Protein 2MTD (pdb70)

Nearest PDB structures (foldseek):
  2mtd-assembly1_A  TM=8.688E-01  e=1.043E-18  Borreliella garinii PBr
  2lqu-assembly1_A  TM=7.264E-01  e=1.147E-08  Borreliella burgdorferi
  4onr-assembly1_A  TM=6.900E-01  e=2.595E-08  Borreliella burgdorferi
  2mtd-assembly1_A  TM=9.031E-01  e=4.687E-16  Borreliella garinii PBr
  4onr-assembly1_A  TM=6.928E-01  e=1.316E-07  Borreliella burgdorferi

Structure (mmCIF, N/CA/C/O backbone):
data_2MTD
#
_entry.id   2MTD
#
loop_
_atom_site.group_PDB
_atom_site.id
_atom_site.type_symbol
_atom_site.label_atom_id
_atom_site.label_alt_id
_atom_site.label_comp_id
_atom_site.label_asym_id
_atom_site.label_entity_id
_atom_site.label_seq_id
_atom_site.pdbx_PDB_ins_code
_atom_site.Cartn_x
_atom_site.Cartn_y
_atom_site.Cartn_z
_atom_site.occupancy
_atom_site.B_iso_or_equiv
_atom_site.auth_seq_id
_atom_site.auth_comp_id
_atom_site.auth_asym_id
_atom_site.auth_atom_id
_atom_site.pdbx_PDB_model_num
ATOM 1 N N . GLY A 1 1 ? -18.343 22.000 -14.190 1.00 0.00 22 GLY A N 1
ATOM 2 C CA . GLY A 1 1 ? -18.322 20.698 -14.922 1.00 0.00 22 GLY A CA 1
ATOM 3 C C . GLY A 1 1 ? -17.917 19.585 -13.969 1.00 0.00 22 GLY A C 1
ATOM 4 O O . GLY A 1 1 ? -17.275 19.830 -12.949 1.00 0.00 22 GLY A O 1
ATOM 10 N N . LEU A 1 2 ? -18.298 18.359 -14.306 1.00 0.00 23 LEU A N 1
ATOM 11 C CA . LEU A 1 2 ? -17.971 17.212 -13.468 1.00 0.00 23 LEU A CA 1
ATOM 12 C C . LEU A 1 2 ? -16.480 16.933 -13.503 1.00 0.00 23 LEU A C 1
ATOM 13 O O . LEU A 1 2 ? -15.855 16.977 -14.560 1.00 0.00 23 LEU A O 1
ATOM 29 N N . THR A 1 3 ? -15.914 16.648 -12.333 1.00 0.00 24 THR A N 1
ATOM 30 C CA . THR A 1 3 ? -14.492 16.364 -12.233 1.00 0.00 24 THR A CA 1
ATOM 31 C C . THR A 1 3 ? -14.165 15.023 -12.883 1.00 0.00 24 THR A C 1
ATOM 32 O O . THR A 1 3 ? -14.959 14.084 -12.825 1.00 0.00 24 THR A O 1
ATOM 43 N N . GLY A 1 4 ? -12.996 14.942 -13.500 1.00 0.00 25 GLY A N 1
ATOM 44 C CA . GLY A 1 4 ? -12.577 13.710 -14.156 1.00 0.00 25 GLY A CA 1
ATOM 45 C C . GLY A 1 4 ? -11.203 13.872 -14.785 1.00 0.00 25 GLY A C 1
ATOM 46 O O . GLY A 1 4 ? -11.084 14.164 -15.972 1.00 0.00 25 GLY A O 1
ATOM 50 N N . GLU A 1 5 ? -10.165 13.688 -13.981 1.00 0.00 26 GLU A N 1
ATOM 51 C CA . GLU A 1 5 ? -8.805 13.824 -14.481 1.00 0.00 26 GLU A CA 1
ATOM 52 C C . GLU A 1 5 ? -8.466 12.689 -15.427 1.00 0.00 26 GLU A C 1
ATOM 53 O O . GLU A 1 5 ? -7.933 12.919 -16.509 1.00 0.00 26 GLU A O 1
ATOM 65 N N . THR A 1 6 ? -8.760 11.460 -15.000 1.00 0.00 27 THR A N 1
ATOM 66 C CA . THR A 1 6 ? -8.470 10.267 -15.806 1.00 0.00 27 THR A CA 1
ATOM 67 C C . THR A 1 6 ? -8.772 10.539 -17.281 1.00 0.00 27 THR A C 1
ATOM 68 O O . THR A 1 6 ? -8.103 10.028 -18.179 1.00 0.00 27 THR A O 1
ATOM 79 N N . LYS A 1 7 ? -9.789 11.363 -17.507 1.00 0.00 28 LYS A N 1
ATOM 80 C CA . LYS A 1 7 ? -10.168 11.707 -18.870 1.00 0.00 28 LYS A CA 1
ATOM 81 C C . LYS A 1 7 ? -9.006 12.395 -19.580 1.00 0.00 28 LYS A C 1
ATOM 82 O O . LYS A 1 7 ? -8.675 12.060 -20.715 1.00 0.00 28 LYS A O 1
ATOM 101 N N . ILE A 1 8 ? -8.382 13.352 -18.901 1.00 0.00 29 ILE A N 1
ATOM 102 C CA . ILE A 1 8 ? -7.254 14.071 -19.484 1.00 0.00 29 ILE A CA 1
ATOM 103 C C . ILE A 1 8 ? -6.014 13.196 -19.443 1.00 0.00 29 ILE A C 1
ATOM 104 O O . ILE A 1 8 ? -5.394 12.937 -20.471 1.00 0.00 29 ILE A O 1
ATOM 120 N N . ARG A 1 9 ? -5.648 12.763 -18.249 1.00 0.00 30 ARG A N 1
ATOM 121 C CA . ARG A 1 9 ? -4.475 11.930 -18.067 1.00 0.00 30 ARG A CA 1
ATOM 122 C C . ARG A 1 9 ? -3.269 12.516 -18.799 1.00 0.00 30 ARG A C 1
ATOM 123 O O . ARG A 1 9 ? -2.626 11.847 -19.606 1.00 0.00 30 ARG A O 1
ATOM 144 N N . LEU A 1 10 ? -2.972 13.774 -18.529 1.00 0.00 31 LEU A N 1
ATOM 145 C CA . LEU A 1 10 ? -1.846 14.425 -19.177 1.00 0.00 31 LEU A CA 1
ATOM 146 C C . LEU A 1 10 ? -0.554 14.135 -18.423 1.00 0.00 31 LEU A C 1
ATOM 147 O O . LEU A 1 10 ? 0.434 13.696 -19.009 1.00 0.00 31 LEU A O 1
ATOM 163 N N . GLU A 1 11 ? -0.570 14.390 -17.117 1.00 0.00 32 GLU A N 1
ATOM 164 C CA . GLU A 1 11 ? 0.604 14.157 -16.280 1.00 0.00 32 GLU A CA 1
ATOM 165 C C . GLU A 1 11 ? 0.809 12.666 -16.045 1.00 0.00 32 GLU A C 1
ATOM 166 O O . GLU A 1 11 ? 1.942 12.192 -15.972 1.00 0.00 32 GLU A O 1
ATOM 178 N N . SER A 1 12 ? -0.295 11.935 -15.915 1.00 0.00 33 SER A N 1
ATOM 179 C CA . SER A 1 12 ? -0.225 10.500 -15.678 1.00 0.00 33 SER A CA 1
ATOM 180 C C . SER A 1 12 ? 0.579 10.207 -14.415 1.00 0.00 33 SER A C 1
ATOM 181 O O . SER A 1 12 ? 1.224 9.166 -14.308 1.00 0.00 33 SER A O 1
ATOM 189 N N . SER A 1 13 ? 0.544 11.137 -13.465 1.00 0.00 34 SER A N 1
ATOM 190 C CA . SER A 1 13 ? 1.279 10.973 -12.211 1.00 0.00 34 SER A CA 1
ATOM 191 C C . SER A 1 13 ? 0.544 10.006 -11.288 1.00 0.00 34 SER A C 1
ATOM 192 O O . SER A 1 13 ? -0.558 9.550 -11.596 1.00 0.00 34 SER A O 1
ATOM 200 N N . ALA A 1 14 ? 1.166 9.700 -10.152 1.00 0.00 35 ALA A N 1
ATOM 201 C CA . ALA A 1 14 ? 0.570 8.789 -9.178 1.00 0.00 35 ALA A CA 1
ATOM 202 C C . ALA A 1 14 ? -0.532 9.496 -8.399 1.00 0.00 35 ALA A C 1
ATOM 203 O O . ALA A 1 14 ? -0.831 9.129 -7.270 1.00 0.00 35 ALA A O 1
ATOM 210 N N . GLN A 1 15 ? -1.135 10.510 -9.007 1.00 0.00 36 GLN A N 1
ATOM 211 C CA . GLN A 1 15 ? -2.209 11.263 -8.363 1.00 0.00 36 GLN A CA 1
ATOM 212 C C . GLN A 1 15 ? -3.535 10.505 -8.453 1.00 0.00 36 GLN A C 1
ATOM 213 O O . GLN A 1 15 ? -4.477 10.791 -7.718 1.00 0.00 36 GLN A O 1
ATOM 227 N N . GLU A 1 16 ? -3.621 9.583 -9.398 1.00 0.00 37 GLU A N 1
ATOM 228 C CA . GLU A 1 16 ? -4.855 8.833 -9.601 1.00 0.00 37 GLU A CA 1
ATOM 229 C C . GLU A 1 16 ? -5.266 8.042 -8.363 1.00 0.00 37 GLU A C 1
ATOM 230 O O . GLU A 1 16 ? -6.352 8.222 -7.814 1.00 0.00 37 GLU A O 1
ATOM 242 N N . ILE A 1 17 ? -4.397 7.156 -7.958 1.00 0.00 38 ILE A N 1
ATOM 243 C CA . ILE A 1 17 ? -4.647 6.299 -6.792 1.00 0.00 38 ILE A CA 1
ATOM 244 C C . ILE A 1 17 ? -4.637 7.100 -5.502 1.00 0.00 38 ILE A C 1
ATOM 245 O O . ILE A 1 17 ? -5.171 6.659 -4.491 1.00 0.00 38 ILE A O 1
ATOM 261 N N . LYS A 1 18 ? -4.012 8.257 -5.553 1.00 0.00 39 LYS A N 1
ATOM 262 C CA . LYS A 1 18 ? -3.940 9.107 -4.361 1.00 0.00 39 LYS A CA 1
ATOM 263 C C . LYS A 1 18 ? -5.318 9.550 -3.911 1.00 0.00 39 LYS A C 1
ATOM 264 O O . LYS A 1 18 ? -5.595 9.614 -2.716 1.00 0.00 39 LYS A O 1
ATOM 283 N N . ASP A 1 19 ? -6.173 9.866 -4.869 1.00 0.00 40 ASP A N 1
ATOM 284 C CA . ASP A 1 19 ? -7.524 10.307 -4.554 1.00 0.00 40 ASP A CA 1
ATOM 285 C C . ASP A 1 19 ? -8.380 9.119 -4.132 1.00 0.00 40 ASP A C 1
ATOM 286 O O . ASP A 1 19 ? -9.283 9.254 -3.308 1.00 0.00 40 ASP A O 1
ATOM 295 N N . GLU A 1 20 ? -8.109 7.960 -4.725 1.00 0.00 41 GLU A N 1
ATOM 296 C CA . GLU A 1 20 ? -8.882 6.767 -4.416 1.00 0.00 41 GLU A CA 1
ATOM 297 C C . GLU A 1 20 ? -8.723 6.383 -2.950 1.00 0.00 41 GLU A C 1
ATOM 298 O O . GLU A 1 20 ? -9.708 6.149 -2.250 1.00 0.00 41 GLU A O 1
ATOM 310 N N . ILE A 1 21 ? -7.480 6.310 -2.493 1.00 0.00 42 ILE A N 1
ATOM 311 C CA . ILE A 1 21 ? -7.206 5.947 -1.110 1.00 0.00 42 ILE A CA 1
ATOM 312 C C . ILE A 1 21 ? -7.686 7.038 -0.171 1.00 0.00 42 ILE A C 1
ATOM 313 O O . ILE A 1 21 ? -8.304 6.757 0.849 1.00 0.00 42 ILE A O 1
ATOM 329 N N . ASN A 1 22 ? -7.395 8.284 -0.525 1.00 0.00 43 ASN A N 1
ATOM 330 C CA . ASN A 1 22 ? -7.798 9.423 0.297 1.00 0.00 43 ASN A CA 1
ATOM 331 C C . ASN A 1 22 ? -9.278 9.318 0.660 1.00 0.00 43 ASN A C 1
ATOM 332 O O . ASN A 1 22 ? -9.760 9.998 1.562 1.00 0.00 43 ASN A O 1
ATOM 343 N N . LYS A 1 23 ? -9.991 8.469 -0.063 1.00 0.00 44 LYS A N 1
ATOM 344 C CA . LYS A 1 23 ? -11.411 8.286 0.184 1.00 0.00 44 LYS A CA 1
ATOM 345 C C . LYS A 1 23 ? -11.658 7.697 1.569 1.00 0.00 44 LYS A C 1
ATOM 346 O O . LYS A 1 23 ? -12.655 8.009 2.218 1.00 0.00 44 LYS A O 1
ATOM 365 N N . ILE A 1 24 ? -10.756 6.829 2.008 1.00 0.00 45 ILE A N 1
ATOM 366 C CA . ILE A 1 24 ? -10.897 6.195 3.311 1.00 0.00 45 ILE A CA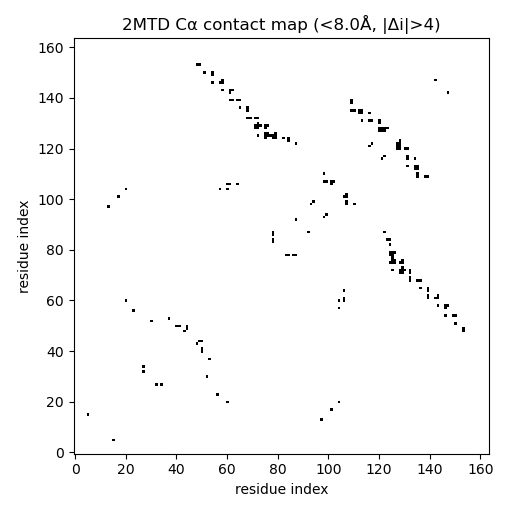 1
ATOM 367 C C . ILE A 1 24 ? -10.773 7.228 4.430 1.00 0.00 45 ILE A C 1
ATOM 368 O O . ILE A 1 24 ? -11.311 7.039 5.523 1.00 0.00 45 ILE A O 1
ATOM 384 N N . LYS A 1 25 ? -10.063 8.326 4.160 1.00 0.00 46 LYS A N 1
ATOM 385 C CA . LYS A 1 25 ? -9.880 9.382 5.146 1.00 0.00 46 LYS A CA 1
ATOM 386 C C . LYS A 1 25 ? -11.168 10.186 5.309 1.00 0.00 46 LYS A C 1
ATOM 387 O O . LYS A 1 25 ? -11.611 10.448 6.425 1.00 0.00 46 LYS A O 1
ATOM 406 N N . ALA A 1 26 ? -11.762 10.563 4.181 1.00 0.00 47 ALA A N 1
ATOM 407 C CA . ALA A 1 26 ? -13.009 11.327 4.204 1.00 0.00 47 ALA A CA 1
ATOM 408 C C . ALA A 1 26 ? -14.164 10.455 4.675 1.00 0.00 47 ALA A C 1
ATOM 409 O O . ALA A 1 26 ? -15.052 10.920 5.376 1.00 0.00 47 ALA A O 1
ATOM 416 N N . ASN A 1 27 ? -14.147 9.193 4.278 1.00 0.00 48 ASN A N 1
ATOM 417 C CA . ASN A 1 27 ? -15.202 8.270 4.652 1.00 0.00 48 ASN A CA 1
ATOM 418 C C . ASN A 1 27 ? -15.238 8.116 6.166 1.00 0.00 48 ASN A C 1
ATOM 419 O O . ASN A 1 27 ? -16.290 7.860 6.743 1.00 0.00 48 ASN A O 1
ATOM 430 N N . ALA A 1 28 ? -14.079 8.280 6.796 1.00 0.00 49 ALA A N 1
ATOM 431 C CA . ALA A 1 28 ? -13.988 8.157 8.242 1.00 0.00 49 ALA A CA 1
ATOM 432 C C . ALA A 1 28 ? -14.772 9.275 8.927 1.00 0.00 49 ALA A C 1
ATOM 433 O O . ALA A 1 28 ? -15.356 9.095 9.984 1.00 0.00 49 ALA A O 1
ATOM 440 N N . LYS A 1 29 ? -14.778 10.437 8.317 1.00 0.00 50 LYS A N 1
ATOM 441 C CA . LYS A 1 29 ? -15.489 11.568 8.892 1.00 0.00 50 LYS A CA 1
ATOM 442 C C . LYS A 1 29 ? -16.949 11.237 9.119 1.00 0.00 50 LYS A C 1
ATOM 443 O O . LYS A 1 29 ? -17.578 11.752 10.045 1.00 0.00 50 LYS A O 1
ATOM 462 N N . LYS A 1 30 ? -17.489 10.383 8.264 1.00 0.00 51 LYS A N 1
ATOM 463 C CA . LYS A 1 30 ? -18.899 9.989 8.370 1.00 0.00 51 LYS A CA 1
ATOM 464 C C . LYS A 1 30 ? -19.056 8.782 9.286 1.00 0.00 51 LYS A C 1
ATOM 465 O O . LYS A 1 30 ? -20.153 8.499 9.768 1.00 0.00 51 LYS A O 1
ATOM 484 N N . GLU A 1 31 ? -17.956 8.083 9.530 1.00 0.00 52 GLU A N 1
ATOM 485 C CA . GLU A 1 31 ? -17.993 6.913 10.399 1.00 0.00 52 GLU A CA 1
ATOM 486 C C . GLU A 1 31 ? -18.357 7.305 11.817 1.00 0.00 52 GLU A C 1
ATOM 487 O O . GLU A 1 31 ? -18.802 6.470 12.601 1.00 0.00 52 GLU A O 1
ATOM 499 N N . GLY A 1 32 ? -18.170 8.569 12.146 1.00 0.00 53 GLY A N 1
ATOM 500 C CA . GLY A 1 32 ? -18.481 9.046 13.486 1.00 0.00 53 GLY A CA 1
ATOM 501 C C . GLY A 1 32 ? -17.487 8.506 14.504 1.00 0.00 53 GLY A C 1
ATOM 502 O O . GLY A 1 32 ? -17.157 9.183 15.476 1.00 0.00 53 GLY A O 1
ATOM 506 N N . VAL A 1 33 ? -17.009 7.284 14.279 1.00 0.00 54 VAL A N 1
ATOM 507 C CA . VAL A 1 33 ? -16.054 6.661 15.186 1.00 0.00 54 VAL A CA 1
ATOM 508 C C . VAL A 1 33 ? -14.933 7.629 15.549 1.00 0.00 54 VAL A C 1
ATOM 509 O O . VAL A 1 33 ? -14.600 8.521 14.783 1.00 0.00 54 VAL A O 1
ATOM 522 N N . LYS A 1 34 ? -14.357 7.455 16.728 1.00 0.00 55 LYS A N 1
ATOM 523 C CA . LYS A 1 34 ? -13.277 8.330 17.170 1.00 0.00 55 LYS A CA 1
ATOM 524 C C . LYS A 1 34 ? -12.011 8.003 16.395 1.00 0.00 55 LYS A C 1
ATOM 525 O O . LYS A 1 34 ? -11.326 7.028 16.684 1.00 0.00 55 LYS A O 1
ATOM 544 N N . PHE A 1 35 ? -11.710 8.821 15.405 1.00 0.00 56 PHE A N 1
ATOM 545 C CA . PHE A 1 35 ? -10.533 8.618 14.566 1.00 0.00 56 PHE A CA 1
ATOM 546 C C . PHE A 1 35 ? -9.264 8.677 15.408 1.00 0.00 56 PHE A C 1
ATOM 547 O O . PHE A 1 35 ? -8.374 7.848 15.264 1.00 0.00 56 PHE A O 1
ATOM 564 N N . GLU A 1 36 ? -9.178 9.677 16.276 1.00 0.00 57 GLU A N 1
ATOM 565 C CA . GLU A 1 36 ? -8.002 9.841 17.124 1.00 0.00 57 GLU A CA 1
ATOM 566 C C . GLU A 1 36 ? -7.684 8.534 17.843 1.00 0.00 57 GLU A C 1
ATOM 567 O O . GLU A 1 36 ? -6.535 8.267 18.192 1.00 0.00 57 GLU A O 1
ATOM 579 N N . ALA A 1 37 ? -8.715 7.720 18.053 1.00 0.00 58 ALA A N 1
ATOM 580 C CA . ALA A 1 37 ? -8.551 6.433 18.720 1.00 0.00 58 ALA A CA 1
ATOM 581 C C . ALA A 1 37 ? -8.063 5.389 17.744 1.00 0.00 58 ALA A C 1
ATOM 582 O O . ALA A 1 37 ? -7.687 4.315 18.146 1.00 0.00 58 ALA A O 1
ATOM 589 N N . PHE A 1 38 ? -8.079 5.708 16.456 1.00 0.00 59 PHE A N 1
ATOM 590 C CA . PHE A 1 38 ? -7.635 4.764 15.418 1.00 0.00 59 PHE A CA 1
ATOM 591 C C . PHE A 1 38 ? -6.426 3.959 15.888 1.00 0.00 59 PHE A C 1
ATOM 592 O O . PHE A 1 38 ? -6.211 2.830 15.446 1.00 0.00 59 PHE A O 1
ATOM 609 N N . THR A 1 39 ? -5.648 4.549 16.793 1.00 0.00 60 THR A N 1
ATOM 610 C CA . THR A 1 39 ? -4.469 3.881 17.336 1.00 0.00 60 THR A CA 1
ATOM 611 C C . THR A 1 39 ? -4.783 3.216 18.672 1.00 0.00 60 THR A C 1
ATOM 612 O O . THR A 1 39 ? -4.504 2.035 18.869 1.00 0.00 60 THR A O 1
ATOM 623 N N . ASN A 1 40 ? -5.340 3.990 19.600 1.00 0.00 61 ASN A N 1
ATOM 624 C CA . ASN A 1 40 ? -5.662 3.469 20.933 1.00 0.00 61 ASN A CA 1
ATOM 625 C C . ASN A 1 40 ? -6.923 2.611 20.903 1.00 0.00 61 ASN A C 1
ATOM 626 O O . ASN A 1 40 ? -7.278 1.974 21.892 1.00 0.00 61 ASN A O 1
ATOM 637 N N . THR A 1 41 ? -7.598 2.616 19.772 1.00 0.00 62 THR A N 1
ATOM 638 C CA . THR A 1 41 ? -8.824 1.856 19.620 1.00 0.00 62 THR A CA 1
ATOM 639 C C . THR A 1 41 ? -8.547 0.370 19.777 1.00 0.00 62 THR A C 1
ATOM 640 O O . THR A 1 41 ? -9.433 -0.400 20.143 1.00 0.00 62 THR A O 1
ATOM 651 N N . GLN A 1 42 ? -7.323 -0.030 19.482 1.00 0.00 63 GLN A N 1
ATOM 652 C CA . GLN A 1 42 ? -6.958 -1.437 19.581 1.00 0.00 63 GLN A CA 1
ATOM 653 C C . GLN A 1 42 ? -7.255 -1.974 20.972 1.00 0.00 63 GLN A C 1
ATOM 654 O O . GLN A 1 42 ? -7.872 -3.026 21.125 1.00 0.00 63 GLN A O 1
ATOM 668 N N . THR A 1 43 ? -6.828 -1.235 21.974 1.00 0.00 64 THR A N 1
ATOM 669 C CA . THR A 1 43 ? -7.065 -1.626 23.361 1.00 0.00 64 THR A CA 1
ATOM 670 C C . THR A 1 43 ? -8.531 -1.409 23.736 1.00 0.00 64 THR A C 1
ATOM 671 O O . THR A 1 43 ? -9.152 -2.254 24.377 1.00 0.00 64 THR A O 1
ATOM 682 N N . GLY A 1 44 ? -9.070 -0.260 23.338 1.00 0.00 65 GLY A N 1
ATOM 683 C CA . GLY A 1 44 ? -10.456 0.074 23.640 1.00 0.00 65 GLY A CA 1
ATOM 684 C C . GLY A 1 44 ? -11.411 -0.888 22.948 1.00 0.00 65 GLY A C 1
ATOM 685 O O . GLY A 1 44 ? -12.565 -1.032 23.351 1.00 0.00 65 GLY A O 1
ATOM 689 N N . SER A 1 45 ? -10.921 -1.549 21.902 1.00 0.00 66 SER A N 1
ATOM 690 C CA . SER A 1 45 ? -11.737 -2.502 21.158 1.00 0.00 66 SER A CA 1
ATOM 691 C C . SER A 1 45 ? -12.338 -3.539 22.097 1.00 0.00 66 SER A C 1
ATOM 692 O O . SER A 1 45 ? -13.178 -4.341 21.696 1.00 0.00 66 SER A O 1
ATOM 700 N N . LYS A 1 46 ? -11.899 -3.528 23.345 1.00 0.00 67 LYS A N 1
ATOM 701 C CA . LYS A 1 46 ? -12.398 -4.477 24.308 1.00 0.00 67 LYS A CA 1
ATOM 702 C C . LYS A 1 46 ? -13.906 -4.388 24.435 1.00 0.00 67 LYS A C 1
ATOM 703 O O . LYS A 1 46 ? -14.601 -5.402 24.441 1.00 0.00 67 LYS A O 1
ATOM 722 N N . ILE A 1 47 ? -14.398 -3.171 24.569 1.00 0.00 68 ILE A N 1
ATOM 723 C CA . ILE A 1 47 ? -15.837 -2.948 24.723 1.00 0.00 68 ILE A CA 1
ATOM 724 C C . ILE A 1 47 ? -16.518 -2.887 23.370 1.00 0.00 68 ILE A C 1
ATOM 725 O O . ILE A 1 47 ? -17.510 -3.569 23.126 1.00 0.00 68 ILE A O 1
ATOM 741 N N . SER A 1 48 ? -15.974 -2.056 22.507 1.00 0.00 69 SER A N 1
ATOM 742 C CA . SER A 1 48 ? -16.526 -1.889 21.165 1.00 0.00 69 SER A CA 1
ATOM 743 C C . SER A 1 48 ? -16.456 -3.182 20.392 1.00 0.00 69 SER A C 1
ATOM 744 O O . SER A 1 48 ? -17.403 -3.530 19.690 1.00 0.00 69 SER A O 1
ATOM 752 N N . GLU A 1 49 ? -15.329 -3.896 20.527 1.00 0.00 70 GLU A N 1
ATOM 753 C CA . GLU A 1 49 ? -15.133 -5.176 19.836 1.00 0.00 70 GLU A CA 1
ATOM 754 C C . GLU A 1 49 ? -15.738 -5.150 18.440 1.00 0.00 70 GLU A C 1
ATOM 755 O O . GLU A 1 49 ? -16.185 -6.178 17.930 1.00 0.00 70 GLU A O 1
ATOM 767 N N . LYS A 1 50 ? -15.765 -3.959 17.839 1.00 0.00 71 LYS A N 1
ATOM 768 C CA . LYS A 1 50 ? -16.325 -3.772 16.499 1.00 0.00 71 LYS A CA 1
ATOM 769 C C . LYS A 1 50 ? -15.384 -2.941 15.636 1.00 0.00 71 LYS A C 1
ATOM 770 O O . LYS A 1 50 ? -15.818 -2.022 14.946 1.00 0.00 71 LYS A O 1
ATOM 789 N N . PRO A 1 51 ? -14.115 -3.258 15.651 1.00 0.00 72 PRO A N 1
ATOM 790 C CA . PRO A 1 51 ? -13.104 -2.531 14.831 1.00 0.00 72 PRO A CA 1
ATOM 791 C C . PRO A 1 51 ? -13.274 -2.828 13.335 1.00 0.00 72 PRO A C 1
ATOM 792 O O . PRO A 1 51 ? -12.305 -3.007 12.607 1.00 0.00 72 PRO A O 1
ATOM 803 N N . GLU A 1 52 ? -14.516 -2.872 12.883 1.00 0.00 73 GLU A N 1
ATOM 804 C CA . GLU A 1 52 ? -14.781 -3.139 11.479 1.00 0.00 73 GLU A CA 1
ATOM 805 C C . GLU A 1 52 ? -14.381 -1.950 10.623 1.00 0.00 73 GLU A C 1
ATOM 806 O O . GLU A 1 52 ? -14.010 -2.116 9.474 1.00 0.00 73 GLU A O 1
ATOM 818 N N . PHE A 1 53 ? -14.462 -0.749 11.192 1.00 0.00 74 PHE A N 1
ATOM 819 C CA . PHE A 1 53 ? -14.095 0.462 10.458 1.00 0.00 74 PHE A CA 1
ATOM 820 C C . PHE A 1 53 ? -12.584 0.482 10.170 1.00 0.00 74 PHE A C 1
ATOM 821 O O . PHE A 1 53 ? -12.148 0.770 9.058 1.00 0.00 74 PHE A O 1
ATOM 838 N N . ILE A 1 54 ? -11.808 0.202 11.199 1.00 0.00 75 ILE A N 1
ATOM 839 C CA . ILE A 1 54 ? -10.359 0.213 11.051 1.00 0.00 75 ILE A CA 1
ATOM 840 C C . ILE A 1 54 ? -9.931 -0.899 10.099 1.00 0.00 75 ILE A C 1
ATOM 841 O O . ILE A 1 54 ? -9.033 -0.726 9.278 1.00 0.00 75 ILE A O 1
ATOM 857 N N . LEU A 1 55 ? -10.563 -2.055 10.255 1.00 0.00 76 LEU A N 1
ATOM 858 C CA . LEU A 1 55 ? -10.239 -3.211 9.434 1.00 0.00 76 LEU A CA 1
ATOM 859 C C . LEU A 1 55 ? -10.801 -3.055 8.049 1.00 0.00 76 LEU A C 1
ATOM 860 O O . LEU A 1 55 ? -10.563 -3.897 7.210 1.00 0.00 76 LEU A O 1
ATOM 876 N N . LYS A 1 56 ? -11.558 -1.989 7.826 1.00 0.00 77 LYS A N 1
ATOM 877 C CA . LYS A 1 56 ? -12.153 -1.737 6.511 1.00 0.00 77 LYS A CA 1
ATOM 878 C C . LYS A 1 56 ? -11.131 -1.115 5.561 1.00 0.00 77 LYS A C 1
ATOM 879 O O . LYS A 1 56 ? -11.028 -1.506 4.400 1.00 0.00 77 LYS A O 1
ATOM 898 N N . ALA A 1 57 ? -10.398 -0.119 6.053 1.00 0.00 78 ALA A N 1
ATOM 899 C CA . ALA A 1 57 ? -9.400 0.563 5.236 1.00 0.00 78 ALA A CA 1
ATOM 900 C C . ALA A 1 57 ? -8.155 -0.289 5.072 1.00 0.00 78 ALA A C 1
ATOM 901 O O . ALA A 1 57 ? -7.603 -0.388 3.982 1.00 0.00 78 ALA A O 1
ATOM 908 N N . LYS A 1 58 ? -7.708 -0.902 6.158 1.00 0.00 79 LYS A N 1
ATOM 909 C CA . LYS A 1 58 ? -6.514 -1.740 6.122 1.00 0.00 79 LYS A CA 1
ATOM 910 C C . LYS A 1 58 ? -6.606 -2.775 5.012 1.00 0.00 79 LYS A C 1
ATOM 911 O O . LYS A 1 58 ? -5.643 -2.994 4.290 1.00 0.00 79 LYS A O 1
ATOM 930 N N . ILE A 1 59 ? -7.768 -3.394 4.871 1.00 0.00 80 ILE A N 1
ATOM 931 C CA . ILE A 1 59 ? -7.973 -4.395 3.824 1.00 0.00 80 ILE A CA 1
ATOM 932 C C . ILE A 1 59 ? -8.122 -3.727 2.457 1.00 0.00 80 ILE A C 1
ATOM 933 O O . ILE A 1 59 ? -7.551 -4.169 1.465 1.00 0.00 80 ILE A O 1
ATOM 949 N N . LYS A 1 60 ? -8.916 -2.672 2.399 1.00 0.00 81 LYS A N 1
ATOM 950 C CA . LYS A 1 60 ? -9.160 -1.970 1.153 1.00 0.00 81 LYS A CA 1
ATOM 951 C C . LYS A 1 60 ? -7.913 -1.206 0.744 1.00 0.00 81 LYS A C 1
ATOM 952 O O . LYS A 1 60 ? -7.785 -0.777 -0.398 1.00 0.00 81 LYS A O 1
ATOM 971 N N . ALA A 1 61 ? -6.993 -1.032 1.692 1.00 0.00 82 ALA A N 1
ATOM 972 C CA . ALA A 1 61 ? -5.755 -0.299 1.422 1.00 0.00 82 ALA A CA 1
ATOM 973 C C . ALA A 1 61 ? -4.728 -1.205 0.748 1.00 0.00 82 ALA A C 1
ATOM 974 O O . ALA A 1 61 ? -4.058 -0.812 -0.201 1.00 0.00 82 ALA A O 1
ATOM 981 N N . ILE A 1 62 ? -4.613 -2.420 1.251 1.00 0.00 83 ILE A N 1
ATOM 982 C CA . ILE A 1 62 ? -3.667 -3.384 0.687 1.00 0.00 83 ILE A CA 1
ATOM 983 C C . ILE A 1 62 ? -4.166 -3.885 -0.662 1.00 0.00 83 ILE A C 1
ATOM 984 O O . ILE A 1 62 ? -3.377 -4.130 -1.574 1.00 0.00 83 ILE A O 1
ATOM 1000 N N . GLN A 1 63 ? -5.482 -4.050 -0.782 1.00 0.00 84 GLN A N 1
ATOM 1001 C CA . GLN A 1 63 ? -6.057 -4.537 -2.029 1.00 0.00 84 GLN A CA 1
ATOM 1002 C C . GLN A 1 63 ? -5.697 -3.610 -3.181 1.00 0.00 84 GLN A C 1
ATOM 1003 O O . GLN A 1 63 ? -5.191 -4.058 -4.200 1.00 0.00 84 GLN A O 1
ATOM 1017 N N . VAL A 1 64 ? -5.958 -2.327 -3.007 1.00 0.00 85 VAL A N 1
ATOM 1018 C CA . VAL A 1 64 ? -5.645 -1.347 -4.045 1.00 0.00 85 VAL A CA 1
ATOM 1019 C C . VAL A 1 64 ? -4.141 -1.231 -4.222 1.00 0.00 85 VAL A C 1
ATOM 1020 O O . VAL A 1 64 ? -3.667 -0.963 -5.313 1.00 0.00 85 VAL A O 1
ATOM 1033 N N . ALA A 1 65 ? -3.398 -1.422 -3.139 1.00 0.00 86 ALA A N 1
ATOM 1034 C CA . ALA A 1 65 ? -1.938 -1.310 -3.197 1.00 0.00 86 ALA A CA 1
ATOM 1035 C C . ALA A 1 65 ? -1.374 -2.131 -4.353 1.00 0.00 86 ALA A C 1
ATOM 1036 O O . ALA A 1 65 ? -0.494 -1.685 -5.087 1.00 0.00 86 ALA A O 1
ATOM 1043 N N . GLU A 1 66 ? -1.912 -3.329 -4.506 1.00 0.00 87 GLU A N 1
ATOM 1044 C CA . GLU A 1 66 ? -1.479 -4.220 -5.582 1.00 0.00 87 GLU A CA 1
ATOM 1045 C C . GLU A 1 66 ? -1.461 -3.465 -6.911 1.00 0.00 87 GLU A C 1
ATOM 1046 O O . GLU A 1 66 ? -0.888 -3.932 -7.889 1.00 0.00 87 GLU A O 1
ATOM 1058 N N . ARG A 1 67 ? -2.119 -2.312 -6.948 1.00 0.00 88 ARG A N 1
ATOM 1059 C CA . ARG A 1 67 ? -2.179 -1.533 -8.156 1.00 0.00 88 ARG A CA 1
ATOM 1060 C C . ARG A 1 67 ? -0.820 -0.939 -8.492 1.00 0.00 88 ARG A C 1
ATOM 1061 O O . ARG A 1 67 ? -0.501 -0.731 -9.661 1.00 0.00 88 ARG A O 1
ATOM 1082 N N . PHE A 1 68 ? -0.047 -0.616 -7.460 1.00 0.00 89 PHE A N 1
ATOM 1083 C CA . PHE A 1 68 ? 1.254 -0.002 -7.686 1.00 0.00 89 PHE A CA 1
ATOM 1084 C C . PHE A 1 68 ? 2.227 -0.992 -8.283 1.00 0.00 89 PHE A C 1
ATOM 1085 O O . PHE A 1 68 ? 2.643 -0.828 -9.422 1.00 0.00 89 PHE A O 1
ATOM 1102 N N . VAL A 1 69 ? 2.571 -2.017 -7.506 1.00 0.00 90 VAL A N 1
ATOM 1103 C CA . VAL A 1 69 ? 3.527 -3.032 -7.976 1.00 0.00 90 VAL A CA 1
ATOM 1104 C C . VAL A 1 69 ? 3.244 -3.417 -9.424 1.00 0.00 90 VAL A C 1
ATOM 1105 O O . VAL A 1 69 ? 4.143 -3.809 -10.164 1.00 0.00 90 VAL A O 1
ATOM 1118 N N . LYS A 1 70 ? 1.974 -3.285 -9.818 1.00 0.00 91 LYS A N 1
ATOM 1119 C CA . LYS A 1 70 ? 1.560 -3.593 -11.184 1.00 0.00 91 LYS A CA 1
ATOM 1120 C C . LYS A 1 70 ? 2.054 -2.527 -12.151 1.00 0.00 91 LYS A C 1
ATOM 1121 O O . LYS A 1 70 ? 2.464 -2.830 -13.262 1.00 0.00 91 LYS A O 1
ATOM 1140 N N . ALA A 1 71 ? 2.006 -1.279 -11.722 1.00 0.00 92 ALA A N 1
ATOM 1141 C CA . ALA A 1 71 ? 2.467 -0.175 -12.559 1.00 0.00 92 ALA A CA 1
ATOM 1142 C C . ALA A 1 71 ? 3.998 -0.160 -12.634 1.00 0.00 92 ALA A C 1
ATOM 1143 O O . ALA A 1 71 ? 4.581 0.277 -13.627 1.00 0.00 92 ALA A O 1
ATOM 1150 N N . ILE A 1 72 ? 4.631 -0.615 -11.566 1.00 0.00 93 ILE A N 1
ATOM 1151 C CA . ILE A 1 72 ? 6.097 -0.618 -11.513 1.00 0.00 93 ILE A CA 1
ATOM 1152 C C . ILE A 1 72 ? 6.680 -1.524 -12.572 1.00 0.00 93 ILE A C 1
ATOM 1153 O O . ILE A 1 72 ? 7.645 -1.163 -13.244 1.00 0.00 93 ILE A O 1
ATOM 1169 N N . LYS A 1 73 ? 6.103 -2.700 -12.722 1.00 0.00 94 LYS A N 1
ATOM 1170 C CA . LYS A 1 73 ? 6.577 -3.655 -13.706 1.00 0.00 94 LYS A CA 1
ATOM 1171 C C . LYS A 1 73 ? 6.299 -3.153 -15.119 1.00 0.00 94 LYS A C 1
ATOM 1172 O O . LYS A 1 73 ? 6.980 -3.532 -16.069 1.00 0.00 94 LYS A O 1
ATOM 1191 N N . GLU A 1 74 ? 5.290 -2.300 -15.256 1.00 0.00 95 GLU A N 1
ATOM 1192 C CA . GLU A 1 74 ? 4.942 -1.751 -16.565 1.00 0.00 95 GLU A CA 1
ATOM 1193 C C . GLU A 1 74 ? 5.975 -0.715 -16.990 1.00 0.00 95 GLU A C 1
ATOM 1194 O O . GLU A 1 74 ? 6.582 -0.842 -18.046 1.00 0.00 95 GLU A O 1
ATOM 1206 N N . GLU A 1 75 ? 6.163 0.302 -16.157 1.00 0.00 96 GLU A N 1
ATOM 1207 C CA . GLU A 1 75 ? 7.126 1.357 -16.466 1.00 0.00 96 GLU A CA 1
ATOM 1208 C C . GLU A 1 75 ? 8.493 0.757 -16.773 1.00 0.00 96 GLU A C 1
ATOM 1209 O O . GLU A 1 75 ? 9.305 1.364 -17.460 1.00 0.00 96 GLU A O 1
ATOM 1221 N N . ALA A 1 76 ? 8.738 -0.441 -16.265 1.00 0.00 97 ALA A N 1
ATOM 1222 C CA . ALA A 1 76 ? 10.010 -1.108 -16.513 1.00 0.00 97 ALA A CA 1
ATOM 1223 C C . ALA A 1 76 ? 10.121 -1.509 -17.983 1.00 0.00 97 ALA A C 1
ATOM 1224 O O . ALA A 1 76 ? 11.157 -1.321 -18.609 1.00 0.00 97 ALA A O 1
ATOM 1231 N N . GLU A 1 77 ? 9.038 -2.062 -18.519 1.00 0.00 98 GLU A N 1
ATOM 1232 C CA . GLU A 1 77 ? 9.038 -2.492 -19.917 1.00 0.00 98 GLU A CA 1
ATOM 1233 C C . GLU A 1 77 ? 9.494 -1.359 -20.831 1.00 0.00 98 GLU A C 1
ATOM 1234 O O . GLU A 1 77 ? 9.927 -1.594 -21.958 1.00 0.00 98 GLU A O 1
ATOM 1246 N N . LYS A 1 78 ? 9.382 -0.127 -20.340 1.00 0.00 99 LYS A N 1
ATOM 1247 C CA . LYS A 1 78 ? 9.777 1.042 -21.128 1.00 0.00 99 LYS A CA 1
ATOM 1248 C C . LYS A 1 78 ? 11.265 1.251 -21.016 1.00 0.00 99 LYS A C 1
ATOM 1249 O O . LYS A 1 78 ? 11.860 1.970 -21.816 1.00 0.00 99 LYS A O 1
ATOM 1268 N N . LEU A 1 79 ? 11.870 0.624 -20.015 1.00 0.00 100 LEU A N 1
ATOM 1269 C CA . LEU A 1 79 ? 13.298 0.765 -19.815 1.00 0.00 100 LEU A CA 1
ATOM 1270 C C . LEU A 1 79 ? 14.062 -0.226 -20.683 1.00 0.00 100 LEU A C 1
ATOM 1271 O O . LEU A 1 79 ? 15.278 -0.128 -20.833 1.00 0.00 100 LEU A O 1
ATOM 1287 N N . LYS A 1 80 ? 13.355 -1.174 -21.253 1.00 0.00 101 LYS A N 1
ATOM 1288 C CA . LYS A 1 80 ? 13.996 -2.160 -22.092 1.00 0.00 101 LYS A CA 1
ATOM 1289 C C . LYS A 1 80 ? 14.392 -1.570 -23.442 1.00 0.00 101 LYS A C 1
ATOM 1290 O O . LYS A 1 80 ? 15.550 -1.636 -23.847 1.00 0.00 101 LYS A O 1
ATOM 1309 N N . LYS A 1 81 ? 13.412 -0.996 -24.131 1.00 0.00 102 LYS A N 1
ATOM 1310 C CA . LYS A 1 81 ? 13.646 -0.398 -25.443 1.00 0.00 102 LYS A CA 1
ATOM 1311 C C . LYS A 1 81 ? 14.376 0.922 -25.309 1.00 0.00 102 LYS A C 1
ATOM 1312 O O . LYS A 1 81 ? 14.680 1.578 -26.302 1.00 0.00 102 LYS A O 1
ATOM 1331 N N . SER A 1 82 ? 14.647 1.319 -24.065 1.00 0.00 103 SER A N 1
ATOM 1332 C CA . SER A 1 82 ? 15.348 2.585 -23.795 1.00 0.00 103 SER A CA 1
ATOM 1333 C C . SER A 1 82 ? 16.821 2.332 -23.491 1.00 0.00 103 SER A C 1
ATOM 1334 O O . SER A 1 82 ? 17.701 2.987 -24.052 1.00 0.00 103 SER A O 1
ATOM 1342 N N . GLY A 1 83 ? 17.081 1.378 -22.603 1.00 0.00 104 GLY A N 1
ATOM 1343 C CA . GLY A 1 83 ? 18.452 1.045 -22.234 1.00 0.00 104 GLY A CA 1
ATOM 1344 C C . GLY A 1 83 ? 19.124 2.215 -21.534 1.00 0.00 104 GLY A C 1
ATOM 1345 O O . GLY A 1 83 ? 20.332 2.200 -21.313 1.00 0.00 104 GLY A O 1
ATOM 1349 N N . SER A 1 84 ? 18.333 3.234 -21.189 1.00 0.00 105 SER A N 1
ATOM 1350 C CA . SER A 1 84 ? 18.860 4.424 -20.509 1.00 0.00 105 SER A CA 1
ATOM 1351 C C . SER A 1 84 ? 18.538 4.376 -19.022 1.00 0.00 105 SER A C 1
ATOM 1352 O O . SER A 1 84 ? 17.446 4.750 -18.597 1.00 0.00 105 SER A O 1
ATOM 1360 N N . SER A 1 85 ? 19.505 3.924 -18.236 1.00 0.00 106 SER A N 1
ATOM 1361 C CA . SER A 1 85 ? 19.336 3.833 -16.790 1.00 0.00 106 SER A CA 1
ATOM 1362 C C . SER A 1 85 ? 19.012 5.207 -16.211 1.00 0.00 106 SER A C 1
ATOM 1363 O O . SER A 1 85 ? 18.644 5.330 -15.042 1.00 0.00 106 SER A O 1
ATOM 1371 N N . GLY A 1 86 ? 19.155 6.241 -17.038 1.00 0.00 107 GLY A N 1
ATOM 1372 C CA . GLY A 1 86 ? 18.873 7.605 -16.598 1.00 0.00 107 GLY A CA 1
ATOM 1373 C C . GLY A 1 86 ? 17.390 7.782 -16.277 1.00 0.00 107 GLY A C 1
ATOM 1374 O O . GLY A 1 86 ? 17.032 8.360 -15.251 1.00 0.00 107 GLY A O 1
ATOM 1378 N N . ALA A 1 87 ? 16.532 7.283 -17.161 1.00 0.00 108 ALA A N 1
ATOM 1379 C CA . ALA A 1 87 ? 15.089 7.396 -16.961 1.00 0.00 108 ALA A CA 1
ATOM 1380 C C . ALA A 1 87 ? 14.670 6.675 -15.686 1.00 0.00 108 ALA A C 1
ATOM 1381 O O . ALA A 1 87 ? 13.794 7.137 -14.955 1.00 0.00 108 ALA A O 1
ATOM 1388 N N . PHE A 1 88 ? 15.307 5.544 -15.426 1.00 0.00 109 PHE A N 1
ATOM 1389 C CA . PHE A 1 88 ? 15.002 4.766 -14.238 1.00 0.00 109 PHE A CA 1
ATOM 1390 C C . PHE A 1 88 ? 15.241 5.590 -12.980 1.00 0.00 109 PHE A C 1
ATOM 1391 O O . PHE A 1 88 ? 14.516 5.451 -12.002 1.00 0.00 109 PHE A O 1
ATOM 1408 N N . SER A 1 89 ? 16.261 6.433 -13.001 1.00 0.00 110 SER A N 1
ATOM 1409 C CA . SER A 1 89 ? 16.588 7.260 -11.850 1.00 0.00 110 SER A CA 1
ATOM 1410 C C . SER A 1 89 ? 15.425 8.182 -11.504 1.00 0.00 110 SER A C 1
ATOM 1411 O O . SER A 1 89 ? 15.045 8.296 -10.345 1.00 0.00 110 SER A O 1
ATOM 1419 N N . ALA A 1 90 ? 14.867 8.833 -12.516 1.00 0.00 111 ALA A N 1
ATOM 1420 C CA . ALA A 1 90 ? 13.746 9.741 -12.294 1.00 0.00 111 ALA A CA 1
ATOM 1421 C C . ALA A 1 90 ? 12.533 8.993 -11.753 1.00 0.00 111 ALA A C 1
ATOM 1422 O O . ALA A 1 90 ? 11.919 9.407 -10.769 1.00 0.00 111 ALA A O 1
ATOM 1429 N N . MET A 1 91 ? 12.187 7.894 -12.413 1.00 0.00 112 MET A N 1
ATOM 1430 C CA . MET A 1 91 ? 11.037 7.103 -11.989 1.00 0.00 112 MET A CA 1
ATOM 1431 C C . MET A 1 91 ? 11.290 6.429 -10.647 1.00 0.00 112 MET A C 1
ATOM 1432 O O . MET A 1 91 ? 10.420 6.408 -9.778 1.00 0.00 112 MET A O 1
ATOM 1446 N N . TYR A 1 92 ? 12.479 5.865 -10.497 1.00 0.00 113 TYR A N 1
ATOM 1447 C CA . TYR A 1 92 ? 12.834 5.180 -9.264 1.00 0.00 113 TYR A CA 1
ATOM 1448 C C . TYR A 1 92 ? 12.905 6.146 -8.089 1.00 0.00 113 TYR A C 1
ATOM 1449 O O . TYR A 1 92 ? 12.332 5.901 -7.036 1.00 0.00 113 TYR A O 1
ATOM 1467 N N . ASP A 1 93 ? 13.628 7.238 -8.280 1.00 0.00 114 ASP A N 1
ATOM 1468 C CA . ASP A 1 93 ? 13.789 8.226 -7.221 1.00 0.00 114 ASP A CA 1
ATOM 1469 C C . ASP A 1 93 ? 12.441 8.749 -6.771 1.00 0.00 114 ASP A C 1
ATOM 1470 O O . ASP A 1 93 ? 12.303 9.287 -5.675 1.00 0.00 114 ASP A O 1
ATOM 1479 N N . LEU A 1 94 ? 11.445 8.599 -7.623 1.00 0.00 115 LEU A N 1
ATOM 1480 C CA . LEU A 1 94 ? 10.114 9.067 -7.300 1.00 0.00 115 LEU A CA 1
ATOM 1481 C C . LEU A 1 94 ? 9.494 8.219 -6.204 1.00 0.00 115 LEU A C 1
ATOM 1482 O O . LEU A 1 94 ? 8.569 8.646 -5.538 1.00 0.00 115 LEU A O 1
ATOM 1498 N N . MET A 1 95 ? 9.994 7.012 -6.051 1.00 0.00 116 MET A N 1
ATOM 1499 C CA . MET A 1 95 ? 9.443 6.106 -5.031 1.00 0.00 116 MET A CA 1
ATOM 1500 C C . MET A 1 95 ? 9.301 6.852 -3.709 1.00 0.00 116 MET A C 1
ATOM 1501 O O . MET A 1 95 ? 8.206 7.091 -3.250 1.00 0.00 116 MET A O 1
ATOM 1515 N N . ILE A 1 96 ? 10.401 7.196 -3.098 1.00 0.00 117 ILE A N 1
ATOM 1516 C CA . ILE A 1 96 ? 10.355 7.890 -1.817 1.00 0.00 117 ILE A CA 1
ATOM 1517 C C . ILE A 1 96 ? 9.454 9.105 -1.898 1.00 0.00 117 ILE A C 1
ATOM 1518 O O . ILE A 1 96 ? 8.768 9.437 -0.938 1.00 0.00 117 ILE A O 1
ATOM 1534 N N . ASP A 1 97 ? 9.472 9.780 -3.039 1.00 0.00 118 ASP A N 1
ATOM 1535 C CA . ASP A 1 97 ? 8.678 10.979 -3.235 1.00 0.00 118 ASP A CA 1
ATOM 1536 C C . ASP A 1 97 ? 7.197 10.692 -3.126 1.00 0.00 118 ASP A C 1
ATOM 1537 O O . ASP A 1 97 ? 6.471 11.399 -2.435 1.00 0.00 118 ASP A O 1
ATOM 1546 N N . VAL A 1 98 ? 6.742 9.648 -3.814 1.00 0.00 119 VAL A N 1
ATOM 1547 C CA . VAL A 1 98 ? 5.327 9.279 -3.789 1.00 0.00 119 VAL A CA 1
ATOM 1548 C C . VAL A 1 98 ? 4.998 8.411 -2.579 1.00 0.00 119 VAL A C 1
ATOM 1549 O O . VAL A 1 98 ? 3.867 8.396 -2.108 1.00 0.00 119 VAL A O 1
ATOM 1562 N N . SER A 1 99 ? 5.995 7.677 -2.095 1.00 0.00 120 SER A N 1
ATOM 1563 C CA . SER A 1 99 ? 5.815 6.788 -0.955 1.00 0.00 120 SER A CA 1
ATOM 1564 C C . SER A 1 99 ? 5.842 7.567 0.344 1.00 0.00 120 SER A C 1
ATOM 1565 O O . SER A 1 99 ? 5.325 7.110 1.360 1.00 0.00 120 SER A O 1
ATOM 1573 N N . LYS A 1 100 ? 6.437 8.750 0.313 1.00 0.00 121 LYS A N 1
ATOM 1574 C CA . LYS A 1 100 ? 6.512 9.590 1.497 1.00 0.00 121 LYS A CA 1
ATOM 1575 C C . LYS A 1 100 ? 5.109 9.935 1.985 1.00 0.00 121 LYS A C 1
ATOM 1576 O O . LYS A 1 100 ? 4.756 9.603 3.116 1.00 0.00 121 LYS A O 1
ATOM 1595 N N . PRO A 1 101 ? 4.318 10.598 1.170 1.00 0.00 122 PRO A N 1
ATOM 1596 C CA . PRO A 1 101 ? 2.929 10.978 1.548 1.00 0.00 122 PRO A CA 1
ATOM 1597 C C . PRO A 1 101 ? 2.047 9.751 1.701 1.00 0.00 122 PRO A C 1
ATOM 1598 O O . PRO A 1 101 ? 1.185 9.700 2.577 1.00 0.00 122 PRO A O 1
ATOM 1609 N N . LEU A 1 102 ? 2.260 8.769 0.828 1.00 0.00 123 LEU A N 1
ATOM 1610 C CA . LEU A 1 102 ? 1.449 7.565 0.856 1.00 0.00 123 LEU A CA 1
ATOM 1611 C C . LEU A 1 102 ? 1.314 7.042 2.271 1.00 0.00 123 LEU A C 1
ATOM 1612 O O . LEU A 1 102 ? 0.293 6.485 2.625 1.00 0.00 123 LEU A O 1
ATOM 1628 N N . GLU A 1 103 ? 2.344 7.248 3.079 1.00 0.00 124 GLU A N 1
ATOM 1629 C CA . GLU A 1 103 ? 2.322 6.801 4.476 1.00 0.00 124 GLU A CA 1
ATOM 1630 C C . GLU A 1 103 ? 0.964 7.081 5.131 1.00 0.00 124 GLU A C 1
ATOM 1631 O O . GLU A 1 103 ? 0.607 6.476 6.145 1.00 0.00 124 GLU A O 1
ATOM 1643 N N . GLU A 1 104 ? 0.223 8.007 4.536 1.00 0.00 125 GLU A N 1
ATOM 1644 C CA . GLU A 1 104 ? -1.088 8.375 5.042 1.00 0.00 125 GLU A CA 1
ATOM 1645 C C . GLU A 1 104 ? -2.007 7.174 5.065 1.00 0.00 125 GLU A C 1
ATOM 1646 O O . GLU A 1 104 ? -3.067 7.219 5.683 1.00 0.00 125 GLU A O 1
ATOM 1658 N N . ILE A 1 105 ? -1.608 6.096 4.380 1.00 0.00 126 ILE A N 1
ATOM 1659 C CA . ILE A 1 105 ? -2.406 4.872 4.319 1.00 0.00 126 ILE A CA 1
ATOM 1660 C C . ILE A 1 105 ? -1.676 3.715 5.001 1.00 0.00 126 ILE A C 1
ATOM 1661 O O . ILE A 1 105 ? -2.221 2.625 5.167 1.00 0.00 126 ILE A O 1
ATOM 1677 N N . GLY A 1 106 ? -0.449 3.952 5.397 1.00 0.00 127 GLY A N 1
ATOM 1678 C CA . GLY A 1 106 ? 0.312 2.909 6.058 1.00 0.00 127 GLY A CA 1
ATOM 1679 C C . GLY A 1 106 ? 0.703 1.782 5.118 1.00 0.00 127 GLY A C 1
ATOM 1680 O O . GLY A 1 106 ? 0.456 0.619 5.420 1.00 0.00 127 GLY A O 1
ATOM 1684 N N . ILE A 1 107 ? 1.337 2.113 3.977 1.00 0.00 128 ILE A N 1
ATOM 1685 C CA . ILE A 1 107 ? 1.786 1.118 3.013 1.00 0.00 128 ILE A CA 1
ATOM 1686 C C . ILE A 1 107 ? 3.287 1.327 2.758 1.00 0.00 128 ILE A C 1
ATOM 1687 O O . ILE A 1 107 ? 3.928 0.541 2.078 1.00 0.00 128 ILE A O 1
ATOM 1703 N N . GLN A 1 108 ? 3.850 2.364 3.318 1.00 0.00 129 GLN A N 1
ATOM 1704 C CA . GLN A 1 108 ? 5.272 2.614 3.121 1.00 0.00 129 GLN A CA 1
ATOM 1705 C C . GLN A 1 108 ? 6.128 1.460 3.648 1.00 0.00 129 GLN A C 1
ATOM 1706 O O . GLN A 1 108 ? 7.336 1.605 3.809 1.00 0.00 129 GLN A O 1
ATOM 1720 N N . LYS A 1 109 ? 5.503 0.309 3.908 1.00 0.00 130 LYS A N 1
ATOM 1721 C CA . LYS A 1 109 ? 6.211 -0.857 4.415 1.00 0.00 130 LYS A CA 1
ATOM 1722 C C . LYS A 1 109 ? 6.670 -1.738 3.263 1.00 0.00 130 LYS A C 1
ATOM 1723 O O . LYS A 1 109 ? 7.866 -1.876 3.006 1.00 0.00 130 LYS A O 1
ATOM 1742 N N . MET A 1 110 ? 5.706 -2.329 2.568 1.00 0.00 131 MET A N 1
ATOM 1743 C CA . MET A 1 110 ? 6.024 -3.207 1.434 1.00 0.00 131 MET A CA 1
ATOM 1744 C C . MET A 1 110 ? 6.942 -2.490 0.450 1.00 0.00 131 MET A C 1
ATOM 1745 O O . MET A 1 110 ? 7.829 -3.100 -0.140 1.00 0.00 131 MET A O 1
ATOM 1759 N N . THR A 1 111 ? 6.724 -1.191 0.286 1.00 0.00 132 THR A N 1
ATOM 1760 C CA . THR A 1 111 ? 7.550 -0.399 -0.623 1.00 0.00 132 THR A CA 1
ATOM 1761 C C . THR A 1 111 ? 8.986 -0.346 -0.119 1.00 0.00 132 THR A C 1
ATOM 1762 O O . THR A 1 111 ? 9.911 -0.631 -0.859 1.00 0.00 132 THR A O 1
ATOM 1773 N N . GLY A 1 112 ? 9.146 0.029 1.147 1.00 0.00 133 GLY A N 1
ATOM 1774 C CA . GLY A 1 112 ? 10.489 0.127 1.737 1.00 0.00 133 GLY A CA 1
ATOM 1775 C C . GLY A 1 112 ? 11.341 -1.093 1.377 1.00 0.00 133 GLY A C 1
ATOM 1776 O O . GLY A 1 112 ? 12.567 -1.010 1.281 1.00 0.00 133 GLY A O 1
ATOM 1780 N N . THR A 1 113 ? 10.672 -2.221 1.169 1.00 0.00 134 THR A N 1
ATOM 1781 C CA . THR A 1 113 ? 11.361 -3.457 0.813 1.00 0.00 134 THR A CA 1
ATOM 1782 C C . THR A 1 113 ? 12.031 -3.329 -0.550 1.00 0.00 134 THR A C 1
ATOM 1783 O O . THR A 1 113 ? 13.032 -3.984 -0.824 1.00 0.00 134 THR A O 1
ATOM 1794 N N . VAL A 1 114 ? 11.460 -2.498 -1.412 1.00 0.00 135 VAL A N 1
ATOM 1795 C CA . VAL A 1 114 ? 11.997 -2.308 -2.756 1.00 0.00 135 VAL A CA 1
ATOM 1796 C C . VAL A 1 114 ? 13.506 -2.063 -2.704 1.00 0.00 135 VAL A C 1
ATOM 1797 O O . VAL A 1 114 ? 14.252 -2.525 -3.570 1.00 0.00 135 VAL A O 1
ATOM 1810 N N . LYS A 1 115 ? 13.944 -1.328 -1.684 1.00 0.00 136 LYS A N 1
ATOM 1811 C CA . LYS A 1 115 ? 15.352 -1.017 -1.536 1.00 0.00 136 LYS A CA 1
ATOM 1812 C C . LYS A 1 115 ? 16.156 -2.295 -1.395 1.00 0.00 136 LYS A C 1
ATOM 1813 O O . LYS A 1 115 ? 17.166 -2.466 -2.066 1.00 0.00 136 LYS A O 1
ATOM 1832 N N . GLU A 1 116 ? 15.704 -3.188 -0.520 1.00 0.00 137 GLU A N 1
ATOM 1833 C CA . GLU A 1 116 ? 16.401 -4.447 -0.301 1.00 0.00 137 GLU A CA 1
ATOM 1834 C C . GLU A 1 116 ? 16.448 -5.263 -1.588 1.00 0.00 137 GLU A C 1
ATOM 1835 O O . GLU A 1 116 ? 17.396 -6.002 -1.835 1.00 0.00 137 GLU A O 1
ATOM 1847 N N . ALA A 1 117 ? 15.415 -5.129 -2.403 1.00 0.00 138 ALA A N 1
ATOM 1848 C CA . ALA A 1 117 ? 15.349 -5.859 -3.662 1.00 0.00 138 ALA A CA 1
ATOM 1849 C C . ALA A 1 117 ? 16.435 -5.376 -4.621 1.00 0.00 138 ALA A C 1
ATOM 1850 O O . ALA A 1 117 ? 16.781 -6.063 -5.582 1.00 0.00 138 ALA A O 1
ATOM 1857 N N . ALA A 1 118 ? 16.958 -4.182 -4.362 1.00 0.00 139 ALA A N 1
ATOM 1858 C CA . ALA A 1 118 ? 17.989 -3.599 -5.210 1.00 0.00 139 ALA A CA 1
ATOM 1859 C C . ALA A 1 118 ? 19.319 -4.293 -4.987 1.00 0.00 139 ALA A C 1
ATOM 1860 O O . ALA A 1 118 ? 20.305 -3.972 -5.643 1.00 0.00 139 ALA A O 1
ATOM 1867 N N . GLN A 1 119 ? 19.345 -5.251 -4.056 1.00 0.00 140 GLN A N 1
ATOM 1868 C CA . GLN A 1 119 ? 20.560 -5.998 -3.753 1.00 0.00 140 GLN A CA 1
ATOM 1869 C C . GLN A 1 119 ? 20.570 -7.328 -4.474 1.00 0.00 140 GLN A C 1
ATOM 1870 O O . GLN A 1 119 ? 21.631 -7.836 -4.835 1.00 0.00 140 GLN A O 1
ATOM 1884 N N . LYS A 1 120 ? 19.390 -7.907 -4.671 1.00 0.00 141 LYS A N 1
ATOM 1885 C CA . LYS A 1 120 ? 19.285 -9.198 -5.332 1.00 0.00 141 LYS A CA 1
ATOM 1886 C C . LYS A 1 120 ? 19.075 -9.037 -6.819 1.00 0.00 141 LYS A C 1
ATOM 1887 O O . LYS A 1 120 ? 19.748 -9.686 -7.614 1.00 0.00 141 LYS A O 1
ATOM 1906 N N . THR A 1 121 ? 18.123 -8.181 -7.187 1.00 0.00 142 THR A N 1
ATOM 1907 C CA . THR A 1 121 ? 17.801 -7.939 -8.601 1.00 0.00 142 THR A CA 1
ATOM 1908 C C . THR A 1 121 ? 17.966 -6.460 -8.937 1.00 0.00 142 THR A C 1
ATOM 1909 O O . THR A 1 121 ? 17.005 -5.695 -8.885 1.00 0.00 142 THR A O 1
ATOM 1920 N N . PRO A 1 122 ? 19.158 -6.052 -9.296 1.00 0.00 143 PRO A N 1
ATOM 1921 C CA . PRO A 1 122 ? 19.435 -4.638 -9.667 1.00 0.00 143 PRO A CA 1
ATOM 1922 C C . PRO A 1 122 ? 18.504 -4.159 -10.779 1.00 0.00 143 PRO A C 1
ATOM 1923 O O . PRO A 1 122 ? 18.193 -4.902 -11.707 1.00 0.00 143 PRO A O 1
ATOM 1934 N N . ALA A 1 123 ? 18.079 -2.909 -10.683 1.00 0.00 144 ALA A N 1
ATOM 1935 C CA . ALA A 1 123 ? 17.199 -2.317 -11.685 1.00 0.00 144 ALA A CA 1
ATOM 1936 C C . ALA A 1 123 ? 17.999 -1.816 -12.881 1.00 0.00 144 ALA A C 1
ATOM 1937 O O . ALA A 1 123 ? 17.550 -0.935 -13.613 1.00 0.00 144 ALA A O 1
ATOM 1944 N N . THR A 1 124 ? 19.186 -2.365 -13.071 1.00 0.00 145 THR A N 1
ATOM 1945 C CA . THR A 1 124 ? 20.052 -1.962 -14.173 1.00 0.00 145 THR A CA 1
ATOM 1946 C C . THR A 1 124 ? 19.359 -2.181 -15.501 1.00 0.00 145 THR A C 1
ATOM 1947 O O . THR A 1 124 ? 19.893 -1.824 -16.555 1.00 0.00 145 THR A O 1
ATOM 1958 N N . THR A 1 125 ? 18.163 -2.765 -15.459 1.00 0.00 146 THR A N 1
ATOM 1959 C CA . THR A 1 125 ? 17.405 -3.013 -16.680 1.00 0.00 146 THR A CA 1
ATOM 1960 C C . THR A 1 125 ? 15.947 -3.305 -16.355 1.00 0.00 146 THR A C 1
ATOM 1961 O O . THR A 1 125 ? 15.589 -3.503 -15.194 1.00 0.00 146 THR A O 1
ATOM 1972 N N . ALA A 1 126 ? 15.112 -3.337 -17.385 1.00 0.00 147 ALA A N 1
ATOM 1973 C CA . ALA A 1 126 ? 13.701 -3.614 -17.198 1.00 0.00 147 ALA A CA 1
ATOM 1974 C C . ALA A 1 126 ? 13.487 -5.022 -16.664 1.00 0.00 147 ALA A C 1
ATOM 1975 O O . ALA A 1 126 ? 12.484 -5.299 -16.026 1.00 0.00 147 ALA A O 1
ATOM 1982 N N . ASP A 1 127 ? 14.430 -5.914 -16.922 1.00 0.00 148 ASP A N 1
ATOM 1983 C CA . ASP A 1 127 ? 14.319 -7.293 -16.464 1.00 0.00 148 ASP A CA 1
ATOM 1984 C C . ASP A 1 127 ? 14.378 -7.368 -14.945 1.00 0.00 148 ASP A C 1
ATOM 1985 O O . ASP A 1 127 ? 13.525 -7.990 -14.308 1.00 0.00 148 ASP A O 1
ATOM 1994 N N . GLY A 1 128 ? 15.393 -6.742 -14.369 1.00 0.00 149 GLY A N 1
ATOM 1995 C CA . GLY A 1 128 ? 15.558 -6.769 -12.929 1.00 0.00 149 GLY A CA 1
ATOM 1996 C C . GLY A 1 128 ? 14.338 -6.197 -12.233 1.00 0.00 149 GLY A C 1
ATOM 1997 O O . GLY A 1 128 ? 13.825 -6.790 -11.291 1.00 0.00 149 GLY A O 1
ATOM 2001 N N . ILE A 1 129 ? 13.880 -5.039 -12.697 1.00 0.00 150 ILE A N 1
ATOM 2002 C CA . ILE A 1 129 ? 12.722 -4.394 -12.089 1.00 0.00 150 ILE A CA 1
ATOM 2003 C C . ILE A 1 129 ? 11.510 -5.306 -12.130 1.00 0.00 150 ILE A C 1
ATOM 2004 O O . ILE A 1 129 ? 10.889 -5.565 -11.104 1.00 0.00 150 ILE A O 1
ATOM 2020 N N . ILE A 1 130 ? 11.173 -5.798 -13.313 1.00 0.00 151 ILE A N 1
ATOM 2021 C CA . ILE A 1 130 ? 10.021 -6.682 -13.458 1.00 0.00 151 ILE A CA 1
ATOM 2022 C C . ILE A 1 130 ? 10.018 -7.720 -12.346 1.00 0.00 151 ILE A C 1
ATOM 2023 O O . ILE A 1 130 ? 8.963 -8.095 -11.838 1.00 0.00 151 ILE A O 1
ATOM 2039 N N . ALA A 1 131 ? 11.208 -8.182 -11.981 1.00 0.00 152 ALA A N 1
ATOM 2040 C CA . ALA A 1 131 ? 11.330 -9.177 -10.937 1.00 0.00 152 ALA A CA 1
ATOM 2041 C C . ALA A 1 131 ? 11.069 -8.537 -9.579 1.00 0.00 152 ALA A C 1
ATOM 2042 O O . ALA A 1 131 ? 10.366 -9.092 -8.736 1.00 0.00 152 ALA A O 1
ATOM 2049 N N . ILE A 1 132 ? 11.663 -7.367 -9.380 1.00 0.00 153 ILE A N 1
ATOM 2050 C CA . ILE A 1 132 ? 11.503 -6.661 -8.114 1.00 0.00 153 ILE A CA 1
ATOM 2051 C C . ILE A 1 132 ? 10.020 -6.518 -7.764 1.00 0.00 153 ILE A C 1
ATOM 2052 O O . ILE A 1 132 ? 9.662 -6.330 -6.603 1.00 0.00 153 ILE A O 1
ATOM 2068 N N . ALA A 1 133 ? 9.174 -6.588 -8.778 1.00 0.00 154 ALA A N 1
ATOM 2069 C CA . ALA A 1 133 ? 7.736 -6.462 -8.573 1.00 0.00 154 ALA A CA 1
ATOM 2070 C C . ALA A 1 133 ? 7.213 -7.615 -7.729 1.00 0.00 154 ALA A C 1
ATOM 2071 O O . ALA A 1 133 ? 6.223 -7.473 -7.015 1.00 0.00 154 ALA A O 1
ATOM 2078 N N . GLN A 1 134 ? 7.887 -8.757 -7.820 1.00 0.00 155 GLN A N 1
ATOM 2079 C CA . GLN A 1 134 ? 7.480 -9.936 -7.059 1.00 0.00 155 GLN A CA 1
ATOM 2080 C C . GLN A 1 134 ? 7.753 -9.742 -5.571 1.00 0.00 155 GLN A C 1
ATOM 2081 O O . GLN A 1 134 ? 6.972 -10.179 -4.725 1.00 0.00 155 GLN A O 1
ATOM 2095 N N . ALA A 1 135 ? 8.870 -9.094 -5.258 1.00 0.00 156 ALA A N 1
ATOM 2096 C CA . ALA A 1 135 ? 9.239 -8.860 -3.867 1.00 0.00 156 ALA A CA 1
ATOM 2097 C C . ALA A 1 135 ? 8.139 -8.093 -3.142 1.00 0.00 156 ALA A C 1
ATOM 2098 O O . ALA A 1 135 ? 7.719 -8.478 -2.052 1.00 0.00 156 ALA A O 1
ATOM 2105 N N . MET A 1 136 ? 7.677 -7.011 -3.753 1.00 0.00 157 MET A N 1
ATOM 2106 C CA . MET A 1 136 ? 6.622 -6.201 -3.155 1.00 0.00 157 MET A CA 1
ATOM 2107 C C . MET A 1 136 ? 5.313 -6.978 -3.106 1.00 0.00 157 MET A C 1
ATOM 2108 O O . MET A 1 136 ? 4.564 -6.882 -2.137 1.00 0.00 157 MET A O 1
ATOM 2122 N N . GLU A 1 137 ? 5.041 -7.738 -4.162 1.00 0.00 158 GLU A N 1
ATOM 2123 C CA . GLU A 1 137 ? 3.812 -8.520 -4.231 1.00 0.00 158 GLU A CA 1
ATOM 2124 C C . GLU A 1 137 ? 3.777 -9.577 -3.136 1.00 0.00 158 GLU A C 1
ATOM 2125 O O . GLU A 1 137 ? 2.714 -9.894 -2.601 1.00 0.00 158 GLU A O 1
ATOM 2137 N N . ASP A 1 138 ? 4.940 -10.120 -2.813 1.00 0.00 159 ASP A N 1
ATOM 2138 C CA . ASP A 1 138 ? 5.024 -11.154 -1.791 1.00 0.00 159 ASP A CA 1
ATOM 2139 C C . ASP A 1 138 ? 4.504 -10.618 -0.461 1.00 0.00 159 ASP A C 1
ATOM 2140 O O . ASP A 1 138 ? 3.855 -11.334 0.295 1.00 0.00 159 ASP A O 1
ATOM 2149 N N . LYS A 1 139 ? 4.803 -9.360 -0.174 1.00 0.00 160 LYS A N 1
ATOM 2150 C CA . LYS A 1 139 ? 4.357 -8.756 1.074 1.00 0.00 160 LYS A CA 1
ATOM 2151 C C . LYS A 1 139 ? 2.844 -8.674 1.139 1.00 0.00 160 LYS A C 1
ATOM 2152 O O . LYS A 1 139 ? 2.237 -8.994 2.160 1.00 0.00 160 LYS A O 1
ATOM 2171 N N . LEU A 1 140 ? 2.251 -8.235 0.046 1.00 0.00 161 LEU A N 1
ATOM 2172 C CA . LEU A 1 140 ? 0.796 -8.101 -0.010 1.00 0.00 161 LEU A CA 1
ATOM 2173 C C . LEU A 1 140 ? 0.115 -9.352 0.521 1.00 0.00 161 LEU A C 1
ATOM 2174 O O . LEU A 1 140 ? -0.941 -9.286 1.131 1.00 0.00 161 LEU A O 1
ATOM 2190 N N . ASN A 1 141 ? 0.753 -10.485 0.295 1.00 0.00 162 ASN A N 1
ATOM 2191 C CA . ASN A 1 141 ? 0.212 -11.760 0.773 1.00 0.00 162 ASN A CA 1
ATOM 2192 C C . ASN A 1 141 ? 0.364 -11.895 2.289 1.00 0.00 162 ASN A C 1
ATOM 2193 O O . ASN A 1 141 ? -0.491 -12.474 2.959 1.00 0.00 162 ASN A O 1
ATOM 2204 N N . ASN A 1 142 ? 1.472 -11.386 2.817 1.00 0.00 163 ASN A N 1
ATOM 2205 C CA . ASN A 1 142 ? 1.739 -11.481 4.244 1.00 0.00 163 ASN A CA 1
ATOM 2206 C C . ASN A 1 142 ? 0.742 -10.659 5.042 1.00 0.00 163 ASN A C 1
ATOM 2207 O O . ASN A 1 142 ? 0.235 -11.106 6.066 1.00 0.00 163 ASN A O 1
ATOM 2218 N N . VAL A 1 143 ? 0.467 -9.450 4.570 1.00 0.00 164 VAL A N 1
ATOM 2219 C CA . VAL A 1 143 ? -0.474 -8.561 5.247 1.00 0.00 164 VAL A CA 1
ATOM 2220 C C . VAL A 1 143 ? -1.915 -8.942 4.928 1.00 0.00 164 VAL A C 1
ATOM 2221 O O . VAL A 1 143 ? -2.799 -8.831 5.771 1.00 0.00 164 VAL A O 1
ATOM 2234 N N . ASN A 1 144 ? -2.142 -9.388 3.702 1.00 0.00 165 ASN A N 1
ATOM 2235 C CA . ASN A 1 144 ? -3.485 -9.786 3.284 1.00 0.00 165 ASN A CA 1
ATOM 2236 C C . ASN A 1 144 ? -3.953 -11.011 4.050 1.00 0.00 165 ASN A C 1
ATOM 2237 O O . ASN A 1 144 ? -5.120 -11.106 4.429 1.00 0.00 165 ASN A O 1
ATOM 2248 N N . LYS A 1 145 ? -3.048 -11.958 4.251 1.00 0.00 166 LYS A N 1
ATOM 2249 C CA . LYS A 1 145 ? -3.386 -13.188 4.956 1.00 0.00 166 LYS A CA 1
ATOM 2250 C C . LYS A 1 145 ? -3.347 -12.986 6.457 1.00 0.00 166 LYS A C 1
ATOM 2251 O O . LYS A 1 145 ? -4.022 -13.701 7.194 1.00 0.00 166 LYS A O 1
ATOM 2270 N N . LYS A 1 146 ? -2.566 -12.017 6.916 1.00 0.00 167 LYS A N 1
ATOM 2271 C CA . LYS A 1 146 ? -2.450 -11.725 8.341 1.00 0.00 167 LYS A CA 1
ATOM 2272 C C . LYS A 1 146 ? -3.514 -10.740 8.794 1.00 0.00 167 LYS A C 1
ATOM 2273 O O . LYS A 1 146 ? -4.064 -10.866 9.887 1.00 0.00 167 LYS A O 1
ATOM 2292 N N . GLN A 1 147 ? -3.786 -9.745 7.958 1.00 0.00 168 GLN A N 1
ATOM 2293 C CA . GLN A 1 147 ? -4.772 -8.727 8.305 1.00 0.00 168 GLN A CA 1
ATOM 2294 C C . GLN A 1 147 ? -6.177 -9.305 8.292 1.00 0.00 168 GLN A C 1
ATOM 2295 O O . GLN A 1 147 ? -6.967 -9.060 9.201 1.00 0.00 168 GLN A O 1
ATOM 2309 N N . HIS A 1 148 ? -6.486 -10.058 7.250 1.00 0.00 169 HIS A N 1
ATOM 2310 C CA . HIS A 1 148 ? -7.809 -10.655 7.121 1.00 0.00 169 HIS A CA 1
ATOM 2311 C C . HIS A 1 148 ? -8.082 -11.593 8.289 1.00 0.00 169 HIS A C 1
ATOM 2312 O O . HIS A 1 148 ? -9.234 -11.816 8.654 1.00 0.00 169 HIS A O 1
ATOM 2327 N N . ASP A 1 149 ? -7.021 -12.133 8.871 1.00 0.00 170 ASP A N 1
ATOM 2328 C CA . ASP A 1 149 ? -7.169 -13.047 9.992 1.00 0.00 170 ASP A CA 1
ATOM 2329 C C . ASP A 1 149 ? -7.886 -12.364 11.150 1.00 0.00 170 ASP A C 1
ATOM 2330 O O . ASP A 1 149 ? -8.689 -12.985 11.846 1.00 0.00 170 ASP A O 1
ATOM 2339 N N . ALA A 1 150 ? -7.594 -11.084 11.346 1.00 0.00 171 ALA A N 1
ATOM 2340 C CA . ALA A 1 150 ? -8.219 -10.322 12.420 1.00 0.00 171 ALA A CA 1
ATOM 2341 C C . ALA A 1 150 ? -9.695 -10.108 12.122 1.00 0.00 171 ALA A C 1
ATOM 2342 O O . ALA A 1 150 ? -10.533 -10.126 13.020 1.00 0.00 171 ALA A O 1
ATOM 2349 N N . LEU A 1 151 ? -10.007 -9.887 10.855 1.00 0.00 172 LEU A N 1
ATOM 2350 C CA . LEU A 1 151 ? -11.382 -9.659 10.457 1.00 0.00 172 LEU A CA 1
ATOM 2351 C C . LEU A 1 151 ? -12.231 -10.898 10.712 1.00 0.00 172 LEU A C 1
ATOM 2352 O O . LEU A 1 151 ? -13.382 -10.800 11.137 1.00 0.00 172 LEU A O 1
ATOM 2368 N N . LYS A 1 152 ? -11.664 -12.057 10.437 1.00 0.00 173 LYS A N 1
ATOM 2369 C CA . LYS A 1 152 ? -12.383 -13.305 10.633 1.00 0.00 173 LYS A CA 1
ATOM 2370 C C . LYS A 1 152 ? -12.757 -13.465 12.094 1.00 0.00 173 LYS A C 1
ATOM 2371 O O . LYS A 1 152 ? -13.811 -13.988 12.412 1.00 0.00 173 LYS A O 1
ATOM 2390 N N . ASN A 1 153 ? -11.888 -13.031 12.980 1.00 0.00 174 ASN A N 1
ATOM 2391 C CA . ASN A 1 153 ? -12.157 -13.165 14.406 1.00 0.00 174 ASN A CA 1
ATOM 2392 C C . ASN A 1 153 ? -13.546 -12.622 14.742 1.00 0.00 174 ASN A C 1
ATOM 2393 O O . ASN A 1 153 ? -14.324 -13.271 15.440 1.00 0.00 174 ASN A O 1
ATOM 2404 N N . LEU A 1 154 ? -13.850 -11.437 14.237 1.00 0.00 175 LEU A N 1
ATOM 2405 C CA . LEU A 1 154 ? -15.146 -10.816 14.497 1.00 0.00 175 LEU A CA 1
ATOM 2406 C C . LEU A 1 154 ? -16.267 -11.735 14.044 1.00 0.00 175 LEU A C 1
ATOM 2407 O O . LEU A 1 154 ? -17.418 -11.574 14.446 1.00 0.00 175 LEU A O 1
ATOM 2423 N N . LYS A 1 155 ? -15.927 -12.698 13.207 1.00 0.00 176 LYS A N 1
ATOM 2424 C CA . LYS A 1 155 ? -16.919 -13.637 12.714 1.00 0.00 176 LYS A CA 1
ATOM 2425 C C . LYS A 1 155 ? -17.433 -14.537 13.832 1.00 0.00 176 LYS A C 1
ATOM 2426 O O . LYS A 1 155 ? -18.629 -14.816 13.920 1.00 0.00 176 LYS A O 1
ATOM 2445 N N . GLU A 1 156 ? -16.516 -15.003 14.668 1.00 0.00 177 GLU A N 1
ATOM 2446 C CA . GLU A 1 156 ? -16.876 -15.886 15.769 1.00 0.00 177 GLU A CA 1
ATOM 2447 C C . GLU A 1 156 ? -17.671 -15.124 16.816 1.00 0.00 177 GLU A C 1
ATOM 2448 O O . GLU A 1 156 ? -18.582 -15.670 17.435 1.00 0.00 177 GLU A O 1
ATOM 2460 N N . LYS A 1 157 ? -17.319 -13.854 17.012 1.00 0.00 178 LYS A N 1
ATOM 2461 C CA . LYS A 1 157 ? -18.004 -13.017 17.993 1.00 0.00 178 LYS A CA 1
ATOM 2462 C C . LYS A 1 157 ? -19.307 -12.482 17.413 1.00 0.00 178 LYS A C 1
ATOM 2463 O O . LYS A 1 157 ? -19.990 -11.671 18.037 1.00 0.00 178 LYS A O 1
ATOM 2482 N N . ALA A 1 158 ? -19.648 -12.942 16.212 1.00 0.00 179 ALA A N 1
ATOM 2483 C CA . ALA A 1 158 ? -20.871 -12.499 15.555 1.00 0.00 179 ALA A CA 1
ATOM 2484 C C . ALA A 1 158 ? -22.077 -12.755 16.446 1.00 0.00 179 ALA A C 1
ATOM 2485 O O . ALA A 1 158 ? -22.195 -13.818 17.057 1.00 0.00 179 ALA A O 1
ATOM 2492 N N . LYS A 1 159 ? -22.971 -11.769 16.517 1.00 0.00 180 LYS A N 1
ATOM 2493 C CA . LYS A 1 159 ? -24.169 -11.890 17.338 1.00 0.00 180 LYS A CA 1
ATOM 2494 C C . LYS A 1 159 ? -25.296 -11.024 16.794 1.00 0.00 180 LYS A C 1
ATOM 2495 O O . LYS A 1 159 ? -25.053 -9.950 16.249 1.00 0.00 180 LYS A O 1
ATOM 2514 N N . THR A 1 160 ? -26.527 -11.494 16.959 1.00 0.00 181 THR A N 1
ATOM 2515 C CA . THR A 1 160 ? -27.687 -10.748 16.487 1.00 0.00 181 THR A CA 1
ATOM 2516 C C . THR A 1 160 ? -27.897 -9.489 17.322 1.00 0.00 181 THR A C 1
ATOM 2517 O O . THR A 1 160 ? -28.585 -8.560 16.900 1.00 0.00 181 THR A O 1
ATOM 2528 N N . ALA A 1 161 ? -27.303 -9.468 18.506 1.00 0.00 182 ALA A N 1
ATOM 2529 C CA . ALA A 1 161 ? -27.430 -8.319 19.398 1.00 0.00 182 ALA A CA 1
ATOM 2530 C C . ALA A 1 161 ? -26.867 -7.064 18.740 1.00 0.00 182 ALA A C 1
ATOM 2531 O O . ALA A 1 161 ? -27.208 -5.945 19.123 1.00 0.00 182 ALA A O 1
ATOM 2538 N N . THR A 1 162 ? -26.001 -7.256 17.750 1.00 0.00 183 THR A N 1
ATOM 2539 C CA . THR A 1 162 ? -25.392 -6.131 17.049 1.00 0.00 183 THR A CA 1
ATOM 2540 C C . THR A 1 162 ? -26.466 -5.182 16.535 1.00 0.00 183 THR A C 1
ATOM 2541 O O . THR A 1 162 ? -27.500 -5.625 16.036 1.00 0.00 183 THR A O 1
ATOM 2552 N N . THR A 1 163 ? -26.212 -3.884 16.665 1.00 0.00 184 THR A N 1
ATOM 2553 C CA . THR A 1 163 ? -27.163 -2.873 16.215 1.00 0.00 184 THR A CA 1
ATOM 2554 C C . THR A 1 163 ? -28.502 -3.039 16.931 1.00 0.00 184 THR A C 1
ATOM 2555 O O . THR A 1 163 ? -28.882 -4.142 17.318 1.00 0.00 184 THR A O 1
ATOM 2566 N N . THR A 1 164 ? -29.214 -1.932 17.105 1.00 0.00 185 THR A N 1
ATOM 2567 C CA . THR A 1 164 ? -30.508 -1.969 17.774 1.00 0.00 185 THR A CA 1
ATOM 2568 C C . THR A 1 164 ? -31.486 -2.849 17.002 1.00 0.00 185 THR A C 1
ATOM 2569 O O . THR A 1 164 ? -32.485 -3.241 17.582 1.00 0.00 185 THR A O 1
ATOM 2581 N N . GLY A 1 1 ? -22.296 9.243 -13.560 1.00 0.00 22 GLY A N 2
ATOM 2582 C CA . GLY A 1 1 ? -21.822 8.984 -12.170 1.00 0.00 22 GLY A CA 2
ATOM 2583 C C . GLY A 1 1 ? -20.475 9.655 -11.966 1.00 0.00 22 GLY A C 2
ATOM 2584 O O . GLY A 1 1 ? -20.196 10.699 -12.555 1.00 0.00 22 GLY A O 2
ATOM 2590 N N . LEU A 1 2 ? -19.637 9.051 -11.132 1.00 0.00 23 LEU A N 2
ATOM 2591 C CA . LEU A 1 2 ? -18.309 9.596 -10.853 1.00 0.00 23 LEU A CA 2
ATOM 2592 C C . LEU A 1 2 ? -17.267 8.939 -11.748 1.00 0.00 23 LEU A C 2
ATOM 2593 O O . LEU A 1 2 ? -17.414 7.783 -12.143 1.00 0.00 23 LEU A O 2
ATOM 2609 N N . THR A 1 3 ? -16.218 9.687 -12.057 1.00 0.00 24 THR A N 2
ATOM 2610 C CA . THR A 1 3 ? -15.150 9.179 -12.904 1.00 0.00 24 THR A CA 2
ATOM 2611 C C . THR A 1 3 ? -14.363 8.098 -12.175 1.00 0.00 24 THR A C 2
ATOM 2612 O O . THR A 1 3 ? -14.157 8.176 -10.965 1.00 0.00 24 THR A O 2
ATOM 2623 N N . GLY A 1 4 ? -13.923 7.092 -12.924 1.00 0.00 25 GLY A N 2
ATOM 2624 C CA . GLY A 1 4 ? -13.145 5.984 -12.358 1.00 0.00 25 GLY A CA 2
ATOM 2625 C C . GLY A 1 4 ? -11.665 6.161 -12.658 1.00 0.00 25 GLY A C 2
ATOM 2626 O O . GLY A 1 4 ? -11.284 7.055 -13.408 1.00 0.00 25 GLY A O 2
ATOM 2630 N N . GLU A 1 5 ? -10.836 5.302 -12.068 1.00 0.00 26 GLU A N 2
ATOM 2631 C CA . GLU A 1 5 ? -9.387 5.363 -12.276 1.00 0.00 26 GLU A CA 2
ATOM 2632 C C . GLU A 1 5 ? -8.996 4.659 -13.576 1.00 0.00 26 GLU A C 2
ATOM 2633 O O . GLU A 1 5 ? -7.905 4.860 -14.107 1.00 0.00 26 GLU A O 2
ATOM 2645 N N . THR A 1 6 ? -9.910 3.837 -14.073 1.00 0.00 27 THR A N 2
ATOM 2646 C CA . THR A 1 6 ? -9.664 3.106 -15.318 1.00 0.00 27 THR A CA 2
ATOM 2647 C C . THR A 1 6 ? -9.625 4.064 -16.507 1.00 0.00 27 THR A C 2
ATOM 2648 O O . THR A 1 6 ? -9.080 3.740 -17.560 1.00 0.00 27 THR A O 2
ATOM 2659 N N . LYS A 1 7 ? -10.211 5.244 -16.326 1.00 0.00 28 LYS A N 2
ATOM 2660 C CA . LYS A 1 7 ? -10.241 6.247 -17.394 1.00 0.00 28 LYS A CA 2
ATOM 2661 C C . LYS A 1 7 ? -8.947 7.037 -17.438 1.00 0.00 28 LYS A C 2
ATOM 2662 O O . LYS A 1 7 ? -8.637 7.680 -18.438 1.00 0.00 28 LYS A O 2
ATOM 2681 N N . ILE A 1 8 ? -8.203 6.997 -16.348 1.00 0.00 29 ILE A N 2
ATOM 2682 C CA . ILE A 1 8 ? -6.941 7.727 -16.264 1.00 0.00 29 ILE A CA 2
ATOM 2683 C C . ILE A 1 8 ? -5.796 6.845 -16.717 1.00 0.00 29 ILE A C 2
ATOM 2684 O O . ILE A 1 8 ? -4.821 7.327 -17.289 1.00 0.00 29 ILE A O 2
ATOM 2700 N N . ARG A 1 9 ? -5.909 5.560 -16.443 1.00 0.00 30 ARG A N 2
ATOM 2701 C CA . ARG A 1 9 ? -4.870 4.622 -16.808 1.00 0.00 30 ARG A CA 2
ATOM 2702 C C . ARG A 1 9 ? -3.511 5.094 -16.294 1.00 0.00 30 ARG A C 2
ATOM 2703 O O . ARG A 1 9 ? -3.104 4.753 -15.183 1.00 0.00 30 ARG A O 2
ATOM 2724 N N . LEU A 1 10 ? -2.810 5.879 -17.111 1.00 0.00 31 LEU A N 2
ATOM 2725 C CA . LEU A 1 10 ? -1.487 6.400 -16.745 1.00 0.00 31 LEU A CA 2
ATOM 2726 C C . LEU A 1 10 ? -1.360 7.868 -17.135 1.00 0.00 31 LEU A C 2
ATOM 2727 O O . LEU A 1 10 ? -0.299 8.470 -16.978 1.00 0.00 31 LEU A O 2
ATOM 2743 N N . GLU A 1 11 ? -2.447 8.441 -17.637 1.00 0.00 32 GLU A N 2
ATOM 2744 C CA . GLU A 1 11 ? -2.444 9.845 -18.037 1.00 0.00 32 GLU A CA 2
ATOM 2745 C C . GLU A 1 11 ? -1.984 10.724 -16.877 1.00 0.00 32 GLU A C 2
ATOM 2746 O O . GLU A 1 11 ? -1.691 11.904 -17.067 1.00 0.00 32 GLU A O 2
ATOM 2758 N N . SER A 1 12 ? -1.930 10.147 -15.680 1.00 0.00 33 SER A N 2
ATOM 2759 C CA . SER A 1 12 ? -1.506 10.882 -14.487 1.00 0.00 33 SER A CA 2
ATOM 2760 C C . SER A 1 12 ? -0.553 10.035 -13.657 1.00 0.00 33 SER A C 2
ATOM 2761 O O . SER A 1 12 ? -0.606 8.806 -13.692 1.00 0.00 33 SER A O 2
ATOM 2769 N N . SER A 1 13 ? 0.320 10.703 -12.909 1.00 0.00 34 SER A N 2
ATOM 2770 C CA . SER A 1 13 ? 1.288 10.009 -12.067 1.00 0.00 34 SER A CA 2
ATOM 2771 C C . SER A 1 13 ? 0.617 9.485 -10.803 1.00 0.00 34 SER A C 2
ATOM 2772 O O . SER A 1 13 ? -0.608 9.379 -10.737 1.00 0.00 34 SER A O 2
ATOM 2780 N N . ALA A 1 14 ? 1.429 9.158 -9.804 1.00 0.00 35 ALA A N 2
ATOM 2781 C CA . ALA A 1 14 ? 0.910 8.645 -8.543 1.00 0.00 35 ALA A CA 2
ATOM 2782 C C . ALA A 1 14 ? 0.224 9.757 -7.754 1.00 0.00 35 ALA A C 2
ATOM 2783 O O . ALA A 1 14 ? -0.105 9.579 -6.584 1.00 0.00 35 ALA A O 2
ATOM 2790 N N . GLN A 1 15 ? 0.017 10.906 -8.396 1.00 0.00 36 GLN A N 2
ATOM 2791 C CA . GLN A 1 15 ? -0.625 12.046 -7.739 1.00 0.00 36 GLN A CA 2
ATOM 2792 C C . GLN A 1 15 ? -2.139 11.908 -7.776 1.00 0.00 36 GLN A C 2
ATOM 2793 O O . GLN A 1 15 ? -2.841 12.471 -6.938 1.00 0.00 36 GLN A O 2
ATOM 2807 N N . GLU A 1 16 ? -2.644 11.166 -8.755 1.00 0.00 37 GLU A N 2
ATOM 2808 C CA . GLU A 1 16 ? -4.088 10.978 -8.886 1.00 0.00 37 GLU A CA 2
ATOM 2809 C C . GLU A 1 16 ? -4.614 10.024 -7.813 1.00 0.00 37 GLU A C 2
ATOM 2810 O O . GLU A 1 16 ? -5.419 10.402 -6.962 1.00 0.00 37 GLU A O 2
ATOM 2822 N N . ILE A 1 17 ? -4.152 8.790 -7.872 1.00 0.00 38 ILE A N 2
ATOM 2823 C CA . ILE A 1 17 ? -4.577 7.780 -6.910 1.00 0.00 38 ILE A CA 2
ATOM 2824 C C . ILE A 1 17 ? -4.321 8.262 -5.476 1.00 0.00 38 ILE A C 2
ATOM 2825 O O . ILE A 1 17 ? -4.885 7.732 -4.518 1.00 0.00 38 ILE A O 2
ATOM 2841 N N . LYS A 1 18 ? -3.447 9.258 -5.352 1.00 0.00 39 LYS A N 2
ATOM 2842 C CA . LYS A 1 18 ? -3.118 9.787 -4.033 1.00 0.00 39 LYS A CA 2
ATOM 2843 C C . LYS A 1 18 ? -4.365 10.328 -3.336 1.00 0.00 39 LYS A C 2
ATOM 2844 O O . LYS A 1 18 ? -4.612 10.026 -2.169 1.00 0.00 39 LYS A O 2
ATOM 2863 N N . ASP A 1 19 ? -5.148 11.126 -4.054 1.00 0.00 40 ASP A N 2
ATOM 2864 C CA . ASP A 1 19 ? -6.366 11.702 -3.492 1.00 0.00 40 ASP A CA 2
ATOM 2865 C C . ASP A 1 19 ? -7.449 10.639 -3.364 1.00 0.00 40 ASP A C 2
ATOM 2866 O O . ASP A 1 19 ? -8.318 10.724 -2.497 1.00 0.00 40 ASP A O 2
ATOM 2875 N N . GLU A 1 20 ? -7.408 9.649 -4.245 1.00 0.00 41 GLU A N 2
ATOM 2876 C CA . GLU A 1 20 ? -8.411 8.594 -4.226 1.00 0.00 41 GLU A CA 2
ATOM 2877 C C . GLU A 1 20 ? -8.446 7.899 -2.868 1.00 0.00 41 GLU A C 2
ATOM 2878 O O . GLU A 1 20 ? -9.476 7.882 -2.193 1.00 0.00 41 GLU A O 2
ATOM 2890 N N . ILE A 1 21 ? -7.317 7.329 -2.475 1.00 0.00 42 ILE A N 2
ATOM 2891 C CA . ILE A 1 21 ? -7.231 6.629 -1.202 1.00 0.00 42 ILE A CA 2
ATOM 2892 C C . ILE A 1 21 ? -7.536 7.576 -0.049 1.00 0.00 42 ILE A C 2
ATOM 2893 O O . ILE A 1 21 ? -8.188 7.197 0.921 1.00 0.00 42 ILE A O 2
ATOM 2909 N N . ASN A 1 22 ? -7.051 8.806 -0.163 1.00 0.00 43 ASN A N 2
ATOM 2910 C CA . ASN A 1 22 ? -7.266 9.804 0.877 1.00 0.00 43 ASN A CA 2
ATOM 2911 C C . ASN A 1 22 ? -8.745 9.891 1.239 1.00 0.00 43 ASN A C 2
ATOM 2912 O O . ASN A 1 22 ? -9.111 10.429 2.283 1.00 0.00 43 ASN A O 2
ATOM 2923 N N . LYS A 1 23 ? -9.586 9.355 0.365 1.00 0.00 44 LYS A N 2
ATOM 2924 C CA . LYS A 1 23 ? -11.025 9.377 0.596 1.00 0.00 44 LYS A CA 2
ATOM 2925 C C . LYS A 1 23 ? -11.377 8.639 1.885 1.00 0.00 44 LYS A C 2
ATOM 2926 O O . LYS A 1 23 ? -12.284 9.042 2.611 1.00 0.00 44 LYS A O 2
ATOM 2945 N N . ILE A 1 24 ? -10.662 7.555 2.157 1.00 0.00 45 ILE A N 2
ATOM 2946 C CA . ILE A 1 24 ? -10.916 6.769 3.356 1.00 0.00 45 ILE A CA 2
ATOM 2947 C C . ILE A 1 24 ? -10.722 7.636 4.593 1.00 0.00 45 ILE A C 2
ATOM 2948 O O . ILE A 1 24 ? -11.277 7.350 5.654 1.00 0.00 45 ILE A O 2
ATOM 2964 N N . LYS A 1 25 ? -9.931 8.699 4.461 1.00 0.00 46 LYS A N 2
ATOM 2965 C CA . LYS A 1 25 ? -9.678 9.600 5.575 1.00 0.00 46 LYS A CA 2
ATOM 2966 C C . LYS A 1 25 ? -10.917 10.425 5.903 1.00 0.00 46 LYS A C 2
ATOM 2967 O O . LYS A 1 25 ? -11.315 10.543 7.060 1.00 0.00 46 LYS A O 2
ATOM 2986 N N . ALA A 1 26 ? -11.517 10.998 4.865 1.00 0.00 47 ALA A N 2
ATOM 2987 C CA . ALA A 1 26 ? -12.709 11.818 5.045 1.00 0.00 47 ALA A CA 2
ATOM 2988 C C . ALA A 1 26 ? -13.882 10.966 5.524 1.00 0.00 47 ALA A C 2
ATOM 2989 O O . ALA A 1 26 ? -14.675 11.397 6.361 1.00 0.00 47 ALA A O 2
ATOM 2996 N N . ASN A 1 27 ? -13.984 9.756 4.982 1.00 0.00 48 ASN A N 2
ATOM 2997 C CA . ASN A 1 27 ? -15.065 8.853 5.347 1.00 0.00 48 ASN A CA 2
ATOM 2998 C C . ASN A 1 27 ? -15.022 8.566 6.836 1.00 0.00 48 ASN A C 2
ATOM 2999 O O . ASN A 1 27 ? -16.021 8.157 7.430 1.00 0.00 48 ASN A O 2
ATOM 3010 N N . ALA A 1 28 ? -13.853 8.787 7.436 1.00 0.00 49 ALA A N 2
ATOM 3011 C CA . ALA A 1 28 ? -13.693 8.551 8.865 1.00 0.00 49 ALA A CA 2
ATOM 3012 C C . ALA A 1 28 ? -14.210 9.734 9.673 1.00 0.00 49 ALA A C 2
ATOM 3013 O O . ALA A 1 28 ? -14.797 9.564 10.740 1.00 0.00 49 ALA A O 2
ATOM 3020 N N . LYS A 1 29 ? -13.980 10.935 9.163 1.00 0.00 50 LYS A N 2
ATOM 3021 C CA . LYS A 1 29 ? -14.409 12.144 9.850 1.00 0.00 50 LYS A CA 2
ATOM 3022 C C . LYS A 1 29 ? -15.913 12.152 10.040 1.00 0.00 50 LYS A C 2
ATOM 3023 O O . LYS A 1 29 ? -16.411 12.484 11.115 1.00 0.00 50 LYS A O 2
ATOM 3042 N N . LYS A 1 30 ? -16.633 11.777 8.993 1.00 0.00 51 LYS A N 2
ATOM 3043 C CA . LYS A 1 30 ? -18.084 11.740 9.054 1.00 0.00 51 LYS A CA 2
ATOM 3044 C C . LYS A 1 30 ? -18.550 10.555 9.896 1.00 0.00 51 LYS A C 2
ATOM 3045 O O . LYS A 1 30 ? -19.679 10.529 10.379 1.00 0.00 51 LYS A O 2
ATOM 3064 N N . GLU A 1 31 ? -17.678 9.569 10.067 1.00 0.00 52 GLU A N 2
ATOM 3065 C CA . GLU A 1 31 ? -18.037 8.391 10.833 1.00 0.00 52 GLU A CA 2
ATOM 3066 C C . GLU A 1 31 ? -18.343 8.764 12.279 1.00 0.00 52 GLU A C 2
ATOM 3067 O O . GLU A 1 31 ? -18.775 7.930 13.072 1.00 0.00 52 GLU A O 2
ATOM 3079 N N . GLY A 1 32 ? -18.140 10.023 12.619 1.00 0.00 53 GLY A N 2
ATOM 3080 C CA . GLY A 1 32 ? -18.415 10.479 13.974 1.00 0.00 53 GLY A CA 2
ATOM 3081 C C . GLY A 1 32 ? -17.459 9.848 14.979 1.00 0.00 53 GLY A C 2
ATOM 3082 O O . GLY A 1 32 ? -17.111 10.464 15.987 1.00 0.00 53 GLY A O 2
ATOM 3086 N N . VAL A 1 33 ? -17.032 8.614 14.707 1.00 0.00 54 VAL A N 2
ATOM 3087 C CA . VAL A 1 33 ? -16.121 7.908 15.597 1.00 0.00 54 VAL A CA 2
ATOM 3088 C C . VAL A 1 33 ? -14.964 8.810 16.022 1.00 0.00 54 VAL A C 2
ATOM 3089 O O . VAL A 1 33 ? -14.610 9.748 15.320 1.00 0.00 54 VAL A O 2
ATOM 3102 N N . LYS A 1 34 ? -14.383 8.515 17.164 1.00 0.00 55 LYS A N 2
ATOM 3103 C CA . LYS A 1 34 ? -13.264 9.301 17.658 1.00 0.00 55 LYS A CA 2
ATOM 3104 C C . LYS A 1 34 ? -12.030 9.035 16.815 1.00 0.00 55 LYS A C 2
ATOM 3105 O O . LYS A 1 34 ? -11.389 7.991 16.935 1.00 0.00 55 LYS A O 2
ATOM 3124 N N . PHE A 1 35 ? -11.691 9.983 15.954 1.00 0.00 56 PHE A N 2
ATOM 3125 C CA . PHE A 1 35 ? -10.533 9.856 15.081 1.00 0.00 56 PHE A CA 2
ATOM 3126 C C . PHE A 1 35 ? -9.251 9.747 15.913 1.00 0.00 56 PHE A C 2
ATOM 3127 O O . PHE A 1 35 ? -8.408 8.892 15.682 1.00 0.00 56 PHE A O 2
ATOM 3144 N N . GLU A 1 36 ? -9.109 10.641 16.885 1.00 0.00 57 GLU A N 2
ATOM 3145 C CA . GLU A 1 36 ? -7.927 10.642 17.738 1.00 0.00 57 GLU A CA 2
ATOM 3146 C C . GLU A 1 36 ? -7.709 9.264 18.350 1.00 0.00 57 GLU A C 2
ATOM 3147 O O . GLU A 1 36 ? -6.614 8.945 18.814 1.00 0.00 57 GLU A O 2
ATOM 3159 N N . ALA A 1 37 ? -8.763 8.448 18.347 1.00 0.00 58 ALA A N 2
ATOM 3160 C CA . ALA A 1 37 ? -8.687 7.098 18.906 1.00 0.00 58 ALA A CA 2
ATOM 3161 C C . ALA A 1 37 ? -8.139 6.117 17.877 1.00 0.00 58 ALA A C 2
ATOM 3162 O O . ALA A 1 37 ? -7.372 5.217 18.218 1.00 0.00 58 ALA A O 2
ATOM 3169 N N . PHE A 1 38 ? -8.538 6.300 16.617 1.00 0.00 59 PHE A N 2
ATOM 3170 C CA . PHE A 1 38 ? -8.083 5.419 15.541 1.00 0.00 59 PHE A CA 2
ATOM 3171 C C . PHE A 1 38 ? -6.574 5.171 15.661 1.00 0.00 59 PHE A C 2
ATOM 3172 O O . PHE A 1 38 ? -6.065 4.139 15.223 1.00 0.00 59 PHE A O 2
ATOM 3189 N N . THR A 1 39 ? -5.870 6.135 16.243 1.00 0.00 60 THR A N 2
ATOM 3190 C CA . THR A 1 39 ? -4.428 6.016 16.399 1.00 0.00 60 THR A CA 2
ATOM 3191 C C . THR A 1 39 ? -4.081 5.036 17.511 1.00 0.00 60 THR A C 2
ATOM 3192 O O . THR A 1 39 ? -3.263 4.135 17.328 1.00 0.00 60 THR A O 2
ATOM 3203 N N . ASN A 1 40 ? -4.706 5.226 18.674 1.00 0.00 61 ASN A N 2
ATOM 3204 C CA . ASN A 1 40 ? -4.454 4.362 19.828 1.00 0.00 61 ASN A CA 2
ATOM 3205 C C . ASN A 1 40 ? -5.296 3.100 19.766 1.00 0.00 61 ASN A C 2
ATOM 3206 O O . ASN A 1 40 ? -4.770 1.988 19.819 1.00 0.00 61 ASN A O 2
ATOM 3217 N N . THR A 1 41 ? -6.603 3.274 19.651 1.00 0.00 62 THR A N 2
ATOM 3218 C CA . THR A 1 41 ? -7.521 2.136 19.582 1.00 0.00 62 THR A CA 2
ATOM 3219 C C . THR A 1 41 ? -7.054 1.109 18.558 1.00 0.00 62 THR A C 2
ATOM 3220 O O . THR A 1 41 ? -7.555 -0.009 18.518 1.00 0.00 62 THR A O 2
ATOM 3231 N N . GLN A 1 42 ? -6.113 1.520 17.716 1.00 0.00 63 GLN A N 2
ATOM 3232 C CA . GLN A 1 42 ? -5.596 0.647 16.665 1.00 0.00 63 GLN A CA 2
ATOM 3233 C C . GLN A 1 42 ? -5.393 -0.767 17.194 1.00 0.00 63 GLN A C 2
ATOM 3234 O O . GLN A 1 42 ? -6.003 -1.717 16.710 1.00 0.00 63 GLN A O 2
ATOM 3248 N N . THR A 1 43 ? -4.555 -0.884 18.204 1.00 0.00 64 THR A N 2
ATOM 3249 C CA . THR A 1 43 ? -4.297 -2.181 18.823 1.00 0.00 64 THR A CA 2
ATOM 3250 C C . THR A 1 43 ? -5.541 -2.676 19.559 1.00 0.00 64 THR A C 2
ATOM 3251 O O . THR A 1 43 ? -5.912 -3.845 19.453 1.00 0.00 64 THR A O 2
ATOM 3262 N N . GLY A 1 44 ? -6.176 -1.779 20.308 1.00 0.00 65 GLY A N 2
ATOM 3263 C CA . GLY A 1 44 ? -7.370 -2.130 21.066 1.00 0.00 65 GLY A CA 2
ATOM 3264 C C . GLY A 1 44 ? -8.465 -2.648 20.144 1.00 0.00 65 GLY A C 2
ATOM 3265 O O . GLY A 1 44 ? -9.376 -3.353 20.577 1.00 0.00 65 GLY A O 2
ATOM 3269 N N . SER A 1 45 ? -8.370 -2.289 18.868 1.00 0.00 66 SER A N 2
ATOM 3270 C CA . SER A 1 45 ? -9.358 -2.715 17.888 1.00 0.00 66 SER A CA 2
ATOM 3271 C C . SER A 1 45 ? -9.555 -4.224 17.946 1.00 0.00 66 SER A C 2
ATOM 3272 O O . SER A 1 45 ? -10.598 -4.743 17.546 1.00 0.00 66 SER A O 2
ATOM 3280 N N . LYS A 1 46 ? -8.539 -4.926 18.431 1.00 0.00 67 LYS A N 2
ATOM 3281 C CA . LYS A 1 46 ? -8.605 -6.378 18.524 1.00 0.00 67 LYS A CA 2
ATOM 3282 C C . LYS A 1 46 ? -9.677 -6.826 19.502 1.00 0.00 67 LYS A C 2
ATOM 3283 O O . LYS A 1 46 ? -10.483 -7.702 19.197 1.00 0.00 67 LYS A O 2
ATOM 3302 N N . ILE A 1 47 ? -9.662 -6.234 20.685 1.00 0.00 68 ILE A N 2
ATOM 3303 C CA . ILE A 1 47 ? -10.619 -6.580 21.750 1.00 0.00 68 ILE A CA 2
ATOM 3304 C C . ILE A 1 47 ? -11.760 -5.583 21.815 1.00 0.00 68 ILE A C 2
ATOM 3305 O O . ILE A 1 47 ? -12.707 -5.762 22.580 1.00 0.00 68 ILE A O 2
ATOM 3321 N N . SER A 1 48 ? -11.671 -4.529 21.022 1.00 0.00 69 SER A N 2
ATOM 3322 C CA . SER A 1 48 ? -12.712 -3.505 21.021 1.00 0.00 69 SER A CA 2
ATOM 3323 C C . SER A 1 48 ? -14.105 -4.141 21.014 1.00 0.00 69 SER A C 2
ATOM 3324 O O . SER A 1 48 ? -14.697 -4.362 22.073 1.00 0.00 69 SER A O 2
ATOM 3332 N N . GLU A 1 49 ? -14.613 -4.440 19.824 1.00 0.00 70 GLU A N 2
ATOM 3333 C CA . GLU A 1 49 ? -15.914 -5.048 19.701 1.00 0.00 70 GLU A CA 2
ATOM 3334 C C . GLU A 1 49 ? -16.152 -5.514 18.265 1.00 0.00 70 GLU A C 2
ATOM 3335 O O . GLU A 1 49 ? -16.350 -6.702 18.012 1.00 0.00 70 GLU A O 2
ATOM 3347 N N . LYS A 1 50 ? -16.139 -4.568 17.332 1.00 0.00 71 LYS A N 2
ATOM 3348 C CA . LYS A 1 50 ? -16.363 -4.884 15.923 1.00 0.00 71 LYS A CA 2
ATOM 3349 C C . LYS A 1 50 ? -16.025 -3.683 15.032 1.00 0.00 71 LYS A C 2
ATOM 3350 O O . LYS A 1 50 ? -16.852 -3.233 14.239 1.00 0.00 71 LYS A O 2
ATOM 3369 N N . PRO A 1 51 ? -14.826 -3.169 15.140 1.00 0.00 72 PRO A N 2
ATOM 3370 C CA . PRO A 1 51 ? -14.375 -2.006 14.319 1.00 0.00 72 PRO A CA 2
ATOM 3371 C C . PRO A 1 51 ? -14.148 -2.412 12.863 1.00 0.00 72 PRO A C 2
ATOM 3372 O O . PRO A 1 51 ? -13.151 -2.039 12.245 1.00 0.00 72 PRO A O 2
ATOM 3383 N N . GLU A 1 52 ? -15.085 -3.172 12.313 1.00 0.00 73 GLU A N 2
ATOM 3384 C CA . GLU A 1 52 ? -14.964 -3.607 10.928 1.00 0.00 73 GLU A CA 2
ATOM 3385 C C . GLU A 1 52 ? -14.683 -2.428 10.017 1.00 0.00 73 GLU A C 2
ATOM 3386 O O . GLU A 1 52 ? -14.296 -2.607 8.869 1.00 0.00 73 GLU A O 2
ATOM 3398 N N . PHE A 1 53 ? -14.877 -1.224 10.536 1.00 0.00 74 PHE A N 2
ATOM 3399 C CA . PHE A 1 53 ? -14.632 -0.039 9.737 1.00 0.00 74 PHE A CA 2
ATOM 3400 C C . PHE A 1 53 ? -13.110 0.152 9.530 1.00 0.00 74 PHE A C 2
ATOM 3401 O O . PHE A 1 53 ? -12.598 0.090 8.416 1.00 0.00 74 PHE A O 2
ATOM 3418 N N . ILE A 1 54 ? -12.403 0.420 10.627 1.00 0.00 75 ILE A N 2
ATOM 3419 C CA . ILE A 1 54 ? -10.957 0.663 10.530 1.00 0.00 75 ILE A CA 2
ATOM 3420 C C . ILE A 1 54 ? -10.288 -0.444 9.717 1.00 0.00 75 ILE A C 2
ATOM 3421 O O . ILE A 1 54 ? -9.373 -0.192 8.928 1.00 0.00 75 ILE A O 2
ATOM 3437 N N . LEU A 1 55 ? -10.769 -1.657 9.913 1.00 0.00 76 LEU A N 2
ATOM 3438 C CA . LEU A 1 55 ? -10.241 -2.805 9.192 1.00 0.00 76 LEU A CA 2
ATOM 3439 C C . LEU A 1 55 ? -10.593 -2.713 7.715 1.00 0.00 76 LEU A C 2
ATOM 3440 O O . LEU A 1 55 ? -9.818 -3.143 6.864 1.00 0.00 76 LEU A O 2
ATOM 3456 N N . LYS A 1 56 ? -11.766 -2.158 7.420 1.00 0.00 77 LYS A N 2
ATOM 3457 C CA . LYS A 1 56 ? -12.210 -2.032 6.037 1.00 0.00 77 LYS A CA 2
ATOM 3458 C C . LYS A 1 56 ? -11.221 -1.188 5.236 1.00 0.00 77 LYS A C 2
ATOM 3459 O O . LYS A 1 56 ? -10.848 -1.551 4.124 1.00 0.00 77 LYS A O 2
ATOM 3478 N N . ALA A 1 57 ? -10.797 -0.065 5.804 1.00 0.00 78 ALA A N 2
ATOM 3479 C CA . ALA A 1 57 ? -9.856 0.807 5.121 1.00 0.00 78 ALA A CA 2
ATOM 3480 C C . ALA A 1 57 ? -8.586 0.046 4.772 1.00 0.00 78 ALA A C 2
ATOM 3481 O O . ALA A 1 57 ? -8.084 0.136 3.652 1.00 0.00 78 ALA A O 2
ATOM 3488 N N . LYS A 1 58 ? -8.072 -0.705 5.737 1.00 0.00 79 LYS A N 2
ATOM 3489 C CA . LYS A 1 58 ? -6.862 -1.487 5.524 1.00 0.00 79 LYS A CA 2
ATOM 3490 C C . LYS A 1 58 ? -7.032 -2.426 4.339 1.00 0.00 79 LYS A C 2
ATOM 3491 O O . LYS A 1 58 ? -6.498 -2.180 3.266 1.00 0.00 79 LYS A O 2
ATOM 3510 N N . ILE A 1 59 ? -7.770 -3.517 4.536 1.00 0.00 80 ILE A N 2
ATOM 3511 C CA . ILE A 1 59 ? -7.980 -4.492 3.461 1.00 0.00 80 ILE A CA 2
ATOM 3512 C C . ILE A 1 59 ? -8.282 -3.793 2.138 1.00 0.00 80 ILE A C 2
ATOM 3513 O O . ILE A 1 59 ? -7.714 -4.131 1.102 1.00 0.00 80 ILE A O 2
ATOM 3529 N N . LYS A 1 60 ? -9.177 -2.819 2.184 1.00 0.00 81 LYS A N 2
ATOM 3530 C CA . LYS A 1 60 ? -9.553 -2.083 1.001 1.00 0.00 81 LYS A CA 2
ATOM 3531 C C . LYS A 1 60 ? -8.346 -1.396 0.407 1.00 0.00 81 LYS A C 2
ATOM 3532 O O . LYS A 1 60 ? -8.239 -1.273 -0.809 1.00 0.00 81 LYS A O 2
ATOM 3551 N N . ALA A 1 61 ? -7.435 -0.948 1.267 1.00 0.00 82 ALA A N 2
ATOM 3552 C CA . ALA A 1 61 ? -6.226 -0.275 0.808 1.00 0.00 82 ALA A CA 2
ATOM 3553 C C . ALA A 1 61 ? -5.235 -1.288 0.239 1.00 0.00 82 ALA A C 2
ATOM 3554 O O . ALA A 1 61 ? -4.580 -1.033 -0.768 1.00 0.00 82 ALA A O 2
ATOM 3561 N N . ILE A 1 62 ? -5.120 -2.433 0.898 1.00 0.00 83 ILE A N 2
ATOM 3562 C CA . ILE A 1 62 ? -4.185 -3.457 0.444 1.00 0.00 83 ILE A CA 2
ATOM 3563 C C . ILE A 1 62 ? -4.504 -3.839 -0.995 1.00 0.00 83 ILE A C 2
ATOM 3564 O O . ILE A 1 62 ? -3.604 -3.966 -1.825 1.00 0.00 83 ILE A O 2
ATOM 3580 N N . GLN A 1 63 ? -5.779 -4.029 -1.284 1.00 0.00 84 GLN A N 2
ATOM 3581 C CA . GLN A 1 63 ? -6.176 -4.408 -2.627 1.00 0.00 84 GLN A CA 2
ATOM 3582 C C . GLN A 1 63 ? -5.643 -3.397 -3.641 1.00 0.00 84 GLN A C 2
ATOM 3583 O O . GLN A 1 63 ? -5.157 -3.766 -4.711 1.00 0.00 84 GLN A O 2
ATOM 3597 N N . VAL A 1 64 ? -5.731 -2.121 -3.287 1.00 0.00 85 VAL A N 2
ATOM 3598 C CA . VAL A 1 64 ? -5.252 -1.063 -4.166 1.00 0.00 85 VAL A CA 2
ATOM 3599 C C . VAL A 1 64 ? -3.749 -1.193 -4.364 1.00 0.00 85 VAL A C 2
ATOM 3600 O O . VAL A 1 64 ? -3.249 -1.049 -5.473 1.00 0.00 85 VAL A O 2
ATOM 3613 N N . ALA A 1 65 ? -3.026 -1.456 -3.279 1.00 0.00 86 ALA A N 2
ATOM 3614 C CA . ALA A 1 65 ? -1.572 -1.591 -3.361 1.00 0.00 86 ALA A CA 2
ATOM 3615 C C . ALA A 1 65 ? -1.178 -2.502 -4.530 1.00 0.00 86 ALA A C 2
ATOM 3616 O O . ALA A 1 65 ? -0.165 -2.296 -5.191 1.00 0.00 86 ALA A O 2
ATOM 3623 N N . GLU A 1 66 ? -1.994 -3.517 -4.761 1.00 0.00 87 GLU A N 2
ATOM 3624 C CA . GLU A 1 66 ? -1.726 -4.456 -5.834 1.00 0.00 87 GLU A CA 2
ATOM 3625 C C . GLU A 1 66 ? -1.698 -3.735 -7.172 1.00 0.00 87 GLU A C 2
ATOM 3626 O O . GLU A 1 66 ? -1.073 -4.199 -8.125 1.00 0.00 87 GLU A O 2
ATOM 3638 N N . ARG A 1 67 ? -2.378 -2.600 -7.249 1.00 0.00 88 ARG A N 2
ATOM 3639 C CA . ARG A 1 67 ? -2.417 -1.837 -8.476 1.00 0.00 88 ARG A CA 2
ATOM 3640 C C . ARG A 1 67 ? -1.098 -1.124 -8.715 1.00 0.00 88 ARG A C 2
ATOM 3641 O O . ARG A 1 67 ? -0.779 -0.771 -9.846 1.00 0.00 88 ARG A O 2
ATOM 3662 N N . PHE A 1 68 ? -0.343 -0.893 -7.644 1.00 0.00 89 PHE A N 2
ATOM 3663 C CA . PHE A 1 68 ? 0.934 -0.193 -7.783 1.00 0.00 89 PHE A CA 2
ATOM 3664 C C . PHE A 1 68 ? 1.975 -1.092 -8.426 1.00 0.00 89 PHE A C 2
ATOM 3665 O O . PHE A 1 68 ? 2.400 -0.848 -9.550 1.00 0.00 89 PHE A O 2
ATOM 3682 N N . VAL A 1 69 ? 2.374 -2.126 -7.692 1.00 0.00 90 VAL A N 2
ATOM 3683 C CA . VAL A 1 69 ? 3.397 -3.053 -8.187 1.00 0.00 90 VAL A CA 2
ATOM 3684 C C . VAL A 1 69 ? 3.160 -3.391 -9.657 1.00 0.00 90 VAL A C 2
ATOM 3685 O O . VAL A 1 69 ? 4.091 -3.689 -10.397 1.00 0.00 90 VAL A O 2
ATOM 3698 N N . LYS A 1 70 ? 1.899 -3.314 -10.062 1.00 0.00 91 LYS A N 2
ATOM 3699 C CA . LYS A 1 70 ? 1.523 -3.586 -11.444 1.00 0.00 91 LYS A CA 2
ATOM 3700 C C . LYS A 1 70 ? 2.042 -2.504 -12.377 1.00 0.00 91 LYS A C 2
ATOM 3701 O O . LYS A 1 70 ? 2.506 -2.798 -13.477 1.00 0.00 91 LYS A O 2
ATOM 3720 N N . ALA A 1 71 ? 1.956 -1.261 -11.939 1.00 0.00 92 ALA A N 2
ATOM 3721 C CA . ALA A 1 71 ? 2.419 -0.147 -12.750 1.00 0.00 92 ALA A CA 2
ATOM 3722 C C . ALA A 1 71 ? 3.941 -0.182 -12.895 1.00 0.00 92 ALA A C 2
ATOM 3723 O O . ALA A 1 71 ? 4.496 0.256 -13.893 1.00 0.00 92 ALA A O 2
ATOM 3730 N N . ILE A 1 72 ? 4.603 -0.699 -11.874 1.00 0.00 93 ILE A N 2
ATOM 3731 C CA . ILE A 1 72 ? 6.064 -0.764 -11.900 1.00 0.00 93 ILE A CA 2
ATOM 3732 C C . ILE A 1 72 ? 6.527 -1.724 -12.990 1.00 0.00 93 ILE A C 2
ATOM 3733 O O . ILE A 1 72 ? 7.654 -1.615 -13.474 1.00 0.00 93 ILE A O 2
ATOM 3749 N N . LYS A 1 73 ? 5.683 -2.670 -13.353 1.00 0.00 94 LYS A N 2
ATOM 3750 C CA . LYS A 1 73 ? 6.043 -3.654 -14.361 1.00 0.00 94 LYS A CA 2
ATOM 3751 C C . LYS A 1 73 ? 6.029 -3.042 -15.757 1.00 0.00 94 LYS A C 2
ATOM 3752 O O . LYS A 1 73 ? 6.991 -3.169 -16.513 1.00 0.00 94 LYS A O 2
ATOM 3771 N N . GLU A 1 74 ? 4.931 -2.378 -16.085 1.00 0.00 95 GLU A N 2
ATOM 3772 C CA . GLU A 1 74 ? 4.786 -1.747 -17.392 1.00 0.00 95 GLU A CA 2
ATOM 3773 C C . GLU A 1 74 ? 5.781 -0.605 -17.553 1.00 0.00 95 GLU A C 2
ATOM 3774 O O . GLU A 1 74 ? 6.324 -0.396 -18.630 1.00 0.00 95 GLU A O 2
ATOM 3786 N N . GLU A 1 75 ? 6.009 0.132 -16.479 1.00 0.00 96 GLU A N 2
ATOM 3787 C CA . GLU A 1 75 ? 6.935 1.256 -16.528 1.00 0.00 96 GLU A CA 2
ATOM 3788 C C . GLU A 1 75 ? 8.335 0.791 -16.908 1.00 0.00 96 GLU A C 2
ATOM 3789 O O . GLU A 1 75 ? 9.031 1.454 -17.678 1.00 0.00 96 GLU A O 2
ATOM 3801 N N . ALA A 1 76 ? 8.745 -0.338 -16.362 1.00 0.00 97 ALA A N 2
ATOM 3802 C CA . ALA A 1 76 ? 10.067 -0.877 -16.650 1.00 0.00 97 ALA A CA 2
ATOM 3803 C C . ALA A 1 76 ? 10.155 -1.367 -18.095 1.00 0.00 97 ALA A C 2
ATOM 3804 O O . ALA A 1 76 ? 11.196 -1.258 -18.736 1.00 0.00 97 ALA A O 2
ATOM 3811 N N . GLU A 1 77 ? 9.056 -1.914 -18.591 1.00 0.00 98 GLU A N 2
ATOM 3812 C CA . GLU A 1 77 ? 9.039 -2.437 -19.953 1.00 0.00 98 GLU A CA 2
ATOM 3813 C C . GLU A 1 77 ? 9.390 -1.343 -20.952 1.00 0.00 98 GLU A C 2
ATOM 3814 O O . GLU A 1 77 ? 9.889 -1.620 -22.042 1.00 0.00 98 GLU A O 2
ATOM 3826 N N . LYS A 1 78 ? 9.112 -0.105 -20.583 1.00 0.00 99 LYS A N 2
ATOM 3827 C CA . LYS A 1 78 ? 9.381 1.025 -21.463 1.00 0.00 99 LYS A CA 2
ATOM 3828 C C . LYS A 1 78 ? 10.813 1.475 -21.307 1.00 0.00 99 LYS A C 2
ATOM 3829 O O . LYS A 1 78 ? 11.334 2.210 -22.145 1.00 0.00 99 LYS A O 2
ATOM 3848 N N . LEU A 1 79 ? 11.444 1.039 -20.214 1.00 0.00 100 LEU A N 2
ATOM 3849 C CA . LEU A 1 79 ? 12.829 1.414 -19.940 1.00 0.00 100 LEU A CA 2
ATOM 3850 C C . LEU A 1 79 ? 13.788 0.336 -20.434 1.00 0.00 100 LEU A C 2
ATOM 3851 O O . LEU A 1 79 ? 14.983 0.569 -20.544 1.00 0.00 100 LEU A O 2
ATOM 3867 N N . LYS A 1 80 ? 13.264 -0.848 -20.713 1.00 0.00 101 LYS A N 2
ATOM 3868 C CA . LYS A 1 80 ? 14.096 -1.941 -21.170 1.00 0.00 101 LYS A CA 2
ATOM 3869 C C . LYS A 1 80 ? 14.971 -1.514 -22.348 1.00 0.00 101 LYS A C 2
ATOM 3870 O O . LYS A 1 80 ? 16.180 -1.338 -22.196 1.00 0.00 101 LYS A O 2
ATOM 3889 N N . LYS A 1 81 ? 14.360 -1.361 -23.523 1.00 0.00 102 LYS A N 2
ATOM 3890 C CA . LYS A 1 81 ? 15.100 -0.982 -24.706 1.00 0.00 102 LYS A CA 2
ATOM 3891 C C . LYS A 1 81 ? 15.890 0.296 -24.464 1.00 0.00 102 LYS A C 2
ATOM 3892 O O . LYS A 1 81 ? 17.082 0.364 -24.762 1.00 0.00 102 LYS A O 2
ATOM 3911 N N . SER A 1 82 ? 15.222 1.302 -23.932 1.00 0.00 103 SER A N 2
ATOM 3912 C CA . SER A 1 82 ? 15.882 2.581 -23.672 1.00 0.00 103 SER A CA 2
ATOM 3913 C C . SER A 1 82 ? 17.089 2.383 -22.762 1.00 0.00 103 SER A C 2
ATOM 3914 O O . SER A 1 82 ? 18.152 2.960 -22.988 1.00 0.00 103 SER A O 2
ATOM 3922 N N . GLY A 1 83 ? 16.916 1.563 -21.735 1.00 0.00 104 GLY A N 2
ATOM 3923 C CA . GLY A 1 83 ? 17.996 1.287 -20.796 1.00 0.00 104 GLY A CA 2
ATOM 3924 C C . GLY A 1 83 ? 18.565 2.580 -20.228 1.00 0.00 104 GLY A C 2
ATOM 3925 O O . GLY A 1 83 ? 19.655 2.594 -19.658 1.00 0.00 104 GLY A O 2
ATOM 3929 N N . SER A 1 84 ? 17.819 3.668 -20.392 1.00 0.00 105 SER A N 2
ATOM 3930 C CA . SER A 1 84 ? 18.259 4.966 -19.896 1.00 0.00 105 SER A CA 2
ATOM 3931 C C . SER A 1 84 ? 18.195 5.008 -18.376 1.00 0.00 105 SER A C 2
ATOM 3932 O O . SER A 1 84 ? 17.205 5.450 -17.796 1.00 0.00 105 SER A O 2
ATOM 3940 N N . SER A 1 85 ? 19.261 4.543 -17.734 1.00 0.00 106 SER A N 2
ATOM 3941 C CA . SER A 1 85 ? 19.323 4.527 -16.275 1.00 0.00 106 SER A CA 2
ATOM 3942 C C . SER A 1 85 ? 18.982 5.902 -15.708 1.00 0.00 106 SER A C 2
ATOM 3943 O O . SER A 1 85 ? 18.607 6.030 -14.542 1.00 0.00 106 SER A O 2
ATOM 3951 N N . GLY A 1 86 ? 19.109 6.926 -16.547 1.00 0.00 107 GLY A N 2
ATOM 3952 C CA . GLY A 1 86 ? 18.806 8.288 -16.123 1.00 0.00 107 GLY A CA 2
ATOM 3953 C C . GLY A 1 86 ? 17.316 8.452 -15.834 1.00 0.00 107 GLY A C 2
ATOM 3954 O O . GLY A 1 86 ? 16.928 8.994 -14.800 1.00 0.00 107 GLY A O 2
ATOM 3958 N N . ALA A 1 87 ? 16.489 7.979 -16.759 1.00 0.00 108 ALA A N 2
ATOM 3959 C CA . ALA A 1 87 ? 15.047 8.082 -16.595 1.00 0.00 108 ALA A CA 2
ATOM 3960 C C . ALA A 1 87 ? 14.609 7.280 -15.394 1.00 0.00 108 ALA A C 2
ATOM 3961 O O . ALA A 1 87 ? 13.615 7.601 -14.738 1.00 0.00 108 ALA A O 2
ATOM 3968 N N . PHE A 1 88 ? 15.335 6.207 -15.132 1.00 0.00 109 PHE A N 2
ATOM 3969 C CA . PHE A 1 88 ? 14.967 5.351 -14.028 1.00 0.00 109 PHE A CA 2
ATOM 3970 C C . PHE A 1 88 ? 15.002 6.121 -12.702 1.00 0.00 109 PHE A C 2
ATOM 3971 O O . PHE A 1 88 ? 14.054 6.083 -11.916 1.00 0.00 109 PHE A O 2
ATOM 3988 N N . SER A 1 89 ? 16.123 6.805 -12.449 1.00 0.00 110 SER A N 2
ATOM 3989 C CA . SER A 1 89 ? 16.295 7.562 -11.204 1.00 0.00 110 SER A CA 2
ATOM 3990 C C . SER A 1 89 ? 15.029 8.346 -10.876 1.00 0.00 110 SER A C 2
ATOM 3991 O O . SER A 1 89 ? 14.613 8.429 -9.726 1.00 0.00 110 SER A O 2
ATOM 3999 N N . ALA A 1 90 ? 14.409 8.893 -11.911 1.00 0.00 111 ALA A N 2
ATOM 4000 C CA . ALA A 1 90 ? 13.178 9.648 -11.732 1.00 0.00 111 ALA A CA 2
ATOM 4001 C C . ALA A 1 90 ? 12.047 8.729 -11.284 1.00 0.00 111 ALA A C 2
ATOM 4002 O O . ALA A 1 90 ? 11.187 9.126 -10.499 1.00 0.00 111 ALA A O 2
ATOM 4009 N N . MET A 1 91 ? 12.038 7.506 -11.806 1.00 0.00 112 MET A N 2
ATOM 4010 C CA . MET A 1 91 ? 10.980 6.554 -11.462 1.00 0.00 112 MET A CA 2
ATOM 4011 C C . MET A 1 91 ? 11.175 6.022 -10.041 1.00 0.00 112 MET A C 2
ATOM 4012 O O . MET A 1 91 ? 10.241 5.990 -9.243 1.00 0.00 112 MET A O 2
ATOM 4026 N N . TYR A 1 92 ? 12.394 5.574 -9.755 1.00 0.00 113 TYR A N 2
ATOM 4027 C CA . TYR A 1 92 ? 12.701 5.014 -8.452 1.00 0.00 113 TYR A CA 2
ATOM 4028 C C . TYR A 1 92 ? 12.587 6.069 -7.364 1.00 0.00 113 TYR A C 2
ATOM 4029 O O . TYR A 1 92 ? 12.018 5.817 -6.307 1.00 0.00 113 TYR A O 2
ATOM 4047 N N . ASP A 1 93 ? 13.140 7.246 -7.627 1.00 0.00 114 ASP A N 2
ATOM 4048 C CA . ASP A 1 93 ? 13.117 8.336 -6.652 1.00 0.00 114 ASP A CA 2
ATOM 4049 C C . ASP A 1 93 ? 11.726 8.482 -6.035 1.00 0.00 114 ASP A C 2
ATOM 4050 O O . ASP A 1 93 ? 11.593 8.804 -4.856 1.00 0.00 114 ASP A O 2
ATOM 4059 N N . LEU A 1 94 ? 10.702 8.243 -6.835 1.00 0.00 115 LEU A N 2
ATOM 4060 C CA . LEU A 1 94 ? 9.334 8.357 -6.359 1.00 0.00 115 LEU A CA 2
ATOM 4061 C C . LEU A 1 94 ? 9.057 7.324 -5.291 1.00 0.00 115 LEU A C 2
ATOM 4062 O O . LEU A 1 94 ? 8.417 7.610 -4.286 1.00 0.00 115 LEU A O 2
ATOM 4078 N N . MET A 1 95 ? 9.544 6.122 -5.516 1.00 0.00 116 MET A N 2
ATOM 4079 C CA . MET A 1 95 ? 9.349 5.038 -4.562 1.00 0.00 116 MET A CA 2
ATOM 4080 C C . MET A 1 95 ? 9.632 5.492 -3.141 1.00 0.00 116 MET A C 2
ATOM 4081 O O . MET A 1 95 ? 9.255 4.818 -2.189 1.00 0.00 116 MET A O 2
ATOM 4095 N N . ILE A 1 96 ? 10.312 6.630 -2.995 1.00 0.00 117 ILE A N 2
ATOM 4096 C CA . ILE A 1 96 ? 10.666 7.184 -1.690 1.00 0.00 117 ILE A CA 2
ATOM 4097 C C . ILE A 1 96 ? 9.865 8.441 -1.396 1.00 0.00 117 ILE A C 2
ATOM 4098 O O . ILE A 1 96 ? 9.317 8.591 -0.305 1.00 0.00 117 ILE A O 2
ATOM 4114 N N . ASP A 1 97 ? 9.804 9.348 -2.363 1.00 0.00 118 ASP A N 2
ATOM 4115 C CA . ASP A 1 97 ? 9.080 10.597 -2.190 1.00 0.00 118 ASP A CA 2
ATOM 4116 C C . ASP A 1 97 ? 7.588 10.348 -2.048 1.00 0.00 118 ASP A C 2
ATOM 4117 O O . ASP A 1 97 ? 6.921 11.018 -1.267 1.00 0.00 118 ASP A O 2
ATOM 4126 N N . VAL A 1 98 ? 7.073 9.399 -2.824 1.00 0.00 119 VAL A N 2
ATOM 4127 C CA . VAL A 1 98 ? 5.652 9.071 -2.792 1.00 0.00 119 VAL A CA 2
ATOM 4128 C C . VAL A 1 98 ? 5.343 8.090 -1.670 1.00 0.00 119 VAL A C 2
ATOM 4129 O O . VAL A 1 98 ? 4.224 8.052 -1.175 1.00 0.00 119 VAL A O 2
ATOM 4142 N N . SER A 1 99 ? 6.339 7.304 -1.272 1.00 0.00 120 SER A N 2
ATOM 4143 C CA . SER A 1 99 ? 6.147 6.326 -0.200 1.00 0.00 120 SER A CA 2
ATOM 4144 C C . SER A 1 99 ? 6.064 6.997 1.163 1.00 0.00 120 SER A C 2
ATOM 4145 O O . SER A 1 99 ? 5.521 6.429 2.107 1.00 0.00 120 SER A O 2
ATOM 4153 N N . LYS A 1 100 ? 6.594 8.203 1.265 1.00 0.00 121 LYS A N 2
ATOM 4154 C CA . LYS A 1 100 ? 6.565 8.944 2.521 1.00 0.00 121 LYS A CA 2
ATOM 4155 C C . LYS A 1 100 ? 5.127 9.330 2.876 1.00 0.00 121 LYS A C 2
ATOM 4156 O O . LYS A 1 100 ? 4.622 8.928 3.918 1.00 0.00 121 LYS A O 2
ATOM 4175 N N . PRO A 1 101 ? 4.472 10.116 2.048 1.00 0.00 122 PRO A N 2
ATOM 4176 C CA . PRO A 1 101 ? 3.074 10.559 2.318 1.00 0.00 122 PRO A CA 2
ATOM 4177 C C . PRO A 1 101 ? 2.111 9.392 2.323 1.00 0.00 122 PRO A C 2
ATOM 4178 O O . PRO A 1 101 ? 1.248 9.291 3.196 1.00 0.00 122 PRO A O 2
ATOM 4189 N N . LEU A 1 102 ? 2.244 8.525 1.328 1.00 0.00 123 LEU A N 2
ATOM 4190 C CA . LEU A 1 102 ? 1.348 7.384 1.215 1.00 0.00 123 LEU A CA 2
ATOM 4191 C C . LEU A 1 102 ? 1.173 6.714 2.566 1.00 0.00 123 LEU A C 2
ATOM 4192 O O . LEU A 1 102 ? 0.153 6.107 2.839 1.00 0.00 123 LEU A O 2
ATOM 4208 N N . GLU A 1 103 ? 2.172 6.858 3.420 1.00 0.00 124 GLU A N 2
ATOM 4209 C CA . GLU A 1 103 ? 2.106 6.273 4.755 1.00 0.00 124 GLU A CA 2
ATOM 4210 C C . GLU A 1 103 ? 0.748 6.546 5.415 1.00 0.00 124 GLU A C 2
ATOM 4211 O O . GLU A 1 103 ? 0.386 5.899 6.398 1.00 0.00 124 GLU A O 2
ATOM 4223 N N . GLU A 1 104 ? 0.022 7.505 4.880 1.00 0.00 125 GLU A N 2
ATOM 4224 C CA . GLU A 1 104 ? -1.274 7.856 5.420 1.00 0.00 125 GLU A CA 2
ATOM 4225 C C . GLU A 1 104 ? -2.251 6.705 5.283 1.00 0.00 125 GLU A C 2
ATOM 4226 O O . GLU A 1 104 ? -3.311 6.717 5.906 1.00 0.00 125 GLU A O 2
ATOM 4238 N N . ILE A 1 105 ? -1.903 5.707 4.460 1.00 0.00 126 ILE A N 2
ATOM 4239 C CA . ILE A 1 105 ? -2.764 4.544 4.240 1.00 0.00 126 ILE A CA 2
ATOM 4240 C C . ILE A 1 105 ? -2.135 3.291 4.849 1.00 0.00 126 ILE A C 2
ATOM 4241 O O . ILE A 1 105 ? -2.743 2.225 4.897 1.00 0.00 126 ILE A O 2
ATOM 4257 N N . GLY A 1 106 ? -0.916 3.425 5.329 1.00 0.00 127 GLY A N 2
ATOM 4258 C CA . GLY A 1 106 ? -0.238 2.296 5.944 1.00 0.00 127 GLY A CA 2
ATOM 4259 C C . GLY A 1 106 ? 0.181 1.247 4.921 1.00 0.00 127 GLY A C 2
ATOM 4260 O O . GLY A 1 106 ? -0.093 0.062 5.107 1.00 0.00 127 GLY A O 2
ATOM 4264 N N . ILE A 1 107 ? 0.858 1.673 3.839 1.00 0.00 128 ILE A N 2
ATOM 4265 C CA . ILE A 1 107 ? 1.341 0.758 2.801 1.00 0.00 128 ILE A CA 2
ATOM 4266 C C . ILE A 1 107 ? 2.851 0.974 2.621 1.00 0.00 128 ILE A C 2
ATOM 4267 O O . ILE A 1 107 ? 3.517 0.231 1.908 1.00 0.00 128 ILE A O 2
ATOM 4283 N N . GLN A 1 108 ? 3.391 1.971 3.278 1.00 0.00 129 GLN A N 2
ATOM 4284 C CA . GLN A 1 108 ? 4.819 2.228 3.166 1.00 0.00 129 GLN A CA 2
ATOM 4285 C C . GLN A 1 108 ? 5.641 1.040 3.668 1.00 0.00 129 GLN A C 2
ATOM 4286 O O . GLN A 1 108 ? 6.854 1.151 3.838 1.00 0.00 129 GLN A O 2
ATOM 4300 N N . LYS A 1 109 ? 4.987 -0.109 3.896 1.00 0.00 130 LYS A N 2
ATOM 4301 C CA . LYS A 1 109 ? 5.673 -1.309 4.364 1.00 0.00 130 LYS A CA 2
ATOM 4302 C C . LYS A 1 109 ? 6.098 -2.157 3.169 1.00 0.00 130 LYS A C 2
ATOM 4303 O O . LYS A 1 109 ? 7.284 -2.313 2.888 1.00 0.00 130 LYS A O 2
ATOM 4322 N N . MET A 1 110 ? 5.108 -2.695 2.463 1.00 0.00 131 MET A N 2
ATOM 4323 C CA . MET A 1 110 ? 5.384 -3.526 1.285 1.00 0.00 131 MET A CA 2
ATOM 4324 C C . MET A 1 110 ? 6.212 -2.736 0.285 1.00 0.00 131 MET A C 2
ATOM 4325 O O . MET A 1 110 ? 7.122 -3.265 -0.345 1.00 0.00 131 MET A O 2
ATOM 4339 N N . THR A 1 111 ? 5.897 -1.452 0.141 1.00 0.00 132 THR A N 2
ATOM 4340 C CA . THR A 1 111 ? 6.634 -0.584 -0.772 1.00 0.00 132 THR A CA 2
ATOM 4341 C C . THR A 1 111 ? 7.929 -0.122 -0.102 1.00 0.00 132 THR A C 2
ATOM 4342 O O . THR A 1 111 ? 8.832 0.374 -0.766 1.00 0.00 132 THR A O 2
ATOM 4353 N N . GLY A 1 112 ? 7.995 -0.267 1.216 1.00 0.00 133 GLY A N 2
ATOM 4354 C CA . GLY A 1 112 ? 9.179 0.157 1.969 1.00 0.00 133 GLY A CA 2
ATOM 4355 C C . GLY A 1 112 ? 10.366 -0.769 1.713 1.00 0.00 133 GLY A C 2
ATOM 4356 O O . GLY A 1 112 ? 11.493 -0.316 1.511 1.00 0.00 133 GLY A O 2
ATOM 4360 N N . THR A 1 113 ? 10.097 -2.066 1.728 1.00 0.00 134 THR A N 2
ATOM 4361 C CA . THR A 1 113 ? 11.135 -3.067 1.504 1.00 0.00 134 THR A CA 2
ATOM 4362 C C . THR A 1 113 ? 11.767 -2.883 0.134 1.00 0.00 134 THR A C 2
ATOM 4363 O O . THR A 1 113 ? 12.846 -3.408 -0.133 1.00 0.00 134 THR A O 2
ATOM 4374 N N . VAL A 1 114 ? 11.085 -2.155 -0.745 1.00 0.00 135 VAL A N 2
ATOM 4375 C CA . VAL A 1 114 ? 11.585 -1.929 -2.099 1.00 0.00 135 VAL A CA 2
ATOM 4376 C C . VAL A 1 114 ? 13.068 -1.555 -2.077 1.00 0.00 135 VAL A C 2
ATOM 4377 O O . VAL A 1 114 ? 13.832 -1.947 -2.957 1.00 0.00 135 VAL A O 2
ATOM 4390 N N . LYS A 1 115 ? 13.464 -0.781 -1.071 1.00 0.00 136 LYS A N 2
ATOM 4391 C CA . LYS A 1 115 ? 14.843 -0.348 -0.958 1.00 0.00 136 LYS A CA 2
ATOM 4392 C C . LYS A 1 115 ? 15.753 -1.554 -0.819 1.00 0.00 136 LYS A C 2
ATOM 4393 O O . LYS A 1 115 ? 16.785 -1.637 -1.483 1.00 0.00 136 LYS A O 2
ATOM 4412 N N . GLU A 1 116 ? 15.364 -2.490 0.042 1.00 0.00 137 GLU A N 2
ATOM 4413 C CA . GLU A 1 116 ? 16.161 -3.689 0.248 1.00 0.00 137 GLU A CA 2
ATOM 4414 C C . GLU A 1 116 ? 16.184 -4.531 -1.022 1.00 0.00 137 GLU A C 2
ATOM 4415 O O . GLU A 1 116 ? 17.200 -5.116 -1.371 1.00 0.00 137 GLU A O 2
ATOM 4427 N N . ALA A 1 117 ? 15.053 -4.589 -1.707 1.00 0.00 138 ALA A N 2
ATOM 4428 C CA . ALA A 1 117 ? 14.961 -5.365 -2.939 1.00 0.00 138 ALA A CA 2
ATOM 4429 C C . ALA A 1 117 ? 15.920 -4.818 -3.995 1.00 0.00 138 ALA A C 2
ATOM 4430 O O . ALA A 1 117 ? 16.424 -5.561 -4.836 1.00 0.00 138 ALA A O 2
ATOM 4437 N N . ALA A 1 118 ? 16.165 -3.515 -3.940 1.00 0.00 139 ALA A N 2
ATOM 4438 C CA . ALA A 1 118 ? 17.059 -2.865 -4.895 1.00 0.00 139 ALA A CA 2
ATOM 4439 C C . ALA A 1 118 ? 18.503 -3.220 -4.595 1.00 0.00 139 ALA A C 2
ATOM 4440 O O . ALA A 1 118 ? 19.422 -2.743 -5.261 1.00 0.00 139 ALA A O 2
ATOM 4447 N N . GLN A 1 119 ? 18.702 -4.064 -3.581 1.00 0.00 140 GLN A N 2
ATOM 4448 C CA . GLN A 1 119 ? 20.049 -4.481 -3.191 1.00 0.00 140 GLN A CA 2
ATOM 4449 C C . GLN A 1 119 ? 20.418 -5.808 -3.830 1.00 0.00 140 GLN A C 2
ATOM 4450 O O . GLN A 1 119 ? 21.586 -6.064 -4.119 1.00 0.00 140 GLN A O 2
ATOM 4464 N N . LYS A 1 120 ? 19.421 -6.661 -4.048 1.00 0.00 141 LYS A N 2
ATOM 4465 C CA . LYS A 1 120 ? 19.650 -7.974 -4.651 1.00 0.00 141 LYS A CA 2
ATOM 4466 C C . LYS A 1 120 ? 19.319 -7.945 -6.126 1.00 0.00 141 LYS A C 2
ATOM 4467 O O . LYS A 1 120 ? 20.027 -8.534 -6.941 1.00 0.00 141 LYS A O 2
ATOM 4486 N N . THR A 1 121 ? 18.222 -7.272 -6.471 1.00 0.00 142 THR A N 2
ATOM 4487 C CA . THR A 1 121 ? 17.805 -7.205 -7.866 1.00 0.00 142 THR A CA 2
ATOM 4488 C C . THR A 1 121 ? 18.623 -6.160 -8.637 1.00 0.00 142 THR A C 2
ATOM 4489 O O . THR A 1 121 ? 18.950 -5.103 -8.095 1.00 0.00 142 THR A O 2
ATOM 4500 N N . PRO A 1 122 ? 18.946 -6.418 -9.887 1.00 0.00 143 PRO A N 2
ATOM 4501 C CA . PRO A 1 122 ? 19.721 -5.458 -10.721 1.00 0.00 143 PRO A CA 2
ATOM 4502 C C . PRO A 1 122 ? 18.869 -4.279 -11.205 1.00 0.00 143 PRO A C 2
ATOM 4503 O O . PRO A 1 122 ? 18.355 -4.299 -12.322 1.00 0.00 143 PRO A O 2
ATOM 4514 N N . ALA A 1 123 ? 18.750 -3.248 -10.372 1.00 0.00 144 ALA A N 2
ATOM 4515 C CA . ALA A 1 123 ? 17.988 -2.050 -10.720 1.00 0.00 144 ALA A CA 2
ATOM 4516 C C . ALA A 1 123 ? 18.712 -1.292 -11.840 1.00 0.00 144 ALA A C 2
ATOM 4517 O O . ALA A 1 123 ? 18.527 -0.095 -12.030 1.00 0.00 144 ALA A O 2
ATOM 4524 N N . THR A 1 124 ? 19.558 -1.999 -12.574 1.00 0.00 145 THR A N 2
ATOM 4525 C CA . THR A 1 124 ? 20.319 -1.383 -13.662 1.00 0.00 145 THR A CA 2
ATOM 4526 C C . THR A 1 124 ? 19.637 -1.620 -14.996 1.00 0.00 145 THR A C 2
ATOM 4527 O O . THR A 1 124 ? 20.152 -1.221 -16.042 1.00 0.00 145 THR A O 2
ATOM 4538 N N . THR A 1 125 ? 18.473 -2.259 -14.973 1.00 0.00 146 THR A N 2
ATOM 4539 C CA . THR A 1 125 ? 17.739 -2.525 -16.202 1.00 0.00 146 THR A CA 2
ATOM 4540 C C . THR A 1 125 ? 16.295 -2.887 -15.891 1.00 0.00 146 THR A C 2
ATOM 4541 O O . THR A 1 125 ? 15.942 -3.125 -14.743 1.00 0.00 146 THR A O 2
ATOM 4552 N N . ALA A 1 126 ? 15.467 -2.930 -16.923 1.00 0.00 147 ALA A N 2
ATOM 4553 C CA . ALA A 1 126 ? 14.066 -3.266 -16.747 1.00 0.00 147 ALA A CA 2
ATOM 4554 C C . ALA A 1 126 ? 13.902 -4.676 -16.199 1.00 0.00 147 ALA A C 2
ATOM 4555 O O . ALA A 1 126 ? 12.894 -4.995 -15.586 1.00 0.00 147 ALA A O 2
ATOM 4562 N N . ASP A 1 127 ? 14.894 -5.522 -16.414 1.00 0.00 148 ASP A N 2
ATOM 4563 C CA . ASP A 1 127 ? 14.820 -6.896 -15.933 1.00 0.00 148 ASP A CA 2
ATOM 4564 C C . ASP A 1 127 ? 14.697 -6.941 -14.413 1.00 0.00 148 ASP A C 2
ATOM 4565 O O . ASP A 1 127 ? 13.785 -7.568 -13.872 1.00 0.00 148 ASP A O 2
ATOM 4574 N N . GLY A 1 128 ? 15.622 -6.283 -13.734 1.00 0.00 149 GLY A N 2
ATOM 4575 C CA . GLY A 1 128 ? 15.610 -6.276 -12.279 1.00 0.00 149 GLY A CA 2
ATOM 4576 C C . GLY A 1 128 ? 14.372 -5.580 -11.743 1.00 0.00 149 GLY A C 2
ATOM 4577 O O . GLY A 1 128 ? 13.726 -6.068 -10.821 1.00 0.00 149 GLY A O 2
ATOM 4581 N N . ILE A 1 129 ? 14.046 -4.440 -12.327 1.00 0.00 150 ILE A N 2
ATOM 4582 C CA . ILE A 1 129 ? 12.886 -3.671 -11.895 1.00 0.00 150 ILE A CA 2
ATOM 4583 C C . ILE A 1 129 ? 11.609 -4.486 -12.027 1.00 0.00 150 ILE A C 2
ATOM 4584 O O . ILE A 1 129 ? 10.693 -4.356 -11.215 1.00 0.00 150 ILE A O 2
ATOM 4600 N N . ILE A 1 130 ? 11.550 -5.321 -13.045 1.00 0.00 151 ILE A N 2
ATOM 4601 C CA . ILE A 1 130 ? 10.380 -6.154 -13.267 1.00 0.00 151 ILE A CA 2
ATOM 4602 C C . ILE A 1 130 ? 10.236 -7.152 -12.127 1.00 0.00 151 ILE A C 2
ATOM 4603 O O . ILE A 1 130 ? 9.131 -7.411 -11.650 1.00 0.00 151 ILE A O 2
ATOM 4619 N N . ALA A 1 131 ? 11.358 -7.723 -11.708 1.00 0.00 152 ALA A N 2
ATOM 4620 C CA . ALA A 1 131 ? 11.341 -8.696 -10.634 1.00 0.00 152 ALA A CA 2
ATOM 4621 C C . ALA A 1 131 ? 11.058 -8.008 -9.306 1.00 0.00 152 ALA A C 2
ATOM 4622 O O . ALA A 1 131 ? 10.415 -8.572 -8.421 1.00 0.00 152 ALA A O 2
ATOM 4629 N N . ILE A 1 132 ? 11.561 -6.786 -9.171 1.00 0.00 153 ILE A N 2
ATOM 4630 C CA . ILE A 1 132 ? 11.374 -6.042 -7.939 1.00 0.00 153 ILE A CA 2
ATOM 4631 C C . ILE A 1 132 ? 9.885 -5.886 -7.637 1.00 0.00 153 ILE A C 2
ATOM 4632 O O . ILE A 1 132 ? 9.489 -5.758 -6.477 1.00 0.00 153 ILE A O 2
ATOM 4648 N N . ALA A 1 133 ? 9.073 -5.886 -8.680 1.00 0.00 154 ALA A N 2
ATOM 4649 C CA . ALA A 1 133 ? 7.637 -5.734 -8.506 1.00 0.00 154 ALA A CA 2
ATOM 4650 C C . ALA A 1 133 ? 7.074 -6.899 -7.705 1.00 0.00 154 ALA A C 2
ATOM 4651 O O . ALA A 1 133 ? 6.218 -6.717 -6.840 1.00 0.00 154 ALA A O 2
ATOM 4658 N N . GLN A 1 134 ? 7.561 -8.095 -8.008 1.00 0.00 155 GLN A N 2
ATOM 4659 C CA . GLN A 1 134 ? 7.098 -9.292 -7.317 1.00 0.00 155 GLN A CA 2
ATOM 4660 C C . GLN A 1 134 ? 7.517 -9.265 -5.852 1.00 0.00 155 GLN A C 2
ATOM 4661 O O . GLN A 1 134 ? 6.772 -9.702 -4.973 1.00 0.00 155 GLN A O 2
ATOM 4675 N N . ALA A 1 135 ? 8.715 -8.749 -5.595 1.00 0.00 156 ALA A N 2
ATOM 4676 C CA . ALA A 1 135 ? 9.233 -8.670 -4.234 1.00 0.00 156 ALA A CA 2
ATOM 4677 C C . ALA A 1 135 ? 8.257 -7.928 -3.331 1.00 0.00 156 ALA A C 2
ATOM 4678 O O . ALA A 1 135 ? 8.310 -8.056 -2.109 1.00 0.00 156 ALA A O 2
ATOM 4685 N N . MET A 1 136 ? 7.366 -7.145 -3.942 1.00 0.00 157 MET A N 2
ATOM 4686 C CA . MET A 1 136 ? 6.367 -6.377 -3.192 1.00 0.00 157 MET A CA 2
ATOM 4687 C C . MET A 1 136 ? 5.015 -7.079 -3.231 1.00 0.00 157 MET A C 2
ATOM 4688 O O . MET A 1 136 ? 4.218 -6.950 -2.304 1.00 0.00 157 MET A O 2
ATOM 4702 N N . GLU A 1 137 ? 4.760 -7.816 -4.308 1.00 0.00 158 GLU A N 2
ATOM 4703 C CA . GLU A 1 137 ? 3.494 -8.528 -4.455 1.00 0.00 158 GLU A CA 2
ATOM 4704 C C . GLU A 1 137 ? 3.364 -9.638 -3.417 1.00 0.00 158 GLU A C 2
ATOM 4705 O O . GLU A 1 137 ? 2.276 -9.898 -2.906 1.00 0.00 158 GLU A O 2
ATOM 4717 N N . ASP A 1 138 ? 4.478 -10.287 -3.119 1.00 0.00 159 ASP A N 2
ATOM 4718 C CA . ASP A 1 138 ? 4.474 -11.372 -2.145 1.00 0.00 159 ASP A CA 2
ATOM 4719 C C . ASP A 1 138 ? 4.037 -10.869 -0.772 1.00 0.00 159 ASP A C 2
ATOM 4720 O O . ASP A 1 138 ? 3.430 -11.609 0.002 1.00 0.00 159 ASP A O 2
ATOM 4729 N N . LYS A 1 139 ? 4.348 -9.616 -0.474 1.00 0.00 160 LYS A N 2
ATOM 4730 C CA . LYS A 1 139 ? 3.985 -9.023 0.809 1.00 0.00 160 LYS A CA 2
ATOM 4731 C C . LYS A 1 139 ? 2.478 -8.835 0.926 1.00 0.00 160 LYS A C 2
ATOM 4732 O O . LYS A 1 139 ? 1.907 -8.991 2.001 1.00 0.00 160 LYS A O 2
ATOM 4751 N N . LEU A 1 140 ? 1.855 -8.491 -0.188 1.00 0.00 161 LEU A N 2
ATOM 4752 C CA . LEU A 1 140 ? 0.416 -8.261 -0.199 1.00 0.00 161 LEU A CA 2
ATOM 4753 C C . LEU A 1 140 ? -0.330 -9.497 0.277 1.00 0.00 161 LEU A C 2
ATOM 4754 O O . LEU A 1 140 ? -1.365 -9.399 0.928 1.00 0.00 161 LEU A O 2
ATOM 4770 N N . ASN A 1 141 ? 0.213 -10.652 -0.044 1.00 0.00 162 ASN A N 2
ATOM 4771 C CA . ASN A 1 141 ? -0.409 -11.913 0.369 1.00 0.00 162 ASN A CA 2
ATOM 4772 C C . ASN A 1 141 ? -0.234 -12.162 1.869 1.00 0.00 162 ASN A C 2
ATOM 4773 O O . ASN A 1 141 ? -1.141 -12.662 2.535 1.00 0.00 162 ASN A O 2
ATOM 4784 N N . ASN A 1 142 ? 0.944 -11.834 2.385 1.00 0.00 163 ASN A N 2
ATOM 4785 C CA . ASN A 1 142 ? 1.235 -12.050 3.795 1.00 0.00 163 ASN A CA 2
ATOM 4786 C C . ASN A 1 142 ? 0.348 -11.190 4.682 1.00 0.00 163 ASN A C 2
ATOM 4787 O O . ASN A 1 142 ? -0.156 -11.657 5.704 1.00 0.00 163 ASN A O 2
ATOM 4798 N N . VAL A 1 143 ? 0.163 -9.933 4.294 1.00 0.00 164 VAL A N 2
ATOM 4799 C CA . VAL A 1 143 ? -0.662 -9.014 5.068 1.00 0.00 164 VAL A CA 2
ATOM 4800 C C . VAL A 1 143 ? -2.145 -9.261 4.818 1.00 0.00 164 VAL A C 2
ATOM 4801 O O . VAL A 1 143 ? -2.959 -9.188 5.731 1.00 0.00 164 VAL A O 2
ATOM 4814 N N . ASN A 1 144 ? -2.483 -9.551 3.570 1.00 0.00 165 ASN A N 2
ATOM 4815 C CA . ASN A 1 144 ? -3.876 -9.795 3.218 1.00 0.00 165 ASN A CA 2
ATOM 4816 C C . ASN A 1 144 ? -4.469 -10.882 4.102 1.00 0.00 165 ASN A C 2
ATOM 4817 O O . ASN A 1 144 ? -5.667 -10.879 4.384 1.00 0.00 165 ASN A O 2
ATOM 4828 N N . LYS A 1 145 ? -3.636 -11.820 4.514 1.00 0.00 166 LYS A N 2
ATOM 4829 C CA . LYS A 1 145 ? -4.114 -12.914 5.342 1.00 0.00 166 LYS A CA 2
ATOM 4830 C C . LYS A 1 145 ? -4.504 -12.432 6.731 1.00 0.00 166 LYS A C 2
ATOM 4831 O O . LYS A 1 145 ? -5.669 -12.484 7.118 1.00 0.00 166 LYS A O 2
ATOM 4850 N N . LYS A 1 146 ? -3.516 -11.982 7.481 1.00 0.00 167 LYS A N 2
ATOM 4851 C CA . LYS A 1 146 ? -3.755 -11.522 8.834 1.00 0.00 167 LYS A CA 2
ATOM 4852 C C . LYS A 1 146 ? -4.772 -10.399 8.863 1.00 0.00 167 LYS A C 2
ATOM 4853 O O . LYS A 1 146 ? -5.575 -10.309 9.792 1.00 0.00 167 LYS A O 2
ATOM 4872 N N . GLN A 1 147 ? -4.744 -9.544 7.857 1.00 0.00 168 GLN A N 2
ATOM 4873 C CA . GLN A 1 147 ? -5.655 -8.420 7.774 1.00 0.00 168 GLN A CA 2
ATOM 4874 C C . GLN A 1 147 ? -7.075 -8.892 7.495 1.00 0.00 168 GLN A C 2
ATOM 4875 O O . GLN A 1 147 ? -7.992 -8.612 8.266 1.00 0.00 168 GLN A O 2
ATOM 4889 N N . HIS A 1 148 ? -7.253 -9.600 6.389 1.00 0.00 169 HIS A N 2
ATOM 4890 C CA . HIS A 1 148 ? -8.571 -10.087 6.018 1.00 0.00 169 HIS A CA 2
ATOM 4891 C C . HIS A 1 148 ? -9.097 -11.074 7.060 1.00 0.00 169 HIS A C 2
ATOM 4892 O O . HIS A 1 148 ? -10.271 -11.034 7.430 1.00 0.00 169 HIS A O 2
ATOM 4907 N N . ASP A 1 149 ? -8.221 -11.954 7.525 1.00 0.00 170 ASP A N 2
ATOM 4908 C CA . ASP A 1 149 ? -8.603 -12.950 8.516 1.00 0.00 170 ASP A CA 2
ATOM 4909 C C . ASP A 1 149 ? -9.181 -12.273 9.753 1.00 0.00 170 ASP A C 2
ATOM 4910 O O . ASP A 1 149 ? -9.895 -12.897 10.537 1.00 0.00 170 ASP A O 2
ATOM 4919 N N . ALA A 1 150 ? -8.861 -10.997 9.928 1.00 0.00 171 ALA A N 2
ATOM 4920 C CA . ALA A 1 150 ? -9.349 -10.251 11.079 1.00 0.00 171 ALA A CA 2
ATOM 4921 C C . ALA A 1 150 ? -10.873 -10.185 11.079 1.00 0.00 171 ALA A C 2
ATOM 4922 O O . ALA A 1 150 ? -11.509 -10.231 12.131 1.00 0.00 171 ALA A O 2
ATOM 4929 N N . LEU A 1 151 ? -11.450 -10.070 9.895 1.00 0.00 172 LEU A N 2
ATOM 4930 C CA . LEU A 1 151 ? -12.901 -9.985 9.760 1.00 0.00 172 LEU A CA 2
ATOM 4931 C C . LEU A 1 151 ? -13.562 -11.275 10.204 1.00 0.00 172 LEU A C 2
ATOM 4932 O O . LEU A 1 151 ? -14.711 -11.274 10.633 1.00 0.00 172 LEU A O 2
ATOM 4948 N N . LYS A 1 152 ? -12.838 -12.372 10.091 1.00 0.00 173 LYS A N 2
ATOM 4949 C CA . LYS A 1 152 ? -13.375 -13.673 10.473 1.00 0.00 173 LYS A CA 2
ATOM 4950 C C . LYS A 1 152 ? -13.320 -13.848 11.981 1.00 0.00 173 LYS A C 2
ATOM 4951 O O . LYS A 1 152 ? -14.015 -14.695 12.537 1.00 0.00 173 LYS A O 2
ATOM 4970 N N . ASN A 1 153 ? -12.496 -13.050 12.636 1.00 0.00 174 ASN A N 2
ATOM 4971 C CA . ASN A 1 153 ? -12.362 -13.128 14.087 1.00 0.00 174 ASN A CA 2
ATOM 4972 C C . ASN A 1 153 ? -13.496 -12.383 14.783 1.00 0.00 174 ASN A C 2
ATOM 4973 O O . ASN A 1 153 ? -13.860 -12.710 15.912 1.00 0.00 174 ASN A O 2
ATOM 4984 N N . LEU A 1 154 ? -14.048 -11.378 14.107 1.00 0.00 175 LEU A N 2
ATOM 4985 C CA . LEU A 1 154 ? -15.138 -10.579 14.669 1.00 0.00 175 LEU A CA 2
ATOM 4986 C C . LEU A 1 154 ? -16.474 -11.264 14.446 1.00 0.00 175 LEU A C 2
ATOM 4987 O O . LEU A 1 154 ? -17.487 -10.853 15.004 1.00 0.00 175 LEU A O 2
ATOM 5003 N N . LYS A 1 155 ? -16.468 -12.314 13.639 1.00 0.00 176 LYS A N 2
ATOM 5004 C CA . LYS A 1 155 ? -17.693 -13.060 13.363 1.00 0.00 176 LYS A CA 2
ATOM 5005 C C . LYS A 1 155 ? -18.139 -13.854 14.582 1.00 0.00 176 LYS A C 2
ATOM 5006 O O . LYS A 1 155 ? -19.328 -13.918 14.890 1.00 0.00 176 LYS A O 2
ATOM 5025 N N . GLU A 1 156 ? -17.187 -14.471 15.260 1.00 0.00 177 GLU A N 2
ATOM 5026 C CA . GLU A 1 156 ? -17.502 -15.271 16.434 1.00 0.00 177 GLU A CA 2
ATOM 5027 C C . GLU A 1 156 ? -17.904 -14.379 17.598 1.00 0.00 177 GLU A C 2
ATOM 5028 O O . GLU A 1 156 ? -18.798 -14.716 18.373 1.00 0.00 177 GLU A O 2
ATOM 5040 N N . LYS A 1 157 ? -17.229 -13.241 17.722 1.00 0.00 178 LYS A N 2
ATOM 5041 C CA . LYS A 1 157 ? -17.514 -12.308 18.807 1.00 0.00 178 LYS A CA 2
ATOM 5042 C C . LYS A 1 157 ? -18.777 -11.513 18.521 1.00 0.00 178 LYS A C 2
ATOM 5043 O O . LYS A 1 157 ? -19.254 -10.759 19.370 1.00 0.00 178 LYS A O 2
ATOM 5062 N N . ALA A 1 158 ? -19.313 -11.680 17.320 1.00 0.00 179 ALA A N 2
ATOM 5063 C CA . ALA A 1 158 ? -20.529 -10.969 16.918 1.00 0.00 179 ALA A CA 2
ATOM 5064 C C . ALA A 1 158 ? -21.765 -11.695 17.427 1.00 0.00 179 ALA A C 2
ATOM 5065 O O . ALA A 1 158 ? -22.894 -11.294 17.147 1.00 0.00 179 ALA A O 2
ATOM 5072 N N . LYS A 1 159 ? -21.545 -12.766 18.166 1.00 0.00 180 LYS A N 2
ATOM 5073 C CA . LYS A 1 159 ? -22.656 -13.543 18.698 1.00 0.00 180 LYS A CA 2
ATOM 5074 C C . LYS A 1 159 ? -23.480 -12.707 19.662 1.00 0.00 180 LYS A C 2
ATOM 5075 O O . LYS A 1 159 ? -24.704 -12.655 19.557 1.00 0.00 180 LYS A O 2
ATOM 5094 N N . THR A 1 160 ? -22.798 -12.055 20.604 1.00 0.00 181 THR A N 2
ATOM 5095 C CA . THR A 1 160 ? -23.473 -11.217 21.598 1.00 0.00 181 THR A CA 2
ATOM 5096 C C . THR A 1 160 ? -24.741 -11.892 22.115 1.00 0.00 181 THR A C 2
ATOM 5097 O O . THR A 1 160 ? -25.849 -11.416 21.870 1.00 0.00 181 THR A O 2
ATOM 5108 N N . ALA A 1 161 ? -24.569 -13.009 22.824 1.00 0.00 182 ALA A N 2
ATOM 5109 C CA . ALA A 1 161 ? -25.703 -13.765 23.376 1.00 0.00 182 ALA A CA 2
ATOM 5110 C C . ALA A 1 161 ? -25.475 -14.071 24.849 1.00 0.00 182 ALA A C 2
ATOM 5111 O O . ALA A 1 161 ? -26.421 -14.344 25.587 1.00 0.00 182 ALA A O 2
ATOM 5118 N N . THR A 1 162 ? -24.218 -14.016 25.274 1.00 0.00 183 THR A N 2
ATOM 5119 C CA . THR A 1 162 ? -23.881 -14.285 26.668 1.00 0.00 183 THR A CA 2
ATOM 5120 C C . THR A 1 162 ? -24.397 -13.166 27.566 1.00 0.00 183 THR A C 2
ATOM 5121 O O . THR A 1 162 ? -24.308 -11.986 27.223 1.00 0.00 183 THR A O 2
ATOM 5132 N N . THR A 1 163 ? -24.937 -13.542 28.723 1.00 0.00 184 THR A N 2
ATOM 5133 C CA . THR A 1 163 ? -25.464 -12.564 29.670 1.00 0.00 184 THR A CA 2
ATOM 5134 C C . THR A 1 163 ? -24.325 -11.868 30.402 1.00 0.00 184 THR A C 2
ATOM 5135 O O . THR A 1 163 ? -23.193 -11.836 29.922 1.00 0.00 184 THR A O 2
ATOM 5146 N N . THR A 1 164 ? -24.634 -11.307 31.570 1.00 0.00 185 THR A N 2
ATOM 5147 C CA . THR A 1 164 ? -23.627 -10.608 32.367 1.00 0.00 185 THR A CA 2
ATOM 5148 C C . THR A 1 164 ? -24.086 -10.478 33.815 1.00 0.00 185 THR A C 2
ATOM 5149 O O . THR A 1 164 ? -24.765 -9.510 34.116 1.00 0.00 185 THR A O 2
ATOM 5161 N N . GLY A 1 1 ? -9.168 13.583 -34.596 1.00 0.00 22 GLY A N 3
ATOM 5162 C CA . GLY A 1 1 ? -8.434 14.027 -33.377 1.00 0.00 22 GLY A CA 3
ATOM 5163 C C . GLY A 1 1 ? -6.965 13.658 -33.502 1.00 0.00 22 GLY A C 3
ATOM 5164 O O . GLY A 1 1 ? -6.620 12.591 -34.008 1.00 0.00 22 GLY A O 3
ATOM 5170 N N . LEU A 1 2 ? -6.096 14.549 -33.039 1.00 0.00 23 LEU A N 3
ATOM 5171 C CA . LEU A 1 2 ? -4.657 14.307 -33.102 1.00 0.00 23 LEU A CA 3
ATOM 5172 C C . LEU A 1 2 ? -4.241 13.301 -32.050 1.00 0.00 23 LEU A C 3
ATOM 5173 O O . LEU A 1 2 ? -4.803 13.262 -30.962 1.00 0.00 23 LEU A O 3
ATOM 5189 N N . THR A 1 3 ? -3.243 12.489 -32.387 1.00 0.00 24 THR A N 3
ATOM 5190 C CA . THR A 1 3 ? -2.754 11.478 -31.459 1.00 0.00 24 THR A CA 3
ATOM 5191 C C . THR A 1 3 ? -1.956 12.125 -30.336 1.00 0.00 24 THR A C 3
ATOM 5192 O O . THR A 1 3 ? -1.407 13.215 -30.496 1.00 0.00 24 THR A O 3
ATOM 5203 N N . GLY A 1 4 ? -1.897 11.448 -29.193 1.00 0.00 25 GLY A N 3
ATOM 5204 C CA . GLY A 1 4 ? -1.163 11.965 -28.040 1.00 0.00 25 GLY A CA 3
ATOM 5205 C C . GLY A 1 4 ? -1.660 11.319 -26.755 1.00 0.00 25 GLY A C 3
ATOM 5206 O O . GLY A 1 4 ? -2.234 11.988 -25.898 1.00 0.00 25 GLY A O 3
ATOM 5210 N N . GLU A 1 5 ? -1.432 10.017 -26.623 1.00 0.00 26 GLU A N 3
ATOM 5211 C CA . GLU A 1 5 ? -1.864 9.288 -25.433 1.00 0.00 26 GLU A CA 3
ATOM 5212 C C . GLU A 1 5 ? -1.426 10.006 -24.162 1.00 0.00 26 GLU A C 3
ATOM 5213 O O . GLU A 1 5 ? -1.956 9.761 -23.083 1.00 0.00 26 GLU A O 3
ATOM 5225 N N . THR A 1 6 ? -0.460 10.897 -24.298 1.00 0.00 27 THR A N 3
ATOM 5226 C CA . THR A 1 6 ? 0.053 11.650 -23.157 1.00 0.00 27 THR A CA 3
ATOM 5227 C C . THR A 1 6 ? -1.004 12.628 -22.647 1.00 0.00 27 THR A C 3
ATOM 5228 O O . THR A 1 6 ? -1.333 12.637 -21.463 1.00 0.00 27 THR A O 3
ATOM 5239 N N . LYS A 1 7 ? -1.523 13.450 -23.554 1.00 0.00 28 LYS A N 3
ATOM 5240 C CA . LYS A 1 7 ? -2.535 14.428 -23.182 1.00 0.00 28 LYS A CA 3
ATOM 5241 C C . LYS A 1 7 ? -3.705 13.737 -22.496 1.00 0.00 28 LYS A C 3
ATOM 5242 O O . LYS A 1 7 ? -4.434 14.351 -21.718 1.00 0.00 28 LYS A O 3
ATOM 5261 N N . ILE A 1 8 ? -3.899 12.460 -22.812 1.00 0.00 29 ILE A N 3
ATOM 5262 C CA . ILE A 1 8 ? -5.011 11.700 -22.241 1.00 0.00 29 ILE A CA 3
ATOM 5263 C C . ILE A 1 8 ? -4.623 11.124 -20.894 1.00 0.00 29 ILE A C 3
ATOM 5264 O O . ILE A 1 8 ? -5.449 10.546 -20.192 1.00 0.00 29 ILE A O 3
ATOM 5280 N N . ARG A 1 9 ? -3.356 11.279 -20.541 1.00 0.00 30 ARG A N 3
ATOM 5281 C CA . ARG A 1 9 ? -2.866 10.756 -19.275 1.00 0.00 30 ARG A CA 3
ATOM 5282 C C . ARG A 1 9 ? -3.310 11.651 -18.122 1.00 0.00 30 ARG A C 3
ATOM 5283 O O . ARG A 1 9 ? -2.632 11.761 -17.099 1.00 0.00 30 ARG A O 3
ATOM 5304 N N . LEU A 1 10 ? -4.433 12.319 -18.299 1.00 0.00 31 LEU A N 3
ATOM 5305 C CA . LEU A 1 10 ? -4.921 13.211 -17.273 1.00 0.00 31 LEU A CA 3
ATOM 5306 C C . LEU A 1 10 ? -5.233 12.440 -15.992 1.00 0.00 31 LEU A C 3
ATOM 5307 O O . LEU A 1 10 ? -4.921 12.885 -14.886 1.00 0.00 31 LEU A O 3
ATOM 5323 N N . GLU A 1 11 ? -5.865 11.294 -16.150 1.00 0.00 32 GLU A N 3
ATOM 5324 C CA . GLU A 1 11 ? -6.230 10.478 -15.002 1.00 0.00 32 GLU A CA 3
ATOM 5325 C C . GLU A 1 11 ? -4.998 10.174 -14.158 1.00 0.00 32 GLU A C 3
ATOM 5326 O O . GLU A 1 11 ? -5.106 9.906 -12.963 1.00 0.00 32 GLU A O 3
ATOM 5338 N N . SER A 1 12 ? -3.829 10.222 -14.787 1.00 0.00 33 SER A N 3
ATOM 5339 C CA . SER A 1 12 ? -2.583 9.952 -14.081 1.00 0.00 33 SER A CA 3
ATOM 5340 C C . SER A 1 12 ? -2.631 8.579 -13.426 1.00 0.00 33 SER A C 3
ATOM 5341 O O . SER A 1 12 ? -3.405 7.712 -13.831 1.00 0.00 33 SER A O 3
ATOM 5349 N N . SER A 1 13 ? -1.800 8.383 -12.404 1.00 0.00 34 SER A N 3
ATOM 5350 C CA . SER A 1 13 ? -1.759 7.104 -11.690 1.00 0.00 34 SER A CA 3
ATOM 5351 C C . SER A 1 13 ? -1.446 7.323 -10.213 1.00 0.00 34 SER A C 3
ATOM 5352 O O . SER A 1 13 ? -2.293 7.090 -9.351 1.00 0.00 34 SER A O 3
ATOM 5360 N N . ALA A 1 14 ? -0.228 7.770 -9.930 1.00 0.00 35 ALA A N 3
ATOM 5361 C CA . ALA A 1 14 ? 0.187 8.014 -8.553 1.00 0.00 35 ALA A CA 3
ATOM 5362 C C . ALA A 1 14 ? -0.668 9.105 -7.921 1.00 0.00 35 ALA A C 3
ATOM 5363 O O . ALA A 1 14 ? -0.981 9.054 -6.732 1.00 0.00 35 ALA A O 3
ATOM 5370 N N . GLN A 1 15 ? -1.041 10.098 -8.719 1.00 0.00 36 GLN A N 3
ATOM 5371 C CA . GLN A 1 15 ? -1.860 11.201 -8.222 1.00 0.00 36 GLN A CA 3
ATOM 5372 C C . GLN A 1 15 ? -3.300 10.747 -8.023 1.00 0.00 36 GLN A C 3
ATOM 5373 O O . GLN A 1 15 ? -4.035 11.322 -7.221 1.00 0.00 36 GLN A O 3
ATOM 5387 N N . GLU A 1 16 ? -3.706 9.721 -8.766 1.00 0.00 37 GLU A N 3
ATOM 5388 C CA . GLU A 1 16 ? -5.074 9.211 -8.662 1.00 0.00 37 GLU A CA 3
ATOM 5389 C C . GLU A 1 16 ? -5.248 8.390 -7.389 1.00 0.00 37 GLU A C 3
ATOM 5390 O O . GLU A 1 16 ? -5.990 8.771 -6.487 1.00 0.00 37 GLU A O 3
ATOM 5402 N N . ILE A 1 17 ? -4.548 7.263 -7.327 1.00 0.00 38 ILE A N 3
ATOM 5403 C CA . ILE A 1 17 ? -4.633 6.392 -6.149 1.00 0.00 38 ILE A CA 3
ATOM 5404 C C . ILE A 1 17 ? -4.544 7.214 -4.857 1.00 0.00 38 ILE A C 3
ATOM 5405 O O . ILE A 1 17 ? -5.008 6.789 -3.799 1.00 0.00 38 ILE A O 3
ATOM 5421 N N . LYS A 1 18 ? -3.930 8.394 -4.967 1.00 0.00 39 LYS A N 3
ATOM 5422 C CA . LYS A 1 18 ? -3.781 9.260 -3.805 1.00 0.00 39 LYS A CA 3
ATOM 5423 C C . LYS A 1 18 ? -5.148 9.665 -3.264 1.00 0.00 39 LYS A C 3
ATOM 5424 O O . LYS A 1 18 ? -5.388 9.616 -2.059 1.00 0.00 39 LYS A O 3
ATOM 5443 N N . ASP A 1 19 ? -6.042 10.072 -4.161 1.00 0.00 40 ASP A N 3
ATOM 5444 C CA . ASP A 1 19 ? -7.384 10.485 -3.756 1.00 0.00 40 ASP A CA 3
ATOM 5445 C C . ASP A 1 19 ? -8.266 9.264 -3.507 1.00 0.00 40 ASP A C 3
ATOM 5446 O O . ASP A 1 19 ? -9.263 9.343 -2.791 1.00 0.00 40 ASP A O 3
ATOM 5455 N N . GLU A 1 20 ? -7.901 8.141 -4.114 1.00 0.00 41 GLU A N 3
ATOM 5456 C CA . GLU A 1 20 ? -8.680 6.920 -3.956 1.00 0.00 41 GLU A CA 3
ATOM 5457 C C . GLU A 1 20 ? -8.690 6.474 -2.498 1.00 0.00 41 GLU A C 3
ATOM 5458 O O . GLU A 1 20 ? -9.745 6.209 -1.926 1.00 0.00 41 GLU A O 3
ATOM 5470 N N . ILE A 1 21 ? -7.506 6.396 -1.900 1.00 0.00 42 ILE A N 3
ATOM 5471 C CA . ILE A 1 21 ? -7.390 5.984 -0.506 1.00 0.00 42 ILE A CA 3
ATOM 5472 C C . ILE A 1 21 ? -7.960 7.047 0.414 1.00 0.00 42 ILE A C 3
ATOM 5473 O O . ILE A 1 21 ? -8.573 6.735 1.421 1.00 0.00 42 ILE A O 3
ATOM 5489 N N . ASN A 1 22 ? -7.756 8.310 0.051 1.00 0.00 43 ASN A N 3
ATOM 5490 C CA . ASN A 1 22 ? -8.257 9.422 0.860 1.00 0.00 43 ASN A CA 3
ATOM 5491 C C . ASN A 1 22 ? -9.703 9.175 1.281 1.00 0.00 43 ASN A C 3
ATOM 5492 O O . ASN A 1 22 ? -10.211 9.805 2.207 1.00 0.00 43 ASN A O 3
ATOM 5503 N N . LYS A 1 23 ? -10.356 8.255 0.592 1.00 0.00 44 LYS A N 3
ATOM 5504 C CA . LYS A 1 23 ? -11.730 7.934 0.898 1.00 0.00 44 LYS A CA 3
ATOM 5505 C C . LYS A 1 23 ? -11.859 7.303 2.286 1.00 0.00 44 LYS A C 3
ATOM 5506 O O . LYS A 1 23 ? -12.799 7.593 3.026 1.00 0.00 44 LYS A O 3
ATOM 5525 N N . ILE A 1 24 ? -10.936 6.414 2.615 1.00 0.00 45 ILE A N 3
ATOM 5526 C CA . ILE A 1 24 ? -10.979 5.724 3.897 1.00 0.00 45 ILE A CA 3
ATOM 5527 C C . ILE A 1 24 ? -10.763 6.708 5.042 1.00 0.00 45 ILE A C 3
ATOM 5528 O O . ILE A 1 24 ? -11.150 6.446 6.179 1.00 0.00 45 ILE A O 3
ATOM 5544 N N . LYS A 1 25 ? -10.118 7.836 4.742 1.00 0.00 46 LYS A N 3
ATOM 5545 C CA . LYS A 1 25 ? -9.838 8.844 5.753 1.00 0.00 46 LYS A CA 3
ATOM 5546 C C . LYS A 1 25 ? -11.091 9.653 6.055 1.00 0.00 46 LYS A C 3
ATOM 5547 O O . LYS A 1 25 ? -11.476 9.807 7.209 1.00 0.00 46 LYS A O 3
ATOM 5566 N N . ALA A 1 26 ? -11.727 10.158 5.003 1.00 0.00 47 ALA A N 3
ATOM 5567 C CA . ALA A 1 26 ? -12.946 10.944 5.168 1.00 0.00 47 ALA A CA 3
ATOM 5568 C C . ALA A 1 26 ? -14.054 10.089 5.770 1.00 0.00 47 ALA A C 3
ATOM 5569 O O . ALA A 1 26 ? -14.786 10.539 6.628 1.00 0.00 47 ALA A O 3
ATOM 5576 N N . ASN A 1 27 ? -14.153 8.847 5.325 1.00 0.00 48 ASN A N 3
ATOM 5577 C CA . ASN A 1 27 ? -15.171 7.936 5.831 1.00 0.00 48 ASN A CA 3
ATOM 5578 C C . ASN A 1 27 ? -15.095 7.848 7.350 1.00 0.00 48 ASN A C 3
ATOM 5579 O O . ASN A 1 27 ? -16.025 7.384 8.006 1.00 0.00 48 ASN A O 3
ATOM 5590 N N . ALA A 1 28 ? -13.966 8.287 7.901 1.00 0.00 49 ALA A N 3
ATOM 5591 C CA . ALA A 1 28 ? -13.771 8.248 9.346 1.00 0.00 49 ALA A CA 3
ATOM 5592 C C . ALA A 1 28 ? -14.573 9.344 10.048 1.00 0.00 49 ALA A C 3
ATOM 5593 O O . ALA A 1 28 ? -15.152 9.124 11.110 1.00 0.00 49 ALA A O 3
ATOM 5600 N N . LYS A 1 29 ? -14.604 10.521 9.437 1.00 0.00 50 LYS A N 3
ATOM 5601 C CA . LYS A 1 29 ? -15.328 11.641 10.014 1.00 0.00 50 LYS A CA 3
ATOM 5602 C C . LYS A 1 29 ? -16.789 11.283 10.230 1.00 0.00 50 LYS A C 3
ATOM 5603 O O . LYS A 1 29 ? -17.444 11.793 11.143 1.00 0.00 50 LYS A O 3
ATOM 5622 N N . LYS A 1 30 ? -17.314 10.440 9.349 1.00 0.00 51 LYS A N 3
ATOM 5623 C CA . LYS A 1 30 ? -18.712 10.046 9.423 1.00 0.00 51 LYS A CA 3
ATOM 5624 C C . LYS A 1 30 ? -18.879 8.908 10.414 1.00 0.00 51 LYS A C 3
ATOM 5625 O O . LYS A 1 30 ? -19.980 8.629 10.887 1.00 0.00 51 LYS A O 3
ATOM 5644 N N . GLU A 1 31 ? -17.775 8.247 10.722 1.00 0.00 52 GLU A N 3
ATOM 5645 C CA . GLU A 1 31 ? -17.805 7.139 11.655 1.00 0.00 52 GLU A CA 3
ATOM 5646 C C . GLU A 1 31 ? -18.110 7.626 13.067 1.00 0.00 52 GLU A C 3
ATOM 5647 O O . GLU A 1 31 ? -18.434 6.835 13.953 1.00 0.00 52 GLU A O 3
ATOM 5659 N N . GLY A 1 32 ? -17.987 8.926 13.276 1.00 0.00 53 GLY A N 3
ATOM 5660 C CA . GLY A 1 32 ? -18.234 9.505 14.590 1.00 0.00 53 GLY A CA 3
ATOM 5661 C C . GLY A 1 32 ? -17.163 9.075 15.585 1.00 0.00 53 GLY A C 3
ATOM 5662 O O . GLY A 1 32 ? -16.981 9.705 16.626 1.00 0.00 53 GLY A O 3
ATOM 5666 N N . VAL A 1 33 ? -16.450 8.001 15.260 1.00 0.00 54 VAL A N 3
ATOM 5667 C CA . VAL A 1 33 ? -15.401 7.500 16.131 1.00 0.00 54 VAL A CA 3
ATOM 5668 C C . VAL A 1 33 ? -14.214 8.455 16.142 1.00 0.00 54 VAL A C 3
ATOM 5669 O O . VAL A 1 33 ? -14.045 9.269 15.235 1.00 0.00 54 VAL A O 3
ATOM 5682 N N . LYS A 1 34 ? -13.390 8.343 17.180 1.00 0.00 55 LYS A N 3
ATOM 5683 C CA . LYS A 1 34 ? -12.209 9.195 17.294 1.00 0.00 55 LYS A CA 3
ATOM 5684 C C . LYS A 1 34 ? -11.107 8.705 16.357 1.00 0.00 55 LYS A C 3
ATOM 5685 O O . LYS A 1 34 ? -10.566 7.618 16.539 1.00 0.00 55 LYS A O 3
ATOM 5704 N N . PHE A 1 35 ? -10.788 9.512 15.357 1.00 0.00 56 PHE A N 3
ATOM 5705 C CA . PHE A 1 35 ? -9.771 9.155 14.389 1.00 0.00 56 PHE A CA 3
ATOM 5706 C C . PHE A 1 35 ? -8.427 8.918 15.080 1.00 0.00 56 PHE A C 3
ATOM 5707 O O . PHE A 1 35 ? -7.727 7.959 14.794 1.00 0.00 56 PHE A O 3
ATOM 5724 N N . GLU A 1 36 ? -8.082 9.812 15.999 1.00 0.00 57 GLU A N 3
ATOM 5725 C CA . GLU A 1 36 ? -6.817 9.699 16.717 1.00 0.00 57 GLU A CA 3
ATOM 5726 C C . GLU A 1 36 ? -6.676 8.308 17.330 1.00 0.00 57 GLU A C 3
ATOM 5727 O O . GLU A 1 36 ? -5.576 7.766 17.417 1.00 0.00 57 GLU A O 3
ATOM 5739 N N . ALA A 1 37 ? -7.799 7.735 17.750 1.00 0.00 58 ALA A N 3
ATOM 5740 C CA . ALA A 1 37 ? -7.797 6.406 18.350 1.00 0.00 58 ALA A CA 3
ATOM 5741 C C . ALA A 1 37 ? -7.604 5.340 17.285 1.00 0.00 58 ALA A C 3
ATOM 5742 O O . ALA A 1 37 ? -7.371 4.185 17.594 1.00 0.00 58 ALA A O 3
ATOM 5749 N N . PHE A 1 38 ? -7.713 5.733 16.025 1.00 0.00 59 PHE A N 3
ATOM 5750 C CA . PHE A 1 38 ? -7.557 4.790 14.919 1.00 0.00 59 PHE A CA 3
ATOM 5751 C C . PHE A 1 38 ? -6.323 3.918 15.123 1.00 0.00 59 PHE A C 3
ATOM 5752 O O . PHE A 1 38 ? -6.293 2.762 14.705 1.00 0.00 59 PHE A O 3
ATOM 5769 N N . THR A 1 39 ? -5.302 4.486 15.754 1.00 0.00 60 THR A N 3
ATOM 5770 C CA . THR A 1 39 ? -4.062 3.756 15.998 1.00 0.00 60 THR A CA 3
ATOM 5771 C C . THR A 1 39 ? -4.086 3.079 17.361 1.00 0.00 60 THR A C 3
ATOM 5772 O O . THR A 1 39 ? -3.843 1.882 17.468 1.00 0.00 60 THR A O 3
ATOM 5783 N N . ASN A 1 40 ? -4.363 3.859 18.400 1.00 0.00 61 ASN A N 3
ATOM 5784 C CA . ASN A 1 40 ? -4.397 3.330 19.758 1.00 0.00 61 ASN A CA 3
ATOM 5785 C C . ASN A 1 40 ? -5.483 2.275 19.905 1.00 0.00 61 ASN A C 3
ATOM 5786 O O . ASN A 1 40 ? -5.354 1.340 20.695 1.00 0.00 61 ASN A O 3
ATOM 5797 N N . THR A 1 41 ? -6.554 2.437 19.150 1.00 0.00 62 THR A N 3
ATOM 5798 C CA . THR A 1 41 ? -7.665 1.503 19.209 1.00 0.00 62 THR A CA 3
ATOM 5799 C C . THR A 1 41 ? -7.197 0.094 18.880 1.00 0.00 62 THR A C 3
ATOM 5800 O O . THR A 1 41 ? -7.863 -0.881 19.219 1.00 0.00 62 THR A O 3
ATOM 5811 N N . GLN A 1 42 ? -6.062 -0.013 18.206 1.00 0.00 63 GLN A N 3
ATOM 5812 C CA . GLN A 1 42 ? -5.533 -1.318 17.826 1.00 0.00 63 GLN A CA 3
ATOM 5813 C C . GLN A 1 42 ? -5.590 -2.293 18.992 1.00 0.00 63 GLN A C 3
ATOM 5814 O O . GLN A 1 42 ? -5.971 -3.449 18.835 1.00 0.00 63 GLN A O 3
ATOM 5828 N N . THR A 1 43 ? -5.211 -1.810 20.167 1.00 0.00 64 THR A N 3
ATOM 5829 C CA . THR A 1 43 ? -5.222 -2.639 21.374 1.00 0.00 64 THR A CA 3
ATOM 5830 C C . THR A 1 43 ? -6.585 -2.587 22.055 1.00 0.00 64 THR A C 3
ATOM 5831 O O . THR A 1 43 ? -7.116 -3.612 22.479 1.00 0.00 64 THR A O 3
ATOM 5842 N N . GLY A 1 44 ? -7.142 -1.388 22.156 1.00 0.00 65 GLY A N 3
ATOM 5843 C CA . GLY A 1 44 ? -8.441 -1.200 22.790 1.00 0.00 65 GLY A CA 3
ATOM 5844 C C . GLY A 1 44 ? -9.545 -1.856 21.976 1.00 0.00 65 GLY A C 3
ATOM 5845 O O . GLY A 1 44 ? -10.675 -1.987 22.441 1.00 0.00 65 GLY A O 3
ATOM 5849 N N . SER A 1 45 ? -9.219 -2.241 20.746 1.00 0.00 66 SER A N 3
ATOM 5850 C CA . SER A 1 45 ? -10.200 -2.859 19.858 1.00 0.00 66 SER A CA 3
ATOM 5851 C C . SER A 1 45 ? -10.974 -3.958 20.583 1.00 0.00 66 SER A C 3
ATOM 5852 O O . SER A 1 45 ? -12.069 -4.337 20.170 1.00 0.00 66 SER A O 3
ATOM 5860 N N . LYS A 1 46 ? -10.403 -4.445 21.674 1.00 0.00 67 LYS A N 3
ATOM 5861 C CA . LYS A 1 46 ? -11.052 -5.484 22.464 1.00 0.00 67 LYS A CA 3
ATOM 5862 C C . LYS A 1 46 ? -12.367 -4.981 23.040 1.00 0.00 67 LYS A C 3
ATOM 5863 O O . LYS A 1 46 ? -13.328 -5.736 23.172 1.00 0.00 67 LYS A O 3
ATOM 5882 N N . ILE A 1 47 ? -12.407 -3.703 23.378 1.00 0.00 68 ILE A N 3
ATOM 5883 C CA . ILE A 1 47 ? -13.622 -3.095 23.929 1.00 0.00 68 ILE A CA 3
ATOM 5884 C C . ILE A 1 47 ? -14.547 -2.656 22.814 1.00 0.00 68 ILE A C 3
ATOM 5885 O O . ILE A 1 47 ? -15.762 -2.608 22.993 1.00 0.00 68 ILE A O 3
ATOM 5901 N N . SER A 1 48 ? -13.967 -2.323 21.674 1.00 0.00 69 SER A N 3
ATOM 5902 C CA . SER A 1 48 ? -14.757 -1.873 20.538 1.00 0.00 69 SER A CA 3
ATOM 5903 C C . SER A 1 48 ? -15.775 -2.938 20.144 1.00 0.00 69 SER A C 3
ATOM 5904 O O . SER A 1 48 ? -15.412 -4.044 19.750 1.00 0.00 69 SER A O 3
ATOM 5912 N N . GLU A 1 49 ? -17.048 -2.597 20.265 1.00 0.00 70 GLU A N 3
ATOM 5913 C CA . GLU A 1 49 ? -18.118 -3.531 19.926 1.00 0.00 70 GLU A CA 3
ATOM 5914 C C . GLU A 1 49 ? -18.154 -3.783 18.428 1.00 0.00 70 GLU A C 3
ATOM 5915 O O . GLU A 1 49 ? -18.414 -4.902 17.985 1.00 0.00 70 GLU A O 3
ATOM 5927 N N . LYS A 1 50 ? -17.898 -2.735 17.644 1.00 0.00 71 LYS A N 3
ATOM 5928 C CA . LYS A 1 50 ? -17.910 -2.847 16.182 1.00 0.00 71 LYS A CA 3
ATOM 5929 C C . LYS A 1 50 ? -16.744 -2.070 15.574 1.00 0.00 71 LYS A C 3
ATOM 5930 O O . LYS A 1 50 ? -16.934 -0.992 15.013 1.00 0.00 71 LYS A O 3
ATOM 5949 N N . PRO A 1 51 ? -15.546 -2.600 15.671 1.00 0.00 72 PRO A N 3
ATOM 5950 C CA . PRO A 1 51 ? -14.329 -1.951 15.104 1.00 0.00 72 PRO A CA 3
ATOM 5951 C C . PRO A 1 51 ? -14.180 -2.231 13.610 1.00 0.00 72 PRO A C 3
ATOM 5952 O O . PRO A 1 51 ? -13.147 -1.929 13.014 1.00 0.00 72 PRO A O 3
ATOM 5963 N N . GLU A 1 52 ? -15.215 -2.817 13.020 1.00 0.00 73 GLU A N 3
ATOM 5964 C CA . GLU A 1 52 ? -15.178 -3.137 11.598 1.00 0.00 73 GLU A CA 3
ATOM 5965 C C . GLU A 1 52 ? -14.785 -1.911 10.784 1.00 0.00 73 GLU A C 3
ATOM 5966 O O . GLU A 1 52 ? -14.441 -2.021 9.614 1.00 0.00 73 GLU A O 3
ATOM 5978 N N . PHE A 1 53 ? -14.828 -0.746 11.415 1.00 0.00 74 PHE A N 3
ATOM 5979 C CA . PHE A 1 53 ? -14.460 0.489 10.732 1.00 0.00 74 PHE A CA 3
ATOM 5980 C C . PHE A 1 53 ? -12.960 0.496 10.407 1.00 0.00 74 PHE A C 3
ATOM 5981 O O . PHE A 1 53 ? -12.558 0.771 9.278 1.00 0.00 74 PHE A O 3
ATOM 5998 N N . ILE A 1 54 ? -12.152 0.230 11.426 1.00 0.00 75 ILE A N 3
ATOM 5999 C CA . ILE A 1 54 ? -10.708 0.243 11.240 1.00 0.00 75 ILE A CA 3
ATOM 6000 C C . ILE A 1 54 ? -10.303 -0.868 10.283 1.00 0.00 75 ILE A C 3
ATOM 6001 O O . ILE A 1 54 ? -9.465 -0.673 9.409 1.00 0.00 75 ILE A O 3
ATOM 6017 N N . LEU A 1 55 ? -10.890 -2.038 10.476 1.00 0.00 76 LEU A N 3
ATOM 6018 C CA . LEU A 1 55 ? -10.568 -3.179 9.634 1.00 0.00 76 LEU A CA 3
ATOM 6019 C C . LEU A 1 55 ? -10.952 -2.904 8.199 1.00 0.00 76 LEU A C 3
ATOM 6020 O O . LEU A 1 55 ? -10.202 -3.217 7.288 1.00 0.00 76 LEU A O 3
ATOM 6036 N N . LYS A 1 56 ? -12.119 -2.326 8.006 1.00 0.00 77 LYS A N 3
ATOM 6037 C CA . LYS A 1 56 ? -12.589 -2.032 6.665 1.00 0.00 77 LYS A CA 3
ATOM 6038 C C . LYS A 1 56 ? -11.591 -1.144 5.936 1.00 0.00 77 LYS A C 3
ATOM 6039 O O . LYS A 1 56 ? -11.272 -1.384 4.778 1.00 0.00 77 LYS A O 3
ATOM 6058 N N . ALA A 1 57 ? -11.102 -0.118 6.615 1.00 0.00 78 ALA A N 3
ATOM 6059 C CA . ALA A 1 57 ? -10.144 0.795 6.011 1.00 0.00 78 ALA A CA 3
ATOM 6060 C C . ALA A 1 57 ? -8.776 0.143 5.926 1.00 0.00 78 ALA A C 3
ATOM 6061 O O . ALA A 1 57 ? -7.892 0.628 5.225 1.00 0.00 78 ALA A O 3
ATOM 6068 N N . LYS A 1 58 ? -8.592 -0.958 6.635 1.00 0.00 79 LYS A N 3
ATOM 6069 C CA . LYS A 1 58 ? -7.329 -1.671 6.635 1.00 0.00 79 LYS A CA 3
ATOM 6070 C C . LYS A 1 58 ? -7.255 -2.671 5.492 1.00 0.00 79 LYS A C 3
ATOM 6071 O O . LYS A 1 58 ? -6.233 -2.782 4.829 1.00 0.00 79 LYS A O 3
ATOM 6090 N N . ILE A 1 59 ? -8.347 -3.395 5.273 1.00 0.00 80 ILE A N 3
ATOM 6091 C CA . ILE A 1 59 ? -8.406 -4.387 4.202 1.00 0.00 80 ILE A CA 3
ATOM 6092 C C . ILE A 1 59 ? -8.577 -3.713 2.849 1.00 0.00 80 ILE A C 3
ATOM 6093 O O . ILE A 1 59 ? -7.972 -4.120 1.859 1.00 0.00 80 ILE A O 3
ATOM 6109 N N . LYS A 1 60 ? -9.408 -2.679 2.813 1.00 0.00 81 LYS A N 3
ATOM 6110 C CA . LYS A 1 60 ? -9.658 -1.953 1.582 1.00 0.00 81 LYS A CA 3
ATOM 6111 C C . LYS A 1 60 ? -8.374 -1.349 1.064 1.00 0.00 81 LYS A C 3
ATOM 6112 O O . LYS A 1 60 ? -8.302 -0.915 -0.077 1.00 0.00 81 LYS A O 3
ATOM 6131 N N . ALA A 1 61 ? -7.362 -1.307 1.914 1.00 0.00 82 ALA A N 3
ATOM 6132 C CA . ALA A 1 61 ? -6.070 -0.745 1.530 1.00 0.00 82 ALA A CA 3
ATOM 6133 C C . ALA A 1 61 ? -5.221 -1.796 0.820 1.00 0.00 82 ALA A C 3
ATOM 6134 O O . ALA A 1 61 ? -4.610 -1.525 -0.209 1.00 0.00 82 ALA A O 3
ATOM 6141 N N . ILE A 1 62 ? -5.175 -2.989 1.390 1.00 0.00 83 ILE A N 3
ATOM 6142 C CA . ILE A 1 62 ? -4.376 -4.051 0.803 1.00 0.00 83 ILE A CA 3
ATOM 6143 C C . ILE A 1 62 ? -4.805 -4.319 -0.629 1.00 0.00 83 ILE A C 3
ATOM 6144 O O . ILE A 1 62 ? -3.967 -4.374 -1.529 1.00 0.00 83 ILE A O 3
ATOM 6160 N N . GLN A 1 63 ? -6.097 -4.526 -0.823 1.00 0.00 84 GLN A N 3
ATOM 6161 C CA . GLN A 1 63 ? -6.603 -4.823 -2.157 1.00 0.00 84 GLN A CA 3
ATOM 6162 C C . GLN A 1 63 ? -6.174 -3.733 -3.135 1.00 0.00 84 GLN A C 3
ATOM 6163 O O . GLN A 1 63 ? -5.782 -4.011 -4.262 1.00 0.00 84 GLN A O 3
ATOM 6177 N N . VAL A 1 64 ? -6.266 -2.488 -2.681 1.00 0.00 85 VAL A N 3
ATOM 6178 C CA . VAL A 1 64 ? -5.889 -1.358 -3.509 1.00 0.00 85 VAL A CA 3
ATOM 6179 C C . VAL A 1 64 ? -4.390 -1.391 -3.762 1.00 0.00 85 VAL A C 3
ATOM 6180 O O . VAL A 1 64 ? -3.934 -1.090 -4.854 1.00 0.00 85 VAL A O 3
ATOM 6193 N N . ALA A 1 65 ? -3.626 -1.721 -2.730 1.00 0.00 86 ALA A N 3
ATOM 6194 C CA . ALA A 1 65 ? -2.173 -1.748 -2.851 1.00 0.00 86 ALA A CA 3
ATOM 6195 C C . ALA A 1 65 ? -1.751 -2.565 -4.068 1.00 0.00 86 ALA A C 3
ATOM 6196 O O . ALA A 1 65 ? -0.793 -2.239 -4.749 1.00 0.00 86 ALA A O 3
ATOM 6203 N N . GLU A 1 66 ? -2.485 -3.632 -4.328 1.00 0.00 87 GLU A N 3
ATOM 6204 C CA . GLU A 1 66 ? -2.177 -4.491 -5.465 1.00 0.00 87 GLU A CA 3
ATOM 6205 C C . GLU A 1 66 ? -2.096 -3.670 -6.742 1.00 0.00 87 GLU A C 3
ATOM 6206 O O . GLU A 1 66 ? -1.534 -4.112 -7.736 1.00 0.00 87 GLU A O 3
ATOM 6218 N N . ARG A 1 67 ? -2.666 -2.469 -6.714 1.00 0.00 88 ARG A N 3
ATOM 6219 C CA . ARG A 1 67 ? -2.651 -1.612 -7.879 1.00 0.00 88 ARG A CA 3
ATOM 6220 C C . ARG A 1 67 ? -1.274 -1.002 -8.095 1.00 0.00 88 ARG A C 3
ATOM 6221 O O . ARG A 1 67 ? -0.936 -0.567 -9.201 1.00 0.00 88 ARG A O 3
ATOM 6242 N N . PHE A 1 68 ? -0.489 -0.947 -7.035 1.00 0.00 89 PHE A N 3
ATOM 6243 C CA . PHE A 1 68 ? 0.841 -0.350 -7.146 1.00 0.00 89 PHE A CA 3
ATOM 6244 C C . PHE A 1 68 ? 1.789 -1.269 -7.895 1.00 0.00 89 PHE A C 3
ATOM 6245 O O . PHE A 1 68 ? 2.206 -0.963 -9.012 1.00 0.00 89 PHE A O 3
ATOM 6262 N N . VAL A 1 69 ? 2.134 -2.386 -7.264 1.00 0.00 90 VAL A N 3
ATOM 6263 C CA . VAL A 1 69 ? 3.060 -3.335 -7.884 1.00 0.00 90 VAL A CA 3
ATOM 6264 C C . VAL A 1 69 ? 2.677 -3.592 -9.336 1.00 0.00 90 VAL A C 3
ATOM 6265 O O . VAL A 1 69 ? 3.511 -3.959 -10.158 1.00 0.00 90 VAL A O 3
ATOM 6278 N N . LYS A 1 70 ? 1.399 -3.392 -9.643 1.00 0.00 91 LYS A N 3
ATOM 6279 C CA . LYS A 1 70 ? 0.905 -3.601 -10.995 1.00 0.00 91 LYS A CA 3
ATOM 6280 C C . LYS A 1 70 ? 1.411 -2.532 -11.938 1.00 0.00 91 LYS A C 3
ATOM 6281 O O . LYS A 1 70 ? 1.844 -2.829 -13.050 1.00 0.00 91 LYS A O 3
ATOM 6300 N N . ALA A 1 71 ? 1.353 -1.290 -11.488 1.00 0.00 92 ALA A N 3
ATOM 6301 C CA . ALA A 1 71 ? 1.815 -0.172 -12.303 1.00 0.00 92 ALA A CA 3
ATOM 6302 C C . ALA A 1 71 ? 3.330 -0.190 -12.437 1.00 0.00 92 ALA A C 3
ATOM 6303 O O . ALA A 1 71 ? 3.884 0.260 -13.436 1.00 0.00 92 ALA A O 3
ATOM 6310 N N . ILE A 1 72 ? 3.994 -0.707 -11.420 1.00 0.00 93 ILE A N 3
ATOM 6311 C CA . ILE A 1 72 ? 5.449 -0.755 -11.444 1.00 0.00 93 ILE A CA 3
ATOM 6312 C C . ILE A 1 72 ? 5.935 -1.586 -12.614 1.00 0.00 93 ILE A C 3
ATOM 6313 O O . ILE A 1 72 ? 6.885 -1.202 -13.298 1.00 0.00 93 ILE A O 3
ATOM 6329 N N . LYS A 1 73 ? 5.330 -2.742 -12.804 1.00 0.00 94 LYS A N 3
ATOM 6330 C CA . LYS A 1 73 ? 5.753 -3.636 -13.864 1.00 0.00 94 LYS A CA 3
ATOM 6331 C C . LYS A 1 73 ? 5.594 -2.964 -15.214 1.00 0.00 94 LYS A C 3
ATOM 6332 O O . LYS A 1 73 ? 6.542 -2.890 -15.987 1.00 0.00 94 LYS A O 3
ATOM 6351 N N . GLU A 1 74 ? 4.395 -2.468 -15.486 1.00 0.00 95 GLU A N 3
ATOM 6352 C CA . GLU A 1 74 ? 4.129 -1.803 -16.753 1.00 0.00 95 GLU A CA 3
ATOM 6353 C C . GLU A 1 74 ? 5.031 -0.588 -16.921 1.00 0.00 95 GLU A C 3
ATOM 6354 O O . GLU A 1 74 ? 5.461 -0.267 -18.027 1.00 0.00 95 GLU A O 3
ATOM 6366 N N . GLU A 1 75 ? 5.309 0.088 -15.815 1.00 0.00 96 GLU A N 3
ATOM 6367 C CA . GLU A 1 75 ? 6.161 1.270 -15.858 1.00 0.00 96 GLU A CA 3
ATOM 6368 C C . GLU A 1 75 ? 7.589 0.885 -16.239 1.00 0.00 96 GLU A C 3
ATOM 6369 O O . GLU A 1 75 ? 8.282 1.633 -16.928 1.00 0.00 96 GLU A O 3
ATOM 6381 N N . ALA A 1 76 ? 8.023 -0.282 -15.777 1.00 0.00 97 ALA A N 3
ATOM 6382 C CA . ALA A 1 76 ? 9.371 -0.759 -16.072 1.00 0.00 97 ALA A CA 3
ATOM 6383 C C . ALA A 1 76 ? 9.493 -1.165 -17.537 1.00 0.00 97 ALA A C 3
ATOM 6384 O O . ALA A 1 76 ? 10.541 -0.993 -18.156 1.00 0.00 97 ALA A O 3
ATOM 6391 N N . GLU A 1 77 ? 8.412 -1.711 -18.078 1.00 0.00 98 GLU A N 3
ATOM 6392 C CA . GLU A 1 77 ? 8.422 -2.156 -19.470 1.00 0.00 98 GLU A CA 3
ATOM 6393 C C . GLU A 1 77 ? 8.895 -1.039 -20.392 1.00 0.00 98 GLU A C 3
ATOM 6394 O O . GLU A 1 77 ? 9.355 -1.289 -21.503 1.00 0.00 98 GLU A O 3
ATOM 6406 N N . LYS A 1 78 ? 8.770 0.193 -19.924 1.00 0.00 99 LYS A N 3
ATOM 6407 C CA . LYS A 1 78 ? 9.174 1.350 -20.720 1.00 0.00 99 LYS A CA 3
ATOM 6408 C C . LYS A 1 78 ? 10.661 1.588 -20.585 1.00 0.00 99 LYS A C 3
ATOM 6409 O O . LYS A 1 78 ? 11.258 2.330 -21.364 1.00 0.00 99 LYS A O 3
ATOM 6428 N N . LEU A 1 79 ? 11.266 0.960 -19.581 1.00 0.00 100 LEU A N 3
ATOM 6429 C CA . LEU A 1 79 ? 12.692 1.118 -19.356 1.00 0.00 100 LEU A CA 3
ATOM 6430 C C . LEU A 1 79 ? 13.489 0.102 -20.152 1.00 0.00 100 LEU A C 3
ATOM 6431 O O . LEU A 1 79 ? 14.706 0.212 -20.283 1.00 0.00 100 LEU A O 3
ATOM 6447 N N . LYS A 1 80 ? 12.809 -0.885 -20.681 1.00 0.00 101 LYS A N 3
ATOM 6448 C CA . LYS A 1 80 ? 13.477 -1.925 -21.459 1.00 0.00 101 LYS A CA 3
ATOM 6449 C C . LYS A 1 80 ? 14.545 -1.326 -22.369 1.00 0.00 101 LYS A C 3
ATOM 6450 O O . LYS A 1 80 ? 15.579 -1.942 -22.608 1.00 0.00 101 LYS A O 3
ATOM 6469 N N . LYS A 1 81 ? 14.285 -0.119 -22.847 1.00 0.00 102 LYS A N 3
ATOM 6470 C CA . LYS A 1 81 ? 15.228 0.564 -23.715 1.00 0.00 102 LYS A CA 3
ATOM 6471 C C . LYS A 1 81 ? 14.757 1.978 -24.024 1.00 0.00 102 LYS A C 3
ATOM 6472 O O . LYS A 1 81 ? 15.514 2.786 -24.563 1.00 0.00 102 LYS A O 3
ATOM 6491 N N . SER A 1 82 ? 13.501 2.274 -23.691 1.00 0.00 103 SER A N 3
ATOM 6492 C CA . SER A 1 82 ? 12.930 3.596 -23.945 1.00 0.00 103 SER A CA 3
ATOM 6493 C C . SER A 1 82 ? 12.910 4.429 -22.675 1.00 0.00 103 SER A C 3
ATOM 6494 O O . SER A 1 82 ? 11.854 4.665 -22.090 1.00 0.00 103 SER A O 3
ATOM 6502 N N . GLY A 1 83 ? 14.086 4.883 -22.255 1.00 0.00 104 GLY A N 3
ATOM 6503 C CA . GLY A 1 83 ? 14.194 5.712 -21.056 1.00 0.00 104 GLY A CA 3
ATOM 6504 C C . GLY A 1 83 ? 15.595 5.645 -20.465 1.00 0.00 104 GLY A C 3
ATOM 6505 O O . GLY A 1 83 ? 16.107 6.636 -19.945 1.00 0.00 104 GLY A O 3
ATOM 6509 N N . SER A 1 84 ? 16.213 4.472 -20.547 1.00 0.00 105 SER A N 3
ATOM 6510 C CA . SER A 1 84 ? 17.557 4.284 -20.013 1.00 0.00 105 SER A CA 3
ATOM 6511 C C . SER A 1 84 ? 17.559 4.490 -18.502 1.00 0.00 105 SER A C 3
ATOM 6512 O O . SER A 1 84 ? 16.580 4.967 -17.928 1.00 0.00 105 SER A O 3
ATOM 6520 N N . SER A 1 85 ? 18.669 4.130 -17.863 1.00 0.00 106 SER A N 3
ATOM 6521 C CA . SER A 1 85 ? 18.788 4.276 -16.415 1.00 0.00 106 SER A CA 3
ATOM 6522 C C . SER A 1 85 ? 18.418 5.696 -15.987 1.00 0.00 106 SER A C 3
ATOM 6523 O O . SER A 1 85 ? 18.037 5.933 -14.844 1.00 0.00 106 SER A O 3
ATOM 6531 N N . GLY A 1 86 ? 18.536 6.636 -16.915 1.00 0.00 107 GLY A N 3
ATOM 6532 C CA . GLY A 1 86 ? 18.206 8.026 -16.617 1.00 0.00 107 GLY A CA 3
ATOM 6533 C C . GLY A 1 86 ? 16.724 8.176 -16.282 1.00 0.00 107 GLY A C 3
ATOM 6534 O O . GLY A 1 86 ? 16.368 8.710 -15.232 1.00 0.00 107 GLY A O 3
ATOM 6538 N N . ALA A 1 87 ? 15.867 7.696 -17.176 1.00 0.00 108 ALA A N 3
ATOM 6539 C CA . ALA A 1 87 ? 14.427 7.786 -16.959 1.00 0.00 108 ALA A CA 3
ATOM 6540 C C . ALA A 1 87 ? 14.031 7.068 -15.672 1.00 0.00 108 ALA A C 3
ATOM 6541 O O . ALA A 1 87 ? 13.109 7.485 -14.978 1.00 0.00 108 ALA A O 3
ATOM 6548 N N . PHE A 1 88 ? 14.735 5.988 -15.367 1.00 0.00 109 PHE A N 3
ATOM 6549 C CA . PHE A 1 88 ? 14.443 5.221 -14.167 1.00 0.00 109 PHE A CA 3
ATOM 6550 C C . PHE A 1 88 ? 14.548 6.099 -12.924 1.00 0.00 109 PHE A C 3
ATOM 6551 O O . PHE A 1 88 ? 13.859 5.864 -11.932 1.00 0.00 109 PHE A O 3
ATOM 6568 N N . SER A 1 89 ? 15.406 7.106 -12.983 1.00 0.00 110 SER A N 3
ATOM 6569 C CA . SER A 1 89 ? 15.592 8.005 -11.856 1.00 0.00 110 SER A CA 3
ATOM 6570 C C . SER A 1 89 ? 14.325 8.812 -11.606 1.00 0.00 110 SER A C 3
ATOM 6571 O O . SER A 1 89 ? 13.906 8.981 -10.470 1.00 0.00 110 SER A O 3
ATOM 6579 N N . ALA A 1 90 ? 13.718 9.306 -12.680 1.00 0.00 111 ALA A N 3
ATOM 6580 C CA . ALA A 1 90 ? 12.500 10.098 -12.555 1.00 0.00 111 ALA A CA 3
ATOM 6581 C C . ALA A 1 90 ? 11.365 9.262 -11.983 1.00 0.00 111 ALA A C 3
ATOM 6582 O O . ALA A 1 90 ? 10.722 9.658 -11.019 1.00 0.00 111 ALA A O 3
ATOM 6589 N N . MET A 1 91 ? 11.116 8.113 -12.592 1.00 0.00 112 MET A N 3
ATOM 6590 C CA . MET A 1 91 ? 10.034 7.250 -12.131 1.00 0.00 112 MET A CA 3
ATOM 6591 C C . MET A 1 91 ? 10.304 6.724 -10.732 1.00 0.00 112 MET A C 3
ATOM 6592 O O . MET A 1 91 ? 9.421 6.753 -9.874 1.00 0.00 112 MET A O 3
ATOM 6606 N N . TYR A 1 92 ? 11.513 6.230 -10.518 1.00 0.00 113 TYR A N 3
ATOM 6607 C CA . TYR A 1 92 ? 11.877 5.681 -9.224 1.00 0.00 113 TYR A CA 3
ATOM 6608 C C . TYR A 1 92 ? 11.829 6.750 -8.151 1.00 0.00 113 TYR A C 3
ATOM 6609 O O . TYR A 1 92 ? 11.272 6.531 -7.084 1.00 0.00 113 TYR A O 3
ATOM 6627 N N . ASP A 1 93 ? 12.409 7.909 -8.445 1.00 0.00 114 ASP A N 3
ATOM 6628 C CA . ASP A 1 93 ? 12.437 9.016 -7.484 1.00 0.00 114 ASP A CA 3
ATOM 6629 C C . ASP A 1 93 ? 11.098 9.137 -6.757 1.00 0.00 114 ASP A C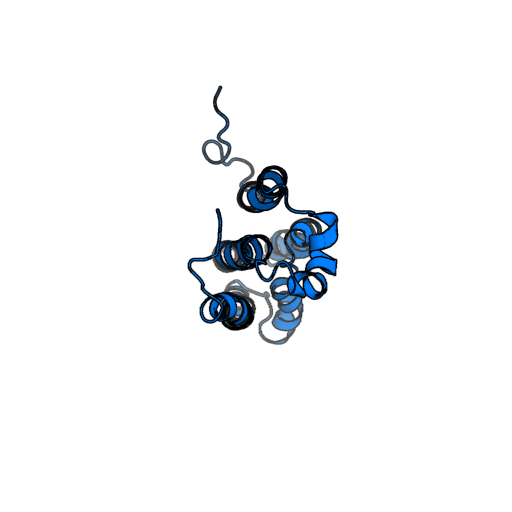 3
ATOM 6630 O O . ASP A 1 93 ? 11.058 9.313 -5.541 1.00 0.00 114 ASP A O 3
ATOM 6639 N N . LEU A 1 94 ? 10.011 9.034 -7.508 1.00 0.00 115 LEU A N 3
ATOM 6640 C CA . LEU A 1 94 ? 8.686 9.129 -6.921 1.00 0.00 115 LEU A CA 3
ATOM 6641 C C . LEU A 1 94 ? 8.459 8.027 -5.923 1.00 0.00 115 LEU A C 3
ATOM 6642 O O . LEU A 1 94 ? 7.887 8.269 -4.870 1.00 0.00 115 LEU A O 3
ATOM 6658 N N . MET A 1 95 ? 8.896 6.824 -6.259 1.00 0.00 116 MET A N 3
ATOM 6659 C CA . MET A 1 95 ? 8.728 5.687 -5.372 1.00 0.00 116 MET A CA 3
ATOM 6660 C C . MET A 1 95 ? 9.025 6.056 -3.924 1.00 0.00 116 MET A C 3
ATOM 6661 O O . MET A 1 95 ? 8.621 5.355 -2.999 1.00 0.00 116 MET A O 3
ATOM 6675 N N . ILE A 1 96 ? 9.730 7.167 -3.734 1.00 0.00 117 ILE A N 3
ATOM 6676 C CA . ILE A 1 96 ? 10.079 7.654 -2.406 1.00 0.00 117 ILE A CA 3
ATOM 6677 C C . ILE A 1 96 ? 9.168 8.794 -1.987 1.00 0.00 117 ILE A C 3
ATOM 6678 O O . ILE A 1 96 ? 8.708 8.836 -0.849 1.00 0.00 117 ILE A O 3
ATOM 6694 N N . ASP A 1 97 ? 8.916 9.718 -2.906 1.00 0.00 118 ASP A N 3
ATOM 6695 C CA . ASP A 1 97 ? 8.065 10.861 -2.609 1.00 0.00 118 ASP A CA 3
ATOM 6696 C C . ASP A 1 97 ? 6.621 10.427 -2.429 1.00 0.00 118 ASP A C 3
ATOM 6697 O O . ASP A 1 97 ? 5.836 11.113 -1.783 1.00 0.00 118 ASP A O 3
ATOM 6706 N N . VAL A 1 98 ? 6.265 9.298 -3.024 1.00 0.00 119 VAL A N 3
ATOM 6707 C CA . VAL A 1 98 ? 4.899 8.783 -2.933 1.00 0.00 119 VAL A CA 3
ATOM 6708 C C . VAL A 1 98 ? 4.748 7.868 -1.721 1.00 0.00 119 VAL A C 3
ATOM 6709 O O . VAL A 1 98 ? 3.644 7.652 -1.226 1.00 0.00 119 VAL A O 3
ATOM 6722 N N . SER A 1 99 ? 5.868 7.317 -1.259 1.00 0.00 120 SER A N 3
ATOM 6723 C CA . SER A 1 99 ? 5.847 6.410 -0.114 1.00 0.00 120 SER A CA 3
ATOM 6724 C C . SER A 1 99 ? 5.676 7.174 1.192 1.00 0.00 120 SER A C 3
ATOM 6725 O O . SER A 1 99 ? 5.179 6.634 2.177 1.00 0.00 120 SER A O 3
ATOM 6733 N N . LYS A 1 100 ? 6.080 8.433 1.191 1.00 0.00 121 LYS A N 3
ATOM 6734 C CA . LYS A 1 100 ? 5.959 9.270 2.379 1.00 0.00 121 LYS A CA 3
ATOM 6735 C C . LYS A 1 100 ? 4.489 9.551 2.682 1.00 0.00 121 LYS A C 3
ATOM 6736 O O . LYS A 1 100 ? 4.004 9.209 3.755 1.00 0.00 121 LYS A O 3
ATOM 6755 N N . PRO A 1 101 ? 3.787 10.183 1.771 1.00 0.00 122 PRO A N 3
ATOM 6756 C CA . PRO A 1 101 ? 2.344 10.519 1.957 1.00 0.00 122 PRO A CA 3
ATOM 6757 C C . PRO A 1 101 ? 1.494 9.269 2.089 1.00 0.00 122 PRO A C 3
ATOM 6758 O O . PRO A 1 101 ? 0.636 9.183 2.968 1.00 0.00 122 PRO A O 3
ATOM 6769 N N . LEU A 1 102 ? 1.713 8.309 1.186 1.00 0.00 123 LEU A N 3
ATOM 6770 C CA . LEU A 1 102 ? 0.938 7.087 1.201 1.00 0.00 123 LEU A CA 3
ATOM 6771 C C . LEU A 1 102 ? 0.796 6.556 2.614 1.00 0.00 123 LEU A C 3
ATOM 6772 O O . LEU A 1 102 ? -0.215 5.963 2.950 1.00 0.00 123 LEU A O 3
ATOM 6788 N N . GLU A 1 103 ? 1.813 6.774 3.431 1.00 0.00 124 GLU A N 3
ATOM 6789 C CA . GLU A 1 103 ? 1.788 6.299 4.815 1.00 0.00 124 GLU A CA 3
ATOM 6790 C C . GLU A 1 103 ? 0.415 6.517 5.460 1.00 0.00 124 GLU A C 3
ATOM 6791 O O . GLU A 1 103 ? 0.068 5.872 6.446 1.00 0.00 124 GLU A O 3
ATOM 6803 N N . GLU A 1 104 ? -0.350 7.442 4.886 1.00 0.00 125 GLU A N 3
ATOM 6804 C CA . GLU A 1 104 ? -1.668 7.753 5.394 1.00 0.00 125 GLU A CA 3
ATOM 6805 C C . GLU A 1 104 ? -2.538 6.515 5.413 1.00 0.00 125 GLU A C 3
ATOM 6806 O O . GLU A 1 104 ? -3.601 6.512 6.033 1.00 0.00 125 GLU A O 3
ATOM 6818 N N . ILE A 1 105 ? -2.088 5.455 4.736 1.00 0.00 126 ILE A N 3
ATOM 6819 C CA . ILE A 1 105 ? -2.836 4.200 4.682 1.00 0.00 126 ILE A CA 3
ATOM 6820 C C . ILE A 1 105 ? -2.069 3.080 5.377 1.00 0.00 126 ILE A C 3
ATOM 6821 O O . ILE A 1 105 ? -2.567 1.968 5.540 1.00 0.00 126 ILE A O 3
ATOM 6837 N N . GLY A 1 106 ? -0.853 3.373 5.784 1.00 0.00 127 GLY A N 3
ATOM 6838 C CA . GLY A 1 106 ? -0.045 2.372 6.454 1.00 0.00 127 GLY A CA 3
ATOM 6839 C C . GLY A 1 106 ? 0.385 1.257 5.519 1.00 0.00 127 GLY A C 3
ATOM 6840 O O . GLY A 1 106 ? 0.202 0.082 5.833 1.00 0.00 127 GLY A O 3
ATOM 6844 N N . ILE A 1 107 ? 0.983 1.617 4.384 1.00 0.00 128 ILE A N 3
ATOM 6845 C CA . ILE A 1 107 ? 1.483 0.630 3.425 1.00 0.00 128 ILE A CA 3
ATOM 6846 C C . ILE A 1 107 ? 2.956 0.925 3.130 1.00 0.00 128 ILE A C 3
ATOM 6847 O O . ILE A 1 107 ? 3.622 0.180 2.415 1.00 0.00 128 ILE A O 3
ATOM 6863 N N . GLN A 1 108 ? 3.479 1.991 3.687 1.00 0.00 129 GLN A N 3
ATOM 6864 C CA . GLN A 1 108 ? 4.878 2.337 3.460 1.00 0.00 129 GLN A CA 3
ATOM 6865 C C . GLN A 1 108 ? 5.815 1.197 3.881 1.00 0.00 129 GLN A C 3
ATOM 6866 O O . GLN A 1 108 ? 7.014 1.402 4.042 1.00 0.00 129 GLN A O 3
ATOM 6880 N N . LYS A 1 109 ? 5.267 -0.007 4.043 1.00 0.00 130 LYS A N 3
ATOM 6881 C CA . LYS A 1 109 ? 6.044 -1.172 4.417 1.00 0.00 130 LYS A CA 3
ATOM 6882 C C . LYS A 1 109 ? 6.508 -1.906 3.161 1.00 0.00 130 LYS A C 3
ATOM 6883 O O . LYS A 1 109 ? 7.706 -2.045 2.920 1.00 0.00 130 LYS A O 3
ATOM 6902 N N . MET A 1 110 ? 5.546 -2.379 2.366 1.00 0.00 131 MET A N 3
ATOM 6903 C CA . MET A 1 110 ? 5.881 -3.117 1.144 1.00 0.00 131 MET A CA 3
ATOM 6904 C C . MET A 1 110 ? 6.776 -2.258 0.257 1.00 0.00 131 MET A C 3
ATOM 6905 O O . MET A 1 110 ? 7.798 -2.724 -0.244 1.00 0.00 131 MET A O 3
ATOM 6919 N N . THR A 1 111 ? 6.397 -0.997 0.086 1.00 0.00 132 THR A N 3
ATOM 6920 C CA . THR A 1 111 ? 7.189 -0.078 -0.725 1.00 0.00 132 THR A CA 3
ATOM 6921 C C . THR A 1 111 ? 8.552 0.147 -0.081 1.00 0.00 132 THR A C 3
ATOM 6922 O O . THR A 1 111 ? 9.492 0.599 -0.731 1.00 0.00 132 THR A O 3
ATOM 6933 N N . GLY A 1 112 ? 8.651 -0.173 1.204 1.00 0.00 133 GLY A N 3
ATOM 6934 C CA . GLY A 1 112 ? 9.908 -0.012 1.938 1.00 0.00 133 GLY A CA 3
ATOM 6935 C C . GLY A 1 112 ? 10.892 -1.122 1.575 1.00 0.00 133 GLY A C 3
ATOM 6936 O O . GLY A 1 112 ? 12.106 -0.916 1.579 1.00 0.00 133 GLY A O 3
ATOM 6940 N N . THR A 1 113 ? 10.360 -2.298 1.262 1.00 0.00 134 THR A N 3
ATOM 6941 C CA . THR A 1 113 ? 11.196 -3.435 0.895 1.00 0.00 134 THR A CA 3
ATOM 6942 C C . THR A 1 113 ? 11.916 -3.167 -0.423 1.00 0.00 134 THR A C 3
ATOM 6943 O O . THR A 1 113 ? 12.936 -3.789 -0.723 1.00 0.00 134 THR A O 3
ATOM 6954 N N . VAL A 1 114 ? 11.379 -2.243 -1.208 1.00 0.00 135 VAL A N 3
ATOM 6955 C CA . VAL A 1 114 ? 11.973 -1.912 -2.495 1.00 0.00 135 VAL A CA 3
ATOM 6956 C C . VAL A 1 114 ? 13.412 -1.460 -2.302 1.00 0.00 135 VAL A C 3
ATOM 6957 O O . VAL A 1 114 ? 14.298 -1.853 -3.062 1.00 0.00 135 VAL A O 3
ATOM 6970 N N . LYS A 1 115 ? 13.650 -0.621 -1.301 1.00 0.00 136 LYS A N 3
ATOM 6971 C CA . LYS A 1 115 ? 14.987 -0.117 -1.045 1.00 0.00 136 LYS A CA 3
ATOM 6972 C C . LYS A 1 115 ? 15.952 -1.281 -0.849 1.00 0.00 136 LYS A C 3
ATOM 6973 O O . LYS A 1 115 ? 17.012 -1.326 -1.469 1.00 0.00 136 LYS A O 3
ATOM 6992 N N . GLU A 1 116 ? 15.575 -2.218 0.016 1.00 0.00 137 GLU A N 3
ATOM 6993 C CA . GLU A 1 116 ? 16.419 -3.374 0.279 1.00 0.00 137 GLU A CA 3
ATOM 6994 C C . GLU A 1 116 ? 16.520 -4.242 -0.972 1.00 0.00 137 GLU A C 3
ATOM 6995 O O . GLU A 1 116 ? 17.555 -4.837 -1.245 1.00 0.00 137 GLU A O 3
ATOM 7007 N N . ALA A 1 117 ? 15.434 -4.305 -1.730 1.00 0.00 138 ALA A N 3
ATOM 7008 C CA . ALA A 1 117 ? 15.411 -5.095 -2.953 1.00 0.00 138 ALA A CA 3
ATOM 7009 C C . ALA A 1 117 ? 16.451 -4.580 -3.944 1.00 0.00 138 ALA A C 3
ATOM 7010 O O . ALA A 1 117 ? 16.903 -5.313 -4.824 1.00 0.00 138 ALA A O 3
ATOM 7017 N N . ALA A 1 118 ? 16.824 -3.314 -3.795 1.00 0.00 139 ALA A N 3
ATOM 7018 C CA . ALA A 1 118 ? 17.806 -2.703 -4.683 1.00 0.00 139 ALA A CA 3
ATOM 7019 C C . ALA A 1 118 ? 19.202 -3.184 -4.329 1.00 0.00 139 ALA A C 3
ATOM 7020 O O . ALA A 1 118 ? 20.179 -2.814 -4.978 1.00 0.00 139 ALA A O 3
ATOM 7027 N N . GLN A 1 119 ? 19.303 -4.016 -3.293 1.00 0.00 140 GLN A N 3
ATOM 7028 C CA . GLN A 1 119 ? 20.593 -4.540 -2.856 1.00 0.00 140 GLN A CA 3
ATOM 7029 C C . GLN A 1 119 ? 20.931 -5.822 -3.594 1.00 0.00 140 GLN A C 3
ATOM 7030 O O . GLN A 1 119 ? 22.097 -6.095 -3.875 1.00 0.00 140 GLN A O 3
ATOM 7044 N N . LYS A 1 120 ? 19.903 -6.611 -3.911 1.00 0.00 141 LYS A N 3
ATOM 7045 C CA . LYS A 1 120 ? 20.097 -7.877 -4.625 1.00 0.00 141 LYS A CA 3
ATOM 7046 C C . LYS A 1 120 ? 19.593 -7.772 -6.048 1.00 0.00 141 LYS A C 3
ATOM 7047 O O . LYS A 1 120 ? 20.186 -8.347 -6.960 1.00 0.00 141 LYS A O 3
ATOM 7066 N N . THR A 1 121 ? 18.476 -7.052 -6.235 1.00 0.00 142 THR A N 3
ATOM 7067 C CA . THR A 1 121 ? 17.871 -6.895 -7.550 1.00 0.00 142 THR A CA 3
ATOM 7068 C C . THR A 1 121 ? 18.081 -5.461 -8.049 1.00 0.00 142 THR A C 3
ATOM 7069 O O . THR A 1 121 ? 17.381 -4.541 -7.611 1.00 0.00 142 THR A O 3
ATOM 7080 N N . PRO A 1 122 ? 19.031 -5.244 -8.930 1.00 0.00 143 PRO A N 3
ATOM 7081 C CA . PRO A 1 122 ? 19.334 -3.890 -9.462 1.00 0.00 143 PRO A CA 3
ATOM 7082 C C . PRO A 1 122 ? 18.329 -3.456 -10.526 1.00 0.00 143 PRO A C 3
ATOM 7083 O O . PRO A 1 122 ? 18.028 -4.203 -11.452 1.00 0.00 143 PRO A O 3
ATOM 7094 N N . ALA A 1 123 ? 17.834 -2.235 -10.392 1.00 0.00 144 ALA A N 3
ATOM 7095 C CA . ALA A 1 123 ? 16.884 -1.684 -11.353 1.00 0.00 144 ALA A CA 3
ATOM 7096 C C . ALA A 1 123 ? 17.621 -1.138 -12.576 1.00 0.00 144 ALA A C 3
ATOM 7097 O O . ALA A 1 123 ? 17.125 -0.249 -13.264 1.00 0.00 144 ALA A O 3
ATOM 7104 N N . THR A 1 124 ? 18.815 -1.658 -12.825 1.00 0.00 145 THR A N 3
ATOM 7105 C CA . THR A 1 124 ? 19.628 -1.200 -13.948 1.00 0.00 145 THR A CA 3
ATOM 7106 C C . THR A 1 124 ? 18.928 -1.476 -15.264 1.00 0.00 145 THR A C 3
ATOM 7107 O O . THR A 1 124 ? 19.437 -1.126 -16.330 1.00 0.00 145 THR A O 3
ATOM 7118 N N . THR A 1 125 ? 17.760 -2.105 -15.192 1.00 0.00 146 THR A N 3
ATOM 7119 C CA . THR A 1 125 ? 16.999 -2.419 -16.395 1.00 0.00 146 THR A CA 3
ATOM 7120 C C . THR A 1 125 ? 15.556 -2.750 -16.049 1.00 0.00 146 THR A C 3
ATOM 7121 O O . THR A 1 125 ? 15.225 -2.962 -14.886 1.00 0.00 146 THR A O 3
ATOM 7132 N N . ALA A 1 126 ? 14.698 -2.795 -17.065 1.00 0.00 147 ALA A N 3
ATOM 7133 C CA . ALA A 1 126 ? 13.293 -3.100 -16.850 1.00 0.00 147 ALA A CA 3
ATOM 7134 C C . ALA A 1 126 ? 13.123 -4.482 -16.249 1.00 0.00 147 ALA A C 3
ATOM 7135 O O . ALA A 1 126 ? 12.603 -4.622 -15.144 1.00 0.00 147 ALA A O 3
ATOM 7142 N N . ASP A 1 127 ? 13.565 -5.508 -16.977 1.00 0.00 148 ASP A N 3
ATOM 7143 C CA . ASP A 1 127 ? 13.442 -6.888 -16.509 1.00 0.00 148 ASP A CA 3
ATOM 7144 C C . ASP A 1 127 ? 13.804 -6.991 -15.033 1.00 0.00 148 ASP A C 3
ATOM 7145 O O . ASP A 1 127 ? 13.110 -7.653 -14.262 1.00 0.00 148 ASP A O 3
ATOM 7154 N N . GLY A 1 128 ? 14.887 -6.330 -14.646 1.00 0.00 149 GLY A N 3
ATOM 7155 C CA . GLY A 1 128 ? 15.324 -6.357 -13.262 1.00 0.00 149 GLY A CA 3
ATOM 7156 C C . GLY A 1 128 ? 14.233 -5.840 -12.337 1.00 0.00 149 GLY A C 3
ATOM 7157 O O . GLY A 1 128 ? 13.994 -6.404 -11.269 1.00 0.00 149 GLY A O 3
ATOM 7161 N N . ILE A 1 129 ? 13.578 -4.757 -12.747 1.00 0.00 150 ILE A N 3
ATOM 7162 C CA . ILE A 1 129 ? 12.518 -4.172 -11.934 1.00 0.00 150 ILE A CA 3
ATOM 7163 C C . ILE A 1 129 ? 11.311 -5.098 -11.873 1.00 0.00 150 ILE A C 3
ATOM 7164 O O . ILE A 1 129 ? 10.752 -5.333 -10.802 1.00 0.00 150 ILE A O 3
ATOM 7180 N N . ILE A 1 130 ? 10.907 -5.605 -13.032 1.00 0.00 151 ILE A N 3
ATOM 7181 C CA . ILE A 1 130 ? 9.745 -6.489 -13.104 1.00 0.00 151 ILE A CA 3
ATOM 7182 C C . ILE A 1 130 ? 9.788 -7.509 -11.975 1.00 0.00 151 ILE A C 3
ATOM 7183 O O . ILE A 1 130 ? 8.750 -7.925 -11.462 1.00 0.00 151 ILE A O 3
ATOM 7199 N N . ALA A 1 131 ? 10.999 -7.904 -11.591 1.00 0.00 152 ALA A N 3
ATOM 7200 C CA . ALA A 1 131 ? 11.171 -8.868 -10.519 1.00 0.00 152 ALA A CA 3
ATOM 7201 C C . ALA A 1 131 ? 10.880 -8.218 -9.172 1.00 0.00 152 ALA A C 3
ATOM 7202 O O . ALA A 1 131 ? 10.205 -8.793 -8.319 1.00 0.00 152 ALA A O 3
ATOM 7209 N N . ILE A 1 132 ? 11.395 -7.005 -8.989 1.00 0.00 153 ILE A N 3
ATOM 7210 C CA . ILE A 1 132 ? 11.189 -6.288 -7.738 1.00 0.00 153 ILE A CA 3
ATOM 7211 C C . ILE A 1 132 ? 9.705 -6.249 -7.381 1.00 0.00 153 ILE A C 3
ATOM 7212 O O . ILE A 1 132 ? 9.339 -6.205 -6.208 1.00 0.00 153 ILE A O 3
ATOM 7228 N N . ALA A 1 133 ? 8.858 -6.264 -8.401 1.00 0.00 154 ALA A N 3
ATOM 7229 C CA . ALA A 1 133 ? 7.416 -6.237 -8.189 1.00 0.00 154 ALA A CA 3
ATOM 7230 C C . ALA A 1 133 ? 6.948 -7.530 -7.536 1.00 0.00 154 ALA A C 3
ATOM 7231 O O . ALA A 1 133 ? 5.936 -7.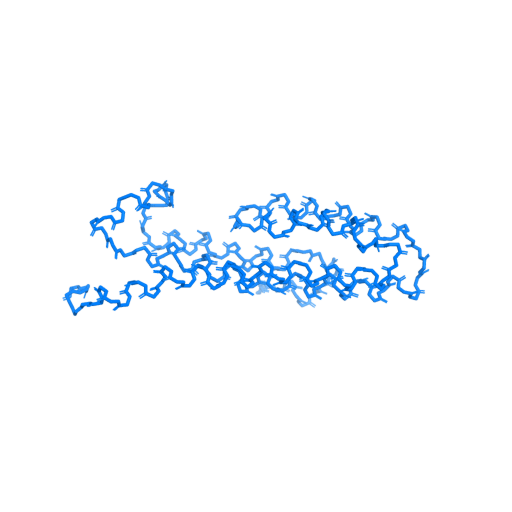551 -6.837 1.00 0.00 154 ALA A O 3
ATOM 7238 N N . GLN A 1 134 ? 7.688 -8.610 -7.766 1.00 0.00 155 GLN A N 3
ATOM 7239 C CA . GLN A 1 134 ? 7.333 -9.907 -7.200 1.00 0.00 155 GLN A CA 3
ATOM 7240 C C . GLN A 1 134 ? 7.545 -9.916 -5.690 1.00 0.00 155 GLN A C 3
ATOM 7241 O O . GLN A 1 134 ? 6.730 -10.459 -4.945 1.00 0.00 155 GLN A O 3
ATOM 7255 N N . ALA A 1 135 ? 8.647 -9.319 -5.249 1.00 0.00 156 ALA A N 3
ATOM 7256 C CA . ALA A 1 135 ? 8.959 -9.272 -3.825 1.00 0.00 156 ALA A CA 3
ATOM 7257 C C . ALA A 1 135 ? 7.818 -8.623 -3.048 1.00 0.00 156 ALA A C 3
ATOM 7258 O O . ALA A 1 135 ? 7.372 -9.148 -2.029 1.00 0.00 156 ALA A O 3
ATOM 7265 N N . MET A 1 136 ? 7.349 -7.483 -3.538 1.00 0.00 157 MET A N 3
ATOM 7266 C CA . MET A 1 136 ? 6.254 -6.771 -2.885 1.00 0.00 157 MET A CA 3
ATOM 7267 C C . MET A 1 136 ? 4.957 -7.558 -3.015 1.00 0.00 157 MET A C 3
ATOM 7268 O O . MET A 1 136 ? 4.114 -7.539 -2.118 1.00 0.00 157 MET A O 3
ATOM 7282 N N . GLU A 1 137 ? 4.795 -8.239 -4.142 1.00 0.00 158 GLU A N 3
ATOM 7283 C CA . GLU A 1 137 ? 3.590 -9.014 -4.376 1.00 0.00 158 GLU A CA 3
ATOM 7284 C C . GLU A 1 137 ? 3.451 -10.126 -3.343 1.00 0.00 158 GLU A C 3
ATOM 7285 O O . GLU A 1 137 ? 2.363 -10.367 -2.817 1.00 0.00 158 GLU A O 3
ATOM 7297 N N . ASP A 1 138 ? 4.555 -10.802 -3.064 1.00 0.00 159 ASP A N 3
ATOM 7298 C CA . ASP A 1 138 ? 4.543 -11.893 -2.099 1.00 0.00 159 ASP A CA 3
ATOM 7299 C C . ASP A 1 138 ? 4.277 -11.361 -0.696 1.00 0.00 159 ASP A C 3
ATOM 7300 O O . ASP A 1 138 ? 3.728 -12.066 0.149 1.00 0.00 159 ASP A O 3
ATOM 7309 N N . LYS A 1 139 ? 4.675 -10.116 -0.450 1.00 0.00 160 LYS A N 3
ATOM 7310 C CA . LYS A 1 139 ? 4.473 -9.507 0.860 1.00 0.00 160 LYS A CA 3
ATOM 7311 C C . LYS A 1 139 ? 3.011 -9.166 1.084 1.00 0.00 160 LYS A C 3
ATOM 7312 O O . LYS A 1 139 ? 2.475 -9.377 2.171 1.00 0.00 160 LYS A O 3
ATOM 7331 N N . LEU A 1 140 ? 2.385 -8.625 0.056 1.00 0.00 161 LEU A N 3
ATOM 7332 C CA . LEU A 1 140 ? 0.982 -8.247 0.158 1.00 0.00 161 LEU A CA 3
ATOM 7333 C C . LEU A 1 140 ? 0.125 -9.444 0.516 1.00 0.00 161 LEU A C 3
ATOM 7334 O O . LEU A 1 140 ? -0.916 -9.304 1.147 1.00 0.00 161 LEU A O 3
ATOM 7350 N N . ASN A 1 141 ? 0.577 -10.613 0.109 1.00 0.00 162 ASN A N 3
ATOM 7351 C CA . ASN A 1 141 ? -0.158 -11.845 0.400 1.00 0.00 162 ASN A CA 3
ATOM 7352 C C . ASN A 1 141 ? 0.016 -12.248 1.863 1.00 0.00 162 ASN A C 3
ATOM 7353 O O . ASN A 1 141 ? -0.882 -12.831 2.468 1.00 0.00 162 ASN A O 3
ATOM 7364 N N . ASN A 1 142 ? 1.187 -11.953 2.418 1.00 0.00 163 ASN A N 3
ATOM 7365 C CA . ASN A 1 142 ? 1.475 -12.307 3.800 1.00 0.00 163 ASN A CA 3
ATOM 7366 C C . ASN A 1 142 ? 0.592 -11.520 4.758 1.00 0.00 163 ASN A C 3
ATOM 7367 O O . ASN A 1 142 ? 0.067 -12.065 5.728 1.00 0.00 163 ASN A O 3
ATOM 7378 N N . VAL A 1 143 ? 0.432 -10.231 4.481 1.00 0.00 164 VAL A N 3
ATOM 7379 C CA . VAL A 1 143 ? -0.387 -9.366 5.327 1.00 0.00 164 VAL A CA 3
ATOM 7380 C C . VAL A 1 143 ? -1.870 -9.562 5.030 1.00 0.00 164 VAL A C 3
ATOM 7381 O O . VAL A 1 143 ? -2.711 -9.459 5.918 1.00 0.00 164 VAL A O 3
ATOM 7394 N N . ASN A 1 144 ? -2.177 -9.853 3.773 1.00 0.00 165 ASN A N 3
ATOM 7395 C CA . ASN A 1 144 ? -3.565 -10.055 3.371 1.00 0.00 165 ASN A CA 3
ATOM 7396 C C . ASN A 1 144 ? -4.218 -11.131 4.233 1.00 0.00 165 ASN A C 3
ATOM 7397 O O . ASN A 1 144 ? -5.403 -11.043 4.556 1.00 0.00 165 ASN A O 3
ATOM 7408 N N . LYS A 1 145 ? -3.446 -12.151 4.588 1.00 0.00 166 LYS A N 3
ATOM 7409 C CA . LYS A 1 145 ? -3.973 -13.240 5.399 1.00 0.00 166 LYS A CA 3
ATOM 7410 C C . LYS A 1 145 ? -4.311 -12.755 6.799 1.00 0.00 166 LYS A C 3
ATOM 7411 O O . LYS A 1 145 ? -5.475 -12.720 7.188 1.00 0.00 166 LYS A O 3
ATOM 7430 N N . LYS A 1 146 ? -3.288 -12.380 7.560 1.00 0.00 167 LYS A N 3
ATOM 7431 C CA . LYS A 1 146 ? -3.495 -11.903 8.924 1.00 0.00 167 LYS A CA 3
ATOM 7432 C C . LYS A 1 146 ? -4.609 -10.869 8.969 1.00 0.00 167 LYS A C 3
ATOM 7433 O O . LYS A 1 146 ? -5.304 -10.745 9.976 1.00 0.00 167 LYS A O 3
ATOM 7452 N N . GLN A 1 147 ? -4.782 -10.138 7.881 1.00 0.00 168 GLN A N 3
ATOM 7453 C CA . GLN A 1 147 ? -5.816 -9.119 7.813 1.00 0.00 168 GLN A CA 3
ATOM 7454 C C . GLN A 1 147 ? -7.198 -9.758 7.785 1.00 0.00 168 GLN A C 3
ATOM 7455 O O . GLN A 1 147 ? -7.994 -9.567 8.703 1.00 0.00 168 GLN A O 3
ATOM 7469 N N . HIS A 1 148 ? -7.476 -10.502 6.726 1.00 0.00 169 HIS A N 3
ATOM 7470 C CA . HIS A 1 148 ? -8.769 -11.155 6.585 1.00 0.00 169 HIS A CA 3
ATOM 7471 C C . HIS A 1 148 ? -8.973 -12.172 7.699 1.00 0.00 169 HIS A C 3
ATOM 7472 O O . HIS A 1 148 ? -10.105 -12.472 8.073 1.00 0.00 169 HIS A O 3
ATOM 7487 N N . ASP A 1 149 ? -7.876 -12.697 8.225 1.00 0.00 170 ASP A N 3
ATOM 7488 C CA . ASP A 1 149 ? -7.954 -13.679 9.296 1.00 0.00 170 ASP A CA 3
ATOM 7489 C C . ASP A 1 149 ? -8.603 -13.068 10.534 1.00 0.00 170 ASP A C 3
ATOM 7490 O O . ASP A 1 149 ? -9.424 -13.704 11.193 1.00 0.00 170 ASP A O 3
ATOM 7499 N N . ALA A 1 150 ? -8.231 -11.828 10.841 1.00 0.00 171 ALA A N 3
ATOM 7500 C CA . ALA A 1 150 ? -8.784 -11.136 12.000 1.00 0.00 171 ALA A CA 3
ATOM 7501 C C . ALA A 1 150 ? -10.236 -10.750 11.743 1.00 0.00 171 ALA A C 3
ATOM 7502 O O . ALA A 1 150 ? -11.076 -10.805 12.642 1.00 0.00 171 ALA A O 3
ATOM 7509 N N . LEU A 1 151 ? -10.522 -10.352 10.510 1.00 0.00 172 LEU A N 3
ATOM 7510 C CA . LEU A 1 151 ? -11.868 -9.951 10.150 1.00 0.00 172 LEU A CA 3
ATOM 7511 C C . LEU A 1 151 ? -12.836 -11.113 10.318 1.00 0.00 172 LEU A C 3
ATOM 7512 O O . LEU A 1 151 ? -13.965 -10.937 10.778 1.00 0.00 172 LEU A O 3
ATOM 7528 N N . LYS A 1 152 ? -12.396 -12.300 9.927 1.00 0.00 173 LYS A N 3
ATOM 7529 C CA . LYS A 1 152 ? -13.236 -13.489 10.032 1.00 0.00 173 LYS A CA 3
ATOM 7530 C C . LYS A 1 152 ? -13.294 -13.976 11.464 1.00 0.00 173 LYS A C 3
ATOM 7531 O O . LYS A 1 152 ? -14.235 -14.663 11.857 1.00 0.00 173 LYS A O 3
ATOM 7550 N N . ASN A 1 153 ? -12.284 -13.616 12.248 1.00 0.00 174 ASN A N 3
ATOM 7551 C CA . ASN A 1 153 ? -12.228 -14.020 13.653 1.00 0.00 174 ASN A CA 3
ATOM 7552 C C . ASN A 1 153 ? -12.990 -13.033 14.523 1.00 0.00 174 ASN A C 3
ATOM 7553 O O . ASN A 1 153 ? -13.362 -13.341 15.655 1.00 0.00 174 ASN A O 3
ATOM 7564 N N . LEU A 1 154 ? -13.226 -11.842 13.993 1.00 0.00 175 LEU A N 3
ATOM 7565 C CA . LEU A 1 154 ? -13.942 -10.821 14.742 1.00 0.00 175 LEU A CA 3
ATOM 7566 C C . LEU A 1 154 ? -15.386 -11.228 14.975 1.00 0.00 175 LEU A C 3
ATOM 7567 O O . LEU A 1 154 ? -16.099 -10.591 15.754 1.00 0.00 175 LEU A O 3
ATOM 7583 N N . LYS A 1 155 ? -15.811 -12.270 14.292 1.00 0.00 176 LYS A N 3
ATOM 7584 C CA . LYS A 1 155 ? -17.175 -12.741 14.431 1.00 0.00 176 LYS A CA 3
ATOM 7585 C C . LYS A 1 155 ? -17.415 -13.286 15.834 1.00 0.00 176 LYS A C 3
ATOM 7586 O O . LYS A 1 155 ? -18.412 -12.958 16.475 1.00 0.00 176 LYS A O 3
ATOM 7605 N N . GLU A 1 156 ? -16.497 -14.125 16.302 1.00 0.00 177 GLU A N 3
ATOM 7606 C CA . GLU A 1 156 ? -16.623 -14.717 17.630 1.00 0.00 177 GLU A CA 3
ATOM 7607 C C . GLU A 1 156 ? -16.390 -13.662 18.705 1.00 0.00 177 GLU A C 3
ATOM 7608 O O . GLU A 1 156 ? -17.090 -13.628 19.716 1.00 0.00 177 GLU A O 3
ATOM 7620 N N . LYS A 1 157 ? -15.398 -12.807 18.482 1.00 0.00 178 LYS A N 3
ATOM 7621 C CA . LYS A 1 157 ? -15.077 -11.758 19.441 1.00 0.00 178 LYS A CA 3
ATOM 7622 C C . LYS A 1 157 ? -16.178 -10.707 19.473 1.00 0.00 178 LYS A C 3
ATOM 7623 O O . LYS A 1 157 ? -16.127 -9.761 20.259 1.00 0.00 178 LYS A O 3
ATOM 7642 N N . ALA A 1 158 ? -17.172 -10.878 18.613 1.00 0.00 179 ALA A N 3
ATOM 7643 C CA . ALA A 1 158 ? -18.285 -9.938 18.547 1.00 0.00 179 ALA A CA 3
ATOM 7644 C C . ALA A 1 158 ? -19.395 -10.492 17.672 1.00 0.00 179 ALA A C 3
ATOM 7645 O O . ALA A 1 158 ? -19.247 -10.586 16.453 1.00 0.00 179 ALA A O 3
ATOM 7652 N N . LYS A 1 159 ? -20.515 -10.856 18.296 1.00 0.00 180 LYS A N 3
ATOM 7653 C CA . LYS A 1 159 ? -21.666 -11.401 17.564 1.00 0.00 180 LYS A CA 3
ATOM 7654 C C . LYS A 1 159 ? -22.771 -10.363 17.465 1.00 0.00 180 LYS A C 3
ATOM 7655 O O . LYS A 1 159 ? -22.991 -9.580 18.389 1.00 0.00 180 LYS A O 3
ATOM 7674 N N . THR A 1 160 ? -23.467 -10.360 16.336 1.00 0.00 181 THR A N 3
ATOM 7675 C CA . THR A 1 160 ? -24.557 -9.411 16.116 1.00 0.00 181 THR A CA 3
ATOM 7676 C C . THR A 1 160 ? -25.838 -9.906 16.778 1.00 0.00 181 THR A C 3
ATOM 7677 O O . THR A 1 160 ? -26.916 -9.358 16.552 1.00 0.00 181 THR A O 3
ATOM 7688 N N . ALA A 1 161 ? -25.714 -10.950 17.593 1.00 0.00 182 ALA A N 3
ATOM 7689 C CA . ALA A 1 161 ? -26.872 -11.512 18.277 1.00 0.00 182 ALA A CA 3
ATOM 7690 C C . ALA A 1 161 ? -27.480 -10.491 19.224 1.00 0.00 182 ALA A C 3
ATOM 7691 O O . ALA A 1 161 ? -28.698 -10.434 19.384 1.00 0.00 182 ALA A O 3
ATOM 7698 N N . THR A 1 162 ? -26.624 -9.685 19.853 1.00 0.00 183 THR A N 3
ATOM 7699 C CA . THR A 1 162 ? -27.084 -8.655 20.792 1.00 0.00 183 THR A CA 3
ATOM 7700 C C . THR A 1 162 ? -26.397 -7.328 20.504 1.00 0.00 183 THR A C 3
ATOM 7701 O O . THR A 1 162 ? -25.172 -7.257 20.414 1.00 0.00 183 THR A O 3
ATOM 7712 N N . THR A 1 163 ? -27.196 -6.274 20.368 1.00 0.00 184 THR A N 3
ATOM 7713 C CA . THR A 1 163 ? -26.656 -4.947 20.098 1.00 0.00 184 THR A CA 3
ATOM 7714 C C . THR A 1 163 ? -25.878 -4.429 21.301 1.00 0.00 184 THR A C 3
ATOM 7715 O O . THR A 1 163 ? -24.894 -3.704 21.151 1.00 0.00 184 THR A O 3
ATOM 7726 N N . THR A 1 164 ? -26.324 -4.805 22.496 1.00 0.00 185 THR A N 3
ATOM 7727 C CA . THR A 1 164 ? -25.660 -4.373 23.722 1.00 0.00 185 THR A CA 3
ATOM 7728 C C . THR A 1 164 ? -26.123 -5.214 24.907 1.00 0.00 185 THR A C 3
ATOM 7729 O O . THR A 1 164 ? -27.274 -5.080 25.291 1.00 0.00 185 THR A O 3
ATOM 7741 N N . GLY A 1 1 ? -19.858 -2.182 -18.707 1.00 0.00 22 GLY A N 4
ATOM 7742 C CA . GLY A 1 1 ? -20.148 -0.801 -19.191 1.00 0.00 22 GLY A CA 4
ATOM 7743 C C . GLY A 1 1 ? -18.841 -0.046 -19.379 1.00 0.00 22 GLY A C 4
ATOM 7744 O O . GLY A 1 1 ? -17.826 -0.625 -19.757 1.00 0.00 22 GLY A O 4
ATOM 7750 N N . LEU A 1 2 ? -18.879 1.254 -19.119 1.00 0.00 23 LEU A N 4
ATOM 7751 C CA . LEU A 1 2 ? -17.690 2.088 -19.265 1.00 0.00 23 LEU A CA 4
ATOM 7752 C C . LEU A 1 2 ? -16.669 1.741 -18.202 1.00 0.00 23 LEU A C 4
ATOM 7753 O O . LEU A 1 2 ? -17.018 1.477 -17.057 1.00 0.00 23 LEU A O 4
ATOM 7769 N N . THR A 1 3 ? -15.398 1.747 -18.590 1.00 0.00 24 THR A N 4
ATOM 7770 C CA . THR A 1 3 ? -14.314 1.428 -17.656 1.00 0.00 24 THR A CA 4
ATOM 7771 C C . THR A 1 3 ? -13.791 2.697 -17.000 1.00 0.00 24 THR A C 4
ATOM 7772 O O . THR A 1 3 ? -13.918 3.791 -17.551 1.00 0.00 24 THR A O 4
ATOM 7783 N N . GLY A 1 4 ? -13.216 2.548 -15.809 1.00 0.00 25 GLY A N 4
ATOM 7784 C CA . GLY A 1 4 ? -12.685 3.687 -15.073 1.00 0.00 25 GLY A CA 4
ATOM 7785 C C . GLY A 1 4 ? -11.799 4.534 -15.969 1.00 0.00 25 GLY A C 4
ATOM 7786 O O . GLY A 1 4 ? -11.462 4.130 -17.078 1.00 0.00 25 GLY A O 4
ATOM 7790 N N . GLU A 1 5 ? -11.434 5.714 -15.488 1.00 0.00 26 GLU A N 4
ATOM 7791 C CA . GLU A 1 5 ? -10.582 6.639 -16.255 1.00 0.00 26 GLU A CA 4
ATOM 7792 C C . GLU A 1 5 ? -9.147 6.583 -15.759 1.00 0.00 26 GLU A C 4
ATOM 7793 O O . GLU A 1 5 ? -8.237 7.084 -16.409 1.00 0.00 26 GLU A O 4
ATOM 7805 N N . THR A 1 6 ? -8.954 5.977 -14.604 1.00 0.00 27 THR A N 4
ATOM 7806 C CA . THR A 1 6 ? -7.617 5.864 -14.015 1.00 0.00 27 THR A CA 4
ATOM 7807 C C . THR A 1 6 ? -6.769 4.860 -14.794 1.00 0.00 27 THR A C 4
ATOM 7808 O O . THR A 1 6 ? -5.642 5.157 -15.186 1.00 0.00 27 THR A O 4
ATOM 7819 N N . LYS A 1 7 ? -7.323 3.672 -15.009 1.00 0.00 28 LYS A N 4
ATOM 7820 C CA . LYS A 1 7 ? -6.607 2.638 -15.737 1.00 0.00 28 LYS A CA 4
ATOM 7821 C C . LYS A 1 7 ? -6.188 3.152 -17.106 1.00 0.00 28 LYS A C 4
ATOM 7822 O O . LYS A 1 7 ? -5.260 2.628 -17.717 1.00 0.00 28 LYS A O 4
ATOM 7841 N N . ILE A 1 8 ? -6.903 4.162 -17.602 1.00 0.00 29 ILE A N 4
ATOM 7842 C CA . ILE A 1 8 ? -6.617 4.712 -18.921 1.00 0.00 29 ILE A CA 4
ATOM 7843 C C . ILE A 1 8 ? -5.518 5.742 -18.824 1.00 0.00 29 ILE A C 4
ATOM 7844 O O . ILE A 1 8 ? -4.486 5.620 -19.477 1.00 0.00 29 ILE A O 4
ATOM 7860 N N . ARG A 1 9 ? -5.748 6.769 -18.006 1.00 0.00 30 ARG A N 4
ATOM 7861 C CA . ARG A 1 9 ? -4.773 7.831 -17.829 1.00 0.00 30 ARG A CA 4
ATOM 7862 C C . ARG A 1 9 ? -3.773 7.456 -16.749 1.00 0.00 30 ARG A C 4
ATOM 7863 O O . ARG A 1 9 ? -3.342 8.297 -15.964 1.00 0.00 30 ARG A O 4
ATOM 7884 N N . LEU A 1 10 ? -3.412 6.185 -16.704 1.00 0.00 31 LEU A N 4
ATOM 7885 C CA . LEU A 1 10 ? -2.471 5.714 -15.709 1.00 0.00 31 LEU A CA 4
ATOM 7886 C C . LEU A 1 10 ? -1.107 6.369 -15.902 1.00 0.00 31 LEU A C 4
ATOM 7887 O O . LEU A 1 10 ? -0.435 6.730 -14.935 1.00 0.00 31 LEU A O 4
ATOM 7903 N N . GLU A 1 11 ? -0.695 6.503 -17.155 1.00 0.00 32 GLU A N 4
ATOM 7904 C CA . GLU A 1 11 ? 0.596 7.103 -17.467 1.00 0.00 32 GLU A CA 4
ATOM 7905 C C . GLU A 1 11 ? 0.711 8.481 -16.831 1.00 0.00 32 GLU A C 4
ATOM 7906 O O . GLU A 1 11 ? 1.780 9.091 -16.838 1.00 0.00 32 GLU A O 4
ATOM 7918 N N . SER A 1 12 ? -0.396 8.969 -16.274 1.00 0.00 33 SER A N 4
ATOM 7919 C CA . SER A 1 12 ? -0.406 10.277 -15.630 1.00 0.00 33 SER A CA 4
ATOM 7920 C C . SER A 1 12 ? 0.742 10.390 -14.627 1.00 0.00 33 SER A C 4
ATOM 7921 O O . SER A 1 12 ? 1.866 10.732 -14.992 1.00 0.00 33 SER A O 4
ATOM 7929 N N . SER A 1 13 ? 0.449 10.104 -13.362 1.00 0.00 34 SER A N 4
ATOM 7930 C CA . SER A 1 13 ? 1.461 10.179 -12.317 1.00 0.00 34 SER A CA 4
ATOM 7931 C C . SER A 1 13 ? 0.943 9.546 -11.031 1.00 0.00 34 SER A C 4
ATOM 7932 O O . SER A 1 13 ? -0.238 9.224 -10.915 1.00 0.00 34 SER A O 4
ATOM 7940 N N . ALA A 1 14 ? 1.843 9.368 -10.067 1.00 0.00 35 ALA A N 4
ATOM 7941 C CA . ALA A 1 14 ? 1.478 8.771 -8.783 1.00 0.00 35 ALA A CA 4
ATOM 7942 C C . ALA A 1 14 ? 0.797 9.798 -7.886 1.00 0.00 35 ALA A C 4
ATOM 7943 O O . ALA A 1 14 ? 0.474 9.510 -6.737 1.00 0.00 35 ALA A O 4
ATOM 7950 N N . GLN A 1 15 ? 0.574 10.997 -8.415 1.00 0.00 36 GLN A N 4
ATOM 7951 C CA . GLN A 1 15 ? -0.076 12.056 -7.650 1.00 0.00 36 GLN A CA 4
ATOM 7952 C C . GLN A 1 15 ? -1.571 11.791 -7.523 1.00 0.00 36 GLN A C 4
ATOM 7953 O O . GLN A 1 15 ? -2.178 12.104 -6.512 1.00 0.00 36 GLN A O 4
ATOM 7967 N N . GLU A 1 16 ? -2.168 11.253 -8.577 1.00 0.00 37 GLU A N 4
ATOM 7968 C CA . GLU A 1 16 ? -3.604 10.991 -8.572 1.00 0.00 37 GLU A CA 4
ATOM 7969 C C . GLU A 1 16 ? -3.976 10.033 -7.446 1.00 0.00 37 GLU A C 4
ATOM 7970 O O . GLU A 1 16 ? -4.745 10.376 -6.552 1.00 0.00 37 GLU A O 4
ATOM 7982 N N . ILE A 1 17 ? -3.414 8.835 -7.500 1.00 0.00 38 ILE A N 4
ATOM 7983 C CA . ILE A 1 17 ? -3.684 7.832 -6.477 1.00 0.00 38 ILE A CA 4
ATOM 7984 C C . ILE A 1 17 ? -3.563 8.425 -5.071 1.00 0.00 38 ILE A C 4
ATOM 7985 O O . ILE A 1 17 ? -4.087 7.872 -4.110 1.00 0.00 38 ILE A O 4
ATOM 8001 N N . LYS A 1 18 ? -2.850 9.546 -4.982 1.00 0.00 39 LYS A N 4
ATOM 8002 C CA . LYS A 1 18 ? -2.651 10.191 -3.696 1.00 0.00 39 LYS A CA 4
ATOM 8003 C C . LYS A 1 18 ? -3.975 10.630 -3.087 1.00 0.00 39 LYS A C 4
ATOM 8004 O O . LYS A 1 18 ? -4.219 10.426 -1.897 1.00 0.00 39 LYS A O 4
ATOM 8023 N N . ASP A 1 19 ? -4.822 11.246 -3.902 1.00 0.00 40 ASP A N 4
ATOM 8024 C CA . ASP A 1 19 ? -6.121 11.719 -3.427 1.00 0.00 40 ASP A CA 4
ATOM 8025 C C . ASP A 1 19 ? -7.097 10.554 -3.292 1.00 0.00 40 ASP A C 4
ATOM 8026 O O . ASP A 1 19 ? -8.069 10.630 -2.540 1.00 0.00 40 ASP A O 4
ATOM 8035 N N . GLU A 1 20 ? -6.845 9.484 -4.039 1.00 0.00 41 GLU A N 4
ATOM 8036 C CA . GLU A 1 20 ? -7.723 8.318 -4.003 1.00 0.00 41 GLU A CA 4
ATOM 8037 C C . GLU A 1 20 ? -7.717 7.675 -2.623 1.00 0.00 41 GLU A C 4
ATOM 8038 O O . GLU A 1 20 ? -8.772 7.431 -2.040 1.00 0.00 41 GLU A O 4
ATOM 8050 N N . ILE A 1 21 ? -6.527 7.412 -2.104 1.00 0.00 42 ILE A N 4
ATOM 8051 C CA . ILE A 1 21 ? -6.398 6.804 -0.786 1.00 0.00 42 ILE A CA 4
ATOM 8052 C C . ILE A 1 21 ? -6.959 7.727 0.288 1.00 0.00 42 ILE A C 4
ATOM 8053 O O . ILE A 1 21 ? -7.577 7.270 1.238 1.00 0.00 42 ILE A O 4
ATOM 8069 N N . ASN A 1 22 ? -6.732 9.019 0.123 1.00 0.00 43 ASN A N 4
ATOM 8070 C CA . ASN A 1 22 ? -7.207 10.001 1.087 1.00 0.00 43 ASN A CA 4
ATOM 8071 C C . ASN A 1 22 ? -8.716 9.882 1.246 1.00 0.00 43 ASN A C 4
ATOM 8072 O O . ASN A 1 22 ? -9.300 10.429 2.173 1.00 0.00 43 ASN A O 4
ATOM 8083 N N . LYS A 1 23 ? -9.350 9.183 0.319 1.00 0.00 44 LYS A N 4
ATOM 8084 C CA . LYS A 1 23 ? -10.797 9.021 0.363 1.00 0.00 44 LYS A CA 4
ATOM 8085 C C . LYS A 1 23 ? -11.235 8.355 1.663 1.00 0.00 44 LYS A C 4
ATOM 8086 O O . LYS A 1 23 ? -12.237 8.743 2.261 1.00 0.00 44 LYS A O 4
ATOM 8105 N N . ILE A 1 24 ? -10.496 7.340 2.085 1.00 0.00 45 ILE A N 4
ATOM 8106 C CA . ILE A 1 24 ? -10.836 6.625 3.306 1.00 0.00 45 ILE A CA 4
ATOM 8107 C C . ILE A 1 24 ? -10.731 7.554 4.515 1.00 0.00 45 ILE A C 4
ATOM 8108 O O . ILE A 1 24 ? -11.387 7.331 5.532 1.00 0.00 45 ILE A O 4
ATOM 8124 N N . LYS A 1 25 ? -9.894 8.587 4.412 1.00 0.00 46 LYS A N 4
ATOM 8125 C CA . LYS A 1 25 ? -9.710 9.530 5.504 1.00 0.00 46 LYS A CA 4
ATOM 8126 C C . LYS A 1 25 ? -10.981 10.346 5.711 1.00 0.00 46 LYS A C 4
ATOM 8127 O O . LYS A 1 25 ? -11.439 10.523 6.839 1.00 0.00 46 LYS A O 4
ATOM 8146 N N . ALA A 1 26 ? -11.550 10.835 4.609 1.00 0.00 47 ALA A N 4
ATOM 8147 C CA . ALA A 1 26 ? -12.776 11.628 4.684 1.00 0.00 47 ALA A CA 4
ATOM 8148 C C . ALA A 1 26 ? -13.948 10.756 5.121 1.00 0.00 47 ALA A C 4
ATOM 8149 O O . ALA A 1 26 ? -14.757 11.166 5.949 1.00 0.00 47 ALA A O 4
ATOM 8156 N N . ASN A 1 27 ? -14.024 9.552 4.567 1.00 0.00 48 ASN A N 4
ATOM 8157 C CA . ASN A 1 27 ? -15.100 8.630 4.903 1.00 0.00 48 ASN A CA 4
ATOM 8158 C C . ASN A 1 27 ? -15.160 8.436 6.412 1.00 0.00 48 ASN A C 4
ATOM 8159 O O . ASN A 1 27 ? -16.201 8.097 6.963 1.00 0.00 48 ASN A O 4
ATOM 8170 N N . ALA A 1 28 ? -14.026 8.665 7.070 1.00 0.00 49 ALA A N 4
ATOM 8171 C CA . ALA A 1 28 ? -13.957 8.517 8.516 1.00 0.00 49 ALA A CA 4
ATOM 8172 C C . ALA A 1 28 ? -14.757 9.618 9.216 1.00 0.00 49 ALA A C 4
ATOM 8173 O O . ALA A 1 28 ? -15.328 9.418 10.281 1.00 0.00 49 ALA A O 4
ATOM 8180 N N . LYS A 1 29 ? -14.775 10.788 8.610 1.00 0.00 50 LYS A N 4
ATOM 8181 C CA . LYS A 1 29 ? -15.487 11.916 9.182 1.00 0.00 50 LYS A CA 4
ATOM 8182 C C . LYS A 1 29 ? -16.963 11.618 9.297 1.00 0.00 50 LYS A C 4
ATOM 8183 O O . LYS A 1 29 ? -17.622 12.041 10.248 1.00 0.00 50 LYS A O 4
ATOM 8202 N N . LYS A 1 30 ? -17.485 10.901 8.318 1.00 0.00 51 LYS A N 4
ATOM 8203 C CA . LYS A 1 30 ? -18.914 10.558 8.315 1.00 0.00 51 LYS A CA 4
ATOM 8204 C C . LYS A 1 30 ? -19.188 9.386 9.247 1.00 0.00 51 LYS A C 4
ATOM 8205 O O . LYS A 1 30 ? -20.318 9.197 9.702 1.00 0.00 51 LYS A O 4
ATOM 8224 N N . GLU A 1 31 ? -18.157 8.608 9.531 1.00 0.00 52 GLU A N 4
ATOM 8225 C CA . GLU A 1 31 ? -18.314 7.463 10.417 1.00 0.00 52 GLU A CA 4
ATOM 8226 C C . GLU A 1 31 ? -18.662 7.904 11.822 1.00 0.00 52 GLU A C 4
ATOM 8227 O O . GLU A 1 31 ? -18.967 7.068 12.673 1.00 0.00 52 GLU A O 4
ATOM 8239 N N . GLY A 1 32 ? -18.627 9.203 12.060 1.00 0.00 53 GLY A N 4
ATOM 8240 C CA . GLY A 1 32 ? -18.939 9.739 13.376 1.00 0.00 53 GLY A CA 4
ATOM 8241 C C . GLY A 1 32 ? -17.904 9.308 14.409 1.00 0.00 53 GLY A C 4
ATOM 8242 O O . GLY A 1 32 ? -17.619 10.041 15.354 1.00 0.00 53 GLY A O 4
ATOM 8246 N N . VAL A 1 33 ? -17.345 8.113 14.233 1.00 0.00 54 VAL A N 4
ATOM 8247 C CA . VAL A 1 33 ? -16.353 7.593 15.155 1.00 0.00 54 VAL A CA 4
ATOM 8248 C C . VAL A 1 33 ? -15.296 8.643 15.470 1.00 0.00 54 VAL A C 4
ATOM 8249 O O . VAL A 1 33 ? -15.071 9.559 14.685 1.00 0.00 54 VAL A O 4
ATOM 8262 N N . LYS A 1 34 ? -14.657 8.506 16.615 1.00 0.00 55 LYS A N 4
ATOM 8263 C CA . LYS A 1 34 ? -13.623 9.457 17.013 1.00 0.00 55 LYS A CA 4
ATOM 8264 C C . LYS A 1 34 ? -12.372 9.256 16.177 1.00 0.00 55 LYS A C 4
ATOM 8265 O O . LYS A 1 34 ? -11.636 8.298 16.370 1.00 0.00 55 LYS A O 4
ATOM 8284 N N . PHE A 1 35 ? -12.138 10.161 15.245 1.00 0.00 56 PHE A N 4
ATOM 8285 C CA . PHE A 1 35 ? -10.984 10.077 14.366 1.00 0.00 56 PHE A CA 4
ATOM 8286 C C . PHE A 1 35 ? -9.697 10.121 15.195 1.00 0.00 56 PHE A C 4
ATOM 8287 O O . PHE A 1 35 ? -8.796 9.331 15.011 1.00 0.00 56 PHE A O 4
ATOM 8304 N N . GLU A 1 36 ? -9.620 11.071 16.116 1.00 0.00 57 GLU A N 4
ATOM 8305 C CA . GLU A 1 36 ? -8.433 11.209 16.957 1.00 0.00 57 GLU A CA 4
ATOM 8306 C C . GLU A 1 36 ? -8.060 9.866 17.570 1.00 0.00 57 GLU A C 4
ATOM 8307 O O . GLU A 1 36 ? -6.923 9.657 17.974 1.00 0.00 57 GLU A O 4
ATOM 8319 N N . ALA A 1 37 ? -9.035 8.959 17.641 1.00 0.00 58 ALA A N 4
ATOM 8320 C CA . ALA A 1 37 ? -8.799 7.629 18.202 1.00 0.00 58 ALA A CA 4
ATOM 8321 C C . ALA A 1 37 ? -8.265 6.686 17.130 1.00 0.00 58 ALA A C 4
ATOM 8322 O O . ALA A 1 37 ? -7.647 5.679 17.436 1.00 0.00 58 ALA A O 4
ATOM 8329 N N . PHE A 1 38 ? -8.524 7.008 15.872 1.00 0.00 59 PHE A N 4
ATOM 8330 C CA . PHE A 1 38 ? -8.073 6.164 14.772 1.00 0.00 59 PHE A CA 4
ATOM 8331 C C . PHE A 1 38 ? -6.580 5.895 14.876 1.00 0.00 59 PHE A C 4
ATOM 8332 O O . PHE A 1 38 ? -6.074 4.961 14.263 1.00 0.00 59 PHE A O 4
ATOM 8349 N N . THR A 1 39 ? -5.880 6.737 15.616 1.00 0.00 60 THR A N 4
ATOM 8350 C CA . THR A 1 39 ? -4.430 6.594 15.771 1.00 0.00 60 THR A CA 4
ATOM 8351 C C . THR A 1 39 ? -4.109 5.836 17.053 1.00 0.00 60 THR A C 4
ATOM 8352 O O . THR A 1 39 ? -3.238 4.971 17.069 1.00 0.00 60 THR A O 4
ATOM 8363 N N . ASN A 1 40 ? -4.807 6.180 18.131 1.00 0.00 61 ASN A N 4
ATOM 8364 C CA . ASN A 1 40 ? -4.583 5.531 19.423 1.00 0.00 61 ASN A CA 4
ATOM 8365 C C . ASN A 1 40 ? -5.246 4.159 19.463 1.00 0.00 61 ASN A C 4
ATOM 8366 O O . ASN A 1 40 ? -4.673 3.196 19.963 1.00 0.00 61 ASN A O 4
ATOM 8377 N N . THR A 1 41 ? -6.460 4.087 18.945 1.00 0.00 62 THR A N 4
ATOM 8378 C CA . THR A 1 41 ? -7.203 2.834 18.931 1.00 0.00 62 THR A CA 4
ATOM 8379 C C . THR A 1 41 ? -6.437 1.765 18.176 1.00 0.00 62 THR A C 4
ATOM 8380 O O . THR A 1 41 ? -6.767 0.589 18.249 1.00 0.00 62 THR A O 4
ATOM 8391 N N . GLN A 1 42 ? -5.445 2.192 17.419 1.00 0.00 63 GLN A N 4
ATOM 8392 C CA . GLN A 1 42 ? -4.644 1.259 16.615 1.00 0.00 63 GLN A CA 4
ATOM 8393 C C . GLN A 1 42 ? -4.274 0.028 17.430 1.00 0.00 63 GLN A C 4
ATOM 8394 O O . GLN A 1 42 ? -4.586 -1.098 17.057 1.00 0.00 63 GLN A O 4
ATOM 8408 N N . THR A 1 43 ? -3.630 0.261 18.549 1.00 0.00 64 THR A N 4
ATOM 8409 C CA . THR A 1 43 ? -3.236 -0.829 19.435 1.00 0.00 64 THR A CA 4
ATOM 8410 C C . THR A 1 43 ? -4.464 -1.532 20.008 1.00 0.00 64 THR A C 4
ATOM 8411 O O . THR A 1 43 ? -4.515 -2.761 20.073 1.00 0.00 64 THR A O 4
ATOM 8422 N N . GLY A 1 44 ? -5.442 -0.744 20.437 1.00 0.00 65 GLY A N 4
ATOM 8423 C CA . GLY A 1 44 ? -6.660 -1.296 21.015 1.00 0.00 65 GLY A CA 4
ATOM 8424 C C . GLY A 1 44 ? -7.441 -2.102 19.986 1.00 0.00 65 GLY A C 4
ATOM 8425 O O . GLY A 1 44 ? -8.209 -2.990 20.339 1.00 0.00 65 GLY A O 4
ATOM 8429 N N . SER A 1 45 ? -7.247 -1.776 18.715 1.00 0.00 66 SER A N 4
ATOM 8430 C CA . SER A 1 45 ? -7.947 -2.470 17.641 1.00 0.00 66 SER A CA 4
ATOM 8431 C C . SER A 1 45 ? -7.612 -3.955 17.656 1.00 0.00 66 SER A C 4
ATOM 8432 O O . SER A 1 45 ? -8.358 -4.774 17.118 1.00 0.00 66 SER A O 4
ATOM 8440 N N . LYS A 1 46 ? -6.487 -4.296 18.273 1.00 0.00 67 LYS A N 4
ATOM 8441 C CA . LYS A 1 46 ? -6.066 -5.689 18.349 1.00 0.00 67 LYS A CA 4
ATOM 8442 C C . LYS A 1 46 ? -7.029 -6.498 19.200 1.00 0.00 67 LYS A C 4
ATOM 8443 O O . LYS A 1 46 ? -7.447 -7.589 18.819 1.00 0.00 67 LYS A O 4
ATOM 8462 N N . ILE A 1 47 ? -7.366 -5.964 20.359 1.00 0.00 68 ILE A N 4
ATOM 8463 C CA . ILE A 1 47 ? -8.281 -6.645 21.284 1.00 0.00 68 ILE A CA 4
ATOM 8464 C C . ILE A 1 47 ? -9.710 -6.202 21.032 1.00 0.00 68 ILE A C 4
ATOM 8465 O O . ILE A 1 47 ? -10.637 -7.001 21.118 1.00 0.00 68 ILE A O 4
ATOM 8481 N N . SER A 1 48 ? -9.877 -4.920 20.774 1.00 0.00 69 SER A N 4
ATOM 8482 C CA . SER A 1 48 ? -11.204 -4.362 20.552 1.00 0.00 69 SER A CA 4
ATOM 8483 C C . SER A 1 48 ? -11.812 -4.934 19.300 1.00 0.00 69 SER A C 4
ATOM 8484 O O . SER A 1 48 ? -12.924 -5.455 19.350 1.00 0.00 69 SER A O 4
ATOM 8492 N N . GLU A 1 49 ? -11.067 -4.854 18.183 1.00 0.00 70 GLU A N 4
ATOM 8493 C CA . GLU A 1 49 ? -11.536 -5.388 16.899 1.00 0.00 70 GLU A CA 4
ATOM 8494 C C . GLU A 1 49 ? -13.049 -5.278 16.774 1.00 0.00 70 GLU A C 4
ATOM 8495 O O . GLU A 1 49 ? -13.699 -6.153 16.247 1.00 0.00 70 GLU A O 4
ATOM 8507 N N . LYS A 1 50 ? -13.597 -4.202 17.300 1.00 0.00 71 LYS A N 4
ATOM 8508 C CA . LYS A 1 50 ? -15.032 -3.959 17.258 1.00 0.00 71 LYS A CA 4
ATOM 8509 C C . LYS A 1 50 ? -15.400 -3.047 16.080 1.00 0.00 71 LYS A C 4
ATOM 8510 O O . LYS A 1 50 ? -16.487 -3.172 15.516 1.00 0.00 71 LYS A O 4
ATOM 8529 N N . PRO A 1 51 ? -14.538 -2.107 15.724 1.00 0.00 72 PRO A N 4
ATOM 8530 C CA . PRO A 1 51 ? -14.819 -1.136 14.641 1.00 0.00 72 PRO A CA 4
ATOM 8531 C C . PRO A 1 51 ? -14.626 -1.737 13.254 1.00 0.00 72 PRO A C 4
ATOM 8532 O O . PRO A 1 51 ? -13.563 -1.607 12.655 1.00 0.00 72 PRO A O 4
ATOM 8543 N N . GLU A 1 52 ? -15.668 -2.372 12.751 1.00 0.00 73 GLU A N 4
ATOM 8544 C CA . GLU A 1 52 ? -15.605 -2.971 11.427 1.00 0.00 73 GLU A CA 4
ATOM 8545 C C . GLU A 1 52 ? -15.164 -1.933 10.398 1.00 0.00 73 GLU A C 4
ATOM 8546 O O . GLU A 1 52 ? -14.671 -2.284 9.331 1.00 0.00 73 GLU A O 4
ATOM 8558 N N . PHE A 1 53 ? -15.348 -0.654 10.721 1.00 0.00 74 PHE A N 4
ATOM 8559 C CA . PHE A 1 53 ? -14.962 0.417 9.802 1.00 0.00 74 PHE A CA 4
ATOM 8560 C C . PHE A 1 53 ? -13.438 0.551 9.742 1.00 0.00 74 PHE A C 4
ATOM 8561 O O . PHE A 1 53 ? -12.823 0.375 8.692 1.00 0.00 74 PHE A O 4
ATOM 8578 N N . ILE A 1 54 ? -12.852 0.892 10.882 1.00 0.00 75 ILE A N 4
ATOM 8579 C CA . ILE A 1 54 ? -11.400 1.072 10.928 1.00 0.00 75 ILE A CA 4
ATOM 8580 C C . ILE A 1 54 ? -10.701 -0.094 10.238 1.00 0.00 75 ILE A C 4
ATOM 8581 O O . ILE A 1 54 ? -9.564 0.024 9.788 1.00 0.00 75 ILE A O 4
ATOM 8597 N N . LEU A 1 55 ? -11.393 -1.222 10.175 1.00 0.00 76 LEU A N 4
ATOM 8598 C CA . LEU A 1 55 ? -10.834 -2.418 9.544 1.00 0.00 76 LEU A CA 4
ATOM 8599 C C . LEU A 1 55 ? -11.278 -2.487 8.102 1.00 0.00 76 LEU A C 4
ATOM 8600 O O . LEU A 1 55 ? -10.610 -3.092 7.287 1.00 0.00 76 LEU A O 4
ATOM 8616 N N . LYS A 1 56 ? -12.400 -1.856 7.790 1.00 0.00 77 LYS A N 4
ATOM 8617 C CA . LYS A 1 56 ? -12.912 -1.865 6.423 1.00 0.00 77 LYS A CA 4
ATOM 8618 C C . LYS A 1 56 ? -11.903 -1.229 5.473 1.00 0.00 77 LYS A C 4
ATOM 8619 O O . LYS A 1 56 ? -11.641 -1.740 4.389 1.00 0.00 77 LYS A O 4
ATOM 8638 N N . ALA A 1 57 ? -11.351 -0.094 5.875 1.00 0.00 78 ALA A N 4
ATOM 8639 C CA . ALA A 1 57 ? -10.377 0.596 5.045 1.00 0.00 78 ALA A CA 4
ATOM 8640 C C . ALA A 1 57 ? -9.075 -0.191 4.998 1.00 0.00 78 ALA A C 4
ATOM 8641 O O . ALA A 1 57 ? -8.444 -0.295 3.952 1.00 0.00 78 ALA A O 4
ATOM 8648 N N . LYS A 1 58 ? -8.668 -0.742 6.139 1.00 0.00 79 LYS A N 4
ATOM 8649 C CA . LYS A 1 58 ? -7.433 -1.506 6.219 1.00 0.00 79 LYS A CA 4
ATOM 8650 C C . LYS A 1 58 ? -7.424 -2.629 5.192 1.00 0.00 79 LYS A C 4
ATOM 8651 O O . LYS A 1 58 ? -6.467 -2.770 4.443 1.00 0.00 79 LYS A O 4
ATOM 8670 N N . ILE A 1 59 ? -8.496 -3.417 5.157 1.00 0.00 80 ILE A N 4
ATOM 8671 C CA . ILE A 1 59 ? -8.591 -4.520 4.202 1.00 0.00 80 ILE A CA 4
ATOM 8672 C C . ILE A 1 59 ? -8.827 -3.986 2.786 1.00 0.00 80 ILE A C 4
ATOM 8673 O O . ILE A 1 59 ? -8.159 -4.393 1.837 1.00 0.00 80 ILE A O 4
ATOM 8689 N N . LYS A 1 60 ? -9.798 -3.091 2.653 1.00 0.00 81 LYS A N 4
ATOM 8690 C CA . LYS A 1 60 ? -10.149 -2.529 1.369 1.00 0.00 81 LYS A CA 4
ATOM 8691 C C . LYS A 1 60 ? -8.955 -1.809 0.787 1.00 0.00 81 LYS A C 4
ATOM 8692 O O . LYS A 1 60 ? -8.859 -1.623 -0.422 1.00 0.00 81 LYS A O 4
ATOM 8711 N N . ALA A 1 61 ? -8.036 -1.404 1.659 1.00 0.00 82 ALA A N 4
ATOM 8712 C CA . ALA A 1 61 ? -6.833 -0.702 1.229 1.00 0.00 82 ALA A CA 4
ATOM 8713 C C . ALA A 1 61 ? -5.858 -1.677 0.567 1.00 0.00 82 ALA A C 4
ATOM 8714 O O . ALA A 1 61 ? -4.949 -1.272 -0.151 1.00 0.00 82 ALA A O 4
ATOM 8721 N N . ILE A 1 62 ? -6.053 -2.967 0.821 1.00 0.00 83 ILE A N 4
ATOM 8722 C CA . ILE A 1 62 ? -5.189 -3.996 0.236 1.00 0.00 83 ILE A CA 4
ATOM 8723 C C . ILE A 1 62 ? -5.507 -4.184 -1.235 1.00 0.00 83 ILE A C 4
ATOM 8724 O O . ILE A 1 62 ? -4.613 -4.332 -2.065 1.00 0.00 83 ILE A O 4
ATOM 8740 N N . GLN A 1 63 ? -6.795 -4.214 -1.553 1.00 0.00 84 GLN A N 4
ATOM 8741 C CA . GLN A 1 63 ? -7.208 -4.415 -2.944 1.00 0.00 84 GLN A CA 4
ATOM 8742 C C . GLN A 1 63 ? -6.571 -3.374 -3.860 1.00 0.00 84 GLN A C 4
ATOM 8743 O O . GLN A 1 63 ? -6.081 -3.695 -4.940 1.00 0.00 84 GLN A O 4
ATOM 8757 N N . VAL A 1 64 ? -6.583 -2.128 -3.419 1.00 0.00 85 VAL A N 4
ATOM 8758 C CA . VAL A 1 64 ? -6.001 -1.038 -4.195 1.00 0.00 85 VAL A CA 4
ATOM 8759 C C . VAL A 1 64 ? -4.480 -1.067 -4.101 1.00 0.00 85 VAL A C 4
ATOM 8760 O O . VAL A 1 64 ? -3.792 -0.453 -4.901 1.00 0.00 85 VAL A O 4
ATOM 8773 N N . ALA A 1 65 ? -3.956 -1.760 -3.102 1.00 0.00 86 ALA A N 4
ATOM 8774 C CA . ALA A 1 65 ? -2.514 -1.836 -2.913 1.00 0.00 86 ALA A CA 4
ATOM 8775 C C . ALA A 1 65 ? -1.845 -2.617 -4.039 1.00 0.00 86 ALA A C 4
ATOM 8776 O O . ALA A 1 65 ? -0.973 -2.107 -4.739 1.00 0.00 86 ALA A O 4
ATOM 8783 N N . GLU A 1 66 ? -2.270 -3.859 -4.202 1.00 0.00 87 GLU A N 4
ATOM 8784 C CA . GLU A 1 66 ? -1.721 -4.724 -5.243 1.00 0.00 87 GLU A CA 4
ATOM 8785 C C . GLU A 1 66 ? -1.770 -4.031 -6.594 1.00 0.00 87 GLU A C 4
ATOM 8786 O O . GLU A 1 66 ? -1.124 -4.458 -7.545 1.00 0.00 87 GLU A O 4
ATOM 8798 N N . ARG A 1 67 ? -2.551 -2.969 -6.688 1.00 0.00 88 ARG A N 4
ATOM 8799 C CA . ARG A 1 67 ? -2.673 -2.248 -7.932 1.00 0.00 88 ARG A CA 4
ATOM 8800 C C . ARG A 1 67 ? -1.406 -1.461 -8.250 1.00 0.00 88 ARG A C 4
ATOM 8801 O O . ARG A 1 67 ? -1.107 -1.186 -9.416 1.00 0.00 88 ARG A O 4
ATOM 8822 N N . PHE A 1 68 ? -0.680 -1.067 -7.209 1.00 0.00 89 PHE A N 4
ATOM 8823 C CA . PHE A 1 68 ? 0.543 -0.295 -7.415 1.00 0.00 89 PHE A CA 4
ATOM 8824 C C . PHE A 1 68 ? 1.639 -1.152 -8.010 1.00 0.00 89 PHE A C 4
ATOM 8825 O O . PHE A 1 68 ? 2.041 -0.930 -9.150 1.00 0.00 89 PHE A O 4
ATOM 8842 N N . VAL A 1 69 ? 2.104 -2.127 -7.236 1.00 0.00 90 VAL A N 4
ATOM 8843 C CA . VAL A 1 69 ? 3.176 -3.019 -7.702 1.00 0.00 90 VAL A CA 4
ATOM 8844 C C . VAL A 1 69 ? 2.945 -3.441 -9.151 1.00 0.00 90 VAL A C 4
ATOM 8845 O O . VAL A 1 69 ? 3.887 -3.737 -9.889 1.00 0.00 90 VAL A O 4
ATOM 8858 N N . LYS A 1 70 ? 1.679 -3.458 -9.550 1.00 0.00 91 LYS A N 4
ATOM 8859 C CA . LYS A 1 70 ? 1.321 -3.825 -10.911 1.00 0.00 91 LYS A CA 4
ATOM 8860 C C . LYS A 1 70 ? 1.742 -2.760 -11.901 1.00 0.00 91 LYS A C 4
ATOM 8861 O O . LYS A 1 70 ? 2.234 -3.068 -12.986 1.00 0.00 91 LYS A O 4
ATOM 8880 N N . ALA A 1 71 ? 1.541 -1.510 -11.522 1.00 0.00 92 ALA A N 4
ATOM 8881 C CA . ALA A 1 71 ? 1.903 -0.389 -12.384 1.00 0.00 92 ALA A CA 4
ATOM 8882 C C . ALA A 1 71 ? 3.416 -0.263 -12.504 1.00 0.00 92 ALA A C 4
ATOM 8883 O O . ALA A 1 71 ? 3.946 0.183 -13.524 1.00 0.00 92 ALA A O 4
ATOM 8890 N N . ILE A 1 72 ? 4.109 -0.655 -11.446 1.00 0.00 93 ILE A N 4
ATOM 8891 C CA . ILE A 1 72 ? 5.564 -0.563 -11.450 1.00 0.00 93 ILE A CA 4
ATOM 8892 C C . ILE A 1 72 ? 6.141 -1.299 -12.650 1.00 0.00 93 ILE A C 4
ATOM 8893 O O . ILE A 1 72 ? 7.163 -0.891 -13.200 1.00 0.00 93 ILE A O 4
ATOM 8909 N N . LYS A 1 73 ? 5.534 -2.408 -13.004 1.00 0.00 94 LYS A N 4
ATOM 8910 C CA . LYS A 1 73 ? 6.032 -3.209 -14.100 1.00 0.00 94 LYS A CA 4
ATOM 8911 C C . LYS A 1 73 ? 5.963 -2.430 -15.395 1.00 0.00 94 LYS A C 4
ATOM 8912 O O . LYS A 1 73 ? 6.875 -2.495 -16.208 1.00 0.00 94 LYS A O 4
ATOM 8931 N N . GLU A 1 74 ? 4.869 -1.711 -15.589 1.00 0.00 95 GLU A N 4
ATOM 8932 C CA . GLU A 1 74 ? 4.691 -0.934 -16.808 1.00 0.00 95 GLU A CA 4
ATOM 8933 C C . GLU A 1 74 ? 5.752 0.156 -16.915 1.00 0.00 95 GLU A C 4
ATOM 8934 O O . GLU A 1 74 ? 6.340 0.363 -17.975 1.00 0.00 95 GLU A O 4
ATOM 8946 N N . GLU A 1 75 ? 5.982 0.854 -15.813 1.00 0.00 96 GLU A N 4
ATOM 8947 C CA . GLU A 1 75 ? 6.967 1.929 -15.803 1.00 0.00 96 GLU A CA 4
ATOM 8948 C C . GLU A 1 75 ? 8.326 1.418 -16.260 1.00 0.00 96 GLU A C 4
ATOM 8949 O O . GLU A 1 75 ? 9.169 2.190 -16.704 1.00 0.00 96 GLU A O 4
ATOM 8961 N N . ALA A 1 76 ? 8.537 0.116 -16.128 1.00 0.00 97 ALA A N 4
ATOM 8962 C CA . ALA A 1 76 ? 9.804 -0.495 -16.532 1.00 0.00 97 ALA A CA 4
ATOM 8963 C C . ALA A 1 76 ? 9.775 -0.889 -18.011 1.00 0.00 97 ALA A C 4
ATOM 8964 O O . ALA A 1 76 ? 10.792 -0.860 -18.701 1.00 0.00 97 ALA A O 4
ATOM 8971 N N . GLU A 1 77 ? 8.595 -1.261 -18.485 1.00 0.00 98 GLU A N 4
ATOM 8972 C CA . GLU A 1 77 ? 8.453 -1.683 -19.878 1.00 0.00 98 GLU A CA 4
ATOM 8973 C C . GLU A 1 77 ? 8.966 -0.612 -20.819 1.00 0.00 98 GLU A C 4
ATOM 8974 O O . GLU A 1 77 ? 9.428 -0.903 -21.897 1.00 0.00 98 GLU A O 4
ATOM 8986 N N . LYS A 1 78 ? 8.846 0.626 -20.421 1.00 0.00 99 LYS A N 4
ATOM 8987 C CA . LYS A 1 78 ? 9.308 1.745 -21.256 1.00 0.00 99 LYS A CA 4
ATOM 8988 C C . LYS A 1 78 ? 10.721 2.130 -20.861 1.00 0.00 99 LYS A C 4
ATOM 8989 O O . LYS A 1 78 ? 11.381 2.903 -21.547 1.00 0.00 99 LYS A O 4
ATOM 9008 N N . LEU A 1 79 ? 11.188 1.592 -19.741 1.00 0.00 100 LEU A N 4
ATOM 9009 C CA . LEU A 1 79 ? 12.524 1.893 -19.260 1.00 0.00 100 LEU A CA 4
ATOM 9010 C C . LEU A 1 79 ? 13.593 1.132 -20.018 1.00 0.00 100 LEU A C 4
ATOM 9011 O O . LEU A 1 79 ? 14.718 1.594 -20.140 1.00 0.00 100 LEU A O 4
ATOM 9027 N N . LYS A 1 80 ? 13.254 -0.041 -20.505 1.00 0.00 101 LYS A N 4
ATOM 9028 C CA . LYS A 1 80 ? 14.208 -0.875 -21.243 1.00 0.00 101 LYS A CA 4
ATOM 9029 C C . LYS A 1 80 ? 15.058 -0.046 -22.200 1.00 0.00 101 LYS A C 4
ATOM 9030 O O . LYS A 1 80 ? 16.221 0.227 -21.925 1.00 0.00 101 LYS A O 4
ATOM 9049 N N . LYS A 1 81 ? 14.465 0.342 -23.326 1.00 0.00 102 LYS A N 4
ATOM 9050 C CA . LYS A 1 81 ? 15.178 1.135 -24.318 1.00 0.00 102 LYS A CA 4
ATOM 9051 C C . LYS A 1 81 ? 15.951 2.265 -23.646 1.00 0.00 102 LYS A C 4
ATOM 9052 O O . LYS A 1 81 ? 17.109 2.517 -23.971 1.00 0.00 102 LYS A O 4
ATOM 9071 N N . SER A 1 82 ? 15.296 2.937 -22.702 1.00 0.00 103 SER A N 4
ATOM 9072 C CA . SER A 1 82 ? 15.927 4.043 -22.000 1.00 0.00 103 SER A CA 4
ATOM 9073 C C . SER A 1 82 ? 17.236 3.582 -21.381 1.00 0.00 103 SER A C 4
ATOM 9074 O O . SER A 1 82 ? 18.286 4.183 -21.607 1.00 0.00 103 SER A O 4
ATOM 9082 N N . GLY A 1 83 ? 17.170 2.494 -20.613 1.00 0.00 104 GLY A N 4
ATOM 9083 C CA . GLY A 1 83 ? 18.359 1.946 -19.966 1.00 0.00 104 GLY A CA 4
ATOM 9084 C C . GLY A 1 83 ? 19.202 3.044 -19.328 1.00 0.00 104 GLY A C 4
ATOM 9085 O O . GLY A 1 83 ? 20.377 2.844 -19.026 1.00 0.00 104 GLY A O 4
ATOM 9089 N N . SER A 1 84 ? 18.601 4.222 -19.152 1.00 0.00 105 SER A N 4
ATOM 9090 C CA . SER A 1 84 ? 19.305 5.365 -18.575 1.00 0.00 105 SER A CA 4
ATOM 9091 C C . SER A 1 84 ? 19.054 5.437 -17.076 1.00 0.00 105 SER A C 4
ATOM 9092 O O . SER A 1 84 ? 17.934 5.691 -16.635 1.00 0.00 105 SER A O 4
ATOM 9100 N N . SER A 1 85 ? 20.107 5.215 -16.301 1.00 0.00 106 SER A N 4
ATOM 9101 C CA . SER A 1 85 ? 19.999 5.260 -14.848 1.00 0.00 106 SER A CA 4
ATOM 9102 C C . SER A 1 85 ? 19.436 6.607 -14.402 1.00 0.00 106 SER A C 4
ATOM 9103 O O . SER A 1 85 ? 19.026 6.768 -13.253 1.00 0.00 106 SER A O 4
ATOM 9111 N N . GLY A 1 86 ? 19.419 7.569 -15.319 1.00 0.00 107 GLY A N 4
ATOM 9112 C CA . GLY A 1 86 ? 18.900 8.899 -15.010 1.00 0.00 107 GLY A CA 4
ATOM 9113 C C . GLY A 1 86 ? 17.388 8.860 -14.808 1.00 0.00 107 GLY A C 4
ATOM 9114 O O . GLY A 1 86 ? 16.859 9.474 -13.882 1.00 0.00 107 GLY A O 4
ATOM 9118 N N . ALA A 1 87 ? 16.698 8.134 -15.684 1.00 0.00 108 ALA A N 4
ATOM 9119 C CA . ALA A 1 87 ? 15.243 8.021 -15.593 1.00 0.00 108 ALA A CA 4
ATOM 9120 C C . ALA A 1 87 ? 14.844 7.211 -14.366 1.00 0.00 108 ALA A C 4
ATOM 9121 O O . ALA A 1 87 ? 13.880 7.544 -13.675 1.00 0.00 108 ALA A O 4
ATOM 9128 N N . PHE A 1 88 ? 15.595 6.152 -14.100 1.00 0.00 109 PHE A N 4
ATOM 9129 C CA . PHE A 1 88 ? 15.311 5.304 -12.957 1.00 0.00 109 PHE A CA 4
ATOM 9130 C C . PHE A 1 88 ? 15.336 6.115 -11.668 1.00 0.00 109 PHE A C 4
ATOM 9131 O O . PHE A 1 88 ? 14.637 5.787 -10.718 1.00 0.00 109 PHE A O 4
ATOM 9148 N N . SER A 1 89 ? 16.138 7.165 -11.643 1.00 0.00 110 SER A N 4
ATOM 9149 C CA . SER A 1 89 ? 16.248 8.009 -10.464 1.00 0.00 110 SER A CA 4
ATOM 9150 C C . SER A 1 89 ? 14.942 8.742 -10.197 1.00 0.00 110 SER A C 4
ATOM 9151 O O . SER A 1 89 ? 14.503 8.839 -9.062 1.00 0.00 110 SER A O 4
ATOM 9159 N N . ALA A 1 90 ? 14.324 9.252 -11.252 1.00 0.00 111 ALA A N 4
ATOM 9160 C CA . ALA A 1 90 ? 13.067 9.979 -11.104 1.00 0.00 111 ALA A CA 4
ATOM 9161 C C . ALA A 1 90 ? 11.974 9.080 -10.539 1.00 0.00 111 ALA A C 4
ATOM 9162 O O . ALA A 1 90 ? 11.296 9.438 -9.576 1.00 0.00 111 ALA A O 4
ATOM 9169 N N . MET A 1 91 ? 11.789 7.925 -11.159 1.00 0.00 112 MET A N 4
ATOM 9170 C CA . MET A 1 91 ? 10.752 6.999 -10.713 1.00 0.00 112 MET A CA 4
ATOM 9171 C C . MET A 1 91 ? 11.113 6.386 -9.370 1.00 0.00 112 MET A C 4
ATOM 9172 O O . MET A 1 91 ? 10.261 6.275 -8.487 1.00 0.00 112 MET A O 4
ATOM 9186 N N . TYR A 1 92 ? 12.363 5.970 -9.234 1.00 0.00 113 TYR A N 4
ATOM 9187 C CA . TYR A 1 92 ? 12.812 5.351 -8.000 1.00 0.00 113 TYR A CA 4
ATOM 9188 C C . TYR A 1 92 ? 12.690 6.330 -6.839 1.00 0.00 113 TYR A C 4
ATOM 9189 O O . TYR A 1 92 ? 12.154 5.994 -5.795 1.00 0.00 113 TYR A O 4
ATOM 9207 N N . ASP A 1 93 ? 13.190 7.540 -7.034 1.00 0.00 114 ASP A N 4
ATOM 9208 C CA . ASP A 1 93 ? 13.144 8.556 -5.981 1.00 0.00 114 ASP A CA 4
ATOM 9209 C C . ASP A 1 93 ? 11.708 8.773 -5.532 1.00 0.00 114 ASP A C 4
ATOM 9210 O O . ASP A 1 93 ? 11.424 8.871 -4.341 1.00 0.00 114 ASP A O 4
ATOM 9219 N N . LEU A 1 94 ? 10.804 8.840 -6.490 1.00 0.00 115 LEU A N 4
ATOM 9220 C CA . LEU A 1 94 ? 9.398 9.038 -6.176 1.00 0.00 115 LEU A CA 4
ATOM 9221 C C . LEU A 1 94 ? 8.832 7.822 -5.467 1.00 0.00 115 LEU A C 4
ATOM 9222 O O . LEU A 1 94 ? 7.750 7.883 -4.892 1.00 0.00 115 LEU A O 4
ATOM 9238 N N . MET A 1 95 ? 9.555 6.729 -5.524 1.00 0.00 116 MET A N 4
ATOM 9239 C CA . MET A 1 95 ? 9.114 5.498 -4.890 1.00 0.00 116 MET A CA 4
ATOM 9240 C C . MET A 1 95 ? 9.133 5.625 -3.380 1.00 0.00 116 MET A C 4
ATOM 9241 O O . MET A 1 95 ? 8.604 4.766 -2.678 1.00 0.00 116 MET A O 4
ATOM 9255 N N . ILE A 1 96 ? 9.766 6.684 -2.882 1.00 0.00 117 ILE A N 4
ATOM 9256 C CA . ILE A 1 96 ? 9.878 6.917 -1.436 1.00 0.00 117 ILE A CA 4
ATOM 9257 C C . ILE A 1 96 ? 9.128 8.168 -1.037 1.00 0.00 117 ILE A C 4
ATOM 9258 O O . ILE A 1 96 ? 8.604 8.248 0.069 1.00 0.00 117 ILE A O 4
ATOM 9274 N N . ASP A 1 97 ? 9.076 9.148 -1.933 1.00 0.00 118 ASP A N 4
ATOM 9275 C CA . ASP A 1 97 ? 8.389 10.395 -1.654 1.00 0.00 118 ASP A CA 4
ATOM 9276 C C . ASP A 1 97 ? 6.893 10.163 -1.548 1.00 0.00 118 ASP A C 4
ATOM 9277 O O . ASP A 1 97 ? 6.210 10.805 -0.756 1.00 0.00 118 ASP A O 4
ATOM 9286 N N . VAL A 1 98 ? 6.380 9.249 -2.367 1.00 0.00 119 VAL A N 4
ATOM 9287 C CA . VAL A 1 98 ? 4.948 8.949 -2.365 1.00 0.00 119 VAL A CA 4
ATOM 9288 C C . VAL A 1 98 ? 4.630 7.873 -1.330 1.00 0.00 119 VAL A C 4
ATOM 9289 O O . VAL A 1 98 ? 3.505 7.778 -0.842 1.00 0.00 119 VAL A O 4
ATOM 9302 N N . SER A 1 99 ? 5.632 7.051 -1.011 1.00 0.00 120 SER A N 4
ATOM 9303 C CA . SER A 1 99 ? 5.450 5.972 -0.041 1.00 0.00 120 SER A CA 4
ATOM 9304 C C . SER A 1 99 ? 5.506 6.509 1.386 1.00 0.00 120 SER A C 4
ATOM 9305 O O . SER A 1 99 ? 4.981 5.896 2.310 1.00 0.00 120 SER A O 4
ATOM 9313 N N . LYS A 1 100 ? 6.135 7.663 1.557 1.00 0.00 121 LYS A N 4
ATOM 9314 C CA . LYS A 1 100 ? 6.240 8.285 2.872 1.00 0.00 121 LYS A CA 4
ATOM 9315 C C . LYS A 1 100 ? 4.847 8.612 3.404 1.00 0.00 121 LYS A C 4
ATOM 9316 O O . LYS A 1 100 ? 4.457 8.115 4.461 1.00 0.00 121 LYS A O 4
ATOM 9335 N N . PRO A 1 101 ? 4.099 9.443 2.704 1.00 0.00 122 PRO A N 4
ATOM 9336 C CA . PRO A 1 101 ? 2.721 9.821 3.125 1.00 0.00 122 PRO A CA 4
ATOM 9337 C C . PRO A 1 101 ? 1.800 8.615 3.107 1.00 0.00 122 PRO A C 4
ATOM 9338 O O . PRO A 1 101 ? 0.934 8.472 3.960 1.00 0.00 122 PRO A O 4
ATOM 9349 N N . LEU A 1 102 ? 1.972 7.753 2.105 1.00 0.00 123 LEU A N 4
ATOM 9350 C CA . LEU A 1 102 ? 1.117 6.591 1.977 1.00 0.00 123 LEU A CA 4
ATOM 9351 C C . LEU A 1 102 ? 0.968 5.892 3.314 1.00 0.00 123 LEU A C 4
ATOM 9352 O O . LEU A 1 102 ? -0.087 5.359 3.608 1.00 0.00 123 LEU A O 4
ATOM 9368 N N . GLU A 1 103 ? 2.029 5.899 4.109 1.00 0.00 124 GLU A N 4
ATOM 9369 C CA . GLU A 1 103 ? 2.006 5.252 5.423 1.00 0.00 124 GLU A CA 4
ATOM 9370 C C . GLU A 1 103 ? 0.669 5.483 6.133 1.00 0.00 124 GLU A C 4
ATOM 9371 O O . GLU A 1 103 ? 0.234 4.675 6.954 1.00 0.00 124 GLU A O 4
ATOM 9383 N N . GLU A 1 104 ? 0.022 6.592 5.789 1.00 0.00 125 GLU A N 4
ATOM 9384 C CA . GLU A 1 104 ? -1.267 6.931 6.371 1.00 0.00 125 GLU A CA 4
ATOM 9385 C C . GLU A 1 104 ? -2.247 5.792 6.185 1.00 0.00 125 GLU A C 4
ATOM 9386 O O . GLU A 1 104 ? -3.299 5.777 6.816 1.00 0.00 125 GLU A O 4
ATOM 9398 N N . ILE A 1 105 ? -1.905 4.835 5.321 1.00 0.00 126 ILE A N 4
ATOM 9399 C CA . ILE A 1 105 ? -2.764 3.683 5.059 1.00 0.00 126 ILE A CA 4
ATOM 9400 C C . ILE A 1 105 ? -2.132 2.406 5.600 1.00 0.00 126 ILE A C 4
ATOM 9401 O O . ILE A 1 105 ? -2.739 1.336 5.581 1.00 0.00 126 ILE A O 4
ATOM 9417 N N . GLY A 1 106 ? -0.911 2.516 6.072 1.00 0.00 127 GLY A N 4
ATOM 9418 C CA . GLY A 1 106 ? -0.228 1.353 6.600 1.00 0.00 127 GLY A CA 4
ATOM 9419 C C . GLY A 1 106 ? 0.173 0.373 5.515 1.00 0.00 127 GLY A C 4
ATOM 9420 O O . GLY A 1 106 ? -0.098 -0.818 5.632 1.00 0.00 127 GLY A O 4
ATOM 9424 N N . ILE A 1 107 ? 0.856 0.861 4.479 1.00 0.00 128 ILE A N 4
ATOM 9425 C CA . ILE A 1 107 ? 1.342 0.005 3.389 1.00 0.00 128 ILE A CA 4
ATOM 9426 C C . ILE A 1 107 ? 2.832 0.279 3.164 1.00 0.00 128 ILE A C 4
ATOM 9427 O O . ILE A 1 107 ? 3.490 -0.423 2.403 1.00 0.00 128 ILE A O 4
ATOM 9443 N N . GLN A 1 108 ? 3.371 1.283 3.819 1.00 0.00 129 GLN A N 4
ATOM 9444 C CA . GLN A 1 108 ? 4.788 1.601 3.646 1.00 0.00 129 GLN A CA 4
ATOM 9445 C C . GLN A 1 108 ? 5.704 0.408 3.960 1.00 0.00 129 GLN A C 4
ATOM 9446 O O . GLN A 1 108 ? 6.903 0.563 4.123 1.00 0.00 129 GLN A O 4
ATOM 9460 N N . LYS A 1 109 ? 5.128 -0.769 4.041 1.00 0.00 130 LYS A N 4
ATOM 9461 C CA . LYS A 1 109 ? 5.856 -2.003 4.323 1.00 0.00 130 LYS A CA 4
ATOM 9462 C C . LYS A 1 109 ? 6.244 -2.671 3.016 1.00 0.00 130 LYS A C 4
ATOM 9463 O O . LYS A 1 109 ? 7.422 -2.847 2.724 1.00 0.00 130 LYS A O 4
ATOM 9482 N N . MET A 1 110 ? 5.231 -3.069 2.239 1.00 0.00 131 MET A N 4
ATOM 9483 C CA . MET A 1 110 ? 5.489 -3.762 0.979 1.00 0.00 131 MET A CA 4
ATOM 9484 C C . MET A 1 110 ? 6.431 -2.925 0.122 1.00 0.00 131 MET A C 4
ATOM 9485 O O . MET A 1 110 ? 7.333 -3.456 -0.513 1.00 0.00 131 MET A O 4
ATOM 9499 N N . THR A 1 111 ? 6.220 -1.614 0.123 1.00 0.00 132 THR A N 4
ATOM 9500 C CA . THR A 1 111 ? 7.073 -0.718 -0.652 1.00 0.00 132 THR A CA 4
ATOM 9501 C C . THR A 1 111 ? 8.491 -0.714 -0.089 1.00 0.00 132 THR A C 4
ATOM 9502 O O . THR A 1 111 ? 9.468 -0.871 -0.820 1.00 0.00 132 THR A O 4
ATOM 9513 N N . GLY A 1 112 ? 8.589 -0.525 1.226 1.00 0.00 133 GLY A N 4
ATOM 9514 C CA . GLY A 1 112 ? 9.900 -0.493 1.888 1.00 0.00 133 GLY A CA 4
ATOM 9515 C C . GLY A 1 112 ? 10.789 -1.636 1.396 1.00 0.00 133 GLY A C 4
ATOM 9516 O O . GLY A 1 112 ? 12.015 -1.521 1.363 1.00 0.00 133 GLY A O 4
ATOM 9520 N N . THR A 1 113 ? 10.152 -2.731 0.994 1.00 0.00 134 THR A N 4
ATOM 9521 C CA . THR A 1 113 ? 10.877 -3.887 0.485 1.00 0.00 134 THR A CA 4
ATOM 9522 C C . THR A 1 113 ? 11.591 -3.549 -0.816 1.00 0.00 134 THR A C 4
ATOM 9523 O O . THR A 1 113 ? 12.679 -4.055 -1.088 1.00 0.00 134 THR A O 4
ATOM 9534 N N . VAL A 1 114 ? 10.969 -2.699 -1.630 1.00 0.00 135 VAL A N 4
ATOM 9535 C CA . VAL A 1 114 ? 11.549 -2.310 -2.906 1.00 0.00 135 VAL A CA 4
ATOM 9536 C C . VAL A 1 114 ? 13.009 -1.914 -2.729 1.00 0.00 135 VAL A C 4
ATOM 9537 O O . VAL A 1 114 ? 13.856 -2.267 -3.547 1.00 0.00 135 VAL A O 4
ATOM 9550 N N . LYS A 1 115 ? 13.303 -1.173 -1.667 1.00 0.00 136 LYS A N 4
ATOM 9551 C CA . LYS A 1 115 ? 14.659 -0.725 -1.415 1.00 0.00 136 LYS A CA 4
ATOM 9552 C C . LYS A 1 115 ? 15.594 -1.920 -1.339 1.00 0.00 136 LYS A C 4
ATOM 9553 O O . LYS A 1 115 ? 16.645 -1.936 -1.978 1.00 0.00 136 LYS A O 4
ATOM 9572 N N . GLU A 1 116 ? 15.202 -2.930 -0.567 1.00 0.00 137 GLU A N 4
ATOM 9573 C CA . GLU A 1 116 ? 16.019 -4.130 -0.432 1.00 0.00 137 GLU A CA 4
ATOM 9574 C C . GLU A 1 116 ? 16.050 -4.902 -1.748 1.00 0.00 137 GLU A C 4
ATOM 9575 O O . GLU A 1 116 ? 17.067 -5.491 -2.112 1.00 0.00 137 GLU A O 4
ATOM 9587 N N . ALA A 1 117 ? 14.927 -4.899 -2.454 1.00 0.00 138 ALA A N 4
ATOM 9588 C CA . ALA A 1 117 ? 14.837 -5.602 -3.727 1.00 0.00 138 ALA A CA 4
ATOM 9589 C C . ALA A 1 117 ? 15.852 -5.040 -4.721 1.00 0.00 138 ALA A C 4
ATOM 9590 O O . ALA A 1 117 ? 16.416 -5.777 -5.519 1.00 0.00 138 ALA A O 4
ATOM 9597 N N . ALA A 1 118 ? 16.080 -3.733 -4.652 1.00 0.00 139 ALA A N 4
ATOM 9598 C CA . ALA A 1 118 ? 17.027 -3.082 -5.550 1.00 0.00 139 ALA A CA 4
ATOM 9599 C C . ALA A 1 118 ? 18.441 -3.576 -5.270 1.00 0.00 139 ALA A C 4
ATOM 9600 O O . ALA A 1 118 ? 19.240 -3.771 -6.183 1.00 0.00 139 ALA A O 4
ATOM 9607 N N . GLN A 1 119 ? 18.742 -3.772 -3.994 1.00 0.00 140 GLN A N 4
ATOM 9608 C CA . GLN A 1 119 ? 20.064 -4.232 -3.609 1.00 0.00 140 GLN A CA 4
ATOM 9609 C C . GLN A 1 119 ? 20.359 -5.592 -4.221 1.00 0.00 140 GLN A C 4
ATOM 9610 O O . GLN A 1 119 ? 21.503 -5.901 -4.554 1.00 0.00 140 GLN A O 4
ATOM 9624 N N . LYS A 1 120 ? 19.324 -6.409 -4.370 1.00 0.00 141 LYS A N 4
ATOM 9625 C CA . LYS A 1 120 ? 19.479 -7.747 -4.938 1.00 0.00 141 LYS A CA 4
ATOM 9626 C C . LYS A 1 120 ? 19.317 -7.709 -6.442 1.00 0.00 141 LYS A C 4
ATOM 9627 O O . LYS A 1 120 ? 20.122 -8.281 -7.180 1.00 0.00 141 LYS A O 4
ATOM 9646 N N . THR A 1 121 ? 18.254 -7.044 -6.899 1.00 0.00 142 THR A N 4
ATOM 9647 C CA . THR A 1 121 ? 17.984 -6.962 -8.326 1.00 0.00 142 THR A CA 4
ATOM 9648 C C . THR A 1 121 ? 18.649 -5.727 -8.949 1.00 0.00 142 THR A C 4
ATOM 9649 O O . THR A 1 121 ? 18.705 -4.669 -8.324 1.00 0.00 142 THR A O 4
ATOM 9660 N N . PRO A 1 122 ? 19.136 -5.826 -10.166 1.00 0.00 143 PRO A N 4
ATOM 9661 C CA . PRO A 1 122 ? 19.785 -4.682 -10.853 1.00 0.00 143 PRO A CA 4
ATOM 9662 C C . PRO A 1 122 ? 18.774 -3.679 -11.399 1.00 0.00 143 PRO A C 4
ATOM 9663 O O . PRO A 1 122 ? 18.313 -3.805 -12.531 1.00 0.00 143 PRO A O 4
ATOM 9674 N N . ALA A 1 123 ? 18.458 -2.667 -10.605 1.00 0.00 144 ALA A N 4
ATOM 9675 C CA . ALA A 1 123 ? 17.523 -1.629 -11.031 1.00 0.00 144 ALA A CA 4
ATOM 9676 C C . ALA A 1 123 ? 18.150 -0.771 -12.140 1.00 0.00 144 ALA A C 4
ATOM 9677 O O . ALA A 1 123 ? 17.753 0.369 -12.352 1.00 0.00 144 ALA A O 4
ATOM 9684 N N . THR A 1 124 ? 19.131 -1.339 -12.825 1.00 0.00 145 THR A N 4
ATOM 9685 C CA . THR A 1 124 ? 19.825 -0.624 -13.900 1.00 0.00 145 THR A CA 4
ATOM 9686 C C . THR A 1 124 ? 19.197 -0.952 -15.238 1.00 0.00 145 THR A C 4
ATOM 9687 O O . THR A 1 124 ? 19.699 -0.543 -16.283 1.00 0.00 145 THR A O 4
ATOM 9698 N N . THR A 1 125 ? 18.087 -1.693 -15.209 1.00 0.00 146 THR A N 4
ATOM 9699 C CA . THR A 1 125 ? 17.394 -2.068 -16.447 1.00 0.00 146 THR A CA 4
ATOM 9700 C C . THR A 1 125 ? 15.947 -2.447 -16.162 1.00 0.00 146 THR A C 4
ATOM 9701 O O . THR A 1 125 ? 15.602 -2.790 -15.034 1.00 0.00 146 THR A O 4
ATOM 9712 N N . ALA A 1 126 ? 15.103 -2.377 -17.191 1.00 0.00 147 ALA A N 4
ATOM 9713 C CA . ALA A 1 126 ? 13.700 -2.711 -17.028 1.00 0.00 147 ALA A CA 4
ATOM 9714 C C . ALA A 1 126 ? 13.538 -4.105 -16.465 1.00 0.00 147 ALA A C 4
ATOM 9715 O O . ALA A 1 126 ? 13.001 -4.264 -15.381 1.00 0.00 147 ALA A O 4
ATOM 9722 N N . ASP A 1 127 ? 14.004 -5.113 -17.202 1.00 0.00 148 ASP A N 4
ATOM 9723 C CA . ASP A 1 127 ? 13.889 -6.505 -16.762 1.00 0.00 148 ASP A CA 4
ATOM 9724 C C . ASP A 1 127 ? 14.214 -6.625 -15.275 1.00 0.00 148 ASP A C 4
ATOM 9725 O O . ASP A 1 127 ? 13.544 -7.352 -14.542 1.00 0.00 148 ASP A O 4
ATOM 9734 N N . GLY A 1 128 ? 15.238 -5.905 -14.838 1.00 0.00 149 GLY A N 4
ATOM 9735 C CA . GLY A 1 128 ? 15.632 -5.934 -13.445 1.00 0.00 149 GLY A CA 4
ATOM 9736 C C . GLY A 1 128 ? 14.529 -5.385 -12.560 1.00 0.00 149 GLY A C 4
ATOM 9737 O O . GLY A 1 128 ? 14.295 -5.895 -11.475 1.00 0.00 149 GLY A O 4
ATOM 9741 N N . ILE A 1 129 ? 13.861 -4.332 -13.027 1.00 0.00 150 ILE A N 4
ATOM 9742 C CA . ILE A 1 129 ? 12.780 -3.708 -12.262 1.00 0.00 150 ILE A CA 4
ATOM 9743 C C . ILE A 1 129 ? 11.483 -4.490 -12.408 1.00 0.00 150 ILE A C 4
ATOM 9744 O O . ILE A 1 129 ? 10.577 -4.376 -11.585 1.00 0.00 150 ILE A O 4
ATOM 9760 N N . ILE A 1 130 ? 11.401 -5.276 -13.457 1.00 0.00 151 ILE A N 4
ATOM 9761 C CA . ILE A 1 130 ? 10.214 -6.071 -13.711 1.00 0.00 151 ILE A CA 4
ATOM 9762 C C . ILE A 1 130 ? 10.051 -7.142 -12.655 1.00 0.00 151 ILE A C 4
ATOM 9763 O O . ILE A 1 130 ? 8.940 -7.405 -12.192 1.00 0.00 151 ILE A O 4
ATOM 9779 N N . ALA A 1 131 ? 11.158 -7.769 -12.295 1.00 0.00 152 ALA A N 4
ATOM 9780 C CA . ALA A 1 131 ? 11.135 -8.825 -11.301 1.00 0.00 152 ALA A CA 4
ATOM 9781 C C . ALA A 1 131 ? 10.842 -8.253 -9.928 1.00 0.00 152 ALA A C 4
ATOM 9782 O O . ALA A 1 131 ? 10.161 -8.868 -9.127 1.00 0.00 152 ALA A O 4
ATOM 9789 N N . ILE A 1 132 ? 11.371 -7.070 -9.659 1.00 0.00 153 ILE A N 4
ATOM 9790 C CA . ILE A 1 132 ? 11.163 -6.445 -8.363 1.00 0.00 153 ILE A CA 4
ATOM 9791 C C . ILE A 1 132 ? 9.683 -6.429 -7.989 1.00 0.00 153 ILE A C 4
ATOM 9792 O O . ILE A 1 132 ? 9.334 -6.300 -6.821 1.00 0.00 153 ILE A O 4
ATOM 9808 N N . ALA A 1 133 ? 8.829 -6.522 -8.990 1.00 0.00 154 ALA A N 4
ATOM 9809 C CA . ALA A 1 133 ? 7.392 -6.498 -8.761 1.00 0.00 154 ALA A CA 4
ATOM 9810 C C . ALA A 1 133 ? 6.945 -7.743 -8.014 1.00 0.00 154 ALA A C 4
ATOM 9811 O O . ALA A 1 133 ? 5.950 -7.724 -7.295 1.00 0.00 154 ALA A O 4
ATOM 9818 N N . GLN A 1 134 ? 7.680 -8.834 -8.191 1.00 0.00 155 GLN A N 4
ATOM 9819 C CA . GLN A 1 134 ? 7.336 -10.088 -7.530 1.00 0.00 155 GLN A CA 4
ATOM 9820 C C . GLN A 1 134 ? 7.698 -10.039 -6.043 1.00 0.00 155 GLN A C 4
ATOM 9821 O O . GLN A 1 134 ? 7.176 -10.813 -5.239 1.00 0.00 155 GLN A O 4
ATOM 9835 N N . ALA A 1 135 ? 8.639 -9.161 -5.700 1.00 0.00 156 ALA A N 4
ATOM 9836 C CA . ALA A 1 135 ? 9.096 -9.052 -4.323 1.00 0.00 156 ALA A CA 4
ATOM 9837 C C . ALA A 1 135 ? 7.953 -8.608 -3.427 1.00 0.00 156 ALA A C 4
ATOM 9838 O O . ALA A 1 135 ? 7.664 -9.241 -2.415 1.00 0.00 156 ALA A O 4
ATOM 9845 N N . MET A 1 136 ? 7.304 -7.518 -3.812 1.00 0.00 157 MET A N 4
ATOM 9846 C CA . MET A 1 136 ? 6.188 -6.994 -3.038 1.00 0.00 157 MET A CA 4
ATOM 9847 C C . MET A 1 136 ? 5.002 -7.939 -3.100 1.00 0.00 157 MET A C 4
ATOM 9848 O O . MET A 1 136 ? 4.291 -8.116 -2.119 1.00 0.00 157 MET A O 4
ATOM 9862 N N . GLU A 1 137 ? 4.785 -8.531 -4.266 1.00 0.00 158 GLU A N 4
ATOM 9863 C CA . GLU A 1 137 ? 3.668 -9.448 -4.445 1.00 0.00 158 GLU A CA 4
ATOM 9864 C C . GLU A 1 137 ? 3.689 -10.543 -3.386 1.00 0.00 158 GLU A C 4
ATOM 9865 O O . GLU A 1 137 ? 2.646 -10.944 -2.868 1.00 0.00 158 GLU A O 4
ATOM 9877 N N . ASP A 1 138 ? 4.878 -11.021 -3.077 1.00 0.00 159 ASP A N 4
ATOM 9878 C CA . ASP A 1 138 ? 5.024 -12.076 -2.083 1.00 0.00 159 ASP A CA 4
ATOM 9879 C C . ASP A 1 138 ? 4.569 -11.588 -0.714 1.00 0.00 159 ASP A C 4
ATOM 9880 O O . ASP A 1 138 ? 4.035 -12.362 0.081 1.00 0.00 159 ASP A O 4
ATOM 9889 N N . LYS A 1 139 ? 4.797 -10.304 -0.431 1.00 0.00 160 LYS A N 4
ATOM 9890 C CA . LYS A 1 139 ? 4.412 -9.733 0.860 1.00 0.00 160 LYS A CA 4
ATOM 9891 C C . LYS A 1 139 ? 2.948 -9.316 0.857 1.00 0.00 160 LYS A C 4
ATOM 9892 O O . LYS A 1 139 ? 2.291 -9.325 1.895 1.00 0.00 160 LYS A O 4
ATOM 9911 N N . LEU A 1 140 ? 2.448 -8.952 -0.308 1.00 0.00 161 LEU A N 4
ATOM 9912 C CA . LEU A 1 140 ? 1.062 -8.531 -0.414 1.00 0.00 161 LEU A CA 4
ATOM 9913 C C . LEU A 1 140 ? 0.125 -9.662 -0.043 1.00 0.00 161 LEU A C 4
ATOM 9914 O O . LEU A 1 140 ? -0.870 -9.453 0.645 1.00 0.00 161 LEU A O 4
ATOM 9930 N N . ASN A 1 141 ? 0.456 -10.850 -0.508 1.00 0.00 162 ASN A N 4
ATOM 9931 C CA . ASN A 1 141 ? -0.365 -12.022 -0.214 1.00 0.00 162 ASN A CA 4
ATOM 9932 C C . ASN A 1 141 ? -0.163 -12.452 1.236 1.00 0.00 162 ASN A C 4
ATOM 9933 O O . ASN A 1 141 ? -1.047 -13.053 1.846 1.00 0.00 162 ASN A O 4
ATOM 9944 N N . ASN A 1 142 ? 1.017 -12.157 1.780 1.00 0.00 163 ASN A N 4
ATOM 9945 C CA . ASN A 1 142 ? 1.331 -12.534 3.150 1.00 0.00 163 ASN A CA 4
ATOM 9946 C C . ASN A 1 142 ? 0.418 -11.814 4.129 1.00 0.00 163 ASN A C 4
ATOM 9947 O O . ASN A 1 142 ? -0.099 -12.416 5.068 1.00 0.00 163 ASN A O 4
ATOM 9958 N N . VAL A 1 143 ? 0.220 -10.518 3.902 1.00 0.00 164 VAL A N 4
ATOM 9959 C CA . VAL A 1 143 ? -0.638 -9.715 4.767 1.00 0.00 164 VAL A CA 4
ATOM 9960 C C . VAL A 1 143 ? -2.092 -9.892 4.392 1.00 0.00 164 VAL A C 4
ATOM 9961 O O . VAL A 1 143 ? -2.959 -9.845 5.258 1.00 0.00 164 VAL A O 4
ATOM 9974 N N . ASN A 1 144 ? -2.352 -10.093 3.093 1.00 0.00 165 ASN A N 4
ATOM 9975 C CA . ASN A 1 144 ? -3.720 -10.270 2.591 1.00 0.00 165 ASN A CA 4
ATOM 9976 C C . ASN A 1 144 ? -4.528 -11.137 3.546 1.00 0.00 165 ASN A C 4
ATOM 9977 O O . ASN A 1 144 ? -5.748 -10.997 3.658 1.00 0.00 165 ASN A O 4
ATOM 9988 N N . LYS A 1 145 ? -3.837 -12.028 4.244 1.00 0.00 166 LYS A N 4
ATOM 9989 C CA . LYS A 1 145 ? -4.491 -12.902 5.198 1.00 0.00 166 LYS A CA 4
ATOM 9990 C C . LYS A 1 145 ? -4.640 -12.244 6.556 1.00 0.00 166 LYS A C 4
ATOM 9991 O O . LYS A 1 145 ? -5.750 -12.058 7.034 1.00 0.00 166 LYS A O 4
ATOM 10010 N N . LYS A 1 146 ? -3.519 -11.915 7.187 1.00 0.00 167 LYS A N 4
ATOM 10011 C CA . LYS A 1 146 ? -3.533 -11.299 8.506 1.00 0.00 167 LYS A CA 4
ATOM 10012 C C . LYS A 1 146 ? -4.573 -10.191 8.592 1.00 0.00 167 LYS A C 4
ATOM 10013 O O . LYS A 1 146 ? -5.322 -10.115 9.559 1.00 0.00 167 LYS A O 4
ATOM 10032 N N . GLN A 1 147 ? -4.631 -9.342 7.582 1.00 0.00 168 GLN A N 4
ATOM 10033 C CA . GLN A 1 147 ? -5.588 -8.248 7.553 1.00 0.00 168 GLN A CA 4
ATOM 10034 C C . GLN A 1 147 ? -7.014 -8.785 7.558 1.00 0.00 168 GLN A C 4
ATOM 10035 O O . GLN A 1 147 ? -7.857 -8.311 8.313 1.00 0.00 168 GLN A O 4
ATOM 10049 N N . HIS A 1 148 ? -7.288 -9.762 6.700 1.00 0.00 169 HIS A N 4
ATOM 10050 C CA . HIS A 1 148 ? -8.628 -10.339 6.615 1.00 0.00 169 HIS A CA 4
ATOM 10051 C C . HIS A 1 148 ? -8.873 -11.275 7.793 1.00 0.00 169 HIS A C 4
ATOM 10052 O O . HIS A 1 148 ? -10.015 -11.544 8.145 1.00 0.00 169 HIS A O 4
ATOM 10067 N N . ASP A 1 149 ? -7.803 -11.764 8.392 1.00 0.00 170 ASP A N 4
ATOM 10068 C CA . ASP A 1 149 ? -7.927 -12.674 9.515 1.00 0.00 170 ASP A CA 4
ATOM 10069 C C . ASP A 1 149 ? -8.676 -12.013 10.662 1.00 0.00 170 ASP A C 4
ATOM 10070 O O . ASP A 1 149 ? -9.416 -12.671 11.393 1.00 0.00 170 ASP A O 4
ATOM 10079 N N . ALA A 1 150 ? -8.479 -10.708 10.817 1.00 0.00 171 ALA A N 4
ATOM 10080 C CA . ALA A 1 150 ? -9.141 -9.968 11.883 1.00 0.00 171 ALA A CA 4
ATOM 10081 C C . ALA A 1 150 ? -10.635 -9.867 11.613 1.00 0.00 171 ALA A C 4
ATOM 10082 O O . ALA A 1 150 ? -11.454 -10.007 12.522 1.00 0.00 171 ALA A O 4
ATOM 10089 N N . LEU A 1 151 ? -10.982 -9.609 10.359 1.00 0.00 172 LEU A N 4
ATOM 10090 C CA . LEU A 1 151 ? -12.373 -9.477 9.982 1.00 0.00 172 LEU A CA 4
ATOM 10091 C C . LEU A 1 151 ? -13.118 -10.789 10.182 1.00 0.00 172 LEU A C 4
ATOM 10092 O O . LEU A 1 151 ? -14.267 -10.809 10.626 1.00 0.00 172 LEU A O 4
ATOM 10108 N N . LYS A 1 152 ? -12.461 -11.883 9.849 1.00 0.00 173 LYS A N 4
ATOM 10109 C CA . LYS A 1 152 ? -13.070 -13.199 9.992 1.00 0.00 173 LYS A CA 4
ATOM 10110 C C . LYS A 1 152 ? -13.316 -13.523 11.452 1.00 0.00 173 LYS A C 4
ATOM 10111 O O . LYS A 1 152 ? -14.233 -14.270 11.783 1.00 0.00 173 LYS A O 4
ATOM 10130 N N . ASN A 1 153 ? -12.479 -12.984 12.315 1.00 0.00 174 ASN A N 4
ATOM 10131 C CA . ASN A 1 153 ? -12.590 -13.227 13.750 1.00 0.00 174 ASN A CA 4
ATOM 10132 C C . ASN A 1 153 ? -13.625 -12.302 14.362 1.00 0.00 174 ASN A C 4
ATOM 10133 O O . ASN A 1 153 ? -14.036 -12.479 15.507 1.00 0.00 174 ASN A O 4
ATOM 10144 N N . LEU A 1 154 ? -14.044 -11.300 13.599 1.00 0.00 175 LEU A N 4
ATOM 10145 C CA . LEU A 1 154 ? -15.032 -10.344 14.091 1.00 0.00 175 LEU A CA 4
ATOM 10146 C C . LEU A 1 154 ? -16.447 -10.890 13.960 1.00 0.00 175 LEU A C 4
ATOM 10147 O O . LEU A 1 154 ? -17.375 -10.375 14.590 1.00 0.00 175 LEU A O 4
ATOM 10163 N N . LYS A 1 155 ? -16.604 -11.906 13.142 1.00 0.00 176 LYS A N 4
ATOM 10164 C CA . LYS A 1 155 ? -17.914 -12.495 12.938 1.00 0.00 176 LYS A CA 4
ATOM 10165 C C . LYS A 1 155 ? -18.394 -13.167 14.219 1.00 0.00 176 LYS A C 4
ATOM 10166 O O . LYS A 1 155 ? -19.570 -13.099 14.563 1.00 0.00 176 LYS A O 4
ATOM 10185 N N . GLU A 1 156 ? -17.478 -13.836 14.906 1.00 0.00 177 GLU A N 4
ATOM 10186 C CA . GLU A 1 156 ? -17.818 -14.539 16.138 1.00 0.00 177 GLU A CA 4
ATOM 10187 C C . GLU A 1 156 ? -18.254 -13.550 17.206 1.00 0.00 177 GLU A C 4
ATOM 10188 O O . GLU A 1 156 ? -19.184 -13.812 17.966 1.00 0.00 177 GLU A O 4
ATOM 10200 N N . LYS A 1 157 ? -17.578 -12.413 17.256 1.00 0.00 178 LYS A N 4
ATOM 10201 C CA . LYS A 1 157 ? -17.903 -11.378 18.236 1.00 0.00 178 LYS A CA 4
ATOM 10202 C C . LYS A 1 157 ? -19.197 -10.682 17.866 1.00 0.00 178 LYS A C 4
ATOM 10203 O O . LYS A 1 157 ? -19.494 -9.602 18.373 1.00 0.00 178 LYS A O 4
ATOM 10222 N N . ALA A 1 158 ? -19.973 -11.307 16.985 1.00 0.00 179 ALA A N 4
ATOM 10223 C CA . ALA A 1 158 ? -21.249 -10.738 16.553 1.00 0.00 179 ALA A CA 4
ATOM 10224 C C . ALA A 1 158 ? -22.224 -11.845 16.186 1.00 0.00 179 ALA A C 4
ATOM 10225 O O . ALA A 1 158 ? -21.828 -12.911 15.722 1.00 0.00 179 ALA A O 4
ATOM 10232 N N . LYS A 1 159 ? -23.507 -11.593 16.423 1.00 0.00 180 LYS A N 4
ATOM 10233 C CA . LYS A 1 159 ? -24.546 -12.584 16.132 1.00 0.00 180 LYS A CA 4
ATOM 10234 C C . LYS A 1 159 ? -25.881 -11.888 15.906 1.00 0.00 180 LYS A C 4
ATOM 10235 O O . LYS A 1 159 ? -25.969 -10.662 15.951 1.00 0.00 180 LYS A O 4
ATOM 10254 N N . THR A 1 160 ? -26.923 -12.685 15.674 1.00 0.00 181 THR A N 4
ATOM 10255 C CA . THR A 1 160 ? -28.270 -12.149 15.448 1.00 0.00 181 THR A CA 4
ATOM 10256 C C . THR A 1 160 ? -29.314 -12.994 16.167 1.00 0.00 181 THR A C 4
ATOM 10257 O O . THR A 1 160 ? -30.398 -13.228 15.641 1.00 0.00 181 THR A O 4
ATOM 10268 N N . ALA A 1 161 ? -28.982 -13.441 17.375 1.00 0.00 182 ALA A N 4
ATOM 10269 C CA . ALA A 1 161 ? -29.907 -14.251 18.156 1.00 0.00 182 ALA A CA 4
ATOM 10270 C C . ALA A 1 161 ? -31.190 -13.477 18.440 1.00 0.00 182 ALA A C 4
ATOM 10271 O O . ALA A 1 161 ? -32.260 -14.065 18.590 1.00 0.00 182 ALA A O 4
ATOM 10278 N N . THR A 1 162 ? -31.075 -12.154 18.515 1.00 0.00 183 THR A N 4
ATOM 10279 C CA . THR A 1 162 ? -32.234 -11.304 18.784 1.00 0.00 183 THR A CA 4
ATOM 10280 C C . THR A 1 162 ? -33.103 -11.193 17.543 1.00 0.00 183 THR A C 4
ATOM 10281 O O . THR A 1 162 ? -32.683 -11.582 16.454 1.00 0.00 183 THR A O 4
ATOM 10292 N N . THR A 1 163 ? -34.314 -10.668 17.716 1.00 0.00 184 THR A N 4
ATOM 10293 C CA . THR A 1 163 ? -35.241 -10.513 16.600 1.00 0.00 184 THR A CA 4
ATOM 10294 C C . THR A 1 163 ? -35.532 -11.861 15.948 1.00 0.00 184 THR A C 4
ATOM 10295 O O . THR A 1 163 ? -36.577 -12.465 16.190 1.00 0.00 184 THR A O 4
ATOM 10306 N N . THR A 1 164 ? -34.601 -12.325 15.120 1.00 0.00 185 THR A N 4
ATOM 10307 C CA . THR A 1 164 ? -34.766 -13.598 14.438 1.00 0.00 185 THR A CA 4
ATOM 10308 C C . THR A 1 164 ? -34.970 -14.721 15.448 1.00 0.00 185 THR A C 4
ATOM 10309 O O . THR A 1 164 ? -36.029 -15.325 15.425 1.00 0.00 185 THR A O 4
ATOM 10321 N N . GLY A 1 1 ? -20.327 9.498 -5.339 1.00 0.00 22 GLY A N 5
ATOM 10322 C CA . GLY A 1 1 ? -19.948 9.175 -6.747 1.00 0.00 22 GLY A CA 5
ATOM 10323 C C . GLY A 1 1 ? -18.445 9.346 -6.919 1.00 0.00 22 GLY A C 5
ATOM 10324 O O . GLY A 1 1 ? -17.843 10.249 -6.337 1.00 0.00 22 GLY A O 5
ATOM 10330 N N . LEU A 1 2 ? -17.844 8.471 -7.717 1.00 0.00 23 LEU A N 5
ATOM 10331 C CA . LEU A 1 2 ? -16.405 8.524 -7.959 1.00 0.00 23 LEU A CA 5
ATOM 10332 C C . LEU A 1 2 ? -16.064 9.729 -8.827 1.00 0.00 23 LEU A C 5
ATOM 10333 O O . LEU A 1 2 ? -16.855 10.144 -9.676 1.00 0.00 23 LEU A O 5
ATOM 10349 N N . THR A 1 3 ? -14.882 10.286 -8.599 1.00 0.00 24 THR A N 5
ATOM 10350 C CA . THR A 1 3 ? -14.441 11.445 -9.360 1.00 0.00 24 THR A CA 5
ATOM 10351 C C . THR A 1 3 ? -14.217 11.065 -10.819 1.00 0.00 24 THR A C 5
ATOM 10352 O O . THR A 1 3 ? -13.723 9.978 -11.121 1.00 0.00 24 THR A O 5
ATOM 10363 N N . GLY A 1 4 ? -14.589 11.969 -11.718 1.00 0.00 25 GLY A N 5
ATOM 10364 C CA . GLY A 1 4 ? -14.435 11.731 -13.148 1.00 0.00 25 GLY A CA 5
ATOM 10365 C C . GLY A 1 4 ? -12.978 11.870 -13.573 1.00 0.00 25 GLY A C 5
ATOM 10366 O O . GLY A 1 4 ? -12.649 12.722 -14.393 1.00 0.00 25 GLY A O 5
ATOM 10370 N N . GLU A 1 5 ? -12.109 11.029 -13.000 1.00 0.00 26 GLU A N 5
ATOM 10371 C CA . GLU A 1 5 ? -10.670 11.042 -13.316 1.00 0.00 26 GLU A CA 5
ATOM 10372 C C . GLU A 1 5 ? -10.294 9.835 -14.176 1.00 0.00 26 GLU A C 5
ATOM 10373 O O . GLU A 1 5 ? -9.226 9.799 -14.785 1.00 0.00 26 GLU A O 5
ATOM 10385 N N . THR A 1 6 ? -11.184 8.853 -14.219 1.00 0.00 27 THR A N 5
ATOM 10386 C CA . THR A 1 6 ? -10.938 7.650 -15.015 1.00 0.00 27 THR A CA 5
ATOM 10387 C C . THR A 1 6 ? -10.988 7.957 -16.512 1.00 0.00 27 THR A C 5
ATOM 10388 O O . THR A 1 6 ? -10.185 7.446 -17.294 1.00 0.00 27 THR A O 5
ATOM 10399 N N . LYS A 1 7 ? -11.948 8.775 -16.900 1.00 0.00 28 LYS A N 5
ATOM 10400 C CA . LYS A 1 7 ? -12.113 9.123 -18.307 1.00 0.00 28 LYS A CA 5
ATOM 10401 C C . LYS A 1 7 ? -10.983 10.019 -18.777 1.00 0.00 28 LYS A C 5
ATOM 10402 O O . LYS A 1 7 ? -10.752 10.167 -19.977 1.00 0.00 28 LYS A O 5
ATOM 10421 N N . ILE A 1 8 ? -10.283 10.614 -17.829 1.00 0.00 29 ILE A N 5
ATOM 10422 C CA . ILE A 1 8 ? -9.169 11.504 -18.151 1.00 0.00 29 ILE A CA 5
ATOM 10423 C C . ILE A 1 8 ? -7.891 10.715 -18.251 1.00 0.00 29 ILE A C 5
ATOM 10424 O O . ILE A 1 8 ? -6.910 11.212 -18.802 1.00 0.00 29 ILE A O 5
ATOM 10440 N N . ARG A 1 9 ? -7.885 9.510 -17.688 1.00 0.00 30 ARG A N 5
ATOM 10441 C CA . ARG A 1 9 ? -6.691 8.673 -17.683 1.00 0.00 30 ARG A CA 5
ATOM 10442 C C . ARG A 1 9 ? -5.892 8.827 -18.976 1.00 0.00 30 ARG A C 5
ATOM 10443 O O . ARG A 1 9 ? -6.185 8.172 -19.975 1.00 0.00 30 ARG A O 5
ATOM 10464 N N . LEU A 1 10 ? -4.898 9.709 -18.951 1.00 0.00 31 LEU A N 5
ATOM 10465 C CA . LEU A 1 10 ? -4.068 9.970 -20.131 1.00 0.00 31 LEU A CA 5
ATOM 10466 C C . LEU A 1 10 ? -2.601 10.015 -19.755 1.00 0.00 31 LEU A C 5
ATOM 10467 O O . LEU A 1 10 ? -1.791 9.271 -20.309 1.00 0.00 31 LEU A O 5
ATOM 10483 N N . GLU A 1 11 ? -2.256 10.896 -18.819 1.00 0.00 32 GLU A N 5
ATOM 10484 C CA . GLU A 1 11 ? -0.868 11.044 -18.376 1.00 0.00 32 GLU A CA 5
ATOM 10485 C C . GLU A 1 11 ? -0.783 10.930 -16.861 1.00 0.00 32 GLU A C 5
ATOM 10486 O O . GLU A 1 11 ? 0.181 11.388 -16.248 1.00 0.00 32 GLU A O 5
ATOM 10498 N N . SER A 1 12 ? -1.795 10.312 -16.261 1.00 0.00 33 SER A N 5
ATOM 10499 C CA . SER A 1 12 ? -1.815 10.141 -14.815 1.00 0.00 33 SER A CA 5
ATOM 10500 C C . SER A 1 12 ? -0.674 9.231 -14.374 1.00 0.00 33 SER A C 5
ATOM 10501 O O . SER A 1 12 ? -0.005 8.614 -15.202 1.00 0.00 33 SER A O 5
ATOM 10509 N N . SER A 1 13 ? -0.450 9.158 -13.062 1.00 0.00 34 SER A N 5
ATOM 10510 C CA . SER A 1 13 ? 0.623 8.321 -12.518 1.00 0.00 34 SER A CA 5
ATOM 10511 C C . SER A 1 13 ? 0.377 8.026 -11.036 1.00 0.00 34 SER A C 5
ATOM 10512 O O . SER A 1 13 ? -0.758 7.793 -10.621 1.00 0.00 34 SER A O 5
ATOM 10520 N N . ALA A 1 14 ? 1.450 8.034 -10.247 1.00 0.00 35 ALA A N 5
ATOM 10521 C CA . ALA A 1 14 ? 1.349 7.764 -8.820 1.00 0.00 35 ALA A CA 5
ATOM 10522 C C . ALA A 1 14 ? 0.560 8.861 -8.117 1.00 0.00 35 ALA A C 5
ATOM 10523 O O . ALA A 1 14 ? 0.219 8.736 -6.940 1.00 0.00 35 ALA A O 5
ATOM 10530 N N . GLN A 1 15 ? 0.268 9.937 -8.844 1.00 0.00 36 GLN A N 5
ATOM 10531 C CA . GLN A 1 15 ? -0.491 11.054 -8.289 1.00 0.00 36 GLN A CA 5
ATOM 10532 C C . GLN A 1 15 ? -1.971 10.701 -8.173 1.00 0.00 36 GLN A C 5
ATOM 10533 O O . GLN A 1 15 ? -2.691 11.270 -7.356 1.00 0.00 36 GLN A O 5
ATOM 10547 N N . GLU A 1 16 ? -2.425 9.767 -9.004 1.00 0.00 37 GLU A N 5
ATOM 10548 C CA . GLU A 1 16 ? -3.830 9.361 -8.985 1.00 0.00 37 GLU A CA 5
ATOM 10549 C C . GLU A 1 16 ? -4.133 8.568 -7.724 1.00 0.00 37 GLU A C 5
ATOM 10550 O O . GLU A 1 16 ? -4.944 8.977 -6.893 1.00 0.00 37 GLU A O 5
ATOM 10562 N N . ILE A 1 17 ? -3.472 7.427 -7.597 1.00 0.00 38 ILE A N 5
ATOM 10563 C CA . ILE A 1 17 ? -3.674 6.570 -6.433 1.00 0.00 38 ILE A CA 5
ATOM 10564 C C . ILE A 1 17 ? -3.562 7.373 -5.142 1.00 0.00 38 ILE A C 5
ATOM 10565 O O . ILE A 1 17 ? -4.083 6.970 -4.110 1.00 0.00 38 ILE A O 5
ATOM 10581 N N . LYS A 1 18 ? -2.872 8.504 -5.228 1.00 0.00 39 LYS A N 5
ATOM 10582 C CA . LYS A 1 18 ? -2.695 9.352 -4.057 1.00 0.00 39 LYS A CA 5
ATOM 10583 C C . LYS A 1 18 ? -4.040 9.851 -3.526 1.00 0.00 39 LYS A C 5
ATOM 10584 O O . LYS A 1 18 ? -4.304 9.792 -2.326 1.00 0.00 39 LYS A O 5
ATOM 10603 N N . ASP A 1 19 ? -4.883 10.353 -4.426 1.00 0.00 40 ASP A N 5
ATOM 10604 C CA . ASP A 1 19 ? -6.193 10.866 -4.036 1.00 0.00 40 ASP A CA 5
ATOM 10605 C C . ASP A 1 19 ? -7.154 9.719 -3.740 1.00 0.00 40 ASP A C 5
ATOM 10606 O O . ASP A 1 19 ? -8.123 9.884 -3.000 1.00 0.00 40 ASP A O 5
ATOM 10615 N N . GLU A 1 20 ? -6.888 8.560 -4.334 1.00 0.00 41 GLU A N 5
ATOM 10616 C CA . GLU A 1 20 ? -7.749 7.396 -4.136 1.00 0.00 41 GLU A CA 5
ATOM 10617 C C . GLU A 1 20 ? -7.727 6.941 -2.680 1.00 0.00 41 GLU A C 5
ATOM 10618 O O . GLU A 1 20 ? -8.777 6.752 -2.065 1.00 0.00 41 GLU A O 5
ATOM 10630 N N . ILE A 1 21 ? -6.531 6.769 -2.134 1.00 0.00 42 ILE A N 5
ATOM 10631 C CA . ILE A 1 21 ? -6.392 6.338 -0.751 1.00 0.00 42 ILE A CA 5
ATOM 10632 C C . ILE A 1 21 ? -6.931 7.407 0.195 1.00 0.00 42 ILE A C 5
ATOM 10633 O O . ILE A 1 21 ? -7.562 7.100 1.193 1.00 0.00 42 ILE A O 5
ATOM 10649 N N . ASN A 1 22 ? -6.674 8.661 -0.132 1.00 0.00 43 ASN A N 5
ATOM 10650 C CA . ASN A 1 22 ? -7.131 9.761 0.702 1.00 0.00 43 ASN A CA 5
ATOM 10651 C C . ASN A 1 22 ? -8.645 9.714 0.861 1.00 0.00 43 ASN A C 5
ATOM 10652 O O . ASN A 1 22 ? -9.213 10.390 1.715 1.00 0.00 43 ASN A O 5
ATOM 10663 N N . LYS A 1 23 ? -9.295 8.930 0.015 1.00 0.00 44 LYS A N 5
ATOM 10664 C CA . LYS A 1 23 ? -10.747 8.823 0.056 1.00 0.00 44 LYS A CA 5
ATOM 10665 C C . LYS A 1 23 ? -11.224 8.302 1.409 1.00 0.00 44 LYS A C 5
ATOM 10666 O O . LYS A 1 23 ? -12.179 8.826 1.984 1.00 0.00 44 LYS A O 5
ATOM 10685 N N . ILE A 1 24 ? -10.571 7.259 1.898 1.00 0.00 45 ILE A N 5
ATOM 10686 C CA . ILE A 1 24 ? -10.953 6.672 3.167 1.00 0.00 45 ILE A CA 5
ATOM 10687 C C . ILE A 1 24 ? -10.756 7.674 4.294 1.00 0.00 45 ILE A C 5
ATOM 10688 O O . ILE A 1 24 ? -11.378 7.557 5.350 1.00 0.00 45 ILE A O 5
ATOM 10704 N N . LYS A 1 25 ? -9.884 8.658 4.080 1.00 0.00 46 LYS A N 5
ATOM 10705 C CA . LYS A 1 25 ? -9.612 9.669 5.088 1.00 0.00 46 LYS A CA 5
ATOM 10706 C C . LYS A 1 25 ? -10.822 10.571 5.285 1.00 0.00 46 LYS A C 5
ATOM 10707 O O . LYS A 1 25 ? -11.261 10.802 6.406 1.00 0.00 46 LYS A O 5
ATOM 10726 N N . ALA A 1 26 ? -11.351 11.087 4.184 1.00 0.00 47 ALA A N 5
ATOM 10727 C CA . ALA A 1 26 ? -12.512 11.968 4.251 1.00 0.00 47 ALA A CA 5
ATOM 10728 C C . ALA A 1 26 ? -13.750 11.184 4.663 1.00 0.00 47 ALA A C 5
ATOM 10729 O O . ALA A 1 26 ? -14.563 11.657 5.458 1.00 0.00 47 ALA A O 5
ATOM 10736 N N . ASN A 1 27 ? -13.886 9.985 4.112 1.00 0.00 48 ASN A N 5
ATOM 10737 C CA . ASN A 1 27 ? -15.031 9.142 4.420 1.00 0.00 48 ASN A CA 5
ATOM 10738 C C . ASN A 1 27 ? -14.972 8.699 5.871 1.00 0.00 48 ASN A C 5
ATOM 10739 O O . ASN A 1 27 ? -15.992 8.360 6.473 1.00 0.00 48 ASN A O 5
ATOM 10750 N N . ALA A 1 28 ? -13.765 8.704 6.432 1.00 0.00 49 ALA A N 5
ATOM 10751 C CA . ALA A 1 28 ? -13.589 8.302 7.820 1.00 0.00 49 ALA A CA 5
ATOM 10752 C C . ALA A 1 28 ? -14.139 9.371 8.768 1.00 0.00 49 ALA A C 5
ATOM 10753 O O . ALA A 1 28 ? -14.696 9.065 9.813 1.00 0.00 49 ALA A O 5
ATOM 10760 N N . LYS A 1 29 ? -13.954 10.627 8.401 1.00 0.00 50 LYS A N 5
ATOM 10761 C CA . LYS A 1 29 ? -14.410 11.725 9.245 1.00 0.00 50 LYS A CA 5
ATOM 10762 C C . LYS A 1 29 ? -15.888 11.570 9.566 1.00 0.00 50 LYS A C 5
ATOM 10763 O O . LYS A 1 29 ? -16.328 11.850 10.681 1.00 0.00 50 LYS A O 5
ATOM 10782 N N . LYS A 1 30 ? -16.644 11.114 8.586 1.00 0.00 51 LYS A N 5
ATOM 10783 C CA . LYS A 1 30 ? -18.075 10.914 8.770 1.00 0.00 51 LYS A CA 5
ATOM 10784 C C . LYS A 1 30 ? -18.331 9.673 9.620 1.00 0.00 51 LYS A C 5
ATOM 10785 O O . LYS A 1 30 ? -19.460 9.422 10.037 1.00 0.00 51 LYS A O 5
ATOM 10804 N N . GLU A 1 31 ? -17.285 8.885 9.857 1.00 0.00 52 GLU A N 5
ATOM 10805 C CA . GLU A 1 31 ? -17.437 7.673 10.632 1.00 0.00 52 GLU A CA 5
ATOM 10806 C C . GLU A 1 31 ? -17.897 8.009 12.046 1.00 0.00 52 GLU A C 5
ATOM 10807 O O . GLU A 1 31 ? -18.382 7.151 12.781 1.00 0.00 52 GLU A O 5
ATOM 10819 N N . GLY A 1 32 ? -17.762 9.272 12.419 1.00 0.00 53 GLY A N 5
ATOM 10820 C CA . GLY A 1 32 ? -18.178 9.711 13.744 1.00 0.00 53 GLY A CA 5
ATOM 10821 C C . GLY A 1 32 ? -17.217 9.213 14.811 1.00 0.00 53 GLY A C 5
ATOM 10822 O O . GLY A 1 32 ? -16.967 9.898 15.800 1.00 0.00 53 GLY A O 5
ATOM 10826 N N . VAL A 1 33 ? -16.675 8.018 14.608 1.00 0.00 54 VAL A N 5
ATOM 10827 C CA . VAL A 1 33 ? -15.743 7.446 15.569 1.00 0.00 54 VAL A CA 5
ATOM 10828 C C . VAL A 1 33 ? -14.568 8.390 15.794 1.00 0.00 54 VAL A C 5
ATOM 10829 O O . VAL A 1 33 ? -14.291 9.264 14.973 1.00 0.00 54 VAL A O 5
ATOM 10842 N N . LYS A 1 34 ? -13.874 8.189 16.898 1.00 0.00 55 LYS A N 5
ATOM 10843 C CA . LYS A 1 34 ? -12.714 9.008 17.207 1.00 0.00 55 LYS A CA 5
ATOM 10844 C C . LYS A 1 34 ? -11.521 8.572 16.360 1.00 0.00 55 LYS A C 5
ATOM 10845 O O . LYS A 1 34 ? -10.829 7.612 16.692 1.00 0.00 55 LYS A O 5
ATOM 10864 N N . PHE A 1 35 ? -11.273 9.292 15.277 1.00 0.00 56 PHE A N 5
ATOM 10865 C CA . PHE A 1 35 ? -10.156 8.991 14.393 1.00 0.00 56 PHE A CA 5
ATOM 10866 C C . PHE A 1 35 ? -8.839 9.123 15.153 1.00 0.00 56 PHE A C 5
ATOM 10867 O O . PHE A 1 35 ? -7.970 8.274 15.056 1.00 0.00 56 PHE A O 5
ATOM 10884 N N . GLU A 1 36 ? -8.697 10.194 15.913 1.00 0.00 57 GLU A N 5
ATOM 10885 C CA . GLU A 1 36 ? -7.470 10.411 16.671 1.00 0.00 57 GLU A CA 5
ATOM 10886 C C . GLU A 1 36 ? -7.119 9.178 17.494 1.00 0.00 57 GLU A C 5
ATOM 10887 O O . GLU A 1 36 ? -5.965 8.978 17.876 1.00 0.00 57 GLU A O 5
ATOM 10899 N N . ALA A 1 37 ? -8.127 8.351 17.762 1.00 0.00 58 ALA A N 5
ATOM 10900 C CA . ALA A 1 37 ? -7.926 7.131 18.536 1.00 0.00 58 ALA A CA 5
ATOM 10901 C C . ALA A 1 37 ? -7.431 6.011 17.643 1.00 0.00 58 ALA A C 5
ATOM 10902 O O . ALA A 1 37 ? -6.803 5.082 18.121 1.00 0.00 58 ALA A O 5
ATOM 10909 N N . PHE A 1 38 ? -7.717 6.102 16.341 1.00 0.00 59 PHE A N 5
ATOM 10910 C CA . PHE A 1 38 ? -7.290 5.068 15.388 1.00 0.00 59 PHE A CA 5
ATOM 10911 C C . PHE A 1 38 ? -5.859 4.607 15.687 1.00 0.00 59 PHE A C 5
ATOM 10912 O O . PHE A 1 38 ? -5.476 3.484 15.364 1.00 0.00 59 PHE A O 5
ATOM 10929 N N . THR A 1 39 ? -5.077 5.494 16.288 1.00 0.00 60 THR A N 5
ATOM 10930 C CA . THR A 1 39 ? -3.692 5.176 16.608 1.00 0.00 60 THR A CA 5
ATOM 10931 C C . THR A 1 39 ? -3.600 4.191 17.770 1.00 0.00 60 THR A C 5
ATOM 10932 O O . THR A 1 39 ? -2.841 3.225 17.715 1.00 0.00 60 THR A O 5
ATOM 10943 N N . ASN A 1 40 ? -4.361 4.457 18.832 1.00 0.00 61 ASN A N 5
ATOM 10944 C CA . ASN A 1 40 ? -4.351 3.605 20.034 1.00 0.00 61 ASN A CA 5
ATOM 10945 C C . ASN A 1 40 ? -5.581 2.702 20.088 1.00 0.00 61 ASN A C 5
ATOM 10946 O O . ASN A 1 40 ? -5.690 1.834 20.955 1.00 0.00 61 ASN A O 5
ATOM 10957 N N . THR A 1 41 ? -6.507 2.923 19.174 1.00 0.00 62 THR A N 5
ATOM 10958 C CA . THR A 1 41 ? -7.728 2.139 19.133 1.00 0.00 62 THR A CA 5
ATOM 10959 C C . THR A 1 41 ? -7.420 0.692 18.795 1.00 0.00 62 THR A C 5
ATOM 10960 O O . THR A 1 41 ? -8.253 -0.188 19.012 1.00 0.00 62 THR A O 5
ATOM 10971 N N . GLN A 1 42 ? -6.236 0.447 18.253 1.00 0.00 63 GLN A N 5
ATOM 10972 C CA . GLN A 1 42 ? -5.840 -0.909 17.873 1.00 0.00 63 GLN A CA 5
ATOM 10973 C C . GLN A 1 42 ? -6.245 -1.919 18.944 1.00 0.00 63 GLN A C 5
ATOM 10974 O O . GLN A 1 42 ? -6.636 -3.045 18.642 1.00 0.00 63 GLN A O 5
ATOM 10988 N N . THR A 1 43 ? -6.172 -1.486 20.190 1.00 0.00 64 THR A N 5
ATOM 10989 C CA . THR A 1 43 ? -6.550 -2.333 21.323 1.00 0.00 64 THR A CA 5
ATOM 10990 C C . THR A 1 43 ? -8.041 -2.179 21.613 1.00 0.00 64 THR A C 5
ATOM 10991 O O . THR A 1 43 ? -8.709 -3.141 21.992 1.00 0.00 64 THR A O 5
ATOM 11002 N N . GLY A 1 44 ? -8.552 -0.965 21.436 1.00 0.00 65 GLY A N 5
ATOM 11003 C CA . GLY A 1 44 ? -9.963 -0.694 21.687 1.00 0.00 65 GLY A CA 5
ATOM 11004 C C . GLY A 1 44 ? -10.847 -1.578 20.823 1.00 0.00 65 GLY A C 5
ATOM 11005 O O . GLY A 1 44 ? -12.039 -1.731 21.089 1.00 0.00 65 GLY A O 5
ATOM 11009 N N . SER A 1 45 ? -10.256 -2.158 19.781 1.00 0.00 66 SER A N 5
ATOM 11010 C CA . SER A 1 45 ? -11.001 -3.024 18.871 1.00 0.00 66 SER A CA 5
ATOM 11011 C C . SER A 1 45 ? -11.778 -4.079 19.656 1.00 0.00 66 SER A C 5
ATOM 11012 O O . SER A 1 45 ? -12.870 -4.486 19.263 1.00 0.00 66 SER A O 5
ATOM 11020 N N . LYS A 1 46 ? -11.203 -4.516 20.767 1.00 0.00 67 LYS A N 5
ATOM 11021 C CA . LYS A 1 46 ? -11.840 -5.523 21.604 1.00 0.00 67 LYS A CA 5
ATOM 11022 C C . LYS A 1 46 ? -13.140 -5.009 22.196 1.00 0.00 67 LYS A C 5
ATOM 11023 O O . LYS A 1 46 ? -14.128 -5.736 22.283 1.00 0.00 67 LYS A O 5
ATOM 11042 N N . ILE A 1 47 ? -13.124 -3.754 22.613 1.00 0.00 68 ILE A N 5
ATOM 11043 C CA . ILE A 1 47 ? -14.302 -3.125 23.220 1.00 0.00 68 ILE A CA 5
ATOM 11044 C C . ILE A 1 47 ? -15.124 -2.401 22.170 1.00 0.00 68 ILE A C 5
ATOM 11045 O O . ILE A 1 47 ? -16.292 -2.078 22.388 1.00 0.00 68 ILE A O 5
ATOM 11061 N N . SER A 1 48 ? -14.512 -2.157 21.024 1.00 0.00 69 SER A N 5
ATOM 11062 C CA . SER A 1 48 ? -15.201 -1.469 19.940 1.00 0.00 69 SER A CA 5
ATOM 11063 C C . SER A 1 48 ? -16.524 -2.152 19.634 1.00 0.00 69 SER A C 5
ATOM 11064 O O . SER A 1 48 ? -17.485 -1.493 19.248 1.00 0.00 69 SER A O 5
ATOM 11072 N N . GLU A 1 49 ? -16.564 -3.474 19.804 1.00 0.00 70 GLU A N 5
ATOM 11073 C CA . GLU A 1 49 ? -17.764 -4.256 19.546 1.00 0.00 70 GLU A CA 5
ATOM 11074 C C . GLU A 1 49 ? -18.004 -4.356 18.036 1.00 0.00 70 GLU A C 5
ATOM 11075 O O . GLU A 1 49 ? -18.600 -5.316 17.549 1.00 0.00 70 GLU A O 5
ATOM 11087 N N . LYS A 1 50 ? -17.565 -3.332 17.311 1.00 0.00 71 LYS A N 5
ATOM 11088 C CA . LYS A 1 50 ? -17.762 -3.281 15.870 1.00 0.00 71 LYS A CA 5
ATOM 11089 C C . LYS A 1 50 ? -16.724 -2.366 15.223 1.00 0.00 71 LYS A C 5
ATOM 11090 O O . LYS A 1 50 ? -17.069 -1.343 14.634 1.00 0.00 71 LYS A O 5
ATOM 11109 N N . PRO A 1 51 ? -15.469 -2.726 15.314 1.00 0.00 72 PRO A N 5
ATOM 11110 C CA . PRO A 1 51 ? -14.362 -1.936 14.709 1.00 0.00 72 PRO A CA 5
ATOM 11111 C C . PRO A 1 51 ? -14.206 -2.248 13.220 1.00 0.00 72 PRO A C 5
ATOM 11112 O O . PRO A 1 51 ? -13.162 -1.993 12.627 1.00 0.00 72 PRO A O 5
ATOM 11123 N N . GLU A 1 52 ? -15.255 -2.806 12.629 1.00 0.00 73 GLU A N 5
ATOM 11124 C CA . GLU A 1 52 ? -15.203 -3.150 11.212 1.00 0.00 73 GLU A CA 5
ATOM 11125 C C . GLU A 1 52 ? -14.802 -1.940 10.375 1.00 0.00 73 GLU A C 5
ATOM 11126 O O . GLU A 1 52 ? -14.403 -2.086 9.229 1.00 0.00 73 GLU A O 5
ATOM 11138 N N . PHE A 1 53 ? -14.894 -0.751 10.958 1.00 0.00 74 PHE A N 5
ATOM 11139 C CA . PHE A 1 53 ? -14.519 0.463 10.241 1.00 0.00 74 PHE A CA 5
ATOM 11140 C C . PHE A 1 53 ? -13.010 0.483 9.947 1.00 0.00 74 PHE A C 5
ATOM 11141 O O . PHE A 1 53 ? -12.580 0.717 8.816 1.00 0.00 74 PHE A O 5
ATOM 11158 N N . ILE A 1 54 ? -12.225 0.265 10.989 1.00 0.00 75 ILE A N 5
ATOM 11159 C CA . ILE A 1 54 ? -10.779 0.302 10.833 1.00 0.00 75 ILE A CA 5
ATOM 11160 C C . ILE A 1 54 ? -10.337 -0.819 9.903 1.00 0.00 75 ILE A C 5
ATOM 11161 O O . ILE A 1 54 ? -9.491 -0.627 9.030 1.00 0.00 75 ILE A O 5
ATOM 11177 N N . LEU A 1 55 ? -10.920 -1.987 10.113 1.00 0.00 76 LEU A N 5
ATOM 11178 C CA . LEU A 1 55 ? -10.589 -3.152 9.308 1.00 0.00 76 LEU A CA 5
ATOM 11179 C C . LEU A 1 55 ? -11.036 -2.956 7.876 1.00 0.00 76 LEU A C 5
ATOM 11180 O O . LEU A 1 55 ? -10.392 -3.448 6.964 1.00 0.00 76 LEU A O 5
ATOM 11196 N N . LYS A 1 56 ? -12.141 -2.253 7.695 1.00 0.00 77 LYS A N 5
ATOM 11197 C CA . LYS A 1 56 ? -12.671 -2.024 6.361 1.00 0.00 77 LYS A CA 5
ATOM 11198 C C . LYS A 1 56 ? -11.645 -1.300 5.495 1.00 0.00 77 LYS A C 5
ATOM 11199 O O . LYS A 1 56 ? -11.512 -1.598 4.311 1.00 0.00 77 LYS A O 5
ATOM 11218 N N . ALA A 1 57 ? -10.930 -0.345 6.075 1.00 0.00 78 ALA A N 5
ATOM 11219 C CA . ALA A 1 57 ? -9.938 0.393 5.330 1.00 0.00 78 ALA A CA 5
ATOM 11220 C C . ALA A 1 57 ? -8.700 -0.459 5.118 1.00 0.00 78 ALA A C 5
ATOM 11221 O O . ALA A 1 57 ? -8.141 -0.485 4.036 1.00 0.00 78 ALA A O 5
ATOM 11228 N N . LYS A 1 58 ? -8.265 -1.144 6.163 1.00 0.00 79 LYS A N 5
ATOM 11229 C CA . LYS A 1 58 ? -7.073 -1.981 6.085 1.00 0.00 79 LYS A CA 5
ATOM 11230 C C . LYS A 1 58 ? -7.152 -2.941 4.908 1.00 0.00 79 LYS A C 5
ATOM 11231 O O . LYS A 1 58 ? -6.190 -3.115 4.174 1.00 0.00 79 LYS A O 5
ATOM 11250 N N . ILE A 1 59 ? -8.311 -3.544 4.718 1.00 0.00 80 ILE A N 5
ATOM 11251 C CA . ILE A 1 59 ? -8.499 -4.473 3.608 1.00 0.00 80 ILE A CA 5
ATOM 11252 C C . ILE A 1 59 ? -8.673 -3.721 2.289 1.00 0.00 80 ILE A C 5
ATOM 11253 O O . ILE A 1 59 ? -8.083 -4.092 1.280 1.00 0.00 80 ILE A O 5
ATOM 11269 N N . LYS A 1 60 ? -9.484 -2.665 2.301 1.00 0.00 81 LYS A N 5
ATOM 11270 C CA . LYS A 1 60 ? -9.732 -1.875 1.102 1.00 0.00 81 LYS A CA 5
ATOM 11271 C C . LYS A 1 60 ? -8.506 -1.056 0.755 1.00 0.00 81 LYS A C 5
ATOM 11272 O O . LYS A 1 60 ? -8.374 -0.576 -0.365 1.00 0.00 81 LYS A O 5
ATOM 11291 N N . ALA A 1 61 ? -7.615 -0.894 1.724 1.00 0.00 82 ALA A N 5
ATOM 11292 C CA . ALA A 1 61 ? -6.396 -0.123 1.509 1.00 0.00 82 ALA A CA 5
ATOM 11293 C C . ALA A 1 61 ? -5.293 -0.994 0.921 1.00 0.00 82 ALA A C 5
ATOM 11294 O O . ALA A 1 61 ? -4.650 -0.630 -0.062 1.00 0.00 82 ALA A O 5
ATOM 11301 N N . ILE A 1 62 ? -5.071 -2.143 1.545 1.00 0.00 83 ILE A N 5
ATOM 11302 C CA . ILE A 1 62 ? -4.030 -3.053 1.085 1.00 0.00 83 ILE A CA 5
ATOM 11303 C C . ILE A 1 62 ? -4.348 -3.531 -0.319 1.00 0.00 83 ILE A C 5
ATOM 11304 O O . ILE A 1 62 ? -3.469 -3.587 -1.174 1.00 0.00 83 ILE A O 5
ATOM 11320 N N . GLN A 1 63 ? -5.610 -3.876 -0.565 1.00 0.00 84 GLN A N 5
ATOM 11321 C CA . GLN A 1 63 ? -5.999 -4.347 -1.888 1.00 0.00 84 GLN A CA 5
ATOM 11322 C C . GLN A 1 63 ? -5.505 -3.381 -2.960 1.00 0.00 84 GLN A C 5
ATOM 11323 O O . GLN A 1 63 ? -5.004 -3.799 -3.993 1.00 0.00 84 GLN A O 5
ATOM 11337 N N . VAL A 1 64 ? -5.649 -2.096 -2.697 1.00 0.00 85 VAL A N 5
ATOM 11338 C CA . VAL A 1 64 ? -5.206 -1.082 -3.659 1.00 0.00 85 VAL A CA 5
ATOM 11339 C C . VAL A 1 64 ? -3.702 -1.190 -3.884 1.00 0.00 85 VAL A C 5
ATOM 11340 O O . VAL A 1 64 ? -3.190 -0.767 -4.921 1.00 0.00 85 VAL A O 5
ATOM 11353 N N . ALA A 1 65 ? -3.001 -1.750 -2.908 1.00 0.00 86 ALA A N 5
ATOM 11354 C CA . ALA A 1 65 ? -1.555 -1.897 -3.009 1.00 0.00 86 ALA A CA 5
ATOM 11355 C C . ALA A 1 65 ? -1.184 -2.794 -4.194 1.00 0.00 86 ALA A C 5
ATOM 11356 O O . ALA A 1 65 ? -0.164 -2.590 -4.851 1.00 0.00 86 ALA A O 5
ATOM 11363 N N . GLU A 1 66 ? -2.021 -3.794 -4.446 1.00 0.00 87 GLU A N 5
ATOM 11364 C CA . GLU A 1 66 ? -1.770 -4.725 -5.539 1.00 0.00 87 GLU A CA 5
ATOM 11365 C C . GLU A 1 66 ? -1.565 -3.981 -6.849 1.00 0.00 87 GLU A C 5
ATOM 11366 O O . GLU A 1 66 ? -0.907 -4.475 -7.758 1.00 0.00 87 GLU A O 5
ATOM 11378 N N . ARG A 1 67 ? -2.133 -2.781 -6.940 1.00 0.00 88 ARG A N 5
ATOM 11379 C CA . ARG A 1 67 ? -2.010 -1.959 -8.128 1.00 0.00 88 ARG A CA 5
ATOM 11380 C C . ARG A 1 67 ? -0.744 -1.124 -8.090 1.00 0.00 88 ARG A C 5
ATOM 11381 O O . ARG A 1 67 ? -0.302 -0.602 -9.113 1.00 0.00 88 ARG A O 5
ATOM 11402 N N . PHE A 1 68 ? -0.181 -0.983 -6.896 1.00 0.00 89 PHE A N 5
ATOM 11403 C CA . PHE A 1 68 ? 1.025 -0.185 -6.727 1.00 0.00 89 PHE A CA 5
ATOM 11404 C C . PHE A 1 68 ? 2.242 -0.865 -7.333 1.00 0.00 89 PHE A C 5
ATOM 11405 O O . PHE A 1 68 ? 3.020 -0.219 -8.006 1.00 0.00 89 PHE A O 5
ATOM 11422 N N . VAL A 1 69 ? 2.395 -2.162 -7.057 1.00 0.00 90 VAL A N 5
ATOM 11423 C CA . VAL A 1 69 ? 3.537 -2.935 -7.555 1.00 0.00 90 VAL A CA 5
ATOM 11424 C C . VAL A 1 69 ? 3.378 -3.285 -9.032 1.00 0.00 90 VAL A C 5
ATOM 11425 O O . VAL A 1 69 ? 4.349 -3.607 -9.712 1.00 0.00 90 VAL A O 5
ATOM 11438 N N . LYS A 1 70 ? 2.147 -3.218 -9.517 1.00 0.00 91 LYS A N 5
ATOM 11439 C CA . LYS A 1 70 ? 1.866 -3.524 -10.918 1.00 0.00 91 LYS A CA 5
ATOM 11440 C C . LYS A 1 70 ? 2.434 -2.452 -11.837 1.00 0.00 91 LYS A C 5
ATOM 11441 O O . LYS A 1 70 ? 2.913 -2.752 -12.928 1.00 0.00 91 LYS A O 5
ATOM 11460 N N . ALA A 1 71 ? 2.382 -1.209 -11.396 1.00 0.00 92 ALA A N 5
ATOM 11461 C CA . ALA A 1 71 ? 2.905 -0.115 -12.201 1.00 0.00 92 ALA A CA 5
ATOM 11462 C C . ALA A 1 71 ? 4.421 -0.239 -12.354 1.00 0.00 92 ALA A C 5
ATOM 11463 O O . ALA A 1 71 ? 5.004 0.229 -13.319 1.00 0.00 92 ALA A O 5
ATOM 11470 N N . ILE A 1 72 ? 5.056 -0.868 -11.386 1.00 0.00 93 ILE A N 5
ATOM 11471 C CA . ILE A 1 72 ? 6.511 -1.030 -11.442 1.00 0.00 93 ILE A CA 5
ATOM 11472 C C . ILE A 1 72 ? 6.880 -1.977 -12.573 1.00 0.00 93 ILE A C 5
ATOM 11473 O O . ILE A 1 72 ? 8.001 -1.939 -13.079 1.00 0.00 93 ILE A O 5
ATOM 11489 N N . LYS A 1 73 ? 5.950 -2.841 -12.952 1.00 0.00 94 LYS A N 5
ATOM 11490 C CA . LYS A 1 73 ? 6.208 -3.812 -14.004 1.00 0.00 94 LYS A CA 5
ATOM 11491 C C . LYS A 1 73 ? 6.105 -3.176 -15.384 1.00 0.00 94 LYS A C 5
ATOM 11492 O O . LYS A 1 73 ? 7.018 -3.289 -16.193 1.00 0.00 94 LYS A O 5
ATOM 11511 N N . GLU A 1 74 ? 4.984 -2.515 -15.642 1.00 0.00 95 GLU A N 5
ATOM 11512 C CA . GLU A 1 74 ? 4.764 -1.875 -16.933 1.00 0.00 95 GLU A CA 5
ATOM 11513 C C . GLU A 1 74 ? 5.739 -0.713 -17.140 1.00 0.00 95 GLU A C 5
ATOM 11514 O O . GLU A 1 74 ? 6.246 -0.503 -18.240 1.00 0.00 95 GLU A O 5
ATOM 11526 N N . GLU A 1 75 ? 5.994 0.030 -16.068 1.00 0.00 96 GLU A N 5
ATOM 11527 C CA . GLU A 1 75 ? 6.912 1.163 -16.144 1.00 0.00 96 GLU A CA 5
ATOM 11528 C C . GLU A 1 75 ? 8.313 0.688 -16.494 1.00 0.00 96 GLU A C 5
ATOM 11529 O O . GLU A 1 75 ? 9.142 1.463 -16.970 1.00 0.00 96 GLU A O 5
ATOM 11541 N N . ALA A 1 76 ? 8.583 -0.586 -16.239 1.00 0.00 97 ALA A N 5
ATOM 11542 C CA . ALA A 1 76 ? 9.897 -1.156 -16.528 1.00 0.00 97 ALA A CA 5
ATOM 11543 C C . ALA A 1 76 ? 9.974 -1.642 -17.983 1.00 0.00 97 ALA A C 5
ATOM 11544 O O . ALA A 1 76 ? 11.020 -1.568 -18.619 1.00 0.00 97 ALA A O 5
ATOM 11551 N N . GLU A 1 77 ? 8.856 -2.147 -18.486 1.00 0.00 98 GLU A N 5
ATOM 11552 C CA . GLU A 1 77 ? 8.827 -2.677 -19.851 1.00 0.00 98 GLU A CA 5
ATOM 11553 C C . GLU A 1 77 ? 9.348 -1.664 -20.857 1.00 0.00 98 GLU A C 5
ATOM 11554 O O . GLU A 1 77 ? 9.843 -2.027 -21.922 1.00 0.00 98 GLU A O 5
ATOM 11566 N N . LYS A 1 78 ? 9.206 -0.398 -20.526 1.00 0.00 99 LYS A N 5
ATOM 11567 C CA . LYS A 1 78 ? 9.658 0.680 -21.399 1.00 0.00 99 LYS A CA 5
ATOM 11568 C C . LYS A 1 78 ? 10.983 1.184 -20.925 1.00 0.00 99 LYS A C 5
ATOM 11569 O O . LYS A 1 78 ? 11.659 1.941 -21.613 1.00 0.00 99 LYS A O 5
ATOM 11588 N N . LEU A 1 79 ? 11.354 0.814 -19.717 1.00 0.00 100 LEU A N 5
ATOM 11589 C CA . LEU A 1 79 ? 12.605 1.298 -19.167 1.00 0.00 100 LEU A CA 5
ATOM 11590 C C . LEU A 1 79 ? 13.785 0.609 -19.799 1.00 0.00 100 LEU A C 5
ATOM 11591 O O . LEU A 1 79 ? 14.815 1.231 -19.993 1.00 0.00 100 LEU A O 5
ATOM 11607 N N . LYS A 1 80 ? 13.638 -0.681 -20.113 1.00 0.00 101 LYS A N 5
ATOM 11608 C CA . LYS A 1 80 ? 14.730 -1.479 -20.695 1.00 0.00 101 LYS A CA 5
ATOM 11609 C C . LYS A 1 80 ? 15.670 -0.625 -21.545 1.00 0.00 101 LYS A C 5
ATOM 11610 O O . LYS A 1 80 ? 16.651 -0.086 -21.032 1.00 0.00 101 LYS A O 5
ATOM 11629 N N . LYS A 1 81 ? 15.360 -0.503 -22.828 1.00 0.00 102 LYS A N 5
ATOM 11630 C CA . LYS A 1 81 ? 16.172 0.291 -23.745 1.00 0.00 102 LYS A CA 5
ATOM 11631 C C . LYS A 1 81 ? 15.414 1.532 -24.197 1.00 0.00 102 LYS A C 5
ATOM 11632 O O . LYS A 1 81 ? 15.973 2.383 -24.888 1.00 0.00 102 LYS A O 5
ATOM 11651 N N . SER A 1 82 ? 14.138 1.639 -23.805 1.00 0.00 103 SER A N 5
ATOM 11652 C CA . SER A 1 82 ? 13.305 2.793 -24.172 1.00 0.00 103 SER A CA 5
ATOM 11653 C C . SER A 1 82 ? 13.153 3.750 -22.990 1.00 0.00 103 SER A C 5
ATOM 11654 O O . SER A 1 82 ? 12.084 4.327 -22.780 1.00 0.00 103 SER A O 5
ATOM 11662 N N . GLY A 1 83 ? 14.224 3.921 -22.222 1.00 0.00 104 GLY A N 5
ATOM 11663 C CA . GLY A 1 83 ? 14.181 4.815 -21.070 1.00 0.00 104 GLY A CA 5
ATOM 11664 C C . GLY A 1 83 ? 15.569 5.007 -20.477 1.00 0.00 104 GLY A C 5
ATOM 11665 O O . GLY A 1 83 ? 15.884 6.073 -19.952 1.00 0.00 104 GLY A O 5
ATOM 11669 N N . SER A 1 84 ? 16.394 3.969 -20.563 1.00 0.00 105 SER A N 5
ATOM 11670 C CA . SER A 1 84 ? 17.750 4.032 -20.032 1.00 0.00 105 SER A CA 5
ATOM 11671 C C . SER A 1 84 ? 17.718 4.196 -18.515 1.00 0.00 105 SER A C 5
ATOM 11672 O O . SER A 1 84 ? 16.743 4.695 -17.958 1.00 0.00 105 SER A O 5
ATOM 11680 N N . SER A 1 85 ? 18.792 3.777 -17.852 1.00 0.00 106 SER A N 5
ATOM 11681 C CA . SER A 1 85 ? 18.873 3.884 -16.397 1.00 0.00 106 SER A CA 5
ATOM 11682 C C . SER A 1 85 ? 18.525 5.303 -15.946 1.00 0.00 106 SER A C 5
ATOM 11683 O O . SER A 1 85 ? 18.143 5.527 -14.800 1.00 0.00 106 SER A O 5
ATOM 11691 N N . GLY A 1 86 ? 18.665 6.262 -16.852 1.00 0.00 107 GLY A N 5
ATOM 11692 C CA . GLY A 1 86 ? 18.357 7.649 -16.520 1.00 0.00 107 GLY A CA 5
ATOM 11693 C C . GLY A 1 86 ? 16.869 7.823 -16.221 1.00 0.00 107 GLY A C 5
ATOM 11694 O O . GLY A 1 86 ? 16.494 8.371 -15.185 1.00 0.00 107 GLY A O 5
ATOM 11698 N N . ALA A 1 87 ? 16.027 7.350 -17.132 1.00 0.00 108 ALA A N 5
ATOM 11699 C CA . ALA A 1 87 ? 14.581 7.465 -16.956 1.00 0.00 108 ALA A CA 5
ATOM 11700 C C . ALA A 1 87 ? 14.142 6.762 -15.680 1.00 0.00 108 ALA A C 5
ATOM 11701 O O . ALA A 1 87 ? 13.171 7.163 -15.039 1.00 0.00 108 ALA A O 5
ATOM 11708 N N . PHE A 1 88 ? 14.861 5.710 -15.319 1.00 0.00 109 PHE A N 5
ATOM 11709 C CA . PHE A 1 88 ? 14.533 4.955 -14.118 1.00 0.00 109 PHE A CA 5
ATOM 11710 C C . PHE A 1 88 ? 14.614 5.846 -12.885 1.00 0.00 109 PHE A C 5
ATOM 11711 O O . PHE A 1 88 ? 13.905 5.619 -11.907 1.00 0.00 109 PHE A O 5
ATOM 11728 N N . SER A 1 89 ? 15.471 6.858 -12.932 1.00 0.00 110 SER A N 5
ATOM 11729 C CA . SER A 1 89 ? 15.629 7.774 -11.810 1.00 0.00 110 SER A CA 5
ATOM 11730 C C . SER A 1 89 ? 14.335 8.531 -11.546 1.00 0.00 110 SER A C 5
ATOM 11731 O O . SER A 1 89 ? 13.919 8.679 -10.407 1.00 0.00 110 SER A O 5
ATOM 11739 N N . ALA A 1 90 ? 13.704 9.012 -12.606 1.00 0.00 111 ALA A N 5
ATOM 11740 C CA . ALA A 1 90 ? 12.458 9.754 -12.453 1.00 0.00 111 ALA A CA 5
ATOM 11741 C C . ALA A 1 90 ? 11.383 8.889 -11.804 1.00 0.00 111 ALA A C 5
ATOM 11742 O O . ALA A 1 90 ? 10.715 9.311 -10.863 1.00 0.00 111 ALA A O 5
ATOM 11749 N N . MET A 1 91 ? 11.215 7.677 -12.323 1.00 0.00 112 MET A N 5
ATOM 11750 C CA . MET A 1 91 ? 10.204 6.765 -11.790 1.00 0.00 112 MET A CA 5
ATOM 11751 C C . MET A 1 91 ? 10.610 6.247 -10.412 1.00 0.00 112 MET A C 5
ATOM 11752 O O . MET A 1 91 ? 9.794 6.192 -9.493 1.00 0.00 112 MET A O 5
ATOM 11766 N N . TYR A 1 92 ? 11.868 5.851 -10.283 1.00 0.00 113 TYR A N 5
ATOM 11767 C CA . TYR A 1 92 ? 12.355 5.322 -9.019 1.00 0.00 113 TYR A CA 5
ATOM 11768 C C . TYR A 1 92 ? 12.337 6.390 -7.938 1.00 0.00 113 TYR A C 5
ATOM 11769 O O . TYR A 1 92 ? 11.778 6.177 -6.868 1.00 0.00 113 TYR A O 5
ATOM 11787 N N . ASP A 1 93 ? 12.962 7.533 -8.220 1.00 0.00 114 ASP A N 5
ATOM 11788 C CA . ASP A 1 93 ? 13.031 8.634 -7.257 1.00 0.00 114 ASP A CA 5
ATOM 11789 C C . ASP A 1 93 ? 11.698 8.814 -6.540 1.00 0.00 114 ASP A C 5
ATOM 11790 O O . ASP A 1 93 ? 11.657 9.043 -5.332 1.00 0.00 114 ASP A O 5
ATOM 11799 N N . LEU A 1 94 ? 10.616 8.701 -7.293 1.00 0.00 115 LEU A N 5
ATOM 11800 C CA . LEU A 1 94 ? 9.289 8.848 -6.732 1.00 0.00 115 LEU A CA 5
ATOM 11801 C C . LEU A 1 94 ? 9.039 7.779 -5.700 1.00 0.00 115 LEU A C 5
ATOM 11802 O O . LEU A 1 94 ? 8.458 8.048 -4.658 1.00 0.00 115 LEU A O 5
ATOM 11818 N N . MET A 1 95 ? 9.486 6.566 -5.988 1.00 0.00 116 MET A N 5
ATOM 11819 C CA . MET A 1 95 ? 9.293 5.452 -5.061 1.00 0.00 116 MET A CA 5
ATOM 11820 C C . MET A 1 95 ? 9.604 5.867 -3.626 1.00 0.00 116 MET A C 5
ATOM 11821 O O . MET A 1 95 ? 9.174 5.216 -2.680 1.00 0.00 116 MET A O 5
ATOM 11835 N N . ILE A 1 96 ? 10.346 6.963 -3.462 1.00 0.00 117 ILE A N 5
ATOM 11836 C CA . ILE A 1 96 ? 10.725 7.472 -2.147 1.00 0.00 117 ILE A CA 5
ATOM 11837 C C . ILE A 1 96 ? 9.968 8.746 -1.809 1.00 0.00 117 ILE A C 5
ATOM 11838 O O . ILE A 1 96 ? 9.456 8.892 -0.702 1.00 0.00 117 ILE A O 5
ATOM 11854 N N . ASP A 1 97 ? 9.915 9.676 -2.756 1.00 0.00 118 ASP A N 5
ATOM 11855 C CA . ASP A 1 97 ? 9.239 10.944 -2.534 1.00 0.00 118 ASP A CA 5
ATOM 11856 C C . ASP A 1 97 ? 7.757 10.732 -2.287 1.00 0.00 118 ASP A C 5
ATOM 11857 O O . ASP A 1 97 ? 7.159 11.416 -1.462 1.00 0.00 118 ASP A O 5
ATOM 11866 N N . VAL A 1 98 ? 7.166 9.789 -3.012 1.00 0.00 119 VAL A N 5
ATOM 11867 C CA . VAL A 1 98 ? 5.743 9.494 -2.869 1.00 0.00 119 VAL A CA 5
ATOM 11868 C C . VAL A 1 98 ? 5.499 8.558 -1.692 1.00 0.00 119 VAL A C 5
ATOM 11869 O O . VAL A 1 98 ? 4.378 8.447 -1.210 1.00 0.00 119 VAL A O 5
ATOM 11882 N N . SER A 1 99 ? 6.549 7.876 -1.245 1.00 0.00 120 SER A N 5
ATOM 11883 C CA . SER A 1 99 ? 6.423 6.936 -0.134 1.00 0.00 120 SER A CA 5
ATOM 11884 C C . SER A 1 99 ? 6.244 7.661 1.185 1.00 0.00 120 SER A C 5
ATOM 11885 O O . SER A 1 99 ? 5.710 7.097 2.129 1.00 0.00 120 SER A O 5
ATOM 11893 N N . LYS A 1 100 ? 6.684 8.915 1.239 1.00 0.00 121 LYS A N 5
ATOM 11894 C CA . LYS A 1 100 ? 6.555 9.723 2.451 1.00 0.00 121 LYS A CA 5
ATOM 11895 C C . LYS A 1 100 ? 5.074 10.027 2.718 1.00 0.00 121 LYS A C 5
ATOM 11896 O O . LYS A 1 100 ? 4.540 9.650 3.759 1.00 0.00 121 LYS A O 5
ATOM 11915 N N . PRO A 1 101 ? 4.409 10.715 1.820 1.00 0.00 122 PRO A N 5
ATOM 11916 C CA . PRO A 1 101 ? 2.972 11.065 2.001 1.00 0.00 122 PRO A CA 5
ATOM 11917 C C . PRO A 1 101 ? 2.107 9.821 2.100 1.00 0.00 122 PRO A C 5
ATOM 11918 O O . PRO A 1 101 ? 1.216 9.738 2.937 1.00 0.00 122 PRO A O 5
ATOM 11929 N N . LEU A 1 102 ? 2.350 8.869 1.207 1.00 0.00 123 LEU A N 5
ATOM 11930 C CA . LEU A 1 102 ? 1.545 7.654 1.179 1.00 0.00 123 LEU A CA 5
ATOM 11931 C C . LEU A 1 102 ? 1.351 7.096 2.578 1.00 0.00 123 LEU A C 5
ATOM 11932 O O . LEU A 1 102 ? 0.334 6.481 2.863 1.00 0.00 123 LEU A O 5
ATOM 11948 N N . GLU A 1 103 ? 2.326 7.332 3.447 1.00 0.00 124 GLU A N 5
ATOM 11949 C CA . GLU A 1 103 ? 2.251 6.854 4.830 1.00 0.00 124 GLU A CA 5
ATOM 11950 C C . GLU A 1 103 ? 0.846 7.044 5.412 1.00 0.00 124 GLU A C 5
ATOM 11951 O O . GLU A 1 103 ? 0.461 6.377 6.368 1.00 0.00 124 GLU A O 5
ATOM 11963 N N . GLU A 1 104 ? 0.088 7.954 4.814 1.00 0.00 125 GLU A N 5
ATOM 11964 C CA . GLU A 1 104 ? -1.271 8.221 5.258 1.00 0.00 125 GLU A CA 5
ATOM 11965 C C . GLU A 1 104 ? -2.100 6.952 5.231 1.00 0.00 125 GLU A C 5
ATOM 11966 O O . GLU A 1 104 ? -3.177 6.912 5.823 1.00 0.00 125 GLU A O 5
ATOM 11978 N N . ILE A 1 105 ? -1.610 5.914 4.548 1.00 0.00 126 ILE A N 5
ATOM 11979 C CA . ILE A 1 105 ? -2.318 4.637 4.449 1.00 0.00 126 ILE A CA 5
ATOM 11980 C C . ILE A 1 105 ? -1.507 3.525 5.119 1.00 0.00 126 ILE A C 5
ATOM 11981 O O . ILE A 1 105 ? -1.993 2.416 5.324 1.00 0.00 126 ILE A O 5
ATOM 11997 N N . GLY A 1 106 ? -0.277 3.833 5.487 1.00 0.00 127 GLY A N 5
ATOM 11998 C CA . GLY A 1 106 ? 0.561 2.845 6.152 1.00 0.00 127 GLY A CA 5
ATOM 11999 C C . GLY A 1 106 ? 0.970 1.706 5.212 1.00 0.00 127 GLY A C 5
ATOM 12000 O O . GLY A 1 106 ? 0.817 0.536 5.560 1.00 0.00 127 GLY A O 5
ATOM 12004 N N . ILE A 1 107 ? 1.497 2.049 4.027 1.00 0.00 128 ILE A N 5
ATOM 12005 C CA . ILE A 1 107 ? 1.956 1.060 3.040 1.00 0.00 128 ILE A CA 5
ATOM 12006 C C . ILE A 1 107 ? 3.446 1.256 2.810 1.00 0.00 128 ILE A C 5
ATOM 12007 O O . ILE A 1 107 ? 4.065 0.527 2.039 1.00 0.00 128 ILE A O 5
ATOM 12023 N N . GLN A 1 108 ? 4.040 2.220 3.478 1.00 0.00 129 GLN A N 5
ATOM 12024 C CA . GLN A 1 108 ? 5.478 2.434 3.303 1.00 0.00 129 GLN A CA 5
ATOM 12025 C C . GLN A 1 108 ? 6.299 1.144 3.578 1.00 0.00 129 GLN A C 5
ATOM 12026 O O . GLN A 1 108 ? 7.521 1.204 3.710 1.00 0.00 129 GLN A O 5
ATOM 12040 N N . LYS A 1 109 ? 5.629 -0.015 3.627 1.00 0.00 130 LYS A N 5
ATOM 12041 C CA . LYS A 1 109 ? 6.269 -1.297 3.839 1.00 0.00 130 LYS A CA 5
ATOM 12042 C C . LYS A 1 109 ? 6.633 -1.923 2.492 1.00 0.00 130 LYS A C 5
ATOM 12043 O O . LYS A 1 109 ? 7.795 -2.231 2.234 1.00 0.00 130 LYS A O 5
ATOM 12062 N N . MET A 1 110 ? 5.624 -2.117 1.639 1.00 0.00 131 MET A N 5
ATOM 12063 C CA . MET A 1 110 ? 5.858 -2.734 0.326 1.00 0.00 131 MET A CA 5
ATOM 12064 C C . MET A 1 110 ? 6.933 -1.963 -0.430 1.00 0.00 131 MET A C 5
ATOM 12065 O O . MET A 1 110 ? 7.832 -2.555 -1.032 1.00 0.00 131 MET A O 5
ATOM 12079 N N . THR A 1 111 ? 6.840 -0.646 -0.388 1.00 0.00 132 THR A N 5
ATOM 12080 C CA . THR A 1 111 ? 7.813 0.195 -1.063 1.00 0.00 132 THR A CA 5
ATOM 12081 C C . THR A 1 111 ? 9.163 0.113 -0.361 1.00 0.00 132 THR A C 5
ATOM 12082 O O . THR A 1 111 ? 10.200 0.394 -0.959 1.00 0.00 132 THR A O 5
ATOM 12093 N N . GLY A 1 112 ? 9.145 -0.271 0.909 1.00 0.00 133 GLY A N 5
ATOM 12094 C CA . GLY A 1 112 ? 10.368 -0.396 1.697 1.00 0.00 133 GLY A CA 5
ATOM 12095 C C . GLY A 1 112 ? 11.205 -1.583 1.231 1.00 0.00 133 GLY A C 5
ATOM 12096 O O . GLY A 1 112 ? 12.434 -1.516 1.198 1.00 0.00 133 GLY A O 5
ATOM 12100 N N . THR A 1 113 ? 10.530 -2.672 0.877 1.00 0.00 134 THR A N 5
ATOM 12101 C CA . THR A 1 113 ? 11.219 -3.874 0.419 1.00 0.00 134 THR A CA 5
ATOM 12102 C C . THR A 1 113 ? 11.959 -3.610 -0.887 1.00 0.00 134 THR A C 5
ATOM 12103 O O . THR A 1 113 ? 12.904 -4.321 -1.231 1.00 0.00 134 THR A O 5
ATOM 12114 N N . VAL A 1 114 ? 11.524 -2.590 -1.610 1.00 0.00 135 VAL A N 5
ATOM 12115 C CA . VAL A 1 114 ? 12.151 -2.246 -2.880 1.00 0.00 135 VAL A CA 5
ATOM 12116 C C . VAL A 1 114 ? 13.617 -1.883 -2.672 1.00 0.00 135 VAL A C 5
ATOM 12117 O O . VAL A 1 114 ? 14.477 -2.306 -3.443 1.00 0.00 135 VAL A O 5
ATOM 12130 N N . LYS A 1 115 ? 13.901 -1.090 -1.642 1.00 0.00 136 LYS A N 5
ATOM 12131 C CA . LYS A 1 115 ? 15.265 -0.675 -1.370 1.00 0.00 136 LYS A CA 5
ATOM 12132 C C . LYS A 1 115 ? 16.155 -1.891 -1.192 1.00 0.00 136 LYS A C 5
ATOM 12133 O O . LYS A 1 115 ? 17.220 -1.983 -1.803 1.00 0.00 136 LYS A O 5
ATOM 12152 N N . GLU A 1 116 ? 15.721 -2.824 -0.356 1.00 0.00 137 GLU A N 5
ATOM 12153 C CA . GLU A 1 116 ? 16.502 -4.022 -0.112 1.00 0.00 137 GLU A CA 5
ATOM 12154 C C . GLU A 1 116 ? 16.569 -4.871 -1.376 1.00 0.00 137 GLU A C 5
ATOM 12155 O O . GLU A 1 116 ? 17.585 -5.500 -1.661 1.00 0.00 137 GLU A O 5
ATOM 12167 N N . ALA A 1 117 ? 15.477 -4.888 -2.126 1.00 0.00 138 ALA A N 5
ATOM 12168 C CA . ALA A 1 117 ? 15.419 -5.665 -3.354 1.00 0.00 138 ALA A CA 5
ATOM 12169 C C . ALA A 1 117 ? 16.469 -5.177 -4.352 1.00 0.00 138 ALA A C 5
ATOM 12170 O O . ALA A 1 117 ? 17.011 -5.961 -5.130 1.00 0.00 138 ALA A O 5
ATOM 12177 N N . ALA A 1 118 ? 16.748 -3.878 -4.320 1.00 0.00 139 ALA A N 5
ATOM 12178 C CA . ALA A 1 118 ? 17.729 -3.294 -5.223 1.00 0.00 139 ALA A CA 5
ATOM 12179 C C . ALA A 1 118 ? 19.115 -3.822 -4.894 1.00 0.00 139 ALA A C 5
ATOM 12180 O O . ALA A 1 118 ? 19.929 -4.078 -5.781 1.00 0.00 139 ALA A O 5
ATOM 12187 N N . GLN A 1 119 ? 19.381 -3.970 -3.605 1.00 0.00 140 GLN A N 5
ATOM 12188 C CA . GLN A 1 119 ? 20.679 -4.450 -3.173 1.00 0.00 140 GLN A CA 5
ATOM 12189 C C . GLN A 1 119 ? 20.949 -5.840 -3.724 1.00 0.00 140 GLN A C 5
ATOM 12190 O O . GLN A 1 119 ? 22.095 -6.200 -3.991 1.00 0.00 140 GLN A O 5
ATOM 12204 N N . LYS A 1 120 ? 19.891 -6.630 -3.884 1.00 0.00 141 LYS A N 5
ATOM 12205 C CA . LYS A 1 120 ? 20.016 -7.997 -4.388 1.00 0.00 141 LYS A CA 5
ATOM 12206 C C . LYS A 1 120 ? 19.908 -8.012 -5.894 1.00 0.00 141 LYS A C 5
ATOM 12207 O O . LYS A 1 120 ? 20.717 -8.647 -6.566 1.00 0.00 141 LYS A O 5
ATOM 12226 N N . THR A 1 121 ? 18.893 -7.322 -6.420 1.00 0.00 142 THR A N 5
ATOM 12227 C CA . THR A 1 121 ? 18.672 -7.283 -7.869 1.00 0.00 142 THR A CA 5
ATOM 12228 C C . THR A 1 121 ? 18.989 -5.896 -8.440 1.00 0.00 142 THR A C 5
ATOM 12229 O O . THR A 1 121 ? 18.808 -4.885 -7.764 1.00 0.00 142 THR A O 5
ATOM 12240 N N . PRO A 1 122 ? 19.445 -5.828 -9.674 1.00 0.00 143 PRO A N 5
ATOM 12241 C CA . PRO A 1 122 ? 19.770 -4.530 -10.329 1.00 0.00 143 PRO A CA 5
ATOM 12242 C C . PRO A 1 122 ? 18.505 -3.713 -10.604 1.00 0.00 143 PRO A C 5
ATOM 12243 O O . PRO A 1 122 ? 17.494 -4.253 -11.047 1.00 0.00 143 PRO A O 5
ATOM 12254 N N . ALA A 1 123 ? 18.577 -2.409 -10.343 1.00 0.00 144 ALA A N 5
ATOM 12255 C CA . ALA A 1 123 ? 17.458 -1.494 -10.564 1.00 0.00 144 ALA A CA 5
ATOM 12256 C C . ALA A 1 123 ? 17.761 -0.570 -11.738 1.00 0.00 144 ALA A C 5
ATOM 12257 O O . ALA A 1 123 ? 17.181 0.510 -11.842 1.00 0.00 144 ALA A O 5
ATOM 12264 N N . THR A 1 124 ? 18.686 -0.986 -12.617 1.00 0.00 145 THR A N 5
ATOM 12265 C CA . THR A 1 124 ? 19.066 -0.157 -13.773 1.00 0.00 145 THR A CA 5
ATOM 12266 C C . THR A 1 124 ? 18.631 -0.822 -15.066 1.00 0.00 145 THR A C 5
ATOM 12267 O O . THR A 1 124 ? 19.136 -0.496 -16.141 1.00 0.00 145 THR A O 5
ATOM 12278 N N . THR A 1 125 ? 17.689 -1.757 -14.964 1.00 0.00 146 THR A N 5
ATOM 12279 C CA . THR A 1 125 ? 17.188 -2.455 -16.147 1.00 0.00 146 THR A CA 5
ATOM 12280 C C . THR A 1 125 ? 15.784 -2.986 -15.900 1.00 0.00 146 THR A C 5
ATOM 12281 O O . THR A 1 125 ? 15.412 -3.292 -14.770 1.00 0.00 146 THR A O 5
ATOM 12292 N N . ALA A 1 126 ? 15.008 -3.095 -16.966 1.00 0.00 147 ALA A N 5
ATOM 12293 C CA . ALA A 1 126 ? 13.649 -3.589 -16.850 1.00 0.00 147 ALA A CA 5
ATOM 12294 C C . ALA A 1 126 ? 13.623 -5.016 -16.319 1.00 0.00 147 ALA A C 5
ATOM 12295 O O . ALA A 1 126 ? 12.680 -5.417 -15.654 1.00 0.00 147 ALA A O 5
ATOM 12302 N N . ASP A 1 127 ? 14.653 -5.788 -16.611 1.00 0.00 148 ASP A N 5
ATOM 12303 C CA . ASP A 1 127 ? 14.718 -7.171 -16.169 1.00 0.00 148 ASP A CA 5
ATOM 12304 C C . ASP A 1 127 ? 14.696 -7.260 -14.649 1.00 0.00 148 ASP A C 5
ATOM 12305 O O . ASP A 1 127 ? 13.812 -7.883 -14.064 1.00 0.00 148 ASP A O 5
ATOM 12314 N N . GLY A 1 128 ? 15.683 -6.642 -14.021 1.00 0.00 149 GLY A N 5
ATOM 12315 C CA . GLY A 1 128 ? 15.772 -6.680 -12.576 1.00 0.00 149 GLY A CA 5
ATOM 12316 C C . GLY A 1 128 ? 14.517 -6.115 -11.936 1.00 0.00 149 GLY A C 5
ATOM 12317 O O . GLY A 1 128 ? 13.948 -6.727 -11.040 1.00 0.00 149 GLY A O 5
ATOM 12321 N N . ILE A 1 129 ? 14.082 -4.949 -12.398 1.00 0.00 150 ILE A N 5
ATOM 12322 C CA . ILE A 1 129 ? 12.892 -4.321 -11.830 1.00 0.00 150 ILE A CA 5
ATOM 12323 C C . ILE A 1 129 ? 11.699 -5.261 -11.890 1.00 0.00 150 ILE A C 5
ATOM 12324 O O . ILE A 1 129 ? 11.068 -5.535 -10.873 1.00 0.00 150 ILE A O 5
ATOM 12340 N N . ILE A 1 130 ? 11.380 -5.741 -13.087 1.00 0.00 151 ILE A N 5
ATOM 12341 C CA . ILE A 1 130 ? 10.238 -6.635 -13.258 1.00 0.00 151 ILE A CA 5
ATOM 12342 C C . ILE A 1 130 ? 10.249 -7.697 -12.170 1.00 0.00 151 ILE A C 5
ATOM 12343 O O . ILE A 1 130 ? 9.200 -8.097 -11.662 1.00 0.00 151 ILE A O 5
ATOM 12359 N N . ALA A 1 131 ? 11.445 -8.145 -11.810 1.00 0.00 152 ALA A N 5
ATOM 12360 C CA . ALA A 1 131 ? 11.581 -9.150 -10.781 1.00 0.00 152 ALA A CA 5
ATOM 12361 C C . ALA A 1 131 ? 11.315 -8.540 -9.413 1.00 0.00 152 ALA A C 5
ATOM 12362 O O . ALA A 1 131 ? 10.631 -9.124 -8.575 1.00 0.00 152 ALA A O 5
ATOM 12369 N N . ILE A 1 132 ? 11.876 -7.354 -9.200 1.00 0.00 153 ILE A N 5
ATOM 12370 C CA . ILE A 1 132 ? 11.709 -6.678 -7.919 1.00 0.00 153 ILE A CA 5
ATOM 12371 C C . ILE A 1 132 ? 10.223 -6.556 -7.578 1.00 0.00 153 ILE A C 5
ATOM 12372 O O . ILE A 1 132 ? 9.847 -6.498 -6.408 1.00 0.00 153 ILE A O 5
ATOM 12388 N N . ALA A 1 133 ? 9.392 -6.518 -8.610 1.00 0.00 154 ALA A N 5
ATOM 12389 C CA . ALA A 1 133 ? 7.956 -6.399 -8.414 1.00 0.00 154 ALA A CA 5
ATOM 12390 C C . ALA A 1 133 ? 7.416 -7.609 -7.672 1.00 0.00 154 ALA A C 5
ATOM 12391 O O . ALA A 1 133 ? 6.397 -7.528 -6.985 1.00 0.00 154 ALA A O 5
ATOM 12398 N N . GLN A 1 134 ? 8.113 -8.734 -7.814 1.00 0.00 155 GLN A N 5
ATOM 12399 C CA . GLN A 1 134 ? 7.711 -9.976 -7.157 1.00 0.00 155 GLN A CA 5
ATOM 12400 C C . GLN A 1 134 ? 8.145 -9.981 -5.694 1.00 0.00 155 GLN A C 5
ATOM 12401 O O . GLN A 1 134 ? 7.689 -10.801 -4.900 1.00 0.00 155 GLN A O 5
ATOM 12415 N N . ALA A 1 135 ? 9.047 -9.075 -5.344 1.00 0.00 156 ALA A N 5
ATOM 12416 C CA . ALA A 1 135 ? 9.542 -8.996 -3.972 1.00 0.00 156 ALA A CA 5
ATOM 12417 C C . ALA A 1 135 ? 8.494 -8.391 -3.043 1.00 0.00 156 ALA A C 5
ATOM 12418 O O . ALA A 1 135 ? 8.604 -8.498 -1.822 1.00 0.00 156 ALA A O 5
ATOM 12425 N N . MET A 1 136 ? 7.478 -7.746 -3.626 1.00 0.00 157 MET A N 5
ATOM 12426 C CA . MET A 1 136 ? 6.406 -7.111 -2.840 1.00 0.00 157 MET A CA 5
ATOM 12427 C C . MET A 1 136 ? 5.124 -7.930 -2.882 1.00 0.00 157 MET A C 5
ATOM 12428 O O . MET A 1 136 ? 4.468 -8.119 -1.858 1.00 0.00 157 MET A O 5
ATOM 12442 N N . GLU A 1 137 ? 4.759 -8.409 -4.059 1.00 0.00 158 GLU A N 5
ATOM 12443 C CA . GLU A 1 137 ? 3.540 -9.195 -4.205 1.00 0.00 158 GLU A CA 5
ATOM 12444 C C . GLU A 1 137 ? 3.445 -10.267 -3.120 1.00 0.00 158 GLU A C 5
ATOM 12445 O O . GLU A 1 137 ? 2.371 -10.546 -2.589 1.00 0.00 158 GLU A O 5
ATOM 12457 N N . ASP A 1 138 ? 4.590 -10.863 -2.807 1.00 0.00 159 ASP A N 5
ATOM 12458 C CA . ASP A 1 138 ? 4.654 -11.907 -1.792 1.00 0.00 159 ASP A CA 5
ATOM 12459 C C . ASP A 1 138 ? 4.504 -11.312 -0.401 1.00 0.00 159 ASP A C 5
ATOM 12460 O O . ASP A 1 138 ? 4.002 -11.970 0.511 1.00 0.00 159 ASP A O 5
ATOM 12469 N N . LYS A 1 139 ? 4.960 -10.071 -0.235 1.00 0.00 160 LYS A N 5
ATOM 12470 C CA . LYS A 1 139 ? 4.892 -9.401 1.063 1.00 0.00 160 LYS A CA 5
ATOM 12471 C C . LYS A 1 139 ? 3.477 -8.925 1.364 1.00 0.00 160 LYS A C 5
ATOM 12472 O O . LYS A 1 139 ? 2.860 -9.345 2.340 1.00 0.00 160 LYS A O 5
ATOM 12491 N N . LEU A 1 140 ? 2.974 -8.038 0.521 1.00 0.00 161 LEU A N 5
ATOM 12492 C CA . LEU A 1 140 ? 1.631 -7.499 0.714 1.00 0.00 161 LEU A CA 5
ATOM 12493 C C . LEU A 1 140 ? 0.615 -8.638 0.889 1.00 0.00 161 LEU A C 5
ATOM 12494 O O . LEU A 1 140 ? -0.436 -8.474 1.505 1.00 0.00 161 LEU A O 5
ATOM 12510 N N . ASN A 1 141 ? 0.947 -9.791 0.320 1.00 0.00 162 ASN A N 5
ATOM 12511 C CA . ASN A 1 141 ? 0.068 -10.958 0.411 1.00 0.00 162 ASN A CA 5
ATOM 12512 C C . ASN A 1 141 ? 0.146 -11.573 1.803 1.00 0.00 162 ASN A C 5
ATOM 12513 O O . ASN A 1 141 ? -0.846 -12.085 2.327 1.00 0.00 162 ASN A O 5
ATOM 12524 N N . ASN A 1 142 ? 1.339 -11.532 2.393 1.00 0.00 163 ASN A N 5
ATOM 12525 C CA . ASN A 1 142 ? 1.548 -12.100 3.718 1.00 0.00 163 ASN A CA 5
ATOM 12526 C C . ASN A 1 142 ? 0.748 -11.336 4.765 1.00 0.00 163 ASN A C 5
ATOM 12527 O O . ASN A 1 142 ? 0.140 -11.936 5.649 1.00 0.00 163 ASN A O 5
ATOM 12538 N N . VAL A 1 143 ? 0.753 -10.011 4.663 1.00 0.00 164 VAL A N 5
ATOM 12539 C CA . VAL A 1 143 ? 0.021 -9.169 5.610 1.00 0.00 164 VAL A CA 5
ATOM 12540 C C . VAL A 1 143 ? -1.473 -9.173 5.299 1.00 0.00 164 VAL A C 5
ATOM 12541 O O . VAL A 1 143 ? -2.305 -9.083 6.199 1.00 0.00 164 VAL A O 5
ATOM 12554 N N . ASN A 1 144 ? -1.797 -9.284 4.018 1.00 0.00 165 ASN A N 5
ATOM 12555 C CA . ASN A 1 144 ? -3.193 -9.299 3.597 1.00 0.00 165 ASN A CA 5
ATOM 12556 C C . ASN A 1 144 ? -3.884 -10.564 4.080 1.00 0.00 165 ASN A C 5
ATOM 12557 O O . ASN A 1 144 ? -5.050 -10.540 4.473 1.00 0.00 165 ASN A O 5
ATOM 12568 N N . LYS A 1 145 ? -3.161 -11.671 4.025 1.00 0.00 166 LYS A N 5
ATOM 12569 C CA . LYS A 1 145 ? -3.725 -12.947 4.438 1.00 0.00 166 LYS A CA 5
ATOM 12570 C C . LYS A 1 145 ? -4.106 -12.917 5.912 1.00 0.00 166 LYS A C 5
ATOM 12571 O O . LYS A 1 145 ? -5.154 -13.428 6.301 1.00 0.00 166 LYS A O 5
ATOM 12590 N N . LYS A 1 146 ? -3.241 -12.329 6.729 1.00 0.00 167 LYS A N 5
ATOM 12591 C CA . LYS A 1 146 ? -3.482 -12.251 8.164 1.00 0.00 167 LYS A CA 5
ATOM 12592 C C . LYS A 1 146 ? -4.479 -11.154 8.470 1.00 0.00 167 LYS A C 5
ATOM 12593 O O . LYS A 1 146 ? -5.083 -11.139 9.542 1.00 0.00 167 LYS A O 5
ATOM 12612 N N . GLN A 1 147 ? -4.657 -10.236 7.530 1.00 0.00 168 GLN A N 5
ATOM 12613 C CA . GLN A 1 147 ? -5.594 -9.139 7.720 1.00 0.00 168 GLN A CA 5
ATOM 12614 C C . GLN A 1 147 ? -7.027 -9.644 7.606 1.00 0.00 168 GLN A C 5
ATOM 12615 O O . GLN A 1 147 ? -7.856 -9.388 8.477 1.00 0.00 168 GLN A O 5
ATOM 12629 N N . HIS A 1 148 ? -7.312 -10.350 6.518 1.00 0.00 169 HIS A N 5
ATOM 12630 C CA . HIS A 1 148 ? -8.652 -10.869 6.291 1.00 0.00 169 HIS A CA 5
ATOM 12631 C C . HIS A 1 148 ? -9.021 -11.882 7.371 1.00 0.00 169 HIS A C 5
ATOM 12632 O O . HIS A 1 148 ? -10.190 -12.037 7.722 1.00 0.00 169 HIS A O 5
ATOM 12647 N N . ASP A 1 149 ? -8.015 -12.569 7.891 1.00 0.00 170 ASP A N 5
ATOM 12648 C CA . ASP A 1 149 ? -8.243 -13.570 8.917 1.00 0.00 170 ASP A CA 5
ATOM 12649 C C . ASP A 1 149 ? -8.846 -12.933 10.161 1.00 0.00 170 ASP A C 5
ATOM 12650 O O . ASP A 1 149 ? -9.681 -13.538 10.835 1.00 0.00 170 ASP A O 5
ATOM 12659 N N . ALA A 1 150 ? -8.422 -11.712 10.460 1.00 0.00 171 ALA A N 5
ATOM 12660 C CA . ALA A 1 150 ? -8.925 -11.005 11.629 1.00 0.00 171 ALA A CA 5
ATOM 12661 C C . ALA A 1 150 ? -10.401 -10.700 11.459 1.00 0.00 171 ALA A C 5
ATOM 12662 O O . ALA A 1 150 ? -11.174 -10.753 12.415 1.00 0.00 171 ALA A O 5
ATOM 12669 N N . LEU A 1 151 ? -10.787 -10.374 10.235 1.00 0.00 172 LEU A N 5
ATOM 12670 C CA . LEU A 1 151 ? -12.174 -10.054 9.949 1.00 0.00 172 LEU A CA 5
ATOM 12671 C C . LEU A 1 151 ? -13.064 -11.265 10.197 1.00 0.00 172 LEU A C 5
ATOM 12672 O O . LEU A 1 151 ? -14.203 -11.130 10.643 1.00 0.00 172 LEU A O 5
ATOM 12688 N N . LYS A 1 152 ? -12.542 -12.446 9.897 1.00 0.00 173 LYS A N 5
ATOM 12689 C CA . LYS A 1 152 ? -13.299 -13.680 10.082 1.00 0.00 173 LYS A CA 5
ATOM 12690 C C . LYS A 1 152 ? -13.416 -14.020 11.565 1.00 0.00 173 LYS A C 5
ATOM 12691 O O . LYS A 1 152 ? -14.320 -14.746 11.975 1.00 0.00 173 LYS A O 5
ATOM 12710 N N . ASN A 1 153 ? -12.491 -13.491 12.362 1.00 0.00 174 ASN A N 5
ATOM 12711 C CA . ASN A 1 153 ? -12.491 -13.742 13.803 1.00 0.00 174 ASN A CA 5
ATOM 12712 C C . ASN A 1 153 ? -13.545 -12.895 14.491 1.00 0.00 174 ASN A C 5
ATOM 12713 O O . ASN A 1 153 ? -13.917 -13.154 15.634 1.00 0.00 174 ASN A O 5
ATOM 12724 N N . LEU A 1 154 ? -14.017 -11.867 13.797 1.00 0.00 175 LEU A N 5
ATOM 12725 C CA . LEU A 1 154 ? -15.026 -10.973 14.359 1.00 0.00 175 LEU A CA 5
ATOM 12726 C C . LEU A 1 154 ? -16.422 -11.560 14.199 1.00 0.00 175 LEU A C 5
ATOM 12727 O O . LEU A 1 154 ? -17.388 -11.048 14.762 1.00 0.00 175 LEU A O 5
ATOM 12743 N N . LYS A 1 155 ? -16.524 -12.634 13.426 1.00 0.00 176 LYS A N 5
ATOM 12744 C CA . LYS A 1 155 ? -17.811 -13.287 13.193 1.00 0.00 176 LYS A CA 5
ATOM 12745 C C . LYS A 1 155 ? -18.155 -14.239 14.335 1.00 0.00 176 LYS A C 5
ATOM 12746 O O . LYS A 1 155 ? -19.284 -14.255 14.823 1.00 0.00 176 LYS A O 5
ATOM 12765 N N . GLU A 1 156 ? -17.173 -15.033 14.753 1.00 0.00 177 GLU A N 5
ATOM 12766 C CA . GLU A 1 156 ? -17.390 -15.992 15.831 1.00 0.00 177 GLU A CA 5
ATOM 12767 C C . GLU A 1 156 ? -17.830 -15.274 17.103 1.00 0.00 177 GLU A C 5
ATOM 12768 O O . GLU A 1 156 ? -18.485 -15.862 17.963 1.00 0.00 177 GLU A O 5
ATOM 12780 N N . LYS A 1 157 ? -17.466 -14.004 17.214 1.00 0.00 178 LYS A N 5
ATOM 12781 C CA . LYS A 1 157 ? -17.827 -13.223 18.388 1.00 0.00 178 LYS A CA 5
ATOM 12782 C C . LYS A 1 157 ? -19.336 -13.129 18.528 1.00 0.00 178 LYS A C 5
ATOM 12783 O O . LYS A 1 157 ? -19.876 -13.185 19.633 1.00 0.00 178 LYS A O 5
ATOM 12802 N N . ALA A 1 158 ? -20.009 -12.986 17.403 1.00 0.00 179 ALA A N 5
ATOM 12803 C CA . ALA A 1 158 ? -21.469 -12.880 17.396 1.00 0.00 179 ALA A CA 5
ATOM 12804 C C . ALA A 1 158 ? -22.026 -13.231 16.027 1.00 0.00 179 ALA A C 5
ATOM 12805 O O . ALA A 1 158 ? -21.619 -12.663 15.014 1.00 0.00 179 ALA A O 5
ATOM 12812 N N . LYS A 1 159 ? -22.969 -14.175 16.002 1.00 0.00 180 LYS A N 5
ATOM 12813 C CA . LYS A 1 159 ? -23.593 -14.609 14.749 1.00 0.00 180 LYS A CA 5
ATOM 12814 C C . LYS A 1 159 ? -25.062 -14.939 14.974 1.00 0.00 180 LYS A C 5
ATOM 12815 O O . LYS A 1 159 ? -25.405 -16.051 15.380 1.00 0.00 180 LYS A O 5
ATOM 12834 N N . THR A 1 160 ? -25.924 -13.967 14.688 1.00 0.00 181 THR A N 5
ATOM 12835 C CA . THR A 1 160 ? -27.369 -14.140 14.834 1.00 0.00 181 THR A CA 5
ATOM 12836 C C . THR A 1 160 ? -28.039 -14.175 13.464 1.00 0.00 181 THR A C 5
ATOM 12837 O O . THR A 1 160 ? -29.266 -14.148 13.365 1.00 0.00 181 THR A O 5
ATOM 12848 N N . ALA A 1 161 ? -27.230 -14.242 12.408 1.00 0.00 182 ALA A N 5
ATOM 12849 C CA . ALA A 1 161 ? -27.768 -14.287 11.050 1.00 0.00 182 ALA A CA 5
ATOM 12850 C C . ALA A 1 161 ? -28.460 -15.621 10.791 1.00 0.00 182 ALA A C 5
ATOM 12851 O O . ALA A 1 161 ? -29.196 -15.769 9.814 1.00 0.00 182 ALA A O 5
ATOM 12858 N N . THR A 1 162 ? -28.220 -16.594 11.672 1.00 0.00 183 THR A N 5
ATOM 12859 C CA . THR A 1 162 ? -28.823 -17.925 11.535 1.00 0.00 183 THR A CA 5
ATOM 12860 C C . THR A 1 162 ? -29.065 -18.543 12.906 1.00 0.00 183 THR A C 5
ATOM 12861 O O . THR A 1 162 ? -28.426 -18.174 13.889 1.00 0.00 183 THR A O 5
ATOM 12872 N N . THR A 1 163 ? -29.995 -19.489 12.959 1.00 0.00 184 THR A N 5
ATOM 12873 C CA . THR A 1 163 ? -30.320 -20.158 14.212 1.00 0.00 184 THR A CA 5
ATOM 12874 C C . THR A 1 163 ? -29.129 -20.969 14.707 1.00 0.00 184 THR A C 5
ATOM 12875 O O . THR A 1 163 ? -28.455 -21.640 13.925 1.00 0.00 184 THR A O 5
ATOM 12886 N N . THR A 1 164 ? -28.875 -20.904 16.011 1.00 0.00 185 THR A N 5
ATOM 12887 C CA . THR A 1 164 ? -27.762 -21.640 16.604 1.00 0.00 185 THR A CA 5
ATOM 12888 C C . THR A 1 164 ? -27.821 -23.116 16.214 1.00 0.00 185 THR A C 5
ATOM 12889 O O . THR A 1 164 ? -26.840 -23.806 16.431 1.00 0.00 185 THR A O 5
ATOM 12901 N N . GLY A 1 1 ? -22.719 8.537 -18.263 1.00 0.00 22 GLY A N 6
ATOM 12902 C CA . GLY A 1 1 ? -22.570 8.164 -16.828 1.00 0.00 22 GLY A CA 6
ATOM 12903 C C . GLY A 1 1 ? -21.104 8.222 -16.437 1.00 0.00 22 GLY A C 6
ATOM 12904 O O . GLY A 1 1 ? -20.380 9.144 -16.814 1.00 0.00 22 GLY A O 6
ATOM 12910 N N . LEU A 1 2 ? -20.674 7.225 -15.678 1.00 0.00 23 LEU A N 6
ATOM 12911 C CA . LEU A 1 2 ? -19.293 7.152 -15.229 1.00 0.00 23 LEU A CA 6
ATOM 12912 C C . LEU A 1 2 ? -18.385 6.800 -16.399 1.00 0.00 23 LEU A C 6
ATOM 12913 O O . LEU A 1 2 ? -18.769 6.052 -17.297 1.00 0.00 23 LEU A O 6
ATOM 12929 N N . THR A 1 3 ? -17.171 7.352 -16.378 1.00 0.00 24 THR A N 6
ATOM 12930 C CA . THR A 1 3 ? -16.181 7.113 -17.431 1.00 0.00 24 THR A CA 6
ATOM 12931 C C . THR A 1 3 ? -14.858 6.690 -16.814 1.00 0.00 24 THR A C 6
ATOM 12932 O O . THR A 1 3 ? -14.692 6.719 -15.593 1.00 0.00 24 THR A O 6
ATOM 12943 N N . GLY A 1 4 ? -13.921 6.288 -17.670 1.00 0.00 25 GLY A N 6
ATOM 12944 C CA . GLY A 1 4 ? -12.594 5.848 -17.226 1.00 0.00 25 GLY A CA 6
ATOM 12945 C C . GLY A 1 4 ? -11.509 6.576 -18.003 1.00 0.00 25 GLY A C 6
ATOM 12946 O O . GLY A 1 4 ? -11.350 6.368 -19.201 1.00 0.00 25 GLY A O 6
ATOM 12950 N N . GLU A 1 5 ? -10.768 7.435 -17.305 1.00 0.00 26 GLU A N 6
ATOM 12951 C CA . GLU A 1 5 ? -9.683 8.208 -17.921 1.00 0.00 26 GLU A CA 6
ATOM 12952 C C . GLU A 1 5 ? -8.334 7.580 -17.586 1.00 0.00 26 GLU A C 6
ATOM 12953 O O . GLU A 1 5 ? -7.327 7.883 -18.226 1.00 0.00 26 GLU A O 6
ATOM 12965 N N . THR A 1 6 ? -8.317 6.702 -16.586 1.00 0.00 27 THR A N 6
ATOM 12966 C CA . THR A 1 6 ? -7.084 6.038 -16.182 1.00 0.00 27 THR A CA 6
ATOM 12967 C C . THR A 1 6 ? -6.605 5.064 -17.258 1.00 0.00 27 THR A C 6
ATOM 12968 O O . THR A 1 6 ? -5.451 5.100 -17.680 1.00 0.00 27 THR A O 6
ATOM 12979 N N . LYS A 1 7 ? -7.507 4.188 -17.678 1.00 0.00 28 LYS A N 6
ATOM 12980 C CA . LYS A 1 7 ? -7.161 3.194 -18.688 1.00 0.00 28 LYS A CA 6
ATOM 12981 C C . LYS A 1 7 ? -6.605 3.862 -19.941 1.00 0.00 28 LYS A C 6
ATOM 12982 O O . LYS A 1 7 ? -5.923 3.228 -20.744 1.00 0.00 28 LYS A O 6
ATOM 13001 N N . ILE A 1 8 ? -6.910 5.148 -20.102 1.00 0.00 29 ILE A N 6
ATOM 13002 C CA . ILE A 1 8 ? -6.454 5.902 -21.264 1.00 0.00 29 ILE A CA 6
ATOM 13003 C C . ILE A 1 8 ? -5.098 6.502 -20.971 1.00 0.00 29 ILE A C 6
ATOM 13004 O O . ILE A 1 8 ? -4.140 6.267 -21.699 1.00 0.00 29 ILE A O 6
ATOM 13020 N N . ARG A 1 9 ? -5.022 7.305 -19.915 1.00 0.00 30 ARG A N 6
ATOM 13021 C CA . ARG A 1 9 ? -3.771 7.947 -19.560 1.00 0.00 30 ARG A CA 6
ATOM 13022 C C . ARG A 1 9 ? -2.819 6.943 -18.915 1.00 0.00 30 ARG A C 6
ATOM 13023 O O . ARG A 1 9 ? -2.881 6.704 -17.709 1.00 0.00 30 ARG A O 6
ATOM 13044 N N . LEU A 1 10 ? -1.941 6.356 -19.724 1.00 0.00 31 LEU A N 6
ATOM 13045 C CA . LEU A 1 10 ? -0.984 5.374 -19.216 1.00 0.00 31 LEU A CA 6
ATOM 13046 C C . LEU A 1 10 ? -0.039 6.024 -18.209 1.00 0.00 31 LEU A C 6
ATOM 13047 O O . LEU A 1 10 ? 0.298 5.429 -17.186 1.00 0.00 31 LEU A O 6
ATOM 13063 N N . GLU A 1 11 ? 0.386 7.242 -18.511 1.00 0.00 32 GLU A N 6
ATOM 13064 C CA . GLU A 1 11 ? 1.294 7.971 -17.630 1.00 0.00 32 GLU A CA 6
ATOM 13065 C C . GLU A 1 11 ? 0.587 8.374 -16.337 1.00 0.00 32 GLU A C 6
ATOM 13066 O O . GLU A 1 11 ? 0.849 9.443 -15.785 1.00 0.00 32 GLU A O 6
ATOM 13078 N N . SER A 1 12 ? -0.311 7.518 -15.852 1.00 0.00 33 SER A N 6
ATOM 13079 C CA . SER A 1 12 ? -1.040 7.806 -14.624 1.00 0.00 33 SER A CA 6
ATOM 13080 C C . SER A 1 12 ? -0.072 8.159 -13.499 1.00 0.00 33 SER A C 6
ATOM 13081 O O . SER A 1 12 ? 0.738 7.332 -13.080 1.00 0.00 33 SER A O 6
ATOM 13089 N N . SER A 1 13 ? -0.159 9.396 -13.020 1.00 0.00 34 SER A N 6
ATOM 13090 C CA . SER A 1 13 ? 0.714 9.856 -11.946 1.00 0.00 34 SER A CA 6
ATOM 13091 C C . SER A 1 13 ? 0.283 9.256 -10.614 1.00 0.00 34 SER A C 6
ATOM 13092 O O . SER A 1 13 ? -0.884 8.906 -10.428 1.00 0.00 34 SER A O 6
ATOM 13100 N N . ALA A 1 14 ? 1.231 9.140 -9.690 1.00 0.00 35 ALA A N 6
ATOM 13101 C CA . ALA A 1 14 ? 0.945 8.582 -8.372 1.00 0.00 35 ALA A CA 6
ATOM 13102 C C . ALA A 1 14 ? 0.158 9.579 -7.532 1.00 0.00 35 ALA A C 6
ATOM 13103 O O . ALA A 1 14 ? -0.134 9.320 -6.368 1.00 0.00 35 ALA A O 6
ATOM 13110 N N . GLN A 1 15 ? -0.177 10.727 -8.124 1.00 0.00 36 GLN A N 6
ATOM 13111 C CA . GLN A 1 15 ? -0.932 11.763 -7.412 1.00 0.00 36 GLN A CA 6
ATOM 13112 C C . GLN A 1 15 ? -2.433 11.506 -7.514 1.00 0.00 36 GLN A C 6
ATOM 13113 O O . GLN A 1 15 ? -3.188 11.816 -6.591 1.00 0.00 36 GLN A O 6
ATOM 13127 N N . GLU A 1 16 ? -2.864 10.950 -8.641 1.00 0.00 37 GLU A N 6
ATOM 13128 C CA . GLU A 1 16 ? -4.281 10.672 -8.849 1.00 0.00 37 GLU A CA 6
ATOM 13129 C C . GLU A 1 16 ? -4.778 9.636 -7.842 1.00 0.00 37 GLU A C 6
ATOM 13130 O O . GLU A 1 16 ? -5.857 9.777 -7.268 1.00 0.00 37 GLU A O 6
ATOM 13142 N N . ILE A 1 17 ? -3.971 8.602 -7.639 1.00 0.00 38 ILE A N 6
ATOM 13143 C CA . ILE A 1 17 ? -4.323 7.542 -6.693 1.00 0.00 38 ILE A CA 6
ATOM 13144 C C . ILE A 1 17 ? -4.081 7.998 -5.250 1.00 0.00 38 ILE A C 6
ATOM 13145 O O . ILE A 1 17 ? -4.660 7.457 -4.315 1.00 0.00 38 ILE A O 6
ATOM 13161 N N . LYS A 1 18 ? -3.213 8.997 -5.096 1.00 0.00 39 LYS A N 6
ATOM 13162 C CA . LYS A 1 18 ? -2.903 9.507 -3.761 1.00 0.00 39 LYS A CA 6
ATOM 13163 C C . LYS A 1 18 ? -4.149 10.055 -3.077 1.00 0.00 39 LYS A C 6
ATOM 13164 O O . LYS A 1 18 ? -4.391 9.783 -1.901 1.00 0.00 39 LYS A O 6
ATOM 13183 N N . ASP A 1 19 ? -4.939 10.836 -3.812 1.00 0.00 40 ASP A N 6
ATOM 13184 C CA . ASP A 1 19 ? -6.157 11.426 -3.257 1.00 0.00 40 ASP A CA 6
ATOM 13185 C C . ASP A 1 19 ? -7.324 10.452 -3.357 1.00 0.00 40 ASP A C 6
ATOM 13186 O O . ASP A 1 19 ? -8.335 10.611 -2.673 1.00 0.00 40 ASP A O 6
ATOM 13195 N N . GLU A 1 20 ? -7.185 9.450 -4.218 1.00 0.00 41 GLU A N 6
ATOM 13196 C CA . GLU A 1 20 ? -8.247 8.468 -4.401 1.00 0.00 41 GLU A CA 6
ATOM 13197 C C . GLU A 1 20 ? -8.461 7.662 -3.125 1.00 0.00 41 GLU A C 6
ATOM 13198 O O . GLU A 1 20 ? -9.582 7.545 -2.639 1.00 0.00 41 GLU A O 6
ATOM 13210 N N . ILE A 1 21 ? -7.376 7.107 -2.588 1.00 0.00 42 ILE A N 6
ATOM 13211 C CA . ILE A 1 21 ? -7.454 6.309 -1.366 1.00 0.00 42 ILE A CA 6
ATOM 13212 C C . ILE A 1 21 ? -7.767 7.192 -0.171 1.00 0.00 42 ILE A C 6
ATOM 13213 O O . ILE A 1 21 ? -8.441 6.773 0.759 1.00 0.00 42 ILE A O 6
ATOM 13229 N N . ASN A 1 22 ? -7.275 8.423 -0.216 1.00 0.00 43 ASN A N 6
ATOM 13230 C CA . ASN A 1 22 ? -7.516 9.366 0.873 1.00 0.00 43 ASN A CA 6
ATOM 13231 C C . ASN A 1 22 ? -9.011 9.446 1.194 1.00 0.00 43 ASN A C 6
ATOM 13232 O O . ASN A 1 22 ? -9.409 9.971 2.234 1.00 0.00 43 ASN A O 6
ATOM 13243 N N . LYS A 1 23 ? -9.828 8.926 0.282 1.00 0.00 44 LYS A N 6
ATOM 13244 C CA . LYS A 1 23 ? -11.278 8.940 0.455 1.00 0.00 44 LYS A CA 6
ATOM 13245 C C . LYS A 1 23 ? -11.679 8.372 1.815 1.00 0.00 44 LYS A C 6
ATOM 13246 O O . LYS A 1 23 ? -12.647 8.827 2.424 1.00 0.00 44 LYS A O 6
ATOM 13265 N N . ILE A 1 24 ? -10.936 7.374 2.277 1.00 0.00 45 ILE A N 6
ATOM 13266 C CA . ILE A 1 24 ? -11.233 6.747 3.558 1.00 0.00 45 ILE A CA 6
ATOM 13267 C C . ILE A 1 24 ? -11.251 7.786 4.671 1.00 0.00 45 ILE A C 6
ATOM 13268 O O . ILE A 1 24 ? -11.940 7.624 5.676 1.00 0.00 45 ILE A O 6
ATOM 13284 N N . LYS A 1 25 ? -10.471 8.851 4.493 1.00 0.00 46 LYS A N 6
ATOM 13285 C CA . LYS A 1 25 ? -10.383 9.902 5.492 1.00 0.00 46 LYS A CA 6
ATOM 13286 C C . LYS A 1 25 ? -11.724 10.616 5.640 1.00 0.00 46 LYS A C 6
ATOM 13287 O O . LYS A 1 25 ? -12.186 10.871 6.753 1.00 0.00 46 LYS A O 6
ATOM 13306 N N . ALA A 1 26 ? -12.347 10.921 4.506 1.00 0.00 47 ALA A N 6
ATOM 13307 C CA . ALA A 1 26 ? -13.645 11.593 4.514 1.00 0.00 47 ALA A CA 6
ATOM 13308 C C . ALA A 1 26 ? -14.728 10.649 5.019 1.00 0.00 47 ALA A C 6
ATOM 13309 O O . ALA A 1 26 ? -15.662 11.065 5.685 1.00 0.00 47 ALA A O 6
ATOM 13316 N N . ASN A 1 27 ? -14.611 9.373 4.676 1.00 0.00 48 ASN A N 6
ATOM 13317 C CA . ASN A 1 27 ? -15.596 8.385 5.102 1.00 0.00 48 ASN A CA 6
ATOM 13318 C C . ASN A 1 27 ? -15.347 7.992 6.555 1.00 0.00 48 ASN A C 6
ATOM 13319 O O . ASN A 1 27 ? -16.245 7.511 7.246 1.00 0.00 48 ASN A O 6
ATOM 13330 N N . ALA A 1 28 ? -14.109 8.199 7.011 1.00 0.00 49 ALA A N 6
ATOM 13331 C CA . ALA A 1 28 ? -13.736 7.859 8.381 1.00 0.00 49 ALA A CA 6
ATOM 13332 C C . ALA A 1 28 ? -14.367 8.830 9.374 1.00 0.00 49 ALA A C 6
ATOM 13333 O O . ALA A 1 28 ? -14.952 8.422 10.377 1.00 0.00 49 ALA A O 6
ATOM 13340 N N . LYS A 1 29 ? -14.229 10.116 9.083 1.00 0.00 50 LYS A N 6
ATOM 13341 C CA . LYS A 1 29 ? -14.781 11.142 9.959 1.00 0.00 50 LYS A CA 6
ATOM 13342 C C . LYS A 1 29 ? -16.270 10.906 10.186 1.00 0.00 50 LYS A C 6
ATOM 13343 O O . LYS A 1 29 ? -16.832 11.352 11.186 1.00 0.00 50 LYS A O 6
ATOM 13362 N N . LYS A 1 30 ? -16.903 10.198 9.247 1.00 0.00 51 LYS A N 6
ATOM 13363 C CA . LYS A 1 30 ? -18.336 9.901 9.349 1.00 0.00 51 LYS A CA 6
ATOM 13364 C C . LYS A 1 30 ? -18.568 8.690 10.241 1.00 0.00 51 LYS A C 6
ATOM 13365 O O . LYS A 1 30 ? -19.684 8.446 10.699 1.00 0.00 51 LYS A O 6
ATOM 13384 N N . GLU A 1 31 ? -17.510 7.931 10.474 1.00 0.00 52 GLU A N 6
ATOM 13385 C CA . GLU A 1 31 ? -17.615 6.747 11.303 1.00 0.00 52 GLU A CA 6
ATOM 13386 C C . GLU A 1 31 ? -18.010 7.130 12.730 1.00 0.00 52 GLU A C 6
ATOM 13387 O O . GLU A 1 31 ? -18.455 6.288 13.510 1.00 0.00 52 GLU A O 6
ATOM 13399 N N . GLY A 1 32 ? -17.858 8.407 13.065 1.00 0.00 53 GLY A N 6
ATOM 13400 C CA . GLY A 1 32 ? -18.218 8.885 14.395 1.00 0.00 53 GLY A CA 6
ATOM 13401 C C . GLY A 1 32 ? -17.367 8.223 15.474 1.00 0.00 53 GLY A C 6
ATOM 13402 O O . GLY A 1 32 ? -17.436 8.595 16.644 1.00 0.00 53 GLY A O 6
ATOM 13406 N N . VAL A 1 33 ? -16.564 7.239 15.076 1.00 0.00 54 VAL A N 6
ATOM 13407 C CA . VAL A 1 33 ? -15.706 6.532 16.017 1.00 0.00 54 VAL A CA 6
ATOM 13408 C C . VAL A 1 33 ? -14.543 7.419 16.442 1.00 0.00 54 VAL A C 6
ATOM 13409 O O . VAL A 1 33 ? -14.162 8.344 15.724 1.00 0.00 54 VAL A O 6
ATOM 13422 N N . LYS A 1 34 ? -13.974 7.118 17.594 1.00 0.00 55 LYS A N 6
ATOM 13423 C CA . LYS A 1 34 ? -12.841 7.880 18.093 1.00 0.00 55 LYS A CA 6
ATOM 13424 C C . LYS A 1 34 ? -11.609 7.561 17.262 1.00 0.00 55 LYS A C 6
ATOM 13425 O O . LYS A 1 34 ? -10.980 6.520 17.441 1.00 0.00 55 LYS A O 6
ATOM 13444 N N . PHE A 1 35 ? -11.270 8.459 16.349 1.00 0.00 56 PHE A N 6
ATOM 13445 C CA . PHE A 1 35 ? -10.116 8.279 15.476 1.00 0.00 56 PHE A CA 6
ATOM 13446 C C . PHE A 1 35 ? -8.842 8.192 16.315 1.00 0.00 56 PHE A C 6
ATOM 13447 O O . PHE A 1 35 ? -7.995 7.336 16.091 1.00 0.00 56 PHE A O 6
ATOM 13464 N N . GLU A 1 36 ? -8.708 9.106 17.274 1.00 0.00 57 GLU A N 6
ATOM 13465 C CA . GLU A 1 36 ? -7.531 9.135 18.136 1.00 0.00 57 GLU A CA 6
ATOM 13466 C C . GLU A 1 36 ? -7.288 7.759 18.739 1.00 0.00 57 GLU A C 6
ATOM 13467 O O . GLU A 1 36 ? -6.160 7.413 19.093 1.00 0.00 57 GLU A O 6
ATOM 13479 N N . ALA A 1 37 ? -8.360 6.975 18.846 1.00 0.00 58 ALA A N 6
ATOM 13480 C CA . ALA A 1 37 ? -8.260 5.628 19.399 1.00 0.00 58 ALA A CA 6
ATOM 13481 C C . ALA A 1 37 ? -7.667 4.674 18.372 1.00 0.00 58 ALA A C 6
ATOM 13482 O O . ALA A 1 37 ? -7.223 3.600 18.716 1.00 0.00 58 ALA A O 6
ATOM 13489 N N . PHE A 1 38 ? -7.667 5.073 17.105 1.00 0.00 59 PHE A N 6
ATOM 13490 C CA . PHE A 1 38 ? -7.128 4.226 16.031 1.00 0.00 59 PHE A CA 6
ATOM 13491 C C . PHE A 1 38 ? -5.837 3.539 16.470 1.00 0.00 59 PHE A C 6
ATOM 13492 O O . PHE A 1 38 ? -5.471 2.487 15.949 1.00 0.00 59 PHE A O 6
ATOM 13509 N N . THR A 1 39 ? -5.153 4.150 17.439 1.00 0.00 60 THR A N 6
ATOM 13510 C CA . THR A 1 39 ? -3.895 3.606 17.964 1.00 0.00 60 THR A CA 6
ATOM 13511 C C . THR A 1 39 ? -4.144 2.787 19.238 1.00 0.00 60 THR A C 6
ATOM 13512 O O . THR A 1 39 ? -3.693 1.648 19.352 1.00 0.00 60 THR A O 6
ATOM 13523 N N . ASN A 1 40 ? -4.853 3.384 20.196 1.00 0.00 61 ASN A N 6
ATOM 13524 C CA . ASN A 1 40 ? -5.148 2.722 21.474 1.00 0.00 61 ASN A CA 6
ATOM 13525 C C . ASN A 1 40 ? -6.307 1.750 21.346 1.00 0.00 61 ASN A C 6
ATOM 13526 O O . ASN A 1 40 ? -6.618 1.006 22.276 1.00 0.00 61 ASN A O 6
ATOM 13537 N N . THR A 1 41 ? -6.941 1.765 20.191 1.00 0.00 62 THR A N 6
ATOM 13538 C CA . THR A 1 41 ? -8.078 0.893 19.909 1.00 0.00 62 THR A CA 6
ATOM 13539 C C . THR A 1 41 ? -7.768 -0.534 20.303 1.00 0.00 62 THR A C 6
ATOM 13540 O O . THR A 1 41 ? -8.662 -1.366 20.450 1.00 0.00 62 THR A O 6
ATOM 13551 N N . GLN A 1 42 ? -6.486 -0.797 20.473 1.00 0.00 63 GLN A N 6
ATOM 13552 C CA . GLN A 1 42 ? -6.034 -2.133 20.860 1.00 0.00 63 GLN A CA 6
ATOM 13553 C C . GLN A 1 42 ? -6.841 -2.638 22.049 1.00 0.00 63 GLN A C 6
ATOM 13554 O O . GLN A 1 42 ? -7.441 -3.711 21.999 1.00 0.00 63 GLN A O 6
ATOM 13568 N N . THR A 1 43 ? -6.866 -1.839 23.107 1.00 0.00 64 THR A N 6
ATOM 13569 C CA . THR A 1 43 ? -7.624 -2.184 24.317 1.00 0.00 64 THR A CA 6
ATOM 13570 C C . THR A 1 43 ? -9.060 -1.673 24.206 1.00 0.00 64 THR A C 6
ATOM 13571 O O . THR A 1 43 ? -9.973 -2.215 24.829 1.00 0.00 64 THR A O 6
ATOM 13582 N N . GLY A 1 44 ? -9.249 -0.623 23.410 1.00 0.00 65 GLY A N 6
ATOM 13583 C CA . GLY A 1 44 ? -10.573 -0.040 23.222 1.00 0.00 65 GLY A CA 6
ATOM 13584 C C . GLY A 1 44 ? -11.506 -1.019 22.518 1.00 0.00 65 GLY A C 6
ATOM 13585 O O . GLY A 1 44 ? -12.727 -0.900 22.608 1.00 0.00 65 GLY A O 6
ATOM 13589 N N . SER A 1 45 ? -10.921 -1.981 21.812 1.00 0.00 66 SER A N 6
ATOM 13590 C CA . SER A 1 45 ? -11.709 -2.973 21.086 1.00 0.00 66 SER A CA 6
ATOM 13591 C C . SER A 1 45 ? -12.731 -3.630 22.008 1.00 0.00 66 SER A C 6
ATOM 13592 O O . SER A 1 45 ? -13.723 -4.194 21.549 1.00 0.00 66 SER A O 6
ATOM 13600 N N . LYS A 1 46 ? -12.476 -3.552 23.307 1.00 0.00 67 LYS A N 6
ATOM 13601 C CA . LYS A 1 46 ? -13.379 -4.141 24.288 1.00 0.00 67 LYS A CA 6
ATOM 13602 C C . LYS A 1 46 ? -14.734 -3.453 24.244 1.00 0.00 67 LYS A C 6
ATOM 13603 O O . LYS A 1 46 ? -15.770 -4.093 24.415 1.00 0.00 67 LYS A O 6
ATOM 13622 N N . ILE A 1 47 ? -14.719 -2.143 24.058 1.00 0.00 68 ILE A N 6
ATOM 13623 C CA . ILE A 1 47 ? -15.958 -1.365 24.032 1.00 0.00 68 ILE A CA 6
ATOM 13624 C C . ILE A 1 47 ? -16.555 -1.348 22.634 1.00 0.00 68 ILE A C 6
ATOM 13625 O O . ILE A 1 47 ? -17.755 -1.550 22.451 1.00 0.00 68 ILE A O 6
ATOM 13641 N N . SER A 1 48 ? -15.705 -1.098 21.658 1.00 0.00 69 SER A N 6
ATOM 13642 C CA . SER A 1 48 ? -16.149 -1.042 20.269 1.00 0.00 69 SER A CA 6
ATOM 13643 C C . SER A 1 48 ? -16.788 -2.363 19.861 1.00 0.00 69 SER A C 6
ATOM 13644 O O . SER A 1 48 ? -17.864 -2.386 19.264 1.00 0.00 69 SER A O 6
ATOM 13652 N N . GLU A 1 49 ? -16.123 -3.464 20.195 1.00 0.00 70 GLU A N 6
ATOM 13653 C CA . GLU A 1 49 ? -16.635 -4.792 19.867 1.00 0.00 70 GLU A CA 6
ATOM 13654 C C . GLU A 1 49 ? -16.987 -4.884 18.387 1.00 0.00 70 GLU A C 6
ATOM 13655 O O . GLU A 1 49 ? -17.661 -5.819 17.957 1.00 0.00 70 GLU A O 6
ATOM 13667 N N . LYS A 1 50 ? -16.521 -3.910 17.612 1.00 0.00 71 LYS A N 6
ATOM 13668 C CA . LYS A 1 50 ? -16.787 -3.895 16.179 1.00 0.00 71 LYS A CA 6
ATOM 13669 C C . LYS A 1 50 ? -15.872 -2.894 15.464 1.00 0.00 71 LYS A C 6
ATOM 13670 O O . LYS A 1 50 ? -16.350 -1.996 14.768 1.00 0.00 71 LYS A O 6
ATOM 13689 N N . PRO A 1 51 ? -14.576 -3.038 15.611 1.00 0.00 72 PRO A N 6
ATOM 13690 C CA . PRO A 1 51 ? -13.586 -2.132 14.951 1.00 0.00 72 PRO A CA 6
ATOM 13691 C C . PRO A 1 51 ? -13.442 -2.448 13.460 1.00 0.00 72 PRO A C 6
ATOM 13692 O O . PRO A 1 51 ? -12.430 -2.117 12.841 1.00 0.00 72 PRO A O 6
ATOM 13703 N N . GLU A 1 52 ? -14.456 -3.095 12.896 1.00 0.00 73 GLU A N 6
ATOM 13704 C CA . GLU A 1 52 ? -14.418 -3.454 11.479 1.00 0.00 73 GLU A CA 6
ATOM 13705 C C . GLU A 1 52 ? -14.052 -2.249 10.615 1.00 0.00 73 GLU A C 6
ATOM 13706 O O . GLU A 1 52 ? -13.667 -2.402 9.461 1.00 0.00 73 GLU A O 6
ATOM 13718 N N . PHE A 1 53 ? -14.155 -1.056 11.192 1.00 0.00 74 PHE A N 6
ATOM 13719 C CA . PHE A 1 53 ? -13.815 0.166 10.470 1.00 0.00 74 PHE A CA 6
ATOM 13720 C C . PHE A 1 53 ? -12.309 0.213 10.167 1.00 0.00 74 PHE A C 6
ATOM 13721 O O . PHE A 1 53 ? -11.895 0.526 9.053 1.00 0.00 74 PHE A O 6
ATOM 13738 N N . ILE A 1 54 ? -11.512 -0.065 11.189 1.00 0.00 75 ILE A N 6
ATOM 13739 C CA . ILE A 1 54 ? -10.064 -0.011 11.024 1.00 0.00 75 ILE A CA 6
ATOM 13740 C C . ILE A 1 54 ? -9.630 -1.045 9.990 1.00 0.00 75 ILE A C 6
ATOM 13741 O O . ILE A 1 54 ? -8.806 -0.770 9.119 1.00 0.00 75 ILE A O 6
ATOM 13757 N N . LEU A 1 55 ? -10.200 -2.234 10.103 1.00 0.00 76 LEU A N 6
ATOM 13758 C CA . LEU A 1 55 ? -9.882 -3.313 9.179 1.00 0.00 76 LEU A CA 6
ATOM 13759 C C . LEU A 1 55 ? -10.377 -2.978 7.776 1.00 0.00 76 LEU A C 6
ATOM 13760 O O . LEU A 1 55 ? -9.755 -3.361 6.790 1.00 0.00 76 LEU A O 6
ATOM 13776 N N . LYS A 1 56 ? -11.503 -2.274 7.697 1.00 0.00 77 LYS A N 6
ATOM 13777 C CA . LYS A 1 56 ? -12.076 -1.914 6.403 1.00 0.00 77 LYS A CA 6
ATOM 13778 C C . LYS A 1 56 ? -11.101 -1.063 5.592 1.00 0.00 77 LYS A C 6
ATOM 13779 O O . LYS A 1 56 ? -10.890 -1.315 4.406 1.00 0.00 77 LYS A O 6
ATOM 13798 N N . ALA A 1 57 ? -10.511 -0.056 6.225 1.00 0.00 78 ALA A N 6
ATOM 13799 C CA . ALA A 1 57 ? -9.574 0.807 5.532 1.00 0.00 78 ALA A CA 6
ATOM 13800 C C . ALA A 1 57 ? -8.391 -0.004 5.032 1.00 0.00 78 ALA A C 6
ATOM 13801 O O . ALA A 1 57 ? -7.936 0.181 3.907 1.00 0.00 78 ALA A O 6
ATOM 13808 N N . LYS A 1 58 ? -7.901 -0.905 5.871 1.00 0.00 79 LYS A N 6
ATOM 13809 C CA . LYS A 1 58 ? -6.770 -1.749 5.509 1.00 0.00 79 LYS A CA 6
ATOM 13810 C C . LYS A 1 58 ? -7.071 -2.573 4.274 1.00 0.00 79 LYS A C 6
ATOM 13811 O O . LYS A 1 58 ? -6.550 -2.301 3.208 1.00 0.00 79 LYS A O 6
ATOM 13830 N N . ILE A 1 59 ? -7.909 -3.591 4.421 1.00 0.00 80 ILE A N 6
ATOM 13831 C CA . ILE A 1 59 ? -8.246 -4.455 3.293 1.00 0.00 80 ILE A CA 6
ATOM 13832 C C . ILE A 1 59 ? -8.581 -3.644 2.052 1.00 0.00 80 ILE A C 6
ATOM 13833 O O . ILE A 1 59 ? -8.096 -3.935 0.966 1.00 0.00 80 ILE A O 6
ATOM 13849 N N . LYS A 1 60 ? -9.426 -2.640 2.208 1.00 0.00 81 LYS A N 6
ATOM 13850 C CA . LYS A 1 60 ? -9.845 -1.819 1.095 1.00 0.00 81 LYS A CA 6
ATOM 13851 C C . LYS A 1 60 ? -8.663 -1.066 0.512 1.00 0.00 81 LYS A C 6
ATOM 13852 O O . LYS A 1 60 ? -8.568 -0.892 -0.701 1.00 0.00 81 LYS A O 6
ATOM 13871 N N . ALA A 1 61 ? -7.763 -0.616 1.381 1.00 0.00 82 ALA A N 6
ATOM 13872 C CA . ALA A 1 61 ? -6.588 0.125 0.941 1.00 0.00 82 ALA A CA 6
ATOM 13873 C C . ALA A 1 61 ? -5.560 -0.809 0.299 1.00 0.00 82 ALA A C 6
ATOM 13874 O O . ALA A 1 61 ? -4.918 -0.459 -0.689 1.00 0.00 82 ALA A O 6
ATOM 13881 N N . ILE A 1 62 ? -5.406 -1.993 0.883 1.00 0.00 83 ILE A N 6
ATOM 13882 C CA . ILE A 1 62 ? -4.443 -2.963 0.373 1.00 0.00 83 ILE A CA 6
ATOM 13883 C C . ILE A 1 62 ? -4.814 -3.354 -1.043 1.00 0.00 83 ILE A C 6
ATOM 13884 O O . ILE A 1 62 ? -3.956 -3.423 -1.922 1.00 0.00 83 ILE A O 6
ATOM 13900 N N . GLN A 1 63 ? -6.103 -3.597 -1.275 1.00 0.00 84 GLN A N 6
ATOM 13901 C CA . GLN A 1 63 ? -6.550 -3.968 -2.615 1.00 0.00 84 GLN A CA 6
ATOM 13902 C C . GLN A 1 63 ? -6.024 -2.961 -3.632 1.00 0.00 84 GLN A C 6
ATOM 13903 O O . GLN A 1 63 ? -5.603 -3.332 -4.714 1.00 0.00 84 GLN A O 6
ATOM 13917 N N . VAL A 1 64 ? -6.050 -1.691 -3.267 1.00 0.00 85 VAL A N 6
ATOM 13918 C CA . VAL A 1 64 ? -5.557 -0.645 -4.162 1.00 0.00 85 VAL A CA 6
ATOM 13919 C C . VAL A 1 64 ? -4.041 -0.744 -4.300 1.00 0.00 85 VAL A C 6
ATOM 13920 O O . VAL A 1 64 ? -3.466 -0.252 -5.272 1.00 0.00 85 VAL A O 6
ATOM 13933 N N . ALA A 1 65 ? -3.396 -1.381 -3.322 1.00 0.00 86 ALA A N 6
ATOM 13934 C CA . ALA A 1 65 ? -1.941 -1.532 -3.344 1.00 0.00 86 ALA A CA 6
ATOM 13935 C C . ALA A 1 65 ? -1.501 -2.496 -4.446 1.00 0.00 86 ALA A C 6
ATOM 13936 O O . ALA A 1 65 ? -0.481 -2.288 -5.101 1.00 0.00 86 ALA A O 6
ATOM 13943 N N . GLU A 1 66 ? -2.273 -3.568 -4.621 1.00 0.00 87 GLU A N 6
ATOM 13944 C CA . GLU A 1 66 ? -1.950 -4.580 -5.625 1.00 0.00 87 GLU A CA 6
ATOM 13945 C C . GLU A 1 66 ? -1.703 -3.937 -6.976 1.00 0.00 87 GLU A C 6
ATOM 13946 O O . GLU A 1 66 ? -0.974 -4.473 -7.794 1.00 0.00 87 GLU A O 6
ATOM 13958 N N . ARG A 1 67 ? -2.318 -2.782 -7.197 1.00 0.00 88 ARG A N 6
ATOM 13959 C CA . ARG A 1 67 ? -2.169 -2.049 -8.438 1.00 0.00 88 ARG A CA 6
ATOM 13960 C C . ARG A 1 67 ? -0.961 -1.123 -8.398 1.00 0.00 88 ARG A C 6
ATOM 13961 O O . ARG A 1 67 ? -0.507 -0.634 -9.431 1.00 0.00 88 ARG A O 6
ATOM 13982 N N . PHE A 1 68 ? -0.464 -0.862 -7.193 1.00 0.00 89 PHE A N 6
ATOM 13983 C CA . PHE A 1 68 ? 0.675 0.029 -7.032 1.00 0.00 89 PHE A CA 6
ATOM 13984 C C . PHE A 1 68 ? 1.954 -0.589 -7.581 1.00 0.00 89 PHE A C 6
ATOM 13985 O O . PHE A 1 68 ? 2.683 0.064 -8.306 1.00 0.00 89 PHE A O 6
ATOM 14002 N N . VAL A 1 69 ? 2.203 -1.847 -7.217 1.00 0.00 90 VAL A N 6
ATOM 14003 C CA . VAL A 1 69 ? 3.408 -2.561 -7.661 1.00 0.00 90 VAL A CA 6
ATOM 14004 C C . VAL A 1 69 ? 3.331 -2.922 -9.142 1.00 0.00 90 VAL A C 6
ATOM 14005 O O . VAL A 1 69 ? 4.345 -3.198 -9.782 1.00 0.00 90 VAL A O 6
ATOM 14018 N N . LYS A 1 70 ? 2.115 -2.920 -9.675 1.00 0.00 91 LYS A N 6
ATOM 14019 C CA . LYS A 1 70 ? 1.897 -3.252 -11.084 1.00 0.00 91 LYS A CA 6
ATOM 14020 C C . LYS A 1 70 ? 2.409 -2.159 -11.999 1.00 0.00 91 LYS A C 6
ATOM 14021 O O . LYS A 1 70 ? 2.838 -2.424 -13.119 1.00 0.00 91 LYS A O 6
ATOM 14040 N N . ALA A 1 71 ? 2.368 -0.933 -11.521 1.00 0.00 92 ALA A N 6
ATOM 14041 C CA . ALA A 1 71 ? 2.847 0.196 -12.308 1.00 0.00 92 ALA A CA 6
ATOM 14042 C C . ALA A 1 71 ? 4.381 0.190 -12.394 1.00 0.00 92 ALA A C 6
ATOM 14043 O O . ALA A 1 71 ? 4.961 0.661 -13.367 1.00 0.00 92 ALA A O 6
ATOM 14050 N N . ILE A 1 72 ? 5.023 -0.334 -11.353 1.00 0.00 93 ILE A N 6
ATOM 14051 C CA . ILE A 1 72 ? 6.493 -0.359 -11.326 1.00 0.00 93 ILE A CA 6
ATOM 14052 C C . ILE A 1 72 ? 7.035 -1.155 -12.498 1.00 0.00 93 ILE A C 6
ATOM 14053 O O . ILE A 1 72 ? 7.945 -0.708 -13.196 1.00 0.00 93 ILE A O 6
ATOM 14069 N N . LYS A 1 73 ? 6.482 -2.331 -12.709 1.00 0.00 94 LYS A N 6
ATOM 14070 C CA . LYS A 1 73 ? 6.919 -3.189 -13.794 1.00 0.00 94 LYS A CA 6
ATOM 14071 C C . LYS A 1 73 ? 6.401 -2.662 -15.128 1.00 0.00 94 LYS A C 6
ATOM 14072 O O . LYS A 1 73 ? 6.992 -2.920 -16.169 1.00 0.00 94 LYS A O 6
ATOM 14091 N N . GLU A 1 74 ? 5.299 -1.924 -15.091 1.00 0.00 95 GLU A N 6
ATOM 14092 C CA . GLU A 1 74 ? 4.728 -1.380 -16.305 1.00 0.00 95 GLU A CA 6
ATOM 14093 C C . GLU A 1 74 ? 5.671 -0.346 -16.922 1.00 0.00 95 GLU A C 6
ATOM 14094 O O . GLU A 1 74 ? 6.000 -0.414 -18.105 1.00 0.00 95 GLU A O 6
ATOM 14106 N N . GLU A 1 75 ? 6.094 0.608 -16.099 1.00 0.00 96 GLU A N 6
ATOM 14107 C CA . GLU A 1 75 ? 7.000 1.661 -16.559 1.00 0.00 96 GLU A CA 6
ATOM 14108 C C . GLU A 1 75 ? 8.339 1.065 -16.985 1.00 0.00 96 GLU A C 6
ATOM 14109 O O . GLU A 1 75 ? 9.122 1.712 -17.676 1.00 0.00 96 GLU A O 6
ATOM 14121 N N . ALA A 1 76 ? 8.610 -0.159 -16.554 1.00 0.00 97 ALA A N 6
ATOM 14122 C CA . ALA A 1 76 ? 9.868 -0.817 -16.900 1.00 0.00 97 ALA A CA 6
ATOM 14123 C C . ALA A 1 76 ? 9.783 -1.443 -18.298 1.00 0.00 97 ALA A C 6
ATOM 14124 O O . ALA A 1 76 ? 10.773 -1.532 -19.014 1.00 0.00 97 ALA A O 6
ATOM 14131 N N . GLU A 1 77 ? 8.594 -1.888 -18.672 1.00 0.00 98 GLU A N 6
ATOM 14132 C CA . GLU A 1 77 ? 8.426 -2.529 -19.978 1.00 0.00 98 GLU A CA 6
ATOM 14133 C C . GLU A 1 77 ? 8.904 -1.620 -21.107 1.00 0.00 98 GLU A C 6
ATOM 14134 O O . GLU A 1 77 ? 9.518 -2.078 -22.069 1.00 0.00 98 GLU A O 6
ATOM 14146 N N . LYS A 1 78 ? 8.615 -0.338 -20.979 1.00 0.00 99 LYS A N 6
ATOM 14147 C CA . LYS A 1 78 ? 9.004 0.645 -21.990 1.00 0.00 99 LYS A CA 6
ATOM 14148 C C . LYS A 1 78 ? 10.418 1.135 -21.747 1.00 0.00 99 LYS A C 6
ATOM 14149 O O . LYS A 1 78 ? 10.989 1.851 -22.566 1.00 0.00 99 LYS A O 6
ATOM 14168 N N . LEU A 1 79 ? 10.985 0.747 -20.612 1.00 0.00 100 LEU A N 6
ATOM 14169 C CA . LEU A 1 79 ? 12.345 1.152 -20.271 1.00 0.00 100 LEU A CA 6
ATOM 14170 C C . LEU A 1 79 ? 13.367 0.260 -20.969 1.00 0.00 100 LEU A C 6
ATOM 14171 O O . LEU A 1 79 ? 14.529 0.632 -21.116 1.00 0.00 100 LEU A O 6
ATOM 14187 N N . LYS A 1 80 ? 12.932 -0.917 -21.395 1.00 0.00 101 LYS A N 6
ATOM 14188 C CA . LYS A 1 80 ? 13.824 -1.845 -22.073 1.00 0.00 101 LYS A CA 6
ATOM 14189 C C . LYS A 1 80 ? 14.369 -1.229 -23.365 1.00 0.00 101 LYS A C 6
ATOM 14190 O O . LYS A 1 80 ? 15.557 -1.334 -23.664 1.00 0.00 101 LYS A O 6
ATOM 14209 N N . LYS A 1 81 ? 13.480 -0.593 -24.121 1.00 0.00 102 LYS A N 6
ATOM 14210 C CA . LYS A 1 81 ? 13.845 0.048 -25.386 1.00 0.00 102 LYS A CA 6
ATOM 14211 C C . LYS A 1 81 ? 14.503 1.398 -25.135 1.00 0.00 102 LYS A C 6
ATOM 14212 O O . LYS A 1 81 ? 14.877 2.103 -26.071 1.00 0.00 102 LYS A O 6
ATOM 14231 N N . SER A 1 82 ? 14.641 1.749 -23.857 1.00 0.00 103 SER A N 6
ATOM 14232 C CA . SER A 1 82 ? 15.260 3.022 -23.466 1.00 0.00 103 SER A CA 6
ATOM 14233 C C . SER A 1 82 ? 16.737 2.825 -23.132 1.00 0.00 103 SER A C 6
ATOM 14234 O O . SER A 1 82 ? 17.592 3.579 -23.593 1.00 0.00 103 SER A O 6
ATOM 14242 N N . GLY A 1 83 ? 17.030 1.807 -22.327 1.00 0.00 104 GLY A N 6
ATOM 14243 C CA . GLY A 1 83 ? 18.410 1.524 -21.937 1.00 0.00 104 GLY A CA 6
ATOM 14244 C C . GLY A 1 83 ? 19.083 2.765 -21.359 1.00 0.00 104 GLY A C 6
ATOM 14245 O O . GLY A 1 83 ? 20.308 2.825 -21.251 1.00 0.00 104 GLY A O 6
ATOM 14249 N N . SER A 1 84 ? 18.271 3.760 -20.989 1.00 0.00 105 SER A N 6
ATOM 14250 C CA . SER A 1 84 ? 18.789 5.012 -20.420 1.00 0.00 105 SER A CA 6
ATOM 14251 C C . SER A 1 84 ? 18.609 5.027 -18.912 1.00 0.00 105 SER A C 6
ATOM 14252 O O . SER A 1 84 ? 17.572 5.451 -18.400 1.00 0.00 105 SER A O 6
ATOM 14260 N N . SER A 1 85 ? 19.627 4.563 -18.205 1.00 0.00 106 SER A N 6
ATOM 14261 C CA . SER A 1 85 ? 19.591 4.520 -16.746 1.00 0.00 106 SER A CA 6
ATOM 14262 C C . SER A 1 85 ? 19.209 5.884 -16.180 1.00 0.00 106 SER A C 6
ATOM 14263 O O . SER A 1 85 ? 18.852 6.006 -15.009 1.00 0.00 106 SER A O 6
ATOM 14271 N N . GLY A 1 86 ? 19.279 6.905 -17.029 1.00 0.00 107 GLY A N 6
ATOM 14272 C CA . GLY A 1 86 ? 18.926 8.259 -16.617 1.00 0.00 107 GLY A CA 6
ATOM 14273 C C . GLY A 1 86 ? 17.431 8.369 -16.335 1.00 0.00 107 GLY A C 6
ATOM 14274 O O . GLY A 1 86 ? 17.018 8.989 -15.354 1.00 0.00 107 GLY A O 6
ATOM 14278 N N . ALA A 1 87 ? 16.625 7.766 -17.203 1.00 0.00 108 ALA A N 6
ATOM 14279 C CA . ALA A 1 87 ? 15.176 7.803 -17.040 1.00 0.00 108 ALA A CA 6
ATOM 14280 C C . ALA A 1 87 ? 14.768 7.087 -15.758 1.00 0.00 108 ALA A C 6
ATOM 14281 O O . ALA A 1 87 ? 13.825 7.493 -15.077 1.00 0.00 108 ALA A O 6
ATOM 14288 N N . PHE A 1 88 ? 15.484 6.016 -15.442 1.00 0.00 109 PHE A N 6
ATOM 14289 C CA . PHE A 1 88 ? 15.185 5.249 -14.244 1.00 0.00 109 PHE A CA 6
ATOM 14290 C C . PHE A 1 88 ? 15.315 6.120 -13.003 1.00 0.00 109 PHE A C 6
ATOM 14291 O O . PHE A 1 88 ? 14.427 6.143 -12.163 1.00 0.00 109 PHE A O 6
ATOM 14308 N N . SER A 1 89 ? 16.433 6.820 -12.880 1.00 0.00 110 SER A N 6
ATOM 14309 C CA . SER A 1 89 ? 16.666 7.667 -11.717 1.00 0.00 110 SER A CA 6
ATOM 14310 C C . SER A 1 89 ? 15.491 8.611 -11.496 1.00 0.00 110 SER A C 6
ATOM 14311 O O . SER A 1 89 ? 15.055 8.810 -10.372 1.00 0.00 110 SER A O 6
ATOM 14319 N N . ALA A 1 90 ? 14.980 9.181 -12.580 1.00 0.00 111 ALA A N 6
ATOM 14320 C CA . ALA A 1 90 ? 13.850 10.099 -12.484 1.00 0.00 111 ALA A CA 6
ATOM 14321 C C . ALA A 1 90 ? 12.587 9.374 -12.021 1.00 0.00 111 ALA A C 6
ATOM 14322 O O . ALA A 1 90 ? 11.927 9.798 -11.072 1.00 0.00 111 ALA A O 6
ATOM 14329 N N . MET A 1 91 ? 12.256 8.282 -12.704 1.00 0.00 112 MET A N 6
ATOM 14330 C CA . MET A 1 91 ? 11.063 7.514 -12.357 1.00 0.00 112 MET A CA 6
ATOM 14331 C C . MET A 1 91 ? 11.226 6.851 -10.995 1.00 0.00 112 MET A C 6
ATOM 14332 O O . MET A 1 91 ? 10.294 6.806 -10.204 1.00 0.00 112 MET A O 6
ATOM 14346 N N . TYR A 1 92 ? 12.414 6.325 -10.737 1.00 0.00 113 TYR A N 6
ATOM 14347 C CA . TYR A 1 92 ? 12.686 5.659 -9.471 1.00 0.00 113 TYR A CA 6
ATOM 14348 C C . TYR A 1 92 ? 12.651 6.654 -8.313 1.00 0.00 113 TYR A C 6
ATOM 14349 O O . TYR A 1 92 ? 12.099 6.363 -7.258 1.00 0.00 113 TYR A O 6
ATOM 14367 N N . ASP A 1 93 ? 13.258 7.821 -8.515 1.00 0.00 114 ASP A N 6
ATOM 14368 C CA . ASP A 1 93 ? 13.305 8.852 -7.472 1.00 0.00 114 ASP A CA 6
ATOM 14369 C C . ASP A 1 93 ? 11.972 8.962 -6.730 1.00 0.00 114 ASP A C 6
ATOM 14370 O O . ASP A 1 93 ? 11.931 9.345 -5.561 1.00 0.00 114 ASP A O 6
ATOM 14379 N N . LEU A 1 94 ? 10.888 8.625 -7.417 1.00 0.00 115 LEU A N 6
ATOM 14380 C CA . LEU A 1 94 ? 9.560 8.692 -6.827 1.00 0.00 115 LEU A CA 6
ATOM 14381 C C . LEU A 1 94 ? 9.430 7.700 -5.692 1.00 0.00 115 LEU A C 6
ATOM 14382 O O . LEU A 1 94 ? 8.841 8.003 -4.666 1.00 0.00 115 LEU A O 6
ATOM 14398 N N . MET A 1 95 ? 9.985 6.511 -5.893 1.00 0.00 116 MET A N 6
ATOM 14399 C CA . MET A 1 95 ? 9.917 5.452 -4.885 1.00 0.00 116 MET A CA 6
ATOM 14400 C C . MET A 1 95 ? 10.171 6.010 -3.490 1.00 0.00 116 MET A C 6
ATOM 14401 O O . MET A 1 95 ? 9.816 5.388 -2.499 1.00 0.00 116 MET A O 6
ATOM 14415 N N . ILE A 1 96 ? 10.789 7.190 -3.420 1.00 0.00 117 ILE A N 6
ATOM 14416 C CA . ILE A 1 96 ? 11.095 7.854 -2.156 1.00 0.00 117 ILE A CA 6
ATOM 14417 C C . ILE A 1 96 ? 10.142 9.022 -1.903 1.00 0.00 117 ILE A C 6
ATOM 14418 O O . ILE A 1 96 ? 9.638 9.196 -0.793 1.00 0.00 117 ILE A O 6
ATOM 14434 N N . ASP A 1 97 ? 9.917 9.831 -2.934 1.00 0.00 118 ASP A N 6
ATOM 14435 C CA . ASP A 1 97 ? 9.043 10.995 -2.814 1.00 0.00 118 ASP A CA 6
ATOM 14436 C C . ASP A 1 97 ? 7.607 10.583 -2.529 1.00 0.00 118 ASP A C 6
ATOM 14437 O O . ASP A 1 97 ? 6.881 11.293 -1.843 1.00 0.00 118 ASP A O 6
ATOM 14446 N N . VAL A 1 98 ? 7.196 9.443 -3.082 1.00 0.00 119 VAL A N 6
ATOM 14447 C CA . VAL A 1 98 ? 5.832 8.930 -2.902 1.00 0.00 119 VAL A CA 6
ATOM 14448 C C . VAL A 1 98 ? 5.749 8.007 -1.684 1.00 0.00 119 VAL A C 6
ATOM 14449 O O . VAL A 1 98 ? 4.666 7.737 -1.173 1.00 0.00 119 VAL A O 6
ATOM 14462 N N . SER A 1 99 ? 6.901 7.536 -1.220 1.00 0.00 120 SER A N 6
ATOM 14463 C CA . SER A 1 99 ? 6.948 6.650 -0.054 1.00 0.00 120 SER A CA 6
ATOM 14464 C C . SER A 1 99 ? 6.703 7.407 1.245 1.00 0.00 120 SER A C 6
ATOM 14465 O O . SER A 1 99 ? 6.176 6.843 2.200 1.00 0.00 120 SER A O 6
ATOM 14473 N N . LYS A 1 100 ? 7.105 8.675 1.298 1.00 0.00 121 LYS A N 6
ATOM 14474 C CA . LYS A 1 100 ? 6.932 9.471 2.514 1.00 0.00 121 LYS A CA 6
ATOM 14475 C C . LYS A 1 100 ? 5.468 9.890 2.682 1.00 0.00 121 LYS A C 6
ATOM 14476 O O . LYS A 1 100 ? 4.898 9.689 3.746 1.00 0.00 121 LYS A O 6
ATOM 14495 N N . PRO A 1 101 ? 4.861 10.492 1.680 1.00 0.00 122 PRO A N 6
ATOM 14496 C CA . PRO A 1 101 ? 3.455 10.968 1.763 1.00 0.00 122 PRO A CA 6
ATOM 14497 C C . PRO A 1 101 ? 2.476 9.811 1.816 1.00 0.00 122 PRO A C 6
ATOM 14498 O O . PRO A 1 101 ? 1.606 9.756 2.677 1.00 0.00 122 PRO A O 6
ATOM 14509 N N . LEU A 1 102 ? 2.605 8.903 0.848 1.00 0.00 123 LEU A N 6
ATOM 14510 C CA . LEU A 1 102 ? 1.679 7.774 0.758 1.00 0.00 123 LEU A CA 6
ATOM 14511 C C . LEU A 1 102 ? 1.454 7.151 2.122 1.00 0.00 123 LEU A C 6
ATOM 14512 O O . LEU A 1 102 ? 0.384 6.624 2.386 1.00 0.00 123 LEU A O 6
ATOM 14528 N N . GLU A 1 103 ? 2.460 7.216 2.979 1.00 0.00 124 GLU A N 6
ATOM 14529 C CA . GLU A 1 103 ? 2.364 6.642 4.319 1.00 0.00 124 GLU A CA 6
ATOM 14530 C C . GLU A 1 103 ? 0.987 6.891 4.946 1.00 0.00 124 GLU A C 6
ATOM 14531 O O . GLU A 1 103 ? 0.553 6.161 5.834 1.00 0.00 124 GLU A O 6
ATOM 14543 N N . GLU A 1 104 ? 0.324 7.942 4.473 1.00 0.00 125 GLU A N 6
ATOM 14544 C CA . GLU A 1 104 ? -0.989 8.304 4.983 1.00 0.00 125 GLU A CA 6
ATOM 14545 C C . GLU A 1 104 ? -1.942 7.122 4.933 1.00 0.00 125 GLU A C 6
ATOM 14546 O O . GLU A 1 104 ? -3.003 7.154 5.556 1.00 0.00 125 GLU A O 6
ATOM 14558 N N . ILE A 1 105 ? -1.573 6.075 4.189 1.00 0.00 126 ILE A N 6
ATOM 14559 C CA . ILE A 1 105 ? -2.403 4.876 4.060 1.00 0.00 126 ILE A CA 6
ATOM 14560 C C . ILE A 1 105 ? -1.692 3.670 4.685 1.00 0.00 126 ILE A C 6
ATOM 14561 O O . ILE A 1 105 ? -2.273 2.597 4.826 1.00 0.00 126 ILE A O 6
ATOM 14577 N N . GLY A 1 106 ? -0.443 3.862 5.094 1.00 0.00 127 GLY A N 6
ATOM 14578 C CA . GLY A 1 106 ? 0.304 2.779 5.724 1.00 0.00 127 GLY A CA 6
ATOM 14579 C C . GLY A 1 106 ? 0.687 1.688 4.718 1.00 0.00 127 GLY A C 6
ATOM 14580 O O . GLY A 1 106 ? 0.464 0.504 4.973 1.00 0.00 127 GLY A O 6
ATOM 14584 N N . ILE A 1 107 ? 1.281 2.084 3.577 1.00 0.00 128 ILE A N 6
ATOM 14585 C CA . ILE A 1 107 ? 1.721 1.143 2.540 1.00 0.00 128 ILE A CA 6
ATOM 14586 C C . ILE A 1 107 ? 3.195 1.401 2.225 1.00 0.00 128 ILE A C 6
ATOM 14587 O O . ILE A 1 107 ? 3.816 0.647 1.479 1.00 0.00 128 ILE A O 6
ATOM 14603 N N . GLN A 1 108 ? 3.755 2.457 2.796 1.00 0.00 129 GLN A N 6
ATOM 14604 C CA . GLN A 1 108 ? 5.162 2.774 2.557 1.00 0.00 129 GLN A CA 6
ATOM 14605 C C . GLN A 1 108 ? 6.084 1.631 3.016 1.00 0.00 129 GLN A C 6
ATOM 14606 O O . GLN A 1 108 ? 7.289 1.824 3.157 1.00 0.00 129 GLN A O 6
ATOM 14620 N N . LYS A 1 109 ? 5.516 0.440 3.234 1.00 0.00 130 LYS A N 6
ATOM 14621 C CA . LYS A 1 109 ? 6.281 -0.728 3.663 1.00 0.00 130 LYS A CA 6
ATOM 14622 C C . LYS A 1 109 ? 6.744 -1.503 2.434 1.00 0.00 130 LYS A C 6
ATOM 14623 O O . LYS A 1 109 ? 7.937 -1.694 2.215 1.00 0.00 130 LYS A O 6
ATOM 14642 N N . MET A 1 110 ? 5.774 -1.960 1.652 1.00 0.00 131 MET A N 6
ATOM 14643 C CA . MET A 1 110 ? 6.067 -2.736 0.435 1.00 0.00 131 MET A CA 6
ATOM 14644 C C . MET A 1 110 ? 7.133 -2.005 -0.389 1.00 0.00 131 MET A C 6
ATOM 14645 O O . MET A 1 110 ? 7.969 -2.627 -1.042 1.00 0.00 131 MET A O 6
ATOM 14659 N N . THR A 1 111 ? 7.082 -0.677 -0.334 1.00 0.00 132 THR A N 6
ATOM 14660 C CA . THR A 1 111 ? 8.034 0.155 -1.059 1.00 0.00 132 THR A CA 6
ATOM 14661 C C . THR A 1 111 ? 9.404 0.112 -0.384 1.00 0.00 132 THR A C 6
ATOM 14662 O O . THR A 1 111 ? 10.420 0.401 -1.002 1.00 0.00 132 THR A O 6
ATOM 14673 N N . GLY A 1 112 ? 9.415 -0.253 0.888 1.00 0.00 133 GLY A N 6
ATOM 14674 C CA . GLY A 1 112 ? 10.652 -0.351 1.658 1.00 0.00 133 GLY A CA 6
ATOM 14675 C C . GLY A 1 112 ? 11.505 -1.525 1.178 1.00 0.00 133 GLY A C 6
ATOM 14676 O O . GLY A 1 112 ? 12.733 -1.446 1.151 1.00 0.00 133 GLY A O 6
ATOM 14680 N N . THR A 1 113 ? 10.840 -2.616 0.804 1.00 0.00 134 THR A N 6
ATOM 14681 C CA . THR A 1 113 ? 11.538 -3.809 0.327 1.00 0.00 134 THR A CA 6
ATOM 14682 C C . THR A 1 113 ? 12.250 -3.516 -0.987 1.00 0.00 134 THR A C 6
ATOM 14683 O O . THR A 1 113 ? 13.178 -4.227 -1.370 1.00 0.00 134 THR A O 6
ATOM 14694 N N . VAL A 1 114 ? 11.805 -2.475 -1.678 1.00 0.00 135 VAL A N 6
ATOM 14695 C CA . VAL A 1 114 ? 12.404 -2.111 -2.952 1.00 0.00 135 VAL A CA 6
ATOM 14696 C C . VAL A 1 114 ? 13.889 -1.832 -2.776 1.00 0.00 135 VAL A C 6
ATOM 14697 O O . VAL A 1 114 ? 14.704 -2.255 -3.597 1.00 0.00 135 VAL A O 6
ATOM 14710 N N . LYS A 1 115 ? 14.244 -1.110 -1.717 1.00 0.00 136 LYS A N 6
ATOM 14711 C CA . LYS A 1 115 ? 15.635 -0.776 -1.470 1.00 0.00 136 LYS A CA 6
ATOM 14712 C C . LYS A 1 115 ? 16.469 -2.042 -1.386 1.00 0.00 136 LYS A C 6
ATOM 14713 O O . LYS A 1 115 ? 17.500 -2.155 -2.046 1.00 0.00 136 LYS A O 6
ATOM 14732 N N . GLU A 1 116 ? 16.016 -2.996 -0.581 1.00 0.00 137 GLU A N 6
ATOM 14733 C CA . GLU A 1 116 ? 16.737 -4.252 -0.435 1.00 0.00 137 GLU A CA 6
ATOM 14734 C C . GLU A 1 116 ? 16.640 -5.071 -1.717 1.00 0.00 137 GLU A C 6
ATOM 14735 O O . GLU A 1 116 ? 17.584 -5.755 -2.104 1.00 0.00 137 GLU A O 6
ATOM 14747 N N . ALA A 1 117 ? 15.487 -4.999 -2.368 1.00 0.00 138 ALA A N 6
ATOM 14748 C CA . ALA A 1 117 ? 15.275 -5.740 -3.604 1.00 0.00 138 ALA A CA 6
ATOM 14749 C C . ALA A 1 117 ? 16.219 -5.245 -4.698 1.00 0.00 138 ALA A C 6
ATOM 14750 O O . ALA A 1 117 ? 16.703 -6.028 -5.502 1.00 0.00 138 ALA A O 6
ATOM 14757 N N . ALA A 1 118 ? 16.467 -3.938 -4.711 1.00 0.00 139 ALA A N 6
ATOM 14758 C CA . ALA A 1 118 ? 17.348 -3.342 -5.710 1.00 0.00 139 ALA A CA 6
ATOM 14759 C C . ALA A 1 118 ? 18.759 -3.879 -5.544 1.00 0.00 139 ALA A C 6
ATOM 14760 O O . ALA A 1 118 ? 19.472 -4.111 -6.520 1.00 0.00 139 ALA A O 6
ATOM 14767 N N . GLN A 1 119 ? 19.152 -4.054 -4.292 1.00 0.00 140 GLN A N 6
ATOM 14768 C CA . GLN A 1 119 ? 20.489 -4.544 -4.007 1.00 0.00 140 GLN A CA 6
ATOM 14769 C C . GLN A 1 119 ? 20.719 -5.888 -4.665 1.00 0.00 140 GLN A C 6
ATOM 14770 O O . GLN A 1 119 ? 21.851 -6.245 -4.991 1.00 0.00 140 GLN A O 6
ATOM 14784 N N . LYS A 1 120 ? 19.639 -6.636 -4.858 1.00 0.00 141 LYS A N 6
ATOM 14785 C CA . LYS A 1 120 ? 19.716 -7.952 -5.478 1.00 0.00 141 LYS A CA 6
ATOM 14786 C C . LYS A 1 120 ? 19.260 -7.891 -6.922 1.00 0.00 141 LYS A C 6
ATOM 14787 O O . LYS A 1 120 ? 19.879 -8.495 -7.792 1.00 0.00 141 LYS A O 6
ATOM 14806 N N . THR A 1 121 ? 18.164 -7.172 -7.173 1.00 0.00 142 THR A N 6
ATOM 14807 C CA . THR A 1 121 ? 17.620 -7.053 -8.524 1.00 0.00 142 THR A CA 6
ATOM 14808 C C . THR A 1 121 ? 18.320 -5.927 -9.295 1.00 0.00 142 THR A C 6
ATOM 14809 O O . THR A 1 121 ? 18.192 -4.759 -8.924 1.00 0.00 142 THR A O 6
ATOM 14820 N N . PRO A 1 122 ? 19.044 -6.231 -10.352 1.00 0.00 143 PRO A N 6
ATOM 14821 C CA . PRO A 1 122 ? 19.744 -5.181 -11.150 1.00 0.00 143 PRO A CA 6
ATOM 14822 C C . PRO A 1 122 ? 18.799 -4.069 -11.659 1.00 0.00 143 PRO A C 6
ATOM 14823 O O . PRO A 1 122 ? 18.271 -4.151 -12.767 1.00 0.00 143 PRO A O 6
ATOM 14834 N N . ALA A 1 123 ? 18.605 -3.020 -10.857 1.00 0.00 144 ALA A N 6
ATOM 14835 C CA . ALA A 1 123 ? 17.753 -1.897 -11.256 1.00 0.00 144 ALA A CA 6
ATOM 14836 C C . ALA A 1 123 ? 18.405 -1.125 -12.414 1.00 0.00 144 ALA A C 6
ATOM 14837 O O . ALA A 1 123 ? 18.108 0.048 -12.646 1.00 0.00 144 ALA A O 6
ATOM 14844 N N . THR A 1 124 ? 19.300 -1.810 -13.125 1.00 0.00 145 THR A N 6
ATOM 14845 C CA . THR A 1 124 ? 20.015 -1.208 -14.257 1.00 0.00 145 THR A CA 6
ATOM 14846 C C . THR A 1 124 ? 19.313 -1.537 -15.570 1.00 0.00 145 THR A C 6
ATOM 14847 O O . THR A 1 124 ? 19.800 -1.197 -16.646 1.00 0.00 145 THR A O 6
ATOM 14858 N N . THR A 1 125 ? 18.161 -2.190 -15.493 1.00 0.00 146 THR A N 6
ATOM 14859 C CA . THR A 1 125 ? 17.410 -2.540 -16.695 1.00 0.00 146 THR A CA 6
ATOM 14860 C C . THR A 1 125 ? 15.974 -2.877 -16.341 1.00 0.00 146 THR A C 6
ATOM 14861 O O . THR A 1 125 ? 15.637 -3.058 -15.174 1.00 0.00 146 THR A O 6
ATOM 14872 N N . ALA A 1 126 ? 15.134 -2.965 -17.356 1.00 0.00 147 ALA A N 6
ATOM 14873 C CA . ALA A 1 126 ? 13.736 -3.286 -17.143 1.00 0.00 147 ALA A CA 6
ATOM 14874 C C . ALA A 1 126 ? 13.577 -4.685 -16.558 1.00 0.00 147 ALA A C 6
ATOM 14875 O O . ALA A 1 126 ? 12.581 -4.980 -15.922 1.00 0.00 147 ALA A O 6
ATOM 14882 N N . ASP A 1 127 ? 14.561 -5.545 -16.765 1.00 0.00 148 ASP A N 6
ATOM 14883 C CA . ASP A 1 127 ? 14.490 -6.908 -16.256 1.00 0.00 148 ASP A CA 6
ATOM 14884 C C . ASP A 1 127 ? 14.420 -6.927 -14.734 1.00 0.00 148 ASP A C 6
ATOM 14885 O O . ASP A 1 127 ? 13.534 -7.553 -14.149 1.00 0.00 148 ASP A O 6
ATOM 14894 N N . GLY A 1 128 ? 15.365 -6.250 -14.100 1.00 0.00 149 GLY A N 6
ATOM 14895 C CA . GLY A 1 128 ? 15.405 -6.217 -12.648 1.00 0.00 149 GLY A CA 6
ATOM 14896 C C . GLY A 1 128 ? 14.185 -5.508 -12.082 1.00 0.00 149 GLY A C 6
ATOM 14897 O O . GLY A 1 128 ? 13.582 -5.966 -11.119 1.00 0.00 149 GLY A O 6
ATOM 14901 N N . ILE A 1 129 ? 13.828 -4.385 -12.688 1.00 0.00 150 ILE A N 6
ATOM 14902 C CA . ILE A 1 129 ? 12.684 -3.610 -12.227 1.00 0.00 150 ILE A CA 6
ATOM 14903 C C . ILE A 1 129 ? 11.391 -4.401 -12.342 1.00 0.00 150 ILE A C 6
ATOM 14904 O O . ILE A 1 129 ? 10.482 -4.239 -11.529 1.00 0.00 150 ILE A O 6
ATOM 14920 N N . ILE A 1 130 ? 11.312 -5.259 -13.346 1.00 0.00 151 ILE A N 6
ATOM 14921 C CA . ILE A 1 130 ? 10.121 -6.074 -13.552 1.00 0.00 151 ILE A CA 6
ATOM 14922 C C . ILE A 1 130 ? 9.964 -7.055 -12.397 1.00 0.00 151 ILE A C 6
ATOM 14923 O O . ILE A 1 130 ? 8.863 -7.256 -11.889 1.00 0.00 151 ILE A O 6
ATOM 14939 N N . ALA A 1 131 ? 11.071 -7.667 -11.990 1.00 0.00 152 ALA A N 6
ATOM 14940 C CA . ALA A 1 131 ? 11.034 -8.626 -10.900 1.00 0.00 152 ALA A CA 6
ATOM 14941 C C . ALA A 1 131 ? 10.797 -7.926 -9.570 1.00 0.00 152 ALA A C 6
ATOM 14942 O O . ALA A 1 131 ? 10.159 -8.473 -8.671 1.00 0.00 152 ALA A O 6
ATOM 14949 N N . ILE A 1 132 ? 11.337 -6.714 -9.451 1.00 0.00 153 ILE A N 6
ATOM 14950 C CA . ILE A 1 132 ? 11.198 -5.953 -8.220 1.00 0.00 153 ILE A CA 6
ATOM 14951 C C . ILE A 1 132 ? 9.718 -5.797 -7.870 1.00 0.00 153 ILE A C 6
ATOM 14952 O O . ILE A 1 132 ? 9.341 -5.806 -6.699 1.00 0.00 153 ILE A O 6
ATOM 14968 N N . ALA A 1 133 ? 8.893 -5.631 -8.888 1.00 0.00 154 ALA A N 6
ATOM 14969 C CA . ALA A 1 133 ? 7.466 -5.452 -8.666 1.00 0.00 154 ALA A CA 6
ATOM 14970 C C . ALA A 1 133 ? 6.885 -6.626 -7.886 1.00 0.00 154 ALA A C 6
ATOM 14971 O O . ALA A 1 133 ? 6.161 -6.437 -6.907 1.00 0.00 154 ALA A O 6
ATOM 14978 N N . GLN A 1 134 ? 7.205 -7.834 -8.329 1.00 0.00 155 GLN A N 6
ATOM 14979 C CA . GLN A 1 134 ? 6.704 -9.035 -7.666 1.00 0.00 155 GLN A CA 6
ATOM 14980 C C . GLN A 1 134 ? 7.273 -9.155 -6.255 1.00 0.00 155 GLN A C 6
ATOM 14981 O O . GLN A 1 134 ? 6.577 -9.570 -5.329 1.00 0.00 155 GLN A O 6
ATOM 14995 N N . ALA A 1 135 ? 8.544 -8.799 -6.101 1.00 0.00 156 ALA A N 6
ATOM 14996 C CA . ALA A 1 135 ? 9.203 -8.883 -4.799 1.00 0.00 156 ALA A CA 6
ATOM 14997 C C . ALA A 1 135 ? 8.364 -8.206 -3.720 1.00 0.00 156 ALA A C 6
ATOM 14998 O O . ALA A 1 135 ? 8.560 -8.442 -2.528 1.00 0.00 156 ALA A O 6
ATOM 15005 N N . MET A 1 136 ? 7.427 -7.357 -4.148 1.00 0.00 157 MET A N 6
ATOM 15006 C CA . MET A 1 136 ? 6.551 -6.636 -3.217 1.00 0.00 157 MET A CA 6
ATOM 15007 C C . MET A 1 136 ? 5.178 -7.294 -3.149 1.00 0.00 157 MET A C 6
ATOM 15008 O O . MET A 1 136 ? 4.540 -7.301 -2.099 1.00 0.00 157 MET A O 6
ATOM 15022 N N . GLU A 1 137 ? 4.727 -7.839 -4.274 1.00 0.00 158 GLU A N 6
ATOM 15023 C CA . GLU A 1 137 ? 3.418 -8.483 -4.329 1.00 0.00 158 GLU A CA 6
ATOM 15024 C C . GLU A 1 137 ? 3.334 -9.630 -3.332 1.00 0.00 158 GLU A C 6
ATOM 15025 O O . GLU A 1 137 ? 2.268 -9.915 -2.788 1.00 0.00 158 GLU A O 6
ATOM 15037 N N . ASP A 1 138 ? 4.460 -10.283 -3.099 1.00 0.00 159 ASP A N 6
ATOM 15038 C CA . ASP A 1 138 ? 4.491 -11.398 -2.166 1.00 0.00 159 ASP A CA 6
ATOM 15039 C C . ASP A 1 138 ? 4.172 -10.931 -0.748 1.00 0.00 159 ASP A C 6
ATOM 15040 O O . ASP A 1 138 ? 3.545 -11.653 0.025 1.00 0.00 159 ASP A O 6
ATOM 15049 N N . LYS A 1 139 ? 4.613 -9.721 -0.411 1.00 0.00 160 LYS A N 6
ATOM 15050 C CA . LYS A 1 139 ? 4.372 -9.169 0.922 1.00 0.00 160 LYS A CA 6
ATOM 15051 C C . LYS A 1 139 ? 2.898 -8.823 1.120 1.00 0.00 160 LYS A C 6
ATOM 15052 O O . LYS A 1 139 ? 2.342 -9.010 2.202 1.00 0.00 160 LYS A O 6
ATOM 15071 N N . LEU A 1 140 ? 2.272 -8.312 0.064 1.00 0.00 161 LEU A N 6
ATOM 15072 C CA . LEU A 1 140 ? 0.859 -7.936 0.141 1.00 0.00 161 LEU A CA 6
ATOM 15073 C C . LEU A 1 140 ? 0.022 -9.084 0.686 1.00 0.00 161 LEU A C 6
ATOM 15074 O O . LEU A 1 140 ? -0.973 -8.872 1.376 1.00 0.00 161 LEU A O 6
ATOM 15090 N N . ASN A 1 141 ? 0.443 -10.298 0.385 1.00 0.00 162 ASN A N 6
ATOM 15091 C CA . ASN A 1 141 ? -0.267 -11.481 0.865 1.00 0.00 162 ASN A CA 6
ATOM 15092 C C . ASN A 1 141 ? -0.064 -11.672 2.372 1.00 0.00 162 ASN A C 6
ATOM 15093 O O . ASN A 1 141 ? -0.963 -12.130 3.074 1.00 0.00 162 ASN A O 6
ATOM 15104 N N . ASN A 1 142 ? 1.135 -11.346 2.853 1.00 0.00 163 ASN A N 6
ATOM 15105 C CA . ASN A 1 142 ? 1.458 -11.516 4.265 1.00 0.00 163 ASN A CA 6
ATOM 15106 C C . ASN A 1 142 ? 0.603 -10.610 5.141 1.00 0.00 163 ASN A C 6
ATOM 15107 O O . ASN A 1 142 ? 0.120 -11.028 6.195 1.00 0.00 163 ASN A O 6
ATOM 15118 N N . VAL A 1 143 ? 0.417 -9.367 4.705 1.00 0.00 164 VAL A N 6
ATOM 15119 C CA . VAL A 1 143 ? -0.381 -8.403 5.459 1.00 0.00 164 VAL A CA 6
ATOM 15120 C C . VAL A 1 143 ? -1.869 -8.601 5.192 1.00 0.00 164 VAL A C 6
ATOM 15121 O O . VAL A 1 143 ? -2.693 -8.470 6.092 1.00 0.00 164 VAL A O 6
A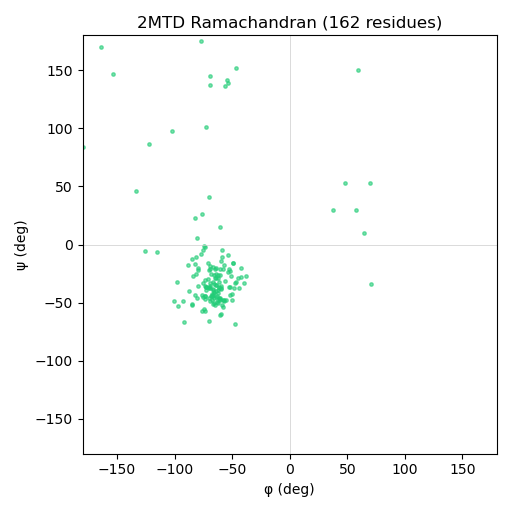TOM 15134 N N . ASN A 1 144 ? -2.197 -8.911 3.945 1.00 0.00 165 ASN A N 6
ATOM 15135 C CA . ASN A 1 144 ? -3.592 -9.111 3.566 1.00 0.00 165 ASN A CA 6
ATOM 15136 C C . ASN A 1 144 ? -4.179 -10.310 4.300 1.00 0.00 165 ASN A C 6
ATOM 15137 O O . ASN A 1 144 ? -5.396 -10.426 4.441 1.00 0.00 165 ASN A O 6
ATOM 15148 N N . LYS A 1 145 ? -3.310 -11.210 4.754 1.00 0.00 166 LYS A N 6
ATOM 15149 C CA . LYS A 1 145 ? -3.761 -12.407 5.457 1.00 0.00 166 LYS A CA 6
ATOM 15150 C C . LYS A 1 145 ? -4.192 -12.078 6.884 1.00 0.00 166 LYS A C 6
ATOM 15151 O O . LYS A 1 145 ? -5.351 -12.263 7.251 1.00 0.00 166 LYS A O 6
ATOM 15170 N N . LYS A 1 146 ? -3.246 -11.606 7.689 1.00 0.00 167 LYS A N 6
ATOM 15171 C CA . LYS A 1 146 ? -3.527 -11.276 9.080 1.00 0.00 167 LYS A CA 6
ATOM 15172 C C . LYS A 1 146 ? -4.630 -10.235 9.178 1.00 0.00 167 LYS A C 6
ATOM 15173 O O . LYS A 1 146 ? -5.288 -10.116 10.211 1.00 0.00 167 LYS A O 6
ATOM 15192 N N . GLN A 1 147 ? -4.834 -9.477 8.105 1.00 0.00 168 GLN A N 6
ATOM 15193 C CA . GLN A 1 147 ? -5.866 -8.444 8.089 1.00 0.00 168 GLN A CA 6
ATOM 15194 C C . GLN A 1 147 ? -7.248 -9.084 7.948 1.00 0.00 168 GLN A C 6
ATOM 15195 O O . GLN A 1 147 ? -8.132 -8.861 8.773 1.00 0.00 168 GLN A O 6
ATOM 15209 N N . HIS A 1 148 ? -7.424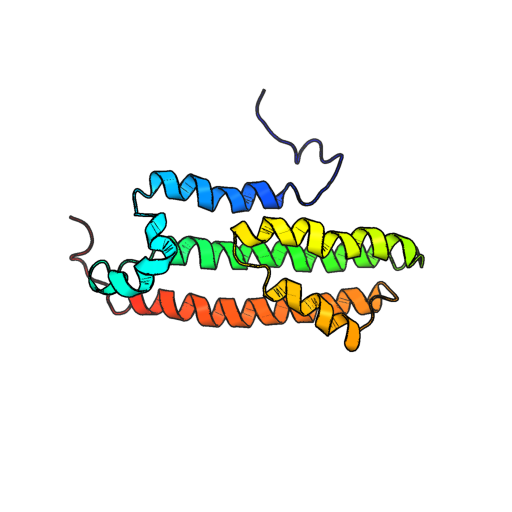 -9.872 6.893 1.00 0.00 169 HIS A N 6
ATOM 15210 C CA . HIS A 1 148 ? -8.705 -10.528 6.651 1.00 0.00 169 HIS A CA 6
ATOM 15211 C C . HIS A 1 148 ? -8.983 -11.547 7.752 1.00 0.00 169 HIS A C 6
ATOM 15212 O O . HIS A 1 148 ? -10.133 -11.769 8.127 1.00 0.00 169 HIS A O 6
ATOM 15227 N N . ASP A 1 149 ? -7.925 -12.161 8.262 1.00 0.00 170 ASP A N 6
ATOM 15228 C CA . ASP A 1 149 ? -8.074 -13.153 9.314 1.00 0.00 170 ASP A CA 6
ATOM 15229 C C . ASP A 1 149 ? -8.688 -12.526 10.560 1.00 0.00 170 ASP A C 6
ATOM 15230 O O . ASP A 1 149 ? -9.357 -13.200 11.342 1.00 0.00 170 ASP A O 6
ATOM 15239 N N . ALA A 1 150 ? -8.456 -11.229 10.741 1.00 0.00 171 ALA A N 6
ATOM 15240 C CA . ALA A 1 150 ? -8.995 -10.515 11.896 1.00 0.00 171 ALA A CA 6
ATOM 15241 C C . ALA A 1 150 ? -10.429 -10.074 11.621 1.00 0.00 171 ALA A C 6
ATOM 15242 O O . ALA A 1 150 ? -11.233 -9.939 12.540 1.00 0.00 171 ALA A O 6
ATOM 15249 N N . LEU A 1 151 ? -10.743 -9.840 10.350 1.00 0.00 172 LEU A N 6
ATOM 15250 C CA . LEU A 1 151 ? -12.088 -9.408 9.978 1.00 0.00 172 LEU A CA 6
ATOM 15251 C C . LEU A 1 151 ? -13.093 -10.540 10.161 1.00 0.00 172 LEU A C 6
ATOM 15252 O O . LEU A 1 151 ? -14.204 -10.326 10.644 1.00 0.00 172 LEU A O 6
ATOM 15268 N N . LYS A 1 152 ? -12.701 -11.738 9.751 1.00 0.00 173 LYS A N 6
ATOM 15269 C CA . LYS A 1 152 ? -13.584 -12.891 9.856 1.00 0.00 173 LYS A CA 6
ATOM 15270 C C . LYS A 1 152 ? -13.859 -13.231 11.312 1.00 0.00 173 LYS A C 6
ATOM 15271 O O . LYS A 1 152 ? -14.869 -13.840 11.635 1.00 0.00 173 LYS A O 6
ATOM 15290 N N . ASN A 1 153 ? -12.942 -12.845 12.184 1.00 0.00 174 ASN A N 6
ATOM 15291 C CA . ASN A 1 153 ? -13.103 -13.135 13.601 1.00 0.00 174 ASN A CA 6
ATOM 15292 C C . ASN A 1 153 ? -14.340 -12.437 14.150 1.00 0.00 174 ASN A C 6
ATOM 15293 O O . ASN A 1 153 ? -15.185 -13.064 14.773 1.00 0.00 174 ASN A O 6
ATOM 15304 N N . LEU A 1 154 ? -14.447 -11.137 13.919 1.00 0.00 175 LEU A N 6
ATOM 15305 C CA . LEU A 1 154 ? -15.591 -10.381 14.413 1.00 0.00 175 LEU A CA 6
ATOM 15306 C C . LEU A 1 154 ? -16.897 -11.009 13.941 1.00 0.00 175 LEU A C 6
ATOM 15307 O O . LEU A 1 154 ? -17.974 -10.661 14.426 1.00 0.00 175 LEU A O 6
ATOM 15323 N N . LYS A 1 155 ? -16.798 -11.936 12.995 1.00 0.00 176 LYS A N 6
ATOM 15324 C CA . LYS A 1 155 ? -17.985 -12.600 12.474 1.00 0.00 176 LYS A CA 6
ATOM 15325 C C . LYS A 1 155 ? -18.667 -13.433 13.560 1.00 0.00 176 LYS A C 6
ATOM 15326 O O . LYS A 1 155 ? -19.877 -13.343 13.763 1.00 0.00 176 LYS A O 6
ATOM 15345 N N . GLU A 1 156 ? -17.874 -14.253 14.253 1.00 0.00 177 GLU A N 6
ATOM 15346 C CA . GLU A 1 156 ? -18.398 -15.108 15.316 1.00 0.00 177 GLU A CA 6
ATOM 15347 C C . GLU A 1 156 ? -18.757 -14.276 16.547 1.00 0.00 177 GLU A C 6
ATOM 15348 O O . GLU A 1 156 ? -19.670 -14.622 17.297 1.00 0.00 177 GLU A O 6
ATOM 15360 N N . LYS A 1 157 ? -18.024 -13.187 16.751 1.00 0.00 178 LYS A N 6
ATOM 15361 C CA . LYS A 1 157 ? -18.266 -12.322 17.899 1.00 0.00 178 LYS A CA 6
ATOM 15362 C C . LYS A 1 157 ? -19.643 -11.684 17.805 1.00 0.00 178 LYS A C 6
ATOM 15363 O O . LYS A 1 157 ? -20.140 -11.107 18.773 1.00 0.00 178 LYS A O 6
ATOM 15382 N N . ALA A 1 158 ? -20.254 -11.799 16.639 1.00 0.00 179 ALA A N 6
ATOM 15383 C CA . ALA A 1 158 ? -21.579 -11.234 16.433 1.00 0.00 179 ALA A CA 6
ATOM 15384 C C . ALA A 1 158 ? -22.598 -11.971 17.288 1.00 0.00 179 ALA A C 6
ATOM 15385 O O . ALA A 1 158 ? -22.668 -13.200 17.265 1.00 0.00 179 ALA A O 6
ATOM 15392 N N . LYS A 1 159 ? -23.390 -11.214 18.046 1.00 0.00 180 LYS A N 6
ATOM 15393 C CA . LYS A 1 159 ? -24.410 -11.805 18.914 1.00 0.00 180 LYS A CA 6
ATOM 15394 C C . LYS A 1 159 ? -25.748 -11.864 18.184 1.00 0.00 180 LYS A C 6
ATOM 15395 O O . LYS A 1 159 ? -26.125 -10.926 17.481 1.00 0.00 180 LYS A O 6
ATOM 15414 N N . THR A 1 160 ? -26.458 -12.972 18.352 1.00 0.00 181 THR A N 6
ATOM 15415 C CA . THR A 1 160 ? -27.752 -13.152 17.703 1.00 0.00 181 THR A CA 6
ATOM 15416 C C . THR A 1 160 ? -28.817 -12.281 18.367 1.00 0.00 181 THR A C 6
ATOM 15417 O O . THR A 1 160 ? -29.975 -12.275 17.951 1.00 0.00 181 THR A O 6
ATOM 15428 N N . ALA A 1 161 ? -28.414 -11.545 19.397 1.00 0.00 182 ALA A N 6
ATOM 15429 C CA . ALA A 1 161 ? -29.339 -10.672 20.113 1.00 0.00 182 ALA A CA 6
ATOM 15430 C C . ALA A 1 161 ? -29.893 -9.605 19.176 1.00 0.00 182 ALA A C 6
ATOM 15431 O O . ALA A 1 161 ? -31.023 -9.146 19.342 1.00 0.00 182 ALA A O 6
ATOM 15438 N N . THR A 1 162 ? -29.091 -9.217 18.190 1.00 0.00 183 THR A N 6
ATOM 15439 C CA . THR A 1 162 ? -29.517 -8.206 17.231 1.00 0.00 183 THR A CA 6
ATOM 15440 C C . THR A 1 162 ? -30.747 -8.686 16.475 1.00 0.00 183 THR A C 6
ATOM 15441 O O . THR A 1 162 ? -30.785 -9.819 15.994 1.00 0.00 183 THR A O 6
ATOM 15452 N N . THR A 1 163 ? -31.755 -7.815 16.374 1.00 0.00 184 THR A N 6
ATOM 15453 C CA . THR A 1 163 ? -33.004 -8.143 15.671 1.00 0.00 184 THR A CA 6
ATOM 15454 C C . THR A 1 163 ? -33.326 -7.071 14.636 1.00 0.00 184 THR A C 6
ATOM 15455 O O . THR A 1 163 ? -33.284 -5.877 14.928 1.00 0.00 184 THR A O 6
ATOM 15466 N N . THR A 1 164 ? -33.649 -7.511 13.423 1.00 0.00 185 THR A N 6
ATOM 15467 C CA . THR A 1 164 ? -33.982 -6.588 12.342 1.00 0.00 185 THR A CA 6
ATOM 15468 C C . THR A 1 164 ? -34.653 -7.336 11.193 1.00 0.00 185 THR A C 6
ATOM 15469 O O . THR A 1 164 ? -35.429 -6.718 10.483 1.00 0.00 185 THR A O 6
ATOM 15481 N N . GLY A 1 1 ? -6.056 14.888 0.365 1.00 0.00 22 GLY A N 7
ATOM 15482 C CA . GLY A 1 1 ? -7.124 15.840 -0.044 1.00 0.00 22 GLY A CA 7
ATOM 15483 C C . GLY A 1 1 ? -7.109 15.995 -1.556 1.00 0.00 22 GLY A C 7
ATOM 15484 O O . GLY A 1 1 ? -6.777 15.059 -2.284 1.00 0.00 22 GLY A O 7
ATOM 15490 N N . LEU A 1 2 ? -7.474 17.182 -2.025 1.00 0.00 23 LEU A N 7
ATOM 15491 C CA . LEU A 1 2 ? -7.501 17.445 -3.456 1.00 0.00 23 LEU A CA 7
ATOM 15492 C C . LEU A 1 2 ? -6.081 17.481 -4.015 1.00 0.00 23 LEU A C 7
ATOM 15493 O O . LEU A 1 2 ? -5.175 18.039 -3.398 1.00 0.00 23 LEU A O 7
ATOM 15509 N N . THR A 1 3 ? -5.900 16.892 -5.192 1.00 0.00 24 THR A N 7
ATOM 15510 C CA . THR A 1 3 ? -4.588 16.867 -5.831 1.00 0.00 24 THR A CA 7
ATOM 15511 C C . THR A 1 3 ? -4.088 18.285 -6.088 1.00 0.00 24 THR A C 7
ATOM 15512 O O . THR A 1 3 ? -4.805 19.257 -5.849 1.00 0.00 24 THR A O 7
ATOM 15523 N N . GLY A 1 4 ? -2.856 18.395 -6.581 1.00 0.00 25 GLY A N 7
ATOM 15524 C CA . GLY A 1 4 ? -2.270 19.699 -6.868 1.00 0.00 25 GLY A CA 7
ATOM 15525 C C . GLY A 1 4 ? -0.985 19.544 -7.674 1.00 0.00 25 GLY A C 7
ATOM 15526 O O . GLY A 1 4 ? -0.679 20.364 -8.526 1.00 0.00 25 GLY A O 7
ATOM 15530 N N . GLU A 1 5 ? -0.237 18.483 -7.400 1.00 0.00 26 GLU A N 7
ATOM 15531 C CA . GLU A 1 5 ? 1.019 18.241 -8.116 1.00 0.00 26 GLU A CA 7
ATOM 15532 C C . GLU A 1 5 ? 0.767 18.166 -9.619 1.00 0.00 26 GLU A C 7
ATOM 15533 O O . GLU A 1 5 ? 1.528 18.715 -10.415 1.00 0.00 26 GLU A O 7
ATOM 15545 N N . THR A 1 6 ? -0.305 17.471 -9.988 1.00 0.00 27 THR A N 7
ATOM 15546 C CA . THR A 1 6 ? -0.646 17.320 -11.409 1.00 0.00 27 THR A CA 7
ATOM 15547 C C . THR A 1 6 ? -0.491 18.651 -12.147 1.00 0.00 27 THR A C 7
ATOM 15548 O O . THR A 1 6 ? -0.140 18.693 -13.326 1.00 0.00 27 THR A O 7
ATOM 15559 N N . LYS A 1 7 ? -0.750 19.734 -11.424 1.00 0.00 28 LYS A N 7
ATOM 15560 C CA . LYS A 1 7 ? -0.632 21.064 -11.996 1.00 0.00 28 LYS A CA 7
ATOM 15561 C C . LYS A 1 7 ? 0.814 21.369 -12.369 1.00 0.00 28 LYS A C 7
ATOM 15562 O O . LYS A 1 7 ? 1.081 22.000 -13.389 1.00 0.00 28 LYS A O 7
ATOM 15581 N N . ILE A 1 8 ? 1.746 20.932 -11.521 1.00 0.00 29 ILE A N 7
ATOM 15582 C CA . ILE A 1 8 ? 3.166 21.176 -11.745 1.00 0.00 29 ILE A CA 7
ATOM 15583 C C . ILE A 1 8 ? 3.810 19.972 -12.386 1.00 0.00 29 ILE A C 7
ATOM 15584 O O . ILE A 1 8 ? 4.278 20.046 -13.519 1.00 0.00 29 ILE A O 7
ATOM 15600 N N . ARG A 1 9 ? 3.850 18.861 -11.659 1.00 0.00 30 ARG A N 7
ATOM 15601 C CA . ARG A 1 9 ? 4.459 17.641 -12.164 1.00 0.00 30 ARG A CA 7
ATOM 15602 C C . ARG A 1 9 ? 3.512 16.904 -13.094 1.00 0.00 30 ARG A C 7
ATOM 15603 O O . ARG A 1 9 ? 2.637 16.167 -12.649 1.00 0.00 30 ARG A O 7
ATOM 15624 N N . LEU A 1 10 ? 3.695 17.111 -14.392 1.00 0.00 31 LEU A N 7
ATOM 15625 C CA . LEU A 1 10 ? 2.851 16.459 -15.390 1.00 0.00 31 LEU A CA 7
ATOM 15626 C C . LEU A 1 10 ? 3.163 14.968 -15.460 1.00 0.00 31 LEU A C 7
ATOM 15627 O O . LEU A 1 10 ? 2.278 14.150 -15.705 1.00 0.00 31 LEU A O 7
ATOM 15643 N N . GLU A 1 11 ? 4.429 14.628 -15.267 1.00 0.00 32 GLU A N 7
ATOM 15644 C CA . GLU A 1 11 ? 4.852 13.236 -15.329 1.00 0.00 32 GLU A CA 7
ATOM 15645 C C . GLU A 1 11 ? 4.084 12.395 -14.322 1.00 0.00 32 GLU A C 7
ATOM 15646 O O . GLU A 1 11 ? 4.219 11.171 -14.291 1.00 0.00 32 GLU A O 7
ATOM 15658 N N . SER A 1 12 ? 3.281 13.054 -13.497 1.00 0.00 33 SER A N 7
ATOM 15659 C CA . SER A 1 12 ? 2.499 12.351 -12.490 1.00 0.00 33 SER A CA 7
ATOM 15660 C C . SER A 1 12 ? 1.568 11.341 -13.148 1.00 0.00 33 SER A C 7
ATOM 15661 O O . SER A 1 12 ? 1.152 11.519 -14.292 1.00 0.00 33 SER A O 7
ATOM 15669 N N . SER A 1 13 ? 1.246 10.274 -12.418 1.00 0.00 34 SER A N 7
ATOM 15670 C CA . SER A 1 13 ? 0.361 9.233 -12.942 1.00 0.00 34 SER A CA 7
ATOM 15671 C C . SER A 1 13 ? -0.209 8.391 -11.807 1.00 0.00 34 SER A C 7
ATOM 15672 O O . SER A 1 13 ? -1.358 7.957 -11.865 1.00 0.00 34 SER A O 7
ATOM 15680 N N . ALA A 1 14 ? 0.597 8.173 -10.773 1.00 0.00 35 ALA A N 7
ATOM 15681 C CA . ALA A 1 14 ? 0.160 7.387 -9.622 1.00 0.00 35 ALA A CA 7
ATOM 15682 C C . ALA A 1 14 ? -0.852 8.177 -8.795 1.00 0.00 35 ALA A C 7
ATOM 15683 O O . ALA A 1 14 ? -1.113 7.847 -7.641 1.00 0.00 35 ALA A O 7
ATOM 15690 N N . GLN A 1 15 ? -1.412 9.233 -9.382 1.00 0.00 36 GLN A N 7
ATOM 15691 C CA . GLN A 1 15 ? -2.392 10.064 -8.684 1.00 0.00 36 GLN A CA 7
ATOM 15692 C C . GLN A 1 15 ? -3.797 9.487 -8.843 1.00 0.00 36 GLN A C 7
ATOM 15693 O O . GLN A 1 15 ? -4.660 9.695 -7.990 1.00 0.00 36 GLN A O 7
ATOM 15707 N N . GLU A 1 16 ? -4.025 8.772 -9.938 1.00 0.00 37 GLU A N 7
ATOM 15708 C CA . GLU A 1 16 ? -5.337 8.186 -10.192 1.00 0.00 37 GLU A CA 7
ATOM 15709 C C . GLU A 1 16 ? -5.689 7.152 -9.118 1.00 0.00 37 GLU A C 7
ATOM 15710 O O . GLU A 1 16 ? -6.809 7.119 -8.609 1.00 0.00 37 GLU A O 7
ATOM 15722 N N . ILE A 1 17 ? -4.714 6.315 -8.789 1.00 0.00 38 ILE A N 7
ATOM 15723 C CA . ILE A 1 17 ? -4.923 5.284 -7.772 1.00 0.00 38 ILE A CA 7
ATOM 15724 C C . ILE A 1 17 ? -4.931 5.915 -6.374 1.00 0.00 38 ILE A C 7
ATOM 15725 O O . ILE A 1 17 ? -5.494 5.358 -5.430 1.00 0.00 38 ILE A O 7
ATOM 15741 N N . LYS A 1 18 ? -4.294 7.082 -6.265 1.00 0.00 39 LYS A N 7
ATOM 15742 C CA . LYS A 1 18 ? -4.241 7.777 -4.986 1.00 0.00 39 LYS A CA 7
ATOM 15743 C C . LYS A 1 18 ? -5.628 8.278 -4.587 1.00 0.00 39 LYS A C 7
ATOM 15744 O O . LYS A 1 18 ? -5.929 8.410 -3.402 1.00 0.00 39 LYS A O 7
ATOM 15763 N N . ASP A 1 19 ? -6.461 8.570 -5.582 1.00 0.00 40 ASP A N 7
ATOM 15764 C CA . ASP A 1 19 ? -7.810 9.065 -5.325 1.00 0.00 40 ASP A CA 7
ATOM 15765 C C . ASP A 1 19 ? -8.747 7.923 -4.946 1.00 0.00 40 ASP A C 7
ATOM 15766 O O . ASP A 1 19 ? -9.635 8.087 -4.110 1.00 0.00 40 ASP A O 7
ATOM 15775 N N . GLU A 1 20 ? -8.555 6.771 -5.578 1.00 0.00 41 GLU A N 7
ATOM 15776 C CA . GLU A 1 20 ? -9.403 5.616 -5.309 1.00 0.00 41 GLU A CA 7
ATOM 15777 C C . GLU A 1 20 ? -9.393 5.276 -3.822 1.00 0.00 41 GLU A C 7
ATOM 15778 O O . GLU A 1 20 ? -10.440 5.081 -3.212 1.00 0.00 41 GLU A O 7
ATOM 15790 N N . ILE A 1 21 ? -8.206 5.209 -3.243 1.00 0.00 42 ILE A N 7
ATOM 15791 C CA . ILE A 1 21 ? -8.078 4.894 -1.827 1.00 0.00 42 ILE A CA 7
ATOM 15792 C C . ILE A 1 21 ? -8.577 6.045 -0.971 1.00 0.00 42 ILE A C 7
ATOM 15793 O O . ILE A 1 21 ? -9.191 5.832 0.069 1.00 0.00 42 ILE A O 7
ATOM 15809 N N . ASN A 1 22 ? -8.294 7.266 -1.410 1.00 0.00 43 ASN A N 7
ATOM 15810 C CA . ASN A 1 22 ? -8.704 8.451 -0.665 1.00 0.00 43 ASN A CA 7
ATOM 15811 C C . ASN A 1 22 ? -10.183 8.380 -0.303 1.00 0.00 43 ASN A C 7
ATOM 15812 O O . ASN A 1 22 ? -10.651 9.089 0.585 1.00 0.00 43 ASN A O 7
ATOM 15823 N N . LYS A 1 23 ? -10.913 7.523 -0.996 1.00 0.00 44 LYS A N 7
ATOM 15824 C CA . LYS A 1 23 ? -12.330 7.371 -0.742 1.00 0.00 44 LYS A CA 7
ATOM 15825 C C . LYS A 1 23 ? -12.583 6.820 0.652 1.00 0.00 44 LYS A C 7
ATOM 15826 O O . LYS A 1 23 ? -13.618 7.096 1.258 1.00 0.00 44 LYS A O 7
ATOM 15845 N N . ILE A 1 24 ? -11.652 6.023 1.147 1.00 0.00 45 ILE A N 7
ATOM 15846 C CA . ILE A 1 24 ? -11.802 5.426 2.464 1.00 0.00 45 ILE A CA 7
ATOM 15847 C C . ILE A 1 24 ? -11.750 6.499 3.549 1.00 0.00 45 ILE A C 7
ATOM 15848 O O . ILE A 1 24 ? -12.295 6.317 4.638 1.00 0.00 45 ILE A O 7
ATOM 15864 N N . LYS A 1 25 ? -11.089 7.617 3.255 1.00 0.00 46 LYS A N 7
ATOM 15865 C CA . LYS A 1 25 ? -10.977 8.705 4.216 1.00 0.00 46 LYS A CA 7
ATOM 15866 C C . LYS A 1 25 ? -12.314 9.409 4.391 1.00 0.00 46 LYS A C 7
ATOM 15867 O O . LYS A 1 25 ? -12.747 9.673 5.509 1.00 0.00 46 LYS A O 7
ATOM 15886 N N . ALA A 1 26 ? -12.959 9.704 3.274 1.00 0.00 47 ALA A N 7
ATOM 15887 C CA . ALA A 1 26 ? -14.256 10.374 3.314 1.00 0.00 47 ALA A CA 7
ATOM 15888 C C . ALA A 1 26 ? -15.305 9.479 3.976 1.00 0.00 47 ALA A C 7
ATOM 15889 O O . ALA A 1 26 ? -16.161 9.953 4.724 1.00 0.00 47 ALA A O 7
ATOM 15896 N N . ASN A 1 27 ? -15.226 8.184 3.696 1.00 0.00 48 ASN A N 7
ATOM 15897 C CA . ASN A 1 27 ? -16.165 7.225 4.260 1.00 0.00 48 ASN A CA 7
ATOM 15898 C C . ASN A 1 27 ? -16.025 7.187 5.773 1.00 0.00 48 ASN A C 7
ATOM 15899 O O . ASN A 1 27 ? -16.924 6.728 6.479 1.00 0.00 48 ASN A O 7
ATOM 15910 N N . ALA A 1 28 ? -14.887 7.676 6.267 1.00 0.00 49 ALA A N 7
ATOM 15911 C CA . ALA A 1 28 ? -14.635 7.694 7.701 1.00 0.00 49 ALA A CA 7
ATOM 15912 C C . ALA A 1 28 ? -15.399 8.833 8.383 1.00 0.00 49 ALA A C 7
ATOM 15913 O O . ALA A 1 28 ? -15.943 8.673 9.475 1.00 0.00 49 ALA A O 7
ATOM 15920 N N . LYS A 1 29 ? -15.407 9.984 7.731 1.00 0.00 50 LYS A N 7
ATOM 15921 C CA . LYS A 1 29 ? -16.079 11.157 8.275 1.00 0.00 50 LYS A CA 7
ATOM 15922 C C . LYS A 1 29 ? -17.544 10.868 8.528 1.00 0.00 50 LYS A C 7
ATOM 15923 O O . LYS A 1 29 ? -18.107 11.313 9.527 1.00 0.00 50 LYS A O 7
ATOM 15942 N N . LYS A 1 30 ? -18.161 10.117 7.624 1.00 0.00 51 LYS A N 7
ATOM 15943 C CA . LYS A 1 30 ? -19.573 9.768 7.766 1.00 0.00 51 LYS A CA 7
ATOM 15944 C C . LYS A 1 30 ? -19.741 8.568 8.690 1.00 0.00 51 LYS A C 7
ATOM 15945 O O . LYS A 1 30 ? -20.844 8.283 9.157 1.00 0.00 51 LYS A O 7
ATOM 15964 N N . GLU A 1 31 ? -18.644 7.861 8.951 1.00 0.00 52 GLU A N 7
ATOM 15965 C CA . GLU A 1 31 ? -18.699 6.692 9.807 1.00 0.00 52 GLU A CA 7
ATOM 15966 C C . GLU A 1 31 ? -19.175 7.075 11.202 1.00 0.00 52 GLU A C 7
ATOM 15967 O O . GLU A 1 31 ? -19.596 6.225 11.986 1.00 0.00 52 GLU A O 7
ATOM 15979 N N . GLY A 1 32 ? -19.102 8.359 11.510 1.00 0.00 53 GLY A N 7
ATOM 15980 C CA . GLY A 1 32 ? -19.526 8.842 12.819 1.00 0.00 53 GLY A CA 7
ATOM 15981 C C . GLY A 1 32 ? -18.592 8.350 13.916 1.00 0.00 53 GLY A C 7
ATOM 15982 O O . GLY A 1 32 ? -18.411 9.021 14.930 1.00 0.00 53 GLY A O 7
ATOM 15986 N N . VAL A 1 33 ? -17.995 7.184 13.707 1.00 0.00 54 VAL A N 7
ATOM 15987 C CA . VAL A 1 33 ? -17.080 6.619 14.686 1.00 0.00 54 VAL A CA 7
ATOM 15988 C C . VAL A 1 33 ? -16.003 7.630 15.056 1.00 0.00 54 VAL A C 7
ATOM 15989 O O . VAL A 1 33 ? -15.674 8.519 14.270 1.00 0.00 54 VAL A O 7
ATOM 16002 N N . LYS A 1 34 ? -15.451 7.481 16.256 1.00 0.00 55 LYS A N 7
ATOM 16003 C CA . LYS A 1 34 ? -14.404 8.376 16.723 1.00 0.00 55 LYS A CA 7
ATOM 16004 C C . LYS A 1 34 ? -13.094 8.051 16.011 1.00 0.00 55 LYS A C 7
ATOM 16005 O O . LYS A 1 34 ? -12.361 7.146 16.404 1.00 0.00 55 LYS A O 7
ATOM 16024 N N . PHE A 1 35 ? -12.811 8.805 14.963 1.00 0.00 56 PHE A N 7
ATOM 16025 C CA . PHE A 1 35 ? -11.593 8.609 14.186 1.00 0.00 56 PHE A CA 7
ATOM 16026 C C . PHE A 1 35 ? -10.368 8.831 15.053 1.00 0.00 56 PHE A C 7
ATOM 16027 O O . PHE A 1 35 ? -9.404 8.085 14.979 1.00 0.00 56 PHE A O 7
ATOM 16044 N N . GLU A 1 36 ? -10.398 9.871 15.860 1.00 0.00 57 GLU A N 7
ATOM 16045 C CA . GLU A 1 36 ? -9.273 10.176 16.728 1.00 0.00 57 GLU A CA 7
ATOM 16046 C C . GLU A 1 36 ? -8.840 8.927 17.496 1.00 0.00 57 GLU A C 7
ATOM 16047 O O . GLU A 1 36 ? -7.685 8.806 17.903 1.00 0.00 57 GLU A O 7
ATOM 16059 N N . ALA A 1 37 ? -9.777 8.003 17.692 1.00 0.00 58 ALA A N 7
ATOM 16060 C CA . ALA A 1 37 ? -9.484 6.767 18.413 1.00 0.00 58 ALA A CA 7
ATOM 16061 C C . ALA A 1 37 ? -8.804 5.763 17.501 1.00 0.00 58 ALA A C 7
ATOM 16062 O O . ALA A 1 37 ? -8.264 4.770 17.965 1.00 0.00 58 ALA A O 7
ATOM 16069 N N . PHE A 1 38 ? -8.831 6.030 16.201 1.00 0.00 59 PHE A N 7
ATOM 16070 C CA . PHE A 1 38 ? -8.216 5.134 15.217 1.00 0.00 59 PHE A CA 7
ATOM 16071 C C . PHE A 1 38 ? -6.885 4.597 15.729 1.00 0.00 59 PHE A C 7
ATOM 16072 O O . PHE A 1 38 ? -6.441 3.523 15.328 1.00 0.00 59 PHE A O 7
ATOM 16089 N N . THR A 1 39 ? -6.255 5.360 16.623 1.00 0.00 60 THR A N 7
ATOM 16090 C CA . THR A 1 39 ? -4.973 4.962 17.203 1.00 0.00 60 THR A CA 7
ATOM 16091 C C . THR A 1 39 ? -5.168 4.290 18.559 1.00 0.00 60 THR A C 7
ATOM 16092 O O . THR A 1 39 ? -4.705 3.174 18.781 1.00 0.00 60 THR A O 7
ATOM 16103 N N . ASN A 1 40 ? -5.840 4.988 19.467 1.00 0.00 61 ASN A N 7
ATOM 16104 C CA . ASN A 1 40 ? -6.071 4.461 20.810 1.00 0.00 61 ASN A CA 7
ATOM 16105 C C . ASN A 1 40 ? -6.944 3.218 20.769 1.00 0.00 61 ASN A C 7
ATOM 16106 O O . ASN A 1 40 ? -6.757 2.291 21.557 1.00 0.00 61 ASN A O 7
ATOM 16117 N N . THR A 1 41 ? -7.898 3.205 19.858 1.00 0.00 62 THR A N 7
ATOM 16118 C CA . THR A 1 41 ? -8.807 2.069 19.722 1.00 0.00 62 THR A CA 7
ATOM 16119 C C . THR A 1 41 ? -8.045 0.756 19.719 1.00 0.00 62 THR A C 7
ATOM 16120 O O . THR A 1 41 ? -8.630 -0.303 19.884 1.00 0.00 62 THR A O 7
ATOM 16131 N N . GLN A 1 42 ? -6.738 0.843 19.505 1.00 0.00 63 GLN A N 7
ATOM 16132 C CA . GLN A 1 42 ? -5.897 -0.350 19.455 1.00 0.00 63 GLN A CA 7
ATOM 16133 C C . GLN A 1 42 ? -6.298 -1.340 20.544 1.00 0.00 63 GLN A C 7
ATOM 16134 O O . GLN A 1 42 ? -6.682 -2.471 20.258 1.00 0.00 63 GLN A O 7
ATOM 16148 N N . THR A 1 43 ? -6.221 -0.893 21.781 1.00 0.00 64 THR A N 7
ATOM 16149 C CA . THR A 1 43 ? -6.600 -1.732 22.919 1.00 0.00 64 THR A CA 7
ATOM 16150 C C . THR A 1 43 ? -8.114 -1.709 23.123 1.00 0.00 64 THR A C 7
ATOM 16151 O O . THR A 1 43 ? -8.728 -2.732 23.425 1.00 0.00 64 THR A O 7
ATOM 16162 N N . GLY A 1 44 ? -8.706 -0.528 22.969 1.00 0.00 65 GLY A N 7
ATOM 16163 C CA . GLY A 1 44 ? -10.144 -0.374 23.149 1.00 0.00 65 GLY A CA 7
ATOM 16164 C C . GLY A 1 44 ? -10.915 -1.255 22.181 1.00 0.00 65 GLY A C 7
ATOM 16165 O O . GLY A 1 44 ? -12.078 -1.563 22.410 1.00 0.00 65 GLY A O 7
ATOM 16169 N N . SER A 1 45 ? -10.263 -1.654 21.098 1.00 0.00 66 SER A N 7
ATOM 16170 C CA . SER A 1 45 ? -10.901 -2.498 20.091 1.00 0.00 66 SER A CA 7
ATOM 16171 C C . SER A 1 45 ? -11.505 -3.739 20.739 1.00 0.00 66 SER A C 7
ATOM 16172 O O . SER A 1 45 ? -12.531 -4.250 20.286 1.00 0.00 66 SER A O 7
ATOM 16180 N N . LYS A 1 46 ? -10.858 -4.227 21.782 1.00 0.00 67 LYS A N 7
ATOM 16181 C CA . LYS A 1 46 ? -11.335 -5.418 22.467 1.00 0.00 67 LYS A CA 7
ATOM 16182 C C . LYS A 1 46 ? -12.693 -5.188 23.104 1.00 0.00 67 LYS A C 7
ATOM 16183 O O . LYS A 1 46 ? -13.581 -6.031 23.019 1.00 0.00 67 LYS A O 7
ATOM 16202 N N . ILE A 1 47 ? -12.839 -4.047 23.762 1.00 0.00 68 ILE A N 7
ATOM 16203 C CA . ILE A 1 47 ? -14.095 -3.700 24.447 1.00 0.00 68 ILE A CA 7
ATOM 16204 C C . ILE A 1 47 ? -14.946 -2.781 23.607 1.00 0.00 68 ILE A C 7
ATOM 16205 O O . ILE A 1 47 ? -16.101 -2.525 23.933 1.00 0.00 68 ILE A O 7
ATOM 16221 N N . SER A 1 48 ? -14.381 -2.292 22.521 1.00 0.00 69 SER A N 7
ATOM 16222 C CA . SER A 1 48 ? -15.108 -1.392 21.638 1.00 0.00 69 SER A CA 7
ATOM 16223 C C . SER A 1 48 ? -16.508 -1.928 21.360 1.00 0.00 69 SER A C 7
ATOM 16224 O O . SER A 1 48 ? -17.425 -1.710 22.148 1.00 0.00 69 SER A O 7
ATOM 16232 N N . GLU A 1 49 ? -16.652 -2.627 20.245 1.00 0.00 70 GLU A N 7
ATOM 16233 C CA . GLU A 1 49 ? -17.941 -3.185 19.861 1.00 0.00 70 GLU A CA 7
ATOM 16234 C C . GLU A 1 49 ? -17.849 -3.894 18.509 1.00 0.00 70 GLU A C 7
ATOM 16235 O O . GLU A 1 49 ? -18.336 -5.013 18.354 1.00 0.00 70 GLU A O 7
ATOM 16247 N N . LYS A 1 50 ? -17.240 -3.231 17.533 1.00 0.00 71 LYS A N 7
ATOM 16248 C CA . LYS A 1 50 ? -17.111 -3.795 16.195 1.00 0.00 71 LYS A CA 7
ATOM 16249 C C . LYS A 1 50 ? -16.320 -2.838 15.295 1.00 0.00 71 LYS A C 7
ATOM 16250 O O . LYS A 1 50 ? -16.872 -2.253 14.363 1.00 0.00 71 LYS A O 7
ATOM 16269 N N . PRO A 1 51 ? -15.050 -2.666 15.561 1.00 0.00 72 PRO A N 7
ATOM 16270 C CA . PRO A 1 51 ? -14.173 -1.757 14.757 1.00 0.00 72 PRO A CA 7
ATOM 16271 C C . PRO A 1 51 ? -13.894 -2.323 13.362 1.00 0.00 72 PRO A C 7
ATOM 16272 O O . PRO A 1 51 ? -12.911 -1.957 12.721 1.00 0.00 72 PRO A O 7
ATOM 16283 N N . GLU A 1 52 ? -14.764 -3.215 12.904 1.00 0.00 73 GLU A N 7
ATOM 16284 C CA . GLU A 1 52 ? -14.589 -3.817 11.587 1.00 0.00 73 GLU A CA 7
ATOM 16285 C C . GLU A 1 52 ? -14.418 -2.743 10.518 1.00 0.00 73 GLU A C 7
ATOM 16286 O O . GLU A 1 52 ? -14.001 -3.028 9.398 1.00 0.00 73 GLU A O 7
ATOM 16298 N N . PHE A 1 53 ? -14.736 -1.503 10.877 1.00 0.00 74 PHE A N 7
ATOM 16299 C CA . PHE A 1 53 ? -14.595 -0.390 9.945 1.00 0.00 74 PHE A CA 7
ATOM 16300 C C . PHE A 1 53 ? -13.107 -0.117 9.677 1.00 0.00 74 PHE A C 7
ATOM 16301 O O . PHE A 1 53 ? -12.696 0.096 8.538 1.00 0.00 74 PHE A O 7
ATOM 16318 N N . ILE A 1 54 ? -12.323 -0.104 10.746 1.00 0.00 75 ILE A N 7
ATOM 16319 C CA . ILE A 1 54 ? -10.897 0.158 10.602 1.00 0.00 75 ILE A CA 7
ATOM 16320 C C . ILE A 1 54 ? -10.238 -0.953 9.788 1.00 0.00 75 ILE A C 7
ATOM 16321 O O . ILE A 1 54 ? -9.427 -0.696 8.899 1.00 0.00 75 ILE A O 7
ATOM 16337 N N . LEU A 1 55 ? -10.598 -2.184 10.110 1.00 0.00 76 LEU A N 7
ATOM 16338 C CA . LEU A 1 55 ? -10.046 -3.333 9.409 1.00 0.00 76 LEU A CA 7
ATOM 16339 C C . LEU A 1 55 ? -10.469 -3.317 7.954 1.00 0.00 76 LEU A C 7
ATOM 16340 O O . LEU A 1 55 ? -9.730 -3.772 7.085 1.00 0.00 76 LEU A O 7
ATOM 16356 N N . LYS A 1 56 ? -11.662 -2.793 7.698 1.00 0.00 77 LYS A N 7
ATOM 16357 C CA . LYS A 1 56 ? -12.178 -2.724 6.339 1.00 0.00 77 LYS A CA 7
ATOM 16358 C C . LYS A 1 56 ? -11.268 -1.865 5.463 1.00 0.00 77 LYS A C 7
ATOM 16359 O O . LYS A 1 56 ? -10.976 -2.218 4.323 1.00 0.00 77 LYS A O 7
ATOM 16378 N N . ALA A 1 57 ? -10.826 -0.732 5.997 1.00 0.00 78 ALA A N 7
ATOM 16379 C CA . ALA A 1 57 ? -9.957 0.159 5.248 1.00 0.00 78 ALA A CA 7
ATOM 16380 C C . ALA A 1 57 ? -8.658 -0.550 4.890 1.00 0.00 78 ALA A C 7
ATOM 16381 O O . ALA A 1 57 ? -8.191 -0.469 3.757 1.00 0.00 78 ALA A O 7
ATOM 16388 N N . LYS A 1 58 ? -8.080 -1.245 5.863 1.00 0.00 79 LYS A N 7
ATOM 16389 C CA . LYS A 1 58 ? -6.834 -1.974 5.645 1.00 0.00 79 LYS A CA 7
ATOM 16390 C C . LYS A 1 58 ? -6.989 -2.968 4.504 1.00 0.00 79 LYS A C 7
ATOM 16391 O O . LYS A 1 58 ? -6.472 -2.753 3.418 1.00 0.00 79 LYS A O 7
ATOM 16410 N N . ILE A 1 59 ? -7.704 -4.062 4.755 1.00 0.00 80 ILE A N 7
ATOM 16411 C CA . ILE A 1 59 ? -7.912 -5.084 3.727 1.00 0.00 80 ILE A CA 7
ATOM 16412 C C . ILE A 1 59 ? -8.271 -4.442 2.391 1.00 0.00 80 ILE A C 7
ATOM 16413 O O . ILE A 1 59 ? -7.714 -4.798 1.354 1.00 0.00 80 ILE A O 7
ATOM 16429 N N . LYS A 1 60 ? -9.191 -3.489 2.422 1.00 0.00 81 LYS A N 7
ATOM 16430 C CA . LYS A 1 60 ? -9.614 -2.798 1.221 1.00 0.00 81 LYS A CA 7
ATOM 16431 C C . LYS A 1 60 ? -8.453 -2.015 0.640 1.00 0.00 81 LYS A C 7
ATOM 16432 O O . LYS A 1 60 ? -8.378 -1.808 -0.571 1.00 0.00 81 LYS A O 7
ATOM 16451 N N . ALA A 1 61 ? -7.546 -1.569 1.511 1.00 0.00 82 ALA A N 7
ATOM 16452 C CA . ALA A 1 61 ? -6.384 -0.801 1.072 1.00 0.00 82 ALA A CA 7
ATOM 16453 C C . ALA A 1 61 ? -5.274 -1.731 0.598 1.00 0.00 82 ALA A C 7
ATOM 16454 O O . ALA A 1 61 ? -4.415 -1.325 -0.175 1.00 0.00 82 ALA A O 7
ATOM 16461 N N . ILE A 1 62 ? -5.299 -2.969 1.066 1.00 0.00 83 ILE A N 7
ATOM 16462 C CA . ILE A 1 62 ? -4.283 -3.945 0.678 1.00 0.00 83 ILE A CA 7
ATOM 16463 C C . ILE A 1 62 ? -4.645 -4.585 -0.654 1.00 0.00 83 ILE A C 7
ATOM 16464 O O . ILE A 1 62 ? -3.805 -4.706 -1.543 1.00 0.00 83 ILE A O 7
ATOM 16480 N N . GLN A 1 63 ? -5.897 -5.003 -0.787 1.00 0.00 84 GLN A N 7
ATOM 16481 C CA . GLN A 1 63 ? -6.339 -5.639 -2.021 1.00 0.00 84 GLN A CA 7
ATOM 16482 C C . GLN A 1 63 ? -6.079 -4.726 -3.212 1.00 0.00 84 GLN A C 7
ATOM 16483 O O . GLN A 1 63 ? -5.564 -5.159 -4.240 1.00 0.00 84 GLN A O 7
ATOM 16497 N N . VAL A 1 64 ? -6.432 -3.461 -3.058 1.00 0.00 85 VAL A N 7
ATOM 16498 C CA . VAL A 1 64 ? -6.221 -2.489 -4.131 1.00 0.00 85 VAL A CA 7
ATOM 16499 C C . VAL A 1 64 ? -4.729 -2.275 -4.360 1.00 0.00 85 VAL A C 7
ATOM 16500 O O . VAL A 1 64 ? -4.291 -2.075 -5.485 1.00 0.00 85 VAL A O 7
ATOM 16513 N N . ALA A 1 65 ? -3.958 -2.317 -3.280 1.00 0.00 86 ALA A N 7
ATOM 16514 C CA . ALA A 1 65 ? -2.509 -2.117 -3.378 1.00 0.00 86 ALA A CA 7
ATOM 16515 C C . ALA A 1 65 ? -1.918 -3.028 -4.456 1.00 0.00 86 ALA A C 7
ATOM 16516 O O . ALA A 1 65 ? -0.985 -2.653 -5.166 1.00 0.00 86 ALA A O 7
ATOM 16523 N N . GLU A 1 66 ? -2.482 -4.223 -4.568 1.00 0.00 87 GLU A N 7
ATOM 16524 C CA . GLU A 1 66 ? -2.024 -5.184 -5.561 1.00 0.00 87 GLU A CA 7
ATOM 16525 C C . GLU A 1 66 ? -2.006 -4.553 -6.939 1.00 0.00 87 GLU A C 7
ATOM 16526 O O . GLU A 1 66 ? -1.352 -5.057 -7.843 1.00 0.00 87 GLU A O 7
ATOM 16538 N N . ARG A 1 67 ? -2.730 -3.448 -7.102 1.00 0.00 88 ARG A N 7
ATOM 16539 C CA . ARG A 1 67 ? -2.781 -2.767 -8.382 1.00 0.00 88 ARG A CA 7
ATOM 16540 C C . ARG A 1 67 ? -1.527 -1.931 -8.604 1.00 0.00 88 ARG A C 7
ATOM 16541 O O . ARG A 1 67 ? -1.205 -1.559 -9.730 1.00 0.00 88 ARG A O 7
ATOM 16562 N N . PHE A 1 68 ? -0.842 -1.598 -7.529 1.00 0.00 89 PHE A N 7
ATOM 16563 C CA . PHE A 1 68 ? 0.344 -0.768 -7.662 1.00 0.00 89 PHE A CA 7
ATOM 16564 C C . PHE A 1 68 ? 1.471 -1.544 -8.333 1.00 0.00 89 PHE A C 7
ATOM 16565 O O . PHE A 1 68 ? 1.861 -1.244 -9.460 1.00 0.00 89 PHE A O 7
ATOM 16582 N N . VAL A 1 69 ? 1.981 -2.545 -7.623 1.00 0.00 90 VAL A N 7
ATOM 16583 C CA . VAL A 1 69 ? 3.078 -3.355 -8.139 1.00 0.00 90 VAL A CA 7
ATOM 16584 C C . VAL A 1 69 ? 2.783 -3.817 -9.560 1.00 0.00 90 VAL A C 7
ATOM 16585 O O . VAL A 1 69 ? 3.688 -4.180 -10.309 1.00 0.00 90 VAL A O 7
ATOM 16598 N N . LYS A 1 70 ? 1.507 -3.799 -9.922 1.00 0.00 91 LYS A N 7
ATOM 16599 C CA . LYS A 1 70 ? 1.088 -4.213 -11.256 1.00 0.00 91 LYS A CA 7
ATOM 16600 C C . LYS A 1 70 ? 1.497 -3.196 -12.303 1.00 0.00 91 LYS A C 7
ATOM 16601 O O . LYS A 1 70 ? 1.968 -3.558 -13.378 1.00 0.00 91 LYS A O 7
ATOM 16620 N N . ALA A 1 71 ? 1.317 -1.931 -11.975 1.00 0.00 92 ALA A N 7
ATOM 16621 C CA . ALA A 1 71 ? 1.679 -0.855 -12.894 1.00 0.00 92 ALA A CA 7
ATOM 16622 C C . ALA A 1 71 ? 3.194 -0.783 -13.066 1.00 0.00 92 ALA A C 7
ATOM 16623 O O . ALA A 1 71 ? 3.699 -0.448 -14.136 1.00 0.00 92 ALA A O 7
ATOM 16630 N N . ILE A 1 72 ? 3.902 -1.100 -12.000 1.00 0.00 93 ILE A N 7
ATOM 16631 C CA . ILE A 1 72 ? 5.364 -1.066 -12.043 1.00 0.00 93 ILE A CA 7
ATOM 16632 C C . ILE A 1 72 ? 5.883 -1.983 -13.139 1.00 0.00 93 ILE A C 7
ATOM 16633 O O . ILE A 1 72 ? 6.859 -1.657 -13.817 1.00 0.00 93 ILE A O 7
ATOM 16649 N N . LYS A 1 73 ? 5.271 -3.138 -13.278 1.00 0.00 94 LYS A N 7
ATOM 16650 C CA . LYS A 1 73 ? 5.711 -4.100 -14.262 1.00 0.00 94 LYS A CA 7
ATOM 16651 C C . LYS A 1 73 ? 5.634 -3.513 -15.661 1.00 0.00 94 LYS A C 7
ATOM 16652 O O . LYS A 1 73 ? 6.536 -3.711 -16.470 1.00 0.00 94 LYS A O 7
ATOM 16671 N N . GLU A 1 74 ? 4.553 -2.800 -15.941 1.00 0.00 95 GLU A N 7
ATOM 16672 C CA . GLU A 1 74 ? 4.372 -2.201 -17.258 1.00 0.00 95 GLU A CA 7
ATOM 16673 C C . GLU A 1 74 ? 5.479 -1.191 -17.547 1.00 0.00 95 GLU A C 7
ATOM 16674 O O . GLU A 1 74 ? 6.001 -1.129 -18.659 1.00 0.00 95 GLU A O 7
ATOM 16686 N N . GLU A 1 75 ? 5.817 -0.399 -16.542 1.00 0.00 96 GLU A N 7
ATOM 16687 C CA . GLU A 1 75 ? 6.856 0.611 -16.709 1.00 0.00 96 GLU A CA 7
ATOM 16688 C C . GLU A 1 75 ? 8.189 -0.032 -17.071 1.00 0.00 96 GLU A C 7
ATOM 16689 O O . GLU A 1 75 ? 8.950 0.506 -17.875 1.00 0.00 96 GLU A O 7
ATOM 16701 N N . ALA A 1 76 ? 8.468 -1.177 -16.472 1.00 0.00 97 ALA A N 7
ATOM 16702 C CA . ALA A 1 76 ? 9.715 -1.881 -16.740 1.00 0.00 97 ALA A CA 7
ATOM 16703 C C . ALA A 1 76 ? 9.754 -2.392 -18.177 1.00 0.00 97 ALA A C 7
ATOM 16704 O O . ALA A 1 76 ? 10.791 -2.359 -18.827 1.00 0.00 97 ALA A O 7
ATOM 16711 N N . GLU A 1 77 ? 8.614 -2.862 -18.658 1.00 0.00 98 GLU A N 7
ATOM 16712 C CA . GLU A 1 77 ? 8.551 -3.394 -20.017 1.00 0.00 98 GLU A CA 7
ATOM 16713 C C . GLU A 1 77 ? 9.012 -2.354 -21.026 1.00 0.00 98 GLU A C 7
ATOM 16714 O O . GLU A 1 77 ? 9.502 -2.691 -22.102 1.00 0.00 98 GLU A O 7
ATOM 16726 N N . LYS A 1 78 ? 8.837 -1.091 -20.680 1.00 0.00 99 LYS A N 7
ATOM 16727 C CA . LYS A 1 78 ? 9.223 -0.003 -21.571 1.00 0.00 99 LYS A CA 7
ATOM 16728 C C . LYS A 1 78 ? 10.685 0.333 -21.378 1.00 0.00 99 LYS A C 7
ATOM 16729 O O . LYS A 1 78 ? 11.279 1.048 -22.184 1.00 0.00 99 LYS A O 7
ATOM 16748 N N . LEU A 1 79 ? 11.265 -0.172 -20.293 1.00 0.00 100 LEU A N 7
ATOM 16749 C CA . LEU A 1 79 ? 12.665 0.095 -19.994 1.00 0.00 100 LEU A CA 7
ATOM 16750 C C . LEU A 1 79 ? 13.554 -0.936 -20.658 1.00 0.00 100 LEU A C 7
ATOM 16751 O O . LEU A 1 79 ? 14.756 -0.731 -20.789 1.00 0.00 100 LEU A O 7
ATOM 16767 N N . LYS A 1 80 ? 12.965 -2.050 -21.074 1.00 0.00 101 LYS A N 7
ATOM 16768 C CA . LYS A 1 80 ? 13.728 -3.122 -21.704 1.00 0.00 101 LYS A CA 7
ATOM 16769 C C . LYS A 1 80 ? 14.848 -2.572 -22.575 1.00 0.00 101 LYS A C 7
ATOM 16770 O O . LYS A 1 80 ? 15.937 -3.138 -22.638 1.00 0.00 101 LYS A O 7
ATOM 16789 N N . LYS A 1 81 ? 14.568 -1.456 -23.220 1.00 0.00 102 LYS A N 7
ATOM 16790 C CA . LYS A 1 81 ? 15.552 -0.816 -24.074 1.00 0.00 102 LYS A CA 7
ATOM 16791 C C . LYS A 1 81 ? 15.064 0.548 -24.540 1.00 0.00 102 LYS A C 7
ATOM 16792 O O . LYS A 1 81 ? 15.836 1.332 -25.091 1.00 0.00 102 LYS A O 7
ATOM 16811 N N . SER A 1 82 ? 13.780 0.829 -24.314 1.00 0.00 103 SER A N 7
ATOM 16812 C CA . SER A 1 82 ? 13.190 2.113 -24.712 1.00 0.00 103 SER A CA 7
ATOM 16813 C C . SER A 1 82 ? 13.052 3.032 -23.506 1.00 0.00 103 SER A C 7
ATOM 16814 O O . SER A 1 82 ? 11.942 3.317 -23.054 1.00 0.00 103 SER A O 7
ATOM 16822 N N . GLY A 1 83 ? 14.185 3.494 -22.986 1.00 0.00 104 GLY A N 7
ATOM 16823 C CA . GLY A 1 83 ? 14.174 4.382 -21.831 1.00 0.00 104 GLY A CA 7
ATOM 16824 C C . GLY A 1 83 ? 15.573 4.544 -21.246 1.00 0.00 104 GLY A C 7
ATOM 16825 O O . GLY A 1 83 ? 15.908 5.598 -20.705 1.00 0.00 104 GLY A O 7
ATOM 16829 N N . SER A 1 84 ? 16.384 3.496 -21.362 1.00 0.00 105 SER A N 7
ATOM 16830 C CA . SER A 1 84 ? 17.743 3.529 -20.843 1.00 0.00 105 SER A CA 7
ATOM 16831 C C . SER A 1 84 ? 17.736 3.821 -19.348 1.00 0.00 105 SER A C 7
ATOM 16832 O O . SER A 1 84 ? 16.740 4.299 -18.804 1.00 0.00 105 SER A O 7
ATOM 16840 N N . SER A 1 85 ? 18.853 3.531 -18.686 1.00 0.00 106 SER A N 7
ATOM 16841 C CA . SER A 1 85 ? 18.965 3.765 -17.247 1.00 0.00 106 SER A CA 7
ATOM 16842 C C . SER A 1 85 ? 18.483 5.171 -16.893 1.00 0.00 106 SER A C 7
ATOM 16843 O O . SER A 1 85 ? 18.094 5.439 -15.758 1.00 0.00 106 SER A O 7
ATOM 16851 N N . GLY A 1 86 ? 18.511 6.065 -17.873 1.00 0.00 107 GLY A N 7
ATOM 16852 C CA . GLY A 1 86 ? 18.068 7.437 -17.651 1.00 0.00 107 GLY A CA 7
ATOM 16853 C C . GLY A 1 86 ? 16.581 7.482 -17.312 1.00 0.00 107 GLY A C 7
ATOM 16854 O O . GLY A 1 86 ? 16.178 8.087 -16.318 1.00 0.00 107 GLY A O 7
ATOM 16858 N N . ALA A 1 87 ? 15.769 6.838 -18.143 1.00 0.00 108 ALA A N 7
ATOM 16859 C CA . ALA A 1 87 ? 14.327 6.815 -17.921 1.00 0.00 108 ALA A CA 7
ATOM 16860 C C . ALA A 1 87 ? 14.006 6.198 -16.566 1.00 0.00 108 ALA A C 7
ATOM 16861 O O . ALA A 1 87 ? 13.072 6.619 -15.886 1.00 0.00 108 ALA A O 7
ATOM 16868 N N . PHE A 1 88 ? 14.788 5.198 -16.180 1.00 0.00 109 PHE A N 7
ATOM 16869 C CA . PHE A 1 88 ? 14.567 4.534 -14.904 1.00 0.00 109 PHE A CA 7
ATOM 16870 C C . PHE A 1 88 ? 14.640 5.536 -13.759 1.00 0.00 109 PHE A C 7
ATOM 16871 O O . PHE A 1 88 ? 13.755 5.574 -12.912 1.00 0.00 109 PHE A O 7
ATOM 16888 N N . SER A 1 89 ? 15.697 6.333 -13.727 1.00 0.00 110 SER A N 7
ATOM 16889 C CA . SER A 1 89 ? 15.868 7.313 -12.667 1.00 0.00 110 SER A CA 7
ATOM 16890 C C . SER A 1 89 ? 14.628 8.190 -12.550 1.00 0.00 110 SER A C 7
ATOM 16891 O O . SER A 1 89 ? 14.153 8.451 -11.452 1.00 0.00 110 SER A O 7
ATOM 16899 N N . ALA A 1 90 ? 14.103 8.627 -13.685 1.00 0.00 111 ALA A N 7
ATOM 16900 C CA . ALA A 1 90 ? 12.911 9.469 -13.688 1.00 0.00 111 ALA A CA 7
ATOM 16901 C C . ALA A 1 90 ? 11.695 8.702 -13.186 1.00 0.00 111 ALA A C 7
ATOM 16902 O O . ALA A 1 90 ? 10.998 9.156 -12.285 1.00 0.00 111 ALA A O 7
ATOM 16909 N N . MET A 1 91 ? 11.449 7.542 -13.780 1.00 0.00 112 MET A N 7
ATOM 16910 C CA . MET A 1 91 ? 10.303 6.727 -13.385 1.00 0.00 112 MET A CA 7
ATOM 16911 C C . MET A 1 91 ? 10.455 6.220 -11.957 1.00 0.00 112 MET A C 7
ATOM 16912 O O . MET A 1 91 ? 9.485 6.164 -11.200 1.00 0.00 112 MET A O 7
ATOM 16926 N N . TYR A 1 92 ? 11.670 5.834 -11.605 1.00 0.00 113 TYR A N 7
ATOM 16927 C CA . TYR A 1 92 ? 11.949 5.316 -10.273 1.00 0.00 113 TYR A CA 7
ATOM 16928 C C . TYR A 1 92 ? 11.840 6.411 -9.226 1.00 0.00 113 TYR A C 7
ATOM 16929 O O . TYR A 1 92 ? 11.292 6.201 -8.157 1.00 0.00 113 TYR A O 7
ATOM 16947 N N . ASP A 1 93 ? 12.369 7.584 -9.541 1.00 0.00 114 ASP A N 7
ATOM 16948 C CA . ASP A 1 93 ? 12.331 8.711 -8.601 1.00 0.00 114 ASP A CA 7
ATOM 16949 C C . ASP A 1 93 ? 10.973 8.800 -7.910 1.00 0.00 114 ASP A C 7
ATOM 16950 O O . ASP A 1 93 ? 10.886 9.194 -6.747 1.00 0.00 114 ASP A O 7
ATOM 16959 N N . LEU A 1 94 ? 9.924 8.433 -8.628 1.00 0.00 115 LEU A N 7
ATOM 16960 C CA . LEU A 1 94 ? 8.585 8.476 -8.073 1.00 0.00 115 LEU A CA 7
ATOM 16961 C C . LEU A 1 94 ? 8.433 7.481 -6.945 1.00 0.00 115 LEU A C 7
ATOM 16962 O O . LEU A 1 94 ? 7.842 7.787 -5.923 1.00 0.00 115 LEU A O 7
ATOM 16978 N N . MET A 1 95 ? 8.967 6.287 -7.141 1.00 0.00 116 MET A N 7
ATOM 16979 C CA . MET A 1 95 ? 8.866 5.233 -6.133 1.00 0.00 116 MET A CA 7
ATOM 16980 C C . MET A 1 95 ? 9.173 5.774 -4.748 1.00 0.00 116 MET A C 7
ATOM 16981 O O . MET A 1 95 ? 8.816 5.159 -3.747 1.00 0.00 116 MET A O 7
ATOM 16995 N N . ILE A 1 96 ? 9.836 6.923 -4.691 1.00 0.00 117 ILE A N 7
ATOM 16996 C CA . ILE A 1 96 ? 10.197 7.558 -3.424 1.00 0.00 117 ILE A CA 7
ATOM 16997 C C . ILE A 1 96 ? 9.325 8.771 -3.147 1.00 0.00 117 ILE A C 7
ATOM 16998 O O . ILE A 1 96 ? 8.818 8.936 -2.038 1.00 0.00 117 ILE A O 7
ATOM 17014 N N . ASP A 1 97 ? 9.165 9.624 -4.148 1.00 0.00 118 ASP A N 7
ATOM 17015 C CA . ASP A 1 97 ? 8.370 10.832 -3.991 1.00 0.00 118 ASP A CA 7
ATOM 17016 C C . ASP A 1 97 ? 6.912 10.494 -3.734 1.00 0.00 118 ASP A C 7
ATOM 17017 O O . ASP A 1 97 ? 6.228 11.193 -2.988 1.00 0.00 118 ASP A O 7
ATOM 17026 N N . VAL A 1 98 ? 6.435 9.428 -4.360 1.00 0.00 119 VAL A N 7
ATOM 17027 C CA . VAL A 1 98 ? 5.050 9.012 -4.201 1.00 0.00 119 VAL A CA 7
ATOM 17028 C C . VAL A 1 98 ? 4.871 8.162 -2.955 1.00 0.00 119 VAL A C 7
ATOM 17029 O O . VAL A 1 98 ? 3.760 8.023 -2.470 1.00 0.00 119 VAL A O 7
ATOM 17042 N N . SER A 1 99 ? 5.967 7.586 -2.457 1.00 0.00 120 SER A N 7
ATOM 17043 C CA . SER A 1 99 ? 5.906 6.729 -1.274 1.00 0.00 120 SER A CA 7
ATOM 17044 C C . SER A 1 99 ? 5.765 7.554 -0.003 1.00 0.00 120 SER A C 7
ATOM 17045 O O . SER A 1 99 ? 5.273 7.064 1.013 1.00 0.00 120 SER A O 7
ATOM 17053 N N . LYS A 1 100 ? 6.190 8.802 -0.061 1.00 0.00 121 LYS A N 7
ATOM 17054 C CA . LYS A 1 100 ? 6.098 9.683 1.096 1.00 0.00 121 LYS A CA 7
ATOM 17055 C C . LYS A 1 100 ? 4.638 9.910 1.469 1.00 0.00 121 LYS A C 7
ATOM 17056 O O . LYS A 1 100 ? 4.231 9.579 2.578 1.00 0.00 121 LYS A O 7
ATOM 17075 N N . PRO A 1 101 ? 3.856 10.484 0.576 1.00 0.00 122 PRO A N 7
ATOM 17076 C CA . PRO A 1 101 ? 2.416 10.761 0.841 1.00 0.00 122 PRO A CA 7
ATOM 17077 C C . PRO A 1 101 ? 1.632 9.479 1.062 1.00 0.00 122 PRO A C 7
ATOM 17078 O O . PRO A 1 101 ? 0.768 9.410 1.929 1.00 0.00 122 PRO A O 7
ATOM 17089 N N . LEU A 1 102 ? 1.917 8.475 0.248 1.00 0.00 123 LEU A N 7
ATOM 17090 C CA . LEU A 1 102 ? 1.191 7.212 0.341 1.00 0.00 123 LEU A CA 7
ATOM 17091 C C . LEU A 1 102 ? 1.064 6.764 1.794 1.00 0.00 123 LEU A C 7
ATOM 17092 O O . LEU A 1 102 ? 0.139 6.045 2.164 1.00 0.00 123 LEU A O 7
ATOM 17108 N N . GLU A 1 103 ? 2.007 7.194 2.611 1.00 0.00 124 GLU A N 7
ATOM 17109 C CA . GLU A 1 103 ? 2.002 6.827 4.019 1.00 0.00 124 GLU A CA 7
ATOM 17110 C C . GLU A 1 103 ? 0.618 7.013 4.631 1.00 0.00 124 GLU A C 7
ATOM 17111 O O . GLU A 1 103 ? 0.310 6.445 5.677 1.00 0.00 124 GLU A O 7
ATOM 17123 N N . GLU A 1 104 ? -0.202 7.822 3.975 1.00 0.00 125 GLU A N 7
ATOM 17124 C CA . GLU A 1 104 ? -1.547 8.084 4.472 1.00 0.00 125 GLU A CA 7
ATOM 17125 C C . GLU A 1 104 ? -2.291 6.780 4.708 1.00 0.00 125 GLU A C 7
ATOM 17126 O O . GLU A 1 104 ? -2.767 6.515 5.813 1.00 0.00 125 GLU A O 7
ATOM 17138 N N . ILE A 1 105 ? -2.401 5.970 3.667 1.00 0.00 126 ILE A N 7
ATOM 17139 C CA . ILE A 1 105 ? -3.110 4.704 3.787 1.00 0.00 126 ILE A CA 7
ATOM 17140 C C . ILE A 1 105 ? -2.266 3.698 4.567 1.00 0.00 126 ILE A C 7
ATOM 17141 O O . ILE A 1 105 ? -2.691 2.576 4.838 1.00 0.00 126 ILE A O 7
ATOM 17157 N N . GLY A 1 106 ? -1.068 4.101 4.924 1.00 0.00 127 GLY A N 7
ATOM 17158 C CA . GLY A 1 106 ? -0.191 3.222 5.672 1.00 0.00 127 GLY A CA 7
ATOM 17159 C C . GLY A 1 106 ? 0.296 2.043 4.843 1.00 0.00 127 GLY A C 7
ATOM 17160 O O . GLY A 1 106 ? 0.191 0.899 5.279 1.00 0.00 127 GLY A O 7
ATOM 17164 N N . ILE A 1 107 ? 0.843 2.313 3.650 1.00 0.00 128 ILE A N 7
ATOM 17165 C CA . ILE A 1 107 ? 1.379 1.269 2.777 1.00 0.00 128 ILE A CA 7
ATOM 17166 C C . ILE A 1 107 ? 2.857 1.565 2.503 1.00 0.00 128 ILE A C 7
ATOM 17167 O O . ILE A 1 107 ? 3.544 0.800 1.836 1.00 0.00 128 ILE A O 7
ATOM 17183 N N . GLN A 1 108 ? 3.354 2.658 3.020 1.00 0.00 129 GLN A N 7
ATOM 17184 C CA . GLN A 1 108 ? 4.756 2.995 2.795 1.00 0.00 129 GLN A CA 7
ATOM 17185 C C . GLN A 1 108 ? 5.694 1.895 3.309 1.00 0.00 129 GLN A C 7
ATOM 17186 O O . GLN A 1 108 ? 6.894 2.118 3.455 1.00 0.00 129 GLN A O 7
ATOM 17200 N N . LYS A 1 109 ? 5.150 0.703 3.565 1.00 0.00 130 LYS A N 7
ATOM 17201 C CA . LYS A 1 109 ? 5.933 -0.424 4.037 1.00 0.00 130 LYS A CA 7
ATOM 17202 C C . LYS A 1 109 ? 6.408 -1.261 2.858 1.00 0.00 130 LYS A C 7
ATOM 17203 O O . LYS A 1 109 ? 7.608 -1.394 2.622 1.00 0.00 130 LYS A O 7
ATOM 17222 N N . MET A 1 110 ? 5.458 -1.831 2.122 1.00 0.00 131 MET A N 7
ATOM 17223 C CA . MET A 1 110 ? 5.803 -2.671 0.970 1.00 0.00 131 MET A CA 7
ATOM 17224 C C . MET A 1 110 ? 6.761 -1.933 0.044 1.00 0.00 131 MET A C 7
ATOM 17225 O O . MET A 1 110 ? 7.666 -2.531 -0.538 1.00 0.00 131 MET A O 7
ATOM 17239 N N . THR A 1 111 ? 6.553 -0.631 -0.080 1.00 0.00 132 THR A N 7
ATOM 17240 C CA . THR A 1 111 ? 7.412 0.188 -0.930 1.00 0.00 132 THR A CA 7
ATOM 17241 C C . THR A 1 111 ? 8.836 0.214 -0.377 1.00 0.00 132 THR A C 7
ATOM 17242 O O . THR A 1 111 ? 9.800 -0.048 -1.094 1.00 0.00 132 THR A O 7
ATOM 17253 N N . GLY A 1 112 ? 8.950 0.532 0.913 1.00 0.00 133 GLY A N 7
ATOM 17254 C CA . GLY A 1 112 ? 10.264 0.594 1.560 1.00 0.00 133 GLY A CA 7
ATOM 17255 C C . GLY A 1 112 ? 11.109 -0.625 1.193 1.00 0.00 133 GLY A C 7
ATOM 17256 O O . GLY A 1 112 ? 12.331 -0.542 1.094 1.00 0.00 133 GLY A O 7
ATOM 17260 N N . THR A 1 113 ? 10.438 -1.751 0.977 1.00 0.00 134 THR A N 7
ATOM 17261 C CA . THR A 1 113 ? 11.122 -2.984 0.611 1.00 0.00 134 THR A CA 7
ATOM 17262 C C . THR A 1 113 ? 11.848 -2.816 -0.715 1.00 0.00 134 THR A C 7
ATOM 17263 O O . THR A 1 113 ? 12.964 -3.305 -0.890 1.00 0.00 134 THR A O 7
ATOM 17274 N N . VAL A 1 114 ? 11.205 -2.126 -1.655 1.00 0.00 135 VAL A N 7
ATOM 17275 C CA . VAL A 1 114 ? 11.796 -1.900 -2.973 1.00 0.00 135 VAL A CA 7
ATOM 17276 C C . VAL A 1 114 ? 13.259 -1.488 -2.840 1.00 0.00 135 VAL A C 7
ATOM 17277 O O . VAL A 1 114 ? 14.107 -1.920 -3.623 1.00 0.00 135 VAL A O 7
ATOM 17290 N N . LYS A 1 115 ? 13.554 -0.649 -1.852 1.00 0.00 136 LYS A N 7
ATOM 17291 C CA . LYS A 1 115 ? 14.913 -0.186 -1.641 1.00 0.00 136 LYS A CA 7
ATOM 17292 C C . LYS A 1 115 ? 15.840 -1.373 -1.423 1.00 0.00 136 LYS A C 7
ATOM 17293 O O . LYS A 1 115 ? 16.898 -1.464 -2.043 1.00 0.00 136 LYS A O 7
ATOM 17312 N N . GLU A 1 116 ? 15.434 -2.290 -0.552 1.00 0.00 137 GLU A N 7
ATOM 17313 C CA . GLU A 1 116 ? 16.243 -3.470 -0.280 1.00 0.00 137 GLU A CA 7
ATOM 17314 C C . GLU A 1 116 ? 16.330 -4.342 -1.528 1.00 0.00 137 GLU A C 7
ATOM 17315 O O . GLU A 1 116 ? 17.356 -4.957 -1.798 1.00 0.00 137 GLU A O 7
ATOM 17327 N N . ALA A 1 117 ? 15.247 -4.384 -2.287 1.00 0.00 138 ALA A N 7
ATOM 17328 C CA . ALA A 1 117 ? 15.216 -5.178 -3.507 1.00 0.00 138 ALA A CA 7
ATOM 17329 C C . ALA A 1 117 ? 16.241 -4.656 -4.507 1.00 0.00 138 ALA A C 7
ATOM 17330 O O . ALA A 1 117 ? 16.659 -5.371 -5.416 1.00 0.00 138 ALA A O 7
ATOM 17337 N N . ALA A 1 118 ? 16.644 -3.397 -4.336 1.00 0.00 139 ALA A N 7
ATOM 17338 C CA . ALA A 1 118 ? 17.615 -2.777 -5.228 1.00 0.00 139 ALA A CA 7
ATOM 17339 C C . ALA A 1 118 ? 19.025 -3.190 -4.844 1.00 0.00 139 ALA A C 7
ATOM 17340 O O . ALA A 1 118 ? 19.989 -2.821 -5.511 1.00 0.00 139 ALA A O 7
ATOM 17347 N N . GLN A 1 119 ? 19.148 -3.960 -3.760 1.00 0.00 140 GLN A N 7
ATOM 17348 C CA . GLN A 1 119 ? 20.453 -4.421 -3.291 1.00 0.00 140 GLN A CA 7
ATOM 17349 C C . GLN A 1 119 ? 20.755 -5.806 -3.841 1.00 0.00 140 GLN A C 7
ATOM 17350 O O . GLN A 1 119 ? 21.907 -6.135 -4.116 1.00 0.00 140 GLN A O 7
ATOM 17364 N N . LYS A 1 120 ? 19.711 -6.621 -4.006 1.00 0.00 141 LYS A N 7
ATOM 17365 C CA . LYS A 1 120 ? 19.872 -7.977 -4.529 1.00 0.00 141 LYS A CA 7
ATOM 17366 C C . LYS A 1 120 ? 19.595 -8.003 -6.014 1.00 0.00 141 LYS A C 7
ATOM 17367 O O . LYS A 1 120 ? 20.330 -8.638 -6.773 1.00 0.00 141 LYS A O 7
ATOM 17386 N N . THR A 1 121 ? 18.523 -7.315 -6.433 1.00 0.00 142 THR A N 7
ATOM 17387 C CA . THR A 1 121 ? 18.151 -7.269 -7.848 1.00 0.00 142 THR A CA 7
ATOM 17388 C C . THR A 1 121 ? 18.334 -5.845 -8.401 1.00 0.00 142 THR A C 7
ATOM 17389 O O . THR A 1 121 ? 17.599 -4.930 -8.023 1.00 0.00 142 THR A O 7
ATOM 17400 N N . PRO A 1 122 ? 19.305 -5.623 -9.265 1.00 0.00 143 PRO A N 7
ATOM 17401 C CA . PRO A 1 122 ? 19.574 -4.274 -9.836 1.00 0.00 143 PRO A CA 7
ATOM 17402 C C . PRO A 1 122 ? 18.566 -3.892 -10.914 1.00 0.00 143 PRO A C 7
ATOM 17403 O O . PRO A 1 122 ? 18.290 -4.669 -11.826 1.00 0.00 143 PRO A O 7
ATOM 17414 N N . ALA A 1 123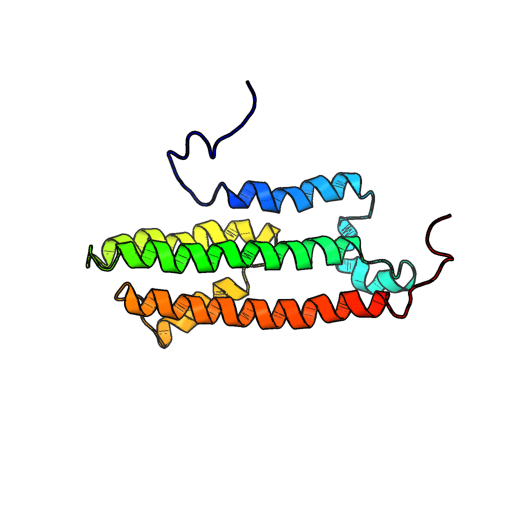 ? 18.028 -2.682 -10.803 1.00 0.00 144 ALA A N 7
ATOM 17415 C CA . ALA A 1 123 ? 17.059 -2.184 -11.775 1.00 0.00 144 ALA A CA 7
ATOM 17416 C C . ALA A 1 123 ? 17.779 -1.693 -13.034 1.00 0.00 144 ALA A C 7
ATOM 17417 O O . ALA A 1 123 ? 17.251 -0.875 -13.784 1.00 0.00 144 ALA A O 7
ATOM 17424 N N . THR A 1 124 ? 18.990 -2.181 -13.246 1.00 0.00 145 THR A N 7
ATOM 17425 C CA . THR A 1 124 ? 19.784 -1.778 -14.405 1.00 0.00 145 THR A CA 7
ATOM 17426 C C . THR A 1 124 ? 19.115 -2.222 -15.690 1.00 0.00 145 THR A C 7
ATOM 17427 O O . THR A 1 124 ? 19.612 -1.947 -16.783 1.00 0.00 145 THR A O 7
ATOM 17438 N N . THR A 1 125 ? 17.985 -2.911 -15.566 1.00 0.00 146 THR A N 7
ATOM 17439 C CA . THR A 1 125 ? 17.253 -3.384 -16.740 1.00 0.00 146 THR A CA 7
ATOM 17440 C C . THR A 1 125 ? 15.809 -3.704 -16.379 1.00 0.00 146 THR A C 7
ATOM 17441 O O . THR A 1 125 ? 15.476 -3.853 -15.206 1.00 0.00 146 THR A O 7
ATOM 17452 N N . ALA A 1 126 ? 14.958 -3.815 -17.395 1.00 0.00 147 ALA A N 7
ATOM 17453 C CA . ALA A 1 126 ? 13.554 -4.122 -17.167 1.00 0.00 147 ALA A CA 7
ATOM 17454 C C . ALA A 1 126 ? 13.408 -5.417 -16.398 1.00 0.00 147 ALA A C 7
ATOM 17455 O O . ALA A 1 126 ? 12.876 -5.421 -15.293 1.00 0.00 147 ALA A O 7
ATOM 17462 N N . ASP A 1 127 ? 13.890 -6.515 -16.981 1.00 0.00 148 ASP A N 7
ATOM 17463 C CA . ASP A 1 127 ? 13.794 -7.828 -16.338 1.00 0.00 148 ASP A CA 7
ATOM 17464 C C . ASP A 1 127 ? 14.131 -7.728 -14.856 1.00 0.00 148 ASP A C 7
ATOM 17465 O O . ASP A 1 127 ? 13.484 -8.360 -14.019 1.00 0.00 148 ASP A O 7
ATOM 17474 N N . GLY A 1 128 ? 15.135 -6.924 -14.537 1.00 0.00 149 GLY A N 7
ATOM 17475 C CA . GLY A 1 128 ? 15.545 -6.744 -13.158 1.00 0.00 149 GLY A CA 7
ATOM 17476 C C . GLY A 1 128 ? 14.431 -6.112 -12.341 1.00 0.00 149 GLY A C 7
ATOM 17477 O O . GLY A 1 128 ? 14.268 -6.424 -11.172 1.00 0.00 149 GLY A O 7
ATOM 17481 N N . ILE A 1 129 ? 13.675 -5.212 -12.961 1.00 0.00 150 ILE A N 7
ATOM 17482 C CA . ILE A 1 129 ? 12.574 -4.528 -12.270 1.00 0.00 150 ILE A CA 7
ATOM 17483 C C . ILE A 1 129 ? 11.310 -5.381 -12.276 1.00 0.00 150 ILE A C 7
ATOM 17484 O O . ILE A 1 129 ? 10.407 -5.184 -11.465 1.00 0.00 150 ILE A O 7
ATOM 17500 N N . ILE A 1 130 ? 11.256 -6.331 -13.194 1.00 0.00 151 ILE A N 7
ATOM 17501 C CA . ILE A 1 130 ? 10.101 -7.213 -13.297 1.00 0.00 151 ILE A CA 7
ATOM 17502 C C . ILE A 1 130 ? 10.018 -8.106 -12.063 1.00 0.00 151 ILE A C 7
ATOM 17503 O O . ILE A 1 130 ? 8.930 -8.394 -11.567 1.00 0.00 151 ILE A O 7
ATOM 17519 N N . ALA A 1 131 ? 11.173 -8.559 -11.591 1.00 0.00 152 ALA A N 7
ATOM 17520 C CA . ALA A 1 131 ? 11.223 -9.427 -10.424 1.00 0.00 152 ALA A CA 7
ATOM 17521 C C . ALA A 1 131 ? 10.930 -8.626 -9.162 1.00 0.00 152 ALA A C 7
ATOM 17522 O O . ALA A 1 131 ? 10.323 -9.130 -8.218 1.00 0.00 152 ALA A O 7
ATOM 17529 N N . ILE A 1 132 ? 11.383 -7.378 -9.151 1.00 0.00 153 ILE A N 7
ATOM 17530 C CA . ILE A 1 132 ? 11.173 -6.525 -7.992 1.00 0.00 153 ILE A CA 7
ATOM 17531 C C . ILE A 1 132 ? 9.678 -6.345 -7.730 1.00 0.00 153 ILE A C 7
ATOM 17532 O O . ILE A 1 132 ? 9.260 -6.119 -6.594 1.00 0.00 153 ILE A O 7
ATOM 17548 N N . ALA A 1 133 ? 8.886 -6.428 -8.787 1.00 0.00 154 ALA A N 7
ATOM 17549 C CA . ALA A 1 133 ? 7.446 -6.269 -8.667 1.00 0.00 154 ALA A CA 7
ATOM 17550 C C . ALA A 1 133 ? 6.844 -7.429 -7.889 1.00 0.00 154 ALA A C 7
ATOM 17551 O O . ALA A 1 133 ? 5.880 -7.256 -7.148 1.00 0.00 154 ALA A O 7
ATOM 17558 N N . GLN A 1 134 ? 7.418 -8.617 -8.073 1.00 0.00 155 GLN A N 7
ATOM 17559 C CA . GLN A 1 134 ? 6.928 -9.811 -7.386 1.00 0.00 155 GLN A CA 7
ATOM 17560 C C . GLN A 1 134 ? 7.439 -9.857 -5.950 1.00 0.00 155 GLN A C 7
ATOM 17561 O O . GLN A 1 134 ? 6.846 -10.505 -5.090 1.00 0.00 155 GLN A O 7
ATOM 17575 N N . ALA A 1 135 ? 8.546 -9.169 -5.697 1.00 0.00 156 ALA A N 7
ATOM 17576 C CA . ALA A 1 135 ? 9.125 -9.147 -4.359 1.00 0.00 156 ALA A CA 7
ATOM 17577 C C . ALA A 1 135 ? 8.159 -8.511 -3.363 1.00 0.00 156 ALA A C 7
ATOM 17578 O O . ALA A 1 135 ? 7.996 -8.997 -2.244 1.00 0.00 156 ALA A O 7
ATOM 17585 N N . MET A 1 136 ? 7.524 -7.421 -3.776 1.00 0.00 157 MET A N 7
ATOM 17586 C CA . MET A 1 136 ? 6.575 -6.725 -2.912 1.00 0.00 157 MET A CA 7
ATOM 17587 C C . MET A 1 136 ? 5.329 -7.571 -2.681 1.00 0.00 157 MET A C 7
ATOM 17588 O O . MET A 1 136 ? 4.777 -7.590 -1.583 1.00 0.00 157 MET A O 7
ATOM 17602 N N . GLU A 1 137 ? 4.885 -8.264 -3.726 1.00 0.00 158 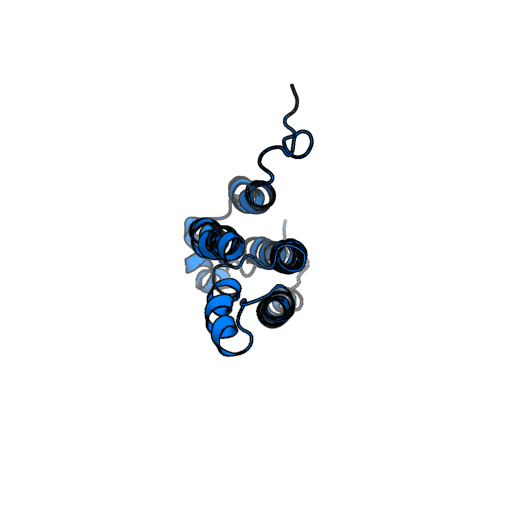GLU A N 7
ATOM 17603 C CA . GLU A 1 137 ? 3.694 -9.103 -3.624 1.00 0.00 158 GLU A CA 7
ATOM 17604 C C . GLU A 1 137 ? 3.783 -10.025 -2.414 1.00 0.00 158 GLU A C 7
ATOM 17605 O O . GLU A 1 137 ? 2.767 -10.406 -1.834 1.00 0.00 158 GLU A O 7
ATOM 17617 N N . ASP A 1 138 ? 5.005 -10.371 -2.039 1.00 0.00 159 ASP A N 7
ATOM 17618 C CA . ASP A 1 138 ? 5.218 -11.241 -0.894 1.00 0.00 159 ASP A CA 7
ATOM 17619 C C . ASP A 1 138 ? 4.802 -10.544 0.394 1.00 0.00 159 ASP A C 7
ATOM 17620 O O . ASP A 1 138 ? 4.310 -11.182 1.324 1.00 0.00 159 ASP A O 7
ATOM 17629 N N . LYS A 1 139 ? 5.015 -9.231 0.452 1.00 0.00 160 LYS A N 7
ATOM 17630 C CA . LYS A 1 139 ? 4.670 -8.465 1.638 1.00 0.00 160 LYS A CA 7
ATOM 17631 C C . LYS A 1 139 ? 3.165 -8.279 1.764 1.00 0.00 160 LYS A C 7
ATOM 17632 O O . LYS A 1 139 ? 2.603 -8.375 2.855 1.00 0.00 160 LYS A O 7
ATOM 17651 N N . LEU A 1 140 ? 2.529 -7.991 0.641 1.00 0.00 161 LEU A N 7
ATOM 17652 C CA . LEU A 1 140 ? 1.093 -7.768 0.634 1.00 0.00 161 LEU A CA 7
ATOM 17653 C C . LEU A 1 140 ? 0.354 -9.012 1.092 1.00 0.00 161 LEU A C 7
ATOM 17654 O O . LEU A 1 140 ? -0.715 -8.928 1.689 1.00 0.00 161 LEU A O 7
ATOM 17670 N N . ASN A 1 141 ? 0.936 -10.160 0.805 1.00 0.00 162 ASN A N 7
ATOM 17671 C CA . ASN A 1 141 ? 0.327 -11.429 1.198 1.00 0.00 162 ASN A CA 7
ATOM 17672 C C . ASN A 1 141 ? 0.508 -11.674 2.695 1.00 0.00 162 ASN A C 7
ATOM 17673 O O . ASN A 1 141 ? -0.370 -12.232 3.352 1.00 0.00 162 ASN A O 7
ATOM 17684 N N . ASN A 1 142 ? 1.662 -11.275 3.223 1.00 0.00 163 ASN A N 7
ATOM 17685 C CA . ASN A 1 142 ? 1.955 -11.476 4.635 1.00 0.00 163 ASN A CA 7
ATOM 17686 C C . ASN A 1 142 ? 1.003 -10.673 5.509 1.00 0.00 163 ASN A C 7
ATOM 17687 O O . ASN A 1 142 ? 0.497 -11.172 6.511 1.00 0.00 163 ASN A O 7
ATOM 17698 N N . VAL A 1 143 ? 0.763 -9.424 5.126 1.00 0.00 164 VAL A N 7
ATOM 17699 C CA . VAL A 1 143 ? -0.130 -8.558 5.887 1.00 0.00 164 VAL A CA 7
ATOM 17700 C C . VAL A 1 143 ? -1.589 -8.931 5.644 1.00 0.00 164 VAL A C 7
ATOM 17701 O O . VAL A 1 143 ? -2.428 -8.818 6.536 1.00 0.00 164 VAL A O 7
ATOM 17714 N N . ASN A 1 144 ? -1.877 -9.374 4.427 1.00 0.00 165 ASN A N 7
ATOM 17715 C CA . ASN A 1 144 ? -3.240 -9.763 4.073 1.00 0.00 165 ASN A CA 7
ATOM 17716 C C . ASN A 1 144 ? -3.652 -11.029 4.815 1.00 0.00 165 ASN A C 7
ATOM 17717 O O . ASN A 1 144 ? -4.793 -11.161 5.258 1.00 0.00 165 ASN A O 7
ATOM 17728 N N . LYS A 1 145 ? -2.726 -11.967 4.917 1.00 0.00 166 LYS A N 7
ATOM 17729 C CA . LYS A 1 145 ? -2.999 -13.228 5.581 1.00 0.00 166 LYS A CA 7
ATOM 17730 C C . LYS A 1 145 ? -3.229 -13.039 7.068 1.00 0.00 166 LYS A C 7
ATOM 17731 O O . LYS A 1 145 ? -4.022 -13.756 7.677 1.00 0.00 166 LYS A O 7
ATOM 17750 N N . LYS A 1 146 ? -2.515 -12.088 7.659 1.00 0.00 167 LYS A N 7
ATOM 17751 C CA . LYS A 1 146 ? -2.628 -11.819 9.086 1.00 0.00 167 LYS A CA 7
ATOM 17752 C C . LYS A 1 146 ? -3.773 -10.873 9.376 1.00 0.00 167 LYS A C 7
ATOM 17753 O O . LYS A 1 146 ? -4.340 -10.899 10.466 1.00 0.00 167 LYS A O 7
ATOM 17772 N N . GLN A 1 147 ? -4.118 -10.044 8.402 1.00 0.00 168 GLN A N 7
ATOM 17773 C CA . GLN A 1 147 ? -5.210 -9.093 8.579 1.00 0.00 168 GLN A CA 7
ATOM 17774 C C . GLN A 1 147 ? -6.553 -9.811 8.610 1.00 0.00 168 GLN A C 7
ATOM 17775 O O . GLN A 1 147 ? -7.391 -9.540 9.468 1.00 0.00 168 GLN A O 7
ATOM 17789 N N . HIS A 1 148 ? -6.750 -10.719 7.666 1.00 0.00 169 HIS A N 7
ATOM 17790 C CA . HIS A 1 148 ? -7.999 -11.462 7.593 1.00 0.00 169 HIS A CA 7
ATOM 17791 C C . HIS A 1 148 ? -8.160 -12.349 8.818 1.00 0.00 169 HIS A C 7
ATOM 17792 O O . HIS A 1 148 ? -9.277 -12.677 9.210 1.00 0.00 169 HIS A O 7
ATOM 17807 N N . ASP A 1 149 ? -7.042 -12.731 9.418 1.00 0.00 170 ASP A N 7
ATOM 17808 C CA . ASP A 1 149 ? -7.077 -13.579 10.601 1.00 0.00 170 ASP A CA 7
ATOM 17809 C C . ASP A 1 149 ? -7.735 -12.847 11.764 1.00 0.00 170 ASP A C 7
ATOM 17810 O O . ASP A 1 149 ? -8.468 -13.447 12.550 1.00 0.00 170 ASP A O 7
ATOM 17819 N N . ALA A 1 150 ? -7.470 -11.546 11.869 1.00 0.00 171 ALA A N 7
ATOM 17820 C CA . ALA A 1 150 ? -8.041 -10.746 12.943 1.00 0.00 171 ALA A CA 7
ATOM 17821 C C . ALA A 1 150 ? -9.539 -10.598 12.750 1.00 0.00 171 ALA A C 7
ATOM 17822 O O . ALA A 1 150 ? -10.311 -10.767 13.685 1.00 0.00 171 ALA A O 7
ATOM 17829 N N . LEU A 1 151 ? -9.938 -10.289 11.527 1.00 0.00 172 LEU A N 7
ATOM 17830 C CA . LEU A 1 151 ? -11.346 -10.118 11.219 1.00 0.00 172 LEU A CA 7
ATOM 17831 C C . LEU A 1 151 ? -12.103 -11.421 11.432 1.00 0.00 172 LEU A C 7
ATOM 17832 O O . LEU A 1 151 ? -13.250 -11.420 11.874 1.00 0.00 172 LEU A O 7
ATOM 17848 N N . LYS A 1 152 ? -11.461 -12.527 11.100 1.00 0.00 173 LYS A N 7
ATOM 17849 C CA . LYS A 1 152 ? -12.085 -13.828 11.244 1.00 0.00 173 LYS A CA 7
ATOM 17850 C C . LYS A 1 152 ? -12.292 -14.176 12.714 1.00 0.00 173 LYS A C 7
ATOM 17851 O O . LYS A 1 152 ? -13.302 -14.776 13.083 1.00 0.00 173 LYS A O 7
ATOM 17870 N N . ASN A 1 153 ? -11.322 -13.810 13.543 1.00 0.00 174 ASN A N 7
ATOM 17871 C CA . ASN A 1 153 ? -11.383 -14.091 14.974 1.00 0.00 174 ASN A CA 7
ATOM 17872 C C . ASN A 1 153 ? -12.142 -12.992 15.703 1.00 0.00 174 ASN A C 7
ATOM 17873 O O . ASN A 1 153 ? -12.537 -13.159 16.855 1.00 0.00 174 ASN A O 7
ATOM 17884 N N . LEU A 1 154 ? -12.336 -11.870 15.029 1.00 0.00 175 LEU A N 7
ATOM 17885 C CA . LEU A 1 154 ? -13.039 -10.752 15.630 1.00 0.00 175 LEU A CA 7
ATOM 17886 C C . LEU A 1 154 ? -14.481 -11.119 15.950 1.00 0.00 175 LEU A C 7
ATOM 17887 O O . LEU A 1 154 ? -15.127 -10.484 16.784 1.00 0.00 175 LEU A O 7
ATOM 17903 N N . LYS A 1 155 ? -14.987 -12.142 15.279 1.00 0.00 176 LYS A N 7
ATOM 17904 C CA . LYS A 1 155 ? -16.357 -12.587 15.503 1.00 0.00 176 LYS A CA 7
ATOM 17905 C C . LYS A 1 155 ? -16.471 -13.344 16.823 1.00 0.00 176 LYS A C 7
ATOM 17906 O O . LYS A 1 155 ? -17.468 -13.225 17.535 1.00 0.00 176 LYS A O 7
ATOM 17925 N N . GLU A 1 156 ? -15.444 -14.127 17.140 1.00 0.00 177 GLU A N 7
ATOM 17926 C CA . GLU A 1 156 ? -15.440 -14.905 18.374 1.00 0.00 177 GLU A CA 7
ATOM 17927 C C . GLU A 1 156 ? -15.401 -13.978 19.582 1.00 0.00 177 GLU A C 7
ATOM 17928 O O . GLU A 1 156 ? -16.047 -14.235 20.597 1.00 0.00 177 GLU A O 7
ATOM 17940 N N . LYS A 1 157 ? -14.639 -12.896 19.462 1.00 0.00 178 LYS A N 7
ATOM 17941 C CA . LYS A 1 157 ? -14.519 -11.933 20.548 1.00 0.00 178 LYS A CA 7
ATOM 17942 C C . LYS A 1 157 ? -15.863 -11.277 20.830 1.00 0.00 178 LYS A C 7
ATOM 17943 O O . LYS A 1 157 ? -16.207 -11.009 21.979 1.00 0.00 178 LYS A O 7
ATOM 17962 N N . ALA A 1 158 ? -16.612 -11.021 19.769 1.00 0.00 179 ALA A N 7
ATOM 17963 C CA . ALA A 1 158 ? -17.931 -10.388 19.898 1.00 0.00 179 ALA A CA 7
ATOM 17964 C C . ALA A 1 158 ? -18.998 -11.437 20.181 1.00 0.00 179 ALA A C 7
ATOM 17965 O O . ALA A 1 158 ? -19.855 -11.709 19.342 1.00 0.00 179 ALA A O 7
ATOM 17972 N N . LYS A 1 159 ? -18.940 -12.021 21.372 1.00 0.00 180 LYS A N 7
ATOM 17973 C CA . LYS A 1 159 ? -19.909 -13.046 21.773 1.00 0.00 180 LYS A CA 7
ATOM 17974 C C . LYS A 1 159 ? -21.188 -12.391 22.305 1.00 0.00 180 LYS A C 7
ATOM 17975 O O . LYS A 1 159 ? -21.940 -11.780 21.548 1.00 0.00 180 LYS A O 7
ATOM 17994 N N . THR A 1 160 ? -21.426 -12.526 23.611 1.00 0.00 181 THR A N 7
ATOM 17995 C CA . THR A 1 160 ? -22.606 -11.956 24.244 1.00 0.00 181 THR A CA 7
ATOM 17996 C C . THR A 1 160 ? -22.305 -10.554 24.757 1.00 0.00 181 THR A C 7
ATOM 17997 O O . THR A 1 160 ? -23.202 -9.849 25.216 1.00 0.00 181 THR A O 7
ATOM 18008 N N . ALA A 1 161 ? -21.039 -10.153 24.674 1.00 0.00 182 ALA A N 7
ATOM 18009 C CA . ALA A 1 161 ? -20.637 -8.826 25.132 1.00 0.00 182 ALA A CA 7
ATOM 18010 C C . ALA A 1 161 ? -21.245 -7.748 24.239 1.00 0.00 182 ALA A C 7
ATOM 18011 O O . ALA A 1 161 ? -21.197 -6.562 24.563 1.00 0.00 182 ALA A O 7
ATOM 18018 N N . THR A 1 162 ? -21.814 -8.169 23.117 1.00 0.00 183 THR A N 7
ATOM 18019 C CA . THR A 1 162 ? -22.431 -7.233 22.183 1.00 0.00 183 THR A CA 7
ATOM 18020 C C . THR A 1 162 ? -23.582 -6.489 22.852 1.00 0.00 183 THR A C 7
ATOM 18021 O O . THR A 1 162 ? -24.340 -7.069 23.629 1.00 0.00 183 THR A O 7
ATOM 18032 N N . THR A 1 163 ? -23.704 -5.202 22.545 1.00 0.00 184 THR A N 7
ATOM 18033 C CA . THR A 1 163 ? -24.766 -4.389 23.124 1.00 0.00 184 THR A CA 7
ATOM 18034 C C . THR A 1 163 ? -26.132 -4.884 22.660 1.00 0.00 184 THR A C 7
ATOM 18035 O O . THR A 1 163 ? -26.337 -5.147 21.476 1.00 0.00 184 THR A O 7
ATOM 18046 N N . THR A 1 164 ? -27.063 -5.005 23.601 1.00 0.00 185 THR A N 7
ATOM 18047 C CA . THR A 1 164 ? -28.409 -5.465 23.277 1.00 0.00 185 THR A CA 7
ATOM 18048 C C . THR A 1 164 ? -29.005 -4.633 22.143 1.00 0.00 185 THR A C 7
ATOM 18049 O O . THR A 1 164 ? -29.878 -5.140 21.457 1.00 0.00 185 THR A O 7
ATOM 18061 N N . GLY A 1 1 ? -17.582 5.013 -23.659 1.00 0.00 22 GLY A N 8
ATOM 18062 C CA . GLY A 1 1 ? -16.297 4.262 -23.584 1.00 0.00 22 GLY A CA 8
ATOM 18063 C C . GLY A 1 1 ? -16.275 3.426 -22.312 1.00 0.00 22 GLY A C 8
ATOM 18064 O O . GLY A 1 1 ? -17.316 2.980 -21.834 1.00 0.00 22 GLY A O 8
ATOM 18070 N N . LEU A 1 2 ? -15.081 3.215 -21.769 1.00 0.00 23 LEU A N 8
ATOM 18071 C CA . LEU A 1 2 ? -14.934 2.424 -20.547 1.00 0.00 23 LEU A CA 8
ATOM 18072 C C . LEU A 1 2 ? -15.382 3.234 -19.339 1.00 0.00 23 LEU A C 8
ATOM 18073 O O . LEU A 1 2 ? -15.150 4.440 -19.263 1.00 0.00 23 LEU A O 8
ATOM 18089 N N . THR A 1 3 ? -16.023 2.555 -18.397 1.00 0.00 24 THR A N 8
ATOM 18090 C CA . THR A 1 3 ? -16.501 3.210 -17.191 1.00 0.00 24 THR A CA 8
ATOM 18091 C C . THR A 1 3 ? -15.324 3.656 -16.328 1.00 0.00 24 THR A C 8
ATOM 18092 O O . THR A 1 3 ? -14.291 2.991 -16.275 1.00 0.00 24 THR A O 8
ATOM 18103 N N . GLY A 1 4 ? -15.493 4.785 -15.653 1.00 0.00 25 GLY A N 8
ATOM 18104 C CA . GLY A 1 4 ? -14.443 5.322 -14.790 1.00 0.00 25 GLY A CA 8
ATOM 18105 C C . GLY A 1 4 ? -13.410 6.069 -15.615 1.00 0.00 25 GLY A C 8
ATOM 18106 O O . GLY A 1 4 ? -13.110 5.688 -16.743 1.00 0.00 25 GLY A O 8
ATOM 18110 N N . GLU A 1 5 ? -12.861 7.136 -15.041 1.00 0.00 26 GLU A N 8
ATOM 18111 C CA . GLU A 1 5 ? -11.845 7.945 -15.722 1.00 0.00 26 GLU A CA 8
ATOM 18112 C C . GLU A 1 5 ? -10.450 7.496 -15.315 1.00 0.00 26 GLU A C 8
ATOM 18113 O O . GLU A 1 5 ? -9.464 7.852 -15.956 1.00 0.00 26 GLU A O 8
ATOM 18125 N N . THR A 1 6 ? -10.365 6.718 -14.242 1.00 0.00 27 THR A N 8
ATOM 18126 C CA . THR A 1 6 ? -9.081 6.228 -13.766 1.00 0.00 27 THR A CA 8
ATOM 18127 C C . THR A 1 6 ? -8.453 5.261 -14.766 1.00 0.00 27 THR A C 8
ATOM 18128 O O . THR A 1 6 ? -7.296 5.417 -15.158 1.00 0.00 27 THR A O 8
ATOM 18139 N N . LYS A 1 7 ? -9.226 4.257 -15.157 1.00 0.00 28 LYS A N 8
ATOM 18140 C CA . LYS A 1 7 ? -8.727 3.262 -16.099 1.00 0.00 28 LYS A CA 8
ATOM 18141 C C . LYS A 1 7 ? -8.149 3.934 -17.341 1.00 0.00 28 LYS A C 8
ATOM 18142 O O . LYS A 1 7 ? -7.383 3.327 -18.085 1.00 0.00 28 LYS A O 8
ATOM 18161 N N . ILE A 1 8 ? -8.524 5.193 -17.558 1.00 0.00 29 ILE A N 8
ATOM 18162 C CA . ILE A 1 8 ? -8.043 5.937 -18.714 1.00 0.00 29 ILE A CA 8
ATOM 18163 C C . ILE A 1 8 ? -6.779 6.678 -18.353 1.00 0.00 29 ILE A C 8
ATOM 18164 O O . ILE A 1 8 ? -5.750 6.516 -19.009 1.00 0.00 29 ILE A O 8
ATOM 18180 N N . ARG A 1 9 ? -6.857 7.505 -17.321 1.00 0.00 30 ARG A N 8
ATOM 18181 C CA . ARG A 1 9 ? -5.718 8.278 -16.915 1.00 0.00 30 ARG A CA 8
ATOM 18182 C C . ARG A 1 9 ? -4.543 7.377 -16.593 1.00 0.00 30 ARG A C 8
ATOM 18183 O O . ARG A 1 9 ? -4.602 6.598 -15.645 1.00 0.00 30 ARG A O 8
ATOM 18204 N N . LEU A 1 10 ? -3.474 7.489 -17.384 1.00 0.00 31 LEU A N 8
ATOM 18205 C CA . LEU A 1 10 ? -2.275 6.677 -17.170 1.00 0.00 31 LEU A CA 8
ATOM 18206 C C . LEU A 1 10 ? -1.016 7.538 -17.197 1.00 0.00 31 LEU A C 8
ATOM 18207 O O . LEU A 1 10 ? 0.063 7.092 -16.812 1.00 0.00 31 LEU A O 8
ATOM 18223 N N . GLU A 1 11 ? -1.159 8.765 -17.657 1.00 0.00 32 GLU A N 8
ATOM 18224 C CA . GLU A 1 11 ? -0.022 9.668 -17.733 1.00 0.00 32 GLU A CA 8
ATOM 18225 C C . GLU A 1 11 ? 0.504 9.979 -16.338 1.00 0.00 32 GLU A C 8
ATOM 18226 O O . GLU A 1 11 ? 1.677 10.309 -16.170 1.00 0.00 32 GLU A O 8
ATOM 18238 N N . SER A 1 12 ? -0.368 9.879 -15.337 1.00 0.00 33 SER A N 8
ATOM 18239 C CA . SER A 1 12 ? 0.020 10.157 -13.954 1.00 0.00 33 SER A CA 8
ATOM 18240 C C . SER A 1 12 ? -0.811 9.324 -12.991 1.00 0.00 33 SER A C 8
ATOM 18241 O O . SER A 1 12 ? -1.756 9.821 -12.382 1.00 0.00 33 SER A O 8
ATOM 18249 N N . SER A 1 13 ? -0.448 8.050 -12.859 1.00 0.00 34 SER A N 8
ATOM 18250 C CA . SER A 1 13 ? -1.163 7.148 -11.958 1.00 0.00 34 SER A CA 8
ATOM 18251 C C . SER A 1 13 ? -0.745 7.385 -10.512 1.00 0.00 34 SER A C 8
ATOM 18252 O O . SER A 1 13 ? -1.552 7.241 -9.600 1.00 0.00 34 SER A O 8
ATOM 18260 N N . ALA A 1 14 ? 0.523 7.742 -10.314 1.00 0.00 35 ALA A N 8
ATOM 18261 C CA . ALA A 1 14 ? 1.041 7.983 -8.969 1.00 0.00 35 ALA A CA 8
ATOM 18262 C C . ALA A 1 14 ? 0.223 9.053 -8.258 1.00 0.00 35 ALA A C 8
ATOM 18263 O O . ALA A 1 14 ? -0.101 8.917 -7.078 1.00 0.00 35 ALA A O 8
ATOM 18270 N N . GLN A 1 15 ? -0.112 10.117 -8.976 1.00 0.00 36 GLN A N 8
ATOM 18271 C CA . GLN A 1 15 ? -0.896 11.204 -8.400 1.00 0.00 36 GLN A CA 8
ATOM 18272 C C . GLN A 1 15 ? -2.335 10.766 -8.181 1.00 0.00 36 GLN A C 8
ATOM 18273 O O . GLN A 1 15 ? -3.035 11.312 -7.329 1.00 0.00 36 GLN A O 8
ATOM 18287 N N . GLU A 1 16 ? -2.783 9.790 -8.964 1.00 0.00 37 GLU A N 8
ATOM 18288 C CA . GLU A 1 16 ? -4.154 9.301 -8.844 1.00 0.00 37 GLU A CA 8
ATOM 18289 C C . GLU A 1 16 ? -4.318 8.453 -7.589 1.00 0.00 37 GLU A C 8
ATOM 18290 O O . GLU A 1 16 ? -5.067 8.805 -6.677 1.00 0.00 37 GLU A O 8
ATOM 18302 N N . ILE A 1 17 ? -3.613 7.330 -7.558 1.00 0.00 38 ILE A N 8
ATOM 18303 C CA . ILE A 1 17 ? -3.702 6.428 -6.409 1.00 0.00 38 ILE A CA 8
ATOM 18304 C C . ILE A 1 17 ? -3.588 7.208 -5.099 1.00 0.00 38 ILE A C 8
ATOM 18305 O O . ILE A 1 17 ? -4.077 6.771 -4.059 1.00 0.00 38 ILE A O 8
ATOM 18321 N N . LYS A 1 18 ? -2.929 8.359 -5.171 1.00 0.00 39 LYS A N 8
ATOM 18322 C CA . LYS A 1 18 ? -2.750 9.180 -3.984 1.00 0.00 39 LYS A CA 8
ATOM 18323 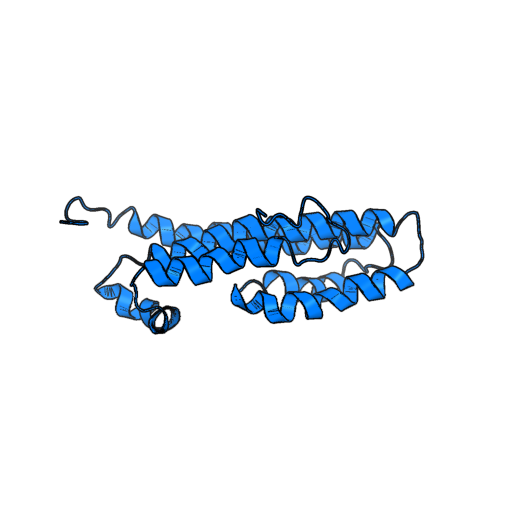C C . LYS A 1 18 ? -4.104 9.594 -3.412 1.00 0.00 39 LYS A C 8
ATOM 18324 O O . LYS A 1 18 ? -4.345 9.469 -2.214 1.00 0.00 39 LYS A O 8
ATOM 18343 N N . ASP A 1 19 ? -4.983 10.088 -4.277 1.00 0.00 40 ASP A N 8
ATOM 18344 C CA . ASP A 1 19 ? -6.311 10.514 -3.842 1.00 0.00 40 ASP A CA 8
ATOM 18345 C C . ASP A 1 19 ? -7.194 9.301 -3.583 1.00 0.00 40 ASP A C 8
ATOM 18346 O O . ASP A 1 19 ? -8.212 9.396 -2.899 1.00 0.00 40 ASP A O 8
ATOM 18355 N N . GLU A 1 20 ? -6.806 8.160 -4.145 1.00 0.00 41 GLU A N 8
ATOM 18356 C CA . GLU A 1 20 ? -7.583 6.938 -3.974 1.00 0.00 41 GLU A CA 8
ATOM 18357 C C . GLU A 1 20 ? -7.511 6.450 -2.530 1.00 0.00 41 GLU A C 8
ATOM 18358 O O . GLU A 1 20 ? -8.534 6.182 -1.904 1.00 0.00 41 GLU A O 8
ATOM 18370 N N . ILE A 1 21 ? -6.297 6.326 -2.012 1.00 0.00 42 ILE A N 8
ATOM 18371 C CA . ILE A 1 21 ? -6.105 5.862 -0.646 1.00 0.00 42 ILE A CA 8
ATOM 18372 C C . ILE A 1 21 ? -6.671 6.875 0.344 1.00 0.00 42 ILE A C 8
ATOM 18373 O O . ILE A 1 21 ? -7.309 6.512 1.321 1.00 0.00 42 ILE A O 8
ATOM 18389 N N . ASN A 1 22 ? -6.426 8.144 0.077 1.00 0.00 43 ASN A N 8
ATOM 18390 C CA . ASN A 1 22 ? -6.905 9.206 0.949 1.00 0.00 43 ASN A CA 8
ATOM 18391 C C . ASN A 1 22 ? -8.415 9.108 1.113 1.00 0.00 43 ASN A C 8
ATOM 18392 O O . ASN A 1 22 ? -8.998 9.755 1.977 1.00 0.00 43 ASN A O 8
ATOM 18403 N N . LYS A 1 23 ? -9.046 8.328 0.252 1.00 0.00 44 LYS A N 8
ATOM 18404 C CA . LYS A 1 23 ? -10.495 8.184 0.299 1.00 0.00 44 LYS A CA 8
ATOM 18405 C C . LYS A 1 23 ? -10.954 7.644 1.649 1.00 0.00 44 LYS A C 8
ATOM 18406 O O . LYS A 1 23 ? -11.911 8.145 2.233 1.00 0.00 44 LYS A O 8
ATOM 18425 N N . ILE A 1 24 ? -10.279 6.609 2.128 1.00 0.00 45 ILE A N 8
ATOM 18426 C CA . ILE A 1 24 ? -10.643 6.003 3.397 1.00 0.00 45 ILE A CA 8
ATOM 18427 C C . ILE A 1 24 ? -10.501 7.017 4.523 1.00 0.00 45 ILE A C 8
ATOM 18428 O O . ILE A 1 24 ? -11.107 6.863 5.585 1.00 0.00 45 ILE A O 8
ATOM 18444 N N . LYS A 1 25 ? -9.696 8.051 4.300 1.00 0.00 46 LYS A N 8
ATOM 18445 C CA . LYS A 1 25 ? -9.491 9.077 5.304 1.00 0.00 46 LYS A CA 8
ATOM 18446 C C . LYS A 1 25 ? -10.763 9.898 5.499 1.00 0.00 46 LYS A C 8
ATOM 18447 O O . LYS A 1 25 ? -11.202 10.126 6.621 1.00 0.00 46 LYS A O 8
ATOM 18466 N N . ALA A 1 26 ? -11.342 10.346 4.393 1.00 0.00 47 ALA A N 8
ATOM 18467 C CA . ALA A 1 26 ? -12.563 11.140 4.455 1.00 0.00 47 ALA A CA 8
ATOM 18468 C C . ALA A 1 26 ? -13.726 10.279 4.939 1.00 0.00 47 ALA A C 8
ATOM 18469 O O . ALA A 1 26 ? -14.558 10.728 5.727 1.00 0.00 47 ALA A O 8
ATOM 18476 N N . ASN A 1 27 ? -13.770 9.039 4.463 1.00 0.00 48 ASN A N 8
ATOM 18477 C CA . ASN A 1 27 ? -14.834 8.123 4.849 1.00 0.00 48 ASN A CA 8
ATOM 18478 C C . ASN A 1 27 ? -14.792 7.880 6.351 1.00 0.00 48 ASN A C 8
ATOM 18479 O O . ASN A 1 27 ? -15.794 7.500 6.959 1.00 0.00 48 ASN A O 8
ATOM 18490 N N . ALA A 1 28 ? -13.619 8.103 6.941 1.00 0.00 49 ALA A N 8
ATOM 18491 C CA . ALA A 1 28 ? -13.454 7.907 8.374 1.00 0.00 49 ALA A CA 8
ATOM 18492 C C . ALA A 1 28 ? -14.142 9.022 9.162 1.00 0.00 49 ALA A C 8
ATOM 18493 O O . ALA A 1 28 ? -14.714 8.796 10.222 1.00 0.00 49 ALA A O 8
ATOM 18500 N N . LYS A 1 29 ? -14.063 10.234 8.639 1.00 0.00 50 LYS A N 8
ATOM 18501 C CA . LYS A 1 29 ? -14.663 11.383 9.308 1.00 0.00 50 LYS A CA 8
ATOM 18502 C C . LYS A 1 29 ? -16.129 11.138 9.601 1.00 0.00 50 LYS A C 8
ATOM 18503 O O . LYS A 1 29 ? -16.624 11.482 10.674 1.00 0.00 50 LYS A O 8
ATOM 18522 N N . LYS A 1 30 ? -16.816 10.539 8.649 1.00 0.00 51 LYS A N 8
ATOM 18523 C CA . LYS A 1 30 ? -18.236 10.242 8.816 1.00 0.00 51 LYS A CA 8
ATOM 18524 C C . LYS A 1 30 ? -18.433 9.086 9.785 1.00 0.00 51 LYS A C 8
ATOM 18525 O O . LYS A 1 30 ? -19.551 8.832 10.236 1.00 0.00 51 LYS A O 8
ATOM 18544 N N . GLU A 1 31 ? -17.350 8.386 10.099 1.00 0.00 52 GLU A N 8
ATOM 18545 C CA . GLU A 1 31 ? -17.433 7.265 11.007 1.00 0.00 52 GLU A CA 8
ATOM 18546 C C . GLU A 1 31 ? -17.834 7.729 12.400 1.00 0.00 52 GLU A C 8
ATOM 18547 O O . GLU A 1 31 ? -18.208 6.928 13.252 1.00 0.00 52 GLU A O 8
ATOM 18559 N N . GLY A 1 32 ? -17.755 9.030 12.631 1.00 0.00 53 GLY A N 8
ATOM 18560 C CA . GLY A 1 32 ? -18.107 9.582 13.929 1.00 0.00 53 GLY A CA 8
ATOM 18561 C C . GLY A 1 32 ? -17.110 9.153 14.999 1.00 0.00 53 GLY A C 8
ATOM 18562 O O . GLY A 1 32 ? -16.816 9.911 15.922 1.00 0.00 53 GLY A O 8
ATOM 18566 N N . VAL A 1 33 ? -16.594 7.937 14.877 1.00 0.00 54 VAL A N 8
ATOM 18567 C CA . VAL A 1 33 ? -15.642 7.421 15.843 1.00 0.00 54 VAL A CA 8
ATOM 18568 C C . VAL A 1 33 ? -14.505 8.416 16.066 1.00 0.00 54 VAL A C 8
ATOM 18569 O O . VAL A 1 33 ? -14.252 9.285 15.233 1.00 0.00 54 VAL A O 8
ATOM 18582 N N . LYS A 1 34 ? -13.814 8.268 17.183 1.00 0.00 55 LYS A N 8
ATOM 18583 C CA . LYS A 1 34 ? -12.689 9.147 17.494 1.00 0.00 55 LYS A CA 8
ATOM 18584 C C . LYS A 1 34 ? -11.457 8.722 16.711 1.00 0.00 55 LYS A C 8
ATOM 18585 O O . LYS A 1 34 ? -10.862 7.681 16.977 1.00 0.00 55 LYS A O 8
ATOM 18604 N N . PHE A 1 35 ? -11.084 9.532 15.736 1.00 0.00 56 PHE A N 8
ATOM 18605 C CA . PHE A 1 35 ? -9.931 9.233 14.897 1.00 0.00 56 PHE A CA 8
ATOM 18606 C C . PHE A 1 35 ? -8.663 9.129 15.756 1.00 0.00 56 PHE A C 8
ATOM 18607 O O . PHE A 1 35 ? -7.839 8.239 15.581 1.00 0.00 56 PHE A O 8
ATOM 18624 N N . GLU A 1 36 ? -8.513 10.060 16.684 1.00 0.00 57 GLU A N 8
ATOM 18625 C CA . GLU A 1 36 ? -7.343 10.067 17.554 1.00 0.00 57 GLU A CA 8
ATOM 18626 C C . GLU A 1 36 ? -7.203 8.730 18.269 1.00 0.00 57 GLU A C 8
ATOM 18627 O O . GLU A 1 36 ? -6.123 8.380 18.744 1.00 0.00 57 GLU A O 8
ATOM 18639 N N . ALA A 1 37 ? -8.308 7.991 18.351 1.00 0.00 58 ALA A N 8
ATOM 18640 C CA . ALA A 1 37 ? -8.308 6.692 19.018 1.00 0.00 58 ALA A CA 8
ATOM 18641 C C . ALA A 1 37 ? -7.838 5.605 18.080 1.00 0.00 58 ALA A C 8
ATOM 18642 O O . ALA A 1 37 ? -7.139 4.704 18.497 1.00 0.00 58 ALA A O 8
ATOM 18649 N N . PHE A 1 38 ? -8.229 5.693 16.812 1.00 0.00 59 PHE A N 8
ATOM 18650 C CA . PHE A 1 38 ? -7.838 4.687 15.817 1.00 0.00 59 PHE A CA 8
ATOM 18651 C C . PHE A 1 38 ? -6.371 4.281 16.002 1.00 0.00 59 PHE A C 8
ATOM 18652 O O . PHE A 1 38 ? -5.957 3.195 15.589 1.00 0.00 59 PHE A O 8
ATOM 18669 N N . THR A 1 39 ? -5.589 5.179 16.579 1.00 0.00 60 THR A N 8
ATOM 18670 C CA . THR A 1 39 ? -4.174 4.919 16.787 1.00 0.00 60 THR A CA 8
ATOM 18671 C C . THR A 1 39 ? -3.957 3.945 17.930 1.00 0.00 60 THR A C 8
ATOM 18672 O O . THR A 1 39 ? -3.195 2.990 17.804 1.00 0.00 60 THR A O 8
ATOM 18683 N N . ASN A 1 40 ? -4.614 4.209 19.060 1.00 0.00 61 ASN A N 8
ATOM 18684 C CA . ASN A 1 40 ? -4.472 3.363 20.254 1.00 0.00 61 ASN A CA 8
ATOM 18685 C C . ASN A 1 40 ? -5.659 2.421 20.406 1.00 0.00 61 ASN A C 8
ATOM 18686 O O . ASN A 1 40 ? -5.663 1.549 21.272 1.00 0.00 61 ASN A O 8
ATOM 18697 N N . THR A 1 41 ? -6.662 2.609 19.571 1.00 0.00 62 THR A N 8
ATOM 18698 C CA . THR A 1 41 ? -7.856 1.785 19.630 1.00 0.00 62 THR A CA 8
ATOM 18699 C C . THR A 1 41 ? -7.495 0.320 19.462 1.00 0.00 62 THR A C 8
ATOM 18700 O O . THR A 1 41 ? -8.316 -0.557 19.729 1.00 0.00 62 THR A O 8
ATOM 18711 N N . GLN A 1 42 ? -6.280 0.055 19.009 1.00 0.00 63 GLN A N 8
ATOM 18712 C CA . GLN A 1 42 ? -5.837 -1.319 18.799 1.00 0.00 63 GLN A CA 8
ATOM 18713 C C . GLN A 1 42 ? -6.250 -2.210 19.961 1.00 0.00 63 GLN A C 8
ATOM 18714 O O . GLN A 1 42 ? -6.675 -3.346 19.770 1.00 0.00 63 GLN A O 8
ATOM 18728 N N . THR A 1 43 ? -6.147 -1.666 21.163 1.00 0.00 64 THR A N 8
ATOM 18729 C CA . THR A 1 43 ? -6.537 -2.401 22.370 1.00 0.00 64 THR A CA 8
ATOM 18730 C C . THR A 1 43 ? -8.025 -2.200 22.658 1.00 0.00 64 THR A C 8
ATOM 18731 O O . THR A 1 43 ? -8.649 -3.011 23.341 1.00 0.00 64 THR A O 8
ATOM 18742 N N . GLY A 1 44 ? -8.582 -1.114 22.130 1.00 0.00 65 GLY A N 8
ATOM 18743 C CA . GLY A 1 44 ? -9.994 -0.812 22.334 1.00 0.00 65 GLY A CA 8
ATOM 18744 C C . GLY A 1 44 ? -10.872 -1.900 21.739 1.00 0.00 65 GLY A C 8
ATOM 18745 O O . GLY A 1 44 ? -12.054 -1.994 22.056 1.00 0.00 65 GLY A O 8
ATOM 18749 N N . SER A 1 45 ? -10.290 -2.726 20.876 1.00 0.00 66 SER A N 8
ATOM 18750 C CA . SER A 1 45 ? -11.040 -3.805 20.236 1.00 0.00 66 SER A CA 8
ATOM 18751 C C . SER A 1 45 ? -11.863 -4.575 21.265 1.00 0.00 66 SER A C 8
ATOM 18752 O O . SER A 1 45 ? -12.919 -5.125 20.947 1.00 0.00 66 SER A O 8
ATOM 18760 N N . LYS A 1 46 ? -11.374 -4.605 22.494 1.00 0.00 67 LYS A N 8
ATOM 18761 C CA . LYS A 1 46 ? -12.068 -5.304 23.560 1.00 0.00 67 LYS A CA 8
ATOM 18762 C C . LYS A 1 46 ? -13.413 -4.645 23.853 1.00 0.00 67 LYS A C 8
ATOM 18763 O O . LYS A 1 46 ? -14.409 -5.319 24.104 1.00 0.00 67 LYS A O 8
ATOM 18782 N N . ILE A 1 47 ? -13.422 -3.319 23.834 1.00 0.00 68 ILE A N 8
ATOM 18783 C CA . ILE A 1 47 ? -14.641 -2.540 24.109 1.00 0.00 68 ILE A CA 8
ATOM 18784 C C . ILE A 1 47 ? -15.361 -2.186 22.830 1.00 0.00 68 ILE A C 8
ATOM 18785 O O . ILE A 1 47 ? -16.577 -2.338 22.730 1.00 0.00 68 ILE A O 8
ATOM 18801 N N . SER A 1 48 ? -14.610 -1.713 21.855 1.00 0.00 69 SER A N 8
ATOM 18802 C CA . SER A 1 48 ? -15.188 -1.333 20.576 1.00 0.00 69 SER A CA 8
ATOM 18803 C C . SER A 1 48 ? -16.071 -2.454 20.039 1.00 0.00 69 SER A C 8
ATOM 18804 O O . SER A 1 48 ? -15.580 -3.507 19.639 1.00 0.00 69 SER A O 8
ATOM 18812 N N . GLU A 1 49 ? -17.373 -2.219 20.047 1.00 0.00 70 GLU A N 8
ATOM 18813 C CA . GLU A 1 49 ? -18.332 -3.209 19.562 1.00 0.00 70 GLU A CA 8
ATOM 18814 C C . GLU A 1 49 ? -18.479 -3.124 18.050 1.00 0.00 70 GLU A C 8
ATOM 18815 O O . GLU A 1 49 ? -19.162 -3.944 17.442 1.00 0.00 70 GLU A O 8
ATOM 18827 N N . LYS A 1 50 ? -17.836 -2.123 17.451 1.00 0.00 71 LYS A N 8
ATOM 18828 C CA . LYS A 1 50 ? -17.896 -1.934 15.996 1.00 0.00 71 LYS A CA 8
ATOM 18829 C C . LYS A 1 50 ? -16.548 -1.446 15.466 1.00 0.00 71 LYS A C 8
ATOM 18830 O O . LYS A 1 50 ? -16.450 -0.349 14.920 1.00 0.00 71 LYS A O 8
ATOM 18849 N N . PRO A 1 51 ? -15.519 -2.248 15.601 1.00 0.00 72 PRO A N 8
ATOM 18850 C CA . PRO A 1 51 ? -14.159 -1.898 15.105 1.00 0.00 72 PRO A CA 8
ATOM 18851 C C . PRO A 1 51 ? -14.033 -2.134 13.599 1.00 0.00 72 PRO A C 8
ATOM 18852 O O . PRO A 1 51 ? -12.979 -1.892 13.009 1.00 0.00 72 PRO A O 8
ATOM 18863 N N . GLU A 1 52 ? -15.108 -2.622 12.993 1.00 0.00 73 GLU A N 8
ATOM 18864 C CA . GLU A 1 52 ? -15.088 -2.898 11.558 1.00 0.00 73 GLU A CA 8
ATOM 18865 C C . GLU A 1 52 ? -14.587 -1.683 10.781 1.00 0.00 73 GLU A C 8
ATOM 18866 O O . GLU A 1 52 ? -14.220 -1.786 9.616 1.00 0.00 73 GLU A O 8
ATOM 18878 N N . PHE A 1 53 ? -14.567 -0.533 11.438 1.00 0.00 74 PHE A N 8
ATOM 18879 C CA . PHE A 1 53 ? -14.092 0.685 10.792 1.00 0.00 74 PHE A CA 8
ATOM 18880 C C . PHE A 1 53 ? -12.592 0.577 10.472 1.00 0.00 74 PHE A C 8
ATOM 18881 O O . PHE A 1 53 ? -12.159 0.833 9.346 1.00 0.00 74 PHE A O 8
ATOM 18898 N N . ILE A 1 54 ? -11.816 0.225 11.487 1.00 0.00 75 ILE A N 8
ATOM 18899 C CA . ILE A 1 54 ? -10.373 0.118 11.316 1.00 0.00 75 ILE A CA 8
ATOM 18900 C C . ILE A 1 54 ? -10.047 -1.032 10.378 1.00 0.00 75 ILE A C 8
ATOM 18901 O O . ILE A 1 54 ? -9.179 -0.916 9.516 1.00 0.00 75 ILE A O 8
ATOM 18917 N N . LEU A 1 55 ? -10.750 -2.141 10.565 1.00 0.00 76 LEU A N 8
ATOM 18918 C CA . LEU A 1 55 ? -10.538 -3.321 9.742 1.00 0.00 76 LEU A CA 8
ATOM 18919 C C . LEU A 1 55 ? -10.882 -3.026 8.295 1.00 0.00 76 LEU A C 8
ATOM 18920 O O . LEU A 1 55 ? -10.217 -3.502 7.397 1.00 0.00 76 LEU A O 8
ATOM 18936 N N . LYS A 1 56 ? -11.923 -2.246 8.078 1.00 0.00 77 LYS A N 8
ATOM 18937 C CA . LYS A 1 56 ? -12.340 -1.908 6.723 1.00 0.00 77 LYS A CA 8
ATOM 18938 C C . LYS A 1 56 ? -11.226 -1.180 5.977 1.00 0.00 77 LYS A C 8
ATOM 18939 O O . LYS A 1 56 ? -11.046 -1.382 4.776 1.00 0.00 77 LYS A O 8
ATOM 18958 N N . ALA A 1 57 ? -10.498 -0.325 6.680 1.00 0.00 78 ALA A N 8
ATOM 18959 C CA . ALA A 1 57 ? -9.429 0.431 6.064 1.00 0.00 78 ALA A CA 8
ATOM 18960 C C . ALA A 1 57 ? -8.449 -0.496 5.363 1.00 0.00 78 ALA A C 8
ATOM 18961 O O . ALA A 1 57 ? -7.958 -0.192 4.280 1.00 0.00 78 ALA A O 8
ATOM 18968 N N . LYS A 1 58 ? -8.164 -1.626 5.987 1.00 0.00 79 LYS A N 8
ATOM 18969 C CA . LYS A 1 58 ? -7.231 -2.594 5.420 1.00 0.00 79 LYS A CA 8
ATOM 18970 C C . LYS A 1 58 ? -7.679 -3.014 4.034 1.00 0.00 79 LYS A C 8
ATOM 18971 O O . LYS A 1 58 ? -7.091 -2.600 3.049 1.00 0.00 79 LYS A O 8
ATOM 18990 N N . ILE A 1 59 ? -8.706 -3.849 3.960 1.00 0.00 80 ILE A N 8
ATOM 18991 C CA . ILE A 1 59 ? -9.191 -4.343 2.670 1.00 0.00 80 ILE A CA 8
ATOM 18992 C C . ILE A 1 59 ? -9.277 -3.208 1.657 1.00 0.00 80 ILE A C 8
ATOM 18993 O O . ILE A 1 59 ? -8.818 -3.340 0.527 1.00 0.00 80 ILE A O 8
ATOM 19009 N N . LYS A 1 60 ? -9.849 -2.095 2.072 1.00 0.00 81 LYS A N 8
ATOM 19010 C CA . LYS A 1 60 ? -9.988 -0.948 1.201 1.00 0.00 81 LYS A CA 8
ATOM 19011 C C . LYS A 1 60 ? -8.634 -0.450 0.753 1.00 0.00 81 LYS A C 8
ATOM 19012 O O . LYS A 1 60 ? -8.504 0.135 -0.322 1.00 0.00 81 LYS A O 8
ATOM 19031 N N . ALA A 1 61 ? -7.621 -0.674 1.583 1.00 0.00 82 ALA A N 8
ATOM 19032 C CA . ALA A 1 61 ? -6.260 -0.250 1.263 1.00 0.00 82 ALA A CA 8
ATOM 19033 C C . ALA A 1 61 ? -5.526 -1.297 0.435 1.00 0.00 82 ALA A C 8
ATOM 19034 O O . ALA A 1 61 ? -4.887 -0.983 -0.568 1.00 0.00 82 ALA A O 8
ATOM 19041 N N . ILE A 1 62 ? -5.621 -2.547 0.863 1.00 0.00 83 ILE A N 8
ATOM 19042 C CA . ILE A 1 62 ? -4.944 -3.625 0.161 1.00 0.00 83 ILE A CA 8
ATOM 19043 C C . ILE A 1 62 ? -5.370 -3.650 -1.292 1.00 0.00 83 ILE A C 8
ATOM 19044 O O . ILE A 1 62 ? -4.531 -3.756 -2.184 1.00 0.00 83 ILE A O 8
ATOM 19060 N N . GLN A 1 63 ? -6.670 -3.573 -1.527 1.00 0.00 84 GLN A N 8
ATOM 19061 C CA . GLN A 1 63 ? -7.175 -3.612 -2.893 1.00 0.00 84 GLN A CA 8
ATOM 19062 C C . GLN A 1 63 ? -6.439 -2.594 -3.757 1.00 0.00 84 GLN A C 8
ATOM 19063 O O . GLN A 1 63 ? -6.005 -2.904 -4.858 1.00 0.00 84 GLN A O 8
ATOM 19077 N N . VAL A 1 64 ? -6.297 -1.386 -3.240 1.00 0.00 85 VAL A N 8
ATOM 19078 C CA . VAL A 1 64 ? -5.599 -0.342 -3.977 1.00 0.00 85 VAL A CA 8
ATOM 19079 C C . VAL A 1 64 ? -4.144 -0.731 -4.188 1.00 0.00 85 VAL A C 8
ATOM 19080 O O . VAL A 1 64 ? -3.629 -0.626 -5.298 1.00 0.00 85 VAL A O 8
ATOM 19093 N N . ALA A 1 65 ? -3.478 -1.167 -3.117 1.00 0.00 86 ALA A N 8
ATOM 19094 C CA . ALA A 1 65 ? -2.069 -1.559 -3.196 1.00 0.00 86 ALA A CA 8
ATOM 19095 C C . ALA A 1 65 ? -1.809 -2.404 -4.441 1.00 0.00 86 ALA A C 8
ATOM 19096 O O . ALA A 1 65 ? -0.780 -2.263 -5.104 1.00 0.00 86 ALA A O 8
ATOM 19103 N N . GLU A 1 66 ? -2.757 -3.284 -4.747 1.00 0.00 87 GLU A N 8
ATOM 19104 C CA . GLU A 1 66 ? -2.623 -4.153 -5.912 1.00 0.00 87 GLU A CA 8
ATOM 19105 C C . GLU A 1 66 ? -2.278 -3.341 -7.143 1.00 0.00 87 GLU A C 8
ATOM 19106 O O . GLU A 1 66 ? -1.629 -3.829 -8.052 1.00 0.00 87 GLU A O 8
ATOM 19118 N N . ARG A 1 67 ? -2.711 -2.093 -7.165 1.00 0.00 88 ARG A N 8
ATOM 19119 C CA . ARG A 1 67 ? -2.430 -1.195 -8.277 1.00 0.00 88 ARG A CA 8
ATOM 19120 C C . ARG A 1 67 ? -1.098 -0.468 -8.082 1.00 0.00 88 ARG A C 8
ATOM 19121 O O . ARG A 1 67 ? -0.545 0.120 -9.004 1.00 0.00 88 ARG A O 8
ATOM 19142 N N . PHE A 1 68 ? -0.595 -0.504 -6.875 1.00 0.00 89 PHE A N 8
ATOM 19143 C CA . PHE A 1 68 ? 0.653 0.179 -6.578 1.00 0.00 89 PHE A CA 8
ATOM 19144 C C . PHE A 1 68 ? 1.849 -0.530 -7.181 1.00 0.00 89 PHE A C 8
ATOM 19145 O O . PHE A 1 68 ? 2.648 0.100 -7.852 1.00 0.00 89 PHE A O 8
ATOM 19162 N N . VAL A 1 69 ? 1.970 -1.828 -6.920 1.00 0.00 90 VAL A N 8
ATOM 19163 C CA . VAL A 1 69 ? 3.101 -2.610 -7.426 1.00 0.00 90 VAL A CA 8
ATOM 19164 C C . VAL A 1 69 ? 2.959 -2.903 -8.915 1.00 0.00 90 VAL A C 8
ATOM 19165 O O . VAL A 1 69 ? 3.937 -3.216 -9.591 1.00 0.00 90 VAL A O 8
ATOM 19178 N N . LYS A 1 70 ? 1.738 -2.812 -9.411 1.00 0.00 91 LYS A N 8
ATOM 19179 C CA . LYS A 1 70 ? 1.478 -3.076 -10.825 1.00 0.00 91 LYS A CA 8
ATOM 19180 C C . LYS A 1 70 ? 2.067 -1.986 -11.701 1.00 0.00 91 LYS A C 8
ATOM 19181 O O . LYS A 1 70 ? 2.518 -2.255 -12.815 1.00 0.00 91 LYS A O 8
ATOM 19200 N N . ALA A 1 71 ? 2.049 -0.762 -11.201 1.00 0.00 92 ALA A N 8
ATOM 19201 C CA . ALA A 1 71 ? 2.576 0.361 -11.959 1.00 0.00 92 ALA A CA 8
ATOM 19202 C C . ALA A 1 71 ? 4.089 0.223 -12.149 1.00 0.00 92 ALA A C 8
ATOM 19203 O O . ALA A 1 71 ? 4.653 0.664 -13.147 1.00 0.00 92 ALA A O 8
ATOM 19210 N N . ILE A 1 72 ? 4.741 -0.379 -11.171 1.00 0.00 93 ILE A N 8
ATOM 19211 C CA . ILE A 1 72 ? 6.191 -0.548 -11.242 1.00 0.00 93 ILE A CA 8
ATOM 19212 C C . ILE A 1 72 ? 6.567 -1.371 -12.464 1.00 0.00 93 ILE A C 8
ATOM 19213 O O . ILE A 1 72 ? 7.679 -1.258 -12.975 1.00 0.00 93 ILE A O 8
ATOM 19229 N N . LYS A 1 73 ? 5.663 -2.228 -12.901 1.00 0.00 94 LYS A N 8
ATOM 19230 C CA . LYS A 1 73 ? 5.941 -3.088 -14.038 1.00 0.00 94 LYS A CA 8
ATOM 19231 C C . LYS A 1 73 ? 5.969 -2.289 -15.333 1.00 0.00 94 LYS A C 8
ATOM 19232 O O . LYS A 1 73 ? 6.955 -2.310 -16.061 1.00 0.00 94 LYS A O 8
ATOM 19251 N N . GLU A 1 74 ? 4.883 -1.583 -15.601 1.00 0.00 95 GLU A N 8
ATOM 19252 C CA . GLU A 1 74 ? 4.783 -0.770 -16.811 1.00 0.00 95 GLU A CA 8
ATOM 19253 C C . GLU A 1 74 ? 5.833 0.335 -16.808 1.00 0.00 95 GLU A C 8
ATOM 19254 O O . GLU A 1 74 ? 6.392 0.679 -17.848 1.00 0.00 95 GLU A O 8
ATOM 19266 N N . GLU A 1 75 ? 6.089 0.890 -15.632 1.00 0.00 96 GLU A N 8
ATOM 19267 C CA . GLU A 1 75 ? 7.073 1.958 -15.510 1.00 0.00 96 GLU A CA 8
ATOM 19268 C C . GLU A 1 75 ? 8.459 1.464 -15.904 1.00 0.00 96 GLU A C 8
ATOM 19269 O O . GLU A 1 75 ? 9.298 2.243 -16.352 1.00 0.00 96 GLU A O 8
ATOM 19281 N N . ALA A 1 76 ? 8.697 0.172 -15.724 1.00 0.00 97 ALA A N 8
ATOM 19282 C CA . ALA A 1 76 ? 9.995 -0.415 -16.060 1.00 0.00 97 ALA A CA 8
ATOM 19283 C C . ALA A 1 76 ? 10.069 -0.737 -17.548 1.00 0.00 97 ALA A C 8
ATOM 19284 O O . ALA A 1 76 ? 11.122 -0.628 -18.165 1.00 0.00 97 ALA A O 8
ATOM 19291 N N . GLU A 1 77 ? 8.938 -1.132 -18.108 1.00 0.00 98 GLU A N 8
ATOM 19292 C CA . GLU A 1 77 ? 8.900 -1.478 -19.530 1.00 0.00 98 GLU A CA 8
ATOM 19293 C C . GLU A 1 77 ? 9.447 -0.336 -20.382 1.00 0.00 98 GLU A C 8
ATOM 19294 O O . GLU A 1 77 ? 9.909 -0.549 -21.501 1.00 0.00 98 GLU A O 8
ATOM 19306 N N . LYS A 1 78 ? 9.378 0.869 -19.850 1.00 0.00 99 LYS A N 8
ATOM 19307 C CA . LYS A 1 78 ? 9.854 2.044 -20.569 1.00 0.00 99 LYS A CA 8
ATOM 19308 C C . LYS A 1 78 ? 11.370 2.069 -20.612 1.00 0.00 99 LYS A C 8
ATOM 19309 O O . LYS A 1 78 ? 11.962 2.817 -21.385 1.00 0.00 99 LYS A O 8
ATOM 19328 N N . LEU A 1 79 ? 11.994 1.237 -19.776 1.00 0.00 100 LEU A N 8
ATOM 19329 C CA . LEU A 1 79 ? 13.457 1.147 -19.718 1.00 0.00 100 LEU A CA 8
ATOM 19330 C C . LEU A 1 79 ? 13.961 -0.028 -20.509 1.00 0.00 100 LEU A C 8
ATOM 19331 O O . LEU A 1 79 ? 15.160 -0.210 -20.654 1.00 0.00 100 LEU A O 8
ATOM 19347 N N . LYS A 1 80 ? 13.057 -0.819 -21.024 1.00 0.00 101 LYS A N 8
ATOM 19348 C CA . LYS A 1 80 ? 13.450 -1.977 -21.799 1.00 0.00 101 LYS A CA 8
ATOM 19349 C C . LYS A 1 80 ? 14.478 -1.607 -22.865 1.00 0.00 101 LYS A C 8
ATOM 19350 O O . LYS A 1 80 ? 15.678 -1.787 -22.661 1.00 0.00 101 LYS A O 8
ATOM 19369 N N . LYS A 1 81 ? 13.999 -1.116 -24.002 1.00 0.00 102 LYS A N 8
ATOM 19370 C CA . LYS A 1 81 ? 14.876 -0.757 -25.080 1.00 0.00 102 LYS A CA 8
ATOM 19371 C C . LYS A 1 81 ? 15.806 0.371 -24.665 1.00 0.00 102 LYS A C 8
ATOM 19372 O O . LYS A 1 81 ? 17.001 0.338 -24.953 1.00 0.00 102 LYS A O 8
ATOM 19391 N N . SER A 1 82 ? 15.249 1.374 -24.001 1.00 0.00 103 SER A N 8
ATOM 19392 C CA . SER A 1 82 ? 16.051 2.520 -23.576 1.00 0.00 103 SER A CA 8
ATOM 19393 C C . SER A 1 82 ? 17.182 2.078 -22.660 1.00 0.00 103 SER A C 8
ATOM 19394 O O . SER A 1 82 ? 18.342 2.418 -22.886 1.00 0.00 103 SER A O 8
ATOM 19402 N N . GLY A 1 83 ? 16.841 1.313 -21.631 1.00 0.00 104 GLY A N 8
ATOM 19403 C CA . GLY A 1 83 ? 17.842 0.822 -20.685 1.00 0.00 104 GLY A CA 8
ATOM 19404 C C . GLY A 1 83 ? 18.739 1.953 -20.194 1.00 0.00 104 GLY A C 8
ATOM 19405 O O . GLY A 1 83 ? 19.788 1.713 -19.598 1.00 0.00 104 GLY A O 8
ATOM 19409 N N . SER A 1 84 ? 18.320 3.189 -20.453 1.00 0.00 105 SER A N 8
ATOM 19410 C CA . SER A 1 84 ? 19.093 4.354 -20.038 1.00 0.00 105 SER A CA 8
ATOM 19411 C C . SER A 1 84 ? 18.946 4.583 -18.542 1.00 0.00 105 SER A C 8
ATOM 19412 O O . SER A 1 84 ? 17.879 4.963 -18.062 1.00 0.00 105 SER A O 8
ATOM 19420 N N . SER A 1 85 ? 20.025 4.345 -17.810 1.00 0.00 106 SER A N 8
ATOM 19421 C CA . SER A 1 85 ? 20.011 4.522 -16.360 1.00 0.00 106 SER A CA 8
ATOM 19422 C C . SER A 1 85 ? 19.537 5.926 -16.001 1.00 0.00 106 SER A C 8
ATOM 19423 O O . SER A 1 85 ? 19.098 6.177 -14.879 1.00 0.00 106 SER A O 8
ATOM 19431 N N . GLY A 1 86 ? 19.625 6.839 -16.967 1.00 0.00 107 GLY A N 8
ATOM 19432 C CA . GLY A 1 86 ? 19.196 8.214 -16.741 1.00 0.00 107 GLY A CA 8
ATOM 19433 C C . GLY A 1 86 ? 17.697 8.278 -16.458 1.00 0.00 107 GLY A C 8
ATOM 19434 O O . GLY A 1 86 ? 17.266 8.863 -15.465 1.00 0.00 107 GLY A O 8
ATOM 19438 N N . ALA A 1 87 ? 16.909 7.666 -17.336 1.00 0.00 108 ALA A N 8
ATOM 19439 C CA . ALA A 1 87 ? 15.458 7.657 -17.171 1.00 0.00 108 ALA A CA 8
ATOM 19440 C C . ALA A 1 87 ? 15.081 6.949 -15.876 1.00 0.00 108 ALA A C 8
ATOM 19441 O O . ALA A 1 87 ? 14.129 7.337 -15.197 1.00 0.00 108 ALA A O 8
ATOM 19448 N N . PHE A 1 88 ? 15.833 5.908 -15.539 1.00 0.00 109 PHE A N 8
ATOM 19449 C CA . PHE A 1 88 ? 15.563 5.160 -14.322 1.00 0.00 109 PHE A CA 8
ATOM 19450 C C . PHE A 1 88 ? 15.661 6.069 -13.099 1.00 0.00 109 PHE A C 8
ATOM 19451 O O . PHE A 1 88 ? 14.764 6.080 -12.255 1.00 0.00 109 PHE A O 8
ATOM 19468 N N . SER A 1 89 ? 16.755 6.819 -12.999 1.00 0.00 110 SER A N 8
ATOM 19469 C CA . SER A 1 89 ? 16.963 7.707 -11.860 1.00 0.00 110 SER A CA 8
ATOM 19470 C C . SER A 1 89 ? 15.696 8.506 -11.570 1.00 0.00 110 SER A C 8
ATOM 19471 O O . SER A 1 89 ? 15.274 8.632 -10.421 1.00 0.00 110 SER A O 8
ATOM 19479 N N . ALA A 1 90 ? 15.087 9.024 -12.628 1.00 0.00 111 ALA A N 8
ATOM 19480 C CA . ALA A 1 90 ? 13.854 9.788 -12.492 1.00 0.00 111 ALA A CA 8
ATOM 19481 C C . ALA A 1 90 ? 12.703 8.872 -12.107 1.00 0.00 111 ALA A C 8
ATOM 19482 O O . ALA A 1 90 ? 11.803 9.272 -11.383 1.00 0.00 111 ALA A O 8
ATOM 19489 N N . MET A 1 91 ? 12.726 7.647 -12.621 1.00 0.00 112 MET A N 8
ATOM 19490 C CA . MET A 1 91 ? 11.655 6.700 -12.331 1.00 0.00 112 MET A CA 8
ATOM 19491 C C . MET A 1 91 ? 11.640 6.312 -10.856 1.00 0.00 112 MET A C 8
ATOM 19492 O O . MET A 1 91 ? 10.599 6.352 -10.199 1.00 0.00 112 MET A O 8
ATOM 19506 N N . TYR A 1 92 ? 12.804 5.909 -10.358 1.00 0.00 113 TYR A N 8
ATOM 19507 C CA . TYR A 1 92 ? 12.930 5.491 -8.974 1.00 0.00 113 TYR A CA 8
ATOM 19508 C C . TYR A 1 92 ? 12.704 6.667 -8.043 1.00 0.00 113 TYR A C 8
ATOM 19509 O O . TYR A 1 92 ? 12.117 6.518 -6.981 1.00 0.00 113 TYR A O 8
ATOM 19527 N N . ASP A 1 93 ? 13.181 7.839 -8.442 1.00 0.00 114 ASP A N 8
ATOM 19528 C CA . ASP A 1 93 ? 13.035 9.044 -7.622 1.00 0.00 114 ASP A CA 8
ATOM 19529 C C . ASP A 1 93 ? 11.655 9.106 -6.973 1.00 0.00 114 ASP A C 8
ATOM 19530 O O . ASP A 1 93 ? 11.496 9.635 -5.873 1.00 0.00 114 ASP A O 8
ATOM 19539 N N . LEU A 1 94 ? 10.660 8.565 -7.661 1.00 0.00 115 LEU A N 8
ATOM 19540 C CA . LEU A 1 94 ? 9.294 8.557 -7.158 1.00 0.00 115 LEU A CA 8
ATOM 19541 C C . LEU A 1 94 ? 9.144 7.663 -5.963 1.00 0.00 115 LEU A C 8
ATOM 19542 O O . LEU A 1 94 ? 8.455 8.013 -5.013 1.00 0.00 115 LEU A O 8
ATOM 19558 N N . MET A 1 95 ? 9.784 6.514 -6.020 1.00 0.00 116 MET A N 8
ATOM 19559 C CA . MET A 1 95 ? 9.708 5.550 -4.929 1.00 0.00 116 MET A CA 8
ATOM 19560 C C . MET A 1 95 ? 9.874 6.235 -3.584 1.00 0.00 116 MET A C 8
ATOM 19561 O O . MET A 1 95 ? 9.540 5.662 -2.558 1.00 0.00 116 MET A O 8
ATOM 19575 N N . ILE A 1 96 ? 10.395 7.458 -3.591 1.00 0.00 117 ILE A N 8
ATOM 19576 C CA . ILE A 1 96 ? 10.608 8.228 -2.367 1.00 0.00 117 ILE A CA 8
ATOM 19577 C C . ILE A 1 96 ? 9.547 9.305 -2.205 1.00 0.00 117 ILE A C 8
ATOM 19578 O O . ILE A 1 96 ? 8.993 9.477 -1.122 1.00 0.00 117 ILE A O 8
ATOM 19594 N N . ASP A 1 97 ? 9.280 10.035 -3.278 1.00 0.00 118 ASP A N 8
ATOM 19595 C CA . ASP A 1 97 ? 8.302 11.110 -3.236 1.00 0.00 118 ASP A CA 8
ATOM 19596 C C . ASP A 1 97 ? 6.908 10.573 -2.985 1.00 0.00 118 ASP A C 8
ATOM 19597 O O . ASP A 1 97 ? 6.089 11.238 -2.356 1.00 0.00 118 ASP A O 8
ATOM 19606 N N . VAL A 1 98 ? 6.628 9.378 -3.490 1.00 0.00 119 VAL A N 8
ATOM 19607 C CA . VAL A 1 98 ? 5.312 8.768 -3.319 1.00 0.00 119 VAL A CA 8
ATOM 19608 C C . VAL A 1 98 ? 5.252 7.922 -2.048 1.00 0.00 119 VAL A C 8
ATOM 19609 O O . VAL A 1 98 ? 4.170 7.623 -1.546 1.00 0.00 119 VAL A O 8
ATOM 19622 N N . SER A 1 99 ? 6.420 7.525 -1.547 1.00 0.00 120 SER A N 8
ATOM 19623 C CA . SER A 1 99 ? 6.484 6.693 -0.346 1.00 0.00 120 SER A CA 8
ATOM 19624 C C . SER A 1 99 ? 6.278 7.528 0.905 1.00 0.00 120 SER A C 8
ATOM 19625 O O . SER A 1 99 ? 5.781 7.028 1.902 1.00 0.00 120 SER A O 8
ATOM 19633 N N . LYS A 1 100 ? 6.662 8.792 0.847 1.00 0.00 121 LYS A N 8
ATOM 19634 C CA . LYS A 1 100 ? 6.509 9.683 1.991 1.00 0.00 121 LYS A CA 8
ATOM 19635 C C . LYS A 1 100 ? 5.028 9.865 2.331 1.00 0.00 121 LYS A C 8
ATOM 19636 O O . LYS A 1 100 ? 4.600 9.528 3.438 1.00 0.00 121 LYS A O 8
ATOM 19655 N N . PRO A 1 101 ? 4.250 10.412 1.418 1.00 0.00 122 PRO A N 8
ATOM 19656 C CA . PRO A 1 101 ? 2.798 10.653 1.652 1.00 0.00 122 PRO A CA 8
ATOM 19657 C C . PRO A 1 101 ? 2.032 9.360 1.847 1.00 0.00 122 PRO A C 8
ATOM 19658 O O . PRO A 1 101 ? 1.166 9.266 2.716 1.00 0.00 122 PRO A O 8
ATOM 19669 N N . LEU A 1 102 ? 2.348 8.369 1.019 1.00 0.00 123 LEU A N 8
ATOM 19670 C CA . LEU A 1 102 ? 1.657 7.095 1.092 1.00 0.00 123 LEU A CA 8
ATOM 19671 C C . LEU A 1 102 ? 1.537 6.635 2.539 1.00 0.00 123 LEU A C 8
ATOM 19672 O O . LEU A 1 102 ? 0.612 5.925 2.893 1.00 0.00 123 LEU A O 8
ATOM 19688 N N . GLU A 1 103 ? 2.457 7.063 3.375 1.00 0.00 124 GLU A N 8
ATOM 19689 C CA . GLU A 1 103 ? 2.427 6.693 4.790 1.00 0.00 124 GLU A CA 8
ATOM 19690 C C . GLU A 1 103 ? 1.036 6.917 5.390 1.00 0.00 124 GLU A C 8
ATOM 19691 O O . GLU A 1 103 ? 0.754 6.477 6.505 1.00 0.00 124 GLU A O 8
ATOM 19703 N N . GLU A 1 104 ? 0.184 7.619 4.652 1.00 0.00 125 GLU A N 8
ATOM 19704 C CA . GLU A 1 104 ? -1.164 7.905 5.109 1.00 0.00 125 GLU A CA 8
ATOM 19705 C C . GLU A 1 104 ? -2.022 6.656 5.120 1.00 0.00 125 GLU A C 8
ATOM 19706 O O . GLU A 1 104 ? -3.090 6.648 5.727 1.00 0.00 125 GLU A O 8
ATOM 19718 N N . ILE A 1 105 ? -1.560 5.596 4.449 1.00 0.00 126 ILE A N 8
ATOM 19719 C CA . ILE A 1 105 ? -2.302 4.334 4.385 1.00 0.00 126 ILE A CA 8
ATOM 19720 C C . ILE A 1 105 ? -1.537 3.224 5.103 1.00 0.00 126 ILE A C 8
ATOM 19721 O O . ILE A 1 105 ? -2.033 2.113 5.279 1.00 0.00 126 ILE A O 8
ATOM 19737 N N . GLY A 1 106 ? -0.334 3.525 5.531 1.00 0.00 127 GLY A N 8
ATOM 19738 C CA . GLY A 1 106 ? 0.460 2.536 6.237 1.00 0.00 127 GLY A CA 8
ATOM 19739 C C . GLY A 1 106 ? 0.896 1.385 5.339 1.00 0.00 127 GLY A C 8
ATOM 19740 O O . GLY A 1 106 ? 0.723 0.228 5.695 1.00 0.00 127 GLY A O 8
ATOM 19744 N N . ILE A 1 107 ? 1.483 1.709 4.186 1.00 0.00 128 ILE A N 8
ATOM 19745 C CA . ILE A 1 107 ? 1.988 0.702 3.242 1.00 0.00 128 ILE A CA 8
ATOM 19746 C C . ILE A 1 107 ? 3.494 0.912 3.056 1.00 0.00 128 ILE A C 8
ATOM 19747 O O . ILE A 1 107 ? 4.150 0.189 2.320 1.00 0.00 128 ILE A O 8
ATOM 19763 N N . GLN A 1 108 ? 4.052 1.888 3.730 1.00 0.00 129 GLN A N 8
ATOM 19764 C CA . GLN A 1 108 ? 5.485 2.127 3.598 1.00 0.00 129 GLN A CA 8
ATOM 19765 C C . GLN A 1 108 ? 6.314 0.869 3.916 1.00 0.00 129 GLN A C 8
ATOM 19766 O O . GLN A 1 108 ? 7.529 0.949 4.062 1.00 0.00 129 GLN A O 8
ATOM 19780 N N . LYS A 1 109 ? 5.657 -0.295 3.989 1.00 0.00 130 LYS A N 8
ATOM 19781 C CA . LYS A 1 109 ? 6.324 -1.562 4.238 1.00 0.00 130 LYS A CA 8
ATOM 19782 C C . LYS A 1 109 ? 6.646 -2.258 2.928 1.00 0.00 130 LYS A C 8
ATOM 19783 O O . LYS A 1 109 ? 7.804 -2.557 2.648 1.00 0.00 130 LYS A O 8
ATOM 19802 N N . MET A 1 110 ? 5.609 -2.528 2.136 1.00 0.00 131 MET A N 8
ATOM 19803 C CA . MET A 1 110 ? 5.806 -3.215 0.860 1.00 0.00 131 MET A CA 8
ATOM 19804 C C . MET A 1 110 ? 6.790 -2.449 0.002 1.00 0.00 131 MET A C 8
ATOM 19805 O O . MET A 1 110 ? 7.662 -3.041 -0.632 1.00 0.00 131 MET A O 8
ATOM 19819 N N . THR A 1 111 ? 6.655 -1.130 0.001 1.00 0.00 132 THR A N 8
ATOM 19820 C CA . THR A 1 111 ? 7.553 -0.286 -0.775 1.00 0.00 132 THR A CA 8
ATOM 19821 C C . THR A 1 111 ? 8.970 -0.431 -0.257 1.00 0.00 132 THR A C 8
ATOM 19822 O O . THR A 1 111 ? 9.876 -0.672 -1.019 1.00 0.00 132 THR A O 8
ATOM 19833 N N . GLY A 1 112 ? 9.141 -0.282 1.051 1.00 0.00 133 GLY A N 8
ATOM 19834 C CA . GLY A 1 112 ? 10.481 -0.398 1.656 1.00 0.00 133 GLY A CA 8
ATOM 19835 C C . GLY A 1 112 ? 11.249 -1.593 1.076 1.00 0.00 133 GLY A C 8
ATOM 19836 O O . GLY A 1 112 ? 12.478 -1.668 1.167 1.00 0.00 133 GLY A O 8
ATOM 19840 N N . THR A 1 113 ? 10.510 -2.518 0.471 1.00 0.00 134 THR A N 8
ATOM 19841 C CA . THR A 1 113 ? 11.108 -3.699 -0.133 1.00 0.00 134 THR A CA 8
ATOM 19842 C C . THR A 1 113 ? 11.977 -3.316 -1.338 1.00 0.00 134 THR A C 8
ATOM 19843 O O . THR A 1 113 ? 12.906 -4.030 -1.707 1.00 0.00 134 THR A O 8
ATOM 19854 N N . VAL A 1 114 ? 11.641 -2.200 -1.961 1.00 0.00 135 VAL A N 8
ATOM 19855 C CA . VAL A 1 114 ? 12.365 -1.739 -3.137 1.00 0.00 135 VAL A CA 8
ATOM 19856 C C . VAL A 1 114 ? 13.840 -1.525 -2.820 1.00 0.00 135 VAL A C 8
ATOM 19857 O O . VAL A 1 114 ? 14.710 -1.920 -3.597 1.00 0.00 135 VAL A O 8
ATOM 19870 N N . LYS A 1 115 ? 14.124 -0.890 -1.686 1.00 0.00 136 LYS A N 8
ATOM 19871 C CA . LYS A 1 115 ? 15.494 -0.614 -1.296 1.00 0.00 136 LYS A CA 8
ATOM 19872 C C . LYS A 1 115 ? 16.303 -1.897 -1.222 1.00 0.00 136 LYS A C 8
ATOM 19873 O O . LYS A 1 115 ? 17.319 -2.036 -1.899 1.00 0.00 136 LYS A O 8
ATOM 19892 N N . GLU A 1 116 ? 15.851 -2.828 -0.398 1.00 0.00 137 GLU A N 8
ATOM 19893 C CA . GLU A 1 116 ? 16.552 -4.096 -0.238 1.00 0.00 137 GLU A CA 8
ATOM 19894 C C . GLU A 1 116 ? 16.524 -4.895 -1.536 1.00 0.00 137 GLU A C 8
ATOM 19895 O O . GLU A 1 116 ? 17.501 -5.555 -1.894 1.00 0.00 137 GLU A O 8
ATOM 19907 N N . ALA A 1 117 ? 15.399 -4.830 -2.238 1.00 0.00 138 ALA A N 8
ATOM 19908 C CA . ALA A 1 117 ? 15.255 -5.551 -3.493 1.00 0.00 138 ALA A CA 8
ATOM 19909 C C . ALA A 1 117 ? 16.237 -5.017 -4.529 1.00 0.00 138 ALA A C 8
ATOM 19910 O O . ALA A 1 117 ? 16.789 -5.776 -5.309 1.00 0.00 138 ALA A O 8
ATOM 19917 N N . ALA A 1 118 ? 16.454 -3.703 -4.520 1.00 0.00 139 ALA A N 8
ATOM 19918 C CA . ALA A 1 118 ? 17.372 -3.080 -5.466 1.00 0.00 139 ALA A CA 8
ATOM 19919 C C . ALA A 1 118 ? 18.786 -3.588 -5.222 1.00 0.00 139 ALA A C 8
ATOM 19920 O O . ALA A 1 118 ? 19.550 -3.818 -6.159 1.00 0.00 139 ALA A O 8
ATOM 19927 N N . GLN A 1 119 ? 19.124 -3.755 -3.952 1.00 0.00 140 GLN A N 8
ATOM 19928 C CA . GLN A 1 119 ? 20.451 -4.225 -3.598 1.00 0.00 140 GLN A CA 8
ATOM 19929 C C . GLN A 1 119 ? 20.698 -5.612 -4.170 1.00 0.00 140 GLN A C 8
ATOM 19930 O O . GLN A 1 119 ? 21.833 -5.976 -4.471 1.00 0.00 140 GLN A O 8
ATOM 19944 N N . LYS A 1 120 ? 19.629 -6.387 -4.311 1.00 0.00 141 LYS A N 8
ATOM 19945 C CA . LYS A 1 120 ? 19.732 -7.742 -4.842 1.00 0.00 141 LYS A CA 8
ATOM 19946 C C . LYS A 1 120 ? 19.500 -7.744 -6.338 1.00 0.00 141 LYS A C 8
ATOM 19947 O O . LYS A 1 120 ? 20.256 -8.354 -7.094 1.00 0.00 141 LYS A O 8
ATOM 19966 N N . THR A 1 121 ? 18.432 -7.071 -6.766 1.00 0.00 142 THR A N 8
ATOM 19967 C CA . THR A 1 121 ? 18.094 -7.023 -8.184 1.00 0.00 142 THR A CA 8
ATOM 19968 C C . THR A 1 121 ? 18.773 -5.832 -8.870 1.00 0.00 142 THR A C 8
ATOM 19969 O O . THR A 1 121 ? 18.900 -4.762 -8.277 1.00 0.00 142 THR A O 8
ATOM 19980 N N . PRO A 1 122 ? 19.203 -5.985 -10.105 1.00 0.00 143 PRO A N 8
ATOM 19981 C CA . PRO A 1 122 ? 19.867 -4.886 -10.854 1.00 0.00 143 PRO A CA 8
ATOM 19982 C C . PRO A 1 122 ? 18.872 -3.853 -11.380 1.00 0.00 143 PRO A C 8
ATOM 19983 O O . PRO A 1 122 ? 18.382 -3.970 -12.498 1.00 0.00 143 PRO A O 8
ATOM 19994 N N . ALA A 1 123 ? 18.600 -2.831 -10.581 1.00 0.00 144 ALA A N 8
ATOM 19995 C CA . ALA A 1 123 ? 17.678 -1.768 -10.987 1.00 0.00 144 ALA A CA 8
ATOM 19996 C C . ALA A 1 123 ? 18.304 -0.914 -12.102 1.00 0.00 144 ALA A C 8
ATOM 19997 O O . ALA A 1 123 ? 17.928 0.235 -12.314 1.00 0.00 144 ALA A O 8
ATOM 20004 N N . THR A 1 124 ? 19.283 -1.497 -12.781 1.00 0.00 145 THR A N 8
ATOM 20005 C CA . THR A 1 124 ? 19.990 -0.793 -13.860 1.00 0.00 145 THR A CA 8
ATOM 20006 C C . THR A 1 124 ? 19.309 -1.043 -15.195 1.00 0.00 145 THR A C 8
ATOM 20007 O O . THR A 1 124 ? 19.830 -0.661 -16.246 1.00 0.00 145 THR A O 8
ATOM 20018 N N . THR A 1 125 ? 18.140 -1.682 -15.159 1.00 0.00 146 THR A N 8
ATOM 20019 C CA . THR A 1 125 ? 17.400 -1.963 -16.390 1.00 0.00 146 THR A CA 8
ATOM 20020 C C . THR A 1 125 ? 15.957 -2.337 -16.080 1.00 0.00 146 THR A C 8
ATOM 20021 O O . THR A 1 125 ? 15.603 -2.547 -14.929 1.00 0.00 146 THR A O 8
ATOM 20032 N N . ALA A 1 126 ? 15.130 -2.416 -17.118 1.00 0.00 147 ALA A N 8
ATOM 20033 C CA . ALA A 1 126 ? 13.731 -2.763 -16.933 1.00 0.00 147 ALA A CA 8
ATOM 20034 C C . ALA A 1 126 ? 13.581 -4.152 -16.343 1.00 0.00 147 ALA A C 8
ATOM 20035 O O . ALA A 1 126 ? 13.043 -4.304 -15.252 1.00 0.00 147 ALA A O 8
ATOM 20042 N N . ASP A 1 127 ? 14.062 -5.169 -17.065 1.00 0.00 148 ASP A N 8
ATOM 20043 C CA . ASP A 1 127 ? 13.959 -6.557 -16.607 1.00 0.00 148 ASP A CA 8
ATOM 20044 C C . ASP A 1 127 ? 14.304 -6.667 -15.127 1.00 0.00 148 ASP A C 8
ATOM 20045 O O . ASP A 1 127 ? 13.605 -7.335 -14.364 1.00 0.00 148 ASP A O 8
ATOM 20054 N N . GLY A 1 128 ? 15.374 -6.009 -14.723 1.00 0.00 149 GLY A N 8
ATOM 20055 C CA . GLY A 1 128 ? 15.792 -6.045 -13.338 1.00 0.00 149 GLY A CA 8
ATOM 20056 C C . GLY A 1 128 ? 14.710 -5.489 -12.430 1.00 0.00 149 GLY A C 8
ATOM 20057 O O . GLY A 1 128 ? 14.567 -5.930 -11.299 1.00 0.00 149 GLY A O 8
ATOM 20061 N N . ILE A 1 129 ? 13.963 -4.507 -12.924 1.00 0.00 150 ILE A N 8
ATOM 20062 C CA . ILE A 1 129 ? 12.891 -3.882 -12.136 1.00 0.00 150 ILE A CA 8
ATOM 20063 C C . ILE A 1 129 ? 11.583 -4.642 -12.292 1.00 0.00 150 ILE A C 8
ATOM 20064 O O . ILE A 1 129 ? 10.670 -4.511 -11.480 1.00 0.00 150 ILE A O 8
ATOM 20080 N N . ILE A 1 130 ? 11.500 -5.442 -13.335 1.00 0.00 151 ILE A N 8
ATOM 20081 C CA . ILE A 1 130 ? 10.298 -6.220 -13.587 1.00 0.00 151 ILE A CA 8
ATOM 20082 C C . ILE A 1 130 ? 10.092 -7.249 -12.495 1.00 0.00 151 ILE A C 8
ATOM 20083 O O . ILE A 1 130 ? 8.973 -7.461 -12.035 1.00 0.00 151 ILE A O 8
ATOM 20099 N N . ALA A 1 131 ? 11.174 -7.898 -12.097 1.00 0.00 152 ALA A N 8
ATOM 20100 C CA . ALA A 1 131 ? 11.101 -8.914 -11.066 1.00 0.00 152 ALA A CA 8
ATOM 20101 C C . ALA A 1 131 ? 10.781 -8.273 -9.724 1.00 0.00 152 ALA A C 8
ATOM 20102 O O . ALA A 1 131 ? 10.073 -8.846 -8.896 1.00 0.00 152 ALA A O 8
ATOM 20109 N N . ILE A 1 132 ? 11.327 -7.080 -9.515 1.00 0.00 153 ILE A N 8
ATOM 20110 C CA . ILE A 1 132 ? 11.108 -6.378 -8.261 1.00 0.00 153 ILE A CA 8
ATOM 20111 C C . ILE A 1 132 ? 9.612 -6.204 -8.005 1.00 0.00 153 ILE A C 8
ATOM 20112 O O . ILE A 1 132 ? 9.184 -6.023 -6.865 1.00 0.00 153 ILE A O 8
ATOM 20128 N N . ALA A 1 133 ? 8.829 -6.239 -9.073 1.00 0.00 154 ALA A N 8
ATOM 20129 C CA . ALA A 1 133 ? 7.388 -6.078 -8.958 1.00 0.00 154 ALA A CA 8
ATOM 20130 C C . ALA A 1 133 ? 6.774 -7.255 -8.219 1.00 0.00 154 ALA A C 8
ATOM 20131 O O . ALA A 1 133 ? 5.834 -7.089 -7.443 1.00 0.00 154 ALA A O 8
ATOM 20138 N N . GLN A 1 134 ? 7.305 -8.449 -8.474 1.00 0.00 155 GLN A N 8
ATOM 20139 C CA . GLN A 1 134 ? 6.794 -9.659 -7.832 1.00 0.00 155 GLN A CA 8
ATOM 20140 C C . GLN A 1 134 ? 7.429 -9.856 -6.458 1.00 0.00 155 GLN A C 8
ATOM 20141 O O . GLN A 1 134 ? 6.873 -10.540 -5.600 1.00 0.00 155 GLN A O 8
ATOM 20155 N N . ALA A 1 135 ? 8.597 -9.253 -6.259 1.00 0.00 156 ALA A N 8
ATOM 20156 C CA . ALA A 1 135 ? 9.298 -9.376 -4.985 1.00 0.00 156 ALA A CA 8
ATOM 20157 C C . ALA A 1 135 ? 8.482 -8.753 -3.859 1.00 0.00 156 ALA A C 8
ATOM 20158 O O . ALA A 1 135 ? 8.416 -9.292 -2.758 1.00 0.00 156 ALA A O 8
ATOM 20165 N N . MET A 1 136 ? 7.862 -7.612 -4.145 1.00 0.00 157 MET A N 8
ATOM 20166 C CA . MET A 1 136 ? 7.046 -6.918 -3.147 1.00 0.00 157 MET A CA 8
ATOM 20167 C C . MET A 1 136 ? 5.640 -7.507 -3.105 1.00 0.00 157 MET A C 8
ATOM 20168 O O . MET A 1 136 ? 4.910 -7.329 -2.130 1.00 0.00 157 MET A O 8
ATOM 20182 N N . GLU A 1 137 ? 5.260 -8.189 -4.181 1.00 0.00 158 GLU A N 8
ATOM 20183 C CA . GLU A 1 137 ? 3.933 -8.783 -4.266 1.00 0.00 158 GLU A CA 8
ATOM 20184 C C . GLU A 1 137 ? 3.766 -9.890 -3.231 1.00 0.00 158 GLU A C 8
ATOM 20185 O O . GLU A 1 137 ? 2.670 -10.112 -2.716 1.00 0.00 158 GLU A O 8
ATOM 20197 N N . ASP A 1 138 ? 4.857 -10.577 -2.939 1.00 0.00 159 ASP A N 8
ATOM 20198 C CA . ASP A 1 138 ? 4.825 -11.663 -1.969 1.00 0.00 159 ASP A CA 8
ATOM 20199 C C . ASP A 1 138 ? 4.443 -11.140 -0.588 1.00 0.00 159 ASP A C 8
ATOM 20200 O O . ASP A 1 138 ? 3.849 -11.859 0.214 1.00 0.00 159 ASP A O 8
ATOM 20209 N N . LYS A 1 139 ? 4.798 -9.888 -0.311 1.00 0.00 160 LYS A N 8
ATOM 20210 C CA . LYS A 1 139 ? 4.489 -9.287 0.980 1.00 0.00 160 LYS A CA 8
ATOM 20211 C C . LYS A 1 139 ? 2.992 -9.034 1.123 1.00 0.00 160 LYS A C 8
ATOM 20212 O O . LYS A 1 139 ? 2.417 -9.227 2.195 1.00 0.00 160 LYS A O 8
ATOM 20231 N N . LEU A 1 140 ? 2.379 -8.586 0.040 1.00 0.00 161 LEU A N 8
ATOM 20232 C CA . LEU A 1 140 ? 0.956 -8.293 0.061 1.00 0.00 161 LEU A CA 8
ATOM 20233 C C . LEU A 1 140 ? 0.157 -9.525 0.443 1.00 0.00 161 LEU A C 8
ATOM 20234 O O . LEU A 1 140 ? -0.880 -9.429 1.079 1.00 0.00 161 LEU A O 8
ATOM 20250 N N . ASN A 1 141 ? 0.664 -10.674 0.061 1.00 0.00 162 ASN A N 8
ATOM 20251 C CA . ASN A 1 141 ? -0.008 -11.935 0.377 1.00 0.00 162 ASN A CA 8
ATOM 20252 C C . ASN A 1 141 ? 0.098 -12.255 1.868 1.00 0.00 162 ASN A C 8
ATOM 20253 O O . ASN A 1 141 ? -0.800 -12.864 2.447 1.00 0.00 162 ASN A O 8
ATOM 20264 N N . ASN A 1 142 ? 1.216 -11.871 2.472 1.00 0.00 163 ASN A N 8
ATOM 20265 C CA . ASN A 1 142 ? 1.446 -12.140 3.884 1.00 0.00 163 ASN A CA 8
ATOM 20266 C C . ASN A 1 142 ? 0.520 -11.321 4.764 1.00 0.00 163 ASN A C 8
ATOM 20267 O O . ASN A 1 142 ? -0.006 -11.820 5.759 1.00 0.00 163 ASN A O 8
ATOM 20278 N N . VAL A 1 143 ? 0.328 -10.053 4.404 1.00 0.00 164 VAL A N 8
ATOM 20279 C CA . VAL A 1 143 ? -0.531 -9.162 5.176 1.00 0.00 164 VAL A CA 8
ATOM 20280 C C . VAL A 1 143 ? -1.996 -9.339 4.796 1.00 0.00 164 VAL A C 8
ATOM 20281 O O . VAL A 1 143 ? -2.879 -9.298 5.647 1.00 0.00 164 VAL A O 8
ATOM 20294 N N . ASN A 1 144 ? -2.250 -9.541 3.510 1.00 0.00 165 ASN A N 8
ATOM 20295 C CA . ASN A 1 144 ? -3.621 -9.712 3.032 1.00 0.00 165 ASN A CA 8
ATOM 20296 C C . ASN A 1 144 ? -4.361 -10.728 3.890 1.00 0.00 165 ASN A C 8
ATOM 20297 O O . ASN A 1 144 ? -5.583 -10.674 4.008 1.00 0.00 165 ASN A O 8
ATOM 20308 N N . LYS A 1 145 ? -3.621 -11.659 4.474 1.00 0.00 166 LYS A N 8
ATOM 20309 C CA . LYS A 1 145 ? -4.237 -12.683 5.309 1.00 0.00 166 LYS A CA 8
ATOM 20310 C C . LYS A 1 145 ? -4.460 -12.170 6.720 1.00 0.00 166 LYS A C 8
ATOM 20311 O O . LYS A 1 145 ? -5.592 -11.995 7.145 1.00 0.00 166 LYS A O 8
ATOM 20330 N N . LYS A 1 146 ? -3.377 -11.926 7.448 1.00 0.00 167 LYS A N 8
ATOM 20331 C CA . LYS A 1 146 ? -3.481 -11.446 8.820 1.00 0.00 167 LYS A CA 8
ATOM 20332 C C . LYS A 1 146 ? -4.392 -10.237 8.905 1.00 0.00 167 LYS A C 8
ATOM 20333 O O . LYS A 1 146 ? -5.177 -10.118 9.844 1.00 0.00 167 LYS A O 8
ATOM 20352 N N . GLN A 1 147 ? -4.304 -9.337 7.933 1.00 0.00 168 GLN A N 8
ATOM 20353 C CA . GLN A 1 147 ? -5.124 -8.140 7.914 1.00 0.00 168 GLN A CA 8
ATOM 20354 C C . GLN A 1 147 ? -6.584 -8.485 7.670 1.00 0.00 168 GLN A C 8
ATOM 20355 O O . GLN A 1 147 ? -7.449 -8.156 8.478 1.00 0.00 168 GLN A O 8
ATOM 20369 N N . HIS A 1 148 ? -6.855 -9.141 6.551 1.00 0.00 169 HIS A N 8
ATOM 20370 C CA . HIS A 1 148 ? -8.223 -9.512 6.211 1.00 0.00 169 HIS A CA 8
ATOM 20371 C C . HIS A 1 148 ? -8.800 -10.460 7.258 1.00 0.00 169 HIS A C 8
ATOM 20372 O O . HIS A 1 148 ? -9.973 -10.370 7.615 1.00 0.00 169 HIS A O 8
ATOM 20387 N N . ASP A 1 149 ? -7.967 -11.370 7.741 1.00 0.00 170 ASP A N 8
ATOM 20388 C CA . ASP A 1 149 ? -8.397 -12.339 8.741 1.00 0.00 170 ASP A CA 8
ATOM 20389 C C . ASP A 1 149 ? -8.955 -11.616 9.961 1.00 0.00 170 ASP A C 8
ATOM 20390 O O . ASP A 1 149 ? -9.688 -12.199 10.759 1.00 0.00 170 ASP A O 8
ATOM 20399 N N . ALA A 1 150 ? -8.609 -10.341 10.097 1.00 0.00 171 ALA A N 8
ATOM 20400 C CA . ALA A 1 150 ? -9.085 -9.549 11.219 1.00 0.00 171 ALA A CA 8
ATOM 20401 C C . ALA A 1 150 ? -10.594 -9.368 11.130 1.00 0.00 171 ALA A C 8
ATOM 20402 O O . ALA A 1 150 ? -11.294 -9.362 12.140 1.00 0.00 171 ALA A O 8
ATOM 20409 N N . LEU A 1 151 ? -11.086 -9.208 9.909 1.00 0.00 172 LEU A N 8
ATOM 20410 C CA . LEU A 1 151 ? -12.508 -9.018 9.697 1.00 0.00 172 LEU A CA 8
ATOM 20411 C C . LEU A 1 151 ? -13.284 -10.254 10.130 1.00 0.00 172 LEU A C 8
ATOM 20412 O O . LEU A 1 151 ? -14.432 -10.163 10.564 1.00 0.00 172 LEU A O 8
ATOM 20428 N N . LYS A 1 152 ? -12.657 -11.409 9.995 1.00 0.00 173 LYS A N 8
ATOM 20429 C CA . LYS A 1 152 ? -13.299 -12.663 10.364 1.00 0.00 173 LYS A CA 8
ATOM 20430 C C . LYS A 1 152 ? -13.498 -12.738 11.871 1.00 0.00 173 LYS A C 8
ATOM 20431 O O . LYS A 1 152 ? -14.287 -13.544 12.360 1.00 0.00 173 LYS A O 8
ATOM 20450 N N . ASN A 1 153 ? -12.768 -11.918 12.599 1.00 0.00 174 ASN A N 8
ATOM 20451 C CA . ASN A 1 153 ? -12.871 -11.924 14.047 1.00 0.00 174 ASN A CA 8
ATOM 20452 C C . ASN A 1 153 ? -14.257 -11.494 14.494 1.00 0.00 174 ASN A C 8
ATOM 20453 O O . ASN A 1 153 ? -14.904 -12.173 15.272 1.00 0.00 174 ASN A O 8
ATOM 20464 N N . LEU A 1 154 ? -14.707 -10.357 14.011 1.00 0.00 175 LEU A N 8
ATOM 20465 C CA . LEU A 1 154 ? -16.021 -9.841 14.396 1.00 0.00 175 LEU A CA 8
ATOM 20466 C C . LEU A 1 154 ? -17.124 -10.696 13.823 1.00 0.00 175 LEU A C 8
ATOM 20467 O O . LEU A 1 154 ? -18.278 -10.591 14.230 1.00 0.00 175 LEU A O 8
ATOM 20483 N N . LYS A 1 155 ? -16.764 -11.540 12.881 1.00 0.00 176 LYS A N 8
ATOM 20484 C CA . LYS A 1 155 ? -17.738 -12.421 12.250 1.00 0.00 176 LYS A CA 8
ATOM 20485 C C . LYS A 1 155 ? -18.037 -13.634 13.111 1.00 0.00 176 LYS A C 8
ATOM 20486 O O . LYS A 1 155 ? -19.192 -14.023 13.269 1.00 0.00 176 LYS A O 8
ATOM 20505 N N . GLU A 1 156 ? -16.992 -14.242 13.643 1.00 0.00 177 GLU A N 8
ATOM 20506 C CA . GLU A 1 156 ? -17.159 -15.431 14.464 1.00 0.00 177 GLU A CA 8
ATOM 20507 C C . GLU A 1 156 ? -18.101 -15.146 15.635 1.00 0.00 177 GLU A C 8
ATOM 20508 O O . GLU A 1 156 ? -18.675 -16.062 16.227 1.00 0.00 177 GLU A O 8
ATOM 20520 N N . LYS A 1 157 ? -18.229 -13.870 15.975 1.00 0.00 178 LYS A N 8
ATOM 20521 C CA . LYS A 1 157 ? -19.077 -13.473 17.086 1.00 0.00 178 LYS A CA 8
ATOM 20522 C C . LYS A 1 157 ? -20.508 -13.870 16.834 1.00 0.00 178 LYS A C 8
ATOM 20523 O O . LYS A 1 157 ? -21.030 -14.759 17.500 1.00 0.00 178 LYS A O 8
ATOM 20542 N N . ALA A 1 158 ? -21.119 -13.215 15.870 1.00 0.00 179 ALA A N 8
ATOM 20543 C CA . ALA A 1 158 ? -22.504 -13.503 15.514 1.00 0.00 179 ALA A CA 8
ATOM 20544 C C . ALA A 1 158 ? -23.425 -13.279 16.710 1.00 0.00 179 ALA A C 8
ATOM 20545 O O . ALA A 1 158 ? -23.105 -13.649 17.836 1.00 0.00 179 ALA A O 8
ATOM 20552 N N . LYS A 1 159 ? -24.574 -12.669 16.460 1.00 0.00 180 LYS A N 8
ATOM 20553 C CA . LYS A 1 159 ? -25.528 -12.405 17.531 1.00 0.00 180 LYS A CA 8
ATOM 20554 C C . LYS A 1 159 ? -26.150 -13.707 18.024 1.00 0.00 180 LYS A C 8
ATOM 20555 O O . LYS A 1 159 ? -25.585 -14.785 17.836 1.00 0.00 180 LYS A O 8
ATOM 20574 N N . THR A 1 160 ? -27.316 -13.602 18.654 1.00 0.00 181 THR A N 8
ATOM 20575 C CA . THR A 1 160 ? -28.005 -14.776 19.170 1.00 0.00 181 THR A CA 8
ATOM 20576 C C . THR A 1 160 ? -28.459 -15.677 18.028 1.00 0.00 181 THR A C 8
ATOM 20577 O O . THR A 1 160 ? -28.845 -16.825 18.246 1.00 0.00 181 THR A O 8
ATOM 20588 N N . ALA A 1 161 ? -28.410 -15.147 16.811 1.00 0.00 182 ALA A N 8
ATOM 20589 C CA . ALA A 1 161 ? -28.817 -15.912 15.636 1.00 0.00 182 ALA A CA 8
ATOM 20590 C C . ALA A 1 161 ? -27.862 -17.078 15.400 1.00 0.00 182 ALA A C 8
ATOM 20591 O O . ALA A 1 161 ? -28.009 -17.828 14.434 1.00 0.00 182 ALA A O 8
ATOM 20598 N N . THR A 1 162 ? -26.885 -17.226 16.288 1.00 0.00 183 THR A N 8
ATOM 20599 C CA . THR A 1 162 ? -25.912 -18.303 16.168 1.00 0.00 183 THR A CA 8
ATOM 20600 C C . THR A 1 162 ? -26.611 -19.653 16.209 1.00 0.00 183 THR A C 8
ATOM 20601 O O . THR A 1 162 ? -27.539 -19.849 16.991 1.00 0.00 183 THR A O 8
ATOM 20612 N N . THR A 1 163 ? -26.158 -20.574 15.358 1.00 0.00 184 THR A N 8
ATOM 20613 C CA . THR A 1 163 ? -26.744 -21.909 15.295 1.00 0.00 184 THR A CA 8
ATOM 20614 C C . THR A 1 163 ? -28.234 -21.825 14.983 1.00 0.00 184 THR A C 8
ATOM 20615 O O . THR A 1 163 ? -28.882 -20.820 15.266 1.00 0.00 184 THR A O 8
ATOM 20626 N N . THR A 1 164 ? -28.770 -22.887 14.393 1.00 0.00 185 THR A N 8
ATOM 20627 C CA . THR A 1 164 ? -30.184 -22.919 14.043 1.00 0.00 185 THR A CA 8
ATOM 20628 C C . THR A 1 164 ? -30.544 -21.741 13.142 1.00 0.00 185 THR A C 8
ATOM 20629 O O . THR A 1 164 ? -30.688 -21.955 11.950 1.00 0.00 185 THR A O 8
ATOM 20641 N N . GLY A 1 1 ? -18.411 2.954 -5.169 1.00 0.00 22 GLY A N 9
ATOM 20642 C CA . GLY A 1 1 ? -18.707 3.250 -6.599 1.00 0.00 22 GLY A CA 9
ATOM 20643 C C . GLY A 1 1 ? -17.436 3.079 -7.415 1.00 0.00 22 GLY A C 9
ATOM 20644 O O . GLY A 1 1 ? -16.332 3.310 -6.920 1.00 0.00 22 GLY A O 9
ATOM 20650 N N . LEU A 1 2 ? -17.591 2.663 -8.670 1.00 0.00 23 LEU A N 9
ATOM 20651 C CA . LEU A 1 2 ? -16.436 2.454 -9.537 1.00 0.00 23 LEU A CA 9
ATOM 20652 C C . LEU A 1 2 ? -15.822 3.801 -9.926 1.00 0.00 23 LEU A C 9
ATOM 20653 O O . LEU A 1 2 ? -16.515 4.692 -10.419 1.00 0.00 23 LEU A O 9
ATOM 20669 N N . THR A 1 3 ? -14.523 3.943 -9.699 1.00 0.00 24 THR A N 9
ATOM 20670 C CA . THR A 1 3 ? -13.839 5.181 -10.034 1.00 0.00 24 THR A CA 9
ATOM 20671 C C . THR A 1 3 ? -13.914 5.430 -11.535 1.00 0.00 24 THR A C 9
ATOM 20672 O O . THR A 1 3 ? -13.794 4.503 -12.335 1.00 0.00 24 THR A O 9
ATOM 20683 N N . GLY A 1 4 ? -14.117 6.694 -11.911 1.00 0.00 25 GLY A N 9
ATOM 20684 C CA . GLY A 1 4 ? -14.217 7.087 -13.323 1.00 0.00 25 GLY A CA 9
ATOM 20685 C C . GLY A 1 4 ? -12.936 7.768 -13.793 1.00 0.00 25 GLY A C 9
ATOM 20686 O O . GLY A 1 4 ? -12.793 8.100 -14.968 1.00 0.00 25 GLY A O 9
ATOM 20690 N N . GLU A 1 5 ? -11.998 7.978 -12.861 1.00 0.00 26 GLU A N 9
ATOM 20691 C CA . GLU A 1 5 ? -10.720 8.626 -13.177 1.00 0.00 26 GLU A CA 9
ATOM 20692 C C . GLU A 1 5 ? -9.665 7.588 -13.563 1.00 0.00 26 GLU A C 9
ATOM 20693 O O . GLU A 1 5 ? -8.627 7.923 -14.135 1.00 0.00 26 GLU A O 9
ATOM 20705 N N . THR A 1 6 ? -9.946 6.331 -13.241 1.00 0.00 27 THR A N 9
ATOM 20706 C CA . THR A 1 6 ? -9.019 5.237 -13.546 1.00 0.00 27 THR A CA 9
ATOM 20707 C C . THR A 1 6 ? -9.032 4.929 -15.038 1.00 0.00 27 THR A C 9
ATOM 20708 O O . THR A 1 6 ? -8.029 4.503 -15.610 1.00 0.00 27 THR A O 9
ATOM 20719 N N . LYS A 1 7 ? -10.181 5.157 -15.650 1.00 0.00 28 LYS A N 9
ATOM 20720 C CA . LYS A 1 7 ? -10.315 4.905 -17.078 1.00 0.00 28 LYS A CA 9
ATOM 20721 C C . LYS A 1 7 ? -9.422 5.843 -17.871 1.00 0.00 28 LYS A C 9
ATOM 20722 O O . LYS A 1 7 ? -9.083 5.567 -19.023 1.00 0.00 28 LYS A O 9
ATOM 20741 N N . ILE A 1 8 ? -9.062 6.972 -17.267 1.00 0.00 29 ILE A N 9
ATOM 20742 C CA . ILE A 1 8 ? -8.228 7.963 -17.949 1.00 0.00 29 ILE A CA 9
ATOM 20743 C C . ILE A 1 8 ? -6.764 7.622 -17.762 1.00 0.00 29 ILE A C 9
ATOM 20744 O O . ILE A 1 8 ? -6.063 7.323 -18.727 1.00 0.00 29 ILE A O 9
ATOM 20760 N N . ARG A 1 9 ? -6.315 7.695 -16.510 1.00 0.00 30 ARG A N 9
ATOM 20761 C CA . ARG A 1 9 ? -4.928 7.405 -16.169 1.00 0.00 30 ARG A CA 9
ATOM 20762 C C . ARG A 1 9 ? -3.971 8.392 -16.834 1.00 0.00 30 ARG A C 9
ATOM 20763 O O . ARG A 1 9 ? -2.851 8.591 -16.367 1.00 0.00 30 ARG A O 9
ATOM 20784 N N . LEU A 1 10 ? -4.415 9.006 -17.924 1.00 0.00 31 LEU A N 9
ATOM 20785 C CA . LEU A 1 10 ? -3.593 9.959 -18.643 1.00 0.00 31 LEU A CA 9
ATOM 20786 C C . LEU A 1 10 ? -3.255 11.158 -17.767 1.00 0.00 31 LEU A C 9
ATOM 20787 O O . LEU A 1 10 ? -2.140 11.680 -17.810 1.00 0.00 31 LEU A O 9
ATOM 20803 N N . GLU A 1 11 ? -4.232 11.605 -16.989 1.00 0.00 32 GLU A N 9
ATOM 20804 C CA . GLU A 1 11 ? -4.032 12.758 -16.124 1.00 0.00 32 GLU A CA 9
ATOM 20805 C C . GLU A 1 11 ? -2.827 12.547 -15.216 1.00 0.00 32 GLU A C 9
ATOM 20806 O O . GLU A 1 11 ? -1.950 13.406 -15.125 1.00 0.00 32 GLU A O 9
ATOM 20818 N N . SER A 1 12 ? -2.788 11.399 -14.548 1.00 0.00 33 SER A N 9
ATOM 20819 C CA . SER A 1 12 ? -1.688 11.081 -13.650 1.00 0.00 33 SER A CA 9
ATOM 20820 C C . SER A 1 12 ? -1.741 9.610 -13.250 1.00 0.00 33 SER A C 9
ATOM 20821 O O . SER A 1 12 ? -2.597 8.860 -13.722 1.00 0.00 33 SER A O 9
ATOM 20829 N N . SER A 1 13 ? -0.822 9.206 -12.372 1.00 0.00 34 SER A N 9
ATOM 20830 C CA . SER A 1 13 ? -0.758 7.820 -11.897 1.00 0.00 34 SER A CA 9
ATOM 20831 C C . SER A 1 13 ? -0.419 7.781 -10.408 1.00 0.00 34 SER A C 9
ATOM 20832 O O . SER A 1 13 ? -1.200 7.286 -9.596 1.00 0.00 34 SER A O 9
ATOM 20840 N N . ALA A 1 14 ? 0.752 8.305 -10.056 1.00 0.00 35 ALA A N 9
ATOM 20841 C CA . ALA A 1 14 ? 1.181 8.323 -8.661 1.00 0.00 35 ALA A CA 9
ATOM 20842 C C . ALA A 1 14 ? 0.257 9.204 -7.823 1.00 0.00 35 ALA A C 9
ATOM 20843 O O . ALA A 1 14 ? -0.047 8.886 -6.678 1.00 0.00 35 ALA A O 9
ATOM 20850 N N . GLN A 1 15 ? -0.182 10.322 -8.404 1.00 0.00 36 GLN A N 9
ATOM 20851 C CA . GLN A 1 15 ? -1.074 11.253 -7.704 1.00 0.00 36 GLN A CA 9
ATOM 20852 C C . GLN A 1 15 ? -2.522 10.771 -7.781 1.00 0.00 36 GLN A C 9
ATOM 20853 O O . GLN A 1 15 ? -3.353 11.133 -6.948 1.00 0.00 36 GLN A O 9
ATOM 20867 N N . GLU A 1 16 ? -2.826 9.969 -8.793 1.00 0.00 37 GLU A N 9
ATOM 20868 C CA . GLU A 1 16 ? -4.183 9.461 -8.970 1.00 0.00 37 GLU A CA 9
ATOM 20869 C C . GLU A 1 16 ? -4.567 8.510 -7.832 1.00 0.00 37 GLU A C 9
ATOM 20870 O O . GLU A 1 16 ? -5.686 8.553 -7.323 1.00 0.00 37 GLU A O 9
ATOM 20882 N N . ILE A 1 17 ? -3.624 7.657 -7.444 1.00 0.00 38 ILE A N 9
ATOM 20883 C CA . ILE A 1 17 ? -3.869 6.697 -6.359 1.00 0.00 38 ILE A CA 9
ATOM 20884 C C . ILE A 1 17 ? -3.887 7.396 -4.998 1.00 0.00 38 ILE A C 9
ATOM 20885 O O . ILE A 1 17 ? -4.471 6.905 -4.031 1.00 0.00 38 ILE A O 9
ATOM 20901 N N . LYS A 1 18 ? -3.242 8.554 -4.952 1.00 0.00 39 LYS A N 9
ATOM 20902 C CA . LYS A 1 18 ? -3.191 9.331 -3.710 1.00 0.00 39 LYS A CA 9
ATOM 20903 C C . LYS A 1 18 ? -4.574 9.856 -3.331 1.00 0.00 39 LYS A C 9
ATOM 20904 O O . LYS A 1 18 ? -4.899 9.978 -2.152 1.00 0.00 39 LYS A O 9
ATOM 20923 N N . ASP A 1 19 ? -5.380 10.181 -4.331 1.00 0.00 40 ASP A N 9
ATOM 20924 C CA . ASP A 1 19 ? -6.724 10.696 -4.081 1.00 0.00 40 ASP A CA 9
ATOM 20925 C C . ASP A 1 19 ? -7.686 9.552 -3.754 1.00 0.00 40 ASP A C 9
ATOM 20926 O O . ASP A 1 19 ? -8.622 9.721 -2.973 1.00 0.00 40 ASP A O 9
ATOM 20935 N N . GLU A 1 20 ? -7.454 8.391 -4.363 1.00 0.00 41 GLU A N 9
ATOM 20936 C CA . GLU A 1 20 ? -8.316 7.230 -4.139 1.00 0.00 41 GLU A CA 9
ATOM 20937 C C . GLU A 1 20 ? -8.235 6.766 -2.687 1.00 0.00 41 GLU A C 9
ATOM 20938 O O . GLU A 1 20 ? -9.255 6.606 -2.017 1.00 0.00 41 GLU A O 9
ATOM 20950 N N . ILE A 1 21 ? -7.013 6.562 -2.212 1.00 0.00 42 ILE A N 9
ATOM 20951 C CA . ILE A 1 21 ? -6.791 6.126 -0.840 1.00 0.00 42 ILE A CA 9
ATOM 20952 C C . ILE A 1 21 ? -7.229 7.215 0.137 1.00 0.00 42 ILE A C 9
ATOM 20953 O O . ILE A 1 21 ? -7.881 6.933 1.142 1.00 0.00 42 ILE A O 9
ATOM 20969 N N . ASN A 1 22 ? -6.868 8.458 -0.170 1.00 0.00 43 ASN A N 9
ATOM 20970 C CA . ASN A 1 22 ? -7.228 9.589 0.691 1.00 0.00 43 ASN A CA 9
ATOM 20971 C C . ASN A 1 22 ? -8.715 9.551 1.033 1.00 0.00 43 ASN A C 9
ATOM 20972 O O . ASN A 1 22 ? -9.166 10.204 1.975 1.00 0.00 43 ASN A O 9
ATOM 20983 N N . LYS A 1 23 ? -9.468 8.789 0.256 1.00 0.00 44 LYS A N 9
ATOM 20984 C CA . LYS A 1 23 ? -10.903 8.670 0.473 1.00 0.00 44 LYS A CA 9
ATOM 20985 C C . LYS A 1 23 ? -11.201 8.031 1.827 1.00 0.00 44 LYS A C 9
ATOM 20986 O O . LYS A 1 23 ? -12.206 8.349 2.464 1.00 0.00 44 LYS A O 9
ATOM 21005 N N . ILE A 1 24 ? -10.328 7.126 2.253 1.00 0.00 45 ILE A N 9
ATOM 21006 C CA . ILE A 1 24 ? -10.510 6.443 3.529 1.00 0.00 45 ILE A CA 9
ATOM 21007 C C . ILE A 1 24 ? -10.581 7.459 4.669 1.00 0.00 45 ILE A C 9
ATOM 21008 O O . ILE A 1 24 ? -11.268 7.237 5.668 1.00 0.00 45 ILE A O 9
ATOM 21024 N N . LYS A 1 25 ? -9.867 8.576 4.514 1.00 0.00 46 LYS A N 9
ATOM 21025 C CA . LYS A 1 25 ? -9.858 9.623 5.532 1.00 0.00 46 LYS A CA 9
ATOM 21026 C C . LYS A 1 25 ? -11.208 10.337 5.597 1.00 0.00 46 LYS A C 9
ATOM 21027 O O . LYS A 1 25 ? -11.715 10.632 6.678 1.00 0.00 46 LYS A O 9
ATOM 21046 N N . ALA A 1 26 ? -11.783 10.604 4.430 1.00 0.00 47 ALA A N 9
ATOM 21047 C CA . ALA A 1 26 ? -13.080 11.278 4.358 1.00 0.00 47 ALA A CA 9
ATOM 21048 C C . ALA A 1 26 ? -14.198 10.363 4.846 1.00 0.00 47 ALA A C 9
ATOM 21049 O O . ALA A 1 26 ? -15.135 10.811 5.505 1.00 0.00 47 ALA A O 9
ATOM 21056 N N . ASN A 1 27 ? -14.094 9.088 4.508 1.00 0.00 48 ASN A N 9
ATOM 21057 C CA . ASN A 1 27 ? -15.103 8.125 4.902 1.00 0.00 48 ASN A CA 9
ATOM 21058 C C . ASN A 1 27 ? -15.128 8.007 6.417 1.00 0.00 48 ASN A C 9
ATOM 21059 O O . ASN A 1 27 ? -16.158 7.695 7.004 1.00 0.00 48 ASN A O 9
ATOM 21070 N N . ALA A 1 28 ? -13.985 8.275 7.042 1.00 0.00 49 ALA A N 9
ATOM 21071 C CA . ALA A 1 28 ? -13.891 8.200 8.490 1.00 0.00 49 ALA A CA 9
ATOM 21072 C C . ALA A 1 28 ? -14.720 9.296 9.149 1.00 0.00 49 ALA A C 9
ATOM 21073 O O . ALA A 1 28 ? -15.284 9.112 10.221 1.00 0.00 49 ALA A O 9
ATOM 21080 N N . LYS A 1 29 ? -14.769 10.443 8.511 1.00 0.00 50 LYS A N 9
ATOM 21081 C CA . LYS A 1 29 ? -15.509 11.562 9.064 1.00 0.00 50 LYS A CA 9
ATOM 21082 C C . LYS A 1 29 ? -16.977 11.205 9.243 1.00 0.00 50 LYS A C 9
ATOM 21083 O O . LYS A 1 29 ? -17.651 11.715 10.143 1.00 0.00 50 LYS A O 9
ATOM 21102 N N . LYS A 1 30 ? -17.477 10.344 8.371 1.00 0.00 51 LYS A N 9
ATOM 21103 C CA . LYS A 1 30 ? -18.882 9.928 8.425 1.00 0.00 51 LYS A CA 9
ATOM 21104 C C . LYS A 1 30 ? -19.071 8.780 9.419 1.00 0.00 51 LYS A C 9
ATOM 21105 O O . LYS A 1 30 ? -20.188 8.513 9.871 1.00 0.00 51 LYS A O 9
ATOM 21124 N N . GLU A 1 31 ? -17.977 8.108 9.759 1.00 0.00 52 GLU A N 9
ATOM 21125 C CA . GLU A 1 31 ? -18.048 6.996 10.703 1.00 0.00 52 GLU A CA 9
ATOM 21126 C C . GLU A 1 31 ? -18.464 7.491 12.081 1.00 0.00 52 GLU A C 9
ATOM 21127 O O . GLU A 1 31 ? -18.887 6.703 12.927 1.00 0.00 52 GLU A O 9
ATOM 21139 N N . GLY A 1 32 ? -18.363 8.795 12.302 1.00 0.00 53 GLY A N 9
ATOM 21140 C CA . GLY A 1 32 ? -18.742 9.369 13.585 1.00 0.00 53 GLY A CA 9
ATOM 21141 C C . GLY A 1 32 ? -17.787 8.925 14.688 1.00 0.00 53 GLY A C 9
ATOM 21142 O O . GLY A 1 32 ? -17.496 9.688 15.609 1.00 0.00 53 GLY A O 9
ATOM 21146 N N . VAL A 1 33 ? -17.296 7.691 14.584 1.00 0.00 54 VAL A N 9
ATOM 21147 C CA . VAL A 1 33 ? -16.368 7.149 15.568 1.00 0.00 54 VAL A CA 9
ATOM 21148 C C . VAL A 1 33 ? -15.240 8.136 15.841 1.00 0.00 54 VAL A C 9
ATOM 21149 O O . VAL A 1 33 ? -14.927 8.985 15.008 1.00 0.00 54 VAL A O 9
ATOM 21162 N N . LYS A 1 34 ? -14.626 8.006 17.004 1.00 0.00 55 LYS A N 9
ATOM 21163 C CA . LYS A 1 34 ? -13.525 8.880 17.373 1.00 0.00 55 LYS A CA 9
ATOM 21164 C C . LYS A 1 34 ? -12.273 8.478 16.610 1.00 0.00 55 LYS A C 9
ATOM 21165 O O . LYS A 1 34 ? -11.676 7.437 16.883 1.00 0.00 55 LYS A O 9
ATOM 21184 N N . PHE A 1 35 ? -11.887 9.309 15.650 1.00 0.00 56 PHE A N 9
ATOM 21185 C CA . PHE A 1 35 ? -10.712 9.053 14.833 1.00 0.00 56 PHE A CA 9
ATOM 21186 C C . PHE A 1 35 ? -9.473 8.993 15.727 1.00 0.00 56 PHE A C 9
ATOM 21187 O O . PHE A 1 35 ? -8.623 8.124 15.572 1.00 0.00 56 PHE A O 9
ATOM 21204 N N . GLU A 1 36 ? -9.377 9.933 16.662 1.00 0.00 57 GLU A N 9
ATOM 21205 C CA . GLU A 1 36 ? -8.236 9.977 17.571 1.00 0.00 57 GLU A CA 9
ATOM 21206 C C . GLU A 1 36 ? -8.049 8.623 18.252 1.00 0.00 57 GLU A C 9
ATOM 21207 O O . GLU A 1 36 ? -6.942 8.262 18.649 1.00 0.00 57 GLU A O 9
ATOM 21219 N N . ALA A 1 37 ? -9.149 7.880 18.372 1.00 0.00 58 ALA A N 9
ATOM 21220 C CA . ALA A 1 37 ? -9.115 6.558 18.997 1.00 0.00 58 ALA A CA 9
ATOM 21221 C C . ALA A 1 37 ? -8.556 5.520 18.025 1.00 0.00 58 ALA A C 9
ATOM 21222 O O . ALA A 1 37 ? -8.248 4.405 18.417 1.00 0.00 58 ALA A O 9
ATOM 21229 N N . PHE A 1 38 ? -8.432 5.891 16.752 1.00 0.00 59 PHE A N 9
ATOM 21230 C CA . PHE A 1 38 ? -7.909 4.977 15.726 1.00 0.00 59 PHE A CA 9
ATOM 21231 C C . PHE A 1 38 ? -6.731 4.165 16.272 1.00 0.00 59 PHE A C 9
ATOM 21232 O O . PHE A 1 38 ? -6.472 3.045 15.824 1.00 0.00 59 PHE A O 9
ATOM 21249 N N . THR A 1 39 ? -6.031 4.744 17.251 1.00 0.00 60 THR A N 9
ATOM 21250 C CA . THR A 1 39 ? -4.884 4.084 17.883 1.00 0.00 60 THR A CA 9
ATOM 21251 C C . THR A 1 39 ? -5.302 3.403 19.192 1.00 0.00 60 THR A C 9
ATOM 21252 O O . THR A 1 39 ? -5.024 2.223 19.409 1.00 0.00 60 THR A O 9
ATOM 21263 N N . ASN A 1 40 ? -5.960 4.161 20.067 1.00 0.00 61 ASN A N 9
ATOM 21264 C CA . ASN A 1 40 ? -6.401 3.638 21.362 1.00 0.00 61 ASN A CA 9
ATOM 21265 C C . ASN A 1 40 ? -7.445 2.551 21.191 1.00 0.00 61 ASN A C 9
ATOM 21266 O O . ASN A 1 40 ? -7.453 1.560 21.918 1.00 0.00 61 ASN A O 9
ATOM 21277 N N . THR A 1 41 ? -8.326 2.749 20.227 1.00 0.00 62 THR A N 9
ATOM 21278 C CA . THR A 1 41 ? -9.390 1.791 19.952 1.00 0.00 62 THR A CA 9
ATOM 21279 C C . THR A 1 41 ? -8.819 0.382 19.876 1.00 0.00 62 THR A C 9
ATOM 21280 O O . THR A 1 41 ? -9.431 -0.570 20.359 1.00 0.00 62 THR A O 9
ATOM 21291 N N . GLN A 1 42 ? -7.654 0.250 19.255 1.00 0.00 63 GLN A N 9
ATOM 21292 C CA . GLN A 1 42 ? -7.030 -1.055 19.109 1.00 0.00 63 GLN A CA 9
ATOM 21293 C C . GLN A 1 42 ? -7.035 -1.807 20.437 1.00 0.00 63 GLN A C 9
ATOM 21294 O O . GLN A 1 42 ? -7.543 -2.925 20.534 1.00 0.00 63 GLN A O 9
ATOM 21308 N N . THR A 1 43 ? -6.484 -1.169 21.456 1.00 0.00 64 THR A N 9
ATOM 21309 C CA . THR A 1 43 ? -6.442 -1.761 22.790 1.00 0.00 64 THR A CA 9
ATOM 21310 C C . THR A 1 43 ? -7.840 -1.791 23.400 1.00 0.00 64 THR A C 9
ATOM 21311 O O . THR A 1 43 ? -8.259 -2.800 23.955 1.00 0.00 64 THR A O 9
ATOM 21322 N N . GLY A 1 44 ? -8.548 -0.670 23.273 1.00 0.00 65 GLY A N 9
ATOM 21323 C CA . GLY A 1 44 ? -9.906 -0.539 23.795 1.00 0.00 65 GLY A CA 9
ATOM 21324 C C . GLY A 1 44 ? -10.848 -1.522 23.109 1.00 0.00 65 GLY A C 9
ATOM 21325 O O . GLY A 1 44 ? -11.987 -1.709 23.537 1.00 0.00 65 GLY A O 9
ATOM 21329 N N . SER A 1 45 ? -10.373 -2.136 22.029 1.00 0.00 66 SER A N 9
ATOM 21330 C CA . SER A 1 45 ? -11.182 -3.092 21.271 1.00 0.00 66 SER A CA 9
ATOM 21331 C C . SER A 1 45 ? -11.835 -4.122 22.195 1.00 0.00 66 SER A C 9
ATOM 21332 O O . SER A 1 45 ? -12.704 -4.881 21.773 1.00 0.00 66 SER A O 9
ATOM 21340 N N . LYS A 1 46 ? -11.426 -4.132 23.458 1.00 0.00 67 LYS A N 9
ATOM 21341 C CA . LYS A 1 46 ? -11.991 -5.058 24.429 1.00 0.00 67 LYS A CA 9
ATOM 21342 C C . LYS A 1 46 ? -13.504 -4.845 24.540 1.00 0.00 67 LYS A C 9
ATOM 21343 O O . LYS A 1 46 ? -14.273 -5.805 24.628 1.00 0.00 67 LYS A O 9
ATOM 21362 N N . ILE A 1 47 ? -13.924 -3.582 24.544 1.00 0.00 68 ILE A N 9
ATOM 21363 C CA . ILE A 1 47 ? -15.353 -3.248 24.654 1.00 0.00 68 ILE A CA 9
ATOM 21364 C C . ILE A 1 47 ? -15.992 -3.199 23.279 1.00 0.00 68 ILE A C 9
ATOM 21365 O O . ILE A 1 47 ? -16.995 -3.861 23.017 1.00 0.00 68 ILE A O 9
ATOM 21381 N N . SER A 1 48 ? -15.404 -2.403 22.410 1.00 0.00 69 SER A N 9
ATOM 21382 C CA . SER A 1 48 ? -15.919 -2.267 21.054 1.00 0.00 69 SER A CA 9
ATOM 21383 C C . SER A 1 48 ? -15.813 -3.592 20.305 1.00 0.00 69 SER A C 9
ATOM 21384 O O . SER A 1 48 ? -16.778 -4.048 19.701 1.00 0.00 69 SER A O 9
ATOM 21392 N N . GLU A 1 49 ? -14.640 -4.222 20.381 1.00 0.00 70 GLU A N 9
ATOM 21393 C CA . GLU A 1 49 ? -14.404 -5.518 19.728 1.00 0.00 70 GLU A CA 9
ATOM 21394 C C . GLU A 1 49 ? -15.080 -5.599 18.360 1.00 0.00 70 GLU A C 9
ATOM 21395 O O . GLU A 1 49 ? -15.525 -6.669 17.937 1.00 0.00 70 GLU A O 9
ATOM 21407 N N . LYS A 1 50 ? -15.154 -4.459 17.676 1.00 0.00 71 LYS A N 9
ATOM 21408 C CA . LYS A 1 50 ? -15.779 -4.388 16.356 1.00 0.00 71 LYS A CA 9
ATOM 21409 C C . LYS A 1 50 ? -15.165 -3.256 15.530 1.00 0.00 71 LYS A C 9
ATOM 21410 O O . LYS A 1 50 ? -15.877 -2.502 14.870 1.00 0.00 71 LYS A O 9
ATOM 21429 N N . PRO A 1 51 ? -13.854 -3.131 15.536 1.00 0.00 72 PRO A N 9
ATOM 21430 C CA . PRO A 1 51 ? -13.147 -2.068 14.754 1.00 0.00 72 PRO A CA 9
ATOM 21431 C C . PRO A 1 51 ? -13.296 -2.304 13.246 1.00 0.00 72 PRO A C 9
ATOM 21432 O O . PRO A 1 51 ? -12.314 -2.481 12.530 1.00 0.00 72 PRO A O 9
ATOM 21443 N N . GLU A 1 52 ? -14.537 -2.295 12.771 1.00 0.00 73 GLU A N 9
ATOM 21444 C CA . GLU A 1 52 ? -14.788 -2.506 11.355 1.00 0.00 73 GLU A CA 9
ATOM 21445 C C . GLU A 1 52 ? -14.317 -1.309 10.544 1.00 0.00 73 GLU A C 9
ATOM 21446 O O . GLU A 1 52 ? -13.895 -1.463 9.407 1.00 0.00 73 GLU A O 9
ATOM 21458 N N . PHE A 1 53 ? -14.366 -0.120 11.146 1.00 0.00 74 PHE A N 9
ATOM 21459 C CA . PHE A 1 53 ? -13.924 1.093 10.462 1.00 0.00 74 PHE A CA 9
ATOM 21460 C C . PHE A 1 53 ? -12.415 1.050 10.180 1.00 0.00 74 PHE A C 9
ATOM 21461 O O . PHE A 1 53 ? -11.966 1.378 9.084 1.00 0.00 74 PHE A O 9
ATOM 21478 N N . ILE A 1 54 ? -11.649 0.705 11.203 1.00 0.00 75 ILE A N 9
ATOM 21479 C CA . ILE A 1 54 ? -10.197 0.699 11.058 1.00 0.00 75 ILE A CA 9
ATOM 21480 C C . ILE A 1 54 ? -9.801 -0.313 9.994 1.00 0.00 75 ILE A C 9
ATOM 21481 O O . ILE A 1 54 ? -8.955 -0.048 9.144 1.00 0.00 75 ILE A O 9
ATOM 21497 N N . LEU A 1 55 ? -10.432 -1.471 10.060 1.00 0.00 76 LEU A N 9
ATOM 21498 C CA . LEU A 1 55 ? -10.151 -2.526 9.102 1.00 0.00 76 LEU A CA 9
ATOM 21499 C C . LEU A 1 55 ? -10.610 -2.111 7.714 1.00 0.00 76 LEU A C 9
ATOM 21500 O O . LEU A 1 55 ? -9.992 -2.480 6.721 1.00 0.00 76 LEU A O 9
ATOM 21516 N N . LYS A 1 56 ? -11.702 -1.357 7.649 1.00 0.00 77 LYS A N 9
ATOM 21517 C CA . LYS A 1 56 ? -12.242 -0.926 6.364 1.00 0.00 77 LYS A CA 9
ATOM 21518 C C . LYS A 1 56 ? -11.214 -0.104 5.589 1.00 0.00 77 LYS A C 9
ATOM 21519 O O . LYS A 1 56 ? -11.034 -0.301 4.392 1.00 0.00 77 LYS A O 9
ATOM 21538 N N . ALA A 1 57 ? -10.553 0.824 6.268 1.00 0.00 78 ALA A N 9
ATOM 21539 C CA . ALA A 1 57 ? -9.568 1.660 5.611 1.00 0.00 78 ALA A CA 9
ATOM 21540 C C . ALA A 1 57 ? -8.418 0.807 5.096 1.00 0.00 78 ALA A C 9
ATOM 21541 O O . ALA A 1 57 ? -7.936 1.001 3.980 1.00 0.00 78 ALA A O 9
ATOM 21548 N N . LYS A 1 58 ? -7.988 -0.138 5.920 1.00 0.00 79 LYS A N 9
ATOM 21549 C CA . LYS A 1 58 ? -6.901 -1.030 5.555 1.00 0.00 79 LYS A CA 9
ATOM 21550 C C . LYS A 1 58 ? -7.240 -1.818 4.298 1.00 0.00 79 LYS A C 9
ATOM 21551 O O . LYS A 1 58 ? -6.726 -1.520 3.232 1.00 0.00 79 LYS A O 9
ATOM 21570 N N . ILE A 1 59 ? -8.122 -2.819 4.420 1.00 0.00 80 ILE A N 9
ATOM 21571 C CA . ILE A 1 59 ? -8.515 -3.644 3.266 1.00 0.00 80 ILE A CA 9
ATOM 21572 C C . ILE A 1 59 ? -8.686 -2.792 2.012 1.00 0.00 80 ILE A C 9
ATOM 21573 O O . ILE A 1 59 ? -8.191 -3.144 0.939 1.00 0.00 80 ILE A O 9
ATOM 21589 N N . LYS A 1 60 ? -9.389 -1.677 2.150 1.00 0.00 81 LYS A N 9
ATOM 21590 C CA . LYS A 1 60 ? -9.634 -0.781 1.030 1.00 0.00 81 LYS A CA 9
ATOM 21591 C C . LYS A 1 60 ? -8.313 -0.363 0.414 1.00 0.00 81 LYS A C 9
ATOM 21592 O O . LYS A 1 60 ? -8.198 -0.223 -0.801 1.00 0.00 81 LYS A O 9
ATOM 21611 N N . ALA A 1 61 ? -7.307 -0.178 1.255 1.00 0.00 82 ALA A N 9
ATOM 21612 C CA . ALA A 1 61 ? -5.994 0.203 0.782 1.00 0.00 82 ALA A CA 9
ATOM 21613 C C . ALA A 1 61 ? -5.278 -1.003 0.178 1.00 0.00 82 ALA A C 9
ATOM 21614 O O . ALA A 1 61 ? -4.585 -0.877 -0.833 1.00 0.00 82 ALA A O 9
ATOM 21621 N N . ILE A 1 62 ? -5.436 -2.166 0.814 1.00 0.00 83 ILE A N 9
ATOM 21622 C CA . ILE A 1 62 ? -4.784 -3.382 0.338 1.00 0.00 83 ILE A CA 9
ATOM 21623 C C . ILE A 1 62 ? -5.176 -3.639 -1.110 1.00 0.00 83 ILE A C 9
ATOM 21624 O O . ILE A 1 62 ? -4.335 -3.972 -1.944 1.00 0.00 83 ILE A O 9
ATOM 21640 N N . GLN A 1 63 ? -6.459 -3.473 -1.413 1.00 0.00 84 GLN A N 9
ATOM 21641 C CA . GLN A 1 63 ? -6.922 -3.684 -2.776 1.00 0.00 84 GLN A CA 9
ATOM 21642 C C . GLN A 1 63 ? -6.180 -2.759 -3.737 1.00 0.00 84 GLN A C 9
ATOM 21643 O O . GLN A 1 63 ? -5.687 -3.204 -4.762 1.00 0.00 84 GLN A O 9
ATOM 21657 N N . VAL A 1 64 ? -6.109 -1.474 -3.398 1.00 0.00 85 VAL A N 9
ATOM 21658 C CA . VAL A 1 64 ? -5.421 -0.501 -4.252 1.00 0.00 85 VAL A CA 9
ATOM 21659 C C . VAL A 1 64 ? -3.959 -0.885 -4.413 1.00 0.00 85 VAL A C 9
ATOM 21660 O O . VAL A 1 64 ? -3.423 -0.832 -5.515 1.00 0.00 85 VAL A O 9
ATOM 21673 N N . ALA A 1 65 ? -3.305 -1.250 -3.308 1.00 0.00 86 ALA A N 9
ATOM 21674 C CA . ALA A 1 65 ? -1.889 -1.626 -3.341 1.00 0.00 86 ALA A CA 9
ATOM 21675 C C . ALA A 1 65 ? -1.579 -2.514 -4.546 1.00 0.00 86 ALA A C 9
ATOM 21676 O O . ALA A 1 65 ? -0.526 -2.393 -5.175 1.00 0.00 86 ALA A O 9
ATOM 21683 N N . GLU A 1 66 ? -2.512 -3.411 -4.848 1.00 0.00 87 GLU A N 9
ATOM 21684 C CA . GLU A 1 66 ? -2.347 -4.333 -5.967 1.00 0.00 87 GLU A CA 9
ATOM 21685 C C . GLU A 1 66 ? -1.996 -3.570 -7.238 1.00 0.00 87 GLU A C 9
ATOM 21686 O O . GLU A 1 66 ? -1.315 -4.086 -8.111 1.00 0.00 87 GLU A O 9
ATOM 21698 N N . ARG A 1 67 ? -2.465 -2.330 -7.324 1.00 0.00 88 ARG A N 9
ATOM 21699 C CA . ARG A 1 67 ? -2.209 -1.474 -8.475 1.00 0.00 88 ARG A CA 9
ATOM 21700 C C . ARG A 1 67 ? -0.875 -0.738 -8.316 1.00 0.00 88 ARG A C 9
ATOM 21701 O O . ARG A 1 67 ? -0.325 -0.194 -9.275 1.00 0.00 88 ARG A O 9
ATOM 21722 N N . PHE A 1 68 ? -0.357 -0.716 -7.106 1.00 0.00 89 PHE A N 9
ATOM 21723 C CA . PHE A 1 68 ? 0.902 -0.033 -6.865 1.00 0.00 89 PHE A CA 9
ATOM 21724 C C . PHE A 1 68 ? 2.084 -0.785 -7.476 1.00 0.00 89 PHE A C 9
ATOM 21725 O O . PHE A 1 68 ? 2.916 -0.190 -8.162 1.00 0.00 89 PHE A O 9
ATOM 21742 N N . VAL A 1 69 ? 2.154 -2.089 -7.213 1.00 0.00 90 VAL A N 9
ATOM 21743 C CA . VAL A 1 69 ? 3.253 -2.921 -7.722 1.00 0.00 90 VAL A CA 9
ATOM 21744 C C . VAL A 1 69 ? 3.087 -3.246 -9.205 1.00 0.00 90 VAL A C 9
ATOM 21745 O O . VAL A 1 69 ? 4.054 -3.581 -9.892 1.00 0.00 90 VAL A O 9
ATOM 21758 N N . LYS A 1 70 ? 1.857 -3.136 -9.694 1.00 0.00 91 LYS A N 9
ATOM 21759 C CA . LYS A 1 70 ? 1.568 -3.414 -11.100 1.00 0.00 91 LYS A CA 9
ATOM 21760 C C . LYS A 1 70 ? 2.101 -2.313 -11.998 1.00 0.00 91 LYS A C 9
ATOM 21761 O O . LYS A 1 70 ? 2.547 -2.574 -13.114 1.00 0.00 91 LYS A O 9
ATOM 21780 N N . ALA A 1 71 ? 2.050 -1.086 -11.515 1.00 0.00 92 ALA A N 9
ATOM 21781 C CA . ALA A 1 71 ? 2.535 0.033 -12.303 1.00 0.00 92 ALA A CA 9
ATOM 21782 C C . ALA A 1 71 ? 4.053 -0.054 -12.489 1.00 0.00 92 ALA A C 9
ATOM 21783 O O . ALA A 1 71 ? 4.597 0.377 -13.509 1.00 0.00 92 ALA A O 9
ATOM 21790 N N . ILE A 1 72 ? 4.726 -0.580 -11.469 1.00 0.00 93 ILE A N 9
ATOM 21791 C CA . ILE A 1 72 ? 6.190 -0.688 -11.506 1.00 0.00 93 ILE A CA 9
ATOM 21792 C C . ILE A 1 72 ? 6.603 -1.648 -12.612 1.00 0.00 93 ILE A C 9
ATOM 21793 O O . ILE A 1 72 ? 7.710 -1.553 -13.139 1.00 0.00 93 ILE A O 9
ATOM 21809 N N . LYS A 1 73 ? 5.735 -2.589 -12.948 1.00 0.00 94 LYS A N 9
ATOM 21810 C CA . LYS A 1 73 ? 6.059 -3.564 -13.972 1.00 0.00 94 LYS A CA 9
ATOM 21811 C C . LYS A 1 73 ? 6.095 -2.913 -15.348 1.00 0.00 94 LYS A C 9
ATOM 21812 O O . LYS A 1 73 ? 7.062 -3.066 -16.089 1.00 0.00 94 LYS A O 9
ATOM 21831 N N . GLU A 1 74 ? 5.034 -2.185 -15.672 1.00 0.00 95 GLU A N 9
ATOM 21832 C CA . GLU A 1 74 ? 4.940 -1.508 -16.959 1.00 0.00 95 GLU A CA 9
ATOM 21833 C C . GLU A 1 74 ? 5.976 -0.396 -17.054 1.00 0.00 95 GLU A C 9
ATOM 21834 O O . GLU A 1 74 ? 6.508 -0.116 -18.129 1.00 0.00 95 GLU A O 9
ATOM 21846 N N . GLU A 1 75 ? 6.245 0.237 -15.920 1.00 0.00 96 GLU A N 9
ATOM 21847 C CA . GLU A 1 75 ? 7.206 1.329 -15.894 1.00 0.00 96 GLU A CA 9
ATOM 21848 C C . GLU A 1 75 ? 8.576 0.846 -16.363 1.00 0.00 96 GLU A C 9
ATOM 21849 O O . GLU A 1 75 ? 9.392 1.633 -16.838 1.00 0.00 96 GLU A O 9
ATOM 21861 N N . ALA A 1 76 ? 8.829 -0.451 -16.212 1.00 0.00 97 ALA A N 9
ATOM 21862 C CA . ALA A 1 76 ? 10.103 -1.039 -16.627 1.00 0.00 97 ALA A CA 9
ATOM 21863 C C . ALA A 1 76 ? 10.061 -1.462 -18.094 1.00 0.00 97 ALA A C 9
ATOM 21864 O O . ALA A 1 76 ? 11.091 -1.553 -18.757 1.00 0.00 97 ALA A O 9
ATOM 21871 N N . GLU A 1 77 ? 8.859 -1.737 -18.582 1.00 0.00 98 GLU A N 9
ATOM 21872 C CA . GLU A 1 77 ? 8.700 -2.191 -19.965 1.00 0.00 98 GLU A CA 9
ATOM 21873 C C . GLU A 1 77 ? 9.182 -1.131 -20.947 1.00 0.00 98 GLU A C 9
ATOM 21874 O O . GLU A 1 77 ? 9.714 -1.444 -22.008 1.00 0.00 98 GLU A O 9
ATOM 21886 N N . LYS A 1 78 ? 8.996 0.124 -20.591 1.00 0.00 99 LYS A N 9
ATOM 21887 C CA . LYS A 1 78 ? 9.412 1.226 -21.453 1.00 0.00 99 LYS A CA 9
ATOM 21888 C C . LYS A 1 78 ? 10.877 1.556 -21.232 1.00 0.00 99 LYS A C 9
ATOM 21889 O O . LYS A 1 78 ? 11.484 2.286 -22.012 1.00 0.00 99 LYS A O 9
ATOM 21908 N N . LEU A 1 79 ? 11.443 1.026 -20.148 1.00 0.00 100 LEU A N 9
ATOM 21909 C CA . LEU A 1 79 ? 12.849 1.288 -19.824 1.00 0.00 100 LEU A CA 9
ATOM 21910 C C . LEU A 1 79 ? 13.758 0.333 -20.583 1.00 0.00 100 LEU A C 9
ATOM 21911 O O . LEU A 1 79 ? 14.956 0.570 -20.674 1.00 0.00 100 LEU A O 9
ATOM 21927 N N . LYS A 1 80 ? 13.185 -0.739 -21.124 1.00 0.00 101 LYS A N 9
ATOM 21928 C CA . LYS A 1 80 ? 13.957 -1.713 -21.885 1.00 0.00 101 LYS A CA 9
ATOM 21929 C C . LYS A 1 80 ? 14.950 -1.024 -22.807 1.00 0.00 101 LYS A C 9
ATOM 21930 O O . LYS A 1 80 ? 14.658 -0.756 -23.973 1.00 0.00 101 LYS A O 9
ATOM 21949 N N . LYS A 1 81 ? 16.118 -0.734 -22.263 1.00 0.00 102 LYS A N 9
ATOM 21950 C CA . LYS A 1 81 ? 17.171 -0.070 -23.007 1.00 0.00 102 LYS A CA 9
ATOM 21951 C C . LYS A 1 81 ? 16.696 1.272 -23.532 1.00 0.00 102 LYS A C 9
ATOM 21952 O O . LYS A 1 81 ? 17.491 2.048 -24.061 1.00 0.00 102 LYS A O 9
ATOM 21971 N N . SER A 1 82 ? 15.392 1.537 -23.405 1.00 0.00 103 SER A N 9
ATOM 21972 C CA . SER A 1 82 ? 14.822 2.774 -23.895 1.00 0.00 103 SER A CA 9
ATOM 21973 C C . SER A 1 82 ? 14.614 3.761 -22.749 1.00 0.00 103 SER A C 9
ATOM 21974 O O . SER A 1 82 ? 13.517 4.291 -22.566 1.00 0.00 103 SER A O 9
ATOM 21982 N N . GLY A 1 83 ? 15.667 3.995 -21.975 1.00 0.00 104 GLY A N 9
ATOM 21983 C CA . GLY A 1 83 ? 15.581 4.918 -20.844 1.00 0.00 104 GLY A CA 9
ATOM 21984 C C . GLY A 1 83 ? 16.906 4.979 -20.091 1.00 0.00 104 GLY A C 9
ATOM 21985 O O . GLY A 1 83 ? 17.217 5.981 -19.446 1.00 0.00 104 GLY A O 9
ATOM 21989 N N . SER A 1 84 ? 17.686 3.904 -20.178 1.00 0.00 105 SER A N 9
ATOM 21990 C CA . SER A 1 84 ? 18.979 3.846 -19.506 1.00 0.00 105 SER A CA 9
ATOM 21991 C C . SER A 1 84 ? 18.826 4.148 -18.020 1.00 0.00 105 SER A C 9
ATOM 21992 O O . SER A 1 84 ? 17.756 4.547 -17.564 1.00 0.00 105 SER A O 9
ATOM 22000 N N . SER A 1 85 ? 19.901 3.952 -17.268 1.00 0.00 106 SER A N 9
ATOM 22001 C CA . SER A 1 85 ? 19.871 4.204 -15.833 1.00 0.00 106 SER A CA 9
ATOM 22002 C C . SER A 1 85 ? 19.438 5.638 -15.552 1.00 0.00 106 SER A C 9
ATOM 22003 O O . SER A 1 85 ? 18.985 5.954 -14.453 1.00 0.00 106 SER A O 9
ATOM 22011 N N . GLY A 1 86 ? 19.575 6.504 -16.551 1.00 0.00 107 GLY A N 9
ATOM 22012 C CA . GLY A 1 86 ? 19.188 7.903 -16.387 1.00 0.00 107 GLY A CA 9
ATOM 22013 C C . GLY A 1 86 ? 17.690 8.023 -16.119 1.00 0.00 107 GLY A C 9
ATOM 22014 O O . GLY A 1 86 ? 17.271 8.648 -15.144 1.00 0.00 107 GLY A O 9
ATOM 22018 N N . ALA A 1 87 ? 16.889 7.419 -16.991 1.00 0.00 108 ALA A N 9
ATOM 22019 C CA . ALA A 1 87 ? 15.441 7.467 -16.837 1.00 0.00 108 ALA A CA 9
ATOM 22020 C C . ALA A 1 87 ? 15.034 6.818 -15.523 1.00 0.00 108 ALA A C 9
ATOM 22021 O O . ALA A 1 87 ? 14.081 7.248 -14.873 1.00 0.00 108 ALA A O 9
ATOM 22028 N N . PHE A 1 88 ? 15.764 5.776 -15.145 1.00 0.00 109 PHE A N 9
ATOM 22029 C CA . PHE A 1 88 ? 15.468 5.072 -13.910 1.00 0.00 109 PHE A CA 9
ATOM 22030 C C . PHE A 1 88 ? 15.582 6.013 -12.720 1.00 0.00 109 PHE A C 9
ATOM 22031 O O . PHE A 1 88 ? 14.693 6.061 -11.885 1.00 0.00 109 PHE A O 9
ATOM 22048 N N . SER A 1 89 ? 16.687 6.736 -12.623 1.00 0.00 110 SER A N 9
ATOM 22049 C CA . SER A 1 89 ? 16.893 7.645 -11.499 1.00 0.00 110 SER A CA 9
ATOM 22050 C C . SER A 1 89 ? 15.700 8.579 -11.326 1.00 0.00 110 SER A C 9
ATOM 22051 O O . SER A 1 89 ? 15.234 8.798 -10.213 1.00 0.00 110 SER A O 9
ATOM 22059 N N . ALA A 1 90 ? 15.205 9.123 -12.428 1.00 0.00 111 ALA A N 9
ATOM 22060 C CA . ALA A 1 90 ? 14.063 10.030 -12.371 1.00 0.00 111 ALA A CA 9
ATOM 22061 C C . ALA A 1 90 ? 12.802 9.309 -11.895 1.00 0.00 111 ALA A C 9
ATOM 22062 O O . ALA A 1 90 ? 12.151 9.736 -10.940 1.00 0.00 111 ALA A O 9
ATOM 22069 N N . MET A 1 91 ? 12.462 8.217 -12.571 1.00 0.00 112 MET A N 9
ATOM 22070 C CA . MET A 1 91 ? 11.270 7.453 -12.210 1.00 0.00 112 MET A CA 9
ATOM 22071 C C . MET A 1 91 ? 11.435 6.797 -10.847 1.00 0.00 112 MET A C 9
ATOM 22072 O O . MET A 1 91 ? 10.507 6.771 -10.043 1.00 0.00 112 MET A O 9
ATOM 22086 N N . TYR A 1 92 ? 12.616 6.258 -10.601 1.00 0.00 113 TYR A N 9
ATOM 22087 C CA . TYR A 1 92 ? 12.901 5.590 -9.336 1.00 0.00 113 TYR A CA 9
ATOM 22088 C C . TYR A 1 92 ? 12.839 6.580 -8.179 1.00 0.00 113 TYR A C 9
ATOM 22089 O O . TYR A 1 92 ? 12.276 6.286 -7.131 1.00 0.00 113 TYR A O 9
ATOM 22107 N N . ASP A 1 93 ? 13.435 7.752 -8.372 1.00 0.00 114 ASP A N 9
ATOM 22108 C CA . ASP A 1 93 ? 13.458 8.773 -7.320 1.00 0.00 114 ASP A CA 9
ATOM 22109 C C . ASP A 1 93 ? 12.074 8.905 -6.664 1.00 0.00 114 ASP A C 9
ATOM 22110 O O . ASP A 1 93 ? 11.967 9.246 -5.485 1.00 0.00 114 ASP A O 9
ATOM 22119 N N . LEU A 1 94 ? 11.027 8.627 -7.432 1.00 0.00 115 LEU A N 9
ATOM 22120 C CA . LEU A 1 94 ? 9.670 8.715 -6.919 1.00 0.00 115 LEU A CA 9
ATOM 22121 C C . LEU A 1 94 ? 9.418 7.632 -5.886 1.00 0.00 115 LEU A C 9
ATOM 22122 O O . LEU A 1 94 ? 8.812 7.885 -4.854 1.00 0.00 115 LEU A O 9
ATOM 22138 N N . MET A 1 95 ? 9.874 6.419 -6.179 1.00 0.00 116 MET A N 9
ATOM 22139 C CA . MET A 1 95 ? 9.672 5.290 -5.272 1.00 0.00 116 MET A CA 9
ATOM 22140 C C . MET A 1 95 ? 9.983 5.686 -3.830 1.00 0.00 116 MET A C 9
ATOM 22141 O O . MET A 1 95 ? 9.553 5.017 -2.893 1.00 0.00 116 MET A O 9
ATOM 22155 N N . ILE A 1 96 ? 10.735 6.773 -3.655 1.00 0.00 117 ILE A N 9
ATOM 22156 C CA . ILE A 1 96 ? 11.118 7.270 -2.329 1.00 0.00 117 ILE A CA 9
ATOM 22157 C C . ILE A 1 96 ? 10.285 8.494 -1.949 1.00 0.00 117 ILE A C 9
ATOM 22158 O O . ILE A 1 96 ? 9.803 8.605 -0.821 1.00 0.00 117 ILE A O 9
ATOM 22174 N N . ASP A 1 97 ? 10.137 9.421 -2.890 1.00 0.00 118 ASP A N 9
ATOM 22175 C CA . ASP A 1 97 ? 9.383 10.643 -2.633 1.00 0.00 118 ASP A CA 9
ATOM 22176 C C . ASP A 1 97 ? 7.919 10.331 -2.403 1.00 0.00 118 ASP A C 9
ATOM 22177 O O . ASP A 1 97 ? 7.228 11.070 -1.709 1.00 0.00 118 ASP A O 9
ATOM 22186 N N . VAL A 1 98 ? 7.449 9.239 -3.007 1.00 0.00 119 VAL A N 9
ATOM 22187 C CA . VAL A 1 98 ? 6.054 8.818 -2.879 1.00 0.00 119 VAL A CA 9
ATOM 22188 C C . VAL A 1 98 ? 5.876 7.909 -1.662 1.00 0.00 119 VAL A C 9
ATOM 22189 O O . VAL A 1 98 ? 4.767 7.729 -1.174 1.00 0.00 119 VAL A O 9
ATOM 22202 N N . SER A 1 99 ? 6.979 7.338 -1.178 1.00 0.00 120 SER A N 9
ATOM 22203 C CA . SER A 1 99 ? 6.923 6.440 -0.024 1.00 0.00 120 SER A CA 9
ATOM 22204 C C . SER A 1 99 ? 6.654 7.201 1.265 1.00 0.00 120 SER A C 9
ATOM 22205 O O . SER A 1 99 ? 6.093 6.653 2.217 1.00 0.00 120 SER A O 9
ATOM 22213 N N . LYS A 1 100 ? 7.040 8.467 1.285 1.00 0.00 121 LYS A N 9
ATOM 22214 C CA . LYS A 1 100 ? 6.827 9.318 2.450 1.00 0.00 121 LYS A CA 9
ATOM 22215 C C . LYS A 1 100 ? 5.339 9.661 2.595 1.00 0.00 121 LYS A C 9
ATOM 22216 O O . LYS A 1 100 ? 4.724 9.320 3.598 1.00 0.00 121 LYS A O 9
ATOM 22235 N N . PRO A 1 101 ? 4.755 10.349 1.634 1.00 0.00 122 PRO A N 9
ATOM 22236 C CA . PRO A 1 101 ? 3.316 10.757 1.707 1.00 0.00 122 PRO A CA 9
ATOM 22237 C C . PRO A 1 101 ? 2.387 9.559 1.805 1.00 0.00 122 PRO A C 9
ATOM 22238 O O . PRO A 1 101 ? 1.504 9.514 2.658 1.00 0.00 122 PRO A O 9
ATOM 22249 N N . LEU A 1 102 ? 2.579 8.601 0.903 1.00 0.00 123 LEU A N 9
ATOM 22250 C CA . LEU A 1 102 ? 1.722 7.425 0.869 1.00 0.00 123 LEU A CA 9
ATOM 22251 C C . LEU A 1 102 ? 1.545 6.838 2.262 1.00 0.00 123 LEU A C 9
ATOM 22252 O O . LEU A 1 102 ? 0.494 6.299 2.578 1.00 0.00 123 LEU A O 9
ATOM 22268 N N . GLU A 1 103 ? 2.572 6.968 3.095 1.00 0.00 124 GLU A N 9
ATOM 22269 C CA . GLU A 1 103 ? 2.516 6.459 4.467 1.00 0.00 124 GLU A CA 9
ATOM 22270 C C . GLU A 1 103 ? 1.156 6.738 5.109 1.00 0.00 124 GLU A C 9
ATOM 22271 O O . GLU A 1 103 ? 0.756 6.076 6.070 1.00 0.00 124 GLU A O 9
ATOM 22283 N N . GLU A 1 104 ? 0.466 7.737 4.569 1.00 0.00 125 GLU A N 9
ATOM 22284 C CA . GLU A 1 104 ? -0.833 8.133 5.079 1.00 0.00 125 GLU A CA 9
ATOM 22285 C C . GLU A 1 104 ? -1.812 6.976 5.022 1.00 0.00 125 GLU A C 9
ATOM 22286 O O . GLU A 1 104 ? -2.885 7.038 5.622 1.00 0.00 125 GLU A O 9
ATOM 22298 N N . ILE A 1 105 ? -1.444 5.919 4.290 1.00 0.00 126 ILE A N 9
ATOM 22299 C CA . ILE A 1 105 ? -2.289 4.738 4.142 1.00 0.00 126 ILE A CA 9
ATOM 22300 C C . ILE A 1 105 ? -1.649 3.525 4.823 1.00 0.00 126 ILE A C 9
ATOM 22301 O O . ILE A 1 105 ? -2.283 2.477 4.969 1.00 0.00 126 ILE A O 9
ATOM 22317 N N . GLY A 1 106 ? -0.407 3.681 5.260 1.00 0.00 127 GLY A N 9
ATOM 22318 C CA . GLY A 1 106 ? 0.286 2.598 5.949 1.00 0.00 127 GLY A CA 9
ATOM 22319 C C . GLY A 1 106 ? 0.680 1.460 4.996 1.00 0.00 127 GLY A C 9
ATOM 22320 O O . GLY A 1 106 ? 0.432 0.288 5.291 1.00 0.00 127 GLY A O 9
ATOM 22324 N N . ILE A 1 107 ? 1.311 1.802 3.859 1.00 0.00 128 ILE A N 9
ATOM 22325 C CA . ILE A 1 107 ? 1.769 0.803 2.870 1.00 0.00 128 ILE A CA 9
ATOM 22326 C C . ILE A 1 107 ? 3.250 1.048 2.575 1.00 0.00 128 ILE A C 9
ATOM 22327 O O . ILE A 1 107 ? 3.888 0.272 1.868 1.00 0.00 128 ILE A O 9
ATOM 22343 N N . GLN A 1 108 ? 3.809 2.103 3.143 1.00 0.00 129 GLN A N 9
ATOM 22344 C CA . GLN A 1 108 ? 5.226 2.398 2.934 1.00 0.00 129 GLN A CA 9
ATOM 22345 C C . GLN A 1 108 ? 6.120 1.245 3.434 1.00 0.00 129 GLN A C 9
ATOM 22346 O O . GLN A 1 108 ? 7.327 1.419 3.598 1.00 0.00 129 GLN A O 9
ATOM 22360 N N . LYS A 1 109 ? 5.527 0.064 3.655 1.00 0.00 130 LYS A N 9
ATOM 22361 C CA . LYS A 1 109 ? 6.264 -1.112 4.113 1.00 0.00 130 LYS A CA 9
ATOM 22362 C C . LYS A 1 109 ? 6.721 -1.949 2.923 1.00 0.00 130 LYS A C 9
ATOM 22363 O O . LYS A 1 109 ? 7.917 -2.165 2.718 1.00 0.00 130 LYS A O 9
ATOM 22382 N N . MET A 1 110 ? 5.749 -2.435 2.155 1.00 0.00 131 MET A N 9
ATOM 22383 C CA . MET A 1 110 ? 6.064 -3.280 1.005 1.00 0.00 131 MET A CA 9
ATOM 22384 C C . MET A 1 110 ? 6.993 -2.528 0.054 1.00 0.00 131 MET A C 9
ATOM 22385 O O . MET A 1 110 ? 7.946 -3.099 -0.475 1.00 0.00 131 MET A O 9
ATOM 22399 N N . THR A 1 111 ? 6.717 -1.246 -0.150 1.00 0.00 132 THR A N 9
ATOM 22400 C CA . THR A 1 111 ? 7.549 -0.431 -1.023 1.00 0.00 132 THR A CA 9
ATOM 22401 C C . THR A 1 111 ? 8.901 -0.179 -0.368 1.00 0.00 132 THR A C 9
ATOM 22402 O O . THR A 1 111 ? 9.934 -0.288 -1.006 1.00 0.00 132 THR A O 9
ATOM 22413 N N . GLY A 1 112 ? 8.875 0.180 0.910 1.00 0.00 133 GLY A N 9
ATOM 22414 C CA . GLY A 1 112 ? 10.116 0.462 1.638 1.00 0.00 133 GLY A CA 9
ATOM 22415 C C . GLY A 1 112 ? 11.148 -0.646 1.411 1.00 0.00 133 GLY A C 9
ATOM 22416 O O . GLY A 1 112 ? 12.355 -0.412 1.482 1.00 0.00 133 GLY A O 9
ATOM 22420 N N . THR A 1 113 ? 10.654 -1.850 1.127 1.00 0.00 134 THR A N 9
ATOM 22421 C CA . THR A 1 113 ? 11.521 -3.002 0.877 1.00 0.00 134 THR A CA 9
ATOM 22422 C C . THR A 1 113 ? 12.220 -2.879 -0.476 1.00 0.00 134 THR A C 9
ATOM 22423 O O . THR A 1 113 ? 13.243 -3.521 -0.715 1.00 0.00 134 THR A O 9
ATOM 22434 N N . VAL A 1 114 ? 11.649 -2.066 -1.369 1.00 0.00 135 VAL A N 9
ATOM 22435 C CA . VAL A 1 114 ? 12.202 -1.876 -2.717 1.00 0.00 135 VAL A CA 9
ATOM 22436 C C . VAL A 1 114 ? 13.720 -1.764 -2.667 1.00 0.00 135 VAL A C 9
ATOM 22437 O O . VAL A 1 114 ? 14.420 -2.197 -3.584 1.00 0.00 135 VAL A O 9
ATOM 22450 N N . LYS A 1 115 ? 14.220 -1.183 -1.585 1.00 0.00 136 LYS A N 9
ATOM 22451 C CA . LYS A 1 115 ? 15.649 -1.020 -1.415 1.00 0.00 136 LYS A CA 9
ATOM 22452 C C . LYS A 1 115 ? 16.332 -2.378 -1.419 1.00 0.00 136 LYS A C 9
ATOM 22453 O O . LYS A 1 115 ? 17.365 -2.561 -2.063 1.00 0.00 136 LYS A O 9
ATOM 22472 N N . GLU A 1 116 ? 15.756 -3.326 -0.687 1.00 0.00 137 GLU A N 9
ATOM 22473 C CA . GLU A 1 116 ? 16.327 -4.662 -0.608 1.00 0.00 137 GLU A CA 9
ATOM 22474 C C . GLU A 1 116 ? 16.242 -5.348 -1.963 1.00 0.00 137 GLU A C 9
ATOM 22475 O O . GLU A 1 116 ? 17.179 -6.004 -2.399 1.00 0.00 137 GLU A O 9
ATOM 22487 N N . ALA A 1 117 ? 15.109 -5.188 -2.627 1.00 0.00 138 ALA A N 9
ATOM 22488 C CA . ALA A 1 117 ? 14.919 -5.799 -3.931 1.00 0.00 138 ALA A CA 9
ATOM 22489 C C . ALA A 1 117 ? 15.979 -5.306 -4.907 1.00 0.00 138 ALA A C 9
ATOM 22490 O O . ALA A 1 117 ? 16.401 -6.036 -5.805 1.00 0.00 138 ALA A O 9
ATOM 22497 N N . ALA A 1 118 ? 16.406 -4.059 -4.723 1.00 0.00 139 ALA A N 9
ATOM 22498 C CA . ALA A 1 118 ? 17.416 -3.458 -5.588 1.00 0.00 139 ALA A CA 9
ATOM 22499 C C . ALA A 1 118 ? 18.808 -3.927 -5.191 1.00 0.00 139 ALA A C 9
ATOM 22500 O O . ALA A 1 118 ? 19.794 -3.562 -5.828 1.00 0.00 139 ALA A O 9
ATOM 22507 N N . GLN A 1 119 ? 18.897 -4.748 -4.139 1.00 0.00 140 GLN A N 9
ATOM 22508 C CA . GLN A 1 119 ? 20.157 -5.262 -3.673 1.00 0.00 140 GLN A CA 9
ATOM 22509 C C . GLN A 1 119 ? 20.486 -6.584 -4.375 1.00 0.00 140 GLN A C 9
ATOM 22510 O O . GLN A 1 119 ? 21.652 -6.899 -4.615 1.00 0.00 140 GLN A O 9
ATOM 22524 N N . LYS A 1 120 ? 19.442 -7.358 -4.686 1.00 0.00 141 LYS A N 9
ATOM 22525 C CA . LYS A 1 120 ? 19.612 -8.659 -5.348 1.00 0.00 141 LYS A CA 9
ATOM 22526 C C . LYS A 1 120 ? 19.408 -8.529 -6.851 1.00 0.00 141 LYS A C 9
ATOM 22527 O O . LYS A 1 120 ? 20.113 -9.163 -7.634 1.00 0.00 141 LYS A O 9
ATOM 22546 N N . THR A 1 121 ? 18.442 -7.699 -7.247 1.00 0.00 142 THR A N 9
ATOM 22547 C CA . THR A 1 121 ? 18.143 -7.471 -8.664 1.00 0.00 142 THR A CA 9
ATOM 22548 C C . THR A 1 121 ? 18.355 -5.995 -9.006 1.00 0.00 142 THR A C 9
ATOM 22549 O O . THR A 1 121 ? 17.412 -5.204 -8.972 1.00 0.00 142 THR A O 9
ATOM 22560 N N . PRO A 1 122 ? 19.568 -5.612 -9.348 1.00 0.00 143 PRO A N 9
ATOM 22561 C CA . PRO A 1 122 ? 19.878 -4.201 -9.714 1.00 0.00 143 PRO A CA 9
ATOM 22562 C C . PRO A 1 122 ? 18.937 -3.672 -10.800 1.00 0.00 143 PRO A C 9
ATOM 22563 O O . PRO A 1 122 ? 18.628 -4.370 -11.768 1.00 0.00 143 PRO A O 9
ATOM 22574 N N . ALA A 1 123 ? 18.495 -2.429 -10.629 1.00 0.00 144 ALA A N 9
ATOM 22575 C CA . ALA A 1 123 ? 17.599 -1.787 -11.593 1.00 0.00 144 ALA A CA 9
ATOM 22576 C C . ALA A 1 123 ? 18.397 -1.244 -12.778 1.00 0.00 144 ALA A C 9
ATOM 22577 O O . ALA A 1 123 ? 17.946 -0.336 -13.473 1.00 0.00 144 ALA A O 9
ATOM 22584 N N . THR A 1 124 ? 19.585 -1.792 -12.985 1.00 0.00 145 THR A N 9
ATOM 22585 C CA . THR A 1 124 ? 20.450 -1.350 -14.070 1.00 0.00 145 THR A CA 9
ATOM 22586 C C . THR A 1 124 ? 19.775 -1.570 -15.412 1.00 0.00 145 THR A C 9
ATOM 22587 O O . THR A 1 124 ? 20.315 -1.196 -16.452 1.00 0.00 145 THR A O 9
ATOM 22598 N N . THR A 1 125 ? 18.585 -2.175 -15.397 1.00 0.00 146 THR A N 9
ATOM 22599 C CA . THR A 1 125 ? 17.849 -2.427 -16.643 1.00 0.00 146 THR A CA 9
ATOM 22600 C C . THR A 1 125 ? 16.393 -2.739 -16.346 1.00 0.00 146 THR A C 9
ATOM 22601 O O . THR A 1 125 ? 16.031 -2.999 -15.204 1.00 0.00 146 THR A O 9
ATOM 22612 N N . ALA A 1 126 ? 15.564 -2.722 -17.381 1.00 0.00 147 ALA A N 9
ATOM 22613 C CA . ALA A 1 126 ? 14.148 -3.013 -17.210 1.00 0.00 147 ALA A CA 9
ATOM 22614 C C . ALA A 1 126 ? 13.954 -4.362 -16.520 1.00 0.00 147 ALA A C 9
ATOM 22615 O O . ALA A 1 126 ? 13.386 -4.431 -15.433 1.00 0.00 147 ALA A O 9
ATOM 22622 N N . ASP A 1 127 ? 14.427 -5.436 -17.163 1.00 0.00 148 ASP A N 9
ATOM 22623 C CA . ASP A 1 127 ? 14.288 -6.790 -16.617 1.00 0.00 148 ASP A CA 9
ATOM 22624 C C . ASP A 1 127 ? 14.602 -6.807 -15.128 1.00 0.00 148 ASP A C 9
ATOM 22625 O O . ASP A 1 127 ? 13.909 -7.459 -14.344 1.00 0.00 148 ASP A O 9
ATOM 22634 N N . GLY A 1 128 ? 15.646 -6.090 -14.745 1.00 0.00 149 GLY A N 9
ATOM 22635 C CA . GLY A 1 128 ? 16.045 -6.032 -13.354 1.00 0.00 149 GLY A CA 9
ATOM 22636 C C . GLY A 1 128 ? 14.934 -5.436 -12.500 1.00 0.00 149 GLY A C 9
ATOM 22637 O O . GLY A 1 128 ? 14.777 -5.800 -11.341 1.00 0.00 149 GLY A O 9
ATOM 22641 N N . ILE A 1 129 ? 14.171 -4.507 -13.079 1.00 0.00 150 ILE A N 9
ATOM 22642 C CA . ILE A 1 129 ? 13.073 -3.842 -12.361 1.00 0.00 150 ILE A CA 9
ATOM 22643 C C . ILE A 1 129 ? 11.783 -4.648 -12.457 1.00 0.00 150 ILE A C 9
ATOM 22644 O O . ILE A 1 129 ? 10.869 -4.474 -11.653 1.00 0.00 150 ILE A O 9
ATOM 22660 N N . ILE A 1 130 ? 11.725 -5.540 -13.438 1.00 0.00 151 ILE A N 9
ATOM 22661 C CA . ILE A 1 130 ? 10.540 -6.374 -13.628 1.00 0.00 151 ILE A CA 9
ATOM 22662 C C . ILE A 1 130 ? 10.389 -7.335 -12.454 1.00 0.00 151 ILE A C 9
ATOM 22663 O O . ILE A 1 130 ? 9.286 -7.547 -11.955 1.00 0.00 151 ILE A O 9
ATOM 22679 N N . ALA A 1 131 ? 11.505 -7.909 -12.015 1.00 0.00 152 ALA A N 9
ATOM 22680 C CA . ALA A 1 131 ? 11.482 -8.849 -10.903 1.00 0.00 152 ALA A CA 9
ATOM 22681 C C . ALA A 1 131 ? 11.184 -8.137 -9.596 1.00 0.00 152 ALA A C 9
ATOM 22682 O O . ALA A 1 131 ? 10.514 -8.684 -8.719 1.00 0.00 152 ALA A O 9
ATOM 22689 N N . ILE A 1 132 ? 11.706 -6.921 -9.468 1.00 0.00 153 ILE A N 9
ATOM 22690 C CA . ILE A 1 132 ? 11.506 -6.149 -8.247 1.00 0.00 153 ILE A CA 9
ATOM 22691 C C . ILE A 1 132 ? 10.016 -6.093 -7.900 1.00 0.00 153 ILE A C 9
ATOM 22692 O O . ILE A 1 132 ? 9.645 -5.918 -6.741 1.00 0.00 153 ILE A O 9
ATOM 22708 N N . ALA A 1 133 ? 9.171 -6.232 -8.915 1.00 0.00 154 ALA A N 9
ATOM 22709 C CA . ALA A 1 133 ? 7.727 -6.189 -8.710 1.00 0.00 154 ALA A CA 9
ATOM 22710 C C . ALA A 1 133 ? 7.248 -7.457 -8.024 1.00 0.00 154 ALA A C 9
ATOM 22711 O O . ALA A 1 133 ? 6.582 -7.401 -6.994 1.00 0.00 154 ALA A O 9
ATOM 22718 N N . GLN A 1 134 ? 7.587 -8.599 -8.611 1.00 0.00 155 GLN A N 9
ATOM 22719 C CA . GLN A 1 134 ? 7.178 -9.883 -8.058 1.00 0.00 155 GLN A CA 9
ATOM 22720 C C . GLN A 1 134 ? 7.567 -9.987 -6.587 1.00 0.00 155 GLN A C 9
ATOM 22721 O O . GLN A 1 134 ? 6.895 -10.656 -5.803 1.00 0.00 155 GLN A O 9
ATOM 22735 N N . ALA A 1 135 ? 8.656 -9.322 -6.222 1.00 0.00 156 ALA A N 9
ATOM 22736 C CA . ALA A 1 135 ? 9.123 -9.347 -4.841 1.00 0.00 156 ALA A CA 9
ATOM 22737 C C . ALA A 1 135 ? 8.054 -8.796 -3.901 1.00 0.00 156 ALA A C 9
ATOM 22738 O O . ALA A 1 135 ? 7.748 -9.395 -2.871 1.00 0.00 156 ALA A O 9
ATOM 22745 N N . MET A 1 136 ? 7.490 -7.649 -4.265 1.00 0.00 157 MET A N 9
ATOM 22746 C CA . MET A 1 136 ? 6.454 -7.019 -3.451 1.00 0.00 157 MET A CA 9
ATOM 22747 C C . MET A 1 136 ? 5.166 -7.835 -3.496 1.00 0.00 157 MET A C 9
ATOM 22748 O O . MET A 1 136 ? 4.430 -7.901 -2.513 1.00 0.00 157 MET A O 9
ATOM 22762 N N . GLU A 1 137 ? 4.894 -8.444 -4.648 1.00 0.00 158 GLU A N 9
ATOM 22763 C CA . GLU A 1 137 ? 3.684 -9.242 -4.816 1.00 0.00 158 GLU A CA 9
ATOM 22764 C C . GLU A 1 137 ? 3.617 -10.344 -3.768 1.00 0.00 158 GLU A C 9
ATOM 22765 O O . GLU A 1 137 ? 2.551 -10.632 -3.227 1.00 0.00 158 GLU A O 9
ATOM 22777 N N . ASP A 1 138 ? 4.757 -10.949 -3.478 1.00 0.00 159 ASP A N 9
ATOM 22778 C CA . ASP A 1 138 ? 4.812 -12.015 -2.487 1.00 0.00 159 ASP A CA 9
ATOM 22779 C C . ASP A 1 138 ? 4.613 -11.471 -1.077 1.00 0.00 159 ASP A C 9
ATOM 22780 O O . ASP A 1 138 ? 4.067 -12.154 -0.210 1.00 0.00 159 ASP A O 9
ATOM 22789 N N . LYS A 1 139 ? 5.087 -10.249 -0.838 1.00 0.00 160 LYS A N 9
ATOM 22790 C CA . LYS A 1 139 ? 4.989 -9.642 0.494 1.00 0.00 160 LYS A CA 9
ATOM 22791 C C . LYS A 1 139 ? 3.590 -9.111 0.762 1.00 0.00 160 LYS A C 9
ATOM 22792 O O . LYS A 1 139 ? 2.914 -9.552 1.693 1.00 0.00 160 LYS A O 9
ATOM 22811 N N . LEU A 1 140 ? 3.168 -8.152 -0.051 1.00 0.00 161 LEU A N 9
ATOM 22812 C CA . LEU A 1 140 ? 1.847 -7.557 0.110 1.00 0.00 161 LEU A CA 9
ATOM 22813 C C . LEU A 1 140 ? 0.777 -8.654 0.238 1.00 0.00 161 LEU A C 9
ATOM 22814 O O . LEU A 1 140 ? -0.260 -8.471 0.873 1.00 0.00 161 LEU A O 9
ATOM 22830 N N . ASN A 1 141 ? 1.060 -9.794 -0.385 1.00 0.00 162 ASN A N 9
ATOM 22831 C CA . ASN A 1 141 ? 0.131 -10.923 -0.345 1.00 0.00 162 ASN A CA 9
ATOM 22832 C C . ASN A 1 141 ? 0.052 -11.497 1.066 1.00 0.00 162 ASN A C 9
ATOM 22833 O O . ASN A 1 141 ? -1.001 -11.959 1.497 1.00 0.00 162 ASN A O 9
ATOM 22844 N N . ASN A 1 142 ? 1.174 -11.472 1.771 1.00 0.00 163 ASN A N 9
ATOM 22845 C CA . ASN A 1 142 ? 1.225 -12.002 3.121 1.00 0.00 163 ASN A CA 9
ATOM 22846 C C . ASN A 1 142 ? 0.376 -11.157 4.057 1.00 0.00 163 ASN A C 9
ATOM 22847 O O . ASN A 1 142 ? -0.553 -11.660 4.684 1.00 0.00 163 ASN A O 9
ATOM 22858 N N . VAL A 1 143 ? 0.703 -9.874 4.156 1.00 0.00 164 VAL A N 9
ATOM 22859 C CA . VAL A 1 143 ? -0.039 -8.984 5.036 1.00 0.00 164 VAL A CA 9
ATOM 22860 C C . VAL A 1 143 ? -1.500 -8.928 4.627 1.00 0.00 164 VAL A C 9
ATOM 22861 O O . VAL A 1 143 ? -2.389 -8.834 5.473 1.00 0.00 164 VAL A O 9
ATOM 22874 N N . ASN A 1 144 ? -1.747 -9.005 3.326 1.00 0.00 165 ASN A N 9
ATOM 22875 C CA . ASN A 1 144 ? -3.108 -8.967 2.816 1.00 0.00 165 ASN A CA 9
ATOM 22876 C C . ASN A 1 144 ? -3.900 -10.158 3.339 1.00 0.00 165 ASN A C 9
ATOM 22877 O O . ASN A 1 144 ? -5.081 -10.036 3.670 1.00 0.00 165 ASN A O 9
ATOM 22888 N N . LYS A 1 145 ? -3.250 -11.307 3.393 1.00 0.00 166 LYS A N 9
ATOM 22889 C CA . LYS A 1 145 ? -3.908 -12.517 3.854 1.00 0.00 166 LYS A CA 9
ATOM 22890 C C . LYS A 1 145 ? -4.335 -12.388 5.311 1.00 0.00 166 LYS A C 9
ATOM 22891 O O . LYS A 1 145 ? -5.396 -12.879 5.705 1.00 0.00 166 LYS A O 9
ATOM 22910 N N . LYS A 1 146 ? -3.488 -11.757 6.120 1.00 0.00 167 LYS A N 9
ATOM 22911 C CA . LYS A 1 146 ? -3.763 -11.597 7.545 1.00 0.00 167 LYS A CA 9
ATOM 22912 C C . LYS A 1 146 ? -4.728 -10.443 7.790 1.00 0.00 167 LYS A C 9
ATOM 22913 O O . LYS A 1 146 ? -5.361 -10.368 8.843 1.00 0.00 167 LYS A O 9
ATOM 22932 N N . GLN A 1 147 ? -4.845 -9.543 6.821 1.00 0.00 168 GLN A N 9
ATOM 22933 C CA . GLN A 1 147 ? -5.739 -8.401 6.951 1.00 0.00 168 GLN A CA 9
ATOM 22934 C C . GLN A 1 147 ? -7.193 -8.862 6.902 1.00 0.00 168 GLN A C 9
ATOM 22935 O O . GLN A 1 147 ? -7.979 -8.575 7.805 1.00 0.00 168 GLN A O 9
ATOM 22949 N N . HIS A 1 148 ? -7.539 -9.569 5.840 1.00 0.00 169 HIS A N 9
ATOM 22950 C CA . HIS A 1 148 ? -8.903 -10.059 5.681 1.00 0.00 169 HIS A CA 9
ATOM 22951 C C . HIS A 1 148 ? -9.249 -11.027 6.813 1.00 0.00 169 HIS A C 9
ATOM 22952 O O . HIS A 1 148 ? -10.418 -11.198 7.158 1.00 0.00 169 HIS A O 9
ATOM 22967 N N . ASP A 1 149 ? -8.231 -11.656 7.387 1.00 0.00 170 ASP A N 9
ATOM 22968 C CA . ASP A 1 149 ? -8.452 -12.600 8.475 1.00 0.00 170 ASP A CA 9
ATOM 22969 C C . ASP A 1 149 ? -8.910 -11.863 9.731 1.00 0.00 170 ASP A C 9
ATOM 22970 O O . ASP A 1 149 ? -9.523 -12.453 10.621 1.00 0.00 170 ASP A O 9
ATOM 22979 N N . ALA A 1 150 ? -8.607 -10.573 9.800 1.00 0.00 171 ALA A N 9
ATOM 22980 C CA . ALA A 1 150 ? -8.991 -9.771 10.955 1.00 0.00 171 ALA A CA 9
ATOM 22981 C C . ALA A 1 150 ? -10.509 -9.661 11.060 1.00 0.00 171 ALA A C 9
ATOM 22982 O O . ALA A 1 150 ? -11.069 -9.685 12.155 1.00 0.00 171 ALA A O 9
ATOM 22989 N N . LEU A 1 151 ? -11.168 -9.541 9.914 1.00 0.00 172 LEU A N 9
ATOM 22990 C CA . LEU A 1 151 ? -12.622 -9.417 9.877 1.00 0.00 172 LEU A CA 9
ATOM 22991 C C . LEU A 1 151 ? -13.285 -10.715 10.325 1.00 0.00 172 LEU A C 9
ATOM 22992 O O . LEU A 1 151 ? -14.455 -10.730 10.710 1.00 0.00 172 LEU A O 9
ATOM 23008 N N . LYS A 1 152 ? -12.530 -11.802 10.271 1.00 0.00 173 LYS A N 9
ATOM 23009 C CA . LYS A 1 152 ? -13.048 -13.104 10.668 1.00 0.00 173 LYS A CA 9
ATOM 23010 C C . LYS A 1 152 ? -13.093 -13.212 12.187 1.00 0.00 173 LYS A C 9
ATOM 23011 O O . LYS A 1 152 ? -13.836 -14.020 12.742 1.00 0.00 173 LYS A O 9
ATOM 23030 N N . ASN A 1 153 ? -12.299 -12.386 12.858 1.00 0.00 174 ASN A N 9
ATOM 23031 C CA . ASN A 1 153 ? -12.262 -12.390 14.316 1.00 0.00 174 ASN A CA 9
ATOM 23032 C C . ASN A 1 153 ? -13.510 -11.722 14.888 1.00 0.00 174 ASN A C 9
ATOM 23033 O O . ASN A 1 153 ? -13.876 -11.956 16.036 1.00 0.00 174 ASN A O 9
ATOM 23044 N N . LEU A 1 154 ? -14.157 -10.880 14.082 1.00 0.00 175 LEU A N 9
ATOM 23045 C CA . LEU A 1 154 ? -15.366 -10.167 14.517 1.00 0.00 175 LEU A CA 9
ATOM 23046 C C . LEU A 1 154 ? -16.602 -11.042 14.310 1.00 0.00 175 LEU A C 9
ATOM 23047 O O . LEU A 1 154 ? -17.701 -10.695 14.745 1.00 0.00 175 LEU A O 9
ATOM 23063 N N . LYS A 1 155 ? -16.416 -12.177 13.649 1.00 0.00 176 LYS A N 9
ATOM 23064 C CA . LYS A 1 155 ? -17.523 -13.097 13.391 1.00 0.00 176 LYS A CA 9
ATOM 23065 C C . LYS A 1 155 ? -17.766 -14.011 14.586 1.00 0.00 176 LYS A C 9
ATOM 23066 O O . LYS A 1 155 ? -18.899 -14.165 15.043 1.00 0.00 176 LYS A O 9
ATOM 23085 N N . GLU A 1 156 ? -16.699 -14.618 15.085 1.00 0.00 177 GLU A N 9
ATOM 23086 C CA . GLU A 1 156 ? -16.811 -15.517 16.222 1.00 0.00 177 GLU A CA 9
ATOM 23087 C C . GLU A 1 156 ? -17.184 -14.744 17.481 1.00 0.00 177 GLU A C 9
ATOM 23088 O O . GLU A 1 156 ? -17.926 -15.241 18.330 1.00 0.00 177 GLU A O 9
ATOM 23100 N N . LYS A 1 157 ? -16.661 -13.530 17.595 1.00 0.00 178 LYS A N 9
ATOM 23101 C CA . LYS A 1 157 ? -16.937 -12.697 18.760 1.00 0.00 178 LYS A CA 9
ATOM 23102 C C . LYS A 1 157 ? -18.420 -12.377 18.857 1.00 0.00 178 LYS A C 9
ATOM 23103 O O . LYS A 1 157 ? -19.019 -12.463 19.930 1.00 0.00 178 LYS A O 9
ATOM 23122 N N . ALA A 1 158 ? -19.002 -12.017 17.729 1.00 0.00 179 ALA A N 9
ATOM 23123 C CA . ALA A 1 158 ? -20.424 -11.690 17.683 1.00 0.00 179 ALA A CA 9
ATOM 23124 C C . ALA A 1 158 ? -21.253 -12.966 17.729 1.00 0.00 179 ALA A C 9
ATOM 23125 O O . ALA A 1 158 ? -20.915 -13.959 17.084 1.00 0.00 179 ALA A O 9
ATOM 23132 N N . LYS A 1 159 ? -22.341 -12.935 18.494 1.00 0.00 180 LYS A N 9
ATOM 23133 C CA . LYS A 1 159 ? -23.216 -14.100 18.616 1.00 0.00 180 LYS A CA 9
ATOM 23134 C C . LYS A 1 159 ? -24.084 -14.238 17.368 1.00 0.00 180 LYS A C 9
ATOM 23135 O O . LYS A 1 159 ? -24.731 -15.264 17.161 1.00 0.00 180 LYS A O 9
ATOM 23154 N N . THR A 1 160 ? -24.089 -13.199 16.536 1.00 0.00 181 THR A N 9
ATOM 23155 C CA . THR A 1 160 ? -24.879 -13.213 15.309 1.00 0.00 181 THR A CA 9
ATOM 23156 C C . THR A 1 160 ? -26.344 -13.507 15.623 1.00 0.00 181 THR A C 9
ATOM 23157 O O . THR A 1 160 ? -27.127 -13.836 14.732 1.00 0.00 181 THR A O 9
ATOM 23168 N N . ALA A 1 161 ? -26.706 -13.383 16.897 1.00 0.00 182 ALA A N 9
ATOM 23169 C CA . ALA A 1 161 ? -28.081 -13.632 17.319 1.00 0.00 182 ALA A CA 9
ATOM 23170 C C . ALA A 1 161 ? -29.033 -12.651 16.648 1.00 0.00 182 ALA A C 9
ATOM 23171 O O . ALA A 1 161 ? -30.224 -12.928 16.502 1.00 0.00 182 ALA A O 9
ATOM 23178 N N . THR A 1 162 ? -28.503 -11.501 16.246 1.00 0.00 183 THR A N 9
ATOM 23179 C CA . THR A 1 162 ? -29.317 -10.481 15.597 1.00 0.00 183 THR A CA 9
ATOM 23180 C C . THR A 1 162 ? -29.736 -10.945 14.207 1.00 0.00 183 THR A C 9
ATOM 23181 O O . THR A 1 162 ? -29.190 -11.909 13.672 1.00 0.00 183 THR A O 9
ATOM 23192 N N . THR A 1 163 ? -30.712 -10.252 13.629 1.00 0.00 184 THR A N 9
ATOM 23193 C CA . THR A 1 163 ? -31.206 -10.598 12.300 1.00 0.00 184 THR A CA 9
ATOM 23194 C C . THR A 1 163 ? -30.169 -10.245 11.242 1.00 0.00 184 THR A C 9
ATOM 23195 O O . THR A 1 163 ? -29.386 -9.312 11.417 1.00 0.00 184 THR A O 9
ATOM 23206 N N . THR A 1 164 ? -30.169 -10.994 10.143 1.00 0.00 185 THR A N 9
ATOM 23207 C CA . THR A 1 164 ? -29.223 -10.753 9.056 1.00 0.00 185 THR A CA 9
ATOM 23208 C C . THR A 1 164 ? -27.796 -10.622 9.590 1.00 0.00 185 THR A C 9
ATOM 23209 O O . THR A 1 164 ? -27.132 -11.639 9.702 1.00 0.00 185 THR A O 9
ATOM 23221 N N . GLY A 1 1 ? -10.503 24.230 -4.412 1.00 0.00 22 GLY A N 10
ATOM 23222 C CA . GLY A 1 1 ? -11.432 23.132 -4.012 1.00 0.00 22 GLY A CA 10
ATOM 23223 C C . GLY A 1 1 ? -10.719 21.796 -4.138 1.00 0.00 22 GLY A C 10
ATOM 23224 O O . GLY A 1 1 ? -9.544 21.673 -3.802 1.00 0.00 22 GLY A O 10
ATOM 23230 N N . LEU A 1 2 ? -11.443 20.796 -4.625 1.00 0.00 23 LEU A N 10
ATOM 23231 C CA . LEU A 1 2 ? -10.878 19.463 -4.795 1.00 0.00 23 LEU A CA 10
ATOM 23232 C C . LEU A 1 2 ? -9.857 19.460 -5.922 1.00 0.00 23 LEU A C 10
ATOM 23233 O O . LEU A 1 2 ? -9.996 20.193 -6.900 1.00 0.00 23 LEU A O 10
ATOM 23249 N N . THR A 1 3 ? -8.830 18.630 -5.775 1.00 0.00 24 THR A N 10
ATOM 23250 C CA . THR A 1 3 ? -7.789 18.536 -6.784 1.00 0.00 24 THR A CA 10
ATOM 23251 C C . THR A 1 3 ? -8.353 17.929 -8.056 1.00 0.00 24 THR A C 10
ATOM 23252 O O . THR A 1 3 ? -9.261 17.105 -8.005 1.00 0.00 24 THR A O 10
ATOM 23263 N N . GLY A 1 4 ? -7.805 18.343 -9.199 1.00 0.00 25 GLY A N 10
ATOM 23264 C CA . GLY A 1 4 ? -8.250 17.842 -10.510 1.00 0.00 25 GLY A CA 10
ATOM 23265 C C . GLY A 1 4 ? -7.078 17.272 -11.295 1.00 0.00 25 GLY A C 10
ATOM 23266 O O . GLY A 1 4 ? -6.149 17.991 -11.654 1.00 0.00 25 GLY A O 10
ATOM 23270 N N . GLU A 1 5 ? -7.139 15.971 -11.568 1.00 0.00 26 GLU A N 10
ATOM 23271 C CA . GLU A 1 5 ? -6.084 15.287 -12.327 1.00 0.00 26 GLU A CA 10
ATOM 23272 C C . GLU A 1 5 ? -6.423 15.272 -13.817 1.00 0.00 26 GLU A C 10
ATOM 23273 O O . GLU A 1 5 ? -5.572 15.002 -14.662 1.00 0.00 26 GLU A O 10
ATOM 23285 N N . THR A 1 6 ? -7.684 15.568 -14.120 1.00 0.00 27 THR A N 10
ATOM 23286 C CA . THR A 1 6 ? -8.138 15.585 -15.516 1.00 0.00 27 THR A CA 10
ATOM 23287 C C . THR A 1 6 ? -7.678 16.863 -16.218 1.00 0.00 27 THR A C 10
ATOM 23288 O O . THR A 1 6 ? -7.335 16.854 -17.400 1.00 0.00 27 THR A O 10
ATOM 23299 N N . LYS A 1 7 ? -7.676 17.958 -15.477 1.00 0.00 28 LYS A N 10
ATOM 23300 C CA . LYS A 1 7 ? -7.252 19.232 -16.040 1.00 0.00 28 LYS A CA 10
ATOM 23301 C C . LYS A 1 7 ? -5.778 19.188 -16.418 1.00 0.00 28 LYS A C 10
ATOM 23302 O O . LYS A 1 7 ? -5.312 20.012 -17.201 1.00 0.00 28 LYS A O 10
ATOM 23321 N N . ILE A 1 8 ? -5.045 18.229 -15.847 1.00 0.00 29 ILE A N 10
ATOM 23322 C CA . ILE A 1 8 ? -3.615 18.106 -16.118 1.00 0.00 29 ILE A CA 10
ATOM 23323 C C . ILE A 1 8 ? -3.376 17.261 -17.352 1.00 0.00 29 ILE A C 10
ATOM 23324 O O . ILE A 1 8 ? -2.892 17.750 -18.375 1.00 0.00 29 ILE A O 10
ATOM 23340 N N . ARG A 1 9 ? -3.708 15.983 -17.248 1.00 0.00 30 ARG A N 10
ATOM 23341 C CA . ARG A 1 9 ? -3.522 15.064 -18.358 1.00 0.00 30 ARG A CA 10
ATOM 23342 C C . ARG A 1 9 ? -2.118 15.170 -18.915 1.00 0.00 30 ARG A C 10
ATOM 23343 O O . ARG A 1 9 ? -1.929 15.575 -20.059 1.00 0.00 30 ARG A O 10
ATOM 23364 N N . LEU A 1 10 ? -1.138 14.802 -18.097 1.00 0.00 31 LEU A N 10
ATOM 23365 C CA . LEU A 1 10 ? 0.254 14.857 -18.519 1.00 0.00 31 LEU A CA 10
ATOM 23366 C C . LEU A 1 10 ? 0.997 13.611 -18.082 1.00 0.00 31 LEU A C 10
ATOM 23367 O O . LEU A 1 10 ? 1.506 12.876 -18.919 1.00 0.00 31 LEU A O 10
ATOM 23383 N N . GLU A 1 11 ? 1.066 13.392 -16.770 1.00 0.00 32 GLU A N 10
ATOM 23384 C CA . GLU A 1 11 ? 1.766 12.229 -16.211 1.00 0.00 32 GLU A CA 10
ATOM 23385 C C . GLU A 1 11 ? 0.847 11.466 -15.272 1.00 0.00 32 GLU A C 10
ATOM 23386 O O . GLU A 1 11 ? 1.295 10.927 -14.262 1.00 0.00 32 GLU A O 10
ATOM 23398 N N . SER A 1 12 ? -0.437 11.419 -15.612 1.00 0.00 33 SER A N 10
ATOM 23399 C CA . SER A 1 12 ? -1.405 10.711 -14.785 1.00 0.00 33 SER A CA 10
ATOM 23400 C C . SER A 1 12 ? -0.965 9.268 -14.574 1.00 0.00 33 SER A C 10
ATOM 23401 O O . SER A 1 12 ? -0.651 8.560 -15.531 1.00 0.00 33 SER A O 10
ATOM 23409 N N . SER A 1 13 ? -0.946 8.837 -13.314 1.00 0.00 34 SER A N 10
ATOM 23410 C CA . SER A 1 13 ? -0.541 7.474 -12.985 1.00 0.00 34 SER A CA 10
ATOM 23411 C C . SER A 1 13 ? -0.518 7.277 -11.468 1.00 0.00 34 SER A C 10
ATOM 23412 O O . SER A 1 13 ? -1.495 6.814 -10.879 1.00 0.00 34 SER A O 10
ATOM 23420 N N . ALA A 1 14 ? 0.605 7.628 -10.848 1.00 0.00 35 ALA A N 10
ATOM 23421 C CA . ALA A 1 14 ? 0.748 7.481 -9.405 1.00 0.00 35 ALA A CA 10
ATOM 23422 C C . ALA A 1 14 ? -0.166 8.454 -8.674 1.00 0.00 35 ALA A C 10
ATOM 23423 O O . ALA A 1 14 ? -0.456 8.277 -7.492 1.00 0.00 35 ALA A O 10
ATOM 23430 N N . GLN A 1 15 ? -0.611 9.486 -9.383 1.00 0.00 36 GLN A N 10
ATOM 23431 C CA . GLN A 1 15 ? -1.483 10.488 -8.786 1.00 0.00 36 GLN A CA 10
ATOM 23432 C C . GLN A 1 15 ? -2.895 9.936 -8.622 1.00 0.00 36 GLN A C 10
ATOM 23433 O O . GLN A 1 15 ? -3.651 10.384 -7.763 1.00 0.00 36 GLN A O 10
ATOM 23447 N N . GLU A 1 16 ? -3.261 8.977 -9.467 1.00 0.00 37 GLU A N 10
ATOM 23448 C CA . GLU A 1 16 ? -4.601 8.402 -9.399 1.00 0.00 37 GLU A CA 10
ATOM 23449 C C . GLU A 1 16 ? -4.742 7.544 -8.150 1.00 0.00 37 GLU A C 10
ATOM 23450 O O . GLU A 1 16 ? -5.500 7.875 -7.236 1.00 0.00 37 GLU A O 10
ATOM 23462 N N . ILE A 1 17 ? -4.015 6.433 -8.128 1.00 0.00 38 ILE A N 10
ATOM 23463 C CA . ILE A 1 17 ? -4.084 5.522 -6.986 1.00 0.00 38 ILE A CA 10
ATOM 23464 C C . ILE A 1 17 ? -3.970 6.289 -5.675 1.00 0.00 38 ILE A C 10
ATOM 23465 O O . ILE A 1 17 ? -4.448 5.845 -4.636 1.00 0.00 38 ILE A O 10
ATOM 23481 N N . LYS A 1 18 ? -3.326 7.439 -5.754 1.00 0.00 39 LYS A N 10
ATOM 23482 C CA . LYS A 1 18 ? -3.141 8.262 -4.564 1.00 0.00 39 LYS A CA 10
ATOM 23483 C C . LYS A 1 18 ? -4.482 8.736 -4.010 1.00 0.00 39 LYS A C 10
ATOM 23484 O O . LYS A 1 18 ? -4.720 8.683 -2.805 1.00 0.00 39 LYS A O 10
ATOM 23503 N N . ASP A 1 19 ? -5.352 9.208 -4.898 1.00 0.00 40 ASP A N 10
ATOM 23504 C CA . ASP A 1 19 ? -6.667 9.692 -4.488 1.00 0.00 40 ASP A CA 10
ATOM 23505 C C . ASP A 1 19 ? -7.598 8.520 -4.186 1.00 0.00 40 ASP A C 10
ATOM 23506 O O . ASP A 1 19 ? -8.586 8.672 -3.470 1.00 0.00 40 ASP A O 10
ATOM 23515 N N . GLU A 1 20 ? -7.284 7.357 -4.750 1.00 0.00 41 GLU A N 10
ATOM 23516 C CA . GLU A 1 20 ? -8.113 6.171 -4.542 1.00 0.00 41 GLU A CA 10
ATOM 23517 C C . GLU A 1 20 ? -8.027 5.693 -3.095 1.00 0.00 41 GLU A C 10
ATOM 23518 O O . GLU A 1 20 ? -9.044 5.443 -2.451 1.00 0.00 41 GLU A O 10
ATOM 23530 N N . ILE A 1 21 ? -6.805 5.566 -2.588 1.00 0.00 42 ILE A N 10
ATOM 23531 C CA . ILE A 1 21 ? -6.602 5.116 -1.218 1.00 0.00 42 ILE A CA 10
ATOM 23532 C C . ILE A 1 21 ? -7.173 6.131 -0.234 1.00 0.00 42 ILE A C 10
ATOM 23533 O O . ILE A 1 21 ? -7.795 5.766 0.757 1.00 0.00 42 ILE A O 10
ATOM 23549 N N . ASN A 1 22 ? -6.963 7.402 -0.526 1.00 0.00 43 ASN A N 10
ATOM 23550 C CA . ASN A 1 22 ? -7.451 8.468 0.335 1.00 0.00 43 ASN A CA 10
ATOM 23551 C C . ASN A 1 22 ? -8.956 8.333 0.534 1.00 0.00 43 ASN A C 10
ATOM 23552 O O . ASN A 1 22 ? -9.540 8.981 1.398 1.00 0.00 43 ASN A O 10
ATOM 23563 N N . LYS A 1 23 ? -9.580 7.512 -0.294 1.00 0.00 44 LYS A N 10
ATOM 23564 C CA . LYS A 1 23 ? -11.021 7.319 -0.214 1.00 0.00 44 LYS A CA 10
ATOM 23565 C C . LYS A 1 23 ? -11.434 6.798 1.160 1.00 0.00 44 LYS A C 10
ATOM 23566 O O . LYS A 1 23 ? -12.431 7.246 1.726 1.00 0.00 44 LYS A O 10
ATOM 23585 N N . ILE A 1 24 ? -10.680 5.844 1.683 1.00 0.00 45 ILE A N 10
ATOM 23586 C CA . ILE A 1 24 ? -10.993 5.268 2.982 1.00 0.00 45 ILE A CA 10
ATOM 23587 C C . ILE A 1 24 ? -11.001 6.351 4.061 1.00 0.00 45 ILE A C 10
ATOM 23588 O O . ILE A 1 24 ? -11.696 6.223 5.071 1.00 0.00 45 ILE A O 10
ATOM 23604 N N . LYS A 1 25 ? -10.231 7.417 3.849 1.00 0.00 46 LYS A N 10
ATOM 23605 C CA . LYS A 1 25 ? -10.165 8.510 4.812 1.00 0.00 46 LYS A CA 10
ATOM 23606 C C . LYS A 1 25 ? -11.493 9.262 4.853 1.00 0.00 46 LYS A C 10
ATOM 23607 O O . LYS A 1 25 ? -12.007 9.569 5.928 1.00 0.00 46 LYS A O 10
ATOM 23626 N N . ALA A 1 26 ? -12.040 9.554 3.676 1.00 0.00 47 ALA A N 10
ATOM 23627 C CA . ALA A 1 26 ? -13.311 10.271 3.592 1.00 0.00 47 ALA A CA 10
ATOM 23628 C C . ALA A 1 26 ? -14.459 9.403 4.096 1.00 0.00 47 ALA A C 10
ATOM 23629 O O . ALA A 1 26 ? -15.280 9.846 4.890 1.00 0.00 47 ALA A O 10
ATOM 23636 N N . ASN A 1 27 ? -14.508 8.163 3.625 1.00 0.00 48 ASN A N 10
ATOM 23637 C CA . ASN A 1 27 ? -15.562 7.243 4.020 1.00 0.00 48 ASN A CA 10
ATOM 23638 C C . ASN A 1 27 ? -15.607 7.137 5.534 1.00 0.00 48 ASN A C 10
ATOM 23639 O O . ASN A 1 27 ? -16.667 6.929 6.119 1.00 0.00 48 ASN A O 10
ATOM 23650 N N . ALA A 1 28 ? -14.443 7.288 6.154 1.00 0.00 49 ALA A N 10
ATOM 23651 C CA . ALA A 1 28 ? -14.359 7.209 7.602 1.00 0.00 49 ALA A CA 10
ATOM 23652 C C . ALA A 1 28 ? -15.141 8.350 8.250 1.00 0.00 49 ALA A C 10
ATOM 23653 O O . ALA A 1 28 ? -15.705 8.199 9.333 1.00 0.00 49 ALA A O 10
ATOM 23660 N N . LYS A 1 29 ? -15.150 9.492 7.588 1.00 0.00 50 LYS A N 10
ATOM 23661 C CA . LYS A 1 29 ? -15.839 10.663 8.105 1.00 0.00 50 LYS A CA 10
ATOM 23662 C C . LYS A 1 29 ? -17.328 10.399 8.249 1.00 0.00 50 LYS A C 10
ATOM 23663 O O . LYS A 1 29 ? -17.952 10.836 9.217 1.00 0.00 50 LYS A O 10
ATOM 23682 N N . LYS A 1 30 ? -17.884 9.679 7.288 1.00 0.00 51 LYS A N 10
ATOM 23683 C CA . LYS A 1 30 ? -19.307 9.357 7.308 1.00 0.00 51 LYS A CA 10
ATOM 23684 C C . LYS A 1 30 ? -19.624 8.339 8.398 1.00 0.00 51 LYS A C 10
ATOM 23685 O O . LYS A 1 30 ? -20.752 8.276 8.890 1.00 0.00 51 LYS A O 10
ATOM 23704 N N . GLU A 1 31 ? -18.628 7.544 8.774 1.00 0.00 52 GLU A N 10
ATOM 23705 C CA . GLU A 1 31 ? -18.827 6.530 9.805 1.00 0.00 52 GLU A CA 10
ATOM 23706 C C . GLU A 1 31 ? -19.037 7.163 11.165 1.00 0.00 52 GLU A C 10
ATOM 23707 O O . GLU A 1 31 ? -19.314 6.461 12.133 1.00 0.00 52 GLU A O 10
ATOM 23719 N N . GLY A 1 32 ? -18.922 8.486 11.235 1.00 0.00 53 GLY A N 10
ATOM 23720 C CA . GLY A 1 32 ? -19.109 9.201 12.496 1.00 0.00 53 GLY A CA 10
ATOM 23721 C C . GLY A 1 32 ? -18.063 8.792 13.534 1.00 0.00 53 GLY A C 10
ATOM 23722 O O . GLY A 1 32 ? -17.741 9.566 14.433 1.00 0.00 53 GLY A O 10
ATOM 23726 N N . VAL A 1 33 ? -17.544 7.567 13.411 1.00 0.00 54 VAL A N 10
ATOM 23727 C CA . VAL A 1 33 ? -16.558 7.054 14.340 1.00 0.00 54 VAL A CA 10
ATOM 23728 C C . VAL A 1 33 ? -15.475 8.086 14.609 1.00 0.00 54 VAL A C 10
ATOM 23729 O O . VAL A 1 33 ? -15.233 8.967 13.801 1.00 0.00 54 VAL A O 10
ATOM 23742 N N . LYS A 1 34 ? -14.825 7.972 15.745 1.00 0.00 55 LYS A N 10
ATOM 23743 C CA . LYS A 1 34 ? -13.763 8.913 16.090 1.00 0.00 55 LYS A CA 10
ATOM 23744 C C . LYS A 1 34 ? -12.518 8.614 15.278 1.00 0.00 55 LYS A C 10
ATOM 23745 O O . LYS A 1 34 ? -11.758 7.703 15.606 1.00 0.00 55 LYS A O 10
ATOM 23764 N N . PHE A 1 35 ? -12.319 9.372 14.213 1.00 0.00 56 PHE A N 10
ATOM 23765 C CA . PHE A 1 35 ? -11.179 9.175 13.333 1.00 0.00 56 PHE A CA 10
ATOM 23766 C C . PHE A 1 35 ? -9.874 9.335 14.121 1.00 0.00 56 PHE A C 10
ATOM 23767 O O . PHE A 1 35 ? -8.956 8.517 14.012 1.00 0.00 56 PHE A O 10
ATOM 23784 N N . GLU A 1 36 ? -9.799 10.405 14.914 1.00 0.00 57 GLU A N 10
ATOM 23785 C CA . GLU A 1 36 ? -8.606 10.679 15.709 1.00 0.00 57 GLU A CA 10
ATOM 23786 C C . GLU A 1 36 ? -8.207 9.448 16.511 1.00 0.00 57 GLU A C 10
ATOM 23787 O O . GLU A 1 36 ? -7.021 9.178 16.710 1.00 0.00 57 GLU A O 10
ATOM 23799 N N . ALA A 1 37 ? -9.209 8.700 16.955 1.00 0.00 58 ALA A N 10
ATOM 23800 C CA . ALA A 1 37 ? -8.960 7.493 17.722 1.00 0.00 58 ALA A CA 10
ATOM 23801 C C . ALA A 1 37 ? -8.250 6.461 16.863 1.00 0.00 58 ALA A C 10
ATOM 23802 O O . ALA A 1 37 ? -7.576 5.589 17.378 1.00 0.00 58 ALA A O 10
ATOM 23809 N N . PHE A 1 38 ? -8.411 6.557 15.554 1.00 0.00 59 PHE A N 10
ATOM 23810 C CA . PHE A 1 38 ? -7.782 5.602 14.638 1.00 0.00 59 PHE A CA 10
ATOM 23811 C C . PHE A 1 38 ? -6.323 5.364 15.015 1.00 0.00 59 PHE A C 10
ATOM 23812 O O . PHE A 1 38 ? -5.743 4.338 14.666 1.00 0.00 59 PHE A O 10
ATOM 23829 N N . THR A 1 39 ? -5.737 6.326 15.722 1.00 0.00 60 THR A N 10
ATOM 23830 C CA . THR A 1 39 ? -4.340 6.216 16.139 1.00 0.00 60 THR A CA 10
ATOM 23831 C C . THR A 1 39 ? -4.214 5.466 17.461 1.00 0.00 60 THR A C 10
ATOM 23832 O O . THR A 1 39 ? -3.469 4.493 17.564 1.00 0.00 60 THR A O 10
ATOM 23843 N N . ASN A 1 40 ? -4.929 5.939 18.476 1.00 0.00 61 ASN A N 10
ATOM 23844 C CA . ASN A 1 40 ? -4.875 5.320 19.808 1.00 0.00 61 ASN A CA 10
ATOM 23845 C C . ASN A 1 40 ? -5.856 4.160 19.916 1.00 0.00 61 ASN A C 10
ATOM 23846 O O . ASN A 1 40 ? -5.878 3.437 20.912 1.00 0.00 61 ASN A O 10
ATOM 23857 N N . THR A 1 41 ? -6.673 4.001 18.894 1.00 0.00 62 THR A N 10
ATOM 23858 C CA . THR A 1 41 ? -7.667 2.943 18.878 1.00 0.00 62 THR A CA 10
ATOM 23859 C C . THR A 1 41 ? -6.995 1.583 18.888 1.00 0.00 62 THR A C 10
ATOM 23860 O O . THR A 1 41 ? -7.626 0.577 19.203 1.00 0.00 62 THR A O 10
ATOM 23871 N N . GLN A 1 42 ? -5.719 1.549 18.525 1.00 0.00 63 GLN A N 10
ATOM 23872 C CA . GLN A 1 42 ? -4.979 0.287 18.485 1.00 0.00 63 GLN A CA 10
ATOM 23873 C C . GLN A 1 42 ? -5.292 -0.566 19.708 1.00 0.00 63 GLN A C 10
ATOM 23874 O O . GLN A 1 42 ? -5.753 -1.700 19.592 1.00 0.00 63 GLN A O 10
ATOM 23888 N N . THR A 1 43 ? -5.068 0.007 20.871 1.00 0.00 64 THR A N 10
ATOM 23889 C CA . THR A 1 43 ? -5.357 -0.682 22.129 1.00 0.00 64 THR A CA 10
ATOM 23890 C C . THR A 1 43 ? -6.865 -0.748 22.365 1.00 0.00 64 THR A C 10
ATOM 23891 O O . THR A 1 43 ? -7.394 -1.778 22.780 1.00 0.00 64 THR A O 10
ATOM 23902 N N . GLY A 1 44 ? -7.548 0.367 22.107 1.00 0.00 65 GLY A N 10
ATOM 23903 C CA . GLY A 1 44 ? -8.991 0.434 22.299 1.00 0.00 65 GLY A CA 10
ATOM 23904 C C . GLY A 1 44 ? -9.699 -0.636 21.479 1.00 0.00 65 GLY A C 10
ATOM 23905 O O . GLY A 1 44 ? -10.827 -1.024 21.786 1.00 0.00 65 GLY A O 10
ATOM 23909 N N . SER A 1 45 ? -9.028 -1.115 20.433 1.00 0.00 66 SER A N 10
ATOM 23910 C CA . SER A 1 45 ? -9.599 -2.146 19.570 1.00 0.00 66 SER A CA 10
ATOM 23911 C C . SER A 1 45 ? -10.145 -3.298 20.407 1.00 0.00 66 SER A C 10
ATOM 23912 O O . SER A 1 45 ? -11.121 -3.948 20.026 1.00 0.00 66 SER A O 10
ATOM 23920 N N . LYS A 1 46 ? -9.514 -3.542 21.546 1.00 0.00 67 LYS A N 10
ATOM 23921 C CA . LYS A 1 46 ? -9.951 -4.613 22.426 1.00 0.00 67 LYS A CA 10
ATOM 23922 C C . LYS A 1 46 ? -11.356 -4.351 22.942 1.00 0.00 67 LYS A C 10
ATOM 23923 O O . LYS A 1 46 ? -12.185 -5.256 23.010 1.00 0.00 67 LYS A O 10
ATOM 23942 N N . ILE A 1 47 ? -11.604 -3.112 23.332 1.00 0.00 68 ILE A N 10
ATOM 23943 C CA . ILE A 1 47 ? -12.910 -2.725 23.887 1.00 0.00 68 ILE A CA 10
ATOM 23944 C C . ILE A 1 47 ? -13.894 -2.401 22.777 1.00 0.00 68 ILE A C 10
ATOM 23945 O O . ILE A 1 47 ? -15.106 -2.342 22.992 1.00 0.00 68 ILE A O 10
ATOM 23961 N N . SER A 1 48 ? -13.359 -2.189 21.593 1.00 0.00 69 SER A N 10
ATOM 23962 C CA . SER A 1 48 ? -14.189 -1.856 20.443 1.00 0.00 69 SER A CA 10
ATOM 23963 C C . SER A 1 48 ? -15.208 -2.948 20.197 1.00 0.00 69 SER A C 10
ATOM 23964 O O . SER A 1 48 ? -16.357 -2.650 19.889 1.00 0.00 69 SER A O 10
ATOM 23972 N N . GLU A 1 49 ? -14.777 -4.202 20.337 1.00 0.00 70 GLU A N 10
ATOM 23973 C CA . GLU A 1 49 ? -15.664 -5.348 20.140 1.00 0.00 70 GLU A CA 10
ATOM 23974 C C . GLU A 1 49 ? -16.224 -5.360 18.723 1.00 0.00 70 GLU A C 10
ATOM 23975 O O . GLU A 1 49 ? -17.026 -6.227 18.373 1.00 0.00 70 GLU A O 10
ATOM 23987 N N . LYS A 1 50 ? -15.784 -4.406 17.911 1.00 0.00 71 LYS A N 10
ATOM 23988 C CA . LYS A 1 50 ? -16.231 -4.316 16.527 1.00 0.00 71 LYS A CA 10
ATOM 23989 C C . LYS A 1 50 ? -15.514 -3.177 15.801 1.00 0.00 71 LYS A C 10
ATOM 23990 O O . LYS A 1 50 ? -16.154 -2.262 15.284 1.00 0.00 71 LYS A O 10
ATOM 24009 N N . PRO A 1 51 ? -14.205 -3.224 15.742 1.00 0.00 72 PRO A N 10
ATOM 24010 C CA . PRO A 1 51 ? -13.394 -2.186 15.049 1.00 0.00 72 PRO A CA 10
ATOM 24011 C C . PRO A 1 51 ? -13.411 -2.385 13.540 1.00 0.00 72 PRO A C 10
ATOM 24012 O O . PRO A 1 51 ? -12.495 -1.955 12.841 1.00 0.00 72 PRO A O 10
ATOM 24023 N N . GLU A 1 52 ? -14.457 -3.044 13.042 1.00 0.00 73 GLU A N 10
ATOM 24024 C CA . GLU A 1 52 ? -14.566 -3.300 11.605 1.00 0.00 73 GLU A CA 10
ATOM 24025 C C . GLU A 1 52 ? -14.183 -2.060 10.802 1.00 0.00 73 GLU A C 10
ATOM 24026 O O . GLU A 1 52 ? -13.818 -2.149 9.640 1.00 0.00 73 GLU A O 10
ATOM 24038 N N . PHE A 1 53 ? -14.248 -0.898 11.437 1.00 0.00 74 PHE A N 10
ATOM 24039 C CA . PHE A 1 53 ? -13.883 0.342 10.765 1.00 0.00 74 PHE A CA 10
ATOM 24040 C C . PHE A 1 53 ? -12.379 0.369 10.441 1.00 0.00 74 PHE A C 10
ATOM 24041 O O . PHE A 1 53 ? -11.971 0.675 9.321 1.00 0.00 74 PHE A O 10
ATOM 24058 N N . ILE A 1 54 ? -11.568 0.071 11.446 1.00 0.00 75 ILE A N 10
ATOM 24059 C CA . ILE A 1 54 ? -10.121 0.091 11.265 1.00 0.00 75 ILE A CA 10
ATOM 24060 C C . ILE A 1 54 ? -9.691 -1.049 10.376 1.00 0.00 75 ILE A C 10
ATOM 24061 O O . ILE A 1 54 ? -8.845 -0.884 9.499 1.00 0.00 75 ILE A O 10
ATOM 24077 N N . LEU A 1 55 ? -10.273 -2.210 10.618 1.00 0.00 76 LEU A N 10
ATOM 24078 C CA . LEU A 1 55 ? -9.941 -3.387 9.837 1.00 0.00 76 LEU A CA 10
ATOM 24079 C C . LEU A 1 55 ? -10.368 -3.218 8.398 1.00 0.00 76 LEU A C 10
ATOM 24080 O O . LEU A 1 55 ? -9.633 -3.582 7.483 1.00 0.00 76 LEU A O 10
ATOM 24096 N N . LYS A 1 56 ? -11.552 -2.667 8.204 1.00 0.00 77 LYS A N 10
ATOM 24097 C CA . LYS A 1 56 ? -12.065 -2.472 6.863 1.00 0.00 77 LYS A CA 10
ATOM 24098 C C . LYS A 1 56 ? -11.126 -1.587 6.051 1.00 0.00 77 LYS A C 10
ATOM 24099 O O . LYS A 1 56 ? -10.896 -1.835 4.871 1.00 0.00 77 LYS A O 10
ATOM 24118 N N . ALA A 1 57 ? -10.595 -0.549 6.691 1.00 0.00 78 ALA A N 10
ATOM 24119 C CA . ALA A 1 57 ? -9.694 0.371 6.020 1.00 0.00 78 ALA A CA 10
ATOM 24120 C C . ALA A 1 57 ? -8.322 -0.249 5.856 1.00 0.00 78 ALA A C 10
ATOM 24121 O O . ALA A 1 57 ? -7.489 0.275 5.129 1.00 0.00 78 ALA A O 10
ATOM 24128 N N . LYS A 1 58 ? -8.089 -1.365 6.533 1.00 0.00 79 LYS A N 10
ATOM 24129 C CA . LYS A 1 58 ? -6.803 -2.063 6.463 1.00 0.00 79 LYS A CA 10
ATOM 24130 C C . LYS A 1 58 ? -6.810 -3.110 5.364 1.00 0.00 79 LYS A C 10
ATOM 24131 O O . LYS A 1 58 ? -5.831 -3.262 4.634 1.00 0.00 79 LYS A O 10
ATOM 24150 N N . ILE A 1 59 ? -7.918 -3.832 5.254 1.00 0.00 80 ILE A N 10
ATOM 24151 C CA . ILE A 1 59 ? -8.039 -4.870 4.242 1.00 0.00 80 ILE A CA 10
ATOM 24152 C C . ILE A 1 59 ? -8.220 -4.243 2.862 1.00 0.00 80 ILE A C 10
ATOM 24153 O O . ILE A 1 59 ? -7.593 -4.656 1.888 1.00 0.00 80 ILE A O 10
ATOM 24169 N N . LYS A 1 60 ? -9.087 -3.249 2.782 1.00 0.00 81 LYS A N 10
ATOM 24170 C CA . LYS A 1 60 ? -9.361 -2.575 1.526 1.00 0.00 81 LYS A CA 10
ATOM 24171 C C . LYS A 1 60 ? -8.133 -1.821 1.064 1.00 0.00 81 LYS A C 10
ATOM 24172 O O . LYS A 1 60 ? -8.050 -1.411 -0.088 1.00 0.00 81 LYS A O 10
ATOM 24191 N N . ALA A 1 61 ? -7.174 -1.641 1.969 1.00 0.00 82 ALA A N 10
ATOM 24192 C CA . ALA A 1 61 ? -5.943 -0.917 1.640 1.00 0.00 82 ALA A CA 10
ATOM 24193 C C . ALA A 1 61 ? -4.930 -1.835 0.960 1.00 0.00 82 ALA A C 10
ATOM 24194 O O . ALA A 1 61 ? -4.288 -1.466 -0.022 1.00 0.00 82 ALA A O 10
ATOM 24201 N N . ILE A 1 62 ? -4.780 -3.032 1.498 1.00 0.00 83 ILE A N 10
ATOM 24202 C CA . ILE A 1 62 ? -3.838 -3.999 0.936 1.00 0.00 83 ILE A CA 10
ATOM 24203 C C . ILE A 1 62 ? -4.348 -4.507 -0.406 1.00 0.00 83 ILE A C 10
ATOM 24204 O O . ILE A 1 62 ? -3.564 -4.801 -1.306 1.00 0.00 83 ILE A O 10
ATOM 24220 N N . GLN A 1 63 ? -5.666 -4.608 -0.545 1.00 0.00 84 GLN A N 10
ATOM 24221 C CA . GLN A 1 63 ? -6.239 -5.078 -1.801 1.00 0.00 84 GLN A CA 10
ATOM 24222 C C . GLN A 1 63 ? -5.878 -4.131 -2.944 1.00 0.00 84 GLN A C 10
ATOM 24223 O O . GLN A 1 63 ? -5.346 -4.551 -3.971 1.00 0.00 84 GLN A O 10
ATOM 24237 N N . VAL A 1 64 ? -6.168 -2.855 -2.752 1.00 0.00 85 VAL A N 10
ATOM 24238 C CA . VAL A 1 64 ? -5.865 -1.852 -3.772 1.00 0.00 85 VAL A CA 10
ATOM 24239 C C . VAL A 1 64 ? -4.357 -1.729 -3.952 1.00 0.00 85 VAL A C 10
ATOM 24240 O O . VAL A 1 64 ? -3.885 -1.336 -5.010 1.00 0.00 85 VAL A O 10
ATOM 24253 N N . ALA A 1 65 ? -3.610 -2.072 -2.909 1.00 0.00 86 ALA A N 10
ATOM 24254 C CA . ALA A 1 65 ? -2.150 -1.993 -2.975 1.00 0.00 86 ALA A CA 10
ATOM 24255 C C . ALA A 1 65 ? -1.626 -2.895 -4.091 1.00 0.00 86 ALA A C 10
ATOM 24256 O O . ALA A 1 65 ? -0.668 -2.556 -4.782 1.00 0.00 86 ALA A O 10
ATOM 24263 N N . GLU A 1 66 ? -2.270 -4.045 -4.254 1.00 0.00 87 GLU A N 10
ATOM 24264 C CA . GLU A 1 66 ? -1.866 -4.993 -5.284 1.00 0.00 87 GLU A CA 10
ATOM 24265 C C . GLU A 1 66 ? -1.749 -4.290 -6.626 1.00 0.00 87 GLU A C 10
ATOM 24266 O O . GLU A 1 66 ? -1.082 -4.784 -7.531 1.00 0.00 87 GLU A O 10
ATOM 24278 N N . ARG A 1 67 ? -2.395 -3.130 -6.749 1.00 0.00 88 ARG A N 10
ATOM 24279 C CA . ARG A 1 67 ? -2.347 -2.367 -7.985 1.00 0.00 88 ARG A CA 10
ATOM 24280 C C . ARG A 1 67 ? -1.108 -1.488 -8.037 1.00 0.00 88 ARG A C 10
ATOM 24281 O O . ARG A 1 67 ? -0.703 -1.032 -9.103 1.00 0.00 88 ARG A O 10
ATOM 24302 N N . PHE A 1 68 ? -0.513 -1.255 -6.888 1.00 0.00 89 PHE A N 10
ATOM 24303 C CA . PHE A 1 68 ? 0.668 -0.413 -6.824 1.00 0.00 89 PHE A CA 10
ATOM 24304 C C . PHE A 1 68 ? 1.886 -1.120 -7.389 1.00 0.00 89 PHE A C 10
ATOM 24305 O O . PHE A 1 68 ? 2.656 -0.511 -8.109 1.00 0.00 89 PHE A O 10
ATOM 24322 N N . VAL A 1 69 ? 2.045 -2.394 -7.056 1.00 0.00 90 VAL A N 10
ATOM 24323 C CA . VAL A 1 69 ? 3.198 -3.165 -7.527 1.00 0.00 90 VAL A CA 10
ATOM 24324 C C . VAL A 1 69 ? 3.049 -3.549 -8.995 1.00 0.00 90 VAL A C 10
ATOM 24325 O O . VAL A 1 69 ? 4.030 -3.836 -9.675 1.00 0.00 90 VAL A O 10
ATOM 24338 N N . LYS A 1 70 ? 1.810 -3.548 -9.475 1.00 0.00 91 LYS A N 10
ATOM 24339 C CA . LYS A 1 70 ? 1.543 -3.893 -10.875 1.00 0.00 91 LYS A CA 10
ATOM 24340 C C . LYS A 1 70 ? 2.042 -2.802 -11.811 1.00 0.00 91 LYS A C 10
ATOM 24341 O O . LYS A 1 70 ? 2.491 -3.083 -12.920 1.00 0.00 91 LYS A O 10
ATOM 24360 N N . ALA A 1 71 ? 1.966 -1.566 -11.352 1.00 0.00 92 ALA A N 10
ATOM 24361 C CA . ALA A 1 71 ? 2.423 -0.434 -12.160 1.00 0.00 92 ALA A CA 10
ATOM 24362 C C . ALA A 1 71 ? 3.934 -0.510 -12.383 1.00 0.00 92 ALA A C 10
ATOM 24363 O O . ALA A 1 71 ? 4.451 -0.099 -13.424 1.00 0.00 92 ALA A O 10
ATOM 24370 N N . ILE A 1 72 ? 4.635 -1.035 -11.391 1.00 0.00 93 ILE A N 10
ATOM 24371 C CA . ILE A 1 72 ? 6.088 -1.148 -11.485 1.00 0.00 93 ILE A CA 10
ATOM 24372 C C . ILE A 1 72 ? 6.467 -2.054 -12.644 1.00 0.00 93 ILE A C 10
ATOM 24373 O O . ILE A 1 72 ? 7.411 -1.767 -13.378 1.00 0.00 93 ILE A O 10
ATOM 24389 N N . LYS A 1 73 ? 5.758 -3.157 -12.792 1.00 0.00 94 LYS A N 10
ATOM 24390 C CA . LYS A 1 73 ? 6.056 -4.098 -13.846 1.00 0.00 94 LYS A CA 10
ATOM 24391 C C . LYS A 1 73 ? 5.854 -3.457 -15.210 1.00 0.00 94 LYS A C 10
ATOM 24392 O O . LYS A 1 73 ? 6.676 -3.625 -16.105 1.00 0.00 94 LYS A O 10
ATOM 24411 N N . GLU A 1 74 ? 4.755 -2.733 -15.363 1.00 0.00 95 GLU A N 10
ATOM 24412 C CA . GLU A 1 74 ? 4.462 -2.083 -16.633 1.00 0.00 95 GLU A CA 10
ATOM 24413 C C . GLU A 1 74 ? 5.549 -1.071 -16.981 1.00 0.00 95 GLU A C 10
ATOM 24414 O O . GLU A 1 74 ? 6.136 -1.119 -18.060 1.00 0.00 95 GLU A O 10
ATOM 24426 N N . GLU A 1 75 ? 5.803 -0.154 -16.059 1.00 0.00 96 GLU A N 10
ATOM 24427 C CA . GLU A 1 75 ? 6.818 0.870 -16.290 1.00 0.00 96 GLU A CA 10
ATOM 24428 C C . GLU A 1 75 ? 8.162 0.232 -16.625 1.00 0.00 96 GLU A C 10
ATOM 24429 O O . GLU A 1 75 ? 8.913 0.747 -17.453 1.00 0.00 96 GLU A O 10
ATOM 24441 N N . ALA A 1 76 ? 8.458 -0.881 -15.979 1.00 0.00 97 ALA A N 10
ATOM 24442 C CA . ALA A 1 76 ? 9.717 -1.572 -16.218 1.00 0.00 97 ALA A CA 10
ATOM 24443 C C . ALA A 1 76 ? 9.798 -2.075 -17.659 1.00 0.00 97 ALA A C 10
ATOM 24444 O O . ALA A 1 76 ? 10.826 -1.948 -18.321 1.00 0.00 97 ALA A O 10
ATOM 24451 N N . GLU A 1 77 ? 8.702 -2.645 -18.132 1.00 0.00 98 GLU A N 10
ATOM 24452 C CA . GLU A 1 77 ? 8.682 -3.180 -19.490 1.00 0.00 98 GLU A CA 10
ATOM 24453 C C . GLU A 1 77 ? 8.947 -2.081 -20.505 1.00 0.00 98 GLU A C 10
ATOM 24454 O O . GLU A 1 77 ? 9.432 -2.343 -21.602 1.00 0.00 98 GLU A O 10
ATOM 24466 N N . LYS A 1 78 ? 8.615 -0.856 -20.139 1.00 0.00 99 LYS A N 10
ATOM 24467 C CA . LYS A 1 78 ? 8.800 0.276 -21.033 1.00 0.00 99 LYS A CA 10
ATOM 24468 C C . LYS A 1 78 ? 10.178 0.850 -20.854 1.00 0.00 99 LYS A C 10
ATOM 24469 O O . LYS A 1 78 ? 10.662 1.573 -21.710 1.00 0.00 99 LYS A O 10
ATOM 24488 N N . LEU A 1 79 ? 10.801 0.539 -19.724 1.00 0.00 100 LEU A N 10
ATOM 24489 C CA . LEU A 1 79 ? 12.128 1.055 -19.442 1.00 0.00 100 LEU A CA 10
ATOM 24490 C C . LEU A 1 79 ? 13.144 0.422 -20.357 1.00 0.00 100 LEU A C 10
ATOM 24491 O O . LEU A 1 79 ? 14.223 0.968 -20.508 1.00 0.00 100 LEU A O 10
ATOM 24507 N N . LYS A 1 80 ? 12.807 -0.732 -20.944 1.00 0.00 101 LYS A N 10
ATOM 24508 C CA . LYS A 1 80 ? 13.718 -1.456 -21.816 1.00 0.00 101 LYS A CA 10
ATOM 24509 C C . LYS A 1 80 ? 14.612 -0.526 -22.606 1.00 0.00 101 LYS A C 10
ATOM 24510 O O . LYS A 1 80 ? 14.355 -0.235 -23.776 1.00 0.00 101 LYS A O 10
ATOM 24529 N N . LYS A 1 81 ? 15.692 -0.102 -21.954 1.00 0.00 102 LYS A N 10
ATOM 24530 C CA . LYS A 1 81 ? 16.674 0.775 -22.582 1.00 0.00 102 LYS A CA 10
ATOM 24531 C C . LYS A 1 81 ? 15.981 2.005 -23.179 1.00 0.00 102 LYS A C 10
ATOM 24532 O O . LYS A 1 81 ? 16.629 2.847 -23.805 1.00 0.00 102 LYS A O 10
ATOM 24551 N N . SER A 1 82 ? 14.661 2.080 -23.020 1.00 0.00 103 SER A N 10
ATOM 24552 C CA . SER A 1 82 ? 13.909 3.152 -23.594 1.00 0.00 103 SER A CA 10
ATOM 24553 C C . SER A 1 82 ? 14.462 4.498 -23.168 1.00 0.00 103 SER A C 10
ATOM 24554 O O . SER A 1 82 ? 14.217 5.516 -23.813 1.00 0.00 103 SER A O 10
ATOM 24562 N N . GLY A 1 83 ? 15.202 4.489 -22.067 1.00 0.00 104 GLY A N 10
ATOM 24563 C CA . GLY A 1 83 ? 15.795 5.716 -21.542 1.00 0.00 104 GLY A CA 10
ATOM 24564 C C . GLY A 1 83 ? 16.934 5.405 -20.579 1.00 0.00 104 GLY A C 10
ATOM 24565 O O . GLY A 1 83 ? 17.371 6.273 -19.827 1.00 0.00 104 GLY A O 10
ATOM 24569 N N . SER A 1 84 ? 17.414 4.163 -20.608 1.00 0.00 105 SER A N 10
ATOM 24570 C CA . SER A 1 84 ? 18.504 3.754 -19.736 1.00 0.00 105 SER A CA 10
ATOM 24571 C C . SER A 1 84 ? 18.183 4.086 -18.285 1.00 0.00 105 SER A C 10
ATOM 24572 O O . SER A 1 84 ? 17.022 4.214 -17.908 1.00 0.00 105 SER A O 10
ATOM 24580 N N . SER A 1 85 ? 19.220 4.220 -17.475 1.00 0.00 106 SER A N 10
ATOM 24581 C CA . SER A 1 85 ? 19.038 4.531 -16.062 1.00 0.00 106 SER A CA 10
ATOM 24582 C C . SER A 1 85 ? 18.441 5.926 -15.888 1.00 0.00 106 SER A C 10
ATOM 24583 O O . SER A 1 85 ? 17.946 6.272 -14.815 1.00 0.00 106 SER A O 10
ATOM 24591 N N . GLY A 1 86 ? 18.496 6.724 -16.949 1.00 0.00 107 GLY A N 10
ATOM 24592 C CA . GLY A 1 86 ? 17.963 8.083 -16.899 1.00 0.00 107 GLY A CA 10
ATOM 24593 C C . GLY A 1 86 ? 16.471 8.079 -16.575 1.00 0.00 107 GLY A C 10
ATOM 24594 O O . GLY A 1 86 ? 16.040 8.671 -15.586 1.00 0.00 107 GLY A O 10
ATOM 24598 N N . ALA A 1 87 ? 15.690 7.406 -17.414 1.00 0.00 108 ALA A N 10
ATOM 24599 C CA . ALA A 1 87 ? 14.248 7.335 -17.204 1.00 0.00 108 ALA A CA 10
ATOM 24600 C C . ALA A 1 87 ? 13.935 6.671 -15.870 1.00 0.00 108 ALA A C 10
ATOM 24601 O O . ALA A 1 87 ? 12.977 7.038 -15.191 1.00 0.00 108 ALA A O 10
ATOM 24608 N N . PHE A 1 88 ? 14.751 5.694 -15.500 1.00 0.00 109 PHE A N 10
ATOM 24609 C CA . PHE A 1 88 ? 14.547 4.989 -14.244 1.00 0.00 109 PHE A CA 10
ATOM 24610 C C . PHE A 1 88 ? 14.612 5.960 -13.070 1.00 0.00 109 PHE A C 10
ATOM 24611 O O . PHE A 1 88 ? 13.761 5.930 -12.190 1.00 0.00 109 PHE A O 10
ATOM 24628 N N . SER A 1 89 ? 15.635 6.801 -13.050 1.00 0.00 110 SER A N 10
ATOM 24629 C CA . SER A 1 89 ? 15.800 7.752 -11.961 1.00 0.00 110 SER A CA 10
ATOM 24630 C C . SER A 1 89 ? 14.532 8.575 -11.773 1.00 0.00 110 SER A C 10
ATOM 24631 O O . SER A 1 89 ? 14.079 8.765 -10.652 1.00 0.00 110 SER A O 10
ATOM 24639 N N . ALA A 1 90 ? 13.964 9.050 -12.867 1.00 0.00 111 ALA A N 10
ATOM 24640 C CA . ALA A 1 90 ? 12.741 9.849 -12.788 1.00 0.00 111 ALA A CA 10
ATOM 24641 C C . ALA A 1 90 ? 11.567 9.019 -12.270 1.00 0.00 111 ALA A C 10
ATOM 24642 O O . ALA A 1 90 ? 10.871 9.420 -11.335 1.00 0.00 111 ALA A O 10
ATOM 24649 N N . MET A 1 91 ? 11.341 7.868 -12.893 1.00 0.00 112 MET A N 10
ATOM 24650 C CA . MET A 1 91 ? 10.235 7.006 -12.491 1.00 0.00 112 MET A CA 10
ATOM 24651 C C . MET A 1 91 ? 10.461 6.422 -11.101 1.00 0.00 112 MET A C 10
ATOM 24652 O O . MET A 1 91 ? 9.541 6.354 -10.287 1.00 0.00 112 MET A O 10
ATOM 24666 N N . TYR A 1 92 ? 11.683 5.981 -10.849 1.00 0.00 113 TYR A N 10
ATOM 24667 C CA . TYR A 1 92 ? 12.025 5.385 -9.564 1.00 0.00 113 TYR A CA 10
ATOM 24668 C C . TYR A 1 92 ? 11.971 6.418 -8.452 1.00 0.00 113 TYR A C 10
ATOM 24669 O O . TYR A 1 92 ? 11.412 6.160 -7.392 1.00 0.00 113 TYR A O 10
ATOM 24687 N N . ASP A 1 93 ? 12.557 7.586 -8.702 1.00 0.00 114 ASP A N 10
ATOM 24688 C CA . ASP A 1 93 ? 12.577 8.658 -7.704 1.00 0.00 114 ASP A CA 10
ATOM 24689 C C . ASP A 1 93 ? 11.215 8.799 -7.029 1.00 0.00 114 ASP A C 10
ATOM 24690 O O . ASP A 1 93 ? 11.129 9.078 -5.832 1.00 0.00 114 ASP A O 10
ATOM 24699 N N . LEU A 1 94 ? 10.155 8.624 -7.802 1.00 0.00 115 LEU A N 10
ATOM 24700 C CA . LEU A 1 94 ? 8.808 8.751 -7.275 1.00 0.00 115 LEU A CA 10
ATOM 24701 C C . LEU A 1 94 ? 8.536 7.694 -6.238 1.00 0.00 115 LEU A C 10
ATOM 24702 O O . LEU A 1 94 ? 7.939 7.973 -5.204 1.00 0.00 115 LEU A O 10
ATOM 24718 N N . MET A 1 95 ? 8.980 6.481 -6.520 1.00 0.00 116 MET A N 10
ATOM 24719 C CA . MET A 1 95 ? 8.781 5.367 -5.605 1.00 0.00 116 MET A CA 10
ATOM 24720 C C . MET A 1 95 ? 9.113 5.763 -4.173 1.00 0.00 116 MET A C 10
ATOM 24721 O O . MET A 1 95 ? 8.722 5.079 -3.235 1.00 0.00 116 MET A O 10
ATOM 24735 N N . ILE A 1 96 ? 9.833 6.875 -4.014 1.00 0.00 117 ILE A N 10
ATOM 24736 C CA . ILE A 1 96 ? 10.225 7.384 -2.695 1.00 0.00 117 ILE A CA 10
ATOM 24737 C C . ILE A 1 96 ? 9.385 8.590 -2.306 1.00 0.00 117 ILE A C 10
ATOM 24738 O O . ILE A 1 96 ? 8.902 8.673 -1.177 1.00 0.00 117 ILE A O 10
ATOM 24754 N N . ASP A 1 97 ? 9.216 9.524 -3.232 1.00 0.00 118 ASP A N 10
ATOM 24755 C CA . ASP A 1 97 ? 8.447 10.728 -2.957 1.00 0.00 118 ASP A CA 10
ATOM 24756 C C . ASP A 1 97 ? 6.996 10.384 -2.687 1.00 0.00 118 ASP A C 10
ATOM 24757 O O . ASP A 1 97 ? 6.326 11.069 -1.919 1.00 0.00 118 ASP A O 10
ATOM 24766 N N . VAL A 1 98 ? 6.511 9.322 -3.323 1.00 0.00 119 VAL A N 10
ATOM 24767 C CA . VAL A 1 98 ? 5.125 8.895 -3.142 1.00 0.00 119 VAL A CA 10
ATOM 24768 C C . VAL A 1 98 ? 4.992 8.005 -1.906 1.00 0.00 119 VAL A C 10
ATOM 24769 O O . VAL A 1 98 ? 3.889 7.808 -1.392 1.00 0.00 119 VAL A O 10
ATOM 24782 N N . SER A 1 99 ? 6.119 7.467 -1.438 1.00 0.00 120 SER A N 10
ATOM 24783 C CA . SER A 1 99 ? 6.115 6.592 -0.272 1.00 0.00 120 SER A CA 10
ATOM 24784 C C . SER A 1 99 ? 5.933 7.391 1.006 1.00 0.00 120 SER A C 10
ATOM 24785 O O . SER A 1 99 ? 5.450 6.869 2.003 1.00 0.00 120 SER A O 10
ATOM 24793 N N . LYS A 1 100 ? 6.311 8.659 0.973 1.00 0.00 121 LYS A N 10
ATOM 24794 C CA . LYS A 1 100 ? 6.174 9.523 2.140 1.00 0.00 121 LYS A CA 10
ATOM 24795 C C . LYS A 1 100 ? 4.694 9.729 2.479 1.00 0.00 121 LYS A C 10
ATOM 24796 O O . LYS A 1 100 ? 4.258 9.390 3.581 1.00 0.00 121 LYS A O 10
ATOM 24815 N N . PRO A 1 101 ? 3.924 10.293 1.572 1.00 0.00 122 PRO A N 10
ATOM 24816 C CA . PRO A 1 101 ? 2.473 10.545 1.807 1.00 0.00 122 PRO A CA 10
ATOM 24817 C C . PRO A 1 101 ? 1.707 9.252 2.007 1.00 0.00 122 PRO A C 10
ATOM 24818 O O . PRO A 1 101 ? 0.867 9.153 2.899 1.00 0.00 122 PRO A O 10
ATOM 24829 N N . LEU A 1 102 ? 2.000 8.266 1.162 1.00 0.00 123 LEU A N 10
ATOM 24830 C CA . LEU A 1 102 ? 1.306 6.994 1.239 1.00 0.00 123 LEU A CA 10
ATOM 24831 C C . LEU A 1 102 ? 1.226 6.519 2.686 1.00 0.00 123 LEU A C 10
ATOM 24832 O O . LEU A 1 102 ? 0.332 5.771 3.054 1.00 0.00 123 LEU A O 10
ATOM 24848 N N . GLU A 1 103 ? 2.145 6.981 3.509 1.00 0.00 124 GLU A N 10
ATOM 24849 C CA . GLU A 1 103 ? 2.146 6.607 4.923 1.00 0.00 124 GLU A CA 10
ATOM 24850 C C . GLU A 1 103 ? 0.760 6.790 5.541 1.00 0.00 124 GLU A C 10
ATOM 24851 O O . GLU A 1 103 ? 0.503 6.333 6.659 1.00 0.00 124 GLU A O 10
ATOM 24863 N N . GLU A 1 104 ? -0.120 7.466 4.816 1.00 0.00 125 GLU A N 10
ATOM 24864 C CA . GLU A 1 104 ? -1.471 7.711 5.293 1.00 0.00 125 GLU A CA 10
ATOM 24865 C C . GLU A 1 104 ? -2.280 6.432 5.342 1.00 0.00 125 GLU A C 10
ATOM 24866 O O . GLU A 1 104 ? -3.330 6.391 5.970 1.00 0.00 125 GLU A O 10
ATOM 24878 N N . ILE A 1 105 ? -1.793 5.381 4.674 1.00 0.00 126 ILE A N 10
ATOM 24879 C CA . ILE A 1 105 ? -2.487 4.090 4.640 1.00 0.00 126 ILE A CA 10
ATOM 24880 C C . ILE A 1 105 ? -1.654 3.018 5.348 1.00 0.00 126 ILE A C 10
ATOM 24881 O O . ILE A 1 105 ? -2.105 1.892 5.556 1.00 0.00 126 ILE A O 10
ATOM 24897 N N . GLY A 1 106 ? -0.450 3.367 5.729 1.00 0.00 127 GLY A N 10
ATOM 24898 C CA . GLY A 1 106 ? 0.404 2.417 6.422 1.00 0.00 127 GLY A CA 10
ATOM 24899 C C . GLY A 1 106 ? 0.862 1.270 5.526 1.00 0.00 127 GLY A C 10
ATOM 24900 O O . GLY A 1 106 ? 0.745 0.110 5.899 1.00 0.00 127 GLY A O 10
ATOM 24904 N N . ILE A 1 107 ? 1.409 1.603 4.354 1.00 0.00 128 ILE A N 10
ATOM 24905 C CA . ILE A 1 107 ? 1.930 0.608 3.408 1.00 0.00 128 ILE A CA 10
ATOM 24906 C C . ILE A 1 107 ? 3.406 0.899 3.148 1.00 0.00 128 ILE A C 10
ATOM 24907 O O . ILE A 1 107 ? 4.064 0.184 2.418 1.00 0.00 128 ILE A O 10
ATOM 24923 N N . GLN A 1 108 ? 3.935 1.936 3.755 1.00 0.00 129 GLN A N 10
ATOM 24924 C CA . GLN A 1 108 ? 5.341 2.247 3.553 1.00 0.00 129 GLN A CA 10
ATOM 24925 C C . GLN A 1 108 ? 6.254 1.042 3.881 1.00 0.00 129 GLN A C 10
ATOM 24926 O O . GLN A 1 108 ? 7.465 1.198 4.000 1.00 0.00 129 GLN A O 10
ATOM 24940 N N . LYS A 1 109 ? 5.670 -0.158 3.998 1.00 0.00 130 LYS A N 10
ATOM 24941 C CA . LYS A 1 109 ? 6.409 -1.367 4.268 1.00 0.00 130 LYS A CA 10
ATOM 24942 C C . LYS A 1 109 ? 6.802 -2.037 2.957 1.00 0.00 130 LYS A C 10
ATOM 24943 O O . LYS A 1 109 ? 7.985 -2.237 2.688 1.00 0.00 130 LYS A O 10
ATOM 24962 N N . MET A 1 110 ? 5.805 -2.394 2.147 1.00 0.00 131 MET A N 10
ATOM 24963 C CA . MET A 1 110 ? 6.084 -3.065 0.873 1.00 0.00 131 MET A CA 10
ATOM 24964 C C . MET A 1 110 ? 7.026 -2.214 0.033 1.00 0.00 131 MET A C 10
ATOM 24965 O O . MET A 1 110 ? 8.004 -2.723 -0.526 1.00 0.00 131 MET A O 10
ATOM 24979 N N . THR A 1 111 ? 6.743 -0.925 -0.041 1.00 0.00 132 THR A N 10
ATOM 24980 C CA . THR A 1 111 ? 7.583 -0.022 -0.804 1.00 0.00 132 THR A CA 10
ATOM 24981 C C . THR A 1 111 ? 8.955 0.100 -0.155 1.00 0.00 132 THR A C 10
ATOM 24982 O O . THR A 1 111 ? 9.924 0.478 -0.802 1.00 0.00 132 THR A O 10
ATOM 24993 N N . GLY A 1 112 ? 9.024 -0.220 1.132 1.00 0.00 133 GLY A N 10
ATOM 24994 C CA . GLY A 1 112 ? 10.282 -0.152 1.870 1.00 0.00 133 GLY A CA 10
ATOM 24995 C C . GLY A 1 112 ? 11.215 -1.289 1.462 1.00 0.00 133 GLY A C 10
ATOM 24996 O O . GLY A 1 112 ? 12.435 -1.126 1.431 1.00 0.00 133 GLY A O 10
ATOM 25000 N N . THR A 1 113 ? 10.629 -2.443 1.156 1.00 0.00 134 THR A N 10
ATOM 25001 C CA . THR A 1 113 ? 11.410 -3.609 0.753 1.00 0.00 134 THR A CA 10
ATOM 25002 C C . THR A 1 113 ? 12.080 -3.367 -0.593 1.00 0.00 134 THR A C 10
ATOM 25003 O O . THR A 1 113 ? 13.063 -4.024 -0.938 1.00 0.00 134 THR A O 10
ATOM 25014 N N . VAL A 1 114 ? 11.540 -2.428 -1.357 1.00 0.00 135 VAL A N 10
ATOM 25015 C CA . VAL A 1 114 ? 12.090 -2.121 -2.668 1.00 0.00 135 VAL A CA 10
ATOM 25016 C C . VAL A 1 114 ? 13.545 -1.683 -2.549 1.00 0.00 135 VAL A C 10
ATOM 25017 O O . VAL A 1 114 ? 14.388 -2.081 -3.352 1.00 0.00 135 VAL A O 10
ATOM 25030 N N . LYS A 1 115 ? 13.841 -0.844 -1.562 1.00 0.00 136 LYS A N 10
ATOM 25031 C CA . LYS A 1 115 ? 15.192 -0.346 -1.380 1.00 0.00 136 LYS A CA 10
ATOM 25032 C C . LYS A 1 115 ? 16.156 -1.506 -1.215 1.00 0.00 136 LYS A C 10
ATOM 25033 O O . LYS A 1 115 ? 17.206 -1.549 -1.858 1.00 0.00 136 LYS A O 10
ATOM 25052 N N . GLU A 1 116 ? 15.794 -2.448 -0.351 1.00 0.00 137 GLU A N 10
ATOM 25053 C CA . GLU A 1 116 ? 16.644 -3.604 -0.119 1.00 0.00 137 GLU A CA 10
ATOM 25054 C C . GLU A 1 116 ? 16.697 -4.478 -1.371 1.00 0.00 137 GLU A C 10
ATOM 25055 O O . GLU A 1 116 ? 17.732 -5.042 -1.705 1.00 0.00 137 GLU A O 10
ATOM 25067 N N . ALA A 1 117 ? 15.569 -4.591 -2.053 1.00 0.00 138 ALA A N 10
ATOM 25068 C CA . ALA A 1 117 ? 15.500 -5.406 -3.259 1.00 0.00 138 ALA A CA 10
ATOM 25069 C C . ALA A 1 117 ? 16.418 -4.844 -4.341 1.00 0.00 138 ALA A C 10
ATOM 25070 O O . ALA A 1 117 ? 16.920 -5.580 -5.185 1.00 0.00 138 ALA A O 10
ATOM 25077 N N . ALA A 1 118 ? 16.630 -3.534 -4.306 1.00 0.00 139 ALA A N 10
ATOM 25078 C CA . ALA A 1 118 ? 17.478 -2.873 -5.290 1.00 0.00 139 ALA A CA 10
ATOM 25079 C C . ALA A 1 118 ? 18.940 -3.179 -5.022 1.00 0.00 139 ALA A C 10
ATOM 25080 O O . ALA A 1 118 ? 19.819 -2.701 -5.736 1.00 0.00 139 ALA A O 10
ATOM 25087 N N . GLN A 1 119 ? 19.197 -3.978 -3.986 1.00 0.00 140 GLN A N 10
ATOM 25088 C CA . GLN A 1 119 ? 20.565 -4.345 -3.628 1.00 0.00 140 GLN A CA 10
ATOM 25089 C C . GLN A 1 119 ? 20.947 -5.682 -4.245 1.00 0.00 140 GLN A C 10
ATOM 25090 O O . GLN A 1 119 ? 22.118 -5.930 -4.514 1.00 0.00 140 GLN A O 10
ATOM 25104 N N . LYS A 1 120 ? 19.951 -6.537 -4.460 1.00 0.00 141 LYS A N 10
ATOM 25105 C CA . LYS A 1 120 ? 20.178 -7.865 -5.039 1.00 0.00 141 LYS A CA 10
ATOM 25106 C C . LYS A 1 120 ? 19.722 -7.900 -6.474 1.00 0.00 141 LYS A C 10
ATOM 25107 O O . LYS A 1 120 ? 20.403 -8.473 -7.325 1.00 0.00 141 LYS A O 10
ATOM 25126 N N . THR A 1 121 ? 18.566 -7.289 -6.745 1.00 0.00 142 THR A N 10
ATOM 25127 C CA . THR A 1 121 ? 18.025 -7.264 -8.099 1.00 0.00 142 THR A CA 10
ATOM 25128 C C . THR A 1 121 ? 18.367 -5.937 -8.792 1.00 0.00 142 THR A C 10
ATOM 25129 O O . THR A 1 121 ? 17.914 -4.876 -8.365 1.00 0.00 142 THR A O 10
ATOM 25140 N N . PRO A 1 122 ? 19.152 -5.963 -9.853 1.00 0.00 143 PRO A N 10
ATOM 25141 C CA . PRO A 1 122 ? 19.529 -4.722 -10.594 1.00 0.00 143 PRO A CA 10
ATOM 25142 C C . PRO A 1 122 ? 18.303 -3.877 -10.939 1.00 0.00 143 PRO A C 10
ATOM 25143 O O . PRO A 1 122 ? 17.282 -4.409 -11.370 1.00 0.00 143 PRO A O 10
ATOM 25154 N N . ALA A 1 123 ? 18.420 -2.563 -10.750 1.00 0.00 144 ALA A N 10
ATOM 25155 C CA . ALA A 1 123 ? 17.335 -1.617 -11.047 1.00 0.00 144 ALA A CA 10
ATOM 25156 C C . ALA A 1 123 ? 17.707 -0.746 -12.245 1.00 0.00 144 ALA A C 10
ATOM 25157 O O . ALA A 1 123 ? 17.156 0.337 -12.410 1.00 0.00 144 ALA A O 10
ATOM 25164 N N . THR A 1 124 ? 18.650 -1.224 -13.059 1.00 0.00 145 THR A N 10
ATOM 25165 C CA . THR A 1 124 ? 19.095 -0.460 -14.230 1.00 0.00 145 THR A CA 10
ATOM 25166 C C . THR A 1 124 ? 18.525 -1.056 -15.496 1.00 0.00 145 THR A C 10
ATOM 25167 O O . THR A 1 124 ? 19.011 -0.782 -16.591 1.00 0.00 145 THR A O 10
ATOM 25178 N N . THR A 1 125 ? 17.477 -1.870 -15.352 1.00 0.00 146 THR A N 10
ATOM 25179 C CA . THR A 1 125 ? 16.841 -2.493 -16.519 1.00 0.00 146 THR A CA 10
ATOM 25180 C C . THR A 1 125 ? 15.403 -2.876 -16.209 1.00 0.00 146 THR A C 10
ATOM 25181 O O . THR A 1 125 ? 14.931 -2.671 -15.094 1.00 0.00 146 THR A O 10
ATOM 25192 N N . ALA A 1 126 ? 14.701 -3.423 -17.203 1.00 0.00 147 ALA A N 10
ATOM 25193 C CA . ALA A 1 126 ? 13.317 -3.821 -17.014 1.00 0.00 147 ALA A CA 10
ATOM 25194 C C . ALA A 1 126 ? 13.226 -5.134 -16.237 1.00 0.00 147 ALA A C 10
ATOM 25195 O O . ALA A 1 126 ? 12.705 -5.163 -15.126 1.00 0.00 147 ALA A O 10
ATOM 25202 N N . ASP A 1 127 ? 13.749 -6.212 -16.832 1.00 0.00 148 ASP A N 10
ATOM 25203 C CA . ASP A 1 127 ? 13.714 -7.531 -16.194 1.00 0.00 148 ASP A CA 10
ATOM 25204 C C . ASP A 1 127 ? 14.149 -7.455 -14.741 1.00 0.00 148 ASP A C 10
ATOM 25205 O O . ASP A 1 127 ? 13.548 -8.095 -13.875 1.00 0.00 148 ASP A O 10
ATOM 25214 N N . GLY A 1 128 ? 15.182 -6.683 -14.473 1.00 0.00 149 GLY A N 10
ATOM 25215 C CA . GLY A 1 128 ? 15.693 -6.545 -13.124 1.00 0.00 149 GLY A CA 10
ATOM 25216 C C . GLY A 1 128 ? 14.636 -5.984 -12.195 1.00 0.00 149 GLY A C 10
ATOM 25217 O O . GLY A 1 128 ? 14.652 -6.256 -10.999 1.00 0.00 149 GLY A O 10
ATOM 25221 N N . ILE A 1 129 ? 13.728 -5.183 -12.746 1.00 0.00 150 ILE A N 10
ATOM 25222 C CA . ILE A 1 129 ? 12.656 -4.569 -11.945 1.00 0.00 150 ILE A CA 10
ATOM 25223 C C . ILE A 1 129 ? 11.421 -5.456 -11.901 1.00 0.00 150 ILE A C 10
ATOM 25224 O O . ILE A 1 129 ? 10.555 -5.300 -11.043 1.00 0.00 150 ILE A O 10
ATOM 25240 N N . ILE A 1 130 ? 11.345 -6.386 -12.827 1.00 0.00 151 ILE A N 10
ATOM 25241 C CA . ILE A 1 130 ? 10.205 -7.296 -12.881 1.00 0.00 151 ILE A CA 10
ATOM 25242 C C . ILE A 1 130 ? 10.181 -8.179 -11.639 1.00 0.00 151 ILE A C 10
ATOM 25243 O O . ILE A 1 130 ? 9.116 -8.500 -11.119 1.00 0.00 151 ILE A O 10
ATOM 25259 N N . ALA A 1 131 ? 11.362 -8.578 -11.184 1.00 0.00 152 ALA A N 10
ATOM 25260 C CA . ALA A 1 131 ? 11.466 -9.435 -10.014 1.00 0.00 152 ALA A CA 10
ATOM 25261 C C . ALA A 1 131 ? 11.117 -8.660 -8.754 1.00 0.00 152 ALA A C 10
ATOM 25262 O O . ALA A 1 131 ? 10.515 -9.195 -7.825 1.00 0.00 152 ALA A O 10
ATOM 25269 N N . ILE A 1 132 ? 11.517 -7.396 -8.728 1.00 0.00 153 ILE A N 10
ATOM 25270 C CA . ILE A 1 132 ? 11.259 -6.561 -7.569 1.00 0.00 153 ILE A CA 10
ATOM 25271 C C . ILE A 1 132 ? 9.764 -6.536 -7.255 1.00 0.00 153 ILE A C 10
ATOM 25272 O O . ILE A 1 132 ? 9.365 -6.512 -6.091 1.00 0.00 153 ILE A O 10
ATOM 25288 N N . ALA A 1 133 ? 8.949 -6.529 -8.300 1.00 0.00 154 ALA A N 10
ATOM 25289 C CA . ALA A 1 133 ? 7.503 -6.500 -8.130 1.00 0.00 154 ALA A CA 10
ATOM 25290 C C . ALA A 1 133 ? 7.012 -7.768 -7.445 1.00 0.00 154 ALA A C 10
ATOM 25291 O O . ALA A 1 133 ? 6.026 -7.743 -6.710 1.00 0.00 154 ALA A O 10
ATOM 25298 N N . GLN A 1 134 ? 7.704 -8.875 -7.692 1.00 0.00 155 GLN A N 10
ATOM 25299 C CA . GLN A 1 134 ? 7.330 -10.153 -7.098 1.00 0.00 155 GLN A CA 10
ATOM 25300 C C . GLN A 1 134 ? 7.587 -10.148 -5.594 1.00 0.00 155 GLN A C 10
ATOM 25301 O O . GLN A 1 134 ? 6.792 -10.675 -4.819 1.00 0.00 155 GLN A O 10
ATOM 25315 N N . ALA A 1 135 ? 8.707 -9.557 -5.192 1.00 0.00 156 ALA A N 10
ATOM 25316 C CA . ALA A 1 135 ? 9.061 -9.501 -3.780 1.00 0.00 156 ALA A CA 10
ATOM 25317 C C . ALA A 1 135 ? 7.948 -8.847 -2.970 1.00 0.00 156 ALA A C 10
ATOM 25318 O O . ALA A 1 135 ? 7.517 -9.376 -1.947 1.00 0.00 156 ALA A O 10
ATOM 25325 N N . MET A 1 136 ? 7.483 -7.693 -3.435 1.00 0.00 157 MET A N 10
ATOM 25326 C CA . MET A 1 136 ? 6.415 -6.977 -2.747 1.00 0.00 157 MET A CA 10
ATOM 25327 C C . MET A 1 136 ? 5.110 -7.757 -2.832 1.00 0.00 157 MET A C 10
ATOM 25328 O O . MET A 1 136 ? 4.333 -7.797 -1.878 1.00 0.00 157 MET A O 10
ATOM 25342 N N . GLU A 1 137 ? 4.867 -8.368 -3.986 1.00 0.00 158 GLU A N 10
ATOM 25343 C CA . GLU A 1 137 ? 3.644 -9.130 -4.182 1.00 0.00 158 GLU A CA 10
ATOM 25344 C C . GLU A 1 137 ? 3.551 -10.267 -3.170 1.00 0.00 158 GLU A C 10
ATOM 25345 O O . GLU A 1 137 ? 2.481 -10.535 -2.619 1.00 0.00 158 GLU A O 10
ATOM 25357 N N . ASP A 1 138 ? 4.669 -10.931 -2.938 1.00 0.00 159 ASP A N 10
ATOM 25358 C CA . ASP A 1 138 ? 4.702 -12.043 -2.004 1.00 0.00 159 ASP A CA 10
ATOM 25359 C C . ASP A 1 138 ? 4.369 -11.561 -0.599 1.00 0.00 159 ASP A C 10
ATOM 25360 O O . ASP A 1 138 ? 3.772 -12.290 0.191 1.00 0.00 159 ASP A O 10
ATOM 25369 N N . LYS A 1 139 ? 4.762 -10.330 -0.291 1.00 0.00 160 LYS A N 10
ATOM 25370 C CA . LYS A 1 139 ? 4.501 -9.769 1.026 1.00 0.00 160 LYS A CA 10
ATOM 25371 C C . LYS A 1 139 ? 3.020 -9.490 1.218 1.00 0.00 160 LYS A C 10
ATOM 25372 O O . LYS A 1 139 ? 2.457 -9.766 2.275 1.00 0.00 160 LYS A O 10
ATOM 25391 N N . LEU A 1 140 ? 2.395 -8.932 0.190 1.00 0.00 161 LEU A N 10
ATOM 25392 C CA . LEU A 1 140 ? 0.977 -8.610 0.261 1.00 0.00 161 LEU A CA 10
ATOM 25393 C C . LEU A 1 140 ? 0.162 -9.849 0.575 1.00 0.00 161 LEU A C 10
ATOM 25394 O O . LEU A 1 140 ? -0.885 -9.775 1.210 1.00 0.00 161 LEU A O 10
ATOM 25410 N N . ASN A 1 141 ? 0.664 -10.980 0.130 1.00 0.00 162 ASN A N 10
ATOM 25411 C CA . ASN A 1 141 ? -0.016 -12.257 0.368 1.00 0.00 162 ASN A CA 10
ATOM 25412 C C . ASN A 1 141 ? 0.284 -12.775 1.770 1.00 0.00 162 ASN A C 10
ATOM 25413 O O . ASN A 1 141 ? -0.399 -13.666 2.267 1.00 0.00 162 ASN A O 10
ATOM 25424 N N . ASN A 1 142 ? 1.317 -12.217 2.396 1.00 0.00 163 ASN A N 10
ATOM 25425 C CA . ASN A 1 142 ? 1.709 -12.630 3.748 1.00 0.00 163 ASN A CA 10
ATOM 25426 C C . ASN A 1 142 ? 0.984 -11.808 4.808 1.00 0.00 163 ASN A C 10
ATOM 25427 O O . ASN A 1 142 ? 0.447 -12.359 5.770 1.00 0.00 163 ASN A O 10
ATOM 25438 N N . VAL A 1 143 ? 0.970 -10.490 4.630 1.00 0.00 164 VAL A N 10
ATOM 25439 C CA . VAL A 1 143 ? 0.311 -9.604 5.581 1.00 0.00 164 VAL A CA 10
ATOM 25440 C C . VAL A 1 143 ? -1.198 -9.805 5.558 1.00 0.00 164 VAL A C 10
ATOM 25441 O O . VAL A 1 143 ? -1.849 -9.848 6.604 1.00 0.00 164 VAL A O 10
ATOM 25454 N N . ASN A 1 144 ? -1.751 -9.924 4.353 1.00 0.00 165 ASN A N 10
ATOM 25455 C CA . ASN A 1 144 ? -3.189 -10.105 4.210 1.00 0.00 165 ASN A CA 10
ATOM 25456 C C . ASN A 1 144 ? -3.670 -11.284 5.049 1.00 0.00 165 ASN A C 10
ATOM 25457 O O . ASN A 1 144 ? -4.860 -11.428 5.320 1.00 0.00 165 ASN A O 10
ATOM 25468 N N . LYS A 1 145 ? -2.733 -12.143 5.427 1.00 0.00 166 LYS A N 10
ATOM 25469 C CA . LYS A 1 145 ? -3.074 -13.321 6.207 1.00 0.00 166 LYS A CA 10
ATOM 25470 C C . LYS A 1 145 ? -3.557 -12.950 7.602 1.00 0.00 166 LYS A C 10
ATOM 25471 O O . LYS A 1 145 ? -4.685 -13.261 7.990 1.00 0.00 166 LYS A O 10
ATOM 25490 N N . LYS A 1 146 ? -2.690 -12.298 8.359 1.00 0.00 167 LYS A N 10
ATOM 25491 C CA . LYS A 1 146 ? -3.018 -11.900 9.718 1.00 0.00 167 LYS A CA 10
ATOM 25492 C C . LYS A 1 146 ? -4.179 -10.919 9.724 1.00 0.00 167 LYS A C 10
ATOM 25493 O O . LYS A 1 146 ? -4.910 -10.820 10.706 1.00 0.00 167 LYS A O 10
ATOM 25512 N N . GLN A 1 147 ? -4.355 -10.194 8.626 1.00 0.00 168 GLN A N 10
ATOM 25513 C CA . GLN A 1 147 ? -5.435 -9.220 8.518 1.00 0.00 168 GLN A CA 10
ATOM 25514 C C . GLN A 1 147 ? -6.787 -9.914 8.464 1.00 0.00 168 GLN A C 10
ATOM 25515 O O . GLN A 1 147 ? -7.733 -9.501 9.131 1.00 0.00 168 GLN A O 10
ATOM 25529 N N . HIS A 1 148 ? -6.874 -10.971 7.667 1.00 0.00 169 HIS A N 10
ATOM 25530 C CA . HIS A 1 148 ? -8.122 -11.721 7.534 1.00 0.00 169 HIS A CA 10
ATOM 25531 C C . HIS A 1 148 ? -8.387 -12.527 8.799 1.00 0.00 169 HIS A C 10
ATOM 25532 O O . HIS A 1 148 ? -9.537 -12.747 9.169 1.00 0.00 169 HIS A O 10
ATOM 25547 N N . ASP A 1 149 ? -7.320 -12.972 9.450 1.00 0.00 170 ASP A N 10
ATOM 25548 C CA . ASP A 1 149 ? -7.463 -13.765 10.660 1.00 0.00 170 ASP A CA 10
ATOM 25549 C C . ASP A 1 149 ? -8.327 -13.027 11.679 1.00 0.00 170 ASP A C 10
ATOM 25550 O O . ASP A 1 149 ? -9.234 -13.607 12.274 1.00 0.00 170 ASP A O 10
ATOM 25559 N N . ALA A 1 150 ? -8.042 -11.742 11.866 1.00 0.00 171 ALA A N 10
ATOM 25560 C CA . ALA A 1 150 ? -8.802 -10.937 12.807 1.00 0.00 171 ALA A CA 10
ATOM 25561 C C . ALA A 1 150 ? -10.209 -10.725 12.286 1.00 0.00 171 ALA A C 10
ATOM 25562 O O . ALA A 1 150 ? -11.170 -10.697 13.052 1.00 0.00 171 ALA A O 10
ATOM 25569 N N . LEU A 1 151 ? -10.327 -10.543 10.981 1.00 0.00 172 LEU A N 10
ATOM 25570 C CA . LEU A 1 151 ? -11.628 -10.300 10.393 1.00 0.00 172 LEU A CA 10
ATOM 25571 C C . LEU A 1 151 ? -12.562 -11.479 10.646 1.00 0.00 172 LEU A C 10
ATOM 25572 O O . LEU A 1 151 ? -13.687 -11.321 11.123 1.00 0.00 172 LEU A O 10
ATOM 25588 N N . LYS A 1 152 ? -12.091 -12.660 10.325 1.00 0.00 173 LYS A N 10
ATOM 25589 C CA . LYS A 1 152 ? -12.901 -13.846 10.498 1.00 0.00 173 LYS A CA 10
ATOM 25590 C C . LYS A 1 152 ? -13.321 -13.989 11.941 1.00 0.00 173 LYS A C 10
ATOM 25591 O O . LYS A 1 152 ? -14.438 -14.410 12.232 1.00 0.00 173 LYS A O 10
ATOM 25610 N N . ASN A 1 153 ? -12.423 -13.633 12.841 1.00 0.00 174 ASN A N 10
ATOM 25611 C CA . ASN A 1 153 ? -12.720 -13.723 14.261 1.00 0.00 174 ASN A CA 10
ATOM 25612 C C . ASN A 1 153 ? -13.825 -12.739 14.634 1.00 0.00 174 ASN A C 10
ATOM 25613 O O . ASN A 1 153 ? -14.855 -13.128 15.183 1.00 0.00 174 ASN A O 10
ATOM 25624 N N . LEU A 1 154 ? -13.602 -11.465 14.337 1.00 0.00 175 LEU A N 10
ATOM 25625 C CA . LEU A 1 154 ? -14.581 -10.431 14.657 1.00 0.00 175 LEU A CA 10
ATOM 25626 C C . LEU A 1 154 ? -15.909 -10.734 13.988 1.00 0.00 175 LEU A C 10
ATOM 25627 O O . LEU A 1 154 ? -16.967 -10.374 14.501 1.00 0.00 175 LEU A O 10
ATOM 25643 N N . LYS A 1 155 ? -15.843 -11.394 12.845 1.00 0.00 176 LYS A N 10
ATOM 25644 C CA . LYS A 1 155 ? -17.053 -11.736 12.112 1.00 0.00 176 LYS A CA 10
ATOM 25645 C C . LYS A 1 155 ? -17.938 -12.657 12.949 1.00 0.00 176 LYS A C 10
ATOM 25646 O O . LYS A 1 155 ? -19.155 -12.487 12.993 1.00 0.00 176 LYS A O 10
ATOM 25665 N N . GLU A 1 156 ? -17.321 -13.634 13.606 1.00 0.00 177 GLU A N 10
ATOM 25666 C CA . GLU A 1 156 ? -18.073 -14.574 14.429 1.00 0.00 177 GLU A CA 10
ATOM 25667 C C . GLU A 1 156 ? -18.691 -13.858 15.626 1.00 0.00 177 GLU A C 10
ATOM 25668 O O . GLU A 1 156 ? -19.858 -14.069 15.958 1.00 0.00 177 GLU A O 10
ATOM 25680 N N . LYS A 1 157 ? -17.900 -13.012 16.268 1.00 0.00 178 LYS A N 10
ATOM 25681 C CA . LYS A 1 157 ? -18.369 -12.267 17.430 1.00 0.00 178 LYS A CA 10
ATOM 25682 C C . LYS A 1 157 ? -19.491 -11.324 17.046 1.00 0.00 178 LYS A C 10
ATOM 25683 O O . LYS A 1 157 ? -20.461 -11.164 17.782 1.00 0.00 178 LYS A O 10
ATOM 25702 N N . ALA A 1 158 ? -19.345 -10.711 15.889 1.00 0.00 179 ALA A N 10
ATOM 25703 C CA . ALA A 1 158 ? -20.353 -9.776 15.392 1.00 0.00 179 ALA A CA 10
ATOM 25704 C C . ALA A 1 158 ? -21.572 -10.530 14.881 1.00 0.00 179 ALA A C 10
ATOM 25705 O O . ALA A 1 158 ? -21.477 -11.693 14.487 1.00 0.00 179 ALA A O 10
ATOM 25712 N N . LYS A 1 159 ? -22.720 -9.863 14.886 1.00 0.00 180 LYS A N 10
ATOM 25713 C CA . LYS A 1 159 ? -23.955 -10.478 14.415 1.00 0.00 180 LYS A CA 10
ATOM 25714 C C . LYS A 1 159 ? -23.940 -10.600 12.898 1.00 0.00 180 LYS A C 10
ATOM 25715 O O . LYS A 1 159 ? -23.582 -9.656 12.201 1.00 0.00 180 LYS A O 10
ATOM 25734 N N . THR A 1 160 ? -24.329 -11.771 12.396 1.00 0.00 181 THR A N 10
ATOM 25735 C CA . THR A 1 160 ? -24.362 -12.027 10.948 1.00 0.00 181 THR A CA 10
ATOM 25736 C C . THR A 1 160 ? -25.801 -12.035 10.444 1.00 0.00 181 THR A C 10
ATOM 25737 O O . THR A 1 160 ? -26.200 -12.930 9.702 1.00 0.00 181 THR A O 10
ATOM 25748 N N . ALA A 1 161 ? -26.572 -11.029 10.850 1.00 0.00 182 ALA A N 10
ATOM 25749 C CA . ALA A 1 161 ? -27.966 -10.926 10.429 1.00 0.00 182 ALA A CA 10
ATOM 25750 C C . ALA A 1 161 ? -28.049 -10.598 8.941 1.00 0.00 182 ALA A C 10
ATOM 25751 O O . ALA A 1 161 ? -29.114 -10.698 8.331 1.00 0.00 182 ALA A O 10
ATOM 25758 N N . THR A 1 162 ? -26.919 -10.208 8.362 1.00 0.00 183 THR A N 10
ATOM 25759 C CA . THR A 1 162 ? -26.873 -9.868 6.944 1.00 0.00 183 THR A CA 10
ATOM 25760 C C . THR A 1 162 ? -27.264 -11.074 6.099 1.00 0.00 183 THR A C 10
ATOM 25761 O O . THR A 1 162 ? -26.885 -12.201 6.403 1.00 0.00 183 THR A O 10
ATOM 25772 N N . THR A 1 163 ? -28.032 -10.827 5.038 1.00 0.00 184 THR A N 10
ATOM 25773 C CA . THR A 1 163 ? -28.483 -11.900 4.142 1.00 0.00 184 THR A CA 10
ATOM 25774 C C . THR A 1 163 ? -28.416 -11.445 2.689 1.00 0.00 184 THR A C 10
ATOM 25775 O O . THR A 1 163 ? -28.449 -12.263 1.774 1.00 0.00 184 THR A O 10
ATOM 25786 N N . THR A 1 164 ? -28.313 -10.135 2.485 1.00 0.00 185 THR A N 10
ATOM 25787 C CA . THR A 1 164 ? -28.238 -9.588 1.137 1.00 0.00 185 THR A CA 10
ATOM 25788 C C . THR A 1 164 ? -26.963 -10.052 0.439 1.00 0.00 185 THR A C 10
ATOM 25789 O O . THR A 1 164 ? -26.465 -11.108 0.796 1.00 0.00 185 THR A O 10
#

Foldseek 3Di:
DDDDPPVPPDPPDLVVLLVVLCVLVVVVVVVVPDVVCLVVCPVVVVVVLAVCSNLVSLLVNLVSCLVVLVVQLVVQVCPAVVPFCNVLCVVVVVLPVSLVVSCVSPPVPLSVVLVVLCVVQPSRHRVSSNVSSVSSVVVSVVVSVVSVVVVVVSVVSDDPPDDD

Secondary structure (DSSP, 8-state):
----HHHH-SS--THHHHHHHHHHHHHHHHH-S-TTHHHHHHHHHHHH--TTTHHHHHHHHHHHHHHHHHHHHHHHHHHHTT--HHHHHHHHHHHHHHHHHHGGGS-HHHHHHHHHHHHHS--SSHHHHHHHHHHHHHHHHHHHHHHHHHHHHHHHT--TTS--

InterPro domains:
  IPR003332 Decorin-binding protein [PF02352] (60-214)
  IPR038353 Decorin-binding superfamily [G3DSA:1.20.1420.40] (55-218)
  IPR054923 Decorin-binding protein A [NF033713] (34-200)

CATH classification: 1.20.1420.40

Organism: NCBI:txid498743

Radius of gyration: 19.12 Å; Cα contacts (8 Å, |Δi|>4): 106; chains: 1; bounding box: 51×37×50 Å

Sequence (164 aa):
GLTGETKIRLESSAQEIKDEINKIKANAKKEGVKFEAFTNTQTGSKISEKPEFILKAKIKAIQVAERFVKAIKEEAEKLKKSGSSGAFSAMYDLMIDVSKPLEEIGIQKMTGTVKEAAQKTPATTADGIIAIAQAMEDKLNNVNKKQHDALKNLKEKAKTATTTGLTGETKIRLESSAQEIKDEINKIKANAKKEGVKFEAFTNTQTGSKISEKPEFILKAKIKAIQVAERFVKAIKEEAEKLKKSGSSGAFSAMYDLMIDVSKPLEEIGIQKMTGTVKEAAQKTPATTADGIIAIAQAMEDKLNNVNKKQHDALKNLKEKAKTATTTGLTGETKIRLESSAQEIKDEINKIKANAKKEGVKFEAFTNTQTGSKISEKPEFILKAKIKAIQVAERFVKAIKEEAEKLKKSGSSGAFSAMYDLMIDVSKPLEEIGIQKMTGTVKEAAQKTPATTADGIIAIAQAMEDKLNNVNKKQHDALKNLKEKAKTATTTGLTGETKIRLESSAQEIKDEINKIKANAKKEGVKFEAFTNTQTGSKISEKPEFILKAKIKAIQVAERFVKAIKEEAEKLKKSGSSGAFSAMYDLMIDVSKPLEEIGIQKMTGTVKEAAQKTPATTADGIIAIAQAMEDKLNNVNKKQHDALKNLKEKAKTATTTGLTGETKIRLESSAQEIKDEINKIKANAKKEGVKFEAFTNTQTGSKISEKPEFILKAKIKAIQVAERFVKAIKEEAEKLKKSGSSGAFSAMYDLMIDVSKPLEEIGIQKMTGTVKEAAQKTPATTADGIIAIAQAMEDKLNNVNKKQHDALKNLKEKAKTATTTGLTGETKIRLESSAQEIKDEINKIKANAKKEGVKFEAFTNTQTGSKISEKPEFILKAKIKAIQVAERFVKAIKEEAEKLKKSGSSGAFSAMYDLMIDVSKPLEEIGIQKMTGTVKEAAQKTPATTADGIIAIAQAMEDKLNNVNKKQHDALKNLKEKAKTATTTGLTGETKIRLESSAQEIKDEINKIKANAKKEGVKFEAFTNTQTGSKISEKPEFILKAKIKAIQVAERFVKAIKEEAEKLKKSGSSGAFSAMYDLMIDVSKPLEEIGIQKMTGTVKEAAQKTPATTADGIIAIAQAMEDKLNNVNKKQHDALKNLKEKAKTATTTGLTGETKIRLESSAQEIKDEINKIKANAKKEGVKFEAFTNTQTGSKISEKPEFILKAKIKAIQVAERFVKAIKEEAEKLKKSGSSGAFSAMYDLMIDVSKPLEEIGIQKMTGTVKEAAQKTPATTADGIIAIAQAMEDKLNNVNKKQHDALKNLKEKAKTATTTGLTGETKIRLESSAQEIKDEINKIKANAKKEGVKFEAFTNTQTGSKISEKPEFILKAKIKAIQVAERFVKAIKEEAEKLKKSGSSGAFSAMYDLMIDVSKPLEEIGIQKMTGTVKEAAQKTPATTADGIIAIAQAMEDKLNNVNKKQHDALKNLKEKAKTATTTGLTGETKIRLESSAQEIKDEINKIKANAKKEGVKFEAFTNTQTGSKISEKPEFILKAKIKAIQVAERFVKAIKEEAEKLKKSGSSGAFSAMYDLMIDVSKPLEEIGIQKMTGTVKEAAQKTPATTADGIIAIAQAMEDKLNNVNKKQHDALKNLKEKAKTATTT

Solvent-accessible surface area: 11648 Å² total; per-residue (Å²): 129,186,136,18,73,67,159,118,147,134,122,72,52,28,117,71,24,46,103,80,5,58,104,33,93,58,59,10,149,176,62,62,62,136,77,145,18,90,98,108,20,107,110,41,20,166,148,69,82,96,21,87,28,4,11,103,11,63,35,72,5,18,88,31,2,58,124,40,9,78,39,35,83,90,79,2,91,88,5,141,168,57,65,48,71,50,42,36,51,68,60,57,73,88,42,99,81,26,17,127,58,6,86,73,24,37,5,80,131,8,31,46,37,19,147,123,10,40,124,172,39,67,14,108,52,0,89,14,9,69,33,8,9,113,29,10,85,88,75,14,67,92,40,40,138,155,39,54,99,44,57,118,70,32,141,147,117,60,151,137,85,67,111,192